Protein AF-0000000086875044 (afdb_homodimer)

Sequence (1776 aa):
MRNRLMDVLEGREHNYILPFLWQHGEEERVIREEMARVHEAGIGAVCVEARPHPDFLGPKWWTDMDIIMDEARKRGMKVWLLDDDHFPTGHAAGKVKEAPEELHRLFLGERYIDTIGPAQGASFLIDTLLMAGLRPTVSLNQNASSHNKLVAVVAVRRNPTDGTLLSEYIDITEFVNNGTLYWDVPDGYWRMFIISENREGGSKAQEEYLNPLVRESVQILLDTVYEAVYERYKEDFGKTFAGFFSDEPGFYNDKTTFDFNSKPGKQEVSLPWSNEVSVLLEQALGEDYRKHLYLLWQDVGGKSNIVRYTYMNIVSKLYADNFCNQIGTWCRARGIEYIGHVLEDNNVHARLGPGAGHFFRSLWGQDMSGIDVVLWQIVPGFDEMSFRTTFGETDSEFFHYGLAKLGVSLGHIDPKKQGRTMCELYGAYGWTEGLKLMKWLTDHMLVRGVNYFVPHAFTPKSFPDPDCPPHMYAGGKNPQYRYYRYLNQYMNRMSHLISGGRHVASAAVLYHAEAEWAGESMYFQKPVKALMQRQIDCDVLPIDVLLEGANVIEGRLHVHQEDYRCLIVPYSEALPAAMLQRLVQFVEQGLAVRFVDGLPARSSEGLEVSNELQRLASHMNVKVLSLDKLAQDLVADGHFDIQVDNFQPYLRNYHYIHDELDVFMFFNESPFDTVRTKVVLPVEGDVYAYDAFLNRLNSLSSRETDFKALSLVLKPYESIILIQGKGLECYAQNPLYIEKEKMKVMDFEAEWTVSTAVAEHYPYFVEWGKLNTLTNMSLPDYLPHFSGTFRYETEFEWNESVTQVHLDLGEVFETAEVWLNGEHVGVRICPPYRLEVSGLLNKGINNIAIEVTNTLVKDQRDFLSAFAQQEPSGLIGPVTFLTSFQTDMRNRLMDVLEGREHNYILPFLWQHGEEERVIREEMARVHEAGIGAVCVEARPHPDFLGPKWWTDMDIIMDEARKRGMKVWLLDDDHFPTGHAAGKVKEAPEELHRLFLGERYIDTIGPAQGASFLIDTLLMAGLRPTVSLNQNASSHNKLVAVVAVRRNPTDGTLLSEYIDITEFVNNGTLYWDVPDGYWRMFIISENREGGSKAQEEYLNPLVRESVQILLDTVYEAVYERYKEDFGKTFAGFFSDEPGFYNDKTTFDFNSKPGKQEVSLPWSNEVSVLLEQALGEDYRKHLYLLWQDVGGKSNIVRYTYMNIVSKLYADNFCNQIGTWCRARGIEYIGHVLEDNNVHARLGPGAGHFFRSLWGQDMSGIDVVLWQIVPGFDEMSFRTTFGETDSEFFHYGLAKLGVSLGHIDPKKQGRTMCELYGAYGWTEGLKLMKWLTDHMLVRGVNYFVPHAFTPKSFPDPDCPPHMYAGGKNPQYRYYRYLNQYMNRMSHLISGGRHVASAAVLYHAEAEWAGESMYFQKPVKALMQRQIDCDVLPIDVLLEGANVIEGRLHVHQEDYRCLIVPYSEALPAAMLQRLVQFVEQGLAVRFVDGLPARSSEGLEVSNELQRLASHMNVKVLSLDKLAQDLVADGHFDIQVDNFQPYLRNYHYIHDELDVFMFFNESPFDTVRTKVVLPVEGDVYAYDAFLNRLNSLSSRETDFKALSLVLKPYESIILIQGKGLECYAQNPLYIEKEKMKVMDFEAEWTVSTAVAEHYPYFVEWGKLNTLTNMSLPDYLPHFSGTFRYETEFEWNESVTQVHLDLGEVFETAEVWLNGEHVGVRICPPYRLEVSGLLNKGINNIAIEVTNTLVKDQRDFLSAFAQQEPSGLIGPVTFLTSFQTD

Secondary structure (DSSP, 8-state):
---HHHHHHTT-PPP-B--EEE-----HHHHHHHHHHHHHTT--EEEEE-TT-TTTTSHHHHHHHHHHHHHHHHHT-EEEEESSSSSSTTSGGGGGGGS-GGGB--EEEEEEEEEEEEETT-EE-HHHHTEES-BTTB-SGGG-SEEPEEEEEEEEEE-TTT--EEEEEEE-GGGEETTEEE--EEEEEEEEEEEEEES-SS-GGGTT-B-TT-HHHHHHHIIIIIHHHHHHHTTTBTTTEEEEEEE------SSSTT-TT-STTSTT--EE--HHHHHHHHHHH-TTGGGGGGGGT---SHHHHHHHHHHHHHHHHHIIIIIIIHHHHHHHTTT-EEEEE---GGGGGGSSTTS-S-HHHHHTT-SSEEEEEETT---TT-SSS--EETTEE--HHIIIIIHHHHHHHHHHH-GGGTT-EEEEEEES--TT--HHHHHHHHHHHHTTT--EEEES-B--SPSPP-SSS--SSGGGT-TTHHHHHHHHHHHHHHHHHTSSSEE--SEEEE--HHHHHHS-B--THHHHHHHHTTT--EEEE-HHHHHHTEEEETTEEEETTEEESEEEE--BSEE-HHHHHHHHHHHHTT-EEEEES----EETT----HHHHHHHHH-TTEEEE-GGGHHHHHHHTT--S-EESS--TTEEEEEEEETTEEEEEEEE--SS--EEEEEE-S--S-EEEEETTTTEEEEE----SSSSEEEEEE-TT-EEEEEEETT-GGGEEEEE-S-GGGSEEEE---PEEEEEE-GGGTT--EEEEEESS---TTSTTS-TT--SEEEEEEEEEE----S-EEEE--EEESEEEEEETTEEEEEESSSS-EEE-TT-PPSEEEEEEEEEE--GGGT---TGGGGSPBP--EEEE--EEEE-----/---HHHHHHTT-PPP-B--EEE-----HHHHHHHHHHHHHTT--EEEEE-TT-TTTTSHHHHHHHHHHHHHHHHHT-EEEEESSSSSSTTSGGGGGGGS-GGGB--EEEEEEEEEEEEETT-EE-HHHHTEES-BTTB-SGGG-SEEPEEEEEEEEEE-TTT--EEEEEEE-GGGEETTEEE--EEEEEEEEEEEEEES-SS-GGGTT-B-TT-HHHHHHHIIIIIHHHHHHHGGGBTTTEEEEEEE------SSSTT-TT-STTSTT--EE--HHHHHHHHHHH-TTGGGGGGGGT---SHHHHHHHHHHHHHHHHHIIIIIIIHHHHHHHTTT-EEEEE---GGGGGGSSTTS-S-HHHHHTT-SSEEEEEETT---TT-SSS--EETTEE--HHIIIIIHHHHHHHHHHH-GGGTT-EEEEEEES--TT--HHHHHHHHHHHHTTT--EEEES-B--SPSP--SSS--SSGGGT-TTHHHHHHHHHHHHHHHHHTSSSEE--SEEEE--HHHHHHS-B--THHHHHHHHTTT--EEEE-HHHHHHTEEEETTEEEETTEEESEEEE--BSEE-HHHHHHHHHHHHTT-EEEEES----EETT----HHHHHHHHH-TTEEEE-GGGHHHHHHHTT--S-EESS--TTEEEEEEEETTEEEEEEEE--SS--EEEEEE-S--S-EEEEETTTTEEEEE----SSSSEEEEEE-TT-EEEEEEETT-GGGEEEEE-S-GGGSEEEE---PEEEEEE-GGGTT--EEEEEESS---TTSTTS-TT--SEEEEEEEEEE----S-EEEE-BEEESEEEEEETTEEEEEESSSS-EEE-TT-PPSEEEEEEEEEE--GGGT---TGGGGSPBP--EEEE--EEEE-----

Structure (mmCIF, N/CA/C/O backbone):
data_AF-0000000086875044-model_v1
#
loop_
_entity.id
_entity.type
_entity.pdbx_description
1 polymer 'Glycosyl transferase family 2'
#
loop_
_atom_site.group_PDB
_atom_site.id
_atom_site.type_symbol
_atom_site.label_atom_id
_atom_site.label_alt_id
_atom_site.label_comp_id
_atom_site.label_asym_id
_atom_site.label_entity_id
_atom_site.label_seq_id
_atom_site.pdbx_PDB_ins_code
_atom_site.Cartn_x
_atom_site.Cartn_y
_atom_site.Cartn_z
_atom_site.occupancy
_atom_site.B_iso_or_equiv
_atom_site.auth_seq_id
_atom_site.auth_comp_id
_atom_site.auth_asym_id
_atom_site.auth_atom_id
_atom_site.pdbx_PDB_model_num
ATOM 1 N N . MET A 1 1 ? 19.688 -50.438 -32.562 1 43 1 MET A N 1
ATOM 2 C CA . MET A 1 1 ? 19.844 -49.531 -31.406 1 43 1 MET A CA 1
ATOM 3 C C . MET A 1 1 ? 18.5 -49.219 -30.766 1 43 1 MET A C 1
ATOM 5 O O . MET A 1 1 ? 17.531 -48.906 -31.453 1 43 1 MET A O 1
ATOM 9 N N . ARG A 1 2 ? 18.328 -49.656 -29.594 1 67.06 2 ARG A N 1
ATOM 10 C CA . ARG A 1 2 ? 17.047 -49.562 -28.891 1 67.06 2 ARG A CA 1
ATOM 11 C C . ARG A 1 2 ? 16.609 -48.094 -28.719 1 67.06 2 ARG A C 1
ATOM 13 O O . ARG A 1 2 ? 17.391 -47.281 -28.266 1 67.06 2 ARG A O 1
ATOM 20 N N . ASN A 1 3 ? 15.531 -47.781 -29.406 1 84.06 3 ASN A N 1
ATOM 21 C CA . ASN A 1 3 ? 15.117 -46.375 -29.312 1 84.06 3 ASN A CA 1
ATOM 22 C C . ASN A 1 3 ? 14.25 -46.125 -28.078 1 84.06 3 ASN A C 1
ATOM 24 O O . ASN A 1 3 ? 13.969 -47.062 -27.312 1 84.06 3 ASN A O 1
ATOM 28 N N . ARG A 1 4 ? 14.039 -44.969 -27.672 1 90.06 4 ARG A N 1
ATOM 29 C CA . ARG A 1 4 ? 13.344 -44.5 -26.484 1 90.06 4 ARG A CA 1
ATOM 30 C C . ARG A 1 4 ? 11.969 -45.156 -26.359 1 90.06 4 ARG A C 1
ATOM 32 O O . ARG A 1 4 ? 11.5 -45.438 -25.266 1 90.06 4 ARG A O 1
ATOM 39 N N . LEU A 1 5 ? 11.273 -45.375 -27.5 1 92 5 LEU A N 1
ATOM 40 C CA . LEU A 1 5 ? 9.961 -46 -27.484 1 92 5 LEU A CA 1
ATOM 41 C C . LEU A 1 5 ? 10.055 -47.469 -27.016 1 92 5 LEU A C 1
ATOM 43 O O . LEU A 1 5 ? 9.211 -47.906 -26.234 1 92 5 LEU A O 1
ATOM 47 N N . MET A 1 6 ? 11.047 -48.188 -27.406 1 91.62 6 MET A N 1
ATOM 48 C CA . MET A 1 6 ? 11.25 -49.562 -26.984 1 91.62 6 MET A CA 1
ATOM 49 C C . MET A 1 6 ? 11.508 -49.625 -25.469 1 91.62 6 MET A C 1
ATOM 51 O O . MET A 1 6 ? 11.039 -50.531 -24.797 1 91.62 6 MET A O 1
ATOM 55 N N . ASP A 1 7 ? 12.242 -48.656 -25.062 1 93.75 7 ASP A N 1
ATOM 56 C CA . ASP A 1 7 ? 12.492 -48.594 -23.625 1 93.75 7 ASP A CA 1
ATOM 57 C C . ASP A 1 7 ? 11.188 -48.531 -22.844 1 93.75 7 ASP A C 1
ATOM 59 O O . ASP A 1 7 ? 11 -49.281 -21.875 1 93.75 7 ASP A O 1
ATOM 63 N N . VAL A 1 8 ? 10.273 -47.656 -23.25 1 94.69 8 VAL A N 1
ATOM 64 C CA . VAL A 1 8 ? 9.031 -47.5 -22.5 1 94.69 8 VAL A CA 1
ATOM 65 C C . VAL A 1 8 ? 8.156 -48.75 -22.672 1 94.69 8 VAL A C 1
ATOM 67 O O . VAL A 1 8 ? 7.52 -49.188 -21.719 1 94.69 8 VAL A O 1
ATOM 70 N N . LEU A 1 9 ? 8.078 -49.312 -23.844 1 93.62 9 LEU A N 1
ATOM 71 C CA . LEU A 1 9 ? 7.246 -50.469 -24.094 1 93.62 9 LEU A CA 1
ATOM 72 C C . LEU A 1 9 ? 7.723 -51.656 -23.266 1 93.62 9 LEU A C 1
ATOM 74 O O . LEU A 1 9 ? 6.922 -52.531 -22.891 1 93.62 9 LEU A O 1
ATOM 78 N N . GLU A 1 10 ? 9.023 -51.656 -22.906 1 94 10 GLU A N 1
ATOM 79 C CA . GLU A 1 10 ? 9.594 -52.75 -22.141 1 94 10 GLU A CA 1
ATOM 80 C C . GLU A 1 10 ? 9.68 -52.406 -20.656 1 94 10 GLU A C 1
ATOM 82 O O . GLU A 1 10 ? 10.211 -53.188 -19.859 1 94 10 GLU A O 1
ATOM 87 N N . GLY A 1 11 ? 9.234 -51.281 -20.328 1 92.81 11 GLY A N 1
ATOM 88 C CA . GLY A 1 11 ? 9.227 -50.875 -18.922 1 92.81 11 GLY A CA 1
ATOM 89 C C . GLY A 1 11 ? 10.602 -50.469 -18.406 1 92.81 11 GLY A C 1
ATOM 90 O O . GLY A 1 11 ? 10.922 -50.719 -17.25 1 92.81 11 GLY A O 1
ATOM 91 N N . ARG A 1 12 ? 11.461 -49.969 -19.25 1 94.31 12 ARG A N 1
ATOM 92 C CA . ARG A 1 12 ? 12.836 -49.625 -18.875 1 94.31 12 ARG A CA 1
ATOM 93 C C . ARG A 1 12 ? 13.047 -48.125 -18.859 1 94.31 12 ARG A C 1
ATOM 95 O O . ARG A 1 12 ? 14.18 -47.656 -19.016 1 94.31 12 ARG A O 1
ATOM 102 N N . GLU A 1 13 ? 11.977 -47.375 -18.75 1 94 13 GLU A N 1
ATOM 103 C CA . GLU A 1 13 ? 12.125 -45.906 -18.656 1 94 13 GLU A CA 1
ATOM 104 C C . GLU A 1 13 ? 12.797 -45.5 -17.344 1 94 13 GLU A C 1
ATOM 106 O O . GLU A 1 13 ? 12.75 -46.25 -16.359 1 94 13 GLU A O 1
ATOM 111 N N . HIS A 1 14 ? 13.477 -44.344 -17.281 1 95.44 14 HIS A N 1
ATOM 112 C CA . HIS A 1 14 ? 14.109 -43.812 -16.094 1 95.44 14 HIS A CA 1
ATOM 113 C C . HIS A 1 14 ? 13.078 -43.188 -15.148 1 95.44 14 HIS A C 1
ATOM 115 O O . HIS A 1 14 ? 11.906 -43.062 -15.5 1 95.44 14 HIS A O 1
ATOM 121 N N . ASN A 1 15 ? 13.555 -42.875 -13.922 1 98 15 ASN A N 1
ATOM 122 C CA . ASN A 1 15 ? 12.758 -42.062 -12.992 1 98 15 ASN A CA 1
ATOM 123 C C . ASN A 1 15 ? 12.938 -40.562 -13.219 1 98 15 ASN A C 1
ATOM 125 O O . ASN A 1 15 ? 14.07 -40.094 -13.258 1 98 15 ASN A O 1
ATOM 129 N N . TYR A 1 16 ? 11.898 -39.844 -13.398 1 98.62 16 TYR A N 1
ATOM 130 C CA . TYR A 1 16 ? 11.93 -38.406 -13.633 1 98.62 16 TYR A CA 1
ATOM 131 C C . TYR A 1 16 ? 11.172 -37.656 -12.539 1 98.62 16 TYR A C 1
ATOM 133 O O . TYR A 1 16 ? 10.766 -36.5 -12.727 1 98.62 16 TYR A O 1
ATOM 141 N N . ILE A 1 17 ? 10.938 -38.344 -11.383 1 98.75 17 ILE A N 1
ATOM 142 C CA . ILE A 1 17 ? 10.102 -37.781 -10.312 1 98.75 17 ILE A CA 1
ATOM 143 C C . ILE A 1 17 ? 10.875 -37.812 -9 1 98.75 17 ILE A C 1
ATOM 145 O O . ILE A 1 17 ? 11.477 -38.812 -8.633 1 98.75 17 ILE A O 1
ATOM 149 N N . LEU A 1 18 ? 10.938 -36.719 -8.273 1 98.62 18 LEU A N 1
ATOM 150 C CA . LEU A 1 18 ? 11.625 -36.594 -6.992 1 98.62 18 LEU A CA 1
ATOM 151 C C . LEU A 1 18 ? 10.82 -35.719 -6.02 1 98.62 18 LEU A C 1
ATOM 153 O O . LEU A 1 18 ? 11.188 -34.594 -5.746 1 98.62 18 LEU A O 1
ATOM 157 N N . PRO A 1 19 ? 9.797 -36.219 -5.367 1 98.56 19 PRO A N 1
ATOM 158 C CA . PRO A 1 19 ? 8.898 -35.469 -4.508 1 98.56 19 PRO A CA 1
ATOM 159 C C . PRO A 1 19 ? 9.594 -34.938 -3.252 1 98.56 19 PRO A C 1
ATOM 161 O O . PRO A 1 19 ? 10.586 -35.5 -2.803 1 98.56 19 PRO A O 1
ATOM 164 N N . PHE A 1 20 ? 9.016 -33.844 -2.721 1 98 20 PHE A N 1
ATOM 165 C CA . PHE A 1 20 ? 9.438 -33.375 -1.408 1 98 20 PHE A CA 1
ATOM 166 C C . PHE A 1 20 ? 9.086 -34.375 -0.329 1 98 20 PHE A C 1
ATOM 168 O O . PHE A 1 20 ? 8.023 -35 -0.382 1 98 20 PHE A O 1
ATOM 175 N N . LEU A 1 21 ? 9.961 -34.594 0.556 1 98.12 21 LEU A N 1
ATOM 176 C CA . LEU A 1 21 ? 9.773 -35.375 1.766 1 98.12 21 LEU A CA 1
ATOM 177 C C . LEU A 1 21 ? 10.008 -34.531 3.012 1 98.12 21 LEU A C 1
ATOM 179 O O . LEU A 1 21 ? 11.156 -34.281 3.396 1 98.12 21 LEU A O 1
ATOM 183 N N . TRP A 1 22 ? 8.922 -34.188 3.67 1 95.81 22 TRP A N 1
ATOM 184 C CA . TRP A 1 22 ? 8.984 -33.25 4.789 1 95.81 22 TRP A CA 1
ATOM 185 C C . TRP A 1 22 ? 9.328 -33.969 6.086 1 95.81 22 TRP A C 1
ATOM 187 O O . TRP A 1 22 ? 8.609 -34.875 6.504 1 95.81 22 TRP A O 1
ATOM 197 N N . GLN A 1 23 ? 10.328 -33.469 6.75 1 96.12 23 GLN A N 1
ATOM 198 C CA . GLN A 1 23 ? 10.758 -34.125 7.977 1 96.12 23 GLN A CA 1
ATOM 199 C C . GLN A 1 23 ? 10.359 -33.312 9.211 1 96.12 23 GLN A C 1
ATOM 201 O O . GLN A 1 23 ? 10.602 -32.094 9.266 1 96.12 23 GLN A O 1
ATOM 206 N N . HIS A 1 24 ? 9.711 -34.031 10.156 1 95.31 24 HIS A N 1
ATOM 207 C CA . HIS A 1 24 ? 9.297 -33.406 11.398 1 95.31 24 HIS A CA 1
ATOM 208 C C . HIS A 1 24 ? 10.023 -34 12.594 1 95.31 24 HIS A C 1
ATOM 210 O O . HIS A 1 24 ? 9.727 -33.688 13.742 1 95.31 24 HIS A O 1
ATOM 216 N N . GLY A 1 25 ? 10.906 -34.938 12.289 1 96.44 25 GLY A N 1
ATOM 217 C CA . GLY A 1 25 ? 11.578 -35.625 13.367 1 96.44 25 GLY A CA 1
ATOM 218 C C . GLY A 1 25 ? 10.836 -36.875 13.836 1 96.44 25 GLY A C 1
ATOM 219 O O . GLY A 1 25 ? 10.859 -37.219 15.023 1 96.44 25 GLY A O 1
ATOM 220 N N . GLU A 1 26 ? 10.273 -37.594 12.953 1 96.44 26 GLU A N 1
ATOM 221 C CA . GLU A 1 26 ? 9.461 -38.75 13.289 1 96.44 26 GLU A CA 1
ATOM 222 C C . GLU A 1 26 ? 10.336 -39.938 13.672 1 96.44 26 GLU A C 1
ATOM 224 O O . GLU A 1 26 ? 11.547 -39.938 13.469 1 96.44 26 GLU A O 1
ATOM 229 N N . GLU A 1 27 ? 9.594 -41.031 14.188 1 96.88 27 GLU A N 1
ATOM 230 C CA . GLU A 1 27 ? 10.281 -42.281 14.539 1 96.88 27 GLU A CA 1
ATOM 231 C C . GLU A 1 27 ? 10.781 -43 13.289 1 96.88 27 GLU A C 1
ATOM 233 O O . GLU A 1 27 ? 10.211 -42.844 12.211 1 96.88 27 GLU A O 1
ATOM 238 N N . GLU A 1 28 ? 11.867 -43.75 13.469 1 97.88 28 GLU A N 1
ATOM 239 C CA . GLU A 1 28 ? 12.523 -44.469 12.367 1 97.88 28 GLU A CA 1
ATOM 240 C C . GLU A 1 28 ? 11.516 -45.25 11.547 1 97.88 28 GLU A C 1
ATOM 242 O O . GLU A 1 28 ? 11.531 -45.219 10.312 1 97.88 28 GLU A O 1
ATOM 247 N N . ARG A 1 29 ? 10.641 -45.969 12.219 1 97.75 29 ARG A N 1
ATOM 248 C CA . ARG A 1 29 ? 9.688 -46.812 11.523 1 97.75 29 ARG A CA 1
ATOM 249 C C . ARG A 1 29 ? 8.805 -46 10.578 1 97.75 29 ARG A C 1
ATOM 251 O O . ARG A 1 29 ? 8.492 -46.469 9.477 1 97.75 29 ARG A O 1
ATOM 258 N N . VAL A 1 30 ? 8.406 -44.875 11.023 1 97.88 30 VAL A N 1
ATOM 259 C CA . VAL A 1 30 ? 7.52 -44 10.25 1 97.88 30 VAL A CA 1
ATOM 260 C C . VAL A 1 30 ? 8.258 -43.469 9.031 1 97.88 30 VAL A C 1
ATOM 262 O O . VAL A 1 30 ? 7.699 -43.438 7.93 1 97.88 30 VAL A O 1
ATOM 265 N N . ILE A 1 31 ? 9.508 -43.062 9.188 1 98.12 31 ILE A N 1
ATOM 266 C CA . ILE A 1 31 ? 10.328 -42.562 8.094 1 98.12 31 ILE A CA 1
ATOM 267 C C . ILE A 1 31 ? 10.531 -43.656 7.047 1 98.12 31 ILE A C 1
ATOM 269 O O . ILE A 1 31 ? 10.375 -43.406 5.848 1 98.12 31 ILE A O 1
ATOM 273 N N . ARG A 1 32 ? 10.883 -44.875 7.469 1 98.12 32 ARG A N 1
ATOM 274 C CA . ARG A 1 32 ? 11.086 -46 6.559 1 98.12 32 ARG A CA 1
ATOM 275 C C . ARG A 1 32 ? 9.805 -46.344 5.809 1 98.12 32 ARG A C 1
ATOM 277 O O . ARG A 1 32 ? 9.844 -46.688 4.617 1 98.12 32 ARG A O 1
ATOM 284 N N . GLU A 1 33 ? 8.703 -46.25 6.535 1 97.69 33 GLU A N 1
ATOM 285 C CA . GLU A 1 33 ? 7.414 -46.5 5.898 1 97.69 33 GLU A CA 1
ATOM 286 C C . GLU A 1 33 ? 7.117 -45.469 4.805 1 97.69 33 GLU A C 1
ATOM 288 O O . GLU A 1 33 ? 6.645 -45.844 3.727 1 97.69 33 GLU A O 1
ATOM 293 N N . GLU A 1 34 ? 7.316 -44.25 5.129 1 98 34 GLU A N 1
ATOM 294 C CA . GLU A 1 34 ? 7.051 -43.188 4.141 1 98 34 GLU A CA 1
ATOM 295 C C . GLU A 1 34 ? 7.922 -43.375 2.9 1 98 34 GLU A C 1
ATOM 297 O O . GLU A 1 34 ? 7.453 -43.219 1.773 1 98 34 GLU A O 1
ATOM 302 N N . MET A 1 35 ? 9.219 -43.75 3.07 1 98.5 35 MET A N 1
ATOM 303 C CA . MET A 1 35 ? 10.109 -44.031 1.947 1 98.5 35 MET A CA 1
ATOM 304 C C . MET A 1 35 ? 9.578 -45.188 1.12 1 98.5 35 MET A C 1
ATOM 306 O O . MET A 1 35 ? 9.648 -45.156 -0.111 1 98.5 35 MET A O 1
ATOM 310 N N . ALA A 1 36 ? 9.07 -46.156 1.786 1 98.38 36 ALA A N 1
ATOM 311 C CA . ALA A 1 36 ? 8.492 -47.312 1.096 1 98.38 36 ALA A CA 1
ATOM 312 C C . ALA A 1 36 ? 7.297 -46.906 0.246 1 98.38 36 ALA A C 1
ATOM 314 O O . ALA A 1 36 ? 7.121 -47.375 -0.874 1 98.38 36 ALA A O 1
ATOM 315 N N . ARG A 1 37 ? 6.461 -46.062 0.817 1 98.25 37 ARG A N 1
ATOM 316 C CA . ARG A 1 37 ? 5.27 -45.594 0.104 1 98.25 37 ARG A CA 1
ATOM 317 C C . ARG A 1 37 ? 5.652 -44.781 -1.135 1 98.25 37 ARG A C 1
ATOM 319 O O . ARG A 1 37 ? 4.996 -44.875 -2.172 1 98.25 37 ARG A O 1
ATOM 326 N N . VAL A 1 38 ? 6.715 -43.938 -1.024 1 98.62 38 VAL A N 1
ATOM 327 C CA . VAL A 1 38 ? 7.207 -43.219 -2.189 1 98.62 38 VAL A CA 1
ATOM 328 C C . VAL A 1 38 ? 7.625 -44.188 -3.277 1 98.62 38 VAL A C 1
ATOM 330 O O . VAL A 1 38 ? 7.23 -44.062 -4.438 1 98.62 38 VAL A O 1
ATOM 333 N N . HIS A 1 39 ? 8.367 -45.219 -2.904 1 98.38 39 HIS A N 1
ATOM 334 C CA . HIS A 1 39 ? 8.867 -46.219 -3.848 1 98.38 39 HIS A CA 1
ATOM 335 C C . HIS A 1 39 ? 7.723 -47 -4.449 1 98.38 39 HIS A C 1
ATOM 337 O O . HIS A 1 39 ? 7.719 -47.281 -5.648 1 98.38 39 HIS A O 1
ATOM 343 N N . GLU A 1 40 ? 6.77 -47.375 -3.633 1 97.19 40 GLU A N 1
ATOM 344 C CA . GLU A 1 40 ? 5.621 -48.156 -4.07 1 97.19 40 GLU A CA 1
ATOM 345 C C . GLU A 1 40 ? 4.781 -47.375 -5.09 1 97.19 40 GLU A C 1
ATOM 347 O O . GLU A 1 40 ? 4.094 -47.969 -5.914 1 97.19 40 GLU A O 1
ATOM 352 N N . ALA A 1 41 ? 4.871 -46.125 -5.035 1 97.81 41 ALA A N 1
ATOM 353 C CA . ALA A 1 41 ? 4.125 -45.281 -5.965 1 97.81 41 ALA A CA 1
ATOM 354 C C . ALA A 1 41 ? 4.84 -45.188 -7.309 1 97.81 41 ALA A C 1
ATOM 356 O O . ALA A 1 41 ? 4.387 -44.469 -8.211 1 97.81 41 ALA A O 1
ATOM 357 N N . GLY A 1 42 ? 5.867 -45.844 -7.512 1 97.12 42 GLY A N 1
ATOM 358 C CA . GLY A 1 42 ? 6.602 -45.844 -8.766 1 97.12 42 GLY A CA 1
ATOM 359 C C . GLY A 1 42 ? 7.598 -44.719 -8.891 1 97.12 42 GLY A C 1
ATOM 360 O O . GLY A 1 42 ? 7.941 -44.312 -10 1 97.12 42 GLY A O 1
ATOM 361 N N . ILE A 1 43 ? 8.109 -44.219 -7.766 1 98.62 43 ILE A N 1
ATOM 362 C CA . ILE A 1 43 ? 9.016 -43.062 -7.766 1 98.62 43 ILE A CA 1
ATOM 363 C C . ILE A 1 43 ? 10.391 -43.5 -7.27 1 98.62 43 ILE A C 1
ATOM 365 O O . ILE A 1 43 ? 10.508 -44.188 -6.262 1 98.62 43 ILE A O 1
ATOM 369 N N . GLY A 1 44 ? 11.43 -43.031 -7.945 1 98.5 44 GLY A N 1
ATOM 370 C CA . GLY A 1 44 ? 12.766 -43.531 -7.668 1 98.5 44 GLY A CA 1
ATOM 371 C C . GLY A 1 44 ? 13.664 -42.469 -7.02 1 98.5 44 GLY A C 1
ATOM 372 O O . GLY A 1 44 ? 14.891 -42.656 -7 1 98.5 44 GLY A O 1
ATOM 373 N N . ALA A 1 45 ? 13.141 -41.438 -6.473 1 98.75 45 ALA A N 1
ATOM 374 C CA . ALA A 1 45 ? 13.938 -40.375 -5.82 1 98.75 45 ALA A CA 1
ATOM 375 C C . ALA A 1 45 ? 13.109 -39.625 -4.801 1 98.75 45 ALA A C 1
ATOM 377 O O . ALA A 1 45 ? 11.883 -39.75 -4.77 1 98.75 45 ALA A O 1
ATOM 378 N N . VAL A 1 46 ? 13.75 -38.875 -3.879 1 98.75 46 VAL A N 1
ATOM 379 C CA . VAL A 1 46 ? 13.094 -37.969 -2.955 1 98.75 46 VAL A CA 1
ATOM 380 C C . VAL A 1 46 ? 13.93 -36.688 -2.805 1 98.75 46 VAL A C 1
ATOM 382 O O . VAL A 1 46 ? 15.141 -36.719 -3.059 1 98.75 46 VAL A O 1
ATOM 385 N N . CYS A 1 47 ? 13.32 -35.594 -2.514 1 98.56 47 CYS A N 1
ATOM 386 C CA . CYS A 1 47 ? 13.961 -34.375 -2.09 1 98.56 47 CYS A CA 1
ATOM 387 C C . CYS A 1 47 ? 13.609 -34.031 -0.645 1 98.56 47 CYS A C 1
ATOM 389 O O . CYS A 1 47 ? 12.492 -33.594 -0.358 1 98.56 47 CYS A O 1
ATOM 391 N N . VAL A 1 48 ? 14.562 -34.188 0.23 1 98.5 48 VAL A N 1
ATOM 392 C CA . VAL A 1 48 ? 14.32 -34.062 1.664 1 98.5 48 VAL A CA 1
ATOM 393 C C . VAL A 1 48 ? 14.258 -32.594 2.061 1 98.5 48 VAL A C 1
ATOM 395 O O . VAL A 1 48 ? 15.109 -31.797 1.653 1 98.5 48 VAL A O 1
ATOM 398 N N . GLU A 1 49 ? 13.266 -32.219 2.812 1 96.5 49 GLU A N 1
ATOM 399 C CA . GLU A 1 49 ? 13.094 -30.828 3.246 1 96.5 49 GLU A CA 1
ATOM 400 C C . GLU A 1 49 ? 13.117 -30.719 4.77 1 96.5 49 GLU A C 1
ATOM 402 O O . GLU A 1 49 ? 12.406 -31.453 5.461 1 96.5 49 GLU A O 1
ATOM 407 N N . ALA A 1 50 ? 13.812 -29.75 5.289 1 95.62 50 ALA A N 1
ATOM 408 C CA . ALA A 1 50 ? 14.078 -29.609 6.719 1 95.62 50 ALA A CA 1
ATOM 409 C C . ALA A 1 50 ? 13.148 -28.578 7.355 1 95.62 50 ALA A C 1
ATOM 411 O O . ALA A 1 50 ? 13.078 -28.469 8.586 1 95.62 50 ALA A O 1
ATOM 412 N N . ARG A 1 51 ? 12.391 -27.781 6.637 1 93.12 51 ARG A N 1
ATOM 413 C CA . ARG A 1 51 ? 11.672 -26.594 7.102 1 93.12 51 ARG A CA 1
ATOM 414 C C . ARG A 1 51 ? 10.891 -26.906 8.375 1 93.12 51 ARG A C 1
ATOM 416 O O . ARG A 1 51 ? 10.984 -26.172 9.359 1 93.12 51 ARG A O 1
ATOM 423 N N . PRO A 1 52 ? 10.195 -28 8.547 1 93.12 52 PRO A N 1
ATOM 424 C CA . PRO A 1 52 ? 9.453 -28.266 9.781 1 93.12 52 PRO A CA 1
ATOM 425 C C . PRO A 1 52 ? 10.281 -29 10.828 1 93.12 52 PRO A C 1
ATOM 427 O O . PRO A 1 52 ? 9.789 -29.281 11.922 1 93.12 52 PRO A O 1
ATOM 430 N N . HIS A 1 53 ? 11.508 -29.484 10.5 1 96.12 53 HIS A N 1
ATOM 431 C CA . HIS A 1 53 ? 12.328 -30.266 11.414 1 96.12 53 HIS A CA 1
ATOM 432 C C . HIS A 1 53 ? 12.812 -29.422 12.586 1 96.12 53 HIS A C 1
ATOM 434 O O . HIS A 1 53 ? 13.258 -28.281 12.391 1 96.12 53 HIS A O 1
ATOM 440 N N . PRO A 1 54 ? 12.805 -29.875 13.781 1 95.25 54 PRO A N 1
ATOM 441 C CA . PRO A 1 54 ? 13.141 -29.047 14.945 1 95.25 54 PRO A CA 1
ATOM 442 C C . PRO A 1 54 ? 14.648 -28.938 15.164 1 95.25 54 PRO A C 1
ATOM 444 O O . PRO A 1 54 ? 15.102 -28.094 15.953 1 95.25 54 PRO A O 1
ATOM 447 N N . ASP A 1 55 ? 15.453 -29.75 14.508 1 97 55 ASP A N 1
ATOM 448 C CA . ASP A 1 55 ? 16.875 -29.859 14.844 1 97 55 ASP A CA 1
ATOM 449 C C . ASP A 1 55 ? 17.719 -29.953 13.578 1 97 55 ASP A C 1
ATOM 451 O O . ASP A 1 55 ? 18.531 -30.875 13.438 1 97 55 ASP A O 1
ATOM 455 N N . PHE A 1 56 ? 17.578 -29.047 12.641 1 97.69 56 PHE A N 1
ATOM 456 C CA . PHE A 1 56 ? 18.344 -29.078 11.398 1 97.69 56 PHE A CA 1
ATOM 457 C C . PHE A 1 56 ? 19.828 -28.969 11.664 1 97.69 56 PHE A C 1
ATOM 459 O O . PHE A 1 56 ? 20.281 -28.078 12.383 1 97.69 56 PHE A O 1
ATOM 466 N N . LEU A 1 57 ? 20.594 -29.891 11.125 1 97.5 57 LEU A N 1
ATOM 467 C CA . LEU A 1 57 ? 22.047 -30.047 11.25 1 97.5 57 LEU A CA 1
ATOM 468 C C . LEU A 1 57 ? 22.422 -30.484 12.664 1 97.5 57 LEU A C 1
ATOM 470 O O . LEU A 1 57 ? 23.609 -30.547 13 1 97.5 57 LEU A O 1
ATOM 474 N N . GLY A 1 58 ? 21.484 -30.812 13.516 1 97.69 58 GLY A N 1
ATOM 475 C CA . GLY A 1 58 ? 21.734 -31.391 14.828 1 97.69 58 GLY A CA 1
ATOM 476 C C . GLY A 1 58 ? 21.719 -32.906 14.82 1 97.69 58 GLY A C 1
ATOM 477 O O . GLY A 1 58 ? 21.578 -33.531 13.766 1 97.69 58 GLY A O 1
ATOM 478 N N . PRO A 1 59 ? 21.844 -33.5 16.016 1 97.81 59 PRO A N 1
ATOM 479 C CA . PRO A 1 59 ? 21.953 -34.969 16.094 1 97.81 59 PRO A CA 1
ATOM 480 C C . PRO A 1 59 ? 20.703 -35.656 15.547 1 97.81 59 PRO A C 1
ATOM 482 O O . PRO A 1 59 ? 20.828 -36.688 14.852 1 97.81 59 PRO A O 1
ATOM 485 N N . LYS A 1 60 ? 19.562 -35.125 15.875 1 98 60 LYS A N 1
ATOM 486 C CA . LYS A 1 60 ? 18.328 -35.781 15.422 1 98 60 LYS A CA 1
ATOM 487 C C . LYS A 1 60 ? 18.188 -35.688 13.906 1 98 60 LYS A C 1
ATOM 489 O O . LYS A 1 60 ? 17.734 -36.625 13.25 1 98 60 LYS A O 1
ATOM 494 N N . TRP A 1 61 ? 18.562 -34.594 13.359 1 98 61 TRP A N 1
ATOM 495 C CA . TRP A 1 61 ? 18.547 -34.406 11.906 1 98 61 TRP A CA 1
ATOM 496 C C . TRP A 1 61 ? 19.406 -35.469 11.227 1 98 61 TRP A C 1
ATOM 498 O O . TRP A 1 61 ? 18.953 -36.156 10.297 1 98 61 TRP A O 1
ATOM 508 N N . TRP A 1 62 ? 20.594 -35.656 11.727 1 98.25 62 TRP A N 1
ATOM 509 C CA . TRP A 1 62 ? 21.547 -36.562 11.094 1 98.25 62 TRP A CA 1
ATOM 510 C C . TRP A 1 62 ? 21.078 -38 11.234 1 98.25 62 TRP A C 1
ATOM 512 O O . TRP A 1 62 ? 21.25 -38.812 10.32 1 98.25 62 TRP A O 1
ATOM 522 N N . THR A 1 63 ? 20.5 -38.312 12.328 1 98.25 63 THR A N 1
ATOM 523 C CA . THR A 1 63 ? 19.953 -39.656 12.508 1 98.25 63 THR A CA 1
ATOM 524 C C . THR A 1 63 ? 18.844 -39.906 11.484 1 98.25 63 THR A C 1
ATOM 526 O O . THR A 1 63 ? 18.812 -40.969 10.859 1 98.25 63 THR A O 1
ATOM 529 N N . ASP A 1 64 ? 17.938 -39 11.375 1 98.5 64 ASP A N 1
ATOM 530 C CA . ASP A 1 64 ? 16.844 -39.156 10.422 1 98.5 64 ASP A CA 1
ATOM 531 C C . ASP A 1 64 ? 17.359 -39.25 8.992 1 98.5 64 ASP A C 1
ATOM 533 O O . ASP A 1 64 ? 16.875 -40.062 8.203 1 98.5 64 ASP A O 1
ATOM 537 N N . MET A 1 65 ? 18.375 -38.406 8.672 1 98.5 65 MET A N 1
ATOM 538 C CA . MET A 1 65 ? 18.969 -38.438 7.34 1 98.5 65 MET A CA 1
ATOM 539 C C . MET A 1 65 ? 19.641 -39.781 7.078 1 98.5 65 MET A C 1
ATOM 541 O O . MET A 1 65 ? 19.609 -40.312 5.957 1 98.5 65 MET A O 1
ATOM 545 N N . ASP A 1 66 ? 20.297 -40.344 8.102 1 98.62 66 ASP A N 1
ATOM 546 C CA . ASP A 1 66 ? 20.922 -41.656 7.969 1 98.62 66 ASP A CA 1
ATOM 547 C C . ASP A 1 66 ? 19.891 -42.719 7.598 1 98.62 66 ASP A C 1
ATOM 549 O O . ASP A 1 66 ? 20.172 -43.625 6.789 1 98.62 66 ASP A O 1
ATOM 553 N N . ILE A 1 67 ? 18.766 -42.656 8.25 1 98.69 67 ILE A N 1
ATOM 554 C CA . ILE A 1 67 ? 17.688 -43.594 7.996 1 98.69 67 ILE A CA 1
ATOM 555 C C . ILE A 1 67 ? 17.219 -43.469 6.547 1 98.69 67 ILE A C 1
ATOM 557 O O . ILE A 1 67 ? 17.062 -44.469 5.852 1 98.69 67 ILE A O 1
ATOM 561 N N . ILE A 1 68 ? 17.016 -42.281 6.078 1 98.81 68 ILE A N 1
ATOM 562 C CA . ILE A 1 68 ? 16.547 -42 4.723 1 98.81 68 ILE A CA 1
ATOM 563 C C . ILE A 1 68 ? 17.578 -42.5 3.717 1 98.81 68 ILE A C 1
ATOM 565 O O . ILE A 1 68 ? 17.25 -43.188 2.742 1 98.81 68 ILE A O 1
ATOM 569 N N . MET A 1 69 ? 18.891 -42.219 3.977 1 98.75 69 MET A N 1
ATOM 570 C CA . MET A 1 69 ? 19.969 -42.656 3.09 1 98.75 69 MET A CA 1
ATOM 571 C C . MET A 1 69 ? 20.062 -44.156 3.039 1 98.75 69 MET A C 1
ATOM 573 O O . MET A 1 69 ? 20.328 -44.75 1.979 1 98.75 69 MET A O 1
ATOM 577 N N . ASP A 1 70 ? 19.891 -44.75 4.148 1 98.62 70 ASP A N 1
ATOM 578 C CA . ASP A 1 70 ? 19.922 -46.219 4.203 1 98.62 70 ASP A CA 1
ATOM 579 C C . ASP A 1 70 ? 18.797 -46.812 3.357 1 98.62 70 ASP A C 1
ATOM 581 O O . ASP A 1 70 ? 19.047 -47.75 2.566 1 98.62 70 ASP A O 1
ATOM 585 N N . GLU A 1 71 ? 17.562 -46.344 3.512 1 98.5 71 GLU A N 1
ATOM 586 C CA . GLU A 1 71 ? 16.438 -46.812 2.729 1 98.5 71 GLU A CA 1
ATOM 587 C C . GLU A 1 71 ? 16.641 -46.562 1.241 1 98.5 71 GLU A C 1
ATOM 589 O O . GLU A 1 71 ? 16.281 -47.375 0.4 1 98.5 71 GLU A O 1
ATOM 594 N N . ALA A 1 72 ? 17.156 -45.438 0.953 1 98.75 72 ALA A N 1
ATOM 595 C CA . ALA A 1 72 ? 17.406 -45.094 -0.444 1 98.75 72 ALA A CA 1
ATOM 596 C C . ALA A 1 72 ? 18.406 -46.031 -1.08 1 98.75 72 ALA A C 1
ATOM 598 O O . ALA A 1 72 ? 18.219 -46.5 -2.213 1 98.75 72 ALA A O 1
ATOM 599 N N . ARG A 1 73 ? 19.5 -46.406 -0.369 1 98.31 73 ARG A N 1
ATOM 600 C CA . ARG A 1 73 ? 20.484 -47.375 -0.856 1 98.31 73 ARG A CA 1
ATOM 601 C C . ARG A 1 73 ? 19.828 -48.719 -1.122 1 98.31 73 ARG A C 1
ATOM 603 O O . ARG A 1 73 ? 20.047 -49.312 -2.18 1 98.31 73 ARG A O 1
ATOM 610 N N . LYS A 1 74 ? 19.031 -49.094 -0.202 1 98.19 74 LYS A N 1
ATOM 611 C CA . LYS A 1 74 ? 18.406 -50.438 -0.279 1 98.19 74 LYS A CA 1
ATOM 612 C C . LYS A 1 74 ? 17.438 -50.5 -1.455 1 98.19 74 LYS A C 1
ATOM 614 O O . LYS A 1 74 ? 17.297 -51.562 -2.082 1 98.19 74 LYS A O 1
ATOM 619 N N . ARG A 1 75 ? 16.812 -49.438 -1.771 1 97.81 75 ARG A N 1
ATOM 620 C CA . ARG A 1 75 ? 15.758 -49.406 -2.777 1 97.81 75 ARG A CA 1
ATOM 621 C C . ARG A 1 75 ? 16.281 -48.875 -4.109 1 97.81 75 ARG A C 1
ATOM 623 O O . ARG A 1 75 ? 15.523 -48.812 -5.082 1 97.81 75 ARG A O 1
ATOM 630 N N . GLY A 1 76 ? 17.5 -48.5 -4.18 1 97.62 76 GLY A N 1
ATOM 631 C CA . GLY A 1 76 ? 18.062 -47.969 -5.395 1 97.62 76 GLY A CA 1
ATOM 632 C C . GLY A 1 76 ? 17.5 -46.594 -5.742 1 97.62 76 GLY A C 1
ATOM 633 O O . GLY A 1 76 ? 17.344 -46.25 -6.922 1 97.62 76 GLY A O 1
ATOM 634 N N . MET A 1 77 ? 17.094 -45.781 -4.773 1 98.5 77 MET A N 1
ATOM 635 C CA . MET A 1 77 ? 16.531 -44.469 -4.965 1 98.5 77 MET A CA 1
ATOM 636 C C . MET A 1 77 ? 17.609 -43.406 -4.879 1 98.5 77 MET A C 1
ATOM 638 O O . MET A 1 77 ? 18.688 -43.656 -4.324 1 98.5 77 MET A O 1
ATOM 642 N N . LYS A 1 78 ? 17.391 -42.219 -5.484 1 98.69 78 LYS A N 1
ATOM 643 C CA . LYS A 1 78 ? 18.266 -41.062 -5.348 1 98.69 78 LYS A CA 1
ATOM 644 C C . LYS A 1 78 ? 17.719 -40.094 -4.297 1 98.69 78 LYS A C 1
ATOM 646 O O . LYS A 1 78 ? 16.516 -40.031 -4.066 1 98.69 78 LYS A O 1
ATOM 651 N N . VAL A 1 79 ? 18.656 -39.344 -3.646 1 98.81 79 VAL A N 1
ATOM 652 C CA . VAL A 1 79 ? 18.266 -38.406 -2.604 1 98.81 79 VAL A CA 1
ATOM 653 C C . VAL A 1 79 ? 18.766 -37 -2.955 1 98.81 79 VAL A C 1
ATOM 655 O O . VAL A 1 79 ? 19.953 -36.812 -3.24 1 98.81 79 VAL A O 1
ATOM 658 N N . TRP A 1 80 ? 17.891 -36.094 -3.041 1 98.69 80 TRP A N 1
ATOM 659 C CA . TRP A 1 80 ? 18.172 -34.656 -3.07 1 98.69 80 TRP A CA 1
ATOM 660 C C . TRP A 1 80 ? 17.875 -34.031 -1.715 1 98.69 80 TRP A C 1
ATOM 662 O O . TRP A 1 80 ? 17.125 -34.562 -0.908 1 98.69 80 TRP A O 1
ATOM 672 N N . LEU A 1 81 ? 18.484 -32.844 -1.438 1 98.5 81 LEU A N 1
ATOM 673 C CA . LEU A 1 81 ? 18.297 -32.188 -0.154 1 98.5 81 LEU A CA 1
ATOM 674 C C . LEU A 1 81 ? 18.047 -30.688 -0.348 1 98.5 81 LEU A C 1
ATOM 676 O O . LEU A 1 81 ? 18.812 -30.016 -1.025 1 98.5 81 LEU A O 1
ATOM 680 N N . LEU A 1 82 ? 16.922 -30.188 0.18 1 97.81 82 LEU A N 1
ATOM 681 C CA . LEU A 1 82 ? 16.781 -28.734 0.269 1 97.81 82 LEU A CA 1
ATOM 682 C C . LEU A 1 82 ? 17.906 -28.125 1.095 1 97.81 82 LEU A C 1
ATOM 684 O O . LEU A 1 82 ? 18.234 -28.641 2.168 1 97.81 82 LEU A O 1
ATOM 688 N N . ASP A 1 83 ? 18.406 -27.047 0.743 1 97.69 83 ASP A N 1
ATOM 689 C CA . ASP A 1 83 ? 19.766 -26.641 1.144 1 97.69 83 ASP A CA 1
ATOM 690 C C . ASP A 1 83 ? 19.719 -25.641 2.287 1 97.69 83 ASP A C 1
ATOM 692 O O . ASP A 1 83 ? 20.625 -24.812 2.432 1 97.69 83 ASP A O 1
ATOM 696 N N . ASP A 1 84 ? 18.547 -25.562 3.027 1 97.44 84 ASP A N 1
ATOM 697 C CA . ASP A 1 84 ? 18.484 -24.656 4.164 1 97.44 84 ASP A CA 1
ATOM 698 C C . ASP A 1 84 ? 17.438 -25.094 5.176 1 97.44 84 ASP A C 1
ATOM 700 O O . ASP A 1 84 ? 16.766 -26.109 4.977 1 97.44 84 ASP A O 1
ATOM 704 N N . ASP A 1 85 ? 17.344 -24.406 6.328 1 94.81 85 ASP A N 1
ATOM 705 C CA . ASP A 1 85 ? 16.422 -24.781 7.395 1 94.81 85 ASP A CA 1
ATOM 706 C C . ASP A 1 85 ? 15.039 -24.172 7.16 1 94.81 85 ASP A C 1
ATOM 708 O O . ASP A 1 85 ? 14.062 -24.594 7.777 1 94.81 85 ASP A O 1
ATOM 712 N N . HIS A 1 86 ? 15.016 -23.172 6.281 1 86.44 86 HIS A N 1
ATOM 713 C CA . HIS A 1 86 ? 13.766 -22.469 6.039 1 86.44 86 HIS A CA 1
ATOM 714 C C . HIS A 1 86 ? 13.617 -22.109 4.566 1 86.44 86 HIS A C 1
ATOM 716 O O . HIS A 1 86 ? 14.594 -22.125 3.814 1 86.44 86 HIS A O 1
ATOM 722 N N . PHE A 1 87 ? 12.305 -22 4.145 1 89.31 87 PHE A N 1
ATOM 723 C CA . PHE A 1 87 ? 12.016 -21.281 2.912 1 89.31 87 PHE A CA 1
ATOM 724 C C . PHE A 1 87 ? 12.008 -19.781 3.154 1 89.31 87 PHE A C 1
ATOM 726 O O . PHE A 1 87 ? 11.5 -19.312 4.172 1 89.31 87 PHE A O 1
ATOM 733 N N . PRO A 1 88 ? 12.633 -18.984 2.326 1 95.44 88 PRO A N 1
ATOM 734 C CA . PRO A 1 88 ? 13.445 -19.359 1.168 1 95.44 88 PRO A CA 1
ATOM 735 C C . PRO A 1 88 ? 14.898 -19.672 1.541 1 95.44 88 PRO A C 1
ATOM 737 O O . PRO A 1 88 ? 15.312 -19.406 2.672 1 95.44 88 PRO A O 1
ATOM 740 N N . THR A 1 89 ? 15.594 -20.203 0.613 1 97.69 89 THR A N 1
ATOM 741 C CA . THR A 1 89 ? 17.016 -20.438 0.798 1 97.69 89 THR A CA 1
ATOM 742 C C . THR A 1 89 ? 17.766 -19.125 1.043 1 97.69 89 THR A C 1
ATOM 744 O O . THR A 1 89 ? 17.5 -18.125 0.362 1 97.69 89 THR A O 1
ATOM 747 N N . GLY A 1 90 ? 18.609 -19.062 2.072 1 97.19 90 GLY A N 1
ATOM 748 C CA . GLY A 1 90 ? 19.438 -17.891 2.328 1 97.19 90 GLY A CA 1
ATOM 749 C C . GLY A 1 90 ? 19.641 -17.625 3.807 1 97.19 90 GLY A C 1
ATOM 750 O O . GLY A 1 90 ? 20.406 -16.734 4.176 1 97.19 90 GLY A O 1
ATOM 751 N N . HIS A 1 91 ? 19.016 -18.375 4.715 1 97.44 91 HIS A N 1
ATOM 752 C CA . HIS A 1 91 ? 19.125 -18.203 6.156 1 97.44 91 HIS A CA 1
ATOM 753 C C . HIS A 1 91 ? 20.391 -18.859 6.699 1 97.44 91 HIS A C 1
ATOM 755 O O . HIS A 1 91 ? 20.891 -18.469 7.758 1 97.44 91 HIS A O 1
ATOM 761 N N . ALA A 1 92 ? 20.891 -19.891 5.988 1 97.75 92 ALA A N 1
ATOM 762 C CA . ALA A 1 92 ? 22.109 -20.625 6.301 1 97.75 92 ALA A CA 1
ATOM 763 C C . ALA A 1 92 ? 22.062 -21.172 7.727 1 97.75 92 ALA A C 1
ATOM 765 O O . ALA A 1 92 ? 22.984 -20.953 8.508 1 97.75 92 ALA A O 1
ATOM 766 N N . ALA A 1 93 ? 20.938 -21.781 8.039 1 97.38 93 ALA A N 1
ATOM 767 C CA . ALA A 1 93 ? 20.734 -22.422 9.328 1 97.38 93 ALA A CA 1
ATOM 768 C C . ALA A 1 93 ? 20.953 -21.438 10.477 1 97.38 93 ALA A C 1
ATOM 770 O O . ALA A 1 93 ? 21.422 -21.828 11.547 1 97.38 93 ALA A O 1
ATOM 771 N N . GLY A 1 94 ? 20.797 -20.188 10.25 1 95.88 94 GLY A N 1
ATOM 772 C CA . GLY A 1 94 ? 20.875 -19.156 11.273 1 95.88 94 GLY A CA 1
ATOM 773 C C . GLY A 1 94 ? 22.281 -18.609 11.484 1 95.88 94 GLY A C 1
ATOM 774 O O . GLY A 1 94 ? 22.5 -17.75 12.336 1 95.88 94 GLY A O 1
ATOM 775 N N . LYS A 1 95 ? 23.203 -18.953 10.695 1 97.19 95 LYS A N 1
ATOM 776 C CA . LYS A 1 95 ? 24.609 -18.594 10.93 1 97.19 95 LYS A CA 1
ATOM 777 C C . LYS A 1 95 ? 24.922 -17.219 10.359 1 97.19 95 LYS A C 1
ATOM 779 O O . LYS A 1 95 ? 25.953 -16.625 10.688 1 97.19 95 LYS A O 1
ATOM 784 N N . VAL A 1 96 ? 24.062 -16.656 9.555 1 96.81 96 VAL A N 1
ATOM 785 C CA . VAL A 1 96 ? 24.312 -15.328 8.984 1 96.81 96 VAL A CA 1
ATOM 786 C C . VAL A 1 96 ? 24.328 -14.281 10.094 1 96.81 96 VAL A C 1
ATOM 788 O O . VAL A 1 96 ? 25.141 -13.352 10.062 1 96.81 96 VAL A O 1
ATOM 791 N N . LYS A 1 97 ? 23.484 -14.422 11.07 1 95.12 97 LYS A N 1
ATOM 792 C CA . LYS A 1 97 ? 23.359 -13.477 12.18 1 95.12 97 LYS A CA 1
ATOM 793 C C . LYS A 1 97 ? 24.688 -13.344 12.938 1 95.12 97 LYS A C 1
ATOM 795 O O . LYS A 1 97 ? 25 -12.273 13.445 1 95.12 97 LYS A O 1
ATOM 800 N N . GLU A 1 98 ? 25.484 -14.406 12.914 1 96.44 98 GLU A N 1
ATOM 801 C CA . GLU A 1 98 ? 26.734 -14.461 13.664 1 96.44 98 GLU A CA 1
ATOM 802 C C . GLU A 1 98 ? 27.906 -13.953 12.828 1 96.44 98 GLU A C 1
ATOM 804 O O . GLU A 1 98 ? 28.984 -13.711 13.352 1 96.44 98 GLU A O 1
ATOM 809 N N . ALA A 1 99 ? 27.672 -13.773 11.625 1 97 99 ALA A N 1
ATOM 810 C CA . ALA A 1 99 ? 28.734 -13.375 10.711 1 97 99 ALA A CA 1
ATOM 811 C C . ALA A 1 99 ? 29.078 -11.898 10.875 1 97 99 ALA A C 1
ATOM 813 O O . ALA A 1 99 ? 28.312 -11.141 11.477 1 97 99 ALA A O 1
ATOM 814 N N . PRO A 1 100 ? 30.297 -11.484 10.359 1 95.81 100 PRO A N 1
ATOM 815 C CA . PRO A 1 100 ? 30.625 -10.055 10.352 1 95.81 100 PRO A CA 1
ATOM 816 C C . PRO A 1 100 ? 29.578 -9.219 9.625 1 95.81 100 PRO A C 1
ATOM 818 O O . PRO A 1 100 ? 28.969 -9.688 8.656 1 95.81 100 PRO A O 1
ATOM 821 N N . GLU A 1 101 ? 29.391 -7.996 10.078 1 92.19 101 GLU A N 1
ATOM 822 C CA . GLU A 1 101 ? 28.344 -7.109 9.594 1 92.19 101 GLU A CA 1
ATOM 823 C C . GLU A 1 101 ? 28.453 -6.898 8.086 1 92.19 101 GLU A C 1
ATOM 825 O O . GLU A 1 101 ? 27.453 -6.715 7.398 1 92.19 101 GLU A O 1
ATOM 830 N N . GLU A 1 102 ? 29.641 -6.977 7.609 1 93.94 102 GLU A N 1
ATOM 831 C CA . GLU A 1 102 ? 29.875 -6.711 6.191 1 93.94 102 GLU A CA 1
ATOM 832 C C . GLU A 1 102 ? 29.266 -7.805 5.316 1 93.94 102 GLU A C 1
ATOM 834 O O . GLU A 1 102 ? 29.125 -7.629 4.105 1 93.94 102 GLU A O 1
ATOM 839 N N . LEU A 1 103 ? 28.906 -8.914 5.926 1 97 103 LEU A N 1
ATOM 840 C CA . LEU A 1 103 ? 28.375 -10.031 5.164 1 97 103 LEU A CA 1
ATOM 841 C C . LEU A 1 103 ? 26.859 -10.086 5.277 1 97 103 LEU A C 1
ATOM 843 O O . LEU A 1 103 ? 26.203 -10.93 4.652 1 97 103 LEU A O 1
ATOM 847 N N . HIS A 1 104 ? 26.281 -9.211 6.059 1 95.81 104 HIS A N 1
ATOM 848 C CA . HIS A 1 104 ? 24.828 -9.125 6.168 1 95.81 104 HIS A CA 1
ATOM 849 C C . HIS A 1 104 ? 24.219 -8.406 4.965 1 95.81 104 HIS A C 1
ATOM 851 O O . HIS A 1 104 ? 24.938 -7.738 4.211 1 95.81 104 HIS A O 1
ATOM 857 N N . ARG A 1 105 ? 22.922 -8.57 4.824 1 95.69 105 ARG A N 1
ATOM 858 C CA . ARG A 1 105 ? 22.203 -7.84 3.777 1 95.69 105 ARG A CA 1
ATOM 859 C C . ARG A 1 105 ? 22.406 -6.336 3.926 1 95.69 105 ARG A C 1
ATOM 861 O O . ARG A 1 105 ? 22.453 -5.816 5.043 1 95.69 105 ARG A O 1
ATOM 868 N N . LEU A 1 106 ? 22.578 -5.652 2.857 1 97.12 106 LEU A N 1
ATOM 869 C CA . LEU A 1 106 ? 22.766 -4.207 2.771 1 97.12 106 LEU A CA 1
ATOM 870 C C . LEU A 1 106 ? 21.875 -3.607 1.688 1 97.12 106 LEU A C 1
ATOM 872 O O . LEU A 1 106 ? 21.703 -4.207 0.625 1 97.12 106 LEU A O 1
ATOM 876 N N . PHE A 1 107 ? 21.328 -2.412 1.972 1 98.12 107 PHE A N 1
ATOM 877 C CA . PHE A 1 107 ? 20.438 -1.757 1.019 1 98.12 107 PHE A CA 1
ATOM 878 C C . PHE A 1 107 ? 20.875 -0.314 0.783 1 98.12 107 PHE A C 1
ATOM 880 O O . PHE A 1 107 ? 21.594 0.265 1.595 1 98.12 107 PHE A O 1
ATOM 887 N N . LEU A 1 108 ? 20.547 0.155 -0.345 1 98.31 108 LEU A N 1
ATOM 888 C CA . LEU A 1 108 ? 20.547 1.584 -0.636 1 98.31 108 LEU A CA 1
ATOM 889 C C . LEU A 1 108 ? 19.172 2.191 -0.434 1 98.31 108 LEU A C 1
ATOM 891 O O . LEU A 1 108 ? 18.172 1.635 -0.893 1 98.31 108 LEU A O 1
ATOM 895 N N . GLY A 1 109 ? 19.125 3.254 0.314 1 97.25 109 GLY A N 1
ATOM 896 C CA . GLY A 1 109 ? 17.844 3.906 0.575 1 97.25 109 GLY A CA 1
ATOM 897 C C . GLY A 1 109 ? 17.875 5.398 0.3 1 97.25 109 GLY A C 1
ATOM 898 O O . GLY A 1 109 ? 18.938 5.984 0.132 1 97.25 109 GLY A O 1
ATOM 899 N N . GLU A 1 110 ? 16.656 5.918 0.179 1 96.5 110 GLU A N 1
ATOM 900 C CA . GLU A 1 110 ? 16.469 7.34 -0.091 1 96.5 110 GLU A CA 1
ATOM 901 C C . GLU A 1 110 ? 15.547 7.977 0.942 1 96.5 110 GLU A C 1
ATOM 903 O O . GLU A 1 110 ? 14.555 7.371 1.352 1 96.5 110 GLU A O 1
ATOM 908 N N . ARG A 1 111 ? 15.945 9.086 1.37 1 95.88 111 ARG A N 1
ATOM 909 C CA . ARG A 1 111 ? 15.078 10.023 2.088 1 95.88 111 ARG A CA 1
ATOM 910 C C . ARG A 1 111 ? 15.18 11.422 1.492 1 95.88 111 ARG A C 1
ATOM 912 O O . ARG A 1 111 ? 16.203 11.797 0.927 1 95.88 111 ARG A O 1
ATOM 919 N N . TYR A 1 112 ? 14.125 12.18 1.551 1 96.69 112 TYR A N 1
ATOM 920 C CA . TYR A 1 112 ? 14.266 13.547 1.06 1 96.69 112 TYR A CA 1
ATOM 921 C C . TYR A 1 112 ? 13.516 14.523 1.959 1 96.69 112 TYR A C 1
ATOM 923 O O . TYR A 1 112 ? 12.656 14.125 2.742 1 96.69 112 TYR A O 1
ATOM 931 N N . ILE A 1 113 ? 13.93 15.711 1.928 1 96.38 113 ILE A N 1
ATOM 932 C CA . ILE A 1 113 ? 13.234 16.844 2.525 1 96.38 113 ILE A CA 1
ATOM 933 C C . ILE A 1 113 ? 13.07 17.953 1.485 1 96.38 113 ILE A C 1
ATOM 935 O O . ILE A 1 113 ? 13.82 18.016 0.512 1 96.38 113 ILE A O 1
ATOM 939 N N . ASP A 1 114 ? 12.133 18.766 1.676 1 97.5 114 ASP A N 1
ATOM 940 C CA . ASP A 1 114 ? 11.859 19.891 0.773 1 97.5 114 ASP A CA 1
ATOM 941 C C . ASP A 1 114 ? 12.203 21.219 1.429 1 97.5 114 ASP A C 1
ATOM 943 O O . ASP A 1 114 ? 11.992 21.406 2.629 1 97.5 114 ASP A O 1
ATOM 947 N N . THR A 1 115 ? 12.812 22.062 0.69 1 97.12 115 THR A N 1
ATOM 948 C CA . THR A 1 115 ? 13.227 23.375 1.198 1 97.12 115 THR A CA 1
ATOM 949 C C . THR A 1 115 ? 12.977 24.469 0.16 1 97.12 115 THR A C 1
ATOM 951 O O . THR A 1 115 ? 12.672 24.172 -0.996 1 97.12 115 THR A O 1
ATOM 954 N N . ILE A 1 116 ? 13 25.688 0.593 1 96.94 116 ILE A N 1
ATOM 955 C CA . ILE A 1 116 ? 12.719 26.828 -0.266 1 96.94 116 ILE A CA 1
ATOM 956 C C . ILE A 1 116 ? 13.734 27.938 -0.006 1 96.94 116 ILE A C 1
ATOM 958 O O . ILE A 1 116 ? 14.203 28.109 1.124 1 96.94 116 ILE A O 1
ATOM 962 N N . GLY A 1 117 ? 14.211 28.547 -1.025 1 96.19 117 GLY A N 1
ATOM 963 C CA . GLY A 1 117 ? 15.086 29.703 -0.929 1 96.19 117 GLY A CA 1
ATOM 964 C C . GLY A 1 117 ? 14.516 30.938 -1.585 1 96.19 117 GLY A C 1
ATOM 965 O O . GLY A 1 117 ? 13.406 30.906 -2.121 1 96.19 117 GLY A O 1
ATOM 966 N N . PRO A 1 118 ? 15.164 32.156 -1.558 1 96.25 118 PRO A N 1
ATOM 967 C CA . PRO A 1 118 ? 16.547 32.25 -1.069 1 96.25 118 PRO A CA 1
ATOM 968 C C . PRO A 1 118 ? 16.641 32.156 0.452 1 96.25 118 PRO A C 1
ATOM 970 O O . PRO A 1 118 ? 15.805 32.719 1.164 1 96.25 118 PRO A O 1
ATOM 973 N N . ALA A 1 119 ? 17.609 31.375 0.948 1 96.75 119 ALA A N 1
ATOM 974 C CA . ALA A 1 119 ? 17.875 31.234 2.379 1 96.75 119 ALA A CA 1
ATOM 975 C C . ALA A 1 119 ? 19.375 31.172 2.656 1 96.75 119 ALA A C 1
ATOM 977 O O . ALA A 1 119 ? 19.969 30.094 2.666 1 96.75 119 ALA A O 1
ATOM 978 N N . GLN A 1 120 ? 19.906 32.344 2.941 1 95.69 120 GLN A N 1
ATOM 979 C CA . GLN A 1 120 ? 21.328 32.438 3.256 1 95.69 120 GLN A CA 1
ATOM 980 C C . GLN A 1 120 ? 21.609 31.953 4.672 1 95.69 120 GLN A C 1
ATOM 982 O O . GLN A 1 120 ? 20.906 32.281 5.613 1 95.69 120 GLN A O 1
ATOM 987 N N . GLY A 1 121 ? 22.625 31.141 4.777 1 95.62 121 GLY A N 1
ATOM 988 C CA . GLY A 1 121 ? 23.047 30.641 6.078 1 95.62 121 GLY A CA 1
ATOM 989 C C . GLY A 1 121 ? 22.203 29.484 6.566 1 95.62 121 GLY A C 1
ATOM 990 O O . GLY A 1 121 ? 22.297 29.078 7.73 1 95.62 121 GLY A O 1
ATOM 991 N N . ALA A 1 122 ? 21.422 28.859 5.684 1 97.25 122 ALA A N 1
ATOM 992 C CA . ALA A 1 122 ? 20.578 27.719 6.051 1 97.25 122 ALA A CA 1
ATOM 993 C C . ALA A 1 122 ? 21.422 26.469 6.309 1 97.25 122 ALA A C 1
ATOM 995 O O . ALA A 1 122 ? 22.531 26.344 5.777 1 97.25 122 ALA A O 1
ATOM 996 N N . SER A 1 123 ? 20.953 25.625 7.172 1 98.19 123 SER A N 1
ATOM 997 C CA . SER A 1 123 ? 21.594 24.344 7.43 1 98.19 123 SER A CA 1
ATOM 998 C C . SER A 1 123 ? 20.562 23.234 7.617 1 98.19 123 SER A C 1
ATOM 1000 O O . SER A 1 123 ? 19.359 23.5 7.652 1 98.19 123 SER A O 1
ATOM 1002 N N . PHE A 1 124 ? 21 21.953 7.617 1 98.31 124 PHE A N 1
ATOM 1003 C CA . PHE A 1 124 ? 20.141 20.766 7.703 1 98.31 124 PHE A CA 1
ATOM 1004 C C . PHE A 1 124 ? 20.797 19.688 8.555 1 98.31 124 PHE A C 1
ATOM 1006 O O . PHE A 1 124 ? 22 19.484 8.477 1 98.31 124 PHE A O 1
ATOM 1013 N N . LEU A 1 125 ? 20.016 18.969 9.32 1 98.19 125 LEU A N 1
ATOM 1014 C CA . LEU A 1 125 ? 20.516 17.969 10.258 1 98.19 125 LEU A CA 1
ATOM 1015 C C . LEU A 1 125 ? 20.625 16.609 9.594 1 98.19 125 LEU A C 1
ATOM 1017 O O . LEU A 1 125 ? 19.844 15.695 9.906 1 98.19 125 LEU A O 1
ATOM 1021 N N . ILE A 1 126 ? 21.641 16.375 8.875 1 98.25 126 ILE A N 1
ATOM 1022 C CA . ILE A 1 126 ? 21.812 15.164 8.07 1 98.25 126 ILE A CA 1
ATOM 1023 C C . ILE A 1 126 ? 22.031 13.961 8.977 1 98.25 126 ILE A C 1
ATOM 1025 O O . ILE A 1 126 ? 21.516 12.875 8.719 1 98.25 126 ILE A O 1
ATOM 1029 N N . ASP A 1 127 ? 22.844 14.133 10.023 1 97.25 127 ASP A N 1
ATOM 1030 C CA . ASP A 1 127 ? 23.125 13.031 10.93 1 97.25 127 ASP A CA 1
ATOM 1031 C C . ASP A 1 127 ? 21.844 12.461 11.531 1 97.25 127 ASP A C 1
ATOM 1033 O O . ASP A 1 127 ? 21.688 11.242 11.633 1 97.25 127 ASP A O 1
ATOM 1037 N N . THR A 1 128 ? 20.922 13.375 11.922 1 97.5 128 THR A N 1
ATOM 1038 C CA . THR A 1 128 ? 19.656 12.93 12.508 1 97.5 128 THR A CA 1
ATOM 1039 C C . THR A 1 128 ? 18.797 12.234 11.461 1 97.5 128 THR A C 1
ATOM 1041 O O . THR A 1 128 ? 18.125 11.25 11.758 1 97.5 128 THR A O 1
ATOM 1044 N N . LEU A 1 129 ? 18.859 12.656 10.219 1 96.75 129 LEU A N 1
ATOM 1045 C CA . LEU A 1 129 ? 18.094 12.062 9.133 1 96.75 129 LEU A CA 1
ATOM 1046 C C . LEU A 1 129 ? 18.625 10.68 8.781 1 96.75 129 LEU A C 1
ATOM 1048 O O . LEU A 1 129 ? 17.922 9.891 8.141 1 96.75 129 LEU A O 1
ATOM 1052 N N . LEU A 1 130 ? 19.828 10.414 9.188 1 97.44 130 LEU A N 1
ATOM 1053 C CA . LEU A 1 130 ? 20.453 9.125 8.898 1 97.44 130 LEU A CA 1
ATOM 1054 C C . LEU A 1 130 ? 20.156 8.125 10.008 1 97.44 130 LEU A C 1
ATOM 1056 O O . LEU A 1 130 ? 20.484 6.941 9.883 1 97.44 130 LEU A O 1
ATOM 1060 N N . MET A 1 131 ? 19.5 8.586 11.078 1 96.5 131 MET A N 1
ATOM 1061 C CA . MET A 1 131 ? 19.172 7.699 12.188 1 96.5 131 MET A CA 1
ATOM 1062 C C . MET A 1 131 ? 17.859 6.945 11.922 1 96.5 131 MET A C 1
ATOM 1064 O O . MET A 1 131 ? 16.953 7.473 11.281 1 96.5 131 MET A O 1
ATOM 1068 N N . ALA A 1 132 ? 17.766 5.766 12.43 1 93.56 132 ALA A N 1
ATOM 1069 C CA . ALA A 1 132 ? 16.578 4.934 12.281 1 93.56 132 ALA A CA 1
ATOM 1070 C C . ALA A 1 132 ? 15.898 4.715 13.633 1 93.56 132 ALA A C 1
ATOM 1072 O O . ALA A 1 132 ? 16.531 4.863 14.68 1 93.56 132 ALA A O 1
ATOM 1073 N N . GLY A 1 133 ? 14.609 4.422 13.594 1 92.62 133 GLY A N 1
ATOM 1074 C CA . GLY A 1 133 ? 13.859 4.023 14.773 1 92.62 133 GLY A CA 1
ATOM 1075 C C . GLY A 1 133 ? 13.266 5.195 15.531 1 92.62 133 GLY A C 1
ATOM 1076 O O . GLY A 1 133 ? 12.578 5.012 16.531 1 92.62 133 GLY A O 1
ATOM 1077 N N . LEU A 1 134 ? 13.477 6.391 15.039 1 95 134 LEU A N 1
ATOM 1078 C CA . LEU A 1 134 ? 12.938 7.566 15.711 1 95 134 LEU A CA 1
ATOM 1079 C C . LEU A 1 134 ? 11.508 7.852 15.242 1 95 134 LEU A C 1
ATOM 1081 O O . LEU A 1 134 ? 11.141 7.504 14.125 1 95 134 LEU A O 1
ATOM 1085 N N . ARG A 1 135 ? 10.68 8.43 16.125 1 93.81 135 ARG A N 1
ATOM 1086 C CA . ARG A 1 135 ? 9.32 8.898 15.891 1 93.81 135 ARG A CA 1
ATOM 1087 C C . ARG A 1 135 ? 8.992 10.094 16.781 1 93.81 135 ARG A C 1
ATOM 1089 O O . ARG A 1 135 ? 9.781 10.453 17.656 1 93.81 135 ARG A O 1
ATOM 1096 N N . PRO A 1 136 ? 7.871 10.656 16.594 1 93.75 136 PRO A N 1
ATOM 1097 C CA . PRO A 1 136 ? 7.566 11.883 17.328 1 93.75 136 PRO A CA 1
ATOM 1098 C C . PRO A 1 136 ? 7.613 11.68 18.844 1 93.75 136 PRO A C 1
ATOM 1100 O O . PRO A 1 136 ? 8.094 12.547 19.578 1 93.75 136 PRO A O 1
ATOM 1103 N N . THR A 1 137 ? 7.219 10.555 19.359 1 93.06 137 THR A N 1
ATOM 1104 C CA . THR A 1 137 ? 7.152 10.328 20.797 1 93.06 137 THR A CA 1
ATOM 1105 C C . THR A 1 137 ? 8.508 9.867 21.344 1 93.06 137 THR A C 1
ATOM 1107 O O . THR A 1 137 ? 8.719 9.859 22.562 1 93.06 137 THR A O 1
ATOM 1110 N N . VAL A 1 138 ? 9.406 9.477 20.469 1 95 138 VAL A N 1
ATOM 1111 C CA . VAL A 1 138 ? 10.766 9.062 20.781 1 95 138 VAL A CA 1
ATOM 1112 C C . VAL A 1 138 ? 11.758 9.797 19.891 1 95 138 VAL A C 1
ATOM 1114 O O . VAL A 1 138 ? 12.5 9.172 19.125 1 95 138 VAL A O 1
ATOM 1117 N N . SER A 1 139 ? 11.891 11.047 20.078 1 95 139 SER A N 1
ATOM 1118 C CA . SER A 1 139 ? 12.461 11.922 19.062 1 95 139 SER A CA 1
ATOM 1119 C C . SER A 1 139 ? 13.938 12.188 19.328 1 95 139 SER A C 1
ATOM 1121 O O . SER A 1 139 ? 14.633 12.766 18.5 1 95 139 SER A O 1
ATOM 1123 N N . LEU A 1 140 ? 14.531 11.773 20.531 1 95.69 140 LEU A N 1
ATOM 1124 C CA . LEU A 1 140 ? 15.922 12.062 20.859 1 95.69 140 LEU A CA 1
ATOM 1125 C C . LEU A 1 140 ? 16.859 11.133 20.109 1 95.69 140 LEU A C 1
ATOM 1127 O O . LEU A 1 140 ? 16.578 9.945 19.953 1 95.69 140 LEU A O 1
ATOM 1131 N N . ASN A 1 141 ? 17.984 11.625 19.766 1 95.06 141 ASN A N 1
ATOM 1132 C CA . ASN A 1 141 ? 18.953 10.883 18.969 1 95.06 141 ASN A CA 1
ATOM 1133 C C . ASN A 1 141 ? 19.422 9.617 19.688 1 95.06 141 ASN A C 1
ATOM 1135 O O . ASN A 1 141 ? 19.703 8.602 19.047 1 95.06 141 ASN A O 1
ATOM 1139 N N . GLN A 1 142 ? 19.469 9.727 20.984 1 94.31 142 GLN A N 1
ATOM 1140 C CA . GLN A 1 142 ? 19.984 8.602 21.75 1 94.31 142 GLN A CA 1
ATOM 1141 C C . GLN A 1 142 ? 19.062 7.395 21.641 1 94.31 142 GLN A C 1
ATOM 1143 O O . GLN A 1 142 ? 19.469 6.27 21.938 1 94.31 142 GLN A O 1
ATOM 1148 N N . ASN A 1 143 ? 17.828 7.645 21.203 1 95.25 143 ASN A N 1
ATOM 1149 C CA . ASN A 1 143 ? 16.859 6.566 21.094 1 95.25 143 ASN A CA 1
ATOM 1150 C C . ASN A 1 143 ? 16.938 5.879 19.734 1 95.25 143 ASN A C 1
ATOM 1152 O O . ASN A 1 143 ? 16.203 4.914 19.484 1 95.25 143 ASN A O 1
ATOM 1156 N N . ALA A 1 144 ? 17.797 6.309 18.875 1 96 144 ALA A N 1
ATOM 1157 C CA . ALA A 1 144 ? 17.938 5.719 17.547 1 96 144 ALA A CA 1
ATOM 1158 C C . ALA A 1 144 ? 18.406 4.27 17.641 1 96 144 ALA A C 1
ATOM 1160 O O . ALA A 1 144 ? 19.25 3.932 18.469 1 96 144 ALA A O 1
ATOM 1161 N N . SER A 1 145 ? 17.859 3.461 16.828 1 93.19 145 SER A N 1
ATOM 1162 C CA . SER A 1 145 ? 18.234 2.051 16.797 1 93.19 145 SER A CA 1
ATOM 1163 C C . SER A 1 145 ? 19.516 1.835 15.977 1 93.19 145 SER A C 1
ATOM 1165 O O . SER A 1 145 ? 20.25 0.884 16.219 1 93.19 145 SER A O 1
ATOM 1167 N N . SER A 1 146 ? 19.688 2.643 15 1 91.81 146 SER A N 1
ATOM 1168 C CA . SER A 1 146 ? 20.875 2.531 14.148 1 91.81 146 SER A CA 1
ATOM 1169 C C . SER A 1 146 ? 21.172 3.85 13.445 1 91.81 146 SER A C 1
ATOM 1171 O O . SER A 1 146 ? 20.391 4.801 13.539 1 91.81 146 SER A O 1
ATOM 1173 N N . HIS A 1 147 ? 22.375 3.908 12.844 1 94.56 147 HIS A N 1
ATOM 1174 C CA . HIS A 1 147 ? 22.844 5.051 12.055 1 94.56 147 HIS A CA 1
ATOM 1175 C C . HIS A 1 147 ? 23.266 4.625 10.656 1 94.56 147 HIS A C 1
ATOM 1177 O O . HIS A 1 147 ? 24.203 3.842 10.5 1 94.56 147 HIS A O 1
ATOM 1183 N N . ASN A 1 148 ? 22.641 5.098 9.664 1 96.44 148 ASN A N 1
ATOM 1184 C CA . ASN A 1 148 ? 22.938 4.77 8.273 1 96.44 148 ASN A CA 1
ATOM 1185 C C . ASN A 1 148 ? 24.156 5.531 7.758 1 96.44 148 ASN A C 1
ATOM 1187 O O . ASN A 1 148 ? 24.5 6.59 8.289 1 96.44 148 ASN A O 1
ATOM 1191 N N . LYS A 1 149 ? 24.797 4.984 6.816 1 97.06 149 LYS A N 1
ATOM 1192 C CA . LYS A 1 149 ? 25.984 5.605 6.234 1 97.06 149 LYS A CA 1
ATOM 1193 C C . LYS A 1 149 ? 25.609 6.5 5.055 1 97.06 149 LYS A C 1
ATOM 1195 O O . LYS A 1 149 ? 24.969 6.047 4.102 1 97.06 149 LYS A O 1
ATOM 1200 N N . LEU A 1 150 ? 26.016 7.73 5.043 1 97.94 150 LEU A N 1
ATOM 1201 C CA . LEU A 1 150 ? 25.719 8.688 3.986 1 97.94 150 LEU A CA 1
ATOM 1202 C C . LEU A 1 150 ? 26.469 8.344 2.705 1 97.94 150 LEU A C 1
ATOM 1204 O O . LEU A 1 150 ? 27.672 8.078 2.742 1 97.94 150 LEU A O 1
ATOM 1208 N N . VAL A 1 151 ? 25.75 8.352 1.604 1 97.94 151 VAL A N 1
ATOM 1209 C CA . VAL A 1 151 ? 26.344 8.133 0.294 1 97.94 151 VAL A CA 1
ATOM 1210 C C . VAL A 1 151 ? 26.391 9.445 -0.485 1 97.94 151 VAL A C 1
ATOM 1212 O O . VAL A 1 151 ? 27.406 9.797 -1.068 1 97.94 151 VAL A O 1
ATOM 1215 N N . ALA A 1 152 ? 25.297 10.18 -0.491 1 98.19 152 ALA A N 1
ATOM 1216 C CA . ALA A 1 152 ? 25.234 11.438 -1.229 1 98.19 152 ALA A CA 1
ATOM 1217 C C . ALA A 1 152 ? 24.062 12.289 -0.753 1 98.19 152 ALA A C 1
ATOM 1219 O O . ALA A 1 152 ? 23.078 11.773 -0.218 1 98.19 152 ALA A O 1
ATOM 1220 N N . VAL A 1 153 ? 24.234 13.555 -0.845 1 98.62 153 VAL A N 1
ATOM 1221 C CA . VAL A 1 153 ? 23.141 14.516 -0.742 1 98.62 153 VAL A CA 1
ATOM 1222 C C . VAL A 1 153 ? 23.031 15.32 -2.035 1 98.62 153 VAL A C 1
ATOM 1224 O O . VAL A 1 153 ? 23.969 16.016 -2.42 1 98.62 153 VAL A O 1
ATOM 1227 N N . VAL A 1 154 ? 21.891 15.227 -2.684 1 98.5 154 VAL A N 1
ATOM 1228 C CA . VAL A 1 154 ? 21.703 15.891 -3.969 1 98.5 154 VAL A CA 1
ATOM 1229 C C . VAL A 1 154 ? 20.438 16.75 -3.922 1 98.5 154 VAL A C 1
ATOM 1231 O O . VAL A 1 154 ? 19.359 16.266 -3.586 1 98.5 154 VAL A O 1
ATOM 1234 N N . ALA A 1 155 ? 20.578 18.031 -4.238 1 98.44 155 ALA A N 1
ATOM 1235 C CA . ALA A 1 155 ? 19.438 18.953 -4.316 1 98.44 155 ALA A CA 1
ATOM 1236 C C . ALA A 1 155 ? 18.953 19.094 -5.758 1 98.44 155 ALA A C 1
ATOM 1238 O O . ALA A 1 155 ? 19.766 19.281 -6.676 1 98.44 155 ALA A O 1
ATOM 1239 N N . VAL A 1 156 ? 17.688 18.953 -5.93 1 98.06 156 VAL A N 1
ATOM 1240 C CA . VAL A 1 156 ? 17.078 19.062 -7.25 1 98.06 156 VAL A CA 1
ATOM 1241 C C . VAL A 1 156 ? 15.992 20.141 -7.23 1 98.06 156 VAL A C 1
ATOM 1243 O O . VAL A 1 156 ? 15.133 20.141 -6.348 1 98.06 156 VAL A O 1
ATOM 1246 N N . ARG A 1 157 ? 16.062 21.078 -8.172 1 97.69 157 ARG A N 1
ATOM 1247 C CA . ARG A 1 157 ? 15.062 22.141 -8.258 1 97.69 157 ARG A CA 1
ATOM 1248 C C . ARG A 1 157 ? 13.688 21.594 -8.617 1 97.69 157 ARG A C 1
ATOM 1250 O O . ARG A 1 157 ? 13.586 20.641 -9.406 1 97.69 157 ARG A O 1
ATOM 1257 N N . ARG A 1 158 ? 12.656 22.109 -8.047 1 97.44 158 ARG A N 1
ATOM 1258 C CA . ARG A 1 158 ? 11.289 21.688 -8.328 1 97.44 158 ARG A CA 1
ATOM 1259 C C . ARG A 1 158 ? 10.539 22.734 -9.141 1 97.44 158 ARG A C 1
ATOM 1261 O O . ARG A 1 158 ? 10.789 23.938 -8.992 1 97.44 158 ARG A O 1
ATOM 1268 N N . ASN A 1 159 ? 9.609 22.234 -9.938 1 96.19 159 ASN A N 1
ATOM 1269 C CA . ASN A 1 159 ? 8.688 23.125 -10.633 1 96.19 159 ASN A CA 1
ATOM 1270 C C . ASN A 1 159 ? 7.727 23.812 -9.656 1 96.19 159 ASN A C 1
ATOM 1272 O O . ASN A 1 159 ? 6.98 23.141 -8.938 1 96.19 159 ASN A O 1
ATOM 1276 N N . PRO A 1 160 ? 7.738 25.125 -9.594 1 93.06 160 PRO A N 1
ATOM 1277 C CA . PRO A 1 160 ? 6.918 25.844 -8.617 1 93.06 160 PRO A CA 1
ATOM 1278 C C . PRO A 1 160 ? 5.422 25.656 -8.852 1 93.06 160 PRO A C 1
ATOM 1280 O O . PRO A 1 160 ? 4.613 25.922 -7.957 1 93.06 160 PRO A O 1
ATOM 1283 N N . THR A 1 161 ? 5.035 25.188 -10.031 1 90.12 161 THR A N 1
ATOM 1284 C CA . THR A 1 161 ? 3.621 25.094 -10.375 1 90.12 161 THR A CA 1
ATOM 1285 C C . THR A 1 161 ? 3.07 23.719 -9.992 1 90.12 161 THR A C 1
ATOM 1287 O O . THR A 1 161 ? 1.982 23.625 -9.422 1 90.12 161 THR A O 1
ATOM 1290 N N . ASP A 1 162 ? 3.898 22.688 -10.266 1 90.94 162 ASP A N 1
ATOM 1291 C CA . ASP A 1 162 ? 3.295 21.375 -10.07 1 90.94 162 ASP A CA 1
ATOM 1292 C C . ASP A 1 162 ? 4.172 20.484 -9.188 1 90.94 162 ASP A C 1
ATOM 1294 O O . ASP A 1 162 ? 3.809 19.344 -8.883 1 90.94 162 ASP A O 1
ATOM 1298 N N . GLY A 1 163 ? 5.25 20.984 -8.836 1 94.25 163 GLY A N 1
ATOM 1299 C CA . GLY A 1 163 ? 6.082 20.297 -7.859 1 94.25 163 GLY A CA 1
ATOM 1300 C C . GLY A 1 163 ? 6.973 19.234 -8.477 1 94.25 163 GLY A C 1
ATOM 1301 O O . GLY A 1 163 ? 7.766 18.594 -7.777 1 94.25 163 GLY A O 1
ATOM 1302 N N . THR A 1 164 ? 6.934 19 -9.781 1 94.81 164 THR A N 1
ATOM 1303 C CA . THR A 1 164 ? 7.754 17.984 -10.445 1 94.81 164 THR A CA 1
ATOM 1304 C C . THR A 1 164 ? 9.234 18.375 -10.383 1 94.81 164 THR A C 1
ATOM 1306 O O . THR A 1 164 ? 9.562 19.547 -10.227 1 94.81 164 THR A O 1
ATOM 1309 N N . LEU A 1 165 ? 10.062 17.391 -10.414 1 96 165 LEU A N 1
ATOM 1310 C CA . LEU A 1 165 ? 11.5 17.641 -10.422 1 96 165 LEU A CA 1
ATOM 1311 C C . LEU A 1 165 ? 11.961 18.188 -11.766 1 96 165 LEU A C 1
ATOM 1313 O O . LEU A 1 165 ? 11.539 17.688 -12.812 1 96 165 LEU A O 1
ATOM 1317 N N . LEU A 1 166 ? 12.781 19.203 -11.766 1 94.5 166 LEU A N 1
ATOM 1318 C CA . LEU A 1 166 ? 13.375 19.781 -12.961 1 94.5 166 LEU A CA 1
ATOM 1319 C C . LEU A 1 166 ? 14.758 19.188 -13.227 1 94.5 166 LEU A C 1
ATOM 1321 O O . LEU A 1 166 ? 15.195 18.297 -12.5 1 94.5 166 LEU A O 1
ATOM 1325 N N . SER A 1 167 ? 15.469 19.594 -14.258 1 90.69 167 SER A N 1
ATOM 1326 C CA . SER A 1 167 ? 16.75 19.016 -14.672 1 90.69 167 SER A CA 1
ATOM 1327 C C . SER A 1 167 ? 17.906 19.594 -13.867 1 90.69 167 SER A C 1
ATOM 1329 O O . SER A 1 167 ? 19 19.031 -13.852 1 90.69 167 SER A O 1
ATOM 1331 N N . GLU A 1 168 ? 17.656 20.688 -13.227 1 93.44 168 GLU A N 1
ATOM 1332 C CA . GLU A 1 168 ? 18.703 21.328 -12.445 1 93.44 168 GLU A CA 1
ATOM 1333 C C . GLU A 1 168 ? 18.938 20.594 -11.133 1 93.44 168 GLU A C 1
ATOM 1335 O O . GLU A 1 168 ? 18.031 20.5 -10.297 1 93.44 168 GLU A O 1
ATOM 1340 N N . TYR A 1 169 ? 20.125 20.078 -10.953 1 95 169 TYR A N 1
ATOM 1341 C CA . TYR A 1 169 ? 20.516 19.391 -9.719 1 95 169 TYR A CA 1
ATOM 1342 C C . TYR A 1 169 ? 21.906 19.828 -9.281 1 95 169 TYR A C 1
ATOM 1344 O O . TYR A 1 169 ? 22.719 20.281 -10.102 1 95 169 TYR A O 1
ATOM 1352 N N . ILE A 1 170 ? 22.188 19.75 -7.969 1 96.75 170 ILE A N 1
ATOM 1353 C CA . ILE A 1 170 ? 23.484 20.094 -7.379 1 96.75 170 ILE A CA 1
ATOM 1354 C C . ILE A 1 170 ? 23.891 19.047 -6.352 1 96.75 170 ILE A C 1
ATOM 1356 O O . ILE A 1 170 ? 23.109 18.719 -5.449 1 96.75 170 ILE A O 1
ATOM 1360 N N . ASP A 1 171 ? 25.062 18.422 -6.531 1 97.5 171 ASP A N 1
ATOM 1361 C CA . ASP A 1 171 ? 25.625 17.594 -5.477 1 97.5 171 ASP A CA 1
ATOM 1362 C C . ASP A 1 171 ? 26.156 18.453 -4.328 1 97.5 171 ASP A C 1
ATOM 1364 O O . ASP A 1 171 ? 27.125 19.203 -4.5 1 97.5 171 ASP A O 1
ATOM 1368 N N . ILE A 1 172 ? 25.531 18.344 -3.225 1 98.12 172 ILE A N 1
ATOM 1369 C CA . ILE A 1 172 ? 25.922 19.203 -2.107 1 98.12 172 ILE A CA 1
ATOM 1370 C C . ILE A 1 172 ? 26.453 18.344 -0.961 1 98.12 172 ILE A C 1
ATOM 1372 O O . ILE A 1 172 ? 26.406 18.75 0.202 1 98.12 172 ILE A O 1
ATOM 1376 N N . THR A 1 173 ? 26.969 17.172 -1.228 1 97.88 173 THR A N 1
ATOM 1377 C CA . THR A 1 173 ? 27.484 16.234 -0.24 1 97.88 173 THR A CA 1
ATOM 1378 C C . THR A 1 173 ? 28.672 16.828 0.515 1 97.88 173 THR A C 1
ATOM 1380 O O . THR A 1 173 ? 28.812 16.625 1.722 1 97.88 173 THR A O 1
ATOM 1383 N N . GLU A 1 174 ? 29.5 17.562 -0.161 1 96.75 174 GLU A N 1
ATOM 1384 C CA . GLU A 1 174 ? 30.734 18.094 0.414 1 96.75 174 GLU A CA 1
ATOM 1385 C C . GLU A 1 174 ? 30.438 19.172 1.462 1 96.75 174 GLU A C 1
ATOM 1387 O O . GLU A 1 174 ? 31.328 19.531 2.242 1 96.75 174 GLU A O 1
ATOM 1392 N N . PHE A 1 175 ? 29.203 19.656 1.467 1 97.56 175 PHE A N 1
ATOM 1393 C CA . PHE A 1 175 ? 28.844 20.719 2.395 1 97.56 175 PHE A CA 1
ATOM 1394 C C . PHE A 1 175 ? 28.422 20.141 3.74 1 97.56 175 PHE A C 1
ATOM 1396 O O . PHE A 1 175 ? 28.062 20.891 4.652 1 97.56 175 PHE A O 1
ATOM 1403 N N . VAL A 1 176 ? 28.391 18.859 3.844 1 98 176 VAL A N 1
ATOM 1404 C CA . VAL A 1 176 ? 28.109 18.234 5.129 1 98 176 VAL A CA 1
ATOM 1405 C C . VAL A 1 176 ? 29.344 18.297 6.02 1 98 176 VAL A C 1
ATOM 1407 O O . VAL A 1 176 ? 30.438 17.875 5.617 1 98 176 VAL A O 1
ATOM 1410 N N . ASN A 1 177 ? 29.25 18.891 7.121 1 97.12 177 ASN A N 1
ATOM 1411 C CA . ASN A 1 177 ? 30.312 19.031 8.109 1 97.12 177 ASN A CA 1
ATOM 1412 C C . ASN A 1 177 ? 29.844 18.594 9.5 1 97.12 177 ASN A C 1
ATOM 1414 O O . ASN A 1 177 ? 28.969 19.234 10.094 1 97.12 177 ASN A O 1
ATOM 1418 N N . ASN A 1 178 ? 30.391 17.562 10.055 1 95.38 178 ASN A N 1
ATOM 1419 C CA . ASN A 1 178 ? 30.062 17.016 11.375 1 95.38 178 ASN A CA 1
ATOM 1420 C C . ASN A 1 178 ? 28.562 16.812 11.547 1 95.38 178 ASN A C 1
ATOM 1422 O O . ASN A 1 178 ? 27.969 17.297 12.508 1 95.38 178 ASN A O 1
ATOM 1426 N N . GLY A 1 179 ? 27.969 16.219 10.516 1 96.12 179 GLY A N 1
ATOM 1427 C CA . GLY A 1 179 ? 26.578 15.797 10.602 1 96.12 179 GLY A CA 1
ATOM 1428 C C . GLY A 1 179 ? 25.594 16.875 10.195 1 96.12 179 GLY A C 1
ATOM 1429 O O . GLY A 1 179 ? 24.391 16.625 10.109 1 96.12 179 GLY A O 1
ATOM 1430 N N . THR A 1 180 ? 26.031 18.078 9.953 1 98.06 180 THR A N 1
ATOM 1431 C CA . THR A 1 180 ? 25.188 19.188 9.539 1 98.06 180 THR A CA 1
ATOM 1432 C C . THR A 1 180 ? 25.562 19.656 8.133 1 98.06 180 THR A C 1
ATOM 1434 O O . THR A 1 180 ? 26.734 19.766 7.801 1 98.06 180 THR A O 1
ATOM 1437 N N . LEU A 1 181 ? 24.594 19.781 7.316 1 98.44 181 LEU A N 1
ATOM 1438 C CA . LEU A 1 181 ? 24.797 20.344 5.984 1 98.44 181 LEU A CA 1
ATOM 1439 C C . LEU A 1 181 ? 24.578 21.859 5.992 1 98.44 181 LEU A C 1
ATOM 1441 O O . LEU A 1 181 ? 23.531 22.328 6.418 1 98.44 181 LEU A O 1
ATOM 1445 N N . TYR A 1 182 ? 25.594 22.641 5.652 1 98.31 182 TYR A N 1
ATOM 1446 C CA . TYR A 1 182 ? 25.516 24.078 5.508 1 98.31 182 TYR A CA 1
ATOM 1447 C C . TYR A 1 182 ? 25.391 24.484 4.043 1 98.31 182 TYR A C 1
ATOM 1449 O O . TYR A 1 182 ? 26.297 24.234 3.246 1 98.31 182 TYR A O 1
ATOM 1457 N N . TRP A 1 183 ? 24.25 25.047 3.67 1 97.75 183 TRP A N 1
ATOM 1458 C CA . TRP A 1 183 ? 24 25.328 2.262 1 97.75 183 TRP A CA 1
ATOM 1459 C C . TRP A 1 183 ? 23.125 26.578 2.105 1 97.75 183 TRP A C 1
ATOM 1461 O O . TRP A 1 183 ? 22.047 26.656 2.686 1 97.75 183 TRP A O 1
ATOM 1471 N N . ASP A 1 184 ? 23.641 27.609 1.395 1 97.81 184 ASP A N 1
ATOM 1472 C CA . ASP A 1 184 ? 22.812 28.75 1.002 1 97.81 184 ASP A CA 1
ATOM 1473 C C . ASP A 1 184 ? 21.812 28.344 -0.072 1 97.81 184 ASP A C 1
ATOM 1475 O O . ASP A 1 184 ? 22.141 28.312 -1.26 1 97.81 184 ASP A O 1
ATOM 1479 N N . VAL A 1 185 ? 20.594 28.062 0.333 1 97.94 185 VAL A N 1
ATOM 1480 C CA . VAL A 1 185 ? 19.594 27.562 -0.596 1 97.94 185 VAL A CA 1
ATOM 1481 C C . VAL A 1 185 ? 19.281 28.625 -1.654 1 97.94 185 VAL A C 1
ATOM 1483 O O . VAL A 1 185 ? 18.906 29.75 -1.323 1 97.94 185 VAL A O 1
ATOM 1486 N N . PRO A 1 186 ? 19.438 28.328 -2.912 1 97.75 186 PRO A N 1
ATOM 1487 C CA . PRO A 1 186 ? 19.109 29.297 -3.971 1 97.75 186 PRO A CA 1
ATOM 1488 C C . PRO A 1 186 ? 17.609 29.578 -4.074 1 97.75 186 PRO A C 1
ATOM 1490 O O . PRO A 1 186 ? 16.797 28.844 -3.502 1 97.75 186 PRO A O 1
ATOM 1493 N N . ASP A 1 187 ? 17.297 30.609 -4.762 1 96.56 187 ASP A N 1
ATOM 1494 C CA . ASP A 1 187 ? 15.914 31.016 -4.969 1 96.56 187 ASP A CA 1
ATOM 1495 C C . ASP A 1 187 ? 15.102 29.875 -5.59 1 96.56 187 ASP A C 1
ATOM 1497 O O . ASP A 1 187 ? 15.578 29.203 -6.508 1 96.56 187 ASP A O 1
ATOM 1501 N N . GLY A 1 188 ? 13.945 29.672 -5.047 1 96.31 188 GLY A N 1
ATOM 1502 C CA . GLY A 1 188 ? 13.039 28.672 -5.59 1 96.31 188 GLY A CA 1
ATOM 1503 C C . GLY A 1 188 ? 12.844 27.484 -4.664 1 96.31 188 GLY A C 1
ATOM 1504 O O . GLY A 1 188 ? 13.273 27.516 -3.512 1 96.31 188 GLY A O 1
ATOM 1505 N N . TYR A 1 189 ? 12.055 26.438 -5.172 1 97.75 189 TYR A N 1
ATOM 1506 C CA . TYR A 1 189 ? 11.773 25.219 -4.426 1 97.75 189 TYR A CA 1
ATOM 1507 C C . TYR A 1 189 ? 12.766 24.125 -4.777 1 97.75 189 TYR A C 1
ATOM 1509 O O . TYR A 1 189 ? 13.117 23.938 -5.945 1 97.75 189 TYR A O 1
ATOM 1517 N N . TRP A 1 190 ? 13.281 23.469 -3.752 1 98.19 190 TRP A N 1
ATOM 1518 C CA . TRP A 1 190 ? 14.273 22.422 -3.939 1 98.19 190 TRP A CA 1
ATOM 1519 C C . TRP A 1 190 ? 13.898 21.172 -3.139 1 98.19 190 TRP A C 1
ATOM 1521 O O . TRP A 1 190 ? 13.32 21.281 -2.051 1 98.19 190 TRP A O 1
ATOM 1531 N N . ARG A 1 191 ? 14.133 20.125 -3.709 1 97.94 191 ARG A N 1
ATOM 1532 C CA . ARG A 1 191 ? 14.102 18.875 -2.98 1 97.94 191 ARG A CA 1
ATOM 1533 C C . ARG A 1 191 ? 15.508 18.312 -2.773 1 97.94 191 ARG A C 1
ATOM 1535 O O . ARG A 1 191 ? 16.266 18.156 -3.732 1 97.94 191 ARG A O 1
ATOM 1542 N N . MET A 1 192 ? 15.836 18 -1.552 1 98.12 192 MET A N 1
ATOM 1543 C CA . MET A 1 192 ? 17.156 17.453 -1.215 1 98.12 192 MET A CA 1
ATOM 1544 C C . MET A 1 192 ? 17.062 15.961 -0.918 1 98.12 192 MET A C 1
ATOM 1546 O O . MET A 1 192 ? 16.438 15.555 0.064 1 98.12 192 MET A O 1
ATOM 1550 N N . PHE A 1 193 ? 17.688 15.188 -1.732 1 98.19 193 PHE A N 1
ATOM 1551 C CA . PHE A 1 193 ? 17.703 13.734 -1.565 1 98.19 193 PHE A CA 1
ATOM 1552 C C . PHE A 1 193 ? 18.906 13.305 -0.728 1 98.19 193 PHE A C 1
ATOM 1554 O O . PHE A 1 193 ? 20.031 13.711 -0.994 1 98.19 193 PHE A O 1
ATOM 1561 N N . ILE A 1 194 ? 18.688 12.578 0.29 1 98.12 194 ILE A N 1
ATOM 1562 C CA . ILE A 1 194 ? 19.703 11.953 1.119 1 98.12 194 ILE A CA 1
ATOM 1563 C C . ILE A 1 194 ? 19.781 10.453 0.814 1 98.12 194 ILE A C 1
ATOM 1565 O O . ILE A 1 194 ? 18.875 9.703 1.177 1 98.12 194 ILE A O 1
ATOM 1569 N N . ILE A 1 195 ? 20.797 10.07 0.143 1 98.31 195 ILE A N 1
ATOM 1570 C CA . ILE A 1 195 ? 21.016 8.672 -0.223 1 98.31 195 ILE A CA 1
ATOM 1571 C C . ILE A 1 195 ? 21.922 8.008 0.809 1 98.31 195 ILE A C 1
ATOM 1573 O O . ILE A 1 195 ? 22.969 8.555 1.174 1 98.31 195 ILE A O 1
ATOM 1577 N N . SER A 1 196 ? 21.516 6.855 1.31 1 98.06 196 SER A N 1
ATOM 1578 C CA . SER A 1 196 ? 22.297 6.238 2.377 1 98.06 196 SER A CA 1
ATOM 1579 C C . SER A 1 196 ? 22.297 4.719 2.246 1 98.06 196 SER A C 1
ATOM 1581 O O . SER A 1 196 ? 21.406 4.137 1.631 1 98.06 196 SER A O 1
ATOM 1583 N N . GLU A 1 197 ? 23.328 4.098 2.754 1 97.38 197 GLU A N 1
ATOM 1584 C CA . GLU A 1 197 ? 23.391 2.656 2.965 1 97.38 197 GLU A CA 1
ATOM 1585 C C . GLU A 1 197 ? 22.75 2.262 4.293 1 97.38 197 GLU A C 1
ATOM 1587 O O . GLU A 1 197 ? 23 2.895 5.32 1 97.38 197 GLU A O 1
ATOM 1592 N N . ASN A 1 198 ? 21.906 1.323 4.195 1 95.19 198 ASN A N 1
ATOM 1593 C CA . ASN A 1 198 ? 21.234 0.909 5.426 1 95.19 198 ASN A CA 1
ATOM 1594 C C . ASN A 1 198 ? 20.906 -0.581 5.406 1 95.19 198 ASN A C 1
ATOM 1596 O O . ASN A 1 198 ? 21.156 -1.266 4.414 1 95.19 198 ASN A O 1
ATOM 1600 N N . ARG A 1 199 ? 20.359 -1.104 6.52 1 92.88 199 ARG A N 1
ATOM 1601 C CA . ARG A 1 199 ? 20.016 -2.518 6.648 1 92.88 199 ARG A CA 1
ATOM 1602 C C . ARG A 1 199 ? 18.531 -2.695 6.922 1 92.88 199 ARG A C 1
ATOM 1604 O O . ARG A 1 199 ? 18.109 -3.76 7.371 1 92.88 199 ARG A O 1
ATOM 1611 N N . GLU A 1 200 ? 17.859 -1.672 6.68 1 89.69 200 GLU A N 1
ATOM 1612 C CA . GLU A 1 200 ? 16.422 -1.69 6.953 1 89.69 200 GLU A CA 1
ATOM 1613 C C . GLU A 1 200 ? 15.617 -1.614 5.66 1 89.69 200 GLU A C 1
ATOM 1615 O O . GLU A 1 200 ? 16.172 -1.396 4.586 1 89.69 200 GLU A O 1
ATOM 1620 N N . GLY A 1 201 ? 14.336 -1.855 5.738 1 91.12 201 GLY A N 1
ATOM 1621 C CA . GLY A 1 201 ? 13.422 -1.641 4.629 1 91.12 201 GLY A CA 1
ATOM 1622 C C . GLY A 1 201 ? 13.156 -2.898 3.824 1 91.12 201 GLY A C 1
ATOM 1623 O O . GLY A 1 201 ? 12.281 -2.914 2.961 1 91.12 201 GLY A O 1
ATOM 1624 N N . GLY A 1 202 ? 13.93 -3.918 4.012 1 95.56 202 GLY A N 1
ATOM 1625 C CA . GLY A 1 202 ? 13.617 -5.195 3.395 1 95.56 202 GLY A CA 1
ATOM 1626 C C . GLY A 1 202 ? 12.547 -5.973 4.137 1 95.56 202 GLY A C 1
ATOM 1627 O O . GLY A 1 202 ? 11.969 -5.473 5.105 1 95.56 202 GLY A O 1
ATOM 1628 N N . SER A 1 203 ? 12.289 -7.121 3.592 1 96.31 203 SER A N 1
ATOM 1629 C CA . SER A 1 203 ? 11.32 -7.988 4.254 1 96.31 203 SER A CA 1
ATOM 1630 C C . SER A 1 203 ? 11.789 -8.383 5.652 1 96.31 203 SER A C 1
ATOM 1632 O O . SER A 1 203 ? 12.922 -8.836 5.824 1 96.31 203 SER A O 1
ATOM 1634 N N . LYS A 1 204 ? 10.977 -8.242 6.617 1 94.94 204 LYS A N 1
ATOM 1635 C CA . LYS A 1 204 ? 11.32 -8.516 8.008 1 94.94 204 LYS A CA 1
ATOM 1636 C C . LYS A 1 204 ? 11.578 -10.008 8.227 1 94.94 204 LYS A C 1
ATOM 1638 O O . LYS A 1 204 ? 12.461 -10.383 9 1 94.94 204 LYS A O 1
ATOM 1643 N N . ALA A 1 205 ? 10.828 -10.812 7.551 1 94.25 205 ALA A N 1
ATOM 1644 C CA . ALA A 1 205 ? 10.961 -12.258 7.684 1 94.25 205 ALA A CA 1
ATOM 1645 C C . ALA A 1 205 ? 12.352 -12.719 7.258 1 94.25 205 ALA A C 1
ATOM 1647 O O . ALA A 1 205 ? 12.844 -13.75 7.727 1 94.25 205 ALA A O 1
ATOM 1648 N N . GLN A 1 206 ? 12.992 -11.914 6.488 1 96.12 206 GLN A N 1
ATOM 1649 C CA . GLN A 1 206 ? 14.305 -12.281 5.973 1 96.12 206 GLN A CA 1
ATOM 1650 C C . GLN A 1 206 ? 15.383 -11.336 6.488 1 96.12 206 GLN A C 1
ATOM 1652 O O . GLN A 1 206 ? 16.391 -11.109 5.816 1 96.12 206 GLN A O 1
ATOM 1657 N N . GLU A 1 207 ? 15.188 -10.828 7.617 1 94.38 207 GLU A N 1
ATOM 1658 C CA . GLU A 1 207 ? 16.109 -9.859 8.188 1 94.38 207 GLU A CA 1
ATOM 1659 C C . GLU A 1 207 ? 17.484 -10.477 8.422 1 94.38 207 GLU A C 1
ATOM 1661 O O . GLU A 1 207 ? 18.516 -9.805 8.281 1 94.38 207 GLU A O 1
ATOM 1666 N N . GLU A 1 208 ? 17.609 -11.82 8.727 1 95.38 208 GLU A N 1
ATOM 1667 C CA . GLU A 1 208 ? 18.859 -12.492 9.047 1 95.38 208 GLU A CA 1
ATOM 1668 C C . GLU A 1 208 ? 19.312 -13.383 7.895 1 95.38 208 GLU A C 1
ATOM 1670 O O . GLU A 1 208 ? 19.797 -14.492 8.117 1 95.38 208 GLU A O 1
ATOM 1675 N N . TYR A 1 209 ? 19.156 -12.953 6.711 1 96.75 209 TYR A N 1
ATOM 1676 C CA . TYR A 1 209 ? 19.547 -13.703 5.52 1 96.75 209 TYR A CA 1
ATOM 1677 C C . TYR A 1 209 ? 20.859 -13.172 4.941 1 96.75 209 TYR A C 1
ATOM 1679 O O . TYR A 1 209 ? 21.266 -12.047 5.242 1 96.75 209 TYR A O 1
ATOM 1687 N N . LEU A 1 210 ? 21.469 -13.93 4.148 1 97.81 210 LEU A N 1
ATOM 1688 C CA . LEU A 1 210 ? 22.719 -13.562 3.512 1 97.81 210 LEU A CA 1
ATOM 1689 C C . LEU A 1 210 ? 22.5 -12.539 2.406 1 97.81 210 LEU A C 1
ATOM 1691 O O . LEU A 1 210 ? 21.359 -12.297 2.006 1 97.81 210 LEU A O 1
ATOM 1695 N N . ASN A 1 211 ? 23.531 -11.852 2.002 1 98.38 211 ASN A N 1
ATOM 1696 C CA . ASN A 1 211 ? 23.547 -10.953 0.848 1 98.38 211 ASN A CA 1
ATOM 1697 C C . ASN A 1 211 ? 23.984 -11.68 -0.42 1 98.38 211 ASN A C 1
ATOM 1699 O O . ASN A 1 211 ? 25.156 -11.984 -0.592 1 98.38 211 ASN A O 1
ATOM 1703 N N . PRO A 1 212 ? 23.062 -11.914 -1.341 1 98.5 212 PRO A N 1
ATOM 1704 C CA . PRO A 1 212 ? 23.422 -12.703 -2.518 1 98.5 212 PRO A CA 1
ATOM 1705 C C . PRO A 1 212 ? 24.406 -11.977 -3.443 1 98.5 212 PRO A C 1
ATOM 1707 O O . PRO A 1 212 ? 24.953 -12.586 -4.359 1 98.5 212 PRO A O 1
ATOM 1710 N N . LEU A 1 213 ? 24.641 -10.719 -3.221 1 98.62 213 LEU A N 1
ATOM 1711 C CA . LEU A 1 213 ? 25.531 -9.938 -4.07 1 98.62 213 LEU A CA 1
ATOM 1712 C C . LEU A 1 213 ? 26.984 -10.086 -3.621 1 98.62 213 LEU A C 1
ATOM 1714 O O . LEU A 1 213 ? 27.906 -9.664 -4.328 1 98.62 213 LEU A O 1
ATOM 1718 N N . VAL A 1 214 ? 27.156 -10.648 -2.508 1 98.69 214 VAL A N 1
ATOM 1719 C CA . VAL A 1 214 ? 28.484 -10.75 -1.909 1 98.69 214 VAL A CA 1
ATOM 1720 C C . VAL A 1 214 ? 28.922 -12.211 -1.841 1 98.69 214 VAL A C 1
ATOM 1722 O O . VAL A 1 214 ? 28.344 -13 -1.094 1 98.69 214 VAL A O 1
ATOM 1725 N N . ARG A 1 215 ? 30.016 -12.562 -2.514 1 98.5 215 ARG A N 1
ATOM 1726 C CA . ARG A 1 215 ? 30.5 -13.938 -2.652 1 98.5 215 ARG A CA 1
ATOM 1727 C C . ARG A 1 215 ? 30.766 -14.562 -1.286 1 98.5 215 ARG A C 1
ATOM 1729 O O . ARG A 1 215 ? 30.375 -15.695 -1.032 1 98.5 215 ARG A O 1
ATOM 1736 N N . GLU A 1 216 ? 31.406 -13.789 -0.409 1 98.5 216 GLU A N 1
ATOM 1737 C CA . GLU A 1 216 ? 31.766 -14.281 0.917 1 98.5 216 GLU A CA 1
ATOM 1738 C C . GLU A 1 216 ? 30.531 -14.508 1.779 1 98.5 216 GLU A C 1
ATOM 1740 O O . GLU A 1 216 ? 30.516 -15.383 2.648 1 98.5 216 GLU A O 1
ATOM 1745 N N . SER A 1 217 ? 29.547 -13.75 1.568 1 98.69 217 SER A N 1
ATOM 1746 C CA . SER A 1 217 ? 28.281 -13.938 2.295 1 98.69 217 SER A CA 1
ATOM 1747 C C . SER A 1 217 ? 27.641 -15.273 1.938 1 98.69 217 SER A C 1
ATOM 1749 O O . SER A 1 217 ? 27.188 -16 2.82 1 98.69 217 SER A O 1
ATOM 1751 N N . VAL A 1 218 ? 27.641 -15.625 0.691 1 98.62 218 VAL A N 1
ATOM 1752 C CA . VAL A 1 218 ? 27.062 -16.875 0.199 1 98.62 218 VAL A CA 1
ATOM 1753 C C . VAL A 1 218 ? 27.891 -18.062 0.689 1 98.62 218 VAL A C 1
ATOM 1755 O O . VAL A 1 218 ? 27.344 -19.125 0.957 1 98.62 218 VAL A O 1
ATOM 1758 N N . GLN A 1 219 ? 29.141 -17.828 0.873 1 98.56 219 GLN A N 1
ATOM 1759 C CA . GLN A 1 219 ? 30.047 -18.859 1.376 1 98.56 219 GLN A CA 1
ATOM 1760 C C . GLN A 1 219 ? 29.594 -19.375 2.74 1 98.56 219 GLN A C 1
ATOM 1762 O O . GLN A 1 219 ? 29.859 -20.516 3.098 1 98.56 219 GLN A O 1
ATOM 1767 N N . ILE A 1 220 ? 28.859 -18.547 3.502 1 98.62 220 ILE A N 1
ATOM 1768 C CA . ILE A 1 220 ? 28.344 -18.969 4.801 1 98.62 220 ILE A CA 1
ATOM 1769 C C . ILE A 1 220 ? 27.422 -20.172 4.633 1 98.62 220 ILE A C 1
ATOM 1771 O O . ILE A 1 220 ? 27.484 -21.125 5.406 1 98.62 220 ILE A O 1
ATOM 1775 N N . LEU A 1 221 ? 26.531 -20.109 3.643 1 98.5 221 LEU A N 1
ATOM 1776 C CA . LEU A 1 221 ? 25.625 -21.219 3.355 1 98.5 221 LEU A CA 1
ATOM 1777 C C . LEU A 1 221 ? 26.391 -22.469 2.979 1 98.5 221 LEU A C 1
ATOM 1779 O O . LEU A 1 221 ? 26.094 -23.562 3.477 1 98.5 221 LEU A O 1
ATOM 1783 N N . LEU A 1 222 ? 27.438 -22.375 2.1 1 98.75 222 LEU A N 1
ATOM 1784 C CA . LEU A 1 222 ? 28.234 -23.516 1.653 1 98.75 222 LEU A CA 1
ATOM 1785 C C . LEU A 1 222 ? 28.969 -24.156 2.826 1 98.75 222 LEU A C 1
ATOM 1787 O O . LEU A 1 222 ? 28.953 -25.375 2.977 1 98.75 222 LEU A O 1
ATOM 1791 N N . ASP A 1 223 ? 29.5 -23.297 3.646 1 98.5 223 ASP A N 1
ATOM 1792 C CA . ASP A 1 223 ? 30.297 -23.797 4.773 1 98.5 223 ASP A CA 1
ATOM 1793 C C . ASP A 1 223 ? 29.406 -24.469 5.816 1 98.5 223 ASP A C 1
ATOM 1795 O O . ASP A 1 223 ? 29.812 -25.422 6.465 1 98.5 223 ASP A O 1
ATOM 1799 N N . THR A 1 224 ? 28.25 -23.922 5.965 1 98.31 224 THR A N 1
ATOM 1800 C CA . THR A 1 224 ? 27.391 -24.359 7.059 1 98.31 224 THR A CA 1
ATOM 1801 C C . THR A 1 224 ? 26.594 -25.594 6.664 1 98.31 224 THR A C 1
ATOM 1803 O O . THR A 1 224 ? 26.516 -26.562 7.426 1 98.31 224 THR A O 1
ATOM 1806 N N . VAL A 1 225 ? 26.047 -25.641 5.488 1 98.44 225 VAL A N 1
ATOM 1807 C CA . VAL A 1 225 ? 25.109 -26.703 5.117 1 98.44 225 VAL A CA 1
ATOM 1808 C C . VAL A 1 225 ? 25.797 -27.672 4.152 1 98.44 225 VAL A C 1
ATOM 1810 O O . VAL A 1 225 ? 25.859 -28.875 4.418 1 98.44 225 VAL A O 1
ATOM 1813 N N . TYR A 1 226 ? 26.312 -27.219 3.062 1 98.69 226 TYR A N 1
ATOM 1814 C CA . TYR A 1 226 ? 26.844 -28.062 1.999 1 98.69 226 TYR A CA 1
ATOM 1815 C C . TYR A 1 226 ? 28.047 -28.875 2.492 1 98.69 226 TYR A C 1
ATOM 1817 O O . TYR A 1 226 ? 28.109 -30.078 2.273 1 98.69 226 TYR A O 1
ATOM 1825 N N . GLU A 1 227 ? 28.969 -28.203 3.125 1 98.62 227 GLU A N 1
ATOM 1826 C CA . GLU A 1 227 ? 30.156 -28.875 3.631 1 98.62 227 GLU A CA 1
ATOM 1827 C C . GLU A 1 227 ? 29.781 -29.922 4.688 1 98.62 227 GLU A C 1
ATOM 1829 O O . GLU A 1 227 ? 30.391 -30.984 4.746 1 98.62 227 GLU A O 1
ATOM 1834 N N . ALA A 1 228 ? 28.844 -29.547 5.539 1 98.5 228 ALA A N 1
ATOM 1835 C CA . ALA A 1 228 ? 28.406 -30.5 6.562 1 98.5 228 ALA A CA 1
ATOM 1836 C C . ALA A 1 228 ? 27.844 -31.766 5.934 1 98.5 228 ALA A C 1
ATOM 1838 O O . ALA A 1 228 ? 28.109 -32.875 6.406 1 98.5 228 ALA A O 1
ATOM 1839 N N . VAL A 1 229 ? 27.062 -31.672 4.914 1 98.62 229 VAL A N 1
ATOM 1840 C CA . VAL A 1 229 ? 26.469 -32.812 4.223 1 98.62 229 VAL A CA 1
ATOM 1841 C C . VAL A 1 229 ? 27.562 -33.625 3.512 1 98.62 229 VAL A C 1
ATOM 1843 O O . VAL A 1 229 ? 27.562 -34.844 3.537 1 98.62 229 VAL A O 1
ATOM 1846 N N . TYR A 1 230 ? 28.5 -32.906 2.875 1 98.56 230 TYR A N 1
ATOM 1847 C CA . TYR A 1 230 ? 29.609 -33.562 2.184 1 98.56 230 TYR A CA 1
ATOM 1848 C C . TYR A 1 230 ? 30.438 -34.375 3.154 1 98.56 230 TYR A C 1
ATOM 1850 O O . TYR A 1 230 ? 30.828 -35.531 2.842 1 98.56 230 TYR A O 1
ATOM 1858 N N . GLU A 1 231 ? 30.734 -33.844 4.258 1 98.12 231 GLU A N 1
ATOM 1859 C CA . GLU A 1 231 ? 31.547 -34.531 5.246 1 98.12 231 GLU A CA 1
ATOM 1860 C C . GLU A 1 231 ? 30.891 -35.844 5.691 1 98.12 231 GLU A C 1
ATOM 1862 O O . GLU A 1 231 ? 31.578 -36.844 5.918 1 98.12 231 GLU A O 1
ATOM 1867 N N . ARG A 1 232 ? 29.672 -35.844 5.766 1 97.44 232 ARG A N 1
ATOM 1868 C CA . ARG A 1 232 ? 28.969 -37 6.305 1 97.44 232 ARG A CA 1
ATOM 1869 C C . ARG A 1 232 ? 28.703 -38.031 5.219 1 97.44 232 ARG A C 1
ATOM 1871 O O . ARG A 1 232 ? 28.75 -39.25 5.473 1 97.44 232 ARG A O 1
ATOM 1878 N N . TYR A 1 233 ? 28.391 -37.625 4.004 1 98.31 233 TYR A N 1
ATOM 1879 C CA . TYR A 1 233 ? 27.891 -38.531 2.986 1 98.31 233 TYR A CA 1
ATOM 1880 C C . TYR A 1 233 ? 28.797 -38.531 1.753 1 98.31 233 TYR A C 1
ATOM 1882 O O . TYR A 1 233 ? 28.344 -38.844 0.649 1 98.31 233 TYR A O 1
ATOM 1890 N N . LYS A 1 234 ? 30 -38.156 1.788 1 96.81 234 LYS A N 1
ATOM 1891 C CA . LYS A 1 234 ? 30.922 -38 0.66 1 96.81 234 LYS A CA 1
ATOM 1892 C C . LYS A 1 234 ? 30.969 -39.281 -0.165 1 96.81 234 LYS A C 1
ATOM 1894 O O . LYS A 1 234 ? 31.109 -39.25 -1.39 1 96.81 234 LYS A O 1
ATOM 1899 N N . GLU A 1 235 ? 30.812 -40.438 0.443 1 97.38 235 GLU A N 1
ATOM 1900 C CA . GLU A 1 235 ? 30.875 -41.688 -0.268 1 97.38 235 GLU A CA 1
ATOM 1901 C C . GLU A 1 235 ? 29.641 -41.906 -1.131 1 97.38 235 GLU A C 1
ATOM 1903 O O . GLU A 1 235 ? 2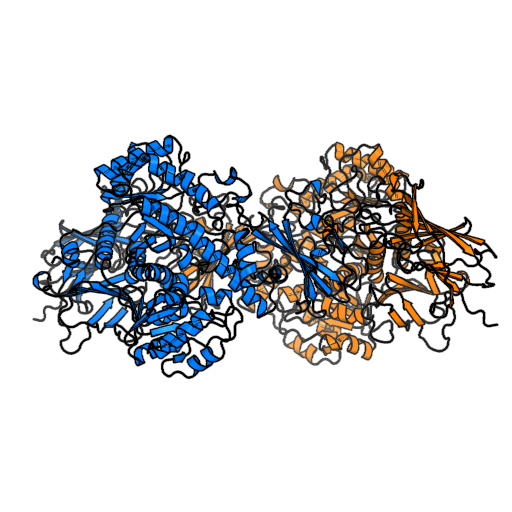9.672 -42.688 -2.082 1 97.38 235 GLU A O 1
ATOM 1908 N N . ASP A 1 236 ? 28.578 -41.25 -0.764 1 98.12 236 ASP A N 1
ATOM 1909 C CA . ASP A 1 236 ? 27.328 -41.406 -1.482 1 98.12 236 ASP A CA 1
ATOM 1910 C C . ASP A 1 236 ? 27.188 -40.344 -2.576 1 98.12 236 ASP A C 1
ATOM 1912 O O . ASP A 1 236 ? 26.328 -40.438 -3.447 1 98.12 236 ASP A O 1
ATOM 1916 N N . PHE A 1 237 ? 28.078 -39.344 -2.551 1 98.25 237 PHE A N 1
ATOM 1917 C CA . PHE A 1 237 ? 28 -38.25 -3.52 1 98.25 237 PHE A CA 1
ATOM 1918 C C . PHE A 1 237 ? 28.141 -38.781 -4.941 1 98.25 237 PHE A C 1
ATOM 1920 O O . PHE A 1 237 ? 29.094 -39.5 -5.238 1 98.25 237 PHE A O 1
ATOM 1927 N N . GLY A 1 238 ? 27.156 -38.438 -5.773 1 96.62 238 GLY A N 1
ATOM 1928 C CA . GLY A 1 238 ? 27.172 -38.875 -7.156 1 96.62 238 GLY A CA 1
ATOM 1929 C C . GLY A 1 238 ? 26.578 -40.25 -7.348 1 96.62 238 GLY A C 1
ATOM 1930 O O . GLY A 1 238 ? 26.484 -40.75 -8.477 1 96.62 238 GLY A O 1
ATOM 1931 N N . LYS A 1 239 ? 26.172 -40.875 -6.355 1 97.62 239 LYS A N 1
ATOM 1932 C CA . LYS A 1 239 ? 25.469 -42.156 -6.348 1 97.62 239 LYS A CA 1
ATOM 1933 C C . LYS A 1 239 ? 24.062 -42.031 -5.758 1 97.62 239 LYS A C 1
ATOM 1935 O O . LYS A 1 239 ? 23.188 -41.406 -6.371 1 97.62 239 LYS A O 1
ATOM 1940 N N . THR A 1 240 ? 23.969 -42.375 -4.488 1 98.44 240 THR A N 1
ATOM 1941 C CA . THR A 1 240 ? 22.672 -42.25 -3.846 1 98.44 240 THR A CA 1
ATOM 1942 C C . THR A 1 240 ? 22.312 -40.812 -3.594 1 98.44 240 THR A C 1
ATOM 1944 O O . THR A 1 240 ? 21.156 -40.406 -3.762 1 98.44 240 THR A O 1
ATOM 1947 N N . PHE A 1 241 ? 23.312 -40.062 -3.111 1 98.69 241 PHE A N 1
ATOM 1948 C CA . PHE A 1 241 ? 23.094 -38.625 -2.932 1 98.69 241 PHE A CA 1
ATOM 1949 C C . PHE A 1 241 ? 23.281 -37.875 -4.246 1 98.69 241 PHE A C 1
ATOM 1951 O O . PHE A 1 241 ? 24.391 -37.781 -4.754 1 98.69 241 PHE A O 1
ATOM 1958 N N . ALA A 1 242 ? 22.219 -37.312 -4.789 1 98.56 242 ALA A N 1
ATOM 1959 C CA . ALA A 1 242 ? 22.203 -36.75 -6.145 1 98.56 242 ALA A CA 1
ATOM 1960 C C . ALA A 1 242 ? 22.594 -35.281 -6.152 1 98.56 242 ALA A C 1
ATOM 1962 O O . ALA A 1 242 ? 23.219 -34.812 -7.109 1 98.56 242 ALA A O 1
ATOM 1963 N N . GLY A 1 243 ? 22.172 -34.5 -5.141 1 98.62 243 GLY A N 1
ATOM 1964 C CA . GLY A 1 243 ? 22.516 -33.094 -5.129 1 98.62 243 GLY A CA 1
ATOM 1965 C C . GLY A 1 243 ? 21.625 -32.281 -4.219 1 98.62 243 GLY A C 1
ATOM 1966 O O . GLY A 1 243 ? 20.969 -32.812 -3.334 1 98.62 243 GLY A O 1
ATOM 1967 N N . PHE A 1 244 ? 21.734 -30.922 -4.301 1 98.75 244 PHE A N 1
ATOM 1968 C CA . PHE A 1 244 ? 21.016 -29.969 -3.459 1 98.75 244 PHE A CA 1
ATOM 1969 C C . PHE A 1 244 ? 19.922 -29.281 -4.254 1 98.75 244 PHE A C 1
ATOM 1971 O O . PHE A 1 244 ? 20 -29.172 -5.48 1 98.75 244 PHE A O 1
ATOM 1978 N N . PHE A 1 245 ? 18.859 -28.859 -3.562 1 98.5 245 PHE A N 1
ATOM 1979 C CA . PHE A 1 245 ? 17.719 -28.141 -4.09 1 98.5 245 PHE A CA 1
ATOM 1980 C C . PHE A 1 245 ? 17.562 -26.797 -3.395 1 98.5 245 PHE A C 1
ATOM 1982 O O . PHE A 1 245 ? 17.359 -26.734 -2.18 1 98.5 245 PHE A O 1
ATOM 1989 N N . SER A 1 246 ? 17.672 -25.672 -4.148 1 97.62 246 SER A N 1
ATOM 1990 C CA . SER A 1 246 ? 17.406 -24.344 -3.594 1 97.62 246 SER A CA 1
ATOM 1991 C C . SER A 1 246 ? 15.961 -23.922 -3.822 1 97.62 246 SER A C 1
ATOM 1993 O O . SER A 1 246 ? 15.461 -23.969 -4.949 1 97.62 246 SER A O 1
ATOM 1995 N N . ASP A 1 247 ? 15.398 -23.438 -2.727 1 96.88 247 ASP A N 1
ATOM 1996 C CA . ASP A 1 247 ? 13.984 -23.078 -2.779 1 96.88 247 ASP A CA 1
ATOM 1997 C C . ASP A 1 247 ? 13.797 -21.562 -2.748 1 96.88 247 ASP A C 1
ATOM 1999 O O . ASP A 1 247 ? 13.898 -20.938 -1.689 1 96.88 247 ASP A O 1
ATOM 2003 N N . GLU A 1 248 ? 13.492 -20.922 -3.795 1 97.5 248 GLU A N 1
ATOM 2004 C CA . GLU A 1 248 ? 13.047 -19.562 -4.066 1 97.5 248 GLU A CA 1
ATOM 2005 C C . GLU A 1 248 ? 13.961 -18.531 -3.406 1 97.5 248 GLU A C 1
ATOM 2007 O O . GLU A 1 248 ? 13.492 -17.609 -2.74 1 97.5 248 GLU A O 1
ATOM 2012 N N . PRO A 1 249 ? 15.305 -18.734 -3.529 1 97.75 249 PRO A N 1
ATOM 2013 C CA . PRO A 1 249 ? 16.156 -17.625 -3.104 1 97.75 249 PRO A CA 1
ATOM 2014 C C . PRO A 1 249 ? 15.883 -16.344 -3.877 1 97.75 249 PRO A C 1
ATOM 2016 O O . PRO A 1 249 ? 15.453 -16.391 -5.031 1 97.75 249 PRO A O 1
ATOM 2019 N N . GLY A 1 250 ? 15.992 -15.188 -3.338 1 97.56 250 GLY A N 1
ATOM 2020 C CA . GLY A 1 250 ? 15.773 -13.883 -3.934 1 97.56 250 GLY A CA 1
ATOM 2021 C C . GLY A 1 250 ? 16.297 -12.742 -3.082 1 97.56 250 GLY A C 1
ATOM 2022 O O . GLY A 1 250 ? 17 -12.969 -2.094 1 97.56 250 GLY A O 1
ATOM 2023 N N . PHE A 1 251 ? 15.969 -11.523 -3.457 1 98.31 251 PHE A N 1
ATOM 2024 C CA . PHE A 1 251 ? 16.469 -10.359 -2.734 1 98.31 251 PHE A CA 1
ATOM 2025 C C . PHE A 1 251 ? 15.633 -10.086 -1.497 1 98.31 251 PHE A C 1
ATOM 2027 O O . PHE A 1 251 ? 16.156 -9.641 -0.47 1 98.31 251 PHE A O 1
ATOM 2034 N N . TYR A 1 252 ? 14.297 -10.234 -1.639 1 97.81 252 TYR A N 1
ATOM 2035 C CA . TYR A 1 252 ? 13.367 -9.945 -0.553 1 97.81 252 TYR A CA 1
ATOM 2036 C C . TYR A 1 252 ? 13.656 -8.578 0.065 1 97.81 252 TYR A C 1
ATOM 2038 O O . TYR A 1 252 ? 13.766 -8.461 1.288 1 97.81 252 TYR A O 1
ATOM 2046 N N . ASN A 1 253 ? 13.711 -7.582 -0.782 1 98.19 253 ASN A N 1
ATOM 2047 C CA . ASN A 1 253 ? 14.234 -6.277 -0.387 1 98.19 253 ASN A CA 1
ATOM 2048 C C . ASN A 1 253 ? 13.109 -5.277 -0.123 1 98.19 253 ASN A C 1
ATOM 2050 O O . ASN A 1 253 ? 13.359 -4.086 0.057 1 98.19 253 ASN A O 1
ATOM 2054 N N . ASP A 1 254 ? 11.906 -5.719 -0.138 1 97.56 254 ASP A N 1
ATOM 2055 C CA . ASP A 1 254 ? 10.758 -4.84 0.079 1 97.56 254 ASP A CA 1
ATOM 2056 C C . ASP A 1 254 ? 10.125 -5.086 1.446 1 97.56 254 ASP A C 1
ATOM 2058 O O . ASP A 1 254 ? 10.102 -6.223 1.926 1 97.56 254 ASP A O 1
ATOM 2062 N N . LYS A 1 255 ? 9.617 -4.051 2.027 1 94.06 255 LYS A N 1
ATOM 2063 C CA . LYS A 1 255 ? 8.906 -4.199 3.297 1 94.06 255 LYS A CA 1
ATOM 2064 C C . LYS A 1 255 ? 7.75 -5.184 3.168 1 94.06 255 LYS A C 1
ATOM 2066 O O . LYS A 1 255 ? 7.434 -5.906 4.113 1 94.06 255 LYS A O 1
ATOM 2071 N N . THR A 1 256 ? 7.055 -5.074 2.072 1 94.25 256 THR A N 1
ATOM 2072 C CA . THR A 1 256 ? 6.07 -6.094 1.735 1 94.25 256 THR A CA 1
ATOM 2073 C C . THR A 1 256 ? 6.742 -7.309 1.102 1 94.25 256 THR A C 1
ATOM 2075 O O . THR A 1 256 ? 7.172 -7.258 -0.053 1 94.25 256 THR A O 1
ATOM 2078 N N . THR A 1 257 ? 6.77 -8.367 1.743 1 95.75 257 THR A N 1
ATOM 2079 C CA . THR A 1 257 ? 7.574 -9.523 1.381 1 95.75 257 THR A CA 1
ATOM 2080 C C . THR A 1 257 ? 7.277 -9.961 -0.049 1 95.75 257 THR A C 1
ATOM 2082 O O . THR A 1 257 ? 8.195 -10.242 -0.823 1 95.75 257 THR A O 1
ATOM 2085 N N . PHE A 1 258 ? 5.969 -9.953 -0.385 1 95.69 258 PHE A N 1
ATOM 2086 C CA . PHE A 1 258 ? 5.598 -10.469 -1.696 1 95.69 258 PHE A CA 1
ATOM 2087 C C . PHE A 1 258 ? 4.965 -9.375 -2.549 1 95.69 258 PHE A C 1
ATOM 2089 O O . PHE A 1 258 ? 3.881 -9.57 -3.107 1 95.69 258 PHE A O 1
ATOM 2096 N N . ASP A 1 259 ? 5.672 -8.336 -2.619 1 95.19 259 ASP A N 1
ATOM 2097 C CA . ASP A 1 259 ? 5.309 -7.312 -3.596 1 95.19 259 ASP A CA 1
ATOM 2098 C C . ASP A 1 259 ? 5.918 -7.617 -4.961 1 95.19 259 ASP A C 1
ATOM 2100 O O . ASP A 1 259 ? 7.098 -7.355 -5.195 1 95.19 259 ASP A O 1
ATOM 2104 N N . PHE A 1 260 ? 5.07 -8 -5.852 1 96.44 260 PHE A N 1
ATOM 2105 C CA . PHE A 1 260 ? 5.551 -8.477 -7.141 1 96.44 260 PHE A CA 1
ATOM 2106 C C . PHE A 1 260 ? 5.844 -7.309 -8.078 1 96.44 260 PHE A C 1
ATOM 2108 O O . PHE A 1 260 ? 6.371 -7.5 -9.172 1 96.44 260 PHE A O 1
ATOM 2115 N N . ASN A 1 261 ? 5.652 -6.117 -7.621 1 95.56 261 ASN A N 1
ATOM 2116 C CA . ASN A 1 261 ? 5.926 -4.926 -8.422 1 95.56 261 ASN A CA 1
ATOM 2117 C C . ASN A 1 261 ? 7.086 -4.117 -7.844 1 95.56 261 ASN A C 1
ATOM 2119 O O . ASN A 1 261 ? 7.227 -2.932 -8.141 1 95.56 261 ASN A O 1
ATOM 2123 N N . SER A 1 262 ? 7.848 -4.719 -6.969 1 97.44 262 SER A N 1
ATOM 2124 C CA . SER A 1 262 ? 9.016 -4.078 -6.371 1 97.44 262 SER A CA 1
ATOM 2125 C C . SER A 1 262 ? 10.148 -3.93 -7.383 1 97.44 262 SER A C 1
ATOM 2127 O O . SER A 1 262 ? 10.641 -4.922 -7.918 1 97.44 262 SER A O 1
ATOM 2129 N N . LYS A 1 263 ? 10.523 -2.727 -7.699 1 97.56 263 LYS A N 1
ATOM 2130 C CA . LYS A 1 263 ? 11.547 -2.389 -8.688 1 97.56 263 LYS A CA 1
ATOM 2131 C C . LYS A 1 263 ? 12.008 -0.943 -8.523 1 97.56 263 LYS A C 1
ATOM 2133 O O . LYS A 1 263 ? 11.383 -0.16 -7.812 1 97.56 263 LYS A O 1
ATOM 2138 N N . PRO A 1 264 ? 13.188 -0.619 -9.094 1 98 264 PRO A N 1
ATOM 2139 C CA . PRO A 1 264 ? 13.516 0.809 -9.117 1 98 264 PRO A CA 1
ATOM 2140 C C . PRO A 1 264 ? 12.383 1.66 -9.688 1 98 264 PRO A C 1
ATOM 2142 O O . PRO A 1 264 ? 11.727 1.256 -10.648 1 98 264 PRO A O 1
ATOM 2145 N N . GLY A 1 265 ? 12.195 2.773 -9.156 1 97 265 GLY A N 1
ATOM 2146 C CA . GLY A 1 265 ? 11.07 3.627 -9.508 1 97 265 GLY A CA 1
ATOM 2147 C C . GLY A 1 265 ? 9.961 3.609 -8.477 1 97 265 GLY A C 1
ATOM 2148 O O . GLY A 1 265 ? 9.148 4.535 -8.414 1 97 265 GLY A O 1
ATOM 2149 N N . LYS A 1 266 ? 9.906 2.479 -7.738 1 96.56 266 LYS A N 1
ATOM 2150 C CA . LYS A 1 266 ? 8.938 2.428 -6.645 1 96.56 266 LYS A CA 1
ATOM 2151 C C . LYS A 1 266 ? 9.367 3.33 -5.492 1 96.56 266 LYS A C 1
ATOM 2153 O O . LYS A 1 266 ? 10.508 3.271 -5.039 1 96.56 266 LYS A O 1
ATOM 2158 N N . GLN A 1 267 ? 8.438 4.035 -5.008 1 92.94 267 GLN A N 1
ATOM 2159 C CA . GLN A 1 267 ? 8.742 4.996 -3.951 1 92.94 267 GLN A CA 1
ATOM 2160 C C . GLN A 1 267 ? 9.148 4.289 -2.662 1 92.94 267 GLN A C 1
ATOM 2162 O O . GLN A 1 267 ? 8.484 3.342 -2.234 1 92.94 267 GLN A O 1
ATOM 2167 N N . GLU A 1 268 ? 10.273 4.691 -2.113 1 91.19 268 GLU A N 1
ATOM 2168 C CA . GLU A 1 268 ? 10.766 4.332 -0.791 1 91.19 268 GLU A CA 1
ATOM 2169 C C . GLU A 1 268 ? 11.219 2.873 -0.75 1 91.19 268 GLU A C 1
ATOM 2171 O O . GLU A 1 268 ? 11.508 2.336 0.322 1 91.19 268 GLU A O 1
ATOM 2176 N N . VAL A 1 269 ? 11.289 2.223 -1.847 1 96.75 269 VAL A N 1
ATOM 2177 C CA . VAL A 1 269 ? 11.734 0.832 -1.854 1 96.75 269 VAL A CA 1
ATOM 2178 C C . VAL A 1 269 ? 13.219 0.758 -1.504 1 96.75 269 VAL A C 1
ATOM 2180 O O . VAL A 1 269 ? 14 1.626 -1.899 1 96.75 269 VAL A O 1
ATOM 2183 N N . SER A 1 270 ? 13.594 -0.254 -0.719 1 97.38 270 SER A N 1
ATOM 2184 C CA . SER A 1 270 ? 15 -0.538 -0.459 1 97.38 270 SER A CA 1
ATOM 2185 C C . SER A 1 270 ? 15.641 -1.278 -1.629 1 97.38 270 SER A C 1
ATOM 2187 O O . SER A 1 270 ? 15.055 -2.211 -2.178 1 97.38 270 SER A O 1
ATOM 2189 N N . LEU A 1 271 ? 16.781 -0.867 -1.995 1 98.62 271 LEU A N 1
ATOM 2190 C CA . LEU A 1 271 ? 17.422 -1.468 -3.16 1 98.62 271 LEU A CA 1
ATOM 2191 C C . LEU A 1 271 ? 18.656 -2.271 -2.75 1 98.62 271 LEU A C 1
ATOM 2193 O O . LEU A 1 271 ? 19.5 -1.782 -1.993 1 98.62 271 LEU A O 1
ATOM 2197 N N . PRO A 1 272 ? 18.797 -3.539 -3.186 1 98.62 272 PRO A N 1
ATOM 2198 C CA . PRO A 1 272 ? 19.969 -4.348 -2.861 1 98.62 272 PRO A CA 1
ATOM 2199 C C . PRO A 1 272 ? 21.281 -3.621 -3.152 1 98.62 272 PRO A C 1
ATOM 2201 O O . PRO A 1 272 ? 21.391 -2.928 -4.164 1 98.62 272 PRO A O 1
ATOM 2204 N N . TRP A 1 273 ? 22.266 -3.824 -2.26 1 98.56 273 TRP A N 1
ATOM 2205 C CA . TRP A 1 273 ? 23.484 -3.023 -2.354 1 98.56 273 TRP A CA 1
ATOM 2206 C C . TRP A 1 273 ? 24.688 -3.795 -1.824 1 98.56 273 TRP A C 1
ATOM 2208 O O . TRP A 1 273 ? 24.531 -4.836 -1.179 1 98.56 273 TRP A O 1
ATOM 2218 N N . SER A 1 274 ? 25.844 -3.475 -2.205 1 98 274 SER A N 1
ATOM 2219 C CA . SER A 1 274 ? 27.156 -3.941 -1.759 1 98 274 SER A CA 1
ATOM 2220 C C . SER A 1 274 ? 28.266 -3.004 -2.225 1 98 274 SER A C 1
ATOM 2222 O O . SER A 1 274 ? 28.031 -2.113 -3.043 1 98 274 SER A O 1
ATOM 2224 N N . ASN A 1 275 ? 29.438 -3.164 -1.656 1 96.94 275 ASN A N 1
ATOM 2225 C CA . ASN A 1 275 ? 30.578 -2.377 -2.096 1 96.94 275 ASN A CA 1
ATOM 2226 C C . ASN A 1 275 ? 30.859 -2.578 -3.582 1 96.94 275 ASN A C 1
ATOM 2228 O O . ASN A 1 275 ? 31.219 -1.631 -4.285 1 96.94 275 ASN A O 1
ATOM 2232 N N . GLU A 1 276 ? 30.672 -3.766 -4.031 1 97.81 276 GLU A N 1
ATOM 2233 C CA . GLU A 1 276 ? 30.938 -4.074 -5.434 1 97.81 276 GLU A CA 1
ATOM 2234 C C . GLU A 1 276 ? 29.969 -3.348 -6.355 1 97.81 276 GLU A C 1
ATOM 2236 O O . GLU A 1 276 ? 30.344 -2.924 -7.453 1 97.81 276 GLU A O 1
ATOM 2241 N N . VAL A 1 277 ? 28.734 -3.215 -5.945 1 98.5 277 VAL A N 1
ATOM 2242 C CA . VAL A 1 277 ? 27.75 -2.492 -6.742 1 98.5 277 VAL A CA 1
ATOM 2243 C C . VAL A 1 277 ? 28.203 -1.048 -6.938 1 98.5 277 VAL A C 1
ATOM 2245 O O . VAL A 1 277 ? 28.125 -0.512 -8.047 1 98.5 277 VAL A O 1
ATOM 2248 N N . SER A 1 278 ? 28.688 -0.434 -5.859 1 97.56 278 SER A N 1
ATOM 2249 C CA . SER A 1 278 ? 29.156 0.943 -5.918 1 97.56 278 SER A CA 1
ATOM 2250 C C . SER A 1 278 ? 30.297 1.089 -6.918 1 97.56 278 SER A C 1
ATOM 2252 O O . SER A 1 278 ? 30.312 2.018 -7.727 1 97.56 278 SER A O 1
ATOM 2254 N N . VAL A 1 279 ? 31.219 0.177 -6.93 1 98.19 279 VAL A N 1
ATOM 2255 C CA . VAL A 1 279 ? 32.375 0.206 -7.809 1 98.19 279 VAL A CA 1
ATOM 2256 C C . VAL A 1 279 ? 31.938 0.058 -9.266 1 98.19 279 VAL A C 1
ATOM 2258 O O . VAL A 1 279 ? 32.375 0.803 -10.133 1 98.19 279 VAL A O 1
ATOM 2261 N N . LEU A 1 280 ? 31.062 -0.832 -9.492 1 98.56 280 LEU A N 1
ATOM 2262 C CA . LEU A 1 280 ? 30.625 -1.106 -10.859 1 98.56 280 LEU A CA 1
ATOM 2263 C C . LEU A 1 280 ? 29.766 0.038 -11.391 1 98.56 280 LEU A C 1
ATOM 2265 O O . LEU A 1 280 ? 29.797 0.338 -12.586 1 98.56 280 LEU A O 1
ATOM 2269 N N . LEU A 1 281 ? 28.984 0.648 -10.539 1 98.44 281 LEU A N 1
ATOM 2270 C CA . LEU A 1 281 ? 28.203 1.815 -10.953 1 98.44 281 LEU A CA 1
ATOM 2271 C C . LEU A 1 281 ? 29.141 2.967 -11.336 1 98.44 281 LEU A C 1
ATOM 2273 O O . LEU A 1 281 ? 28.875 3.678 -12.312 1 98.44 281 LEU A O 1
ATOM 2277 N N . GLU A 1 282 ? 30.172 3.174 -10.508 1 98.12 282 GLU A N 1
ATOM 2278 C CA . GLU A 1 282 ? 31.141 4.207 -10.828 1 98.12 282 GLU A CA 1
ATOM 2279 C C . GLU A 1 282 ? 31.781 3.957 -12.195 1 98.12 282 GLU A C 1
ATOM 2281 O O . GLU A 1 282 ? 31.984 4.895 -12.969 1 98.12 282 GLU A O 1
ATOM 2286 N N . GLN A 1 283 ? 32.094 2.756 -12.477 1 98.06 283 GLN A N 1
ATOM 2287 C CA . GLN A 1 283 ? 32.688 2.395 -13.758 1 98.06 283 GLN A CA 1
ATOM 2288 C C . GLN A 1 283 ? 31.703 2.643 -14.906 1 98.06 283 GLN A C 1
ATOM 2290 O O . GLN A 1 283 ? 32.094 3.119 -15.969 1 98.06 283 GLN A O 1
ATOM 2295 N N . ALA A 1 284 ? 30.469 2.344 -14.703 1 97.44 284 ALA A N 1
ATOM 2296 C CA . ALA A 1 284 ? 29.484 2.383 -15.773 1 97.44 284 ALA A CA 1
ATOM 2297 C C . ALA A 1 284 ? 28.969 3.805 -16 1 97.44 284 ALA A C 1
ATOM 2299 O O . ALA A 1 284 ? 28.688 4.199 -17.125 1 97.44 284 ALA A O 1
ATOM 2300 N N . LEU A 1 285 ? 28.812 4.543 -14.914 1 96.81 285 LEU A N 1
ATOM 2301 C CA . LEU A 1 285 ? 28.141 5.836 -15.008 1 96.81 285 LEU A CA 1
ATOM 2302 C C . LEU A 1 285 ? 29.141 6.98 -14.828 1 96.81 285 LEU A C 1
ATOM 2304 O O . LEU A 1 285 ? 28.781 8.148 -15 1 96.81 285 LEU A O 1
ATOM 2308 N N . GLY A 1 286 ? 30.359 6.672 -14.445 1 96.38 286 GLY A N 1
ATOM 2309 C CA . GLY A 1 286 ? 31.375 7.68 -14.258 1 96.38 286 GLY A CA 1
ATOM 2310 C C . GLY A 1 286 ? 31.656 8 -12.797 1 96.38 286 GLY A C 1
ATOM 2311 O O . GLY A 1 286 ? 30.922 7.551 -11.914 1 96.38 286 GLY A O 1
ATOM 2312 N N . GLU A 1 287 ? 32.594 8.828 -12.523 1 94.25 287 GLU A N 1
ATOM 2313 C CA . GLU A 1 287 ? 33.062 9.133 -11.172 1 94.25 287 GLU A CA 1
ATOM 2314 C C . GLU A 1 287 ? 32 9.891 -10.383 1 94.25 287 GLU A C 1
ATOM 2316 O O . GLU A 1 287 ? 31.953 9.797 -9.148 1 94.25 287 GLU A O 1
ATOM 2321 N N . ASP A 1 288 ? 31.172 10.539 -11.031 1 93.56 288 ASP A N 1
ATOM 2322 C CA . ASP A 1 288 ? 30.156 11.352 -10.367 1 93.56 288 ASP A CA 1
ATOM 2323 C C . ASP A 1 288 ? 28.828 10.617 -10.289 1 93.56 288 ASP A C 1
ATOM 2325 O O . ASP A 1 288 ? 27.766 11.25 -10.227 1 93.56 288 ASP A O 1
ATOM 2329 N N . TYR A 1 289 ? 28.906 9.289 -10.297 1 96.38 289 TYR A N 1
ATOM 2330 C CA . TYR A 1 289 ? 27.688 8.492 -10.391 1 96.38 289 TYR A CA 1
ATOM 2331 C C . TYR A 1 289 ? 26.766 8.758 -9.203 1 96.38 289 TYR A C 1
ATOM 2333 O O . TYR A 1 289 ? 25.547 8.602 -9.305 1 96.38 289 TYR A O 1
ATOM 2341 N N . ARG A 1 290 ? 27.281 9.164 -8.047 1 95.94 290 ARG A N 1
ATOM 2342 C CA . ARG A 1 290 ? 26.516 9.32 -6.816 1 95.94 290 ARG A CA 1
ATOM 2343 C C . ARG A 1 290 ? 25.453 10.391 -6.969 1 95.94 290 ARG A C 1
ATOM 2345 O O . ARG A 1 290 ? 24.391 10.312 -6.348 1 95.94 290 ARG A O 1
ATOM 2352 N N . LYS A 1 291 ? 25.703 11.43 -7.773 1 95.38 291 LYS A N 1
ATOM 2353 C CA . LYS A 1 291 ? 24.766 12.523 -7.938 1 95.38 291 LYS A CA 1
ATOM 2354 C C . LYS A 1 291 ? 23.516 12.07 -8.703 1 95.38 291 LYS A C 1
ATOM 2356 O O . LYS A 1 291 ? 22.5 12.766 -8.711 1 95.38 291 LYS A O 1
ATOM 2361 N N . HIS A 1 292 ? 23.641 10.812 -9.312 1 96.62 292 HIS A N 1
ATOM 2362 C CA . HIS A 1 292 ? 22.531 10.305 -10.117 1 96.62 292 HIS A CA 1
ATOM 2363 C C . HIS A 1 292 ? 21.75 9.234 -9.375 1 96.62 292 HIS A C 1
ATOM 2365 O O . HIS A 1 292 ? 20.703 8.773 -9.852 1 96.62 292 HIS A O 1
ATOM 2371 N N . LEU A 1 293 ? 22.094 8.883 -8.203 1 98.12 293 LEU A N 1
ATOM 2372 C CA . LEU A 1 293 ? 21.531 7.73 -7.512 1 98.12 293 LEU A CA 1
ATOM 2373 C C . LEU A 1 293 ? 20.062 7.973 -7.156 1 98.12 293 LEU A C 1
ATOM 2375 O O . LEU A 1 293 ? 19.281 7.027 -7.066 1 98.12 293 LEU A O 1
ATOM 2379 N N . TYR A 1 294 ? 19.672 9.297 -6.953 1 97.69 294 TYR A N 1
ATOM 2380 C CA . TYR A 1 294 ? 18.281 9.57 -6.617 1 97.69 294 TYR A CA 1
ATOM 2381 C C . TYR A 1 294 ? 17.344 9.141 -7.742 1 97.69 294 TYR A C 1
ATOM 2383 O O . TYR A 1 294 ? 16.156 8.922 -7.523 1 97.69 294 TYR A O 1
ATOM 2391 N N . LEU A 1 295 ? 17.812 8.945 -8.945 1 97.81 295 LEU A N 1
ATOM 2392 C CA . LEU A 1 295 ? 17.047 8.586 -10.125 1 97.81 295 LEU A CA 1
ATOM 2393 C C . LEU A 1 295 ? 16.594 7.125 -10.062 1 97.81 295 LEU A C 1
ATOM 2395 O O . LEU A 1 295 ? 15.734 6.703 -10.836 1 97.81 295 LEU A O 1
ATOM 2399 N N . LEU A 1 296 ? 17.125 6.348 -9.141 1 98.38 296 LEU A N 1
ATOM 2400 C CA . LEU A 1 296 ? 16.656 4.984 -8.914 1 98.38 296 LEU A CA 1
ATOM 2401 C C . LEU A 1 296 ? 15.234 4.98 -8.383 1 98.38 296 LEU A C 1
ATOM 2403 O O . LEU A 1 296 ? 14.516 3.992 -8.531 1 98.38 296 LEU A O 1
ATOM 2407 N N . TRP A 1 297 ? 14.828 6.09 -7.766 1 97.75 297 TRP A N 1
ATOM 2408 C CA . TRP A 1 297 ? 13.477 6.211 -7.223 1 97.75 297 TRP A CA 1
ATOM 2409 C C . TRP A 1 297 ? 12.664 7.23 -8.016 1 97.75 297 TRP A C 1
ATOM 2411 O O . TRP A 1 297 ? 11.453 7.078 -8.172 1 97.75 297 TRP A O 1
ATOM 2421 N N . GLN A 1 298 ? 13.344 8.234 -8.508 1 96.69 298 GLN A N 1
ATOM 2422 C CA . GLN A 1 298 ? 12.648 9.383 -9.078 1 96.69 298 GLN A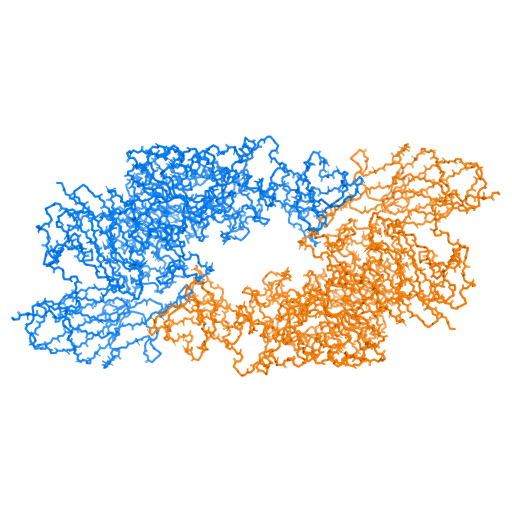 CA 1
ATOM 2423 C C . GLN A 1 298 ? 12.68 9.336 -10.602 1 96.69 298 GLN A C 1
ATOM 2425 O O . GLN A 1 298 ? 13.68 8.93 -11.203 1 96.69 298 GLN A O 1
ATOM 2430 N N . ASP A 1 299 ? 11.609 9.797 -11.219 1 92.88 299 ASP A N 1
ATOM 2431 C CA . ASP A 1 299 ? 11.5 9.734 -12.672 1 92.88 299 ASP A CA 1
ATOM 2432 C C . ASP A 1 299 ? 11.656 11.117 -13.305 1 92.88 299 ASP A C 1
ATOM 2434 O O . ASP A 1 299 ? 10.812 11.992 -13.109 1 92.88 299 ASP A O 1
ATOM 2438 N N . VAL A 1 300 ? 12.648 11.32 -14.016 1 89.62 300 VAL A N 1
ATOM 2439 C CA . VAL A 1 300 ? 12.859 12.57 -14.742 1 89.62 300 VAL A CA 1
ATOM 2440 C C . VAL A 1 300 ? 12.992 12.281 -16.234 1 89.62 300 VAL A C 1
ATOM 2442 O O . VAL A 1 300 ? 13.578 13.07 -16.984 1 89.62 300 VAL A O 1
ATOM 2445 N N . GLY A 1 301 ? 12.617 11.078 -16.688 1 85.88 301 GLY A N 1
ATOM 2446 C CA . GLY A 1 301 ? 12.656 10.719 -18.094 1 85.88 301 GLY A CA 1
ATOM 2447 C C . GLY A 1 301 ? 13.852 9.852 -18.453 1 85.88 301 GLY A C 1
ATOM 2448 O O . GLY A 1 301 ? 14.141 8.867 -17.766 1 85.88 301 GLY A O 1
ATOM 2449 N N . GLY A 1 302 ? 14.539 10.195 -19.5 1 89.69 302 GLY A N 1
ATOM 2450 C CA . GLY A 1 302 ? 15.578 9.375 -20.109 1 89.69 302 GLY A CA 1
ATOM 2451 C C . GLY A 1 302 ? 16.703 9.031 -19.156 1 89.69 302 GLY A C 1
ATOM 2452 O O . GLY A 1 302 ? 17.172 7.895 -19.125 1 89.69 302 GLY A O 1
ATOM 2453 N N . LYS A 1 303 ? 17.109 9.914 -18.359 1 93 303 LYS A N 1
ATOM 2454 C CA . LYS A 1 303 ? 18.219 9.68 -17.453 1 93 303 LYS A CA 1
ATOM 2455 C C . LYS A 1 303 ? 17.859 8.641 -16.406 1 93 303 LYS A C 1
ATOM 2457 O O . LYS A 1 303 ? 18.703 7.836 -16 1 93 303 LYS A O 1
ATOM 2462 N N . SER A 1 304 ? 16.672 8.719 -15.898 1 96.5 304 SER A N 1
ATOM 2463 C CA . SER A 1 304 ? 16.219 7.734 -14.922 1 96.5 304 SER A CA 1
ATOM 2464 C C . SER A 1 304 ? 16.281 6.32 -15.492 1 96.5 304 SER A C 1
ATOM 2466 O O . SER A 1 304 ? 16.703 5.387 -14.812 1 96.5 304 SER A O 1
ATOM 2468 N N . ASN A 1 305 ? 15.875 6.188 -16.734 1 97.31 305 ASN A N 1
ATOM 2469 C CA . ASN A 1 305 ? 15.875 4.887 -17.391 1 97.31 305 ASN A CA 1
ATOM 2470 C C . ASN A 1 305 ? 17.297 4.316 -17.5 1 97.31 305 ASN A C 1
ATOM 2472 O O . ASN A 1 305 ? 17.5 3.117 -17.297 1 97.31 305 ASN A O 1
ATOM 2476 N N . ILE A 1 306 ? 18.234 5.18 -17.844 1 97.69 306 ILE A N 1
ATOM 2477 C CA . ILE A 1 306 ? 19.625 4.762 -18 1 97.69 306 ILE A CA 1
ATOM 2478 C C . ILE A 1 306 ? 20.172 4.25 -16.672 1 97.69 306 ILE A C 1
ATOM 2480 O O . ILE A 1 306 ? 20.781 3.18 -16.609 1 97.69 306 ILE A O 1
ATOM 2484 N N . VAL A 1 307 ? 19.953 4.977 -15.586 1 98.19 307 VAL A N 1
ATOM 2485 C CA . VAL A 1 307 ? 20.469 4.633 -14.266 1 98.19 307 VAL A CA 1
ATOM 2486 C C . VAL A 1 307 ? 19.828 3.344 -13.773 1 98.19 307 VAL A C 1
ATOM 2488 O O . VAL A 1 307 ? 20.5 2.465 -13.234 1 98.19 307 VAL A O 1
ATOM 2491 N N . ARG A 1 308 ? 18.531 3.189 -13.969 1 98.56 308 ARG A N 1
ATOM 2492 C CA . ARG A 1 308 ? 17.797 2.018 -13.508 1 98.56 308 ARG A CA 1
ATOM 2493 C C . ARG A 1 308 ? 18.219 0.767 -14.266 1 98.56 308 ARG A C 1
ATOM 2495 O O . ARG A 1 308 ? 18.438 -0.289 -13.664 1 98.56 308 ARG A O 1
ATOM 2502 N N . TYR A 1 309 ? 18.406 0.923 -15.602 1 98.5 309 TYR A N 1
ATOM 2503 C CA . TYR A 1 309 ? 18.922 -0.192 -16.391 1 98.5 309 TYR A CA 1
ATOM 2504 C C . TYR A 1 309 ? 20.297 -0.613 -15.898 1 98.5 309 TYR A C 1
ATOM 2506 O O . TYR A 1 309 ? 20.562 -1.804 -15.703 1 98.5 309 TYR A O 1
ATOM 2514 N N . THR A 1 310 ? 21.141 0.361 -15.734 1 98.69 310 THR A N 1
ATOM 2515 C CA . THR A 1 310 ? 22.516 0.085 -15.328 1 98.69 310 THR A CA 1
ATOM 2516 C C . THR A 1 310 ? 22.562 -0.644 -13.992 1 98.69 310 THR A C 1
ATOM 2518 O O . THR A 1 310 ? 23.266 -1.642 -13.836 1 98.69 310 THR A O 1
ATOM 2521 N N . TYR A 1 311 ? 21.812 -0.136 -13.031 1 98.69 311 TYR A N 1
ATOM 2522 C CA . TYR A 1 311 ? 21.734 -0.732 -11.703 1 98.69 311 TYR A CA 1
ATOM 2523 C C . TYR A 1 311 ? 21.25 -2.174 -11.781 1 98.69 311 TYR A C 1
ATOM 2525 O O . TYR A 1 311 ? 21.875 -3.08 -11.234 1 98.69 311 TYR A O 1
ATOM 2533 N N . MET A 1 312 ? 20.125 -2.426 -12.461 1 98.88 312 MET A N 1
ATOM 2534 C CA . MET A 1 312 ? 19.547 -3.758 -12.547 1 98.88 312 MET A CA 1
ATOM 2535 C C . MET A 1 312 ? 20.484 -4.723 -13.266 1 98.88 312 MET A C 1
ATOM 2537 O O . MET A 1 312 ? 20.578 -5.895 -12.891 1 98.88 312 MET A O 1
ATOM 2541 N N . ASN A 1 313 ? 21.094 -4.223 -14.328 1 98.81 313 ASN A N 1
ATOM 2542 C CA . ASN A 1 313 ? 22.062 -5.055 -15.039 1 98.81 313 ASN A CA 1
ATOM 2543 C C . ASN A 1 313 ? 23.188 -5.52 -14.117 1 98.81 313 ASN A C 1
ATOM 2545 O O . ASN A 1 313 ? 23.594 -6.684 -14.164 1 98.81 313 ASN A O 1
ATOM 2549 N N . ILE A 1 314 ? 23.641 -4.637 -13.266 1 98.75 314 ILE A N 1
ATOM 2550 C CA . ILE A 1 314 ? 24.734 -4.93 -12.359 1 98.75 314 ILE A CA 1
ATOM 2551 C C . ILE A 1 314 ? 24.281 -5.918 -11.289 1 98.75 314 ILE A C 1
ATOM 2553 O O . ILE A 1 314 ? 24.922 -6.953 -11.078 1 98.75 314 ILE A O 1
ATOM 2557 N N . VAL A 1 315 ? 23.156 -5.652 -10.617 1 98.75 315 VAL A N 1
ATOM 2558 C CA . VAL A 1 315 ? 22.734 -6.461 -9.477 1 98.75 315 VAL A CA 1
ATOM 2559 C C . VAL A 1 315 ? 22.359 -7.859 -9.938 1 98.75 315 VAL A C 1
ATOM 2561 O O . VAL A 1 315 ? 22.609 -8.844 -9.25 1 98.75 315 VAL A O 1
ATOM 2564 N N . SER A 1 316 ? 21.75 -7.973 -11.102 1 98.75 316 SER A N 1
ATOM 2565 C CA . SER A 1 316 ? 21.359 -9.289 -11.602 1 98.75 316 SER A CA 1
ATOM 2566 C C . SER A 1 316 ? 22.578 -10.125 -11.977 1 98.75 316 SER A C 1
ATOM 2568 O O . SER A 1 316 ? 22.594 -11.336 -11.766 1 98.75 316 SER A O 1
ATOM 2570 N N . LYS A 1 317 ? 23.609 -9.531 -12.539 1 98.69 317 LYS A N 1
ATOM 2571 C CA . LYS A 1 317 ? 24.828 -10.25 -12.891 1 98.69 317 LYS A CA 1
ATOM 2572 C C . LYS A 1 317 ? 25.594 -10.68 -11.641 1 98.69 317 LYS A C 1
ATOM 2574 O O . LYS A 1 317 ? 26.141 -11.781 -11.594 1 98.69 317 LYS A O 1
ATOM 2579 N N . LEU A 1 318 ? 25.609 -9.789 -10.664 1 98.75 318 LEU A N 1
ATOM 2580 C CA . LEU A 1 318 ? 26.281 -10.141 -9.414 1 98.75 318 LEU A CA 1
ATOM 2581 C C . LEU A 1 318 ? 25.547 -11.297 -8.727 1 98.75 318 LEU A C 1
ATOM 2583 O O . LEU A 1 318 ? 26.188 -12.172 -8.141 1 98.75 318 LEU A O 1
ATOM 2587 N N . TYR A 1 319 ? 24.25 -11.266 -8.75 1 98.75 319 TYR A N 1
ATOM 2588 C CA . TYR A 1 319 ? 23.484 -12.375 -8.211 1 98.75 319 TYR A CA 1
ATOM 2589 C C . TYR A 1 319 ? 23.875 -13.688 -8.875 1 98.75 319 TYR A C 1
ATOM 2591 O O . TYR A 1 319 ? 24.078 -14.703 -8.195 1 98.75 319 TYR A O 1
ATOM 2599 N N . ALA A 1 320 ? 23.969 -13.703 -10.195 1 98.62 320 ALA A N 1
ATOM 2600 C CA . ALA A 1 320 ? 24.344 -14.891 -10.961 1 98.62 320 ALA A CA 1
ATOM 2601 C C . ALA A 1 320 ? 25.734 -15.383 -10.555 1 98.62 320 ALA A C 1
ATOM 2603 O O . ALA A 1 320 ? 25.922 -16.578 -10.281 1 98.62 320 ALA A O 1
ATOM 2604 N N . ASP A 1 321 ? 26.672 -14.5 -10.461 1 98.5 321 ASP A N 1
ATOM 2605 C CA . ASP A 1 321 ? 28.062 -14.859 -10.25 1 98.5 321 ASP A CA 1
ATOM 2606 C C . ASP A 1 321 ? 28.297 -15.297 -8.812 1 98.5 321 ASP A C 1
ATOM 2608 O O . ASP A 1 321 ? 28.922 -16.344 -8.57 1 98.5 321 ASP A O 1
ATOM 2612 N N . ASN A 1 322 ? 27.797 -14.461 -7.902 1 98.62 322 ASN A N 1
ATOM 2613 C CA . ASN A 1 322 ? 28.188 -14.625 -6.508 1 98.62 322 ASN A CA 1
ATOM 2614 C C . ASN A 1 322 ? 27.297 -15.633 -5.789 1 98.62 322 ASN A C 1
ATOM 2616 O O . ASN A 1 322 ? 27.719 -16.25 -4.809 1 98.62 322 ASN A O 1
ATOM 2620 N N . PHE A 1 323 ? 26.094 -15.805 -6.23 1 98.62 323 PHE A N 1
ATOM 2621 C CA . PHE A 1 323 ? 25.203 -16.734 -5.547 1 98.62 323 PHE A CA 1
ATOM 2622 C C . PHE A 1 323 ? 25.078 -18.031 -6.32 1 98.62 323 PHE A C 1
ATOM 2624 O O . PHE A 1 323 ? 25.734 -19.016 -5.988 1 98.62 323 PHE A O 1
ATOM 2631 N N . CYS A 1 324 ? 24.453 -18.062 -7.438 1 98.44 324 CYS A N 1
ATOM 2632 C CA . CYS A 1 324 ? 24.047 -19.281 -8.125 1 98.44 324 CYS A CA 1
ATOM 2633 C C . CYS A 1 324 ? 25.266 -20.016 -8.703 1 98.44 324 CYS A C 1
ATOM 2635 O O . CYS A 1 324 ? 25.422 -21.219 -8.523 1 98.44 324 CYS A O 1
ATOM 2637 N N . ASN A 1 325 ? 26.141 -19.297 -9.461 1 98.62 325 ASN A N 1
ATOM 2638 C CA . ASN A 1 325 ? 27.312 -19.922 -10.07 1 98.62 325 ASN A CA 1
ATOM 2639 C C . ASN A 1 325 ? 28.266 -20.484 -9.023 1 98.62 325 ASN A C 1
ATOM 2641 O O . ASN A 1 325 ? 28.859 -21.547 -9.227 1 98.62 325 ASN A O 1
ATOM 2645 N N . GLN A 1 326 ? 28.375 -19.734 -7.957 1 98.69 326 GLN A N 1
ATOM 2646 C CA . GLN A 1 326 ? 29.234 -20.203 -6.875 1 98.69 326 GLN A CA 1
ATOM 2647 C C . GLN A 1 326 ? 28.766 -21.531 -6.32 1 98.69 326 GLN A C 1
ATOM 2649 O O . GLN A 1 326 ? 29.562 -22.469 -6.148 1 98.69 326 GLN A O 1
ATOM 2654 N N . ILE A 1 327 ? 27.531 -21.672 -6.055 1 98.81 327 ILE A N 1
ATOM 2655 C CA . ILE A 1 327 ? 26.953 -22.891 -5.496 1 98.81 327 ILE A CA 1
ATOM 2656 C C . ILE A 1 327 ? 27.062 -24.031 -6.52 1 98.81 327 ILE A C 1
ATOM 2658 O O . ILE A 1 327 ? 27.469 -25.141 -6.184 1 98.81 327 ILE A O 1
ATOM 2662 N N . GLY A 1 328 ? 26.688 -23.75 -7.793 1 98.75 328 GLY A N 1
ATOM 2663 C CA . GLY A 1 328 ? 26.781 -24.75 -8.844 1 98.75 328 GLY A CA 1
ATOM 2664 C C . GLY A 1 328 ? 28.188 -25.281 -9.023 1 98.75 328 GLY A C 1
ATOM 2665 O O . GLY A 1 328 ? 28.375 -26.5 -9.203 1 98.75 328 GLY A O 1
ATOM 2666 N N . THR A 1 329 ? 29.156 -24.391 -8.961 1 98.62 329 THR A N 1
ATOM 2667 C CA . THR A 1 329 ? 30.547 -24.781 -9.102 1 98.62 329 THR A CA 1
ATOM 2668 C C . THR A 1 329 ? 30.969 -25.703 -7.961 1 98.62 329 THR A C 1
ATOM 2670 O O . THR A 1 329 ? 31.656 -26.703 -8.188 1 98.62 329 THR A O 1
ATOM 2673 N N . TRP A 1 330 ? 30.594 -25.344 -6.754 1 98.69 330 TRP A N 1
ATOM 2674 C CA . TRP A 1 330 ? 30.875 -26.188 -5.605 1 98.69 330 TRP A CA 1
ATOM 2675 C C . TRP A 1 330 ? 30.312 -27.594 -5.816 1 98.69 330 TRP A C 1
ATOM 2677 O O . TRP A 1 330 ? 31.016 -28.594 -5.574 1 98.69 330 TRP A O 1
ATOM 2687 N N . CYS A 1 331 ? 29.094 -27.766 -6.25 1 98.75 331 CYS A N 1
ATOM 2688 C CA . CYS A 1 331 ? 28.422 -29.047 -6.434 1 98.75 331 CYS A CA 1
ATOM 2689 C C . CYS A 1 331 ? 29.109 -29.875 -7.516 1 98.75 331 CYS A C 1
ATOM 2691 O O . CYS A 1 331 ? 29.469 -31.031 -7.281 1 98.75 331 CYS A O 1
ATOM 2693 N N . ARG A 1 332 ? 29.375 -29.312 -8.664 1 98.38 332 ARG A N 1
ATOM 2694 C CA . ARG A 1 332 ? 29.953 -30.031 -9.789 1 98.38 332 ARG A CA 1
ATOM 2695 C C . ARG A 1 332 ? 31.375 -30.5 -9.453 1 98.38 332 ARG A C 1
ATOM 2697 O O . ARG A 1 332 ? 31.797 -31.562 -9.906 1 98.38 332 ARG A O 1
ATOM 2704 N N . ALA A 1 333 ? 32.062 -29.734 -8.688 1 98.44 333 ALA A N 1
ATOM 2705 C CA . ALA A 1 333 ? 33.406 -30.109 -8.266 1 98.44 333 ALA A CA 1
ATOM 2706 C C . ALA A 1 333 ? 33.375 -31.375 -7.41 1 98.44 333 ALA A C 1
ATOM 2708 O O . ALA A 1 333 ? 34.375 -32.062 -7.273 1 98.44 333 ALA A O 1
ATOM 2709 N N . ARG A 1 334 ? 32.281 -31.75 -6.93 1 98.31 334 ARG A N 1
ATOM 2710 C CA . ARG A 1 334 ? 32.156 -32.875 -6.031 1 98.31 334 ARG A CA 1
ATOM 2711 C C . ARG A 1 334 ? 31.25 -33.938 -6.625 1 98.31 334 ARG A C 1
ATOM 2713 O O . ARG A 1 334 ? 30.797 -34.844 -5.922 1 98.31 334 ARG A O 1
ATOM 2720 N N . GLY A 1 335 ? 30.859 -33.75 -7.816 1 97.69 335 GLY A N 1
ATOM 2721 C CA . GLY A 1 335 ? 30.188 -34.781 -8.586 1 97.69 335 GLY A CA 1
ATOM 2722 C C . GLY A 1 335 ? 28.703 -34.875 -8.32 1 97.69 335 GLY A C 1
ATOM 2723 O O . GLY A 1 335 ? 28.078 -35.906 -8.484 1 97.69 335 GLY A O 1
ATOM 2724 N N . ILE A 1 336 ? 28.156 -33.875 -7.789 1 98.38 336 ILE A N 1
ATOM 2725 C CA . ILE A 1 336 ? 26.703 -33.844 -7.574 1 98.38 336 ILE A CA 1
ATOM 2726 C C . ILE A 1 336 ? 26.109 -32.656 -8.32 1 98.38 336 ILE A C 1
ATOM 2728 O O . ILE A 1 336 ? 26.828 -31.891 -8.953 1 98.38 336 ILE A O 1
ATOM 2732 N N . GLU A 1 337 ? 24.781 -32.531 -8.32 1 98.5 337 GLU A N 1
ATOM 2733 C CA . GLU A 1 337 ? 24.094 -31.516 -9.094 1 98.5 337 GLU A CA 1
ATOM 2734 C C . GLU A 1 337 ? 23.453 -30.469 -8.18 1 98.5 337 GLU A C 1
ATOM 2736 O O . GLU A 1 337 ? 23.203 -30.734 -7 1 98.5 337 GLU A O 1
ATOM 2741 N N . TYR A 1 338 ? 23.328 -29.25 -8.633 1 98.62 338 TYR A N 1
ATOM 2742 C CA . TYR A 1 338 ? 22.609 -28.141 -8.016 1 98.62 338 TYR A CA 1
ATOM 2743 C C . TYR A 1 338 ? 21.328 -27.812 -8.789 1 98.62 338 TYR A C 1
ATOM 2745 O O . TYR A 1 338 ? 21.391 -27.453 -9.969 1 98.62 338 TYR A O 1
ATOM 2753 N N . ILE A 1 339 ? 20.125 -28.031 -8.133 1 98.62 339 ILE A N 1
ATOM 2754 C CA . ILE A 1 339 ? 18.859 -27.766 -8.812 1 98.62 339 ILE A CA 1
ATOM 2755 C C . ILE A 1 339 ? 17.984 -26.875 -7.938 1 98.62 339 ILE A C 1
ATOM 2757 O O . ILE A 1 339 ? 18.375 -26.516 -6.824 1 98.62 339 ILE A O 1
ATOM 2761 N N . GLY A 1 340 ? 16.859 -26.438 -8.43 1 98.06 340 GLY A N 1
ATOM 2762 C CA . GLY A 1 340 ? 15.906 -25.594 -7.734 1 98.06 340 GLY A CA 1
ATOM 2763 C C . GLY A 1 340 ? 15.234 -24.578 -8.648 1 98.06 340 GLY A C 1
ATOM 2764 O O . GLY A 1 340 ? 15.094 -24.812 -9.844 1 98.06 340 GLY A O 1
ATOM 2765 N N . HIS A 1 341 ? 14.688 -23.562 -8.047 1 98.12 341 HIS A N 1
ATOM 2766 C CA . HIS A 1 341 ? 14.016 -22.516 -8.797 1 98.12 341 HIS A CA 1
ATOM 2767 C C . HIS A 1 341 ? 13.93 -21.219 -7.984 1 98.12 341 HIS A C 1
ATOM 2769 O O . HIS A 1 341 ? 14.227 -21.219 -6.785 1 98.12 341 HIS A O 1
ATOM 2775 N N . VAL A 1 342 ? 13.641 -20.109 -8.594 1 98.19 342 VAL A N 1
ATOM 2776 C CA . VAL A 1 342 ? 13.391 -18.828 -7.953 1 98.19 342 VAL A CA 1
ATOM 2777 C C . VAL A 1 342 ? 11.898 -18.5 -8.023 1 98.19 342 VAL A C 1
ATOM 2779 O O . VAL A 1 342 ? 11.094 -19.312 -8.484 1 98.19 342 VAL A O 1
ATOM 2782 N N . LEU A 1 343 ? 11.539 -17.344 -7.457 1 97.06 343 LEU A N 1
ATOM 2783 C CA . LEU A 1 343 ? 10.148 -16.906 -7.57 1 97.06 343 LEU A CA 1
ATOM 2784 C C . LEU A 1 343 ? 9.898 -16.234 -8.914 1 97.06 343 LEU A C 1
ATOM 2786 O O . LEU A 1 343 ? 10.602 -15.289 -9.273 1 97.06 343 LEU A O 1
ATOM 2790 N N . GLU A 1 344 ? 8.906 -16.734 -9.641 1 97.25 344 GLU A N 1
ATOM 2791 C CA . GLU A 1 344 ? 8.602 -16.219 -10.977 1 97.25 344 GLU A CA 1
ATOM 2792 C C . GLU A 1 344 ? 7.242 -15.531 -11.008 1 97.25 344 GLU A C 1
ATOM 2794 O O . GLU A 1 344 ? 6.918 -14.828 -11.969 1 97.25 344 GLU A O 1
ATOM 2799 N N . ASP A 1 345 ? 6.5 -15.508 -9.961 1 94.62 345 ASP A N 1
ATOM 2800 C CA . ASP A 1 345 ? 5.07 -15.219 -9.875 1 94.62 345 ASP A CA 1
ATOM 2801 C C . ASP A 1 345 ? 4.773 -13.789 -10.336 1 94.62 345 ASP A C 1
ATOM 2803 O O . ASP A 1 345 ? 5.488 -12.852 -9.984 1 94.62 345 ASP A O 1
ATOM 2807 N N . ASN A 1 346 ? 3.73 -13.711 -11.156 1 95.94 346 ASN A N 1
ATOM 2808 C CA . ASN A 1 346 ? 3.203 -12.414 -11.562 1 95.94 346 ASN A CA 1
ATOM 2809 C C . ASN A 1 346 ? 4.305 -11.5 -12.086 1 95.94 346 ASN A C 1
ATOM 2811 O O . ASN A 1 346 ? 4.402 -10.336 -11.688 1 95.94 346 ASN A O 1
ATOM 2815 N N . ASN A 1 347 ? 5.254 -12.094 -12.867 1 96.19 347 ASN A N 1
ATOM 2816 C CA . ASN A 1 347 ? 6.254 -11.391 -13.664 1 96.19 347 ASN A CA 1
ATOM 2817 C C . ASN A 1 347 ? 7.391 -10.859 -12.789 1 96.19 347 ASN A C 1
ATOM 2819 O O . ASN A 1 347 ? 8.188 -10.031 -13.242 1 96.19 347 ASN A O 1
ATOM 2823 N N . VAL A 1 348 ? 7.512 -11.32 -11.547 1 97.69 348 VAL A N 1
ATOM 2824 C CA . VAL A 1 348 ? 8.57 -10.836 -10.672 1 97.69 348 VAL A CA 1
ATOM 2825 C C . VAL A 1 348 ? 9.922 -11.375 -11.141 1 97.69 348 VAL A C 1
ATOM 2827 O O . VAL A 1 348 ? 10.977 -10.883 -10.727 1 97.69 348 VAL A O 1
ATOM 2830 N N . HIS A 1 349 ? 9.93 -12.32 -12.086 1 98.31 349 HIS A N 1
ATOM 2831 C CA . HIS A 1 349 ? 11.125 -12.984 -12.586 1 98.31 349 HIS A CA 1
ATOM 2832 C C . HIS A 1 349 ? 12.086 -11.984 -13.219 1 98.31 349 HIS A C 1
ATOM 2834 O O . HIS A 1 349 ? 13.258 -12.305 -13.453 1 98.31 349 HIS A O 1
ATOM 2840 N N . ALA A 1 350 ? 11.641 -10.75 -13.43 1 98.5 350 ALA A N 1
ATOM 2841 C CA . ALA A 1 350 ? 12.492 -9.711 -14.016 1 98.5 350 ALA A CA 1
ATOM 2842 C C . ALA A 1 350 ? 12.656 -8.531 -13.062 1 98.5 350 ALA A C 1
ATOM 2844 O O . ALA A 1 350 ? 13.125 -7.465 -13.453 1 98.5 350 ALA A O 1
ATOM 2845 N N . ARG A 1 351 ? 12.258 -8.742 -11.836 1 98.44 351 ARG A N 1
ATOM 2846 C CA . ARG A 1 351 ? 12.18 -7.621 -10.906 1 98.44 351 ARG A CA 1
ATOM 2847 C C . ARG A 1 351 ? 12.852 -7.961 -9.578 1 98.44 351 ARG A C 1
ATOM 2849 O O . ARG A 1 351 ? 13.531 -8.977 -9.461 1 98.44 351 ARG A O 1
ATOM 2856 N N . LEU A 1 352 ? 12.75 -7.004 -8.625 1 98.31 352 LEU A N 1
ATOM 2857 C CA . LEU A 1 352 ? 13.312 -7.176 -7.289 1 98.31 352 LEU A CA 1
ATOM 2858 C C . LEU A 1 352 ? 12.25 -7.645 -6.305 1 98.31 352 LEU A C 1
ATOM 2860 O O . LEU A 1 352 ? 11.516 -8.602 -6.582 1 98.31 352 LEU A O 1
ATOM 2864 N N . GLY A 1 353 ? 12.172 -7.027 -5.098 1 97.38 353 GLY A N 1
ATOM 2865 C CA . GLY A 1 353 ? 11.273 -7.613 -4.117 1 97.38 353 GLY A CA 1
ATOM 2866 C C . GLY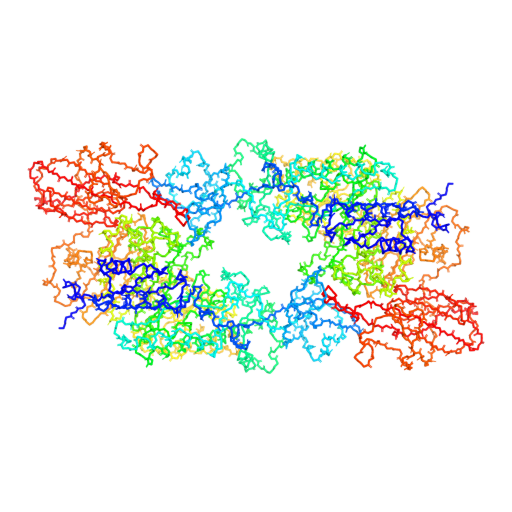 A 1 353 ? 11.633 -9.039 -3.748 1 97.38 353 GLY A C 1
ATOM 2867 O O . GLY A 1 353 ? 12.773 -9.32 -3.375 1 97.38 353 GLY A O 1
ATOM 2868 N N . PRO A 1 354 ? 10.641 -9.984 -3.865 1 97.5 354 PRO A N 1
ATOM 2869 C CA . PRO A 1 354 ? 11.016 -11.383 -3.613 1 97.5 354 PRO A CA 1
ATOM 2870 C C . PRO A 1 354 ? 11.797 -12 -4.77 1 97.5 354 PRO A C 1
ATOM 2872 O O . PRO A 1 354 ? 12.312 -13.109 -4.641 1 97.5 354 PRO A O 1
ATOM 2875 N N . GLY A 1 355 ? 11.891 -11.305 -5.832 1 97.5 355 GLY A N 1
ATOM 2876 C CA . GLY A 1 355 ? 12.523 -11.812 -7.035 1 97.5 355 GLY A CA 1
ATOM 2877 C C . GLY A 1 355 ? 14.039 -11.719 -7 1 97.5 355 GLY A C 1
ATOM 2878 O O . GLY A 1 355 ? 14.602 -11.07 -6.121 1 97.5 355 GLY A O 1
ATOM 2879 N N . ALA A 1 356 ? 14.664 -12.352 -8.031 1 97.88 356 ALA A N 1
ATOM 2880 C CA . ALA A 1 356 ? 16.125 -12.406 -8.133 1 97.88 356 ALA A CA 1
ATOM 2881 C C . ALA A 1 356 ? 16.625 -11.461 -9.227 1 97.88 356 ALA A C 1
ATOM 2883 O O . ALA A 1 356 ? 17.828 -11.445 -9.531 1 97.88 356 ALA A O 1
ATOM 2884 N N . GLY A 1 357 ? 15.75 -10.734 -9.82 1 98 357 GLY A N 1
ATOM 2885 C CA . GLY A 1 357 ? 16.125 -9.672 -10.734 1 98 357 GLY A CA 1
ATOM 2886 C C . GLY A 1 357 ? 16.094 -10.102 -12.195 1 98 357 GLY A C 1
ATOM 2887 O O . GLY A 1 357 ? 15.773 -9.297 -13.07 1 98 357 GLY A O 1
ATOM 2888 N N . HIS A 1 358 ? 16.5 -11.352 -12.484 1 98.75 358 HIS A N 1
ATOM 2889 C CA . HIS A 1 358 ? 16.594 -11.883 -13.844 1 98.75 358 HIS A CA 1
ATOM 2890 C C . HIS A 1 358 ? 16.516 -13.406 -13.844 1 98.75 358 HIS A C 1
ATOM 2892 O O . HIS A 1 358 ? 17.438 -14.078 -13.383 1 98.75 358 HIS A O 1
ATOM 2898 N N . PHE A 1 359 ? 15.516 -13.945 -14.484 1 98.69 359 PHE A N 1
ATOM 2899 C CA . PHE A 1 359 ? 15.25 -15.375 -14.383 1 98.69 359 PHE A CA 1
ATOM 2900 C C . PHE A 1 359 ? 16.438 -16.188 -14.859 1 98.69 359 PHE A C 1
ATOM 2902 O O . PHE A 1 359 ? 16.953 -17.031 -14.125 1 98.69 359 PHE A O 1
ATOM 2909 N N . PHE A 1 360 ? 16.938 -15.953 -16.031 1 98.75 360 PHE A N 1
ATOM 2910 C CA . PHE A 1 360 ? 17.984 -16.766 -16.656 1 98.75 360 PHE A CA 1
ATOM 2911 C C . PHE A 1 360 ? 19.297 -16.641 -15.875 1 98.75 360 PHE A C 1
ATOM 2913 O O . PHE A 1 360 ? 19.906 -17.641 -15.516 1 98.75 360 PHE A O 1
ATOM 2920 N N . ARG A 1 361 ? 19.625 -15.43 -15.5 1 98.62 361 ARG A N 1
ATOM 2921 C CA . ARG A 1 361 ? 20.875 -15.195 -14.766 1 98.62 361 ARG A CA 1
ATOM 2922 C C . ARG A 1 361 ? 20.828 -15.875 -13.406 1 98.62 361 ARG A C 1
ATOM 2924 O O . ARG A 1 361 ? 21.844 -16.406 -12.945 1 98.62 361 ARG A O 1
ATOM 2931 N N . SER A 1 362 ? 19.719 -15.891 -12.836 1 98.62 362 SER A N 1
ATOM 2932 C CA . SER A 1 362 ? 19.578 -16.406 -11.477 1 98.62 362 SER A CA 1
ATOM 2933 C C . SER A 1 362 ? 19.703 -17.922 -11.445 1 98.62 362 SER A C 1
ATOM 2935 O O . SER A 1 362 ? 19.906 -18.516 -10.383 1 98.62 362 SER A O 1
ATOM 2937 N N . LEU A 1 363 ? 19.609 -18.609 -12.609 1 98.5 363 LEU A N 1
ATOM 2938 C CA . LEU A 1 363 ? 19.609 -20.062 -12.625 1 98.5 363 LEU A CA 1
ATOM 2939 C C . LEU A 1 363 ? 20.797 -20.609 -13.422 1 98.5 363 LEU A C 1
ATOM 2941 O O . LEU A 1 363 ? 20.922 -21.812 -13.602 1 98.5 363 LEU A O 1
ATOM 2945 N N . TRP A 1 364 ? 21.719 -19.75 -13.852 1 97.69 364 TRP A N 1
ATOM 2946 C CA . TRP A 1 364 ? 22.828 -20.172 -14.695 1 97.69 364 TRP A CA 1
ATOM 2947 C C . TRP A 1 364 ? 23.641 -21.266 -14.023 1 97.69 364 TRP A C 1
ATOM 2949 O O . TRP A 1 364 ? 24.141 -22.188 -14.695 1 97.69 364 TRP A O 1
ATOM 2959 N N . GLY A 1 365 ? 23.719 -21.156 -12.734 1 98.38 365 GLY A N 1
ATOM 2960 C CA . GLY A 1 365 ? 24.578 -22.078 -12.016 1 98.38 365 GLY A CA 1
ATOM 2961 C C . GLY A 1 365 ? 23.906 -23.422 -11.734 1 98.38 365 GLY A C 1
ATOM 2962 O O . GLY A 1 365 ? 24.578 -24.375 -11.328 1 98.38 365 GLY A O 1
ATOM 2963 N N . GLN A 1 366 ? 22.703 -23.641 -12.031 1 98.56 366 GLN A N 1
ATOM 2964 C CA . GLN A 1 366 ? 21.969 -24.859 -11.727 1 98.56 366 GLN A CA 1
ATOM 2965 C C . GLN A 1 366 ? 22.109 -25.875 -12.859 1 98.56 366 GLN A C 1
ATOM 2967 O O . GLN A 1 366 ? 22.375 -25.516 -14.008 1 98.56 366 GLN A O 1
ATOM 2972 N N . ASP A 1 367 ? 21.922 -27.109 -12.531 1 98.69 367 ASP A N 1
ATOM 2973 C CA . ASP A 1 367 ? 22.141 -28.188 -13.484 1 98.69 367 ASP A CA 1
ATOM 2974 C C . ASP A 1 367 ? 20.828 -28.594 -14.164 1 98.69 367 ASP A C 1
ATOM 2976 O O . ASP A 1 367 ? 20.828 -29.312 -15.164 1 98.69 367 ASP A O 1
ATOM 2980 N N . MET A 1 368 ? 19.734 -28.203 -13.719 1 98.69 368 MET A N 1
ATOM 2981 C CA . MET A 1 368 ? 18.422 -28.188 -14.383 1 98.69 368 MET A CA 1
ATOM 2982 C C . MET A 1 368 ? 17.812 -26.781 -14.359 1 98.69 368 MET A C 1
ATOM 2984 O O . MET A 1 368 ? 18.172 -25.969 -13.523 1 98.69 368 MET A O 1
ATOM 2988 N N . SER A 1 369 ? 17 -26.5 -15.383 1 98.56 369 SER A N 1
ATOM 2989 C CA . SER A 1 369 ? 16.109 -25.344 -15.219 1 98.56 369 SER A CA 1
ATOM 2990 C C . SER A 1 369 ? 14.969 -25.672 -14.258 1 98.56 369 SER A C 1
ATOM 2992 O O . SER A 1 369 ? 14.586 -26.828 -14.102 1 98.56 369 SER A O 1
ATOM 2994 N N . GLY A 1 370 ? 14.484 -24.656 -13.508 1 98.56 370 GLY A N 1
ATOM 2995 C CA . GLY A 1 370 ? 13.445 -24.953 -12.531 1 98.56 370 GLY A CA 1
ATOM 2996 C C . GLY A 1 370 ? 12.359 -23.906 -12.477 1 98.56 370 GLY A C 1
ATOM 2997 O O . GLY A 1 370 ? 12.633 -22.719 -12.641 1 98.56 370 GLY A O 1
ATOM 2998 N N . ILE A 1 371 ? 11.094 -24.312 -12.281 1 98.44 371 ILE A N 1
ATOM 2999 C CA . ILE A 1 371 ? 9.938 -23.469 -12.023 1 98.44 371 ILE A CA 1
ATOM 3000 C C . ILE A 1 371 ? 9.039 -24.125 -10.984 1 98.44 371 ILE A C 1
ATOM 3002 O O . ILE A 1 371 ? 9.289 -25.25 -10.555 1 98.44 371 ILE A O 1
ATOM 3006 N N . ASP A 1 372 ? 8.086 -23.438 -10.531 1 96.38 372 ASP A N 1
ATOM 3007 C CA . ASP A 1 372 ? 7.113 -24.109 -9.664 1 96.38 372 ASP A CA 1
ATOM 3008 C C . ASP A 1 372 ? 5.688 -23.688 -10.023 1 96.38 372 ASP A C 1
ATOM 3010 O O . ASP A 1 372 ? 5.48 -22.672 -10.68 1 96.38 372 ASP A O 1
ATOM 3014 N N . VAL A 1 373 ? 4.773 -24.516 -9.789 1 97.31 373 VAL A N 1
ATOM 3015 C CA . VAL A 1 373 ? 3.33 -24.328 -9.891 1 97.31 373 VAL A CA 1
ATOM 3016 C C . VAL A 1 373 ? 2.668 -24.719 -8.57 1 97.31 373 VAL A C 1
ATOM 3018 O O . VAL A 1 373 ? 2.393 -25.891 -8.32 1 97.31 373 VAL A O 1
ATOM 3021 N N . VAL A 1 374 ? 2.373 -23.703 -7.766 1 95.62 374 VAL A N 1
ATOM 3022 C CA . VAL A 1 374 ? 1.801 -23.875 -6.438 1 95.62 374 VAL A CA 1
ATOM 3023 C C . VAL A 1 374 ? 0.686 -22.844 -6.219 1 95.62 374 VAL A C 1
ATOM 3025 O O . VAL A 1 374 ? 0.471 -21.969 -7.055 1 95.62 374 VAL A O 1
ATOM 3028 N N . LEU A 1 375 ? -0.14 -22.984 -5.168 1 95.56 375 LEU A N 1
ATOM 3029 C CA . LEU A 1 375 ? -1.067 -22 -4.637 1 95.56 375 LEU A CA 1
ATOM 3030 C C . LEU A 1 375 ? -2.076 -21.562 -5.699 1 95.56 375 LEU A C 1
ATOM 3032 O O . LEU A 1 375 ? -2.348 -20.375 -5.859 1 95.56 375 LEU A O 1
ATOM 3036 N N . TRP A 1 376 ? -2.496 -22.453 -6.52 1 96.19 376 TRP A N 1
ATOM 3037 C CA . TRP A 1 376 ? -3.555 -22.234 -7.5 1 96.19 376 TRP A CA 1
ATOM 3038 C C . TRP A 1 376 ? -3.1 -21.266 -8.586 1 96.19 376 TRP A C 1
ATOM 3040 O O . TRP A 1 376 ? -3.9 -20.5 -9.117 1 96.19 376 TRP A O 1
ATOM 3050 N N . GLN A 1 377 ? -1.834 -21.312 -8.93 1 96.31 377 GLN A N 1
ATOM 3051 C CA . GLN A 1 377 ? -1.287 -20.453 -9.977 1 96.31 377 GLN A CA 1
ATOM 3052 C C . GLN A 1 377 ? -1.922 -20.766 -11.328 1 96.31 377 GLN A C 1
ATOM 3054 O O . GLN A 1 377 ? -2.074 -19.875 -12.172 1 96.31 377 GLN A O 1
ATOM 3059 N N . ILE A 1 378 ? -2.229 -22.031 -11.531 1 97.25 378 ILE A N 1
ATOM 3060 C CA . ILE A 1 378 ? -2.783 -22.484 -12.805 1 97.25 378 ILE A CA 1
ATOM 3061 C C . ILE A 1 378 ? -4.102 -23.219 -12.562 1 97.25 378 ILE A C 1
ATOM 3063 O O . ILE A 1 378 ? -4.156 -24.172 -11.773 1 97.25 378 ILE A O 1
ATOM 3067 N N . VAL A 1 379 ? -5.137 -22.734 -13.164 1 96.44 379 VAL A N 1
ATOM 3068 C CA . VAL A 1 379 ? -6.473 -23.312 -13.094 1 96.44 379 VAL A CA 1
ATOM 3069 C C . VAL A 1 379 ? -7.047 -23.469 -14.508 1 96.44 379 VAL A C 1
ATOM 3071 O O . VAL A 1 379 ? -7.098 -22.5 -15.266 1 96.44 379 VAL A O 1
ATOM 3074 N N . PRO A 1 380 ? -7.453 -24.734 -14.938 1 96.44 380 PRO A N 1
ATOM 3075 C CA . PRO A 1 380 ? -8.07 -24.906 -16.25 1 96.44 380 PRO A CA 1
ATOM 3076 C C 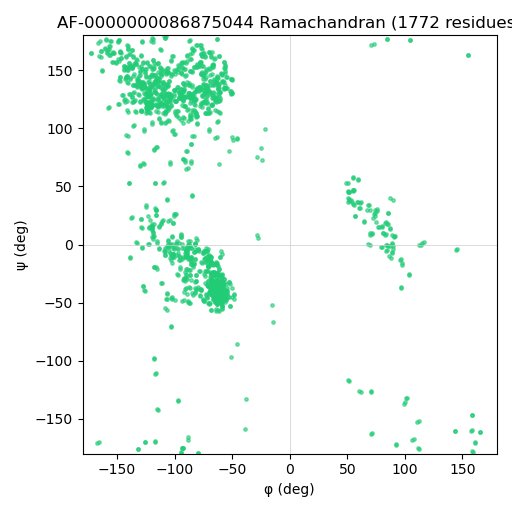. PRO A 1 380 ? -9.227 -23.938 -16.5 1 96.44 380 PRO A C 1
ATOM 3078 O O . PRO A 1 380 ? -10.117 -23.812 -15.648 1 96.44 380 PRO A O 1
ATOM 3081 N N . GLY A 1 381 ? -9.211 -23.312 -17.547 1 95.06 381 GLY A N 1
ATOM 3082 C CA . GLY A 1 381 ? -10.266 -22.375 -17.891 1 95.06 381 GLY A CA 1
ATOM 3083 C C . GLY A 1 381 ? -9.914 -20.938 -17.578 1 95.06 381 GLY A C 1
ATOM 3084 O O . GLY A 1 381 ? -10.57 -20 -18.062 1 95.06 381 GLY A O 1
ATOM 3085 N N . PHE A 1 382 ? -8.93 -20.688 -16.75 1 96.25 382 PHE A N 1
ATOM 3086 C CA . PHE A 1 382 ? -8.477 -19.359 -16.391 1 96.25 382 PHE A CA 1
ATOM 3087 C C . PHE A 1 382 ? -7.109 -19.062 -17 1 96.25 382 PHE A C 1
ATOM 3089 O O . PHE A 1 382 ? -6.184 -18.656 -16.297 1 96.25 382 PHE A O 1
ATOM 3096 N N . ASP A 1 383 ? -7.004 -19.219 -18.297 1 95.81 383 ASP A N 1
ATOM 3097 C CA . ASP A 1 383 ? -5.711 -19.078 -18.969 1 95.81 383 ASP A CA 1
ATOM 3098 C C . ASP A 1 383 ? -5.41 -17.625 -19.281 1 95.81 383 ASP A C 1
ATOM 3100 O O . ASP A 1 383 ? -4.262 -17.25 -19.531 1 95.81 383 ASP A O 1
ATOM 3104 N N . GLU A 1 384 ? -6.492 -16.781 -19.281 1 94.12 384 GLU A N 1
ATOM 3105 C CA . GLU A 1 384 ? -6.289 -15.359 -19.562 1 94.12 384 GLU A CA 1
ATOM 3106 C C . GLU A 1 384 ? -6.902 -14.492 -18.469 1 94.12 384 GLU A C 1
ATOM 3108 O O . GLU A 1 384 ? -6.297 -13.5 -18.047 1 94.12 384 GLU A O 1
ATOM 3113 N N . MET A 1 385 ? -8.023 -14.953 -17.938 1 94.44 385 MET A N 1
ATOM 3114 C CA . MET A 1 385 ? -8.766 -14.211 -16.922 1 94.44 385 MET A CA 1
ATOM 3115 C C . MET A 1 385 ? -8.031 -14.234 -15.586 1 94.44 385 MET A C 1
ATOM 3117 O O . MET A 1 385 ? -7.723 -15.305 -15.062 1 94.44 385 MET A O 1
ATOM 3121 N N . SER A 1 386 ? -7.723 -13.023 -15.078 1 95.56 386 SER A N 1
ATOM 3122 C CA . SER A 1 386 ? -7.199 -12.977 -13.719 1 95.56 386 SER A CA 1
ATOM 3123 C C . SER A 1 386 ? -8.219 -13.492 -12.711 1 95.56 386 SER A C 1
ATOM 3125 O O . SER A 1 386 ? -9.43 -13.312 -12.898 1 95.56 386 SER A O 1
ATOM 3127 N N . PHE A 1 387 ? -7.785 -14.148 -11.672 1 95.56 387 PHE A N 1
ATOM 3128 C CA . PHE A 1 387 ? -8.695 -14.648 -10.648 1 95.56 387 PHE A CA 1
ATOM 3129 C C . PHE A 1 387 ? -8.031 -14.633 -9.273 1 95.56 387 PHE A C 1
ATOM 3131 O O . PHE A 1 387 ? -6.812 -14.469 -9.172 1 95.56 387 PHE A O 1
ATOM 3138 N N . ARG A 1 388 ? -8.812 -14.781 -8.242 1 94.06 388 ARG A N 1
ATOM 3139 C CA . ARG A 1 388 ? -8.383 -14.68 -6.848 1 94.06 388 ARG A CA 1
ATOM 3140 C C . ARG A 1 388 ? -7.781 -15.992 -6.363 1 94.06 388 ARG A C 1
ATOM 3142 O O . ARG A 1 388 ? -8.344 -17.062 -6.59 1 94.06 388 ARG A O 1
ATOM 3149 N N . THR A 1 389 ? -6.645 -15.867 -5.754 1 92.69 389 THR A N 1
ATOM 3150 C CA . THR A 1 389 ? -6.039 -16.984 -5.031 1 92.69 389 THR A CA 1
ATOM 3151 C C . THR A 1 389 ? -5.914 -16.656 -3.545 1 92.69 389 THR A C 1
ATOM 3153 O O . THR A 1 389 ? -6.496 -15.688 -3.064 1 92.69 389 THR A O 1
ATOM 3156 N N . THR A 1 390 ? -5.184 -17.484 -2.807 1 87.5 390 THR A N 1
ATOM 3157 C CA . THR A 1 390 ? -4.961 -17.266 -1.381 1 87.5 390 THR A CA 1
ATOM 3158 C C . THR A 1 390 ? -4.035 -16.078 -1.149 1 87.5 390 THR A C 1
ATOM 3160 O O . THR A 1 390 ? -3.986 -15.531 -0.047 1 87.5 390 THR A O 1
ATOM 3163 N N . PHE A 1 391 ? -3.314 -15.719 -2.242 1 81.88 391 PHE A N 1
ATOM 3164 C CA . PHE A 1 391 ? -2.287 -14.695 -2.088 1 81.88 391 PHE A CA 1
ATOM 3165 C C . PHE A 1 391 ? -2.516 -13.547 -3.064 1 81.88 391 PHE A C 1
ATOM 3167 O O . PHE A 1 391 ? -1.558 -12.961 -3.572 1 81.88 391 PHE A O 1
ATOM 3174 N N . GLY A 1 392 ? -3.734 -13.266 -3.338 1 87.38 392 GLY A N 1
ATOM 3175 C CA . GLY A 1 392 ? -4.004 -12.164 -4.246 1 87.38 392 GLY A CA 1
ATOM 3176 C C . GLY A 1 392 ? -4.559 -12.609 -5.582 1 87.38 392 GLY A C 1
ATOM 3177 O O . GLY A 1 392 ? -5.223 -13.648 -5.672 1 87.38 392 GLY A O 1
ATOM 3178 N N . GLU A 1 393 ? -4.301 -11.781 -6.68 1 93.06 393 GLU A N 1
ATOM 3179 C CA . GLU A 1 393 ? -4.812 -12.086 -8.008 1 93.06 393 GLU A CA 1
ATOM 3180 C C . GLU A 1 393 ? -3.699 -12.578 -8.93 1 93.06 393 GLU A C 1
ATOM 3182 O O . GLU A 1 393 ? -2.57 -12.086 -8.867 1 93.06 393 GLU A O 1
ATOM 3187 N N . THR A 1 394 ? -4.02 -13.383 -9.797 1 94.94 394 THR A N 1
ATOM 3188 C CA . THR A 1 394 ? -3.033 -14.023 -10.664 1 94.94 394 THR A CA 1
ATOM 3189 C C . THR A 1 394 ? -2.875 -13.242 -11.961 1 94.94 394 THR A C 1
ATOM 3191 O O . THR A 1 394 ? -3.822 -12.609 -12.438 1 94.94 394 THR A O 1
ATOM 3194 N N . ASP A 1 395 ? -1.625 -13.25 -12.5 1 96.19 395 ASP A N 1
ATOM 3195 C CA . ASP A 1 395 ? -1.436 -13.031 -13.93 1 96.19 395 ASP A CA 1
ATOM 3196 C C . ASP A 1 395 ? -1.586 -14.336 -14.711 1 96.19 395 ASP A C 1
ATOM 3198 O O . ASP A 1 395 ? -0.592 -14.984 -15.047 1 96.19 395 ASP A O 1
ATOM 3202 N N . SER A 1 396 ? -2.805 -14.641 -15.047 1 97.06 396 SER A N 1
ATOM 3203 C CA . SER A 1 396 ? -3.129 -15.93 -15.648 1 97.06 396 SER A CA 1
ATOM 3204 C C . SER A 1 396 ? -2.391 -16.125 -16.969 1 97.06 396 SER A C 1
ATOM 3206 O O . SER A 1 396 ? -1.963 -17.234 -17.297 1 97.06 396 SER A O 1
ATOM 3208 N N . GLU A 1 397 ? -2.256 -15.047 -17.719 1 97.25 397 GLU A N 1
ATOM 3209 C CA . GLU A 1 397 ? -1.55 -15.133 -19 1 97.25 397 GLU A CA 1
ATOM 3210 C C . GLU A 1 397 ? -0.1 -15.562 -18.797 1 97.25 397 GLU A C 1
ATOM 3212 O O . GLU A 1 397 ? 0.409 -16.406 -19.531 1 97.25 397 GLU A O 1
ATOM 3217 N N . PHE A 1 398 ? 0.524 -15 -17.859 1 98.19 398 PHE A N 1
ATOM 3218 C CA . PHE A 1 398 ? 1.897 -15.398 -17.578 1 98.19 398 PHE A CA 1
ATOM 3219 C C . PHE A 1 398 ? 1.96 -16.859 -17.172 1 98.19 398 PHE A C 1
ATOM 3221 O O . PHE A 1 398 ? 2.791 -17.625 -17.672 1 98.19 398 PHE A O 1
ATOM 3228 N N . PHE A 1 399 ? 1.134 -17.281 -16.266 1 98.06 399 PHE A N 1
ATOM 3229 C CA . PHE A 1 399 ? 1.209 -18.609 -15.703 1 98.06 399 PHE A CA 1
ATOM 3230 C C . PHE A 1 399 ? 0.933 -19.672 -16.766 1 98.06 399 PHE A C 1
ATOM 3232 O O . PHE A 1 399 ? 1.527 -20.75 -16.75 1 98.06 399 PHE A O 1
ATOM 3239 N N . HIS A 1 400 ? 0.05 -19.344 -17.719 1 98.19 400 HIS A N 1
ATOM 3240 C CA . HIS A 1 400 ? -0.358 -20.359 -18.688 1 98.19 400 HIS A CA 1
ATOM 3241 C C . HIS A 1 400 ? 0.525 -20.328 -19.922 1 98.19 400 HIS A C 1
ATOM 3243 O O . HIS A 1 400 ? 0.731 -21.344 -20.578 1 98.19 400 HIS A O 1
ATOM 3249 N N . TYR A 1 401 ? 1.065 -19.141 -20.281 1 98.44 401 TYR A N 1
ATOM 3250 C CA . TYR A 1 401 ? 1.759 -19.031 -21.562 1 98.44 401 TYR A CA 1
ATOM 3251 C C . TYR A 1 401 ? 3.227 -18.672 -21.359 1 98.44 401 TYR A C 1
ATOM 3253 O O . TYR A 1 401 ? 4.051 -18.875 -22.25 1 98.44 401 TYR A O 1
ATOM 3261 N N . GLY A 1 402 ? 3.566 -18.141 -20.203 1 98.56 402 GLY A N 1
ATOM 3262 C CA . GLY A 1 402 ? 4.918 -17.656 -20 1 98.56 402 GLY A CA 1
ATOM 3263 C C . GLY A 1 402 ? 5.754 -18.547 -19.094 1 98.56 402 GLY A C 1
ATOM 3264 O O . GLY A 1 402 ? 6.902 -18.859 -19.422 1 98.56 402 GLY A O 1
ATOM 3265 N N . LEU A 1 403 ? 5.246 -19.078 -18 1 98.56 403 LEU A N 1
ATOM 3266 C CA . LEU A 1 403 ? 5.992 -19.703 -16.906 1 98.56 403 LEU A CA 1
ATOM 3267 C C . LEU A 1 403 ? 6.77 -20.906 -17.406 1 98.56 403 LEU A C 1
ATOM 3269 O O . LEU A 1 403 ? 8 -20.938 -17.312 1 98.56 403 LEU A O 1
ATOM 3273 N N . ALA A 1 404 ? 6.086 -21.859 -17.984 1 98.56 404 ALA A N 1
ATOM 3274 C CA . ALA A 1 404 ? 6.762 -23.078 -18.422 1 98.56 404 ALA A CA 1
ATOM 3275 C C . ALA A 1 404 ? 7.727 -22.781 -19.562 1 98.56 404 ALA A C 1
ATOM 3277 O O . ALA A 1 404 ? 8.789 -23.406 -19.672 1 98.56 404 ALA A O 1
ATOM 3278 N N . LYS A 1 405 ? 7.348 -21.828 -20.438 1 98.31 405 LYS A N 1
ATOM 3279 C CA . LYS A 1 405 ? 8.203 -21.484 -21.578 1 98.31 405 LYS A CA 1
ATOM 3280 C C . LYS A 1 405 ? 9.492 -20.812 -21.094 1 98.31 405 LYS A C 1
ATOM 3282 O O . LYS A 1 405 ? 10.555 -21 -21.703 1 98.31 405 LYS A O 1
ATOM 3287 N N . LEU A 1 406 ? 9.406 -20.125 -20 1 97.69 406 LEU A N 1
ATOM 3288 C CA . LEU A 1 406 ? 10.617 -19.594 -19.375 1 97.69 406 LEU A CA 1
ATOM 3289 C C . LEU A 1 406 ? 11.539 -20.734 -18.938 1 97.69 406 LEU A C 1
ATOM 3291 O O . LEU A 1 406 ? 12.727 -20.734 -19.281 1 97.69 406 LEU A O 1
ATOM 3295 N N . GLY A 1 407 ? 10.961 -21.641 -18.219 1 98.56 407 GLY A N 1
ATOM 3296 C CA . GLY A 1 407 ? 11.75 -22.75 -17.688 1 98.56 407 GLY A CA 1
ATOM 3297 C C . GLY A 1 407 ? 12.359 -23.625 -18.766 1 98.56 407 GLY A C 1
ATOM 3298 O O . GLY A 1 407 ? 13.57 -23.828 -18.797 1 98.56 407 GLY A O 1
ATOM 3299 N N . VAL A 1 408 ? 11.586 -24.047 -19.766 1 98.62 408 VAL A N 1
ATOM 3300 C CA . VAL A 1 408 ? 12.039 -25.031 -20.734 1 98.62 408 VAL A CA 1
ATOM 3301 C C . VAL A 1 408 ? 13.039 -24.391 -21.688 1 98.62 408 VAL A C 1
ATOM 3303 O O . VAL A 1 408 ? 13.977 -25.047 -22.156 1 98.62 408 VAL A O 1
ATOM 3306 N N . SER A 1 409 ? 12.844 -23.109 -21.969 1 98.75 409 SER A N 1
ATOM 3307 C CA . SER A 1 409 ? 13.805 -22.406 -22.828 1 98.75 409 SER A CA 1
ATOM 3308 C C . SER A 1 409 ? 15.211 -22.453 -22.234 1 98.75 409 SER A C 1
ATOM 3310 O O . SER A 1 409 ? 16.188 -22.703 -22.938 1 98.75 409 SER A O 1
ATOM 3312 N N . LEU A 1 410 ? 15.258 -22.203 -20.922 1 98.69 410 LEU A N 1
ATOM 3313 C CA . LEU A 1 410 ? 16.562 -22.281 -20.266 1 98.69 410 LEU A CA 1
ATOM 3314 C C . LEU A 1 410 ? 17.109 -23.703 -20.328 1 98.69 410 LEU A C 1
ATOM 3316 O O . LEU A 1 410 ? 18.312 -23.891 -20.484 1 98.69 410 LEU A O 1
ATOM 3320 N N . GLY A 1 411 ? 16.25 -24.703 -20.156 1 98.5 411 GLY A N 1
ATOM 3321 C CA . GLY A 1 411 ? 16.688 -26.078 -20.297 1 98.5 411 GLY A CA 1
ATOM 3322 C C . GLY A 1 411 ? 17.281 -26.375 -21.672 1 98.5 411 GLY A C 1
ATOM 3323 O O . GLY A 1 411 ? 18.234 -27.141 -21.781 1 98.5 411 GLY A O 1
ATOM 3324 N N . HIS A 1 412 ? 16.766 -25.734 -22.719 1 98.12 412 HIS A N 1
ATOM 3325 C CA . HIS A 1 412 ? 17.188 -25.984 -24.094 1 98.12 412 HIS A CA 1
ATOM 3326 C C . HIS A 1 412 ? 18.484 -25.266 -24.422 1 98.12 412 HIS A C 1
ATOM 3328 O O . HIS A 1 412 ? 19.344 -25.812 -25.109 1 98.12 412 HIS A O 1
ATOM 3334 N N . ILE A 1 413 ? 18.641 -24.109 -23.906 1 97.69 413 ILE A N 1
ATOM 3335 C CA . ILE A 1 413 ? 19.656 -23.234 -24.469 1 97.69 413 ILE A CA 1
ATOM 3336 C C . ILE A 1 413 ? 20.953 -23.375 -23.672 1 97.69 413 ILE A C 1
ATOM 3338 O O . ILE A 1 413 ? 22.016 -22.953 -24.125 1 97.69 413 ILE A O 1
ATOM 3342 N N . ASP A 1 414 ? 20.906 -23.828 -22.484 1 97 414 ASP A N 1
ATOM 3343 C CA . ASP A 1 414 ? 22.078 -24 -21.641 1 97 414 ASP A CA 1
ATOM 3344 C C . ASP A 1 414 ? 22.594 -25.438 -21.688 1 97 414 ASP A C 1
ATOM 3346 O O . ASP A 1 414 ? 21.938 -26.359 -21.203 1 97 414 ASP A O 1
ATOM 3350 N N . PRO A 1 415 ? 23.734 -25.625 -22.188 1 95.81 415 PRO A N 1
ATOM 3351 C CA . PRO A 1 415 ? 24.266 -26.984 -22.328 1 95.81 415 PRO A CA 1
ATOM 3352 C C . PRO A 1 415 ? 24.375 -27.719 -20.984 1 95.81 415 PRO A C 1
ATOM 3354 O O . PRO A 1 415 ? 24.234 -28.938 -20.938 1 95.81 415 PRO A O 1
ATOM 3357 N N . LYS A 1 416 ? 24.594 -26.984 -19.953 1 96.25 416 LYS A N 1
ATOM 3358 C CA . LYS A 1 416 ? 24.703 -27.594 -18.625 1 96.25 416 LYS A CA 1
ATOM 3359 C C . LYS A 1 416 ? 23.422 -28.312 -18.25 1 96.25 416 LYS A C 1
ATOM 3361 O O . LYS A 1 416 ? 23.453 -29.266 -17.453 1 96.25 416 LYS A O 1
ATOM 3366 N N . LYS A 1 417 ? 22.344 -27.953 -18.75 1 98 417 LYS A N 1
ATOM 3367 C CA . LYS A 1 417 ? 21.047 -28.484 -18.344 1 98 417 LYS A CA 1
ATOM 3368 C C . LYS A 1 417 ? 20.672 -29.703 -19.172 1 98 417 LYS A C 1
ATOM 3370 O O . LYS A 1 417 ? 19.797 -30.484 -18.766 1 98 417 LYS A O 1
ATOM 3375 N N . GLN A 1 418 ? 21.234 -29.875 -20.297 1 96.56 418 GLN A N 1
ATOM 3376 C CA . GLN A 1 418 ? 21.031 -31.047 -21.156 1 96.56 418 GLN A CA 1
ATOM 3377 C C . GLN A 1 418 ? 19.547 -31.234 -21.453 1 96.56 418 GLN A C 1
ATOM 3379 O O . GLN A 1 418 ? 19.047 -32.375 -21.422 1 96.56 418 GLN A O 1
ATOM 3384 N N . GLY A 1 419 ? 18.859 -30.172 -21.562 1 97.62 419 GLY A N 1
ATOM 3385 C CA . GLY A 1 419 ? 17.453 -30.219 -21.938 1 97.62 419 GLY A CA 1
ATOM 3386 C C . GLY A 1 419 ? 16.531 -30.547 -20.766 1 97.62 419 GLY A C 1
ATOM 3387 O O . GLY A 1 419 ? 15.344 -30.797 -20.953 1 97.62 419 GLY A O 1
ATOM 3388 N N . ARG A 1 420 ? 17.062 -30.547 -19.5 1 98.56 420 ARG A N 1
ATOM 3389 C CA . ARG A 1 420 ? 16.281 -30.922 -18.328 1 98.56 420 ARG A CA 1
ATOM 3390 C C . ARG A 1 420 ? 15.648 -29.703 -17.672 1 98.56 420 ARG A C 1
ATOM 3392 O O . ARG A 1 420 ? 16.344 -28.734 -17.375 1 98.56 420 ARG A O 1
ATOM 3399 N N . THR A 1 421 ? 14.359 -29.734 -17.547 1 98.75 421 THR A N 1
ATOM 3400 C CA . THR A 1 421 ? 13.578 -28.734 -16.828 1 98.75 421 THR A CA 1
ATOM 3401 C C . THR A 1 421 ? 12.711 -29.391 -15.758 1 98.75 421 THR A C 1
ATOM 3403 O O . THR A 1 421 ? 11.922 -30.281 -16.047 1 98.75 421 THR A O 1
ATOM 3406 N N . MET A 1 422 ? 12.891 -28.938 -14.523 1 98.38 422 MET A N 1
ATOM 3407 C CA . MET A 1 422 ? 12.102 -29.5 -13.422 1 98.38 422 MET A CA 1
ATOM 3408 C C . MET A 1 422 ? 11.023 -28.516 -12.984 1 98.38 422 MET A C 1
ATOM 3410 O O . MET A 1 422 ? 11.211 -27.312 -13.055 1 98.38 422 MET A O 1
ATOM 3414 N N . CYS A 1 423 ? 9.867 -28.984 -12.516 1 98.62 423 CYS A N 1
ATOM 3415 C CA . CYS A 1 423 ? 8.758 -28.203 -11.984 1 98.62 423 CYS A CA 1
ATOM 3416 C C . CYS A 1 423 ? 8.305 -28.734 -10.633 1 98.62 423 CYS A C 1
ATOM 3418 O O . CYS A 1 423 ? 7.922 -29.891 -10.516 1 98.62 423 CYS A O 1
ATOM 3420 N N . GLU A 1 424 ? 8.492 -27.875 -9.594 1 98.31 424 GLU A N 1
ATOM 3421 C CA . GLU A 1 424 ? 7.719 -28.172 -8.391 1 98.31 424 GLU A CA 1
ATOM 3422 C C . GLU A 1 424 ? 6.219 -28.078 -8.672 1 98.31 424 GLU A C 1
ATOM 3424 O O . GLU A 1 424 ? 5.727 -27.047 -9.117 1 98.31 424 GLU A O 1
ATOM 3429 N N . LEU A 1 425 ? 5.516 -29.125 -8.406 1 97.5 425 LEU A N 1
ATOM 3430 C CA . LEU A 1 425 ? 4.145 -29.234 -8.883 1 97.5 425 LEU A CA 1
ATOM 3431 C C . LEU A 1 425 ? 3.227 -29.781 -7.797 1 97.5 425 LEU A C 1
ATOM 3433 O O . LEU A 1 425 ? 3.688 -30.438 -6.867 1 97.5 425 LEU A O 1
ATOM 3437 N N . TYR A 1 426 ? 1.944 -29.438 -7.832 1 96.38 426 TYR A N 1
ATOM 3438 C CA . TYR A 1 426 ? 0.872 -29.906 -6.961 1 96.38 426 TYR A CA 1
ATOM 3439 C C . TYR A 1 426 ? 0.988 -29.297 -5.57 1 96.38 426 TYR A C 1
ATOM 3441 O O . TYR A 1 426 ? 0.596 -29.906 -4.578 1 96.38 426 TYR A O 1
ATOM 3449 N N . GLY A 1 427 ? 1.61 -28.125 -5.488 1 92.44 427 GLY A N 1
ATOM 3450 C CA . GLY A 1 427 ? 1.878 -27.578 -4.168 1 92.44 427 GLY A CA 1
ATOM 3451 C C . GLY A 1 427 ? 0.782 -26.641 -3.674 1 92.44 427 GLY A C 1
ATOM 3452 O O . GLY A 1 427 ? 0.394 -25.703 -4.371 1 92.44 427 GLY A O 1
ATOM 3453 N N . ALA A 1 428 ? 0.244 -26.938 -2.449 1 95.12 428 ALA A N 1
ATOM 3454 C CA . ALA A 1 428 ? -0.611 -26.016 -1.701 1 95.12 428 ALA A CA 1
ATOM 3455 C C . ALA A 1 428 ? -1.884 -25.688 -2.479 1 95.12 428 ALA A C 1
ATOM 3457 O O . ALA A 1 428 ? -2.334 -24.547 -2.5 1 95.12 428 ALA A O 1
ATOM 3458 N N . TYR A 1 429 ? -2.432 -26.578 -3.18 1 96.88 429 TYR A N 1
ATOM 3459 C CA . TYR A 1 429 ? -3.734 -26.453 -3.824 1 96.88 429 TYR A CA 1
ATOM 3460 C C . TYR A 1 429 ? -4.855 -26.875 -2.881 1 96.88 429 TYR A C 1
ATOM 3462 O O . TYR A 1 429 ? -6.027 -26.594 -3.135 1 96.88 429 TYR A O 1
ATOM 3470 N N . GLY A 1 430 ? -4.52 -27.5 -1.739 1 97.25 430 GLY A N 1
ATOM 3471 C CA . GLY A 1 430 ? -5.512 -28.031 -0.813 1 97.25 430 GLY A CA 1
ATOM 3472 C C . GLY A 1 430 ? -6.004 -29.422 -1.188 1 97.25 430 GLY A C 1
ATOM 3473 O O . GLY A 1 430 ? -5.605 -29.969 -2.217 1 97.25 430 GLY A O 1
ATOM 3474 N N . TRP A 1 431 ? -6.848 -29.984 -0.37 1 97.81 431 TRP A N 1
ATOM 3475 C CA . TRP A 1 431 ? -7.332 -31.359 -0.548 1 97.81 431 TRP A CA 1
ATOM 3476 C C . TRP A 1 431 ? -8.297 -31.438 -1.727 1 97.81 431 TRP A C 1
ATOM 3478 O O . TRP A 1 431 ? -8.688 -32.531 -2.141 1 97.81 431 TRP A O 1
ATOM 3488 N N . THR A 1 432 ? -8.609 -30.281 -2.285 1 97 432 THR A N 1
ATOM 3489 C CA . THR A 1 432 ? -9.43 -30.25 -3.492 1 97 432 THR A CA 1
ATOM 3490 C C . THR A 1 432 ? -8.68 -30.844 -4.68 1 97 432 THR A C 1
ATOM 3492 O O . THR A 1 432 ? -9.281 -31.422 -5.574 1 97 432 THR A O 1
ATOM 3495 N N . GLU A 1 433 ? -7.449 -30.719 -4.719 1 97.25 433 GLU A N 1
ATOM 3496 C CA . GLU A 1 433 ? -6.656 -31.219 -5.832 1 97.25 433 GLU A CA 1
ATOM 3497 C C . GLU A 1 433 ? -6.516 -32.75 -5.766 1 97.25 433 GLU A C 1
ATOM 3499 O O . GLU A 1 433 ? -6.062 -33.281 -4.758 1 97.25 433 GLU A O 1
ATOM 3504 N N . GLY A 1 434 ? -6.941 -33.406 -6.828 1 97.19 434 GLY A N 1
ATOM 3505 C CA . GLY A 1 434 ? -6.801 -34.844 -6.996 1 97.19 434 GLY A CA 1
ATOM 3506 C C . GLY A 1 434 ? -6.109 -35.25 -8.289 1 97.19 434 GLY A C 1
ATOM 3507 O O . GLY A 1 434 ? -5.527 -34.406 -8.969 1 97.19 434 GLY A O 1
ATOM 3508 N N . LEU A 1 435 ? -6.148 -36.5 -8.578 1 98.12 435 LEU A N 1
ATOM 3509 C CA . LEU A 1 435 ? -5.406 -37.062 -9.711 1 98.12 435 LEU A CA 1
ATOM 3510 C C . LEU A 1 435 ? -5.895 -36.469 -11.023 1 98.12 435 LEU A C 1
ATOM 3512 O O . LEU A 1 435 ? -5.109 -36.281 -11.961 1 98.12 435 LEU A O 1
ATOM 3516 N N . LYS A 1 436 ? -7.211 -36.156 -11.086 1 97.62 436 LYS A N 1
ATOM 3517 C CA . LYS A 1 436 ? -7.773 -35.562 -12.297 1 97.62 436 LYS A CA 1
ATOM 3518 C C . LYS A 1 436 ? -7.082 -34.25 -12.641 1 97.62 436 LYS A C 1
ATOM 3520 O O . LYS A 1 436 ? -6.578 -34.062 -13.758 1 97.62 436 LYS A O 1
ATOM 3525 N N . LEU A 1 437 ? -7.051 -33.312 -11.711 1 97.69 437 LEU A N 1
ATOM 3526 C CA . LEU A 1 437 ? -6.375 -32.031 -11.922 1 97.69 437 LEU A CA 1
ATOM 3527 C C . LEU A 1 437 ? -4.867 -32.219 -12.055 1 97.69 437 LEU A C 1
ATOM 3529 O O . LEU A 1 437 ? -4.219 -31.562 -12.859 1 97.69 437 LEU A O 1
ATOM 3533 N N . MET A 1 438 ? -4.285 -33.125 -11.289 1 98.38 438 MET A N 1
ATOM 3534 C CA . MET A 1 438 ? -2.855 -33.406 -11.367 1 98.38 438 MET A CA 1
ATOM 3535 C C . MET A 1 438 ? -2.467 -33.875 -12.773 1 98.38 438 MET A C 1
ATOM 3537 O O . MET A 1 438 ? -1.433 -33.438 -13.297 1 98.38 438 MET A O 1
ATOM 3541 N N . LYS A 1 439 ? -3.318 -34.688 -13.367 1 98.44 439 LYS A N 1
ATOM 3542 C CA . LYS A 1 439 ? -3.033 -35.125 -14.727 1 98.44 439 LYS A CA 1
ATOM 3543 C C . LYS A 1 439 ? -3.064 -33.969 -15.703 1 98.44 439 LYS A C 1
ATOM 3545 O O . LYS A 1 439 ? -2.199 -33.844 -16.578 1 98.44 439 LYS A O 1
ATOM 3550 N N . TRP A 1 440 ? -4.043 -33.125 -15.586 1 98.38 440 TRP A N 1
ATOM 3551 C CA . TRP A 1 440 ? -4.125 -31.953 -16.438 1 98.38 440 TRP A CA 1
ATOM 3552 C C . TRP A 1 440 ? -2.877 -31.078 -16.297 1 98.38 440 TRP A C 1
ATOM 3554 O O . TRP A 1 440 ? -2.27 -30.688 -17.297 1 98.38 440 TRP A O 1
ATOM 3564 N N . LEU A 1 441 ? -2.436 -30.812 -15.086 1 98.56 441 LEU A N 1
ATOM 3565 C CA . LEU A 1 441 ? -1.258 -30 -14.82 1 98.56 441 LEU A CA 1
ATOM 3566 C C . LEU A 1 441 ? -0 -30.656 -15.375 1 98.56 441 LEU A C 1
ATOM 3568 O O . LEU A 1 441 ? 0.886 -29.969 -15.891 1 98.56 441 LEU A O 1
ATOM 3572 N N . THR A 1 442 ? 0.058 -31.938 -15.211 1 98.62 442 THR A N 1
ATOM 3573 C CA . THR A 1 442 ? 1.188 -32.688 -15.75 1 98.62 442 THR A CA 1
ATOM 3574 C C . THR A 1 442 ? 1.274 -32.531 -17.266 1 98.62 442 THR A C 1
ATOM 3576 O O . THR A 1 442 ? 2.34 -32.188 -17.797 1 98.62 442 THR A O 1
ATOM 3579 N N . ASP A 1 443 ? 0.141 -32.719 -17.938 1 98.69 443 ASP A N 1
ATOM 3580 C CA . ASP A 1 443 ? 0.131 -32.594 -19.391 1 98.69 443 ASP A CA 1
ATOM 3581 C C . ASP A 1 443 ? 0.454 -31.156 -19.812 1 98.69 443 ASP A C 1
ATOM 3583 O O . ASP A 1 443 ? 1.108 -30.922 -20.828 1 98.69 443 ASP A O 1
ATOM 3587 N N . HIS A 1 444 ? -0.067 -30.219 -19 1 98.75 444 HIS A N 1
ATOM 3588 C CA . HIS A 1 444 ? 0.24 -28.812 -19.25 1 98.75 444 HIS A CA 1
ATOM 3589 C C . HIS A 1 444 ? 1.745 -28.562 -19.234 1 98.75 444 HIS A C 1
ATOM 3591 O O . HIS A 1 444 ? 2.26 -27.781 -20.031 1 98.75 444 HIS A O 1
ATOM 3597 N N . MET A 1 445 ? 2.461 -29.203 -18.359 1 98.75 445 MET A N 1
ATOM 3598 C CA . MET A 1 445 ? 3.912 -29.062 -18.25 1 98.75 445 MET A CA 1
ATOM 3599 C C . MET A 1 445 ? 4.617 -29.859 -19.344 1 98.75 445 MET A C 1
ATOM 3601 O O . MET A 1 445 ? 5.52 -29.344 -20.016 1 98.75 445 MET A O 1
ATOM 3605 N N . LEU A 1 446 ? 4.164 -31.109 -19.594 1 98.75 446 LEU A N 1
ATOM 3606 C CA . LEU A 1 446 ? 4.805 -32 -20.547 1 98.75 446 LEU A CA 1
ATOM 3607 C C . LEU A 1 446 ? 4.738 -31.422 -21.969 1 98.75 446 LEU A C 1
ATOM 3609 O O . LEU A 1 446 ? 5.73 -31.438 -22.688 1 98.75 446 LEU A O 1
ATOM 3613 N N . VAL A 1 447 ? 3.605 -30.922 -22.312 1 98.69 447 VAL A N 1
ATOM 3614 C CA . VAL A 1 447 ? 3.396 -30.469 -23.688 1 98.69 447 VAL A CA 1
ATOM 3615 C C . VAL A 1 447 ? 4.223 -29.203 -23.938 1 98.69 447 VAL A C 1
ATOM 3617 O O . VAL A 1 447 ? 4.434 -28.828 -25.094 1 98.69 447 VAL A O 1
ATOM 3620 N N . ARG A 1 448 ? 4.789 -28.656 -22.922 1 98.5 448 ARG A N 1
ATOM 3621 C CA . ARG A 1 448 ? 5.664 -27.5 -23.062 1 98.5 448 ARG A CA 1
ATOM 3622 C C . ARG A 1 448 ? 7.129 -27.891 -22.953 1 98.5 448 ARG A C 1
ATOM 3624 O O . ARG A 1 448 ? 8.023 -27.078 -23.172 1 98.5 448 ARG A O 1
ATOM 3631 N N . GLY A 1 449 ? 7.355 -29.062 -22.5 1 98.44 449 GLY A N 1
ATOM 3632 C CA . GLY A 1 449 ? 8.719 -29.562 -22.516 1 98.44 449 GLY A CA 1
ATOM 3633 C C . GLY A 1 449 ? 9.297 -29.797 -21.141 1 98.44 449 GLY A C 1
ATOM 3634 O O . GLY A 1 449 ? 10.453 -30.188 -21 1 98.44 449 GLY A O 1
ATOM 3635 N N . VAL A 1 450 ? 8.547 -29.562 -20.094 1 98.81 450 VAL A N 1
ATOM 3636 C CA . VAL A 1 450 ? 9 -29.922 -18.75 1 98.81 450 VAL A CA 1
ATOM 3637 C C . VAL A 1 450 ? 9.102 -31.438 -18.625 1 98.81 450 VAL A C 1
ATOM 3639 O O . VAL A 1 450 ? 8.172 -32.156 -19 1 98.81 450 VAL A O 1
ATOM 3642 N N . ASN A 1 451 ? 10.227 -31.938 -18.125 1 98.69 451 ASN A N 1
ATOM 3643 C CA . ASN A 1 451 ? 10.391 -33.406 -18.156 1 98.69 451 ASN A CA 1
ATOM 3644 C C . ASN A 1 451 ? 10.867 -33.938 -16.812 1 98.69 451 ASN A C 1
ATOM 3646 O O . ASN A 1 451 ? 11.125 -35.125 -16.688 1 98.69 451 ASN A O 1
ATOM 3650 N N . TYR A 1 452 ? 11.062 -33.156 -15.781 1 98.69 452 TYR A N 1
ATOM 3651 C CA . TYR A 1 452 ? 11.281 -33.562 -14.406 1 98.69 452 TYR A CA 1
ATOM 3652 C C . TYR A 1 452 ? 10.234 -32.969 -13.477 1 98.69 452 TYR A C 1
ATOM 3654 O O . TYR A 1 452 ? 9.797 -31.812 -13.68 1 98.69 452 TYR A O 1
ATOM 3662 N N . PHE A 1 453 ? 9.836 -33.719 -12.469 1 98.75 453 PHE A N 1
ATOM 3663 C CA . PHE A 1 453 ? 8.734 -33.25 -11.633 1 98.75 453 PHE A CA 1
ATOM 3664 C C . PHE A 1 453 ? 9.078 -33.438 -10.156 1 98.75 453 PHE A C 1
ATOM 3666 O O . PHE A 1 453 ? 9.664 -34.438 -9.758 1 98.75 453 PHE A O 1
ATOM 3673 N N . VAL A 1 454 ? 8.734 -32.375 -9.391 1 98.56 454 VAL A N 1
ATOM 3674 C CA . VAL A 1 454 ? 8.898 -32.375 -7.938 1 98.56 454 VAL A CA 1
ATOM 3675 C C . VAL A 1 454 ? 7.535 -32.219 -7.266 1 98.56 454 VAL A C 1
ATOM 3677 O O . VAL A 1 454 ? 7.188 -31.125 -6.801 1 98.56 454 VAL A O 1
ATOM 3680 N N . PRO A 1 455 ? 6.797 -33.344 -7.137 1 98.06 455 PRO A N 1
ATOM 3681 C CA . PRO A 1 455 ? 5.477 -33.25 -6.508 1 98.06 455 PRO A CA 1
ATOM 3682 C C . PRO A 1 455 ? 5.547 -32.781 -5.055 1 98.06 455 PRO A C 1
ATOM 3684 O O . PRO A 1 455 ? 6.406 -33.25 -4.297 1 98.06 455 PRO A O 1
ATOM 3687 N N . HIS A 1 456 ? 4.77 -31.891 -4.652 1 95.31 456 HIS A N 1
ATOM 3688 C CA . HIS A 1 456 ? 4.582 -31.328 -3.314 1 95.31 456 HIS A CA 1
ATOM 3689 C C . HIS A 1 456 ? 3.336 -31.906 -2.65 1 95.31 456 HIS A C 1
ATOM 3691 O O . HIS A 1 456 ? 2.223 -31.438 -2.891 1 95.31 456 HIS A O 1
ATOM 3697 N N . ALA A 1 457 ? 3.25 -33.031 -1.677 1 95.75 457 ALA A N 1
ATOM 3698 C CA . ALA A 1 457 ? 4.438 -33.594 -1.034 1 95.75 457 ALA A CA 1
ATOM 3699 C C . ALA A 1 457 ? 4.09 -34.844 -0.23 1 95.75 457 ALA A C 1
ATOM 3701 O O . ALA A 1 457 ? 2.924 -35.219 -0.149 1 95.75 457 ALA A O 1
ATOM 3702 N N . PHE A 1 458 ? 5.051 -35.594 0.136 1 98.06 458 PHE A N 1
ATOM 3703 C CA . PHE A 1 458 ? 4.918 -36.625 1.163 1 98.06 458 PHE A CA 1
ATOM 3704 C C . PHE A 1 458 ? 5.305 -36.062 2.531 1 98.06 458 PHE A C 1
ATOM 3706 O O . PHE A 1 458 ? 6.246 -35.281 2.646 1 98.06 458 PHE A O 1
ATOM 3713 N N . THR A 1 459 ? 4.578 -36.406 3.529 1 96.75 459 THR A N 1
ATOM 3714 C CA . THR A 1 459 ? 4.875 -36.031 4.906 1 96.75 459 THR A CA 1
ATOM 3715 C C . THR A 1 459 ? 4.668 -37.219 5.852 1 96.75 459 THR A C 1
ATOM 3717 O O . THR A 1 459 ? 3.596 -37.812 5.867 1 96.75 459 THR A O 1
ATOM 3720 N N . PRO A 1 460 ? 5.676 -37.531 6.652 1 96.31 460 PRO A N 1
ATOM 3721 C CA . PRO A 1 460 ? 5.5 -38.625 7.633 1 96.31 460 PRO A CA 1
ATOM 3722 C C . PRO A 1 460 ? 4.73 -38.156 8.875 1 96.31 460 PRO A C 1
ATOM 3724 O O . PRO A 1 460 ? 4.445 -38.969 9.75 1 96.31 460 PRO A O 1
ATOM 3727 N N . LYS A 1 461 ? 4.434 -36.906 8.953 1 96.19 461 LYS A N 1
ATOM 3728 C CA . LYS A 1 461 ? 3.682 -36.375 10.094 1 96.19 461 LYS A CA 1
ATOM 3729 C C . LYS A 1 461 ? 2.314 -37.062 10.195 1 96.19 461 LYS A C 1
ATOM 3731 O O . LYS A 1 461 ? 1.7 -37.375 9.18 1 96.19 461 LYS A O 1
ATOM 3736 N N . SER A 1 462 ? 1.898 -37.188 11.469 1 96 462 SER A N 1
ATOM 3737 C CA . SER A 1 462 ? 0.587 -37.781 11.688 1 96 462 SER A CA 1
ATOM 3738 C C . SER A 1 462 ? -0.52 -36.938 11.062 1 96 462 SER A C 1
ATOM 3740 O O . SER A 1 462 ? -0.474 -35.719 11.109 1 96 462 SER A O 1
ATOM 3742 N N . PHE A 1 463 ? -1.482 -37.594 10.438 1 95.88 463 PHE A N 1
ATOM 3743 C CA . PHE A 1 463 ? -2.623 -36.938 9.797 1 95.88 463 PHE A CA 1
ATOM 3744 C C . PHE A 1 463 ? -3.594 -36.406 10.836 1 95.88 463 PHE A C 1
ATOM 3746 O O . PHE A 1 463 ? -3.844 -37.031 11.852 1 95.88 463 PHE A O 1
ATOM 3753 N N . PRO A 1 464 ? -4.156 -35.25 10.75 1 95.25 464 PRO A N 1
ATOM 3754 C CA . PRO A 1 464 ? -3.984 -34.375 9.594 1 95.25 464 PRO A CA 1
ATOM 3755 C C . PRO A 1 464 ? -2.82 -33.406 9.758 1 95.25 464 PRO A C 1
ATOM 3757 O O . PRO A 1 464 ? -2.648 -32.812 10.828 1 95.25 464 PRO A O 1
ATOM 3760 N N . ASP A 1 465 ? -2.014 -33.281 8.812 1 95.5 465 ASP A N 1
ATOM 3761 C CA . ASP A 1 465 ? -0.97 -32.25 8.711 1 95.5 465 ASP A CA 1
ATOM 3762 C C . ASP A 1 465 ? -1.499 -30.984 8.055 1 95.5 465 ASP A C 1
ATOM 3764 O O . ASP A 1 465 ? -1.914 -31.016 6.895 1 95.5 465 ASP A O 1
ATOM 3768 N N . PRO A 1 466 ? -1.552 -29.828 8.734 1 95.81 466 PRO A N 1
ATOM 3769 C CA . PRO A 1 466 ? -2.111 -28.609 8.164 1 95.81 466 PRO A CA 1
ATOM 3770 C C . PRO A 1 466 ? -1.185 -27.953 7.137 1 95.81 466 PRO A C 1
ATOM 3772 O O . PRO A 1 466 ? -1.589 -27.031 6.438 1 95.81 466 PRO A O 1
ATOM 3775 N N . ASP A 1 467 ? -0.013 -28.438 6.957 1 96 467 ASP A N 1
ATOM 3776 C CA . ASP A 1 467 ? 1.033 -27.734 6.219 1 96 467 ASP A CA 1
ATOM 3777 C C . ASP A 1 467 ? 0.897 -27.984 4.715 1 96 467 ASP A C 1
ATOM 3779 O O . ASP A 1 467 ? 1.464 -28.938 4.18 1 96 467 ASP A O 1
ATOM 3783 N N . CYS A 1 468 ? 0.237 -27.156 3.988 1 96.06 468 CYS A N 1
ATOM 3784 C CA . CYS A 1 468 ? 0.181 -27.016 2.537 1 96.06 468 CYS A CA 1
ATOM 3785 C C . CYS A 1 468 ? -0.309 -28.312 1.888 1 96.06 468 CYS A C 1
ATOM 3787 O O . CYS A 1 468 ? 0.333 -28.828 0.975 1 96.06 468 CYS A O 1
ATOM 3789 N N . PRO A 1 469 ? -1.458 -28.812 2.242 1 96.75 469 PRO A N 1
ATOM 3790 C CA . PRO A 1 469 ? -1.974 -29.953 1.49 1 96.75 469 PRO A CA 1
ATOM 3791 C C . PRO A 1 469 ? -2.207 -29.641 0.015 1 96.75 469 PRO A C 1
ATOM 3793 O O . PRO A 1 469 ? -2.268 -28.469 -0.366 1 96.75 469 PRO A O 1
ATOM 3796 N N . PRO A 1 470 ? -2.316 -30.75 -0.782 1 96.75 470 PRO A N 1
ATOM 3797 C CA . PRO A 1 470 ? -2.508 -32.156 -0.412 1 96.75 470 PRO A CA 1
ATOM 3798 C C . PRO A 1 470 ? -1.19 -32.875 -0.133 1 96.75 470 PRO A C 1
ATOM 3800 O O . PRO A 1 470 ? -0.124 -32.406 -0.527 1 96.75 470 PRO A O 1
ATOM 3803 N N . HIS A 1 471 ? -1.329 -33.969 0.583 1 97.62 471 HIS A N 1
ATOM 3804 C CA . HIS A 1 471 ? -0.24 -34.906 0.78 1 97.62 471 HIS A CA 1
ATOM 3805 C C . HIS A 1 471 ? -0.538 -36.25 0.093 1 97.62 471 HIS A C 1
ATOM 3807 O O . HIS A 1 471 ? -1.648 -36.781 0.203 1 97.62 471 HIS A O 1
ATOM 3813 N N . MET A 1 472 ? 0.421 -36.812 -0.583 1 97.69 472 MET A N 1
ATOM 3814 C CA . MET A 1 472 ? 0.156 -37.906 -1.503 1 97.69 472 MET A CA 1
ATOM 3815 C C . MET A 1 472 ? -0.31 -39.156 -0.747 1 97.69 472 MET A C 1
ATOM 3817 O O . MET A 1 472 ? -1.272 -39.812 -1.152 1 97.69 472 MET A O 1
ATOM 3821 N N . TYR A 1 473 ? 0.296 -39.438 0.383 1 97.44 473 TYR A N 1
ATOM 3822 C CA . TYR A 1 473 ? -0.068 -40.625 1.154 1 97.44 473 TYR A CA 1
ATOM 3823 C C . TYR A 1 473 ? -0.938 -40.25 2.348 1 97.44 473 TYR A C 1
ATOM 3825 O O . TYR A 1 473 ? -1.953 -40.906 2.613 1 97.44 473 TYR A O 1
ATOM 3833 N N . ALA A 1 474 ? -0.589 -39.281 3.029 1 96.81 474 ALA A N 1
ATOM 3834 C CA . ALA A 1 474 ? -1.298 -38.719 4.172 1 96.81 474 ALA A CA 1
ATOM 3835 C C . ALA A 1 474 ? -1.574 -39.781 5.234 1 96.81 474 ALA A C 1
ATOM 3837 O O . ALA A 1 474 ? -2.705 -39.906 5.707 1 96.81 474 ALA A O 1
ATOM 3838 N N . GLY A 1 475 ? -0.602 -40.562 5.559 1 95 475 GLY A N 1
ATOM 3839 C CA . GLY A 1 475 ? -0.783 -41.594 6.578 1 95 475 GLY A CA 1
ATOM 3840 C C . GLY A 1 475 ? -1.787 -42.656 6.18 1 95 475 GLY A C 1
ATOM 3841 O O . GLY A 1 475 ? -2.42 -43.25 7.043 1 95 475 GLY A O 1
ATOM 3842 N N . GLY A 1 476 ? -2.021 -42.75 4.977 1 96.19 476 GLY A N 1
ATOM 3843 C CA . GLY A 1 476 ? -2.963 -43.719 4.461 1 96.19 476 GLY A CA 1
ATOM 3844 C C . GLY A 1 476 ? -4.379 -43.188 4.355 1 96.19 476 GLY A C 1
ATOM 3845 O O . GLY A 1 476 ? -5.297 -43.938 3.98 1 96.19 476 GLY A O 1
ATOM 3846 N N . LYS A 1 477 ? -4.492 -41.969 4.586 1 97.19 477 LYS A N 1
ATOM 3847 C CA . LYS A 1 477 ? -5.832 -41.375 4.625 1 97.19 477 LYS A CA 1
ATOM 3848 C C . LYS A 1 477 ? -6.25 -40.875 3.246 1 97.19 477 LYS A C 1
ATOM 3850 O O . LYS A 1 477 ? -7.438 -40.656 2.988 1 97.19 477 LYS A O 1
ATOM 3855 N N . ASN A 1 478 ? -5.355 -40.531 2.355 1 97.62 478 ASN A N 1
ATOM 3856 C CA . ASN A 1 478 ? -5.695 -40.125 1.003 1 97.62 478 ASN A CA 1
ATOM 3857 C C . ASN A 1 478 ? -6.234 -41.281 0.169 1 97.62 478 ASN A C 1
ATOM 3859 O O . ASN A 1 478 ? -5.484 -42.188 -0.206 1 97.62 478 ASN A O 1
ATOM 3863 N N . PRO A 1 479 ? -7.492 -41.188 -0.19 1 97.75 479 PRO A N 1
ATOM 3864 C CA . PRO A 1 479 ? -8.07 -42.344 -0.878 1 97.75 479 PRO A CA 1
ATOM 3865 C C . PRO A 1 479 ? -7.52 -42.531 -2.293 1 97.75 479 PRO A C 1
ATOM 3867 O O . PRO A 1 479 ? -7.621 -43.625 -2.865 1 97.75 479 PRO A O 1
ATOM 3870 N N . GLN A 1 480 ? -6.953 -41.562 -2.854 1 97.94 480 GLN A N 1
ATOM 3871 C CA . GLN A 1 480 ? -6.512 -41.625 -4.242 1 97.94 480 GLN A CA 1
ATOM 3872 C C . GLN A 1 480 ? -5.078 -42.156 -4.332 1 97.94 480 GLN A C 1
ATOM 3874 O O . GLN A 1 480 ? -4.574 -42.406 -5.426 1 97.94 480 GLN A O 1
ATOM 3879 N N . TYR A 1 481 ? -4.383 -42.344 -3.195 1 97.88 481 TYR A N 1
ATOM 3880 C CA . TYR A 1 481 ? -3.01 -42.844 -3.201 1 97.88 481 TYR A CA 1
ATOM 3881 C C . TYR A 1 481 ? -2.912 -44.156 -3.936 1 97.88 481 TYR A C 1
ATOM 3883 O O . TYR A 1 481 ? -1.93 -44.438 -4.633 1 97.88 481 TYR A O 1
ATOM 3891 N N . ARG A 1 482 ? -3.918 -45 -3.879 1 96.25 482 ARG A N 1
ATOM 3892 C CA . ARG A 1 482 ? -3.9 -46.312 -4.484 1 96.25 482 ARG A CA 1
ATOM 3893 C C . ARG A 1 482 ? -3.752 -46.25 -5.996 1 96.25 482 ARG A C 1
ATOM 3895 O O . ARG A 1 482 ? -3.314 -47.188 -6.641 1 96.25 482 ARG A O 1
ATOM 3902 N N . TYR A 1 483 ? -4.148 -45.094 -6.535 1 97.94 483 TYR A N 1
ATOM 3903 C CA . TYR A 1 483 ? -4.105 -44.938 -7.98 1 97.94 483 TYR A CA 1
ATOM 3904 C C . TYR A 1 483 ? -2.938 -44.031 -8.391 1 97.94 483 TYR A C 1
ATOM 3906 O O . TYR A 1 483 ? -2.701 -43.812 -9.578 1 97.94 483 TYR A O 1
ATOM 3914 N N . TYR A 1 484 ? -2.15 -43.531 -7.41 1 98 484 TYR A N 1
ATOM 3915 C CA . TYR A 1 484 ? -1.11 -42.531 -7.672 1 98 484 TYR A CA 1
ATOM 3916 C C . TYR A 1 484 ? -0.037 -43.094 -8.594 1 98 484 TYR A C 1
ATOM 3918 O O . TYR A 1 484 ? 0.545 -42.375 -9.398 1 98 484 TYR A O 1
ATOM 3926 N N . ARG A 1 485 ? 0.251 -44.344 -8.586 1 97.06 485 ARG A N 1
ATOM 3927 C CA . ARG A 1 485 ? 1.259 -45 -9.406 1 97.06 485 ARG A CA 1
ATOM 3928 C C . ARG A 1 485 ? 0.924 -44.906 -10.891 1 97.06 485 ARG A C 1
ATOM 3930 O O . ARG A 1 485 ? 1.823 -44.812 -11.734 1 97.06 485 ARG A O 1
ATOM 3937 N N . TYR A 1 486 ? -0.421 -44.875 -11.242 1 97.25 486 TYR A N 1
ATOM 3938 C CA . TYR A 1 486 ? -0.821 -44.75 -12.641 1 97.25 486 TYR A CA 1
ATOM 3939 C C . TYR A 1 486 ? -0.36 -43.406 -13.219 1 97.25 486 TYR A C 1
ATOM 3941 O O . TYR A 1 486 ? 0.138 -43.344 -14.352 1 97.25 486 TYR A O 1
ATOM 3949 N N . LEU A 1 487 ? -0.505 -42.375 -12.438 1 98.31 487 LEU A N 1
ATOM 3950 C CA . LEU A 1 487 ? -0.044 -41.062 -12.883 1 98.31 487 LEU A CA 1
ATOM 3951 C C . LEU A 1 487 ? 1.477 -41.031 -12.984 1 98.31 487 LEU A C 1
ATOM 3953 O O . LEU A 1 487 ? 2.023 -40.5 -13.953 1 98.31 487 LEU A O 1
ATOM 3957 N N . ASN A 1 488 ? 2.152 -41.594 -11.984 1 98.5 488 ASN A N 1
ATOM 3958 C CA . ASN A 1 488 ? 3.611 -41.562 -11.969 1 98.5 488 ASN A CA 1
ATOM 3959 C C . ASN A 1 488 ? 4.207 -42.375 -13.125 1 98.5 488 ASN A C 1
ATOM 3961 O O . ASN A 1 488 ? 5.211 -41.938 -13.711 1 98.5 488 ASN A O 1
ATOM 3965 N N . GLN A 1 489 ? 3.619 -43.469 -13.445 1 97.69 489 GLN A N 1
ATOM 3966 C CA . GLN A 1 489 ? 4.09 -44.25 -14.586 1 97.69 489 GLN A CA 1
ATOM 3967 C C . GLN A 1 489 ? 3.891 -43.469 -15.891 1 97.69 489 GLN A C 1
ATOM 3969 O O . GLN A 1 489 ? 4.773 -43.469 -16.75 1 97.69 489 GLN A O 1
ATOM 3974 N N . TYR A 1 490 ? 2.691 -42.938 -16 1 97.94 490 TYR A N 1
ATOM 3975 C CA . TYR A 1 490 ? 2.422 -42.062 -17.156 1 97.94 490 TYR A CA 1
ATOM 3976 C C . TYR A 1 490 ? 3.473 -40.969 -17.266 1 97.94 490 TYR A C 1
ATOM 3978 O O . TYR A 1 490 ? 4.043 -40.781 -18.344 1 97.94 490 TYR A O 1
ATOM 3986 N N . MET A 1 491 ? 3.803 -40.344 -16.172 1 98.25 491 MET A N 1
ATOM 3987 C CA . MET A 1 491 ? 4.762 -39.25 -16.109 1 98.25 491 MET A CA 1
ATOM 3988 C C . MET A 1 491 ? 6.152 -39.719 -16.516 1 98.25 491 MET A C 1
ATOM 3990 O O . MET A 1 491 ? 6.82 -39.062 -17.328 1 98.25 491 MET A O 1
ATOM 3994 N N . ASN A 1 492 ? 6.605 -40.75 -15.953 1 98.5 492 ASN A N 1
ATOM 3995 C CA . ASN A 1 492 ? 7.926 -41.281 -16.266 1 98.5 492 ASN A CA 1
ATOM 3996 C C . ASN A 1 492 ? 8.047 -41.688 -17.734 1 98.5 492 ASN A C 1
ATOM 3998 O O . ASN A 1 492 ? 9.055 -41.375 -18.375 1 98.5 492 ASN A O 1
ATOM 4002 N N . ARG A 1 493 ? 7.012 -42.344 -18.312 1 98.25 493 ARG A N 1
ATOM 4003 C CA . ARG A 1 493 ? 7.043 -42.75 -19.719 1 98.25 493 ARG A CA 1
ATOM 4004 C C . ARG A 1 493 ? 7.086 -41.531 -20.641 1 98.25 493 ARG A C 1
ATOM 4006 O O . ARG A 1 493 ? 7.895 -41.5 -21.562 1 98.25 493 ARG A O 1
ATOM 4013 N N . MET A 1 494 ? 6.215 -40.625 -20.359 1 98.31 494 MET A N 1
ATOM 4014 C CA . MET A 1 494 ? 6.164 -39.406 -21.203 1 98.31 494 MET A CA 1
ATOM 4015 C C . MET A 1 494 ? 7.469 -38.625 -21.094 1 98.31 494 MET A C 1
ATOM 4017 O O . MET A 1 494 ? 8.008 -38.188 -22.109 1 98.31 494 MET A O 1
ATOM 4021 N N . SER A 1 495 ? 7.965 -38.438 -19.844 1 98.56 495 SER A N 1
ATOM 4022 C CA . SER A 1 495 ? 9.227 -37.75 -19.641 1 98.56 495 SER A CA 1
ATOM 4023 C C . SER A 1 495 ? 10.367 -38.438 -20.375 1 98.56 495 SER A C 1
ATOM 4025 O O . SER A 1 495 ? 11.234 -37.781 -20.953 1 98.56 495 SER A O 1
ATOM 4027 N N . HIS A 1 496 ? 10.359 -39.719 -20.328 1 97.81 496 HIS A N 1
ATOM 4028 C CA . HIS A 1 496 ? 11.391 -40.5 -21 1 97.81 496 HIS A CA 1
ATOM 4029 C C . HIS A 1 496 ? 11.375 -40.25 -22.5 1 97.81 496 HIS A C 1
ATOM 4031 O O . HIS A 1 496 ? 12.438 -40.125 -23.125 1 97.81 496 HIS A O 1
ATOM 4037 N N . LEU A 1 497 ? 10.219 -40.125 -23.078 1 97.56 497 LEU A N 1
ATOM 4038 C CA . LEU A 1 497 ? 10.062 -39.938 -24.516 1 97.56 497 LEU A CA 1
ATOM 4039 C C . LEU A 1 497 ? 10.516 -38.562 -24.938 1 97.56 497 LEU A C 1
ATOM 4041 O O . LEU A 1 497 ? 10.859 -38.344 -26.109 1 97.56 497 LEU A O 1
ATOM 4045 N N . ILE A 1 498 ? 10.539 -37.594 -24.031 1 97.81 498 ILE A N 1
ATOM 4046 C CA . ILE A 1 498 ? 10.922 -36.25 -24.438 1 97.81 498 ILE A CA 1
ATOM 4047 C C . ILE A 1 498 ? 12.211 -35.844 -23.734 1 97.81 498 ILE A C 1
ATOM 4049 O O . ILE A 1 498 ? 12.367 -34.688 -23.312 1 97.81 498 ILE A O 1
ATOM 4053 N N . SER A 1 499 ? 13.078 -36.75 -23.406 1 97.12 499 SER A N 1
ATOM 4054 C CA . SER A 1 499 ? 14.391 -36.5 -22.828 1 97.12 499 SER A CA 1
ATOM 4055 C C . SER A 1 499 ? 15.492 -37.156 -23.672 1 97.12 499 SER A C 1
ATOM 4057 O O . SER A 1 499 ? 15.305 -38.25 -24.234 1 97.12 499 SER A O 1
ATOM 4059 N N . GLY A 1 500 ? 16.625 -36.5 -23.766 1 94.62 500 GLY A N 1
ATOM 4060 C CA . GLY A 1 500 ? 17.797 -37.062 -24.406 1 94.62 500 GLY A CA 1
ATOM 4061 C C . GLY A 1 500 ? 17.844 -36.75 -25.906 1 94.62 500 GLY A C 1
ATOM 4062 O O . GLY A 1 500 ? 18.781 -37.188 -26.594 1 94.62 500 GLY A O 1
ATOM 4063 N N . GLY A 1 501 ? 16.844 -36.062 -26.438 1 95.88 501 GLY A N 1
ATOM 4064 C CA . GLY A 1 501 ? 16.797 -35.656 -27.844 1 95.88 501 GLY A CA 1
ATOM 4065 C C . GLY A 1 501 ? 16.844 -34.156 -28.031 1 95.88 501 GLY A C 1
ATOM 4066 O O . GLY A 1 501 ? 17.594 -33.469 -27.359 1 95.88 501 GLY A O 1
ATOM 4067 N N . ARG A 1 502 ? 16.047 -33.781 -29.016 1 95.88 502 ARG A N 1
ATOM 4068 C CA . ARG A 1 502 ? 16.062 -32.344 -29.344 1 95.88 502 ARG A CA 1
ATOM 4069 C C . ARG A 1 502 ? 14.641 -31.828 -29.562 1 95.88 502 ARG A C 1
ATOM 4071 O O . ARG A 1 502 ? 13.852 -32.438 -30.281 1 95.88 502 ARG A O 1
ATOM 4078 N N . HIS A 1 503 ? 14.352 -30.766 -28.922 1 95.69 503 HIS A N 1
ATOM 4079 C CA . HIS A 1 503 ? 13.109 -30.031 -29.094 1 95.69 503 HIS A CA 1
ATOM 4080 C C . HIS A 1 503 ? 13.086 -29.281 -30.422 1 95.69 503 HIS A C 1
ATOM 4082 O O . HIS A 1 503 ? 14.117 -28.812 -30.891 1 95.69 503 HIS A O 1
ATOM 4088 N N . VAL A 1 504 ? 11.953 -29.172 -31.094 1 96.81 504 VAL A N 1
ATOM 4089 C CA . VAL A 1 504 ? 11.805 -28.438 -32.344 1 96.81 504 VAL A CA 1
ATOM 4090 C C . VAL A 1 504 ? 10.938 -27.203 -32.125 1 96.81 504 VAL A C 1
ATOM 4092 O O . VAL A 1 504 ? 9.789 -27.328 -31.672 1 96.81 504 VAL A O 1
ATOM 4095 N N . ALA A 1 505 ? 11.445 -26.078 -32.406 1 96.06 505 ALA A N 1
ATOM 4096 C CA . ALA A 1 505 ? 10.703 -24.828 -32.375 1 96.06 505 ALA A CA 1
ATOM 4097 C C . ALA A 1 505 ? 11.008 -23.953 -33.594 1 96.06 505 ALA A C 1
ATOM 4099 O O . ALA A 1 505 ? 12.148 -23.922 -34.062 1 96.06 505 ALA A O 1
ATOM 4100 N N . SER A 1 506 ? 10.016 -23.234 -34.062 1 96 506 SER A N 1
ATOM 4101 C CA . SER A 1 506 ? 10.148 -22.453 -35.281 1 96 506 SER A CA 1
ATOM 4102 C C . SER A 1 506 ? 10.648 -21.047 -34.969 1 96 506 SER A C 1
ATOM 4104 O O . SER A 1 506 ? 11.305 -20.422 -35.812 1 96 506 SER A O 1
ATOM 4106 N N . ALA A 1 507 ? 10.352 -20.562 -33.844 1 98.25 507 ALA A N 1
ATOM 4107 C CA . ALA A 1 507 ? 10.648 -19.156 -33.562 1 98.25 507 ALA A CA 1
ATOM 4108 C C . ALA A 1 507 ? 11.312 -19 -32.188 1 98.25 507 ALA A C 1
ATOM 4110 O O . ALA A 1 507 ? 11.219 -19.891 -31.344 1 98.25 507 ALA A O 1
ATOM 4111 N N . ALA A 1 508 ? 12.047 -17.938 -32.031 1 98.69 508 ALA A N 1
ATOM 4112 C CA . ALA A 1 508 ? 12.562 -17.469 -30.75 1 98.69 508 ALA A CA 1
ATOM 4113 C C . ALA A 1 508 ? 11.961 -16.109 -30.375 1 98.69 508 ALA A C 1
ATOM 4115 O O . ALA A 1 508 ? 11.719 -15.273 -31.25 1 98.69 508 ALA A O 1
ATOM 4116 N N . VAL A 1 509 ? 11.68 -15.891 -29.109 1 98.94 509 VAL A N 1
ATOM 4117 C CA . VAL A 1 509 ? 11.148 -14.633 -28.594 1 98.94 509 VAL A CA 1
ATOM 4118 C C . VAL A 1 509 ? 12.133 -14.023 -27.609 1 98.94 509 VAL A C 1
ATOM 4120 O O . VAL A 1 509 ? 12.617 -14.711 -26.703 1 98.94 509 VAL A O 1
ATOM 4123 N N . LEU A 1 510 ? 12.383 -12.742 -27.766 1 98.88 510 LEU A N 1
ATOM 4124 C CA . LEU A 1 510 ? 13.328 -12.055 -26.891 1 98.88 510 LEU A CA 1
ATOM 4125 C C . LEU A 1 510 ? 12.742 -11.867 -25.5 1 98.88 510 LEU A C 1
ATOM 4127 O O . LEU A 1 510 ? 11.617 -11.406 -25.344 1 98.88 510 LEU A O 1
ATOM 4131 N N . TYR A 1 511 ? 13.523 -12.305 -24.469 1 98.81 511 TYR A N 1
ATOM 4132 C CA . TYR A 1 511 ? 13.18 -12.062 -23.062 1 98.81 511 TYR A CA 1
ATOM 4133 C C . TYR A 1 511 ? 13.172 -10.57 -22.766 1 98.81 511 TYR A C 1
ATOM 4135 O O . TYR A 1 511 ? 14.086 -9.844 -23.156 1 98.81 511 TYR A O 1
ATOM 4143 N N . HIS A 1 512 ? 12.227 -10.055 -21.984 1 98.56 512 HIS A N 1
ATOM 4144 C CA . HIS A 1 512 ? 11.93 -8.625 -21.984 1 98.56 512 HIS A CA 1
ATOM 4145 C C . HIS A 1 512 ? 12.641 -7.902 -20.859 1 98.56 512 HIS A C 1
ATOM 4147 O O . HIS A 1 512 ? 12.516 -6.688 -20.703 1 98.56 512 HIS A O 1
ATOM 4153 N N . ALA A 1 513 ? 13.383 -8.531 -19.938 1 98.56 513 ALA A N 1
ATOM 4154 C CA . ALA A 1 513 ? 13.852 -7.977 -18.672 1 98.56 513 ALA A CA 1
ATOM 4155 C C . ALA A 1 513 ? 14.57 -6.652 -18.891 1 98.56 513 ALA A C 1
ATOM 4157 O O . ALA A 1 513 ? 14.211 -5.637 -18.297 1 98.56 513 ALA A O 1
ATOM 4158 N N . GLU A 1 514 ? 15.562 -6.648 -19.797 1 98.62 514 GLU A N 1
ATOM 4159 C CA . GLU A 1 514 ? 16.344 -5.438 -20.031 1 98.62 514 GLU A CA 1
ATOM 4160 C C . GLU A 1 514 ? 15.469 -4.312 -20.578 1 98.62 514 GLU A C 1
ATOM 4162 O O . GLU A 1 514 ? 15.672 -3.145 -20.25 1 98.62 514 GLU A O 1
ATOM 4167 N N . ALA A 1 515 ? 14.539 -4.656 -21.422 1 98.62 515 ALA A N 1
ATOM 4168 C CA . ALA A 1 515 ? 13.609 -3.66 -21.953 1 98.62 515 ALA A CA 1
ATOM 4169 C C . ALA A 1 515 ? 12.766 -3.049 -20.844 1 98.62 515 ALA A C 1
ATOM 4171 O O . ALA A 1 515 ? 12.555 -1.834 -20.797 1 98.62 515 ALA A O 1
ATOM 4172 N N . GLU A 1 516 ? 12.297 -3.895 -19.938 1 98.19 516 GLU A N 1
ATOM 4173 C CA . GLU A 1 516 ? 11.469 -3.43 -18.828 1 98.19 516 GLU A CA 1
ATOM 4174 C C . GLU A 1 516 ? 12.25 -2.494 -17.906 1 98.19 516 GLU A C 1
ATOM 4176 O O . GLU A 1 516 ? 11.688 -1.528 -17.375 1 98.19 516 GLU A O 1
ATOM 4181 N N . TRP A 1 517 ? 13.508 -2.762 -17.688 1 98.12 517 TRP A N 1
ATOM 4182 C CA . TRP A 1 517 ? 14.352 -1.947 -16.812 1 98.12 517 TRP A CA 1
ATOM 4183 C C . TRP A 1 517 ? 14.578 -0.564 -17.422 1 98.12 517 TRP A C 1
ATOM 4185 O O . TRP A 1 517 ? 14.898 0.386 -16.703 1 98.12 517 TRP A O 1
ATOM 4195 N N . ALA A 1 518 ? 14.461 -0.461 -18.766 1 97.75 518 ALA A N 1
ATOM 4196 C CA . ALA A 1 518 ? 14.945 0.721 -19.469 1 97.75 518 ALA A CA 1
ATOM 4197 C C . ALA A 1 518 ? 13.789 1.575 -19.969 1 97.75 518 ALA A C 1
ATOM 4199 O O . ALA A 1 518 ? 14 2.645 -20.547 1 97.75 518 ALA A O 1
ATOM 4200 N N . GLY A 1 519 ? 12.578 1.127 -19.844 1 96.69 519 GLY A N 1
ATOM 4201 C CA . GLY A 1 519 ? 11.445 1.904 -20.312 1 96.69 519 GLY A CA 1
ATOM 4202 C C . GLY A 1 519 ? 10.211 1.062 -20.578 1 96.69 519 GLY A C 1
ATOM 4203 O O . GLY A 1 519 ? 10.078 -0.033 -20.031 1 96.69 519 GLY A O 1
ATOM 4204 N N . GLU A 1 520 ? 9.281 1.627 -21.406 1 96.81 520 GLU A N 1
ATOM 4205 C CA . GLU A 1 520 ? 8.07 0.898 -21.781 1 96.81 520 GLU A CA 1
ATOM 4206 C C . GLU A 1 520 ? 8.414 -0.367 -22.562 1 96.81 520 GLU A C 1
ATOM 4208 O O . GLU A 1 520 ? 9.297 -0.355 -23.422 1 96.81 520 GLU A O 1
ATOM 4213 N N . SER A 1 521 ? 7.766 -1.406 -22.234 1 98.38 521 SER A N 1
ATOM 4214 C CA . SER A 1 521 ? 8.07 -2.682 -22.875 1 98.38 521 SER A CA 1
ATOM 4215 C C . SER A 1 521 ? 6.863 -3.611 -22.859 1 98.38 521 SER A C 1
ATOM 4217 O O . SER A 1 521 ? 5.93 -3.416 -22.078 1 98.38 521 SER A O 1
ATOM 4219 N N . MET A 1 522 ? 6.867 -4.547 -23.797 1 98.69 522 MET A N 1
ATOM 4220 C CA . MET A 1 522 ? 5.871 -5.613 -23.859 1 98.69 522 MET A CA 1
ATOM 4221 C C . MET A 1 522 ? 6.391 -6.887 -23.203 1 98.69 522 MET A C 1
ATOM 4223 O O . MET A 1 522 ? 7.547 -7.266 -23.406 1 98.69 522 MET A O 1
ATOM 4227 N N . TYR A 1 523 ? 5.578 -7.555 -22.391 1 98.62 523 TYR A N 1
ATOM 4228 C CA . TYR A 1 523 ? 5.945 -8.844 -21.812 1 98.62 523 TYR A CA 1
ATOM 4229 C C . TYR A 1 523 ? 6.145 -9.898 -22.891 1 98.62 523 TYR A C 1
ATOM 4231 O O . TYR A 1 523 ? 5.391 -9.945 -23.859 1 98.62 523 TYR A O 1
ATOM 4239 N N . PHE A 1 524 ? 7.078 -10.75 -22.703 1 98.75 524 PHE A N 1
ATOM 4240 C CA . PHE A 1 524 ? 7.398 -11.766 -23.703 1 98.75 524 PHE A CA 1
ATOM 4241 C C . PHE A 1 524 ? 6.23 -12.719 -23.891 1 98.75 524 PHE A C 1
ATOM 4243 O O . PHE A 1 524 ? 6.07 -13.305 -24.969 1 98.75 524 PHE A O 1
ATOM 4250 N N . GLN A 1 525 ? 5.398 -12.906 -22.844 1 98.62 525 GLN A N 1
ATOM 4251 C CA . GLN A 1 525 ? 4.344 -13.914 -22.906 1 98.62 525 GLN A CA 1
ATOM 4252 C C . GLN A 1 525 ? 3.238 -13.484 -23.875 1 98.62 525 GLN A C 1
ATOM 4254 O O . GLN A 1 525 ? 2.422 -14.305 -24.297 1 98.62 525 GLN A O 1
ATOM 4259 N N . LYS A 1 526 ? 3.191 -12.227 -24.281 1 98.62 526 LYS A N 1
ATOM 4260 C CA . LYS A 1 526 ? 2.17 -11.773 -25.219 1 98.62 526 LYS A CA 1
ATOM 4261 C C . LYS A 1 526 ? 2.379 -12.391 -26.594 1 98.62 526 LYS A C 1
ATOM 4263 O O . LYS A 1 526 ? 1.513 -13.102 -27.109 1 98.62 526 LYS A O 1
ATOM 4268 N N . PRO A 1 527 ? 3.547 -12.219 -27.219 1 98.81 527 PRO A N 1
ATOM 4269 C CA . PRO A 1 527 ? 3.748 -12.922 -28.5 1 98.81 527 PRO A CA 1
ATOM 4270 C C . PRO A 1 527 ? 3.781 -14.445 -28.328 1 98.81 527 PRO A C 1
ATOM 4272 O O . PRO A 1 527 ? 3.355 -15.172 -29.234 1 98.81 527 PRO A O 1
ATOM 4275 N N . VAL A 1 528 ? 4.281 -14.93 -27.203 1 98.81 528 VAL A N 1
ATOM 4276 C CA . VAL A 1 528 ? 4.309 -16.375 -26.969 1 98.81 528 VAL A CA 1
ATOM 4277 C C . VAL A 1 528 ? 2.891 -16.938 -27.016 1 98.81 528 VAL A C 1
ATOM 4279 O O . VAL A 1 528 ? 2.643 -17.969 -27.641 1 98.81 528 VAL A O 1
ATOM 4282 N N . LYS A 1 529 ? 1.978 -16.266 -26.328 1 98.56 529 LYS A N 1
ATOM 4283 C CA . LYS A 1 529 ? 0.576 -16.672 -26.359 1 98.56 529 LYS A CA 1
ATOM 4284 C C . LYS A 1 529 ? 0.026 -16.672 -27.781 1 98.56 529 LYS A C 1
ATOM 4286 O O . LYS A 1 529 ? -0.643 -17.625 -28.203 1 98.56 529 LYS A O 1
ATOM 4291 N N . ALA A 1 530 ? 0.357 -15.617 -28.516 1 98.38 530 ALA A N 1
ATOM 4292 C CA . ALA A 1 530 ? -0.121 -15.508 -29.906 1 98.38 530 ALA A CA 1
ATOM 4293 C C . ALA A 1 530 ? 0.363 -16.672 -30.75 1 98.38 530 ALA A C 1
ATOM 4295 O O . ALA A 1 530 ? -0.379 -17.188 -31.578 1 98.38 530 ALA A O 1
ATOM 4296 N N . LEU A 1 531 ? 1.528 -17.109 -30.547 1 98.44 531 LEU A N 1
ATOM 4297 C CA . LEU A 1 531 ? 2.107 -18.219 -31.297 1 98.44 531 LEU A CA 1
ATOM 4298 C C . LEU A 1 531 ? 1.524 -19.547 -30.844 1 98.44 531 LEU A C 1
ATOM 4300 O O . LEU A 1 531 ? 1.106 -20.359 -31.672 1 98.44 531 LEU A O 1
ATOM 4304 N N . MET A 1 532 ? 1.469 -19.75 -29.562 1 98.06 532 MET A N 1
ATOM 4305 C CA . MET A 1 532 ? 1.019 -21.031 -29 1 98.06 532 MET A CA 1
ATOM 4306 C C . MET A 1 532 ? -0.43 -21.312 -29.391 1 98.06 532 MET A C 1
ATOM 4308 O O . MET A 1 532 ? -0.804 -22.453 -29.625 1 98.06 532 MET A O 1
ATOM 4312 N N . GLN A 1 533 ? -1.236 -20.281 -29.484 1 97.69 533 GLN A N 1
ATOM 4313 C CA . GLN A 1 533 ? -2.645 -20.453 -29.828 1 97.69 533 GLN A CA 1
ATOM 4314 C C . GLN A 1 533 ? -2.816 -20.781 -31.312 1 97.69 533 GLN A C 1
ATOM 4316 O O . GLN A 1 533 ? -3.914 -21.141 -31.75 1 97.69 533 GLN A O 1
ATOM 4321 N N . ARG A 1 534 ? -1.722 -20.75 -32.094 1 97.19 534 ARG A N 1
ATOM 4322 C CA . ARG A 1 534 ? -1.71 -21.141 -33.5 1 97.19 534 ARG A CA 1
ATOM 4323 C C . ARG A 1 534 ? -0.748 -22.312 -33.75 1 97.19 534 ARG A C 1
ATOM 4325 O O . ARG A 1 534 ? -0.342 -22.562 -34.875 1 97.19 534 ARG A O 1
ATOM 4332 N N . GLN A 1 535 ? -0.37 -22.953 -32.594 1 97.56 535 GLN A N 1
ATOM 4333 C CA . GLN A 1 535 ? 0.449 -24.172 -32.594 1 97.56 535 GLN A CA 1
ATOM 4334 C C . GLN A 1 535 ? 1.808 -23.906 -33.25 1 97.56 535 GLN A C 1
ATOM 4336 O O . GLN A 1 535 ? 2.357 -24.797 -33.906 1 97.56 535 GLN A O 1
ATOM 4341 N N . ILE A 1 536 ? 2.297 -22.734 -33.125 1 98.06 536 ILE A N 1
ATOM 4342 C CA . ILE A 1 536 ? 3.686 -22.422 -33.469 1 98.06 536 ILE A CA 1
ATOM 4343 C C . ILE A 1 536 ? 4.527 -22.406 -32.188 1 98.06 536 ILE A C 1
ATOM 4345 O O . ILE A 1 536 ? 4.352 -21.547 -31.328 1 98.06 536 ILE A O 1
ATOM 4349 N N . ASP A 1 537 ? 5.367 -23.344 -32.062 1 97.94 537 ASP A N 1
ATOM 4350 C CA . ASP A 1 537 ? 6.184 -23.453 -30.859 1 97.94 537 ASP A CA 1
ATOM 4351 C C . ASP A 1 537 ? 7.371 -22.5 -30.922 1 97.94 537 ASP A C 1
ATOM 4353 O O . ASP A 1 537 ? 7.797 -22.094 -32 1 97.94 537 ASP A O 1
ATOM 4357 N N . CYS A 1 538 ? 7.855 -22.078 -29.75 1 98.56 538 CYS A N 1
ATOM 4358 C CA . CYS A 1 538 ? 8.945 -21.109 -29.656 1 98.56 538 CYS A CA 1
ATOM 4359 C C . CYS A 1 538 ? 9.711 -21.266 -28.344 1 98.56 538 CYS A C 1
ATOM 4361 O O . CYS A 1 538 ? 9.273 -22 -27.453 1 98.56 538 CYS A O 1
ATOM 4363 N N . ASP A 1 539 ? 10.867 -20.703 -28.25 1 98.62 539 ASP A N 1
ATOM 4364 C CA . ASP A 1 539 ? 11.633 -20.547 -27.016 1 98.62 539 ASP A CA 1
ATOM 4365 C C . ASP A 1 539 ? 11.859 -19.062 -26.719 1 98.62 539 ASP A C 1
ATOM 4367 O O . ASP A 1 539 ? 11.812 -18.219 -27.609 1 98.62 539 ASP A O 1
ATOM 4371 N N . VAL A 1 540 ? 12.008 -18.766 -25.484 1 98.88 540 VAL A N 1
ATOM 4372 C CA . VAL A 1 540 ? 12.352 -17.422 -25 1 98.88 540 VAL A CA 1
ATOM 4373 C C . VAL A 1 540 ? 13.859 -17.312 -24.781 1 98.88 540 VAL A C 1
ATOM 4375 O O . VAL A 1 540 ? 14.445 -18.125 -24.062 1 98.88 540 VAL A O 1
ATOM 4378 N N . LEU A 1 541 ? 14.492 -16.328 -25.375 1 98.75 541 LEU A N 1
ATOM 4379 C CA . LEU A 1 541 ? 15.945 -16.219 -25.297 1 98.75 541 LEU A CA 1
ATOM 4380 C C . LEU A 1 541 ? 16.359 -14.945 -24.594 1 98.75 541 LEU A C 1
ATOM 4382 O O . LEU A 1 541 ? 15.859 -13.859 -24.906 1 98.75 541 LEU A O 1
ATOM 4386 N N . PRO A 1 542 ? 17.281 -15.039 -23.609 1 98.69 542 PRO A N 1
ATOM 4387 C CA . PRO A 1 542 ? 17.844 -13.828 -23 1 98.69 542 PRO A CA 1
ATOM 4388 C C . PRO A 1 542 ? 18.891 -13.164 -23.875 1 98.69 542 PRO A C 1
ATOM 4390 O O . PRO A 1 542 ? 19.531 -13.828 -24.703 1 98.69 542 PRO A O 1
ATOM 4393 N N . ILE A 1 543 ? 19.094 -11.938 -23.672 1 98.69 543 ILE A N 1
ATOM 4394 C CA . ILE A 1 543 ? 20.047 -11.148 -24.438 1 98.69 543 ILE A CA 1
ATOM 4395 C C . ILE A 1 543 ? 21.453 -11.719 -24.25 1 98.69 543 ILE A C 1
ATOM 4397 O O . ILE A 1 543 ? 22.25 -11.766 -25.203 1 98.69 543 ILE A O 1
ATOM 4401 N N . ASP A 1 544 ? 21.781 -12.172 -23.078 1 98.44 544 ASP A N 1
ATOM 4402 C CA . ASP A 1 544 ? 23.109 -12.711 -22.781 1 98.44 544 ASP A CA 1
ATOM 4403 C C . ASP A 1 544 ? 23.469 -13.844 -23.734 1 98.44 544 ASP A C 1
ATOM 4405 O O . ASP A 1 544 ? 24.594 -13.938 -24.203 1 98.44 544 ASP A O 1
ATOM 4409 N N . VAL A 1 545 ? 22.547 -14.68 -24.078 1 98.25 545 VAL A N 1
ATOM 4410 C CA . VAL A 1 545 ? 22.766 -15.82 -24.953 1 98.25 545 VAL A CA 1
ATOM 4411 C C . VAL A 1 545 ? 22.844 -15.359 -26.406 1 98.25 545 VAL A C 1
ATOM 4413 O O . VAL A 1 545 ? 23.625 -15.883 -27.188 1 98.25 545 VAL A O 1
ATOM 4416 N N . LEU A 1 546 ? 22.031 -14.43 -26.781 1 98.5 546 LEU A N 1
ATOM 4417 C CA . LEU A 1 546 ? 22.031 -13.906 -28.141 1 98.5 546 LEU A CA 1
ATOM 4418 C C . LEU A 1 546 ? 23.344 -13.219 -28.453 1 98.5 546 LEU A C 1
ATOM 4420 O O . LEU A 1 546 ? 23.812 -13.25 -29.594 1 98.5 546 LEU A O 1
ATOM 4424 N N . LEU A 1 547 ? 23.938 -12.602 -27.469 1 98 547 LEU A N 1
ATOM 4425 C CA . LEU A 1 547 ? 25.203 -11.906 -27.656 1 98 547 LEU A CA 1
ATOM 4426 C C . LEU A 1 547 ? 26.375 -12.891 -27.719 1 98 547 LEU A C 1
ATOM 4428 O O . LEU A 1 547 ? 27.281 -12.742 -28.547 1 98 547 LEU A O 1
ATOM 4432 N N . GLU A 1 548 ? 26.344 -13.953 -26.906 1 94.06 548 GLU A N 1
ATOM 4433 C CA . GLU A 1 548 ? 27.547 -14.75 -26.734 1 94.06 548 GLU A CA 1
ATOM 4434 C C . GLU A 1 548 ? 27.359 -16.172 -27.266 1 94.06 548 GLU A C 1
ATOM 4436 O O . GLU A 1 548 ? 28.328 -16.844 -27.594 1 94.06 548 GLU A O 1
ATOM 4441 N N . GLY A 1 549 ? 26.203 -16.609 -27.391 1 91.31 549 GLY A N 1
ATOM 4442 C CA . GLY A 1 549 ? 26.016 -18.016 -27.641 1 91.31 549 GLY A CA 1
ATOM 4443 C C . GLY A 1 549 ? 25.25 -18.312 -28.922 1 91.31 549 GLY A C 1
ATOM 4444 O O . GLY A 1 549 ? 25.078 -19.469 -29.312 1 91.31 549 GLY A O 1
ATOM 4445 N N . ALA A 1 550 ? 24.844 -17.344 -29.672 1 96.94 550 ALA A N 1
ATOM 4446 C CA . ALA A 1 550 ? 23.984 -17.547 -30.828 1 96.94 550 ALA A CA 1
ATOM 4447 C C . ALA A 1 550 ? 24.734 -17.266 -32.125 1 96.94 550 ALA A C 1
ATOM 4449 O O . ALA A 1 550 ? 25.625 -16.422 -32.156 1 96.94 550 ALA A O 1
ATOM 4450 N N . ASN A 1 551 ? 24.375 -18.016 -33.156 1 97.25 551 ASN A N 1
ATOM 4451 C CA . ASN A 1 551 ? 24.906 -17.812 -34.5 1 97.25 551 ASN A CA 1
ATOM 4452 C C . ASN A 1 551 ? 23.828 -18 -35.562 1 97.25 551 ASN A C 1
ATOM 4454 O O . ASN A 1 551 ? 22.875 -18.734 -35.344 1 97.25 551 ASN A O 1
ATOM 4458 N N . VAL A 1 552 ? 23.969 -17.297 -36.656 1 98.19 552 VAL A N 1
ATOM 4459 C CA . VAL A 1 552 ? 23.062 -17.469 -37.781 1 98.19 552 VAL A CA 1
ATOM 4460 C C . VAL A 1 552 ? 23.734 -18.297 -38.875 1 98.19 552 VAL A C 1
ATOM 4462 O O . VAL A 1 552 ? 24.812 -17.922 -39.375 1 98.19 552 VAL A O 1
ATOM 4465 N N . ILE A 1 553 ? 23.172 -19.422 -39.188 1 97.12 553 ILE A N 1
ATOM 4466 C CA . ILE A 1 553 ? 23.641 -20.312 -40.25 1 97.12 553 ILE A CA 1
ATOM 4467 C C . ILE A 1 553 ? 22.516 -20.562 -41.219 1 97.12 553 ILE A C 1
ATOM 4469 O O . ILE A 1 553 ? 21.453 -21.094 -40.875 1 97.12 553 ILE A O 1
ATOM 4473 N N . GLU A 1 554 ? 22.703 -20.219 -42.5 1 95.5 554 GLU A N 1
ATOM 4474 C CA . GLU A 1 554 ? 21.734 -20.422 -43.562 1 95.5 554 GLU A CA 1
ATOM 4475 C C . GLU A 1 554 ? 20.391 -19.812 -43.219 1 95.5 554 GLU A C 1
ATOM 4477 O O . GLU A 1 554 ? 19.344 -20.469 -43.312 1 95.5 554 GLU A O 1
ATOM 4482 N N . GLY A 1 555 ? 20.453 -18.688 -42.562 1 95.81 555 GLY A N 1
ATOM 4483 C CA . GLY A 1 555 ? 19.266 -17.922 -42.281 1 95.81 555 GLY A CA 1
ATOM 4484 C C . GLY A 1 555 ? 18.531 -18.375 -41.062 1 95.81 555 GLY A C 1
ATOM 4485 O O . GLY A 1 555 ? 17.406 -17.922 -40.781 1 95.81 555 GLY A O 1
ATOM 4486 N N . ARG A 1 556 ? 19.125 -19.281 -40.281 1 97.62 556 ARG A N 1
ATOM 4487 C CA . ARG A 1 556 ? 18.5 -19.781 -39.062 1 97.62 556 ARG A CA 1
ATOM 4488 C C . ARG A 1 556 ? 19.344 -19.406 -37.844 1 97.62 556 ARG A C 1
ATOM 4490 O O . ARG A 1 556 ? 20.578 -19.391 -37.906 1 97.62 556 ARG A O 1
ATOM 4497 N N . LEU A 1 557 ? 18.672 -19.047 -36.781 1 98.44 557 LEU A N 1
ATOM 4498 C CA . LEU A 1 557 ? 19.344 -18.734 -35.531 1 98.44 557 LEU A CA 1
ATOM 4499 C C . LEU A 1 557 ? 19.672 -20 -34.719 1 98.44 557 LEU A C 1
ATOM 4501 O O . LEU A 1 557 ? 18.766 -20.688 -34.281 1 98.44 557 LEU A O 1
ATOM 4505 N N . HIS A 1 558 ? 20.922 -20.281 -34.531 1 98 558 HIS A N 1
ATOM 4506 C CA . HIS A 1 558 ? 21.359 -21.469 -33.844 1 98 558 HIS A CA 1
ATOM 4507 C C . HIS A 1 558 ? 21.828 -21.141 -32.406 1 98 558 HIS A C 1
ATOM 4509 O O . HIS A 1 558 ? 22.641 -20.25 -32.219 1 98 558 HIS A O 1
ATOM 4515 N N . VAL A 1 559 ? 21.297 -21.797 -31.453 1 97.62 559 VAL A N 1
ATOM 4516 C CA . VAL A 1 559 ? 21.703 -21.734 -30.047 1 97.62 559 VAL A CA 1
ATOM 4517 C C . VAL A 1 559 ? 21.812 -23.141 -29.469 1 97.62 559 VAL A C 1
ATOM 4519 O O . VAL A 1 559 ? 20.797 -23.812 -29.266 1 97.62 559 VAL A O 1
ATOM 4522 N N . HIS A 1 560 ? 23 -23.578 -29.109 1 95.62 560 HIS A N 1
ATOM 4523 C CA . HIS A 1 560 ? 23.219 -24.953 -28.656 1 95.62 560 HIS A CA 1
ATOM 4524 C C . HIS A 1 560 ? 22.641 -25.953 -29.656 1 95.62 560 HIS A C 1
ATOM 4526 O O . HIS A 1 560 ? 22.984 -25.906 -30.844 1 95.62 560 HIS A O 1
ATOM 4532 N N . GLN A 1 561 ? 21.656 -26.75 -29.219 1 93.19 561 GLN A N 1
ATOM 4533 C CA . GLN A 1 561 ? 21.125 -27.766 -30.125 1 93.19 561 GLN A CA 1
ATOM 4534 C C . GLN A 1 561 ? 19.859 -27.266 -30.828 1 93.19 561 GLN A C 1
ATOM 4536 O O . GLN A 1 561 ? 19.297 -27.953 -31.672 1 93.19 561 GLN A O 1
ATOM 4541 N N . GLU A 1 562 ? 19.484 -26.078 -30.562 1 95.75 562 GLU A N 1
ATOM 4542 C CA . GLU A 1 562 ? 18.266 -25.516 -31.109 1 95.75 562 GLU A CA 1
ATOM 4543 C C . GLU A 1 562 ? 18.547 -24.688 -32.375 1 95.75 562 GLU A C 1
ATOM 4545 O O . GLU A 1 562 ? 19.641 -24.156 -32.531 1 95.75 562 GLU A O 1
ATOM 4550 N N . ASP A 1 563 ? 17.656 -24.578 -33.188 1 96 563 ASP A N 1
ATOM 4551 C CA . ASP A 1 563 ? 17.688 -23.625 -34.312 1 96 563 ASP A CA 1
ATOM 4552 C C . ASP A 1 563 ? 16.297 -23.031 -34.562 1 96 563 ASP A C 1
ATOM 4554 O O . ASP A 1 563 ? 15.281 -23.719 -34.406 1 96 563 ASP A O 1
ATOM 4558 N N . TYR A 1 564 ? 16.203 -21.797 -34.938 1 98.12 564 TYR A N 1
ATOM 4559 C CA . TYR A 1 564 ? 14.961 -21.062 -35.094 1 98.12 564 TYR A CA 1
ATOM 4560 C C . TYR A 1 564 ? 14.953 -20.344 -36.469 1 98.12 564 TYR A C 1
ATOM 4562 O O . TYR A 1 564 ? 15.977 -19.828 -36.906 1 98.12 564 TYR A O 1
ATOM 4570 N N . ARG A 1 565 ? 13.828 -20.266 -37.062 1 97.44 565 ARG A N 1
ATOM 4571 C CA . ARG A 1 565 ? 13.688 -19.641 -38.375 1 97.44 565 ARG A CA 1
ATOM 4572 C C . ARG A 1 565 ? 13.477 -18.141 -38.25 1 97.44 565 ARG A C 1
ATOM 4574 O O . ARG A 1 565 ? 13.734 -17.391 -39.188 1 97.44 565 ARG A O 1
ATOM 4581 N N . CYS A 1 566 ? 13.039 -17.766 -37.125 1 97.81 566 CYS A N 1
ATOM 4582 C CA . CYS A 1 566 ? 12.641 -16.375 -36.906 1 97.81 566 CYS A CA 1
ATOM 4583 C C . CYS A 1 566 ? 12.891 -15.93 -35.5 1 97.81 566 CYS A C 1
ATOM 4585 O O . CYS A 1 566 ? 12.734 -16.719 -34.562 1 97.81 566 CYS A O 1
ATOM 4587 N N . LEU A 1 567 ? 13.367 -14.656 -35.344 1 98.81 567 LEU A N 1
ATOM 4588 C CA . LEU A 1 567 ? 13.477 -14.031 -34.031 1 98.81 567 LEU A CA 1
ATOM 4589 C C . LEU A 1 567 ? 12.438 -12.93 -33.875 1 98.81 567 LEU A C 1
ATOM 4591 O O . LEU A 1 567 ? 12.352 -12.016 -34.688 1 98.81 567 LEU A O 1
ATOM 4595 N N . ILE A 1 568 ? 11.633 -13.016 -32.812 1 98.94 568 ILE A N 1
ATOM 4596 C CA . ILE A 1 568 ? 10.586 -12.039 -32.5 1 98.94 568 ILE A CA 1
ATOM 4597 C C . ILE A 1 568 ? 11.039 -11.141 -31.359 1 98.94 568 ILE A C 1
ATOM 4599 O O . ILE A 1 568 ? 11.484 -11.625 -30.312 1 98.94 568 ILE A O 1
ATOM 4603 N N . VAL A 1 569 ? 10.945 -9.844 -31.516 1 98.94 569 VAL A N 1
ATOM 4604 C CA . VAL A 1 569 ? 11.281 -8.859 -30.5 1 98.94 569 VAL A CA 1
ATOM 4605 C C . VAL A 1 569 ? 10.008 -8.156 -30.016 1 98.94 569 VAL A C 1
ATOM 4607 O O . VAL A 1 569 ? 9.492 -7.266 -30.703 1 98.94 569 VAL A O 1
ATOM 4610 N N . PRO A 1 570 ? 9.508 -8.5 -28.781 1 98.88 570 PRO A N 1
ATOM 4611 C CA . PRO A 1 570 ? 8.383 -7.727 -28.25 1 98.88 570 PRO A CA 1
ATOM 4612 C C . PRO A 1 570 ? 8.688 -6.234 -28.141 1 98.88 570 PRO A C 1
ATOM 4614 O O . PRO A 1 570 ? 9.852 -5.844 -28.062 1 98.88 570 PRO A O 1
ATOM 4617 N N . TYR A 1 571 ? 7.66 -5.477 -28.141 1 98.81 571 TYR A N 1
ATOM 4618 C CA . TYR A 1 571 ? 7.906 -4.039 -28.094 1 98.81 571 TYR A CA 1
ATOM 4619 C C . TYR A 1 571 ? 8.875 -3.676 -26.984 1 98.81 571 TYR A C 1
ATOM 4621 O O . TYR A 1 571 ? 8.688 -4.086 -25.828 1 98.81 571 TYR A O 1
ATOM 4629 N N . SER A 1 572 ? 9.852 -2.938 -27.281 1 98.69 572 SER A N 1
ATOM 4630 C CA . SER A 1 572 ? 10.875 -2.428 -26.391 1 98.69 572 SER A CA 1
ATOM 4631 C C . SER A 1 572 ? 11.25 -0.989 -26.719 1 98.69 572 SER A C 1
ATOM 4633 O O . SER A 1 572 ? 11.922 -0.738 -27.734 1 98.69 572 SER A O 1
ATOM 4635 N N . GLU A 1 573 ? 10.961 -0.102 -25.828 1 98.31 573 GLU A N 1
ATOM 4636 C CA . GLU A 1 573 ? 11.336 1.29 -26.062 1 98.31 573 GLU A CA 1
ATOM 4637 C C . GLU A 1 573 ? 12.852 1.441 -26.188 1 98.31 573 GLU A C 1
ATOM 4639 O O . GLU A 1 573 ? 13.328 2.248 -27 1 98.31 573 GLU A O 1
ATOM 4644 N N . ALA A 1 574 ? 13.539 0.688 -25.438 1 98.5 574 ALA A N 1
ATOM 4645 C CA . ALA A 1 574 ? 15 0.701 -25.438 1 98.5 574 ALA A CA 1
ATOM 4646 C C . ALA A 1 574 ? 15.562 -0.709 -25.281 1 98.5 574 ALA A C 1
ATOM 4648 O O . ALA A 1 574 ? 14.969 -1.548 -24.594 1 98.5 574 ALA A O 1
ATOM 4649 N N . LEU A 1 575 ? 16.688 -0.939 -25.953 1 98.75 575 LEU A N 1
ATOM 4650 C CA . LEU A 1 575 ? 17.484 -2.154 -25.812 1 98.75 575 LEU A CA 1
ATOM 4651 C C . LEU A 1 575 ? 18.953 -1.818 -25.672 1 98.75 575 LEU A C 1
ATOM 4653 O O . LEU A 1 575 ? 19.391 -0.739 -26.078 1 98.75 575 LEU A O 1
ATOM 4657 N N . PRO A 1 576 ? 19.719 -2.723 -25.047 1 98.62 576 PRO A N 1
ATOM 4658 C CA . PRO A 1 576 ? 21.172 -2.467 -25 1 98.62 576 PRO A CA 1
ATOM 4659 C C . PRO A 1 576 ? 21.781 -2.248 -26.375 1 98.62 576 PRO A C 1
ATOM 4661 O O . PRO A 1 576 ? 21.406 -2.922 -27.344 1 98.62 576 PRO A O 1
ATOM 4664 N N . ALA A 1 577 ? 22.75 -1.364 -26.469 1 98.5 577 ALA A N 1
ATOM 4665 C CA . ALA A 1 577 ? 23.406 -1.042 -27.75 1 98.5 577 ALA A CA 1
ATOM 4666 C C . ALA A 1 577 ? 23.984 -2.293 -28.391 1 98.5 577 ALA A C 1
ATOM 4668 O O . ALA A 1 577 ? 23.875 -2.484 -29.609 1 98.5 577 ALA A O 1
ATOM 4669 N N . ALA A 1 578 ? 24.594 -3.111 -27.594 1 98.44 578 ALA A N 1
ATOM 4670 C CA . ALA A 1 578 ? 25.188 -4.34 -28.109 1 98.44 578 ALA A CA 1
ATOM 4671 C C . ALA A 1 578 ? 24.141 -5.246 -28.734 1 98.44 578 ALA A C 1
ATOM 4673 O O . ALA A 1 578 ? 24.406 -5.938 -29.719 1 98.44 578 ALA A O 1
ATOM 4674 N N . MET A 1 579 ? 22.969 -5.305 -28.172 1 98.69 579 MET A N 1
ATOM 4675 C CA . MET A 1 579 ? 21.891 -6.133 -28.703 1 98.69 579 MET A CA 1
ATOM 4676 C C . MET A 1 579 ? 21.391 -5.598 -30.047 1 98.69 579 MET A C 1
ATOM 4678 O O . MET A 1 579 ? 21.109 -6.371 -30.953 1 98.69 579 MET A O 1
ATOM 4682 N N . LEU A 1 580 ? 21.281 -4.289 -30.141 1 98.75 580 LEU A N 1
ATOM 4683 C CA . LEU A 1 580 ? 20.875 -3.676 -31.406 1 98.75 580 LEU A CA 1
ATOM 4684 C C . LEU A 1 580 ? 21.906 -3.965 -32.5 1 98.75 580 LEU A C 1
ATOM 4686 O O . LEU A 1 580 ? 21.531 -4.27 -33.625 1 98.75 580 LEU A O 1
ATOM 4690 N N . GLN A 1 581 ? 23.156 -3.867 -32.156 1 98.44 581 GLN A N 1
ATOM 4691 C CA . GLN A 1 581 ? 24.219 -4.203 -33.094 1 98.44 581 GLN A CA 1
ATOM 4692 C C . GLN A 1 581 ? 24.125 -5.668 -33.531 1 98.44 581 GLN A C 1
ATOM 4694 O O . GLN A 1 581 ? 24.297 -5.984 -34.719 1 98.44 581 GLN A O 1
ATOM 4699 N N . ARG A 1 582 ? 23.922 -6.477 -32.562 1 98.44 582 ARG A N 1
ATOM 4700 C CA . ARG A 1 582 ? 23.812 -7.906 -32.844 1 98.44 582 ARG A CA 1
ATOM 4701 C C . ARG A 1 582 ? 22.625 -8.211 -33.75 1 98.44 582 ARG A C 1
ATOM 4703 O O . ARG A 1 582 ? 22.703 -9.078 -34.625 1 98.44 582 ARG A O 1
ATOM 4710 N N . LEU A 1 583 ? 21.516 -7.551 -33.562 1 98.75 583 LEU A N 1
ATOM 4711 C CA . LEU A 1 583 ? 20.328 -7.727 -34.406 1 98.75 583 LEU A CA 1
ATOM 4712 C C . LEU A 1 583 ? 20.656 -7.375 -35.875 1 98.75 583 LEU A C 1
ATOM 4714 O O . LEU A 1 583 ? 20.219 -8.062 -36.781 1 98.75 583 LEU A O 1
ATOM 4718 N N . VAL A 1 584 ? 21.406 -6.285 -36.094 1 98.56 584 VAL A N 1
ATOM 4719 C CA . VAL A 1 584 ? 21.812 -5.902 -37.438 1 98.56 584 VAL A CA 1
ATOM 4720 C C . VAL A 1 584 ? 22.641 -7.035 -38.062 1 98.56 584 VAL A C 1
ATOM 4722 O O . VAL A 1 584 ? 22.422 -7.395 -39.219 1 98.56 584 VAL A O 1
ATOM 4725 N N . GLN A 1 585 ? 23.516 -7.605 -37.25 1 98.25 585 GLN A N 1
ATOM 4726 C CA . GLN A 1 585 ? 24.328 -8.719 -37.75 1 98.25 585 GLN A CA 1
ATOM 4727 C C . GLN A 1 585 ? 23.453 -9.906 -38.125 1 98.25 585 GLN A C 1
ATOM 4729 O O . GLN A 1 585 ? 23.672 -10.539 -39.156 1 98.25 585 GLN A O 1
ATOM 4734 N N . PHE A 1 586 ? 22.516 -10.203 -37.344 1 98.62 586 PHE A N 1
ATOM 4735 C CA . PHE A 1 586 ? 21.625 -11.344 -37.594 1 98.62 586 PHE A CA 1
ATOM 4736 C C . PHE A 1 586 ? 20.875 -11.172 -38.875 1 98.62 586 PHE A C 1
ATOM 4738 O O . PHE A 1 586 ? 20.797 -12.094 -39.688 1 98.62 586 PHE A O 1
ATOM 4745 N N . VAL A 1 587 ? 20.281 -10.008 -39.094 1 98.25 587 VAL A N 1
ATOM 4746 C CA . VAL A 1 587 ? 19.453 -9.789 -40.281 1 98.25 587 VAL A CA 1
ATOM 4747 C C . VAL A 1 587 ? 20.328 -9.789 -41.531 1 98.25 587 VAL A C 1
ATOM 4749 O O . VAL A 1 587 ? 19.906 -10.227 -42.594 1 98.25 587 VAL A O 1
ATOM 4752 N N . GLU A 1 588 ? 21.547 -9.266 -41.406 1 97.94 588 GLU A N 1
ATOM 4753 C CA . GLU A 1 588 ? 22.484 -9.266 -42.531 1 97.94 588 GLU A CA 1
ATOM 4754 C C . GLU A 1 588 ? 22.906 -10.688 -42.906 1 97.94 588 GLU A C 1
ATOM 4756 O O . GLU A 1 588 ? 23.234 -10.961 -44.062 1 97.94 588 GLU A O 1
ATOM 4761 N N . GLN A 1 589 ? 22.812 -11.531 -41.969 1 98.06 589 GLN A N 1
ATOM 4762 C CA . GLN A 1 589 ? 23.172 -12.93 -42.188 1 98.06 589 GLN A CA 1
ATOM 4763 C C . GLN A 1 589 ? 21.969 -13.75 -42.656 1 98.06 589 GLN A C 1
ATOM 4765 O O . GLN A 1 589 ? 22.062 -14.969 -42.812 1 98.06 589 GLN A O 1
ATOM 4770 N N . GLY A 1 590 ? 20.844 -13.117 -42.688 1 97.94 590 GLY A N 1
ATOM 4771 C CA . GLY A 1 590 ? 19.719 -13.742 -43.375 1 97.94 590 GLY A CA 1
ATOM 4772 C C . GLY A 1 590 ? 18.594 -14.117 -42.406 1 97.94 590 GLY A C 1
ATOM 4773 O O . GLY A 1 590 ? 17.562 -14.641 -42.844 1 97.94 590 GLY A O 1
ATOM 4774 N N . LEU A 1 591 ? 18.766 -13.859 -41.156 1 98.56 591 LEU A N 1
ATOM 4775 C CA . LEU A 1 591 ? 17.734 -14.227 -40.188 1 98.56 591 LEU A CA 1
ATOM 4776 C C . LEU A 1 591 ? 16.516 -13.32 -40.312 1 98.56 591 LEU A C 1
ATOM 4778 O O . LEU A 1 591 ? 16.656 -12.094 -40.438 1 98.56 591 LEU A O 1
ATOM 4782 N N . ALA A 1 592 ? 15.32 -13.891 -40.344 1 98.62 592 ALA A N 1
ATOM 4783 C CA . ALA A 1 592 ? 14.086 -13.109 -40.25 1 98.62 592 ALA A CA 1
ATOM 4784 C C . ALA A 1 592 ? 13.852 -12.578 -38.844 1 98.62 592 ALA A C 1
ATOM 4786 O O . ALA A 1 592 ? 13.898 -13.336 -37.875 1 98.62 592 ALA A O 1
ATOM 4787 N N . VAL A 1 593 ? 13.68 -11.281 -38.75 1 98.81 593 VAL A N 1
ATOM 4788 C CA . VAL A 1 593 ? 13.406 -10.656 -37.469 1 98.81 593 VAL A CA 1
ATOM 4789 C C . VAL A 1 593 ? 12.062 -9.938 -37.531 1 98.81 593 VAL A C 1
ATOM 4791 O O . VAL A 1 593 ? 11.781 -9.203 -38.469 1 98.81 593 VAL A O 1
ATOM 4794 N N . ARG A 1 594 ? 11.188 -10.156 -36.562 1 98.81 594 ARG A N 1
ATOM 4795 C CA . ARG A 1 594 ? 9.906 -9.469 -36.438 1 98.81 594 ARG A CA 1
ATOM 4796 C C . ARG A 1 594 ? 9.883 -8.586 -35.188 1 98.81 594 ARG A C 1
ATOM 4798 O O . ARG A 1 594 ? 10.047 -9.078 -34.062 1 98.81 594 ARG A O 1
ATOM 4805 N N . PHE A 1 595 ? 9.68 -7.32 -35.375 1 98.88 595 PHE A N 1
ATOM 4806 C CA . PHE A 1 595 ? 9.422 -6.398 -34.281 1 98.88 595 PHE A CA 1
ATOM 4807 C C . PHE A 1 595 ? 7.926 -6.223 -34.062 1 98.88 595 PHE A C 1
ATOM 4809 O O . PHE A 1 595 ? 7.184 -5.91 -35 1 98.88 595 PHE A O 1
ATOM 4816 N N . VAL A 1 596 ? 7.469 -6.461 -32.781 1 98.88 596 VAL A N 1
ATOM 4817 C CA . VAL A 1 596 ? 6.047 -6.336 -32.469 1 98.88 596 VAL A CA 1
ATOM 4818 C C . VAL A 1 596 ? 5.746 -4.926 -31.984 1 98.88 596 VAL A C 1
ATOM 4820 O O . VAL A 1 596 ? 6.367 -4.449 -31.031 1 98.88 596 VAL A O 1
ATOM 4823 N N . ASP A 1 597 ? 4.824 -4.207 -32.531 1 98.44 597 ASP A N 1
ATOM 4824 C CA . ASP A 1 597 ? 4.219 -2.93 -32.188 1 98.44 597 ASP A CA 1
ATOM 4825 C C . ASP A 1 597 ? 5.215 -1.785 -32.344 1 98.44 597 ASP A C 1
ATOM 4827 O O . ASP A 1 597 ? 4.918 -0.641 -31.984 1 98.44 597 ASP A O 1
ATOM 4831 N N . GLY A 1 598 ? 6.551 -2.004 -32.781 1 98.31 598 GLY A N 1
ATOM 4832 C CA . GLY A 1 598 ? 7.441 -0.895 -33.094 1 98.31 598 GLY A CA 1
ATOM 4833 C C . GLY A 1 598 ? 8.906 -1.249 -32.938 1 98.31 598 GLY A C 1
ATOM 4834 O O . GLY A 1 598 ? 9.242 -2.275 -32.344 1 98.31 598 GLY A O 1
ATOM 4835 N N . LEU A 1 599 ? 9.766 -0.472 -33.5 1 98.38 599 LEU A N 1
ATOM 4836 C CA . LEU A 1 599 ? 11.211 -0.567 -33.312 1 98.38 599 LEU A CA 1
ATOM 4837 C C . LEU A 1 599 ? 11.633 0.154 -32.031 1 98.38 599 LEU A C 1
ATOM 4839 O O . LEU A 1 599 ? 10.938 1.058 -31.578 1 98.38 599 LEU A O 1
ATOM 4843 N N . PRO A 1 600 ? 12.719 -0.246 -31.422 1 98.44 600 PRO A N 1
ATOM 4844 C CA . PRO A 1 600 ? 13.258 0.544 -30.297 1 98.44 600 PRO A CA 1
ATOM 4845 C C . PRO A 1 600 ? 13.547 1.992 -30.688 1 98.44 600 PRO A C 1
ATOM 4847 O O . PRO A 1 600 ? 13.844 2.271 -31.859 1 98.44 600 PRO A O 1
ATOM 4850 N N . ALA A 1 601 ? 13.461 2.879 -29.719 1 97.56 601 ALA A N 1
ATOM 4851 C CA . ALA A 1 601 ? 13.688 4.301 -29.969 1 97.56 601 ALA A CA 1
ATOM 4852 C C . ALA A 1 601 ? 15.117 4.703 -29.625 1 97.56 601 ALA A C 1
ATOM 4854 O O . ALA A 1 601 ? 15.641 5.672 -30.172 1 97.56 601 ALA A O 1
ATOM 4855 N N . ARG A 1 602 ? 15.758 3.994 -28.719 1 97.44 602 ARG A N 1
ATOM 4856 C CA . ARG A 1 602 ? 17.062 4.363 -28.203 1 97.44 602 ARG A CA 1
ATOM 4857 C C . ARG A 1 602 ? 17.766 3.16 -27.562 1 97.44 602 ARG A C 1
ATOM 4859 O O . ARG A 1 602 ? 17.172 2.082 -27.469 1 97.44 602 ARG A O 1
ATOM 4866 N N . SER A 1 603 ? 19.047 3.373 -27.281 1 98.31 603 SER A N 1
ATOM 4867 C CA . SER A 1 603 ? 19.75 2.348 -26.516 1 98.31 603 SER A CA 1
ATOM 4868 C C . SER A 1 603 ? 19.453 2.471 -25.031 1 98.31 603 SER A C 1
ATOM 4870 O O . SER A 1 603 ? 19.078 3.547 -24.547 1 98.31 603 SER A O 1
ATOM 4872 N N . SER A 1 604 ? 19.578 1.387 -24.297 1 98.12 604 SER A N 1
ATOM 4873 C CA . SER A 1 604 ? 19.328 1.354 -22.859 1 98.12 604 SER A CA 1
ATOM 4874 C C . SER A 1 604 ? 20.344 2.205 -22.109 1 98.12 604 SER A C 1
ATOM 4876 O O . SER A 1 604 ? 20.016 2.771 -21.062 1 98.12 604 SER A O 1
ATOM 4878 N N . GLU A 1 605 ? 21.516 2.381 -22.672 1 96.94 605 GLU A N 1
ATOM 4879 C CA . GLU A 1 605 ? 22.625 3.059 -22 1 96.94 605 GLU A CA 1
ATOM 4880 C C . GLU A 1 605 ? 22.688 4.531 -22.406 1 96.94 605 GLU A C 1
ATOM 4882 O O . GLU A 1 605 ? 23.484 5.293 -21.844 1 96.94 605 GLU A O 1
ATOM 4887 N N . GLY A 1 606 ? 21.953 4.898 -23.359 1 95 606 GLY A N 1
ATOM 4888 C CA . GLY A 1 606 ? 22.031 6.258 -23.875 1 95 606 GLY A CA 1
ATOM 4889 C C . GLY A 1 606 ? 23.094 6.438 -24.953 1 95 606 GLY A C 1
ATOM 4890 O O . GLY A 1 606 ? 23.391 7.566 -25.344 1 95 606 GLY A O 1
ATOM 4891 N N . LEU A 1 607 ? 23.609 5.414 -25.469 1 96.69 607 LEU A N 1
ATOM 4892 C CA . LEU A 1 607 ? 24.609 5.449 -26.531 1 96.69 607 LEU A CA 1
ATOM 4893 C C . LEU A 1 607 ? 23.953 5.727 -27.875 1 96.69 607 LEU A C 1
ATOM 4895 O O . LEU A 1 607 ? 22.766 5.43 -28.078 1 96.69 607 LEU A O 1
ATOM 4899 N N . GLU A 1 608 ? 24.719 6.23 -28.812 1 97.19 608 GLU A N 1
ATOM 4900 C CA . GLU A 1 608 ? 24.234 6.508 -30.156 1 97.19 608 GLU A CA 1
ATOM 4901 C C . GLU A 1 608 ? 24.062 5.223 -30.953 1 97.19 608 GLU A C 1
ATOM 4903 O O . GLU A 1 608 ? 25.016 4.453 -31.109 1 97.19 608 GLU A O 1
ATOM 4908 N N . VAL A 1 609 ? 22.828 5.008 -31.438 1 98.06 609 VAL A N 1
ATOM 4909 C CA . VAL A 1 609 ? 22.531 3.779 -32.188 1 98.06 609 VAL A CA 1
ATOM 4910 C C . VAL A 1 609 ? 21.672 4.094 -33.406 1 98.06 609 VAL A C 1
ATOM 4912 O O . VAL A 1 609 ? 20.938 3.229 -33.875 1 98.06 609 VAL A O 1
ATOM 4915 N N . SER A 1 610 ? 21.688 5.27 -33.875 1 97.62 610 SER A N 1
ATOM 4916 C CA . SER A 1 610 ? 20.859 5.703 -35 1 97.62 610 SER A CA 1
ATOM 4917 C C . SER A 1 610 ? 21.156 4.887 -36.25 1 97.62 610 SER A C 1
ATOM 4919 O O . SER A 1 610 ? 20.25 4.57 -37.031 1 97.62 610 SER A O 1
ATOM 4921 N N . ASN A 1 611 ? 22.422 4.602 -36.5 1 97.88 611 ASN A N 1
ATOM 4922 C CA . ASN A 1 611 ? 22.797 3.807 -37.656 1 97.88 611 ASN A CA 1
ATOM 4923 C C . ASN A 1 611 ? 22.203 2.402 -37.594 1 97.88 611 ASN A C 1
ATOM 4925 O O . ASN A 1 611 ? 21.703 1.892 -38.594 1 97.88 611 ASN A O 1
ATOM 4929 N N . GLU A 1 612 ? 22.297 1.814 -36.438 1 98.25 612 GLU A N 1
ATOM 4930 C CA . GLU A 1 612 ? 21.734 0.481 -36.25 1 98.25 612 GLU A CA 1
ATOM 4931 C C . GLU A 1 612 ? 20.219 0.485 -36.469 1 98.25 612 GLU A C 1
ATOM 4933 O O . GLU A 1 612 ? 19.688 -0.398 -37.125 1 98.25 612 GLU A O 1
ATOM 4938 N N . LEU A 1 613 ? 19.594 1.439 -35.938 1 98.31 613 LEU A N 1
ATOM 4939 C CA . LEU A 1 613 ? 18.141 1.526 -36.031 1 98.31 613 LEU A CA 1
ATOM 4940 C C . LEU A 1 613 ? 17.688 1.775 -37.469 1 98.31 613 LEU A C 1
ATOM 4942 O O . LEU A 1 613 ? 16.672 1.227 -37.906 1 98.31 613 LEU A O 1
ATOM 4946 N N . GLN A 1 614 ? 18.422 2.607 -38.188 1 97.94 614 GLN A N 1
ATOM 4947 C CA . GLN A 1 614 ? 18.125 2.867 -39.594 1 97.94 614 GLN A CA 1
ATOM 4948 C C . GLN A 1 614 ? 18.297 1.609 -40.438 1 97.94 614 GLN A C 1
ATOM 4950 O O . GLN A 1 614 ? 17.5 1.325 -41.312 1 97.94 614 GLN A O 1
ATOM 4955 N N . ARG A 1 615 ? 19.328 0.899 -40.156 1 98.12 615 ARG A N 1
ATOM 4956 C CA . ARG A 1 615 ? 19.594 -0.344 -40.875 1 98.12 615 ARG A CA 1
ATOM 4957 C C . ARG A 1 615 ? 18.484 -1.362 -40.625 1 98.12 615 ARG A C 1
ATOM 4959 O O . ARG A 1 615 ? 18.047 -2.045 -41.531 1 98.12 615 ARG A O 1
ATOM 4966 N N . LEU A 1 616 ? 18.094 -1.496 -39.406 1 98.56 616 LEU A N 1
ATOM 4967 C CA . LEU A 1 616 ? 17.016 -2.422 -39.062 1 98.56 616 LEU A CA 1
ATOM 4968 C C . LEU A 1 616 ? 15.719 -2 -39.719 1 98.56 616 LEU A C 1
ATOM 4970 O O . LEU A 1 616 ? 14.984 -2.84 -40.25 1 98.56 616 LEU A O 1
ATOM 4974 N N . ALA A 1 617 ? 15.453 -0.743 -39.75 1 97.94 617 ALA A N 1
ATOM 4975 C CA . ALA A 1 617 ? 14.195 -0.213 -40.281 1 97.94 617 ALA A CA 1
ATOM 4976 C C . ALA A 1 617 ? 14.086 -0.478 -41.781 1 97.94 617 ALA A C 1
ATOM 4978 O O . ALA A 1 617 ? 12.992 -0.697 -42.281 1 97.94 617 ALA A O 1
ATOM 4979 N N . SER A 1 618 ? 15.242 -0.502 -42.5 1 97.19 618 SER A N 1
ATOM 4980 C CA . SER A 1 618 ? 15.203 -0.549 -43.969 1 97.19 618 SER A CA 1
ATOM 4981 C C . SER A 1 618 ? 15.547 -1.941 -44.469 1 97.19 618 SER A C 1
ATOM 4983 O O . SER A 1 618 ? 15.461 -2.201 -45.688 1 97.19 618 SER A O 1
ATOM 4985 N N . HIS A 1 619 ? 15.922 -2.826 -43.625 1 97.81 619 HIS A N 1
ATOM 4986 C CA . HIS A 1 619 ? 16.422 -4.117 -44.094 1 97.81 619 HIS A CA 1
ATOM 4987 C C . HIS A 1 619 ? 15.266 -5.016 -44.531 1 97.81 619 HIS A C 1
ATOM 4989 O O . HIS A 1 619 ? 14.211 -5.035 -43.906 1 97.81 619 HIS A O 1
ATOM 4995 N N . MET A 1 620 ? 15.438 -5.859 -45.5 1 97.06 620 MET A N 1
ATOM 4996 C CA . MET A 1 620 ? 14.398 -6.676 -46.125 1 97.06 620 MET A CA 1
ATOM 4997 C C . MET A 1 620 ? 13.977 -7.812 -45.188 1 97.06 620 MET A C 1
ATOM 4999 O O . MET A 1 620 ? 12.852 -8.297 -45.281 1 97.06 620 MET A O 1
ATOM 5003 N N . ASN A 1 621 ? 14.836 -8.297 -44.281 1 98.06 621 ASN A N 1
ATOM 5004 C CA . ASN A 1 621 ? 14.547 -9.414 -43.375 1 98.06 621 ASN A CA 1
ATOM 5005 C C . ASN A 1 621 ? 13.859 -8.953 -42.094 1 98.06 621 ASN A C 1
ATOM 5007 O O . ASN A 1 621 ? 13.617 -9.758 -41.188 1 98.06 621 ASN A O 1
ATOM 5011 N N . VAL A 1 622 ? 13.586 -7.656 -42.031 1 98.62 622 VAL A N 1
ATOM 5012 C CA . VAL A 1 622 ? 12.93 -7.09 -40.875 1 98.62 622 VAL A CA 1
ATOM 5013 C C . VAL A 1 622 ? 11.5 -6.684 -41.219 1 98.62 622 VAL A C 1
ATOM 5015 O O . VAL A 1 622 ? 11.266 -6.059 -42.25 1 98.62 622 VAL A O 1
ATOM 5018 N N . LYS A 1 623 ? 10.516 -7.07 -40.375 1 98.44 623 LYS A N 1
ATOM 5019 C CA . LYS A 1 623 ? 9.141 -6.586 -40.438 1 98.44 623 LYS A CA 1
ATOM 5020 C C . LYS A 1 623 ? 8.672 -6.043 -39.094 1 98.44 623 LYS A C 1
ATOM 5022 O O . LYS A 1 623 ? 9.023 -6.586 -38.031 1 98.44 623 LYS A O 1
ATOM 5027 N N . VAL A 1 624 ? 7.977 -4.969 -39.094 1 98.44 624 VAL A N 1
ATOM 5028 C CA . VAL A 1 624 ? 7.281 -4.43 -37.906 1 98.44 624 VAL A CA 1
ATOM 5029 C C . VAL A 1 624 ? 5.781 -4.691 -38.031 1 98.44 624 VAL A C 1
ATOM 5031 O O . VAL A 1 624 ? 5.156 -4.297 -39.031 1 98.44 624 VAL A O 1
ATOM 5034 N N . LEU A 1 625 ? 5.211 -5.348 -37.094 1 97.94 625 LEU A N 1
ATOM 5035 C CA . LEU A 1 625 ? 3.797 -5.688 -37.188 1 97.94 625 LEU A CA 1
ATOM 5036 C C . LEU A 1 625 ? 3.115 -5.594 -35.844 1 97.94 625 LEU A C 1
ATOM 5038 O O . LEU A 1 625 ? 3.787 -5.559 -34.812 1 97.94 625 LEU A O 1
ATOM 5042 N N . SER A 1 626 ? 1.786 -5.504 -35.812 1 98.38 626 SER A N 1
ATOM 5043 C CA . SER A 1 626 ? 1.012 -5.547 -34.562 1 98.38 626 SER A CA 1
ATOM 5044 C C . SER A 1 626 ? 0.922 -6.965 -34.031 1 98.38 626 SER A C 1
ATOM 5046 O O . SER A 1 626 ? 1.033 -7.938 -34.781 1 98.38 626 SER A O 1
ATOM 5048 N N . LEU A 1 627 ? 0.753 -7.055 -32.75 1 98.56 627 LEU A N 1
ATOM 5049 C CA . LEU A 1 627 ? 0.723 -8.344 -32.062 1 98.56 627 LEU A CA 1
ATOM 5050 C C . LEU A 1 627 ? -0.315 -9.266 -32.688 1 98.56 627 LEU A C 1
ATOM 5052 O O . LEU A 1 627 ? -0.068 -10.461 -32.875 1 98.56 627 LEU A O 1
ATOM 5056 N N . ASP A 1 628 ? -1.476 -8.789 -33.125 1 97.38 628 ASP A N 1
ATOM 5057 C CA . ASP A 1 628 ? -2.596 -9.594 -33.594 1 97.38 628 ASP A CA 1
ATOM 5058 C C . ASP A 1 628 ? -2.293 -10.172 -35 1 97.38 628 ASP A C 1
ATOM 5060 O O . ASP A 1 628 ? -2.955 -11.117 -35.438 1 97.38 628 ASP A O 1
ATOM 5064 N N . LYS A 1 629 ? -1.249 -9.688 -35.656 1 98.19 629 LYS A N 1
ATOM 5065 C CA . LYS A 1 629 ? -0.908 -10.148 -37 1 98.19 629 LYS A CA 1
ATOM 5066 C C . LYS A 1 629 ? 0.327 -11.039 -37 1 98.19 629 LYS A C 1
ATOM 5068 O O . LYS A 1 629 ? 0.719 -11.594 -38.031 1 98.19 629 LYS A O 1
ATOM 5073 N N . LEU A 1 630 ? 0.911 -11.242 -35.875 1 98.5 630 LEU A N 1
ATOM 5074 C CA . LEU A 1 630 ? 2.209 -11.891 -35.75 1 98.5 630 LEU A CA 1
ATOM 5075 C C . LEU A 1 630 ? 2.139 -13.336 -36.219 1 98.5 630 LEU A C 1
ATOM 5077 O O . LEU A 1 630 ? 2.902 -13.742 -37.094 1 98.5 630 LEU A O 1
ATOM 5081 N N . ALA A 1 631 ? 1.23 -14.156 -35.656 1 97.56 631 ALA A N 1
ATOM 5082 C CA . ALA A 1 631 ? 1.139 -15.578 -36 1 97.56 631 ALA A CA 1
ATOM 5083 C C . ALA A 1 631 ? 0.808 -15.773 -37.469 1 97.56 631 ALA A C 1
ATOM 5085 O O . ALA A 1 631 ? 1.355 -16.672 -38.125 1 97.56 631 ALA A O 1
ATOM 5086 N N . GLN A 1 632 ? -0.058 -14.953 -37.969 1 96.69 632 GLN A N 1
ATOM 5087 C CA . GLN A 1 632 ? -0.437 -15.039 -39.375 1 96.69 632 GLN A CA 1
ATOM 5088 C C . GLN A 1 632 ? 0.755 -14.75 -40.281 1 96.69 632 GLN A C 1
ATOM 5090 O O . GLN A 1 632 ? 0.916 -15.383 -41.344 1 96.69 632 GLN A O 1
ATOM 5095 N N . ASP A 1 633 ? 1.492 -13.75 -39.906 1 98.06 633 ASP A N 1
ATOM 5096 C CA . ASP A 1 633 ? 2.688 -13.406 -40.688 1 98.06 633 ASP A CA 1
ATOM 5097 C C . ASP A 1 633 ? 3.67 -14.578 -40.719 1 98.06 633 ASP A C 1
ATOM 5099 O O . ASP A 1 633 ? 4.254 -14.875 -41.75 1 98.06 633 ASP A O 1
ATOM 5103 N N . LEU A 1 634 ? 3.924 -15.242 -39.625 1 98.06 634 LEU A N 1
ATOM 5104 C CA . LEU A 1 634 ? 4.848 -16.359 -39.562 1 98.06 634 LEU A CA 1
ATOM 5105 C C . LEU A 1 634 ? 4.371 -17.516 -40.469 1 98.06 634 LEU A C 1
ATOM 5107 O O . LEU A 1 634 ? 5.168 -18.125 -41.156 1 98.06 634 LEU A O 1
ATOM 5111 N N . VAL A 1 635 ? 3.08 -17.797 -40.406 1 96.5 635 VAL A N 1
ATOM 5112 C CA . VAL A 1 635 ? 2.514 -18.844 -41.25 1 96.5 635 VAL A CA 1
ATOM 5113 C C . VAL A 1 635 ? 2.709 -18.5 -42.719 1 96.5 635 VAL A C 1
ATOM 5115 O O . VAL A 1 635 ? 3.104 -19.359 -43.5 1 96.5 635 VAL A O 1
ATOM 5118 N N . ALA A 1 636 ? 2.463 -17.266 -43.062 1 97.06 636 ALA A N 1
ATOM 5119 C CA . ALA A 1 636 ? 2.592 -16.812 -44.438 1 97.06 636 ALA A CA 1
ATOM 5120 C C . ALA A 1 636 ? 4.027 -16.969 -44.938 1 97.06 636 ALA A C 1
ATOM 5122 O O . ALA A 1 636 ? 4.258 -17.266 -46.125 1 97.06 636 ALA A O 1
ATOM 5123 N N . ASP A 1 637 ? 4.969 -16.812 -44.062 1 97.12 637 ASP A N 1
ATOM 5124 C CA . ASP A 1 637 ? 6.379 -16.875 -44.438 1 97.12 637 ASP A CA 1
ATOM 5125 C C . ASP A 1 637 ? 6.941 -18.281 -44.25 1 97.12 637 ASP A C 1
ATOM 5127 O O . ASP A 1 637 ? 8.141 -18.5 -44.438 1 97.12 637 ASP A O 1
ATOM 5131 N N . GLY A 1 638 ? 6.133 -19.172 -43.812 1 95.69 638 GLY A N 1
ATOM 5132 C CA . GLY A 1 638 ? 6.535 -20.562 -43.688 1 95.69 638 GLY A CA 1
ATOM 5133 C C . GLY A 1 638 ? 7.301 -20.844 -42.406 1 95.69 638 GLY A C 1
ATOM 5134 O O . GLY A 1 638 ? 8.039 -21.828 -42.344 1 95.69 638 GLY A O 1
ATOM 5135 N N . HIS A 1 639 ? 7.188 -19.984 -41.438 1 96.69 639 HIS A N 1
ATOM 5136 C CA . HIS A 1 639 ? 7.867 -20.172 -40.188 1 96.69 639 HIS A CA 1
ATOM 5137 C C . HIS A 1 639 ? 6.996 -20.953 -39.188 1 96.69 639 HIS A C 1
ATOM 5139 O O . HIS A 1 639 ? 6.574 -20.422 -38.156 1 96.69 639 HIS A O 1
ATOM 5145 N N . PHE A 1 640 ? 6.68 -22.188 -39.438 1 95.69 640 PHE A N 1
ATOM 5146 C CA . PHE A 1 640 ? 5.918 -23.109 -38.594 1 95.69 640 PHE A CA 1
ATOM 5147 C C . PHE A 1 640 ? 6.391 -24.547 -38.812 1 95.69 640 PHE A C 1
ATOM 5149 O O . PHE A 1 640 ? 7.102 -24.844 -39.75 1 95.69 640 PHE A O 1
ATOM 5156 N N . ASP A 1 641 ? 6.113 -25.391 -37.812 1 95.62 641 ASP A N 1
ATOM 5157 C CA . ASP A 1 641 ? 6.508 -26.797 -37.844 1 95.62 641 ASP A CA 1
ATOM 5158 C C . ASP A 1 641 ? 5.332 -27.688 -38.25 1 95.62 641 ASP A C 1
ATOM 5160 O O . ASP A 1 641 ? 5.469 -28.578 -39.062 1 95.62 641 ASP A O 1
ATOM 5164 N N . ILE A 1 642 ? 4.152 -27.484 -37.625 1 94.94 642 ILE A N 1
ATOM 5165 C CA . ILE A 1 642 ? 2.928 -28.234 -37.906 1 94.94 642 ILE A CA 1
ATOM 5166 C C . ILE A 1 642 ? 1.847 -27.266 -38.406 1 94.94 642 ILE A C 1
ATOM 5168 O O . ILE A 1 642 ? 1.929 -26.062 -38.156 1 94.94 642 ILE A O 1
ATOM 5172 N N . GLN A 1 643 ? 0.902 -27.797 -39.062 1 92.94 643 GLN A N 1
ATOM 5173 C CA . GLN A 1 643 ? -0.237 -27 -39.531 1 92.94 643 GLN A CA 1
ATOM 5174 C C . GLN A 1 643 ? -1.546 -27.547 -38.969 1 92.94 643 GLN A C 1
ATOM 5176 O O . GLN A 1 643 ? -1.75 -28.766 -38.938 1 92.94 643 GLN A O 1
ATOM 5181 N N . VAL A 1 644 ? -2.242 -26.75 -38.438 1 94.31 644 VAL A N 1
ATOM 5182 C CA . VAL A 1 644 ? -3.545 -27.125 -37.875 1 94.31 644 VAL A CA 1
ATOM 5183 C C . VAL A 1 644 ? -4.645 -26.359 -38.625 1 94.31 644 VAL A C 1
ATOM 5185 O O . VAL A 1 644 ? -4.492 -25.172 -38.938 1 94.31 644 VAL A O 1
ATOM 5188 N N . ASP A 1 645 ? -5.746 -27.172 -38.844 1 90.81 645 ASP A N 1
ATOM 5189 C CA . ASP A 1 645 ? -6.891 -26.547 -39.5 1 90.81 645 ASP A CA 1
ATOM 5190 C C . ASP A 1 645 ? -7.637 -25.625 -38.531 1 90.81 645 ASP A C 1
ATOM 5192 O O . ASP A 1 645 ? -7.824 -25.969 -37.375 1 90.81 645 ASP A O 1
ATOM 5196 N N . ASN A 1 646 ? -7.938 -24.453 -38.844 1 89.88 646 ASN A N 1
ATOM 5197 C CA . ASN A 1 646 ? -8.742 -23.5 -38.094 1 89.88 646 ASN A CA 1
ATOM 5198 C C . ASN A 1 646 ? -7.992 -23 -36.844 1 89.88 646 ASN A C 1
ATOM 5200 O O . ASN A 1 646 ? -6.91 -23.5 -36.531 1 89.88 646 ASN A O 1
ATOM 5204 N N . PHE A 1 647 ? -8.516 -22.031 -36.188 1 94.88 647 PHE A N 1
ATOM 5205 C CA . PHE A 1 647 ? -7.969 -21.469 -34.969 1 94.88 647 PHE A CA 1
ATOM 5206 C C . PHE A 1 647 ? -8.344 -22.312 -33.781 1 94.88 647 PHE A C 1
ATOM 5208 O O . PHE A 1 647 ? -9.523 -22.422 -33.438 1 94.88 647 PHE A O 1
ATOM 5215 N N . GLN A 1 648 ? -7.379 -23.031 -33.156 1 96.56 648 GLN A N 1
ATOM 5216 C CA . GLN A 1 648 ? -7.574 -23.875 -31.984 1 96.56 648 GLN A CA 1
ATOM 5217 C C . GLN A 1 648 ? -6.812 -23.328 -30.781 1 96.56 648 GLN A C 1
ATOM 5219 O O . GLN A 1 648 ? -5.73 -23.812 -30.453 1 96.56 648 GLN A O 1
ATOM 5224 N N . PRO A 1 649 ? -7.422 -22.344 -30.047 1 96.19 649 PRO A N 1
ATOM 5225 C CA . PRO A 1 649 ? -6.684 -21.609 -29 1 96.19 649 PRO A CA 1
ATOM 5226 C C . PRO A 1 649 ? -6.324 -22.5 -27.812 1 96.19 649 PRO A C 1
ATOM 5228 O O . PRO A 1 649 ? -5.434 -22.141 -27.031 1 96.19 649 PRO A O 1
ATOM 5231 N N . TYR A 1 650 ? -6.941 -23.703 -27.641 1 97.44 650 TYR A N 1
ATOM 5232 C CA . TYR A 1 650 ? -6.691 -24.531 -26.469 1 97.44 650 TYR A CA 1
ATOM 5233 C C . TYR A 1 650 ? -5.871 -25.766 -26.844 1 97.44 650 TYR A C 1
ATOM 5235 O O . TYR A 1 650 ? -5.531 -26.578 -25.984 1 97.44 650 TYR A O 1
ATOM 5243 N N . LEU A 1 651 ? -5.582 -25.922 -28.141 1 98.19 651 LEU A N 1
ATOM 5244 C CA . LEU A 1 651 ? -4.727 -27.031 -28.562 1 98.19 651 LEU A CA 1
ATOM 5245 C C . LEU A 1 651 ? -3.256 -26.672 -28.406 1 98.19 651 LEU A C 1
ATOM 5247 O O . LEU A 1 651 ? -2.816 -25.625 -28.875 1 98.19 651 LEU A O 1
ATOM 5251 N N . ARG A 1 652 ? -2.545 -27.469 -27.703 1 98.38 652 ARG A N 1
ATOM 5252 C CA . ARG A 1 652 ? -1.103 -27.297 -27.562 1 98.38 652 ARG A CA 1
ATOM 5253 C C . ARG A 1 652 ? -0.348 -28.438 -28.234 1 98.38 652 ARG A C 1
ATOM 5255 O O . ARG A 1 652 ? -0.873 -29.547 -28.359 1 98.38 652 ARG A O 1
ATOM 5262 N N . ASN A 1 653 ? 0.818 -28.172 -28.656 1 98 653 ASN A N 1
ATOM 5263 C CA . ASN A 1 653 ? 1.631 -29.188 -29.328 1 98 653 ASN A CA 1
ATOM 5264 C C . ASN A 1 653 ? 3.09 -29.109 -28.875 1 98 653 ASN A C 1
ATOM 5266 O O . ASN A 1 653 ? 3.555 -28.062 -28.438 1 98 653 ASN A O 1
ATOM 5270 N N . TYR A 1 654 ? 3.771 -30.172 -28.938 1 98.31 654 TYR A N 1
ATOM 5271 C CA . TYR A 1 654 ? 5.199 -30.297 -28.656 1 98.31 654 TYR A CA 1
ATOM 5272 C C . TYR A 1 654 ? 5.844 -31.328 -29.594 1 98.31 654 TYR A C 1
ATOM 5274 O O . TYR A 1 654 ? 5.348 -32.438 -29.734 1 98.31 654 TYR A O 1
ATOM 5282 N N . HIS A 1 655 ? 6.855 -30.969 -30.312 1 98.31 655 HIS A N 1
ATOM 5283 C CA . HIS A 1 655 ? 7.586 -31.844 -31.234 1 98.31 655 HIS A CA 1
ATOM 5284 C C . HIS A 1 655 ? 9 -32.125 -30.719 1 98.31 655 HIS A C 1
ATOM 5286 O O . HIS A 1 655 ? 9.766 -31.188 -30.484 1 98.31 655 HIS A O 1
ATOM 5292 N N . TYR A 1 656 ? 9.352 -33.344 -30.516 1 97.88 656 TYR A N 1
ATOM 5293 C CA . TYR A 1 656 ? 10.633 -33.812 -30 1 97.88 656 TYR A CA 1
ATOM 5294 C C . TYR A 1 656 ? 11.234 -34.906 -30.875 1 97.88 656 TYR A C 1
ATOM 5296 O O . TYR A 1 656 ? 10.531 -35.812 -31.297 1 97.88 656 TYR A O 1
ATOM 5304 N N . ILE A 1 657 ? 12.547 -34.781 -31.125 1 96.38 657 ILE A N 1
ATOM 5305 C CA . ILE A 1 657 ? 13.148 -35.688 -32.094 1 96.38 657 ILE A CA 1
ATOM 5306 C C . ILE A 1 657 ? 14.289 -36.438 -31.453 1 96.38 657 ILE A C 1
ATOM 5308 O O . ILE A 1 657 ? 15.086 -35.875 -30.688 1 96.38 657 ILE A O 1
ATOM 5312 N N . HIS A 1 658 ? 14.266 -37.75 -31.656 1 94.88 658 HIS A N 1
ATOM 5313 C CA . HIS A 1 658 ? 15.383 -38.656 -31.406 1 94.88 658 HIS A CA 1
ATOM 5314 C C . HIS A 1 658 ? 16 -39.156 -32.719 1 94.88 658 HIS A C 1
ATOM 5316 O O . HIS A 1 658 ? 15.555 -38.781 -33.781 1 94.88 658 HIS A O 1
ATOM 5322 N N . ASP A 1 659 ? 17.125 -40 -32.469 1 89.75 659 ASP A N 1
ATOM 5323 C CA . ASP A 1 659 ? 17.672 -40.625 -33.656 1 89.75 659 ASP A CA 1
ATOM 5324 C C . ASP A 1 659 ? 16.641 -41.562 -34.312 1 89.75 659 ASP A C 1
ATOM 5326 O O . ASP A 1 659 ? 16.25 -42.562 -33.688 1 89.75 659 ASP A O 1
ATOM 5330 N N . GLU A 1 660 ? 16.016 -41.25 -35.406 1 87.25 660 GLU A N 1
ATOM 5331 C CA . GLU A 1 660 ? 15.078 -42.031 -36.219 1 87.25 660 GLU A CA 1
ATOM 5332 C C . GLU A 1 660 ? 13.711 -42.125 -35.562 1 87.25 660 GLU A C 1
ATOM 5334 O O . GLU A 1 660 ? 12.992 -43.094 -35.75 1 87.25 660 GLU A O 1
ATOM 5339 N N . LEU A 1 661 ? 13.438 -41.281 -34.688 1 93.06 661 LEU A N 1
ATOM 5340 C CA . LEU A 1 661 ? 12.156 -41.281 -34 1 93.06 661 LEU A CA 1
ATOM 5341 C C . LEU A 1 661 ? 11.664 -39.844 -33.781 1 93.06 661 LEU A C 1
ATOM 5343 O O . LEU A 1 661 ? 12.375 -39.031 -33.188 1 93.06 661 LEU A O 1
ATOM 5347 N N . ASP A 1 662 ? 10.469 -39.5 -34.25 1 95.5 662 ASP A N 1
ATOM 5348 C CA . ASP A 1 662 ? 9.781 -38.25 -33.969 1 95.5 662 ASP A CA 1
ATOM 5349 C C . ASP A 1 662 ? 8.609 -38.469 -33 1 95.5 662 ASP A C 1
ATOM 5351 O O . ASP A 1 662 ? 7.801 -39.375 -33.219 1 95.5 662 ASP A O 1
ATOM 5355 N N . VAL A 1 663 ? 8.594 -37.688 -32 1 97.19 663 VAL A N 1
ATOM 5356 C CA . VAL A 1 663 ? 7.516 -37.75 -31.016 1 97.19 663 VAL A CA 1
ATOM 5357 C C . VAL A 1 663 ? 6.707 -36.438 -31.078 1 97.19 663 VAL A C 1
ATOM 5359 O O . VAL A 1 663 ? 7.27 -35.344 -31 1 97.19 663 VAL A O 1
ATOM 5362 N N . PHE A 1 664 ? 5.363 -36.5 -31.297 1 97.31 664 PHE A N 1
ATOM 5363 C CA . PHE A 1 664 ? 4.445 -35.375 -31.266 1 97.31 664 PHE A CA 1
ATOM 5364 C C . PHE A 1 664 ? 3.424 -35.531 -30.156 1 97.31 664 PHE A C 1
ATOM 5366 O O . PHE A 1 664 ? 2.707 -36.531 -30.094 1 97.31 664 PHE A O 1
ATOM 5373 N N . MET A 1 665 ? 3.4 -34.625 -29.266 1 98.31 665 MET A N 1
ATOM 5374 C CA . MET A 1 665 ? 2.348 -34.594 -28.25 1 98.31 665 MET A CA 1
ATOM 5375 C C . MET A 1 665 ? 1.337 -33.5 -28.547 1 98.31 665 MET A C 1
ATOM 5377 O O . MET A 1 665 ? 1.715 -32.375 -28.906 1 98.31 665 MET A O 1
ATOM 5381 N N . PHE A 1 666 ? 0.084 -33.781 -28.547 1 97.94 666 PHE A N 1
ATOM 5382 C CA . PHE A 1 666 ? -1.012 -32.812 -28.594 1 97.94 666 PHE A CA 1
ATOM 5383 C C . PHE A 1 666 ? -1.866 -32.906 -27.328 1 97.94 666 PHE A C 1
ATOM 5385 O O . PHE A 1 666 ? -2.115 -34 -26.812 1 97.94 666 PHE A O 1
ATOM 5392 N N . PHE A 1 667 ? -2.289 -31.812 -26.797 1 98.38 667 PHE A N 1
ATOM 5393 C CA . PHE A 1 667 ? -3.07 -31.75 -25.578 1 98.38 667 PHE A CA 1
ATOM 5394 C C . PHE A 1 667 ? -4.188 -30.719 -25.688 1 98.38 667 PHE A C 1
ATOM 5396 O O . PHE A 1 667 ? -3.947 -29.578 -26.109 1 98.38 667 PHE A O 1
ATOM 5403 N N . ASN A 1 668 ? -5.434 -31.062 -25.375 1 98.31 668 ASN A N 1
ATOM 5404 C CA . ASN A 1 668 ? -6.555 -30.141 -25.234 1 98.31 668 ASN A CA 1
ATOM 5405 C C . ASN A 1 668 ? -6.633 -29.547 -23.844 1 98.31 668 ASN A C 1
ATOM 5407 O O . ASN A 1 668 ? -7.07 -30.219 -22.906 1 98.31 668 ASN A O 1
ATOM 5411 N N . GLU A 1 669 ? -6.348 -28.266 -23.719 1 97.88 669 GLU A N 1
ATOM 5412 C CA . GLU A 1 669 ? -6.285 -27.625 -22.406 1 97.88 669 GLU A CA 1
ATOM 5413 C C . GLU A 1 669 ? -7.648 -27.078 -21.984 1 97.88 669 GLU A C 1
ATOM 5415 O O . GLU A 1 669 ? -7.828 -26.625 -20.859 1 97.88 669 GLU A O 1
ATOM 5420 N N . SER A 1 670 ? -8.656 -27.156 -22.891 1 96.44 670 SER A N 1
ATOM 5421 C CA . SER A 1 670 ? -9.984 -26.656 -22.531 1 96.44 670 SER A CA 1
ATOM 5422 C C . SER A 1 670 ? -10.672 -27.578 -21.531 1 96.44 670 SER A C 1
ATOM 5424 O O . SER A 1 670 ? -10.68 -28.797 -21.719 1 96.44 670 SER A O 1
ATOM 5426 N N . PRO A 1 671 ? -11.203 -27.031 -20.516 1 93.25 671 PRO A N 1
ATOM 5427 C CA . PRO A 1 671 ? -11.969 -27.891 -19.609 1 93.25 671 PRO A CA 1
ATOM 5428 C C . PRO A 1 671 ? -13.375 -28.188 -20.125 1 93.25 671 PRO A C 1
ATOM 5430 O O . PRO A 1 671 ? -14.094 -29 -19.547 1 93.25 671 PRO A O 1
ATOM 5433 N N . PHE A 1 672 ? -13.766 -27.594 -21.266 1 92.38 672 PHE A N 1
ATOM 5434 C CA . PHE A 1 672 ? -15.164 -27.672 -21.672 1 92.38 672 PHE A CA 1
ATOM 5435 C C . PHE A 1 672 ? -15.281 -28.219 -23.094 1 92.38 672 PHE A C 1
ATOM 5437 O O . PHE A 1 672 ? -16.078 -29.109 -23.344 1 92.38 672 PHE A O 1
ATOM 5444 N N . ASP A 1 673 ? -14.383 -27.766 -23.891 1 94.44 673 ASP A N 1
ATOM 5445 C CA . ASP A 1 673 ? -14.641 -27.953 -25.312 1 94.44 673 ASP A CA 1
ATOM 5446 C C . ASP A 1 673 ? -13.773 -29.062 -25.891 1 94.44 673 ASP A C 1
ATOM 5448 O O . ASP A 1 673 ? -12.609 -29.219 -25.516 1 94.44 673 ASP A O 1
ATOM 5452 N N . THR A 1 674 ? -14.344 -29.812 -26.734 1 95.94 674 THR A N 1
ATOM 5453 C CA . THR A 1 674 ? -13.602 -30.781 -27.531 1 95.94 674 THR A CA 1
ATOM 5454 C C . THR A 1 674 ? -12.898 -30.109 -28.703 1 95.94 674 THR A C 1
ATOM 5456 O O . THR A 1 674 ? -13.484 -29.25 -29.375 1 95.94 674 THR A O 1
ATOM 5459 N N . VAL A 1 675 ? -11.672 -30.406 -28.922 1 96.75 675 VAL A N 1
ATOM 5460 C CA . VAL A 1 675 ? -10.922 -29.938 -30.078 1 96.75 675 VAL A CA 1
ATOM 5461 C C . VAL A 1 675 ? -11.164 -30.891 -31.25 1 96.75 675 VAL A C 1
ATOM 5463 O O . VAL A 1 675 ? -11.008 -32.094 -31.125 1 96.75 675 VAL A O 1
ATOM 5466 N N . ARG A 1 676 ? -11.633 -30.406 -32.344 1 95.19 676 ARG A N 1
ATOM 5467 C CA . ARG A 1 676 ? -11.789 -31.125 -33.625 1 95.19 676 ARG A CA 1
ATOM 5468 C C . ARG A 1 676 ? -11.07 -30.391 -34.75 1 95.19 676 ARG A C 1
ATOM 5470 O O . ARG A 1 676 ? -11.453 -29.266 -35.094 1 95.19 676 ARG A O 1
ATOM 5477 N N . THR A 1 677 ? -10.047 -31.078 -35.219 1 94.81 677 THR A N 1
ATOM 5478 C CA . THR A 1 677 ? -9.273 -30.391 -36.281 1 94.81 677 THR A CA 1
ATOM 5479 C C . THR A 1 677 ? -8.461 -31.391 -37.094 1 94.81 677 THR A C 1
ATOM 5481 O O . THR A 1 677 ? -8.57 -32.594 -36.875 1 94.81 677 THR A O 1
ATOM 5484 N N . LYS A 1 678 ? -7.805 -30.922 -38.094 1 93.31 678 LYS A N 1
ATOM 5485 C CA . LYS A 1 678 ? -6.84 -31.672 -38.875 1 93.31 678 LYS A CA 1
ATOM 5486 C C . LYS A 1 678 ? -5.426 -31.125 -38.688 1 93.31 678 LYS A C 1
ATOM 5488 O O . LYS A 1 678 ? -5.234 -29.922 -38.562 1 93.31 678 LYS A O 1
ATOM 5493 N N . VAL A 1 679 ? -4.508 -32.094 -38.594 1 93.56 679 VAL A N 1
ATOM 5494 C CA . VAL A 1 679 ? -3.119 -31.703 -38.406 1 93.56 679 VAL A CA 1
ATOM 5495 C C . VAL A 1 679 ? -2.234 -32.281 -39.5 1 93.56 679 VAL A C 1
ATOM 5497 O O . VAL A 1 679 ? -2.424 -33.438 -39.875 1 93.56 679 VAL A O 1
ATOM 5500 N N . VAL A 1 680 ? -1.377 -31.469 -40.031 1 93.88 680 VAL A N 1
ATOM 5501 C CA . VAL A 1 680 ? -0.334 -31.922 -40.969 1 93.88 680 VAL A CA 1
ATOM 5502 C C . VAL A 1 680 ? 1.016 -31.922 -40.25 1 93.88 680 VAL A C 1
ATOM 5504 O O . VAL A 1 680 ? 1.472 -30.875 -39.75 1 93.88 680 VAL A O 1
ATOM 5507 N N . LEU A 1 681 ? 1.623 -33.094 -40.125 1 94.25 681 LEU A N 1
ATOM 5508 C CA . LEU A 1 681 ? 2.924 -33.25 -39.469 1 94.25 681 LEU A CA 1
ATOM 5509 C C . LEU A 1 681 ? 4.051 -33.125 -40.5 1 94.25 681 LEU A C 1
ATOM 5511 O O . LEU A 1 681 ? 3.867 -33.469 -41.656 1 94.25 681 LEU A O 1
ATOM 5515 N N . PRO A 1 682 ? 5.215 -32.656 -40.062 1 93.38 682 PRO A N 1
ATOM 5516 C CA . PRO A 1 682 ? 6.355 -32.5 -40.969 1 93.38 682 PRO A CA 1
ATOM 5517 C C . PRO A 1 682 ? 7.156 -33.812 -41.125 1 93.38 682 PRO A C 1
ATOM 5519 O O . PRO A 1 682 ? 8.391 -33.781 -41.094 1 93.38 682 PRO A O 1
ATOM 5522 N N . VAL A 1 683 ? 6.523 -34.875 -41.25 1 92 683 VAL A N 1
ATOM 5523 C CA . VAL A 1 683 ? 7.188 -36.156 -41.406 1 92 683 VAL A CA 1
ATOM 5524 C C . VAL A 1 683 ? 6.547 -36.938 -42.531 1 92 683 VAL A C 1
ATOM 5526 O O . VAL A 1 683 ? 5.426 -36.656 -42.938 1 92 683 VAL A O 1
ATOM 5529 N N . GLU A 1 684 ? 7.363 -37.906 -43 1 86.94 684 GLU A N 1
ATOM 5530 C CA . GLU A 1 684 ? 6.883 -38.812 -44.031 1 86.94 684 GLU A CA 1
ATOM 5531 C C . GLU A 1 684 ? 6.758 -40.219 -43.5 1 86.94 684 GLU A C 1
ATOM 5533 O O . GLU A 1 684 ? 7.488 -40.625 -42.594 1 86.94 684 GLU A O 1
ATOM 5538 N N . GLY A 1 685 ? 5.773 -40.969 -43.906 1 84.38 685 GLY A N 1
ATOM 5539 C CA . GLY A 1 685 ? 5.602 -42.344 -43.5 1 84.38 685 GLY A CA 1
ATOM 5540 C C . GLY A 1 685 ? 4.453 -42.562 -42.531 1 84.38 685 GLY A C 1
ATOM 5541 O O . GLY A 1 685 ? 3.666 -41.625 -42.281 1 84.38 685 GLY A O 1
ATOM 5542 N N . ASP A 1 686 ? 4.484 -43.781 -41.969 1 84.94 686 ASP A N 1
ATOM 5543 C CA . ASP A 1 686 ? 3.375 -44.125 -41.094 1 84.94 686 ASP A CA 1
ATOM 5544 C C . ASP A 1 686 ? 3.539 -43.5 -39.719 1 84.94 686 ASP A C 1
ATOM 5546 O O . ASP A 1 686 ? 4.652 -43.406 -39.188 1 84.94 686 ASP A O 1
ATOM 5550 N N . VAL A 1 687 ? 2.482 -42.969 -39.25 1 90.94 687 VAL A N 1
ATOM 5551 C CA . VAL A 1 687 ? 2.414 -42.406 -37.906 1 90.94 687 VAL A CA 1
ATOM 5552 C C . VAL A 1 687 ? 1.593 -43.312 -37 1 90.94 687 VAL A C 1
ATOM 5554 O O . VAL A 1 687 ? 0.584 -43.875 -37.438 1 90.94 687 VAL A O 1
ATOM 5557 N N . TYR A 1 688 ? 2.043 -43.531 -35.75 1 91.75 688 TYR A N 1
ATOM 5558 C CA . TYR A 1 688 ? 1.393 -44.375 -34.75 1 91.75 688 TYR A CA 1
ATOM 5559 C C . TYR A 1 688 ? 0.978 -43.531 -33.531 1 91.75 688 TYR A C 1
ATOM 5561 O O . TYR A 1 688 ? 1.479 -42.438 -33.312 1 91.75 688 TYR A O 1
ATOM 5569 N N . ALA A 1 689 ? -0.004 -44.094 -32.875 1 92.75 689 ALA A N 1
ATOM 5570 C CA . ALA A 1 689 ? -0.446 -43.469 -31.641 1 92.75 689 ALA A CA 1
ATOM 5571 C C . ALA A 1 689 ? 0.014 -44.25 -30.422 1 92.75 689 ALA A C 1
ATOM 5573 O O . ALA A 1 689 ? -0.258 -45.469 -30.328 1 92.75 689 ALA A O 1
ATOM 5574 N N . TYR A 1 690 ? 0.724 -43.625 -29.531 1 94.69 690 TYR A N 1
ATOM 5575 C CA . TYR A 1 690 ? 1.2 -44.25 -28.312 1 94.69 690 TYR A CA 1
ATOM 5576 C C . TYR A 1 690 ? 0.306 -43.906 -27.125 1 94.69 690 TYR A C 1
ATOM 5578 O O . TYR A 1 690 ? 0.03 -42.719 -26.891 1 94.69 690 TYR A O 1
ATOM 5586 N N . ASP A 1 691 ? -0.235 -44.875 -26.438 1 93.38 691 ASP A N 1
ATOM 5587 C CA . ASP A 1 691 ? -0.987 -44.688 -25.203 1 93.38 691 ASP A CA 1
ATOM 5588 C C . ASP A 1 691 ? -0.091 -44.906 -23.984 1 93.38 691 ASP A C 1
ATOM 5590 O O . ASP A 1 691 ? 0.208 -46.031 -23.625 1 93.38 691 ASP A O 1
ATOM 5594 N N . ALA A 1 692 ? 0.228 -43.875 -23.297 1 95.5 692 ALA A N 1
ATOM 5595 C CA . ALA A 1 692 ? 1.202 -43.938 -22.219 1 95.5 692 ALA A CA 1
ATOM 5596 C C . ALA A 1 692 ? 0.582 -44.531 -20.953 1 95.5 692 ALA A C 1
ATOM 5598 O O . ALA A 1 692 ? 1.296 -45 -20.062 1 95.5 692 ALA A O 1
ATOM 5599 N N . PHE A 1 693 ? -0.752 -44.469 -20.812 1 94.19 693 PHE A N 1
ATOM 5600 C CA . PHE A 1 693 ? -1.398 -45.125 -19.672 1 94.19 693 PHE A CA 1
ATOM 5601 C C . PHE A 1 693 ? -1.379 -46.625 -19.828 1 94.19 693 PHE A C 1
ATOM 5603 O O . PHE A 1 693 ? -1.04 -47.344 -18.875 1 94.19 693 PHE A O 1
ATOM 5610 N N . LEU A 1 694 ? -1.72 -47.062 -21.031 1 91.81 694 LEU A N 1
ATOM 5611 C CA . LEU A 1 694 ? -1.793 -48.5 -21.266 1 91.81 694 LEU A CA 1
ATOM 5612 C C . LEU A 1 694 ? -0.447 -49.031 -21.734 1 91.81 694 LEU A C 1
ATOM 5614 O O . LEU A 1 694 ? -0.231 -50.25 -21.75 1 91.81 694 LEU A O 1
ATOM 5618 N N . ASN A 1 695 ? 0.492 -48.156 -22.062 1 94.31 695 ASN A N 1
ATOM 5619 C CA . ASN A 1 695 ? 1.814 -48.5 -22.594 1 94.31 695 ASN A CA 1
ATOM 5620 C C . ASN A 1 695 ? 1.724 -49.375 -23.828 1 94.31 695 ASN A C 1
ATOM 5622 O O . ASN A 1 695 ? 2.326 -50.438 -23.891 1 94.31 695 ASN A O 1
ATOM 5626 N N . ARG A 1 696 ? 1.052 -48.906 -24.812 1 93.19 696 ARG A N 1
ATOM 5627 C CA . ARG A 1 696 ? 0.893 -49.656 -26.062 1 93.19 696 ARG A CA 1
ATOM 5628 C C . ARG A 1 696 ? 0.896 -48.688 -27.266 1 93.19 696 ARG A C 1
ATOM 5630 O O . ARG A 1 696 ? 0.537 -47.531 -27.141 1 93.19 696 ARG A O 1
ATOM 5637 N N . LEU A 1 697 ? 1.337 -49.219 -28.344 1 92.62 697 LEU A N 1
ATOM 5638 C CA . LEU A 1 697 ? 1.371 -48.5 -29.625 1 92.62 697 LEU A CA 1
ATOM 5639 C C . LEU A 1 697 ? 0.248 -49 -30.531 1 92.62 697 LEU A C 1
ATOM 5641 O O . LEU A 1 697 ? 0.031 -50.188 -30.688 1 92.62 697 LEU A O 1
ATOM 5645 N N . ASN A 1 698 ? -0.529 -48.094 -31.031 1 89.88 698 ASN A N 1
ATOM 5646 C CA . ASN A 1 698 ? -1.646 -48.406 -31.906 1 89.88 698 ASN A CA 1
ATOM 5647 C C . ASN A 1 698 ? -1.438 -47.875 -33.312 1 89.88 698 ASN A C 1
ATOM 5649 O O . ASN A 1 698 ? -0.891 -46.781 -33.469 1 89.88 698 ASN A O 1
ATOM 5653 N N . SER A 1 699 ? -1.875 -48.656 -34.25 1 86.38 699 SER A N 1
ATOM 5654 C CA . SER A 1 699 ? -1.913 -48.125 -35.625 1 86.38 699 SER A CA 1
ATOM 5655 C C . SER A 1 699 ? -3.078 -47.156 -35.812 1 86.38 699 SER A C 1
ATOM 5657 O O . SER A 1 699 ? -4.082 -47.25 -35.094 1 86.38 699 SER A O 1
ATOM 5659 N N . LEU A 1 700 ? -2.836 -46.219 -36.5 1 79.94 700 LEU A N 1
ATOM 5660 C CA . LEU A 1 700 ? -3.916 -45.281 -36.812 1 79.94 700 LEU A CA 1
ATOM 5661 C C . LEU A 1 700 ? -4.668 -45.719 -38.062 1 79.94 700 LEU A C 1
ATOM 5663 O O . LEU A 1 700 ? -4.062 -46.188 -39.031 1 79.94 700 LEU A O 1
ATOM 5667 N N . SER A 1 701 ? -5.988 -46.281 -37.781 1 60.72 701 SER A N 1
ATOM 5668 C CA . SER A 1 701 ? -6.746 -46.719 -38.938 1 60.72 701 SER A CA 1
ATOM 5669 C C . SER A 1 701 ? -6.551 -45.75 -40.125 1 60.72 701 SER A C 1
ATOM 5671 O O . SER A 1 701 ? -6.055 -44.656 -39.938 1 60.72 701 SER A O 1
ATOM 5673 N N . SER A 1 702 ? -7.633 -45.844 -41.094 1 51.5 702 SER A N 1
ATOM 5674 C CA . SER A 1 702 ? -7.574 -45.281 -42.469 1 51.5 702 SER A CA 1
ATOM 5675 C C . SER A 1 702 ? -7.18 -43.812 -42.438 1 51.5 702 SER A C 1
ATOM 5677 O O . SER A 1 702 ? -7.816 -43 -41.75 1 51.5 702 SER A O 1
ATOM 5679 N N . ARG A 1 703 ? -5.871 -43.469 -42.312 1 50.22 703 ARG A N 1
ATOM 5680 C CA . ARG A 1 703 ? -5.613 -42.188 -42.938 1 50.22 703 ARG A CA 1
ATOM 5681 C C . ARG A 1 703 ? -6.641 -41.906 -44.031 1 50.22 703 ARG A C 1
ATOM 5683 O O . ARG A 1 703 ? -6.906 -42.75 -44.875 1 50.22 703 ARG A O 1
ATOM 5690 N N . GLU A 1 704 ? -7.715 -41.438 -43.688 1 42.62 704 GLU A N 1
ATOM 5691 C CA . GLU A 1 704 ? -8.219 -41 -45 1 42.62 704 GLU A CA 1
ATOM 5692 C C . GLU A 1 704 ? -7.086 -40.812 -46 1 42.62 704 GLU A C 1
ATOM 5694 O O . GLU A 1 704 ? -6.043 -40.25 -45.656 1 42.62 704 GLU A O 1
ATOM 5699 N N . THR A 1 705 ? -6.977 -41.844 -46.781 1 40.25 705 THR A N 1
ATOM 5700 C CA . THR A 1 705 ? -6.062 -42.062 -47.906 1 40.25 705 THR A CA 1
ATOM 5701 C C . THR A 1 705 ? -5.422 -40.75 -48.312 1 40.25 705 THR A C 1
ATOM 5703 O O . THR A 1 705 ? -4.438 -40.719 -49.062 1 40.25 705 THR A O 1
ATOM 5706 N N . ASP A 1 706 ? -6.367 -39.844 -48.844 1 44.75 706 ASP A N 1
ATOM 5707 C CA . ASP A 1 706 ? -5.645 -38.969 -49.75 1 44.75 706 ASP A CA 1
ATOM 5708 C C . ASP A 1 706 ? -4.406 -38.375 -49.094 1 44.75 706 ASP A C 1
ATOM 5710 O O . ASP A 1 706 ? -3.316 -38.406 -49.688 1 44.75 706 ASP A O 1
ATOM 5714 N N . PHE A 1 707 ? -4.539 -36.969 -48.5 1 49.44 707 PHE A N 1
ATOM 5715 C CA . PHE A 1 707 ? -3.521 -35.938 -48.344 1 49.44 707 PHE A CA 1
ATOM 5716 C C . PHE A 1 707 ? -2.857 -36.031 -47 1 49.44 707 PHE A C 1
ATOM 5718 O O . PHE A 1 707 ? -3.385 -36.656 -46.062 1 49.44 707 PHE A O 1
ATOM 5725 N N . LYS A 1 708 ? -1.615 -35.562 -46.625 1 65.5 708 LYS A N 1
ATOM 5726 C CA . LYS A 1 708 ? -0.613 -35.219 -45.625 1 65.5 708 LYS A CA 1
ATOM 5727 C C . LYS A 1 708 ? -1.271 -34.812 -44.281 1 65.5 708 LYS A C 1
ATOM 5729 O O . LYS A 1 708 ? -0.594 -34.656 -43.281 1 65.5 708 LYS A O 1
ATOM 5734 N N . ALA A 1 709 ? -2.678 -35 -44.156 1 84.38 709 ALA A N 1
ATOM 5735 C CA . ALA A 1 709 ? -3.305 -34.438 -42.938 1 84.38 709 ALA A CA 1
ATOM 5736 C C . ALA A 1 709 ? -3.918 -35.562 -42.094 1 84.38 709 ALA A C 1
ATOM 5738 O O . ALA A 1 709 ? -4.484 -36.5 -42.594 1 84.38 709 ALA A O 1
ATOM 5739 N N . LEU A 1 710 ? -3.807 -35.594 -40.719 1 87.31 710 LEU A N 1
ATOM 5740 C CA . LEU A 1 710 ? -4.371 -36.469 -39.688 1 87.31 710 LEU A CA 1
ATOM 5741 C C . LEU A 1 710 ? -5.527 -35.781 -38.969 1 87.31 710 LEU A C 1
ATOM 5743 O O . LEU A 1 710 ? -5.441 -34.594 -38.625 1 87.31 710 LEU A O 1
ATOM 5747 N N . SER A 1 711 ? -6.691 -36.5 -38.906 1 89.19 711 SER A N 1
ATOM 5748 C CA . SER A 1 711 ? -7.805 -35.969 -38.094 1 89.19 711 SER A CA 1
ATOM 5749 C C . SER A 1 711 ? -7.539 -36.125 -36.625 1 89.19 711 SER A C 1
ATOM 5751 O O . SER A 1 711 ? -7.203 -37.219 -36.156 1 89.19 711 SER A O 1
ATOM 5753 N N . LEU A 1 712 ? -7.719 -35.062 -35.875 1 91.75 712 LEU A N 1
ATOM 5754 C CA . LEU A 1 712 ? -7.477 -35.031 -34.438 1 91.75 712 LEU A CA 1
ATOM 5755 C C . LEU A 1 712 ? -8.742 -34.656 -33.688 1 91.75 712 LEU A C 1
ATOM 5757 O O . LEU A 1 712 ? -9.336 -33.625 -33.938 1 91.75 712 LEU A O 1
ATOM 5761 N N . VAL A 1 713 ? -9.258 -35.5 -32.844 1 93.44 713 VAL A N 1
ATOM 5762 C CA . VAL A 1 713 ? -10.359 -35.219 -31.938 1 93.44 713 VAL A CA 1
ATOM 5763 C C . VAL A 1 713 ? -9.906 -35.469 -30.484 1 93.44 713 VAL A C 1
ATOM 5765 O O . VAL A 1 713 ? -9.625 -36.594 -30.109 1 93.44 713 VAL A O 1
ATOM 5768 N N . LEU A 1 714 ? -9.836 -34.438 -29.688 1 95.75 714 LEU A N 1
ATOM 5769 C CA . LEU A 1 714 ? -9.398 -34.531 -28.297 1 95.75 714 LEU A CA 1
ATOM 5770 C C . LEU A 1 714 ? -10.445 -33.969 -27.359 1 95.75 714 LEU A C 1
ATOM 5772 O O . LEU A 1 714 ? -10.75 -32.781 -27.422 1 95.75 714 LEU A O 1
ATOM 5776 N N . LYS A 1 715 ? -11 -34.781 -26.516 1 95.25 715 LYS A N 1
ATOM 5777 C CA . LYS A 1 715 ? -11.914 -34.312 -25.469 1 95.25 715 LYS A CA 1
ATOM 5778 C C . LYS A 1 715 ? -11.172 -33.531 -24.391 1 95.25 715 LYS A C 1
ATOM 5780 O O . LYS A 1 715 ? -9.938 -33.531 -24.359 1 95.25 715 LYS A O 1
ATOM 5785 N N . PRO A 1 716 ? -11.945 -32.812 -23.547 1 94.88 716 PRO A N 1
ATOM 5786 C CA . PRO A 1 716 ? -11.281 -32.125 -22.438 1 94.88 716 PRO A CA 1
ATOM 5787 C C . PRO A 1 716 ? -10.375 -33.062 -21.625 1 94.88 716 PRO A C 1
ATOM 5789 O O . PRO A 1 716 ? -10.773 -34.188 -21.312 1 94.88 716 PRO A O 1
ATOM 5792 N N . TYR A 1 717 ? -9.117 -32.656 -21.328 1 94.5 717 TYR A N 1
ATOM 5793 C CA . TYR A 1 717 ? -8.141 -33.375 -20.5 1 94.5 717 TYR A CA 1
ATOM 5794 C C . TYR A 1 717 ? -7.387 -34.406 -21.328 1 94.5 717 TYR A C 1
ATOM 5796 O O . TYR A 1 717 ? -6.43 -35 -20.844 1 94.5 717 TYR A O 1
ATOM 5804 N N . GLU A 1 718 ? -7.77 -34.562 -22.578 1 95.88 718 GLU A N 1
ATOM 5805 C CA . GLU A 1 718 ? -7.191 -35.656 -23.375 1 95.88 718 GLU A CA 1
ATOM 5806 C C . GLU A 1 718 ? -5.914 -35.188 -24.078 1 95.88 718 GLU A C 1
ATOM 5808 O O . GLU A 1 718 ? -5.82 -34.062 -24.516 1 95.88 718 GLU A O 1
ATOM 5813 N N . SER A 1 719 ? -4.918 -36.125 -24.078 1 96.75 719 SER A N 1
ATOM 5814 C CA . SER A 1 719 ? -3.691 -35.969 -24.859 1 96.75 719 SER A CA 1
ATOM 5815 C C . SER A 1 719 ? -3.504 -37.125 -25.812 1 96.75 719 SER A C 1
ATOM 5817 O O . SER A 1 719 ? -4.055 -38.219 -25.609 1 96.75 719 SER A O 1
ATOM 5819 N N . ILE A 1 720 ? -2.818 -36.875 -26.875 1 95.31 720 ILE A N 1
ATOM 5820 C CA . ILE A 1 720 ? -2.424 -37.938 -27.797 1 95.31 720 ILE A CA 1
ATOM 5821 C C . ILE A 1 720 ? -0.944 -37.781 -28.141 1 95.31 720 ILE A C 1
ATOM 5823 O O . ILE A 1 720 ? -0.438 -36.688 -28.297 1 95.31 720 ILE A O 1
ATOM 5827 N N . ILE A 1 721 ? -0.232 -38.938 -28.141 1 97 721 ILE A N 1
ATOM 5828 C CA . ILE A 1 721 ? 1.176 -39 -28.516 1 97 721 ILE A CA 1
ATOM 5829 C C . ILE A 1 721 ? 1.318 -39.719 -29.859 1 97 721 ILE A C 1
ATOM 5831 O O . ILE A 1 721 ? 0.969 -40.906 -29.969 1 97 721 ILE A O 1
ATOM 5835 N N . LEU A 1 722 ? 1.734 -38.969 -30.844 1 95.19 722 LEU A N 1
ATOM 5836 C CA . LEU A 1 722 ? 1.969 -39.531 -32.188 1 95.19 722 LEU A CA 1
ATOM 5837 C C . LEU A 1 722 ? 3.455 -39.781 -32.406 1 95.19 722 LEU A C 1
ATOM 5839 O O . LEU A 1 722 ? 4.289 -38.938 -32.062 1 95.19 722 LEU A O 1
ATOM 5843 N N . ILE A 1 723 ? 3.75 -40.938 -32.906 1 94.62 723 ILE A N 1
ATOM 5844 C CA . ILE A 1 723 ? 5.133 -41.344 -33.094 1 94.62 723 ILE A CA 1
ATOM 5845 C C . ILE A 1 723 ? 5.363 -41.719 -34.562 1 94.62 723 ILE A C 1
ATOM 5847 O O . ILE A 1 723 ? 4.523 -42.375 -35.188 1 94.62 723 ILE A O 1
ATOM 5851 N N . GLN A 1 724 ? 6.367 -41.219 -35.156 1 92.56 724 GLN A N 1
ATOM 5852 C CA . GLN A 1 724 ? 6.855 -41.625 -36.469 1 92.56 724 GLN A CA 1
ATOM 5853 C C . GLN A 1 724 ? 8.281 -42.156 -36.375 1 92.56 724 GLN A C 1
ATOM 5855 O O . GLN A 1 724 ? 9.148 -41.531 -35.75 1 92.56 724 GLN A O 1
ATOM 5860 N N . GLY A 1 725 ? 8.5 -43.312 -36.812 1 88.62 725 GLY A N 1
ATOM 5861 C CA . GLY A 1 725 ? 9.82 -43.906 -36.812 1 88.62 725 GLY A CA 1
ATOM 5862 C C . GLY A 1 725 ? 9.93 -45.125 -37.688 1 88.62 725 GLY A C 1
ATOM 5863 O O . GLY A 1 725 ? 8.922 -45.594 -38.219 1 88.62 725 GLY A O 1
ATOM 5864 N N . LYS A 1 726 ? 11.125 -45.625 -37.781 1 83.56 726 LYS A N 1
ATOM 5865 C CA . LYS A 1 726 ? 11.391 -46.812 -38.625 1 83.56 726 LYS A CA 1
ATOM 5866 C C . LYS A 1 726 ? 11.094 -48.094 -37.875 1 83.56 726 LYS A C 1
ATOM 5868 O O . LYS A 1 726 ? 11.406 -48.219 -36.688 1 83.56 726 LYS A O 1
ATOM 5873 N N . GLY A 1 727 ? 10.43 -49.031 -38.5 1 81.06 727 GLY A N 1
ATOM 5874 C CA . GLY A 1 727 ? 10.258 -50.406 -38 1 81.06 727 GLY A CA 1
ATOM 5875 C C . GLY A 1 727 ? 9.266 -50.469 -36.844 1 81.06 727 GLY A C 1
ATOM 5876 O O . GLY A 1 727 ? 9.391 -51.344 -35.969 1 81.06 727 GLY A O 1
ATOM 5877 N N . LEU A 1 728 ? 8.32 -49.562 -36.844 1 86.06 728 LEU A N 1
ATOM 5878 C CA . LEU A 1 728 ? 7.398 -49.562 -35.719 1 86.06 728 LEU A CA 1
ATOM 5879 C C . LEU A 1 728 ? 6.207 -50.469 -35.969 1 86.06 728 LEU A C 1
ATOM 5881 O O . LEU A 1 728 ? 5.453 -50.781 -35.031 1 86.06 728 LEU A O 1
ATOM 5885 N N . GLU A 1 729 ? 6.066 -50.969 -37.125 1 82.06 729 GLU A N 1
ATOM 5886 C CA . GLU A 1 729 ? 4.922 -51.781 -37.531 1 82.06 729 GLU A CA 1
ATOM 5887 C C . GLU A 1 729 ? 4.828 -53.031 -36.688 1 82.06 729 GLU A C 1
ATOM 5889 O O . GLU A 1 729 ? 3.727 -53.5 -36.406 1 82.06 729 GLU A O 1
ATOM 5894 N N . CYS A 1 730 ? 5.879 -53.531 -36.281 1 80.88 730 CYS A N 1
ATOM 5895 C CA . CYS A 1 730 ? 5.906 -54.812 -35.562 1 80.88 730 CYS A CA 1
ATOM 5896 C C . CYS A 1 730 ? 5.449 -54.625 -34.125 1 80.88 730 CYS A C 1
ATOM 5898 O O . CYS A 1 730 ? 5.09 -55.625 -33.469 1 80.88 730 CYS A O 1
ATOM 5900 N N . TYR A 1 731 ? 5.426 -53.438 -33.719 1 82.56 731 TYR A N 1
ATOM 5901 C CA . TYR A 1 731 ? 5.062 -53.188 -32.344 1 82.56 731 TYR A CA 1
ATOM 5902 C C . TYR A 1 731 ? 3.627 -52.688 -32.219 1 82.56 731 TYR A C 1
ATOM 5904 O O . TYR A 1 731 ? 3.061 -52.625 -31.141 1 82.56 731 TYR A O 1
ATOM 5912 N N . ALA A 1 732 ? 2.98 -52.375 -33.312 1 83.25 732 ALA A N 1
ATOM 5913 C CA . ALA A 1 732 ? 1.674 -51.719 -33.312 1 83.25 732 ALA A CA 1
ATOM 5914 C C . ALA A 1 732 ? 0.548 -52.75 -33.25 1 83.25 732 ALA A C 1
ATOM 5916 O O . ALA A 1 732 ? 0.608 -53.781 -33.906 1 83.25 732 ALA A O 1
ATOM 5917 N N . GLN A 1 733 ? -0.333 -52.5 -32.344 1 76.5 733 GLN A N 1
ATOM 5918 C CA . GLN A 1 733 ? -1.529 -53.312 -32.188 1 76.5 733 GLN A CA 1
ATOM 5919 C C . GLN A 1 733 ? -2.666 -52.812 -33.062 1 76.5 733 GLN A C 1
ATOM 5921 O O . GLN A 1 733 ? -2.482 -51.844 -33.812 1 76.5 733 GLN A O 1
ATOM 5926 N N . ASN A 1 734 ? -3.939 -53.312 -32.844 1 65.19 734 ASN A N 1
ATOM 5927 C CA . ASN A 1 734 ? -5.133 -53 -33.625 1 65.19 734 ASN A CA 1
ATOM 5928 C C . ASN A 1 734 ? -5.414 -51.5 -33.688 1 65.19 734 ASN A C 1
ATOM 5930 O O . ASN A 1 734 ? -5.016 -50.781 -32.781 1 65.19 734 ASN A O 1
ATOM 5934 N N . PRO A 1 735 ? -6.098 -51.156 -34.75 1 62.34 735 PRO A N 1
ATOM 5935 C CA . PRO A 1 735 ? -6.258 -49.75 -35.094 1 62.34 735 PRO A CA 1
ATOM 5936 C C . PRO A 1 735 ? -7.051 -48.969 -34.062 1 62.34 735 PRO A C 1
ATOM 5938 O O . PRO A 1 735 ? -8.031 -49.5 -33.5 1 62.34 735 PRO A O 1
ATOM 5941 N N . LEU A 1 736 ? -6.488 -47.938 -33.562 1 59.47 736 LEU A N 1
ATOM 5942 C CA . LEU A 1 736 ? -7.164 -46.906 -32.781 1 59.47 736 LEU A CA 1
ATOM 5943 C C . LEU A 1 736 ? -8.086 -46.062 -33.656 1 59.47 736 LEU A C 1
ATOM 5945 O O . LEU A 1 736 ? -7.664 -45.562 -34.688 1 59.47 736 LEU A O 1
ATOM 5949 N N . TYR A 1 737 ? -9.5 -46.156 -33.438 1 50.09 737 TYR A N 1
ATOM 5950 C CA . TYR A 1 737 ? -10.422 -45.312 -34.156 1 50.09 737 TYR A CA 1
ATOM 5951 C C . TYR A 1 737 ? -10.492 -43.906 -33.5 1 50.09 737 TYR A C 1
ATOM 5953 O O . TYR A 1 737 ? -10.945 -43.781 -32.375 1 50.09 737 TYR A O 1
ATOM 5961 N N . ILE A 1 738 ? -9.867 -42.938 -34.094 1 51.22 738 ILE A N 1
ATOM 5962 C CA . ILE A 1 738 ? -9.859 -41.594 -33.562 1 51.22 738 ILE A CA 1
ATOM 5963 C C . ILE A 1 738 ? -11.273 -41.031 -33.531 1 51.22 738 ILE A C 1
ATOM 5965 O O . ILE A 1 738 ? -11.664 -40.344 -32.594 1 51.22 738 ILE A O 1
ATOM 5969 N N . GLU A 1 739 ? -12.102 -41.281 -34.719 1 54.28 739 GLU A N 1
ATOM 5970 C CA . GLU A 1 739 ? -13.445 -40.688 -34.781 1 54.28 739 GLU A CA 1
ATOM 5971 C C . GLU A 1 739 ? -14.469 -41.594 -34.094 1 54.28 739 GLU A C 1
ATOM 5973 O O . GLU A 1 739 ? -15.102 -42.438 -34.75 1 54.28 739 GLU A O 1
ATOM 5978 N N . LYS A 1 740 ? -14.445 -41.688 -32.75 1 54.94 740 LYS A N 1
ATOM 5979 C CA . LYS A 1 740 ? -15.359 -42.469 -31.922 1 54.94 740 LYS A CA 1
ATOM 5980 C C . LYS A 1 740 ? -16.812 -42.031 -32.125 1 54.94 740 LYS A C 1
ATOM 5982 O O . LYS A 1 740 ? -17.734 -42.656 -31.609 1 54.94 740 LYS A O 1
ATOM 5987 N N . GLU A 1 741 ? -16.953 -40.906 -32.875 1 53.44 741 GLU A N 1
ATOM 5988 C CA . GLU A 1 741 ? -18.297 -40.312 -32.969 1 53.44 741 GLU A CA 1
ATOM 5989 C C . GLU A 1 741 ? -19.219 -41.188 -33.812 1 53.44 741 GLU A C 1
ATOM 5991 O O . GLU A 1 741 ? -20.438 -41 -33.781 1 53.44 741 GLU A O 1
ATOM 5996 N N . LYS A 1 742 ? -18.516 -42.344 -34.375 1 61.91 742 LYS A N 1
ATOM 5997 C CA . LYS A 1 742 ? -19.406 -43.094 -35.25 1 61.91 742 LYS A CA 1
ATOM 5998 C C . LYS A 1 742 ? -19.906 -44.375 -34.594 1 61.91 742 LYS A C 1
ATOM 6000 O O . LYS A 1 742 ? -20.438 -45.25 -35.281 1 61.91 742 LYS A O 1
ATOM 6005 N N . MET A 1 743 ? -19.781 -44.25 -33.25 1 73.81 743 MET A N 1
ATOM 6006 C CA . MET A 1 743 ? -20.234 -45.469 -32.562 1 73.81 743 MET A CA 1
ATOM 6007 C C . MET A 1 743 ? -21.672 -45.312 -32.094 1 73.81 743 MET A C 1
ATOM 6009 O O . MET A 1 743 ? -22.156 -44.219 -31.859 1 73.81 743 MET A O 1
ATOM 6013 N N . LYS A 1 744 ? -22.344 -46.438 -32.094 1 83.12 744 LYS A N 1
ATOM 6014 C CA . LYS A 1 744 ? -23.719 -46.469 -31.594 1 83.12 744 LYS A CA 1
ATOM 6015 C C . LYS A 1 744 ? -23.75 -46.562 -30.078 1 83.12 744 LYS A C 1
ATOM 6017 O O . LYS A 1 744 ? -22.984 -47.312 -29.469 1 83.12 744 LYS A O 1
ATOM 6022 N N . VAL A 1 745 ? -24.594 -45.719 -29.484 1 87.81 745 VAL A N 1
ATOM 6023 C CA . VAL A 1 745 ? -24.766 -45.688 -28.031 1 87.81 745 VAL A CA 1
ATOM 6024 C C . VAL A 1 745 ? -25.844 -46.688 -27.609 1 87.81 745 VAL A C 1
ATOM 6026 O O . VAL A 1 745 ? -26.938 -46.688 -28.172 1 87.81 745 VAL A O 1
ATOM 6029 N N . MET A 1 746 ? -25.547 -47.562 -26.672 1 85.12 746 MET A N 1
ATOM 6030 C CA . MET A 1 746 ? -26.5 -48.469 -26.078 1 85.12 746 MET A CA 1
ATOM 6031 C C . MET A 1 746 ? -26.688 -48.188 -24.594 1 85.12 746 MET A C 1
ATOM 6033 O O . MET A 1 746 ? -25.766 -48.375 -23.797 1 85.12 746 MET A O 1
ATOM 6037 N N . ASP A 1 747 ? -27.906 -47.781 -24.344 1 85.94 747 ASP A N 1
ATOM 6038 C CA . ASP A 1 747 ? -28.25 -47.5 -22.938 1 85.94 747 ASP A CA 1
ATOM 6039 C C . ASP A 1 747 ? -28.875 -48.719 -22.266 1 85.94 747 ASP A C 1
ATOM 6041 O O . ASP A 1 747 ? -29.375 -49.625 -22.938 1 85.94 747 ASP A O 1
ATOM 6045 N N . PHE A 1 748 ? -28.641 -48.719 -20.953 1 81.88 748 PHE A N 1
ATOM 6046 C CA . PHE A 1 748 ? -29.359 -49.719 -20.188 1 81.88 748 PHE A CA 1
ATOM 6047 C C . PHE A 1 748 ? -29.844 -49.156 -18.859 1 81.88 748 PHE A C 1
ATOM 6049 O O . PHE A 1 748 ? -29.203 -48.281 -18.281 1 81.88 748 PHE A O 1
ATOM 6056 N N . GLU A 1 749 ? -31.047 -49.5 -18.484 1 79.44 749 GLU A N 1
ATOM 6057 C CA . GLU A 1 749 ? -31.609 -49.125 -17.188 1 79.44 749 GLU A CA 1
ATOM 6058 C C . GLU A 1 749 ? -31.234 -50.125 -16.109 1 79.44 749 GLU A C 1
ATOM 6060 O O . GLU A 1 749 ? -31.234 -51.344 -16.344 1 79.44 749 GLU A O 1
ATOM 6065 N N . ALA A 1 750 ? -30.703 -49.531 -15.086 1 86.19 750 ALA A N 1
ATOM 6066 C CA . ALA A 1 750 ? -30.344 -50.438 -13.992 1 86.19 750 ALA A CA 1
ATOM 6067 C C . ALA A 1 750 ? -30.5 -49.75 -12.641 1 86.19 750 ALA A C 1
ATOM 6069 O O . ALA A 1 750 ? -30.359 -48.531 -12.547 1 86.19 750 ALA A O 1
ATOM 6070 N N . GLU A 1 751 ? -30.938 -50.531 -11.617 1 93.81 751 GLU A N 1
ATOM 6071 C CA . GLU A 1 751 ? -30.828 -50.125 -10.219 1 93.81 751 GLU A CA 1
ATOM 6072 C C . GLU A 1 751 ? -29.438 -50.438 -9.664 1 93.81 751 GLU A C 1
ATOM 6074 O O . GLU A 1 751 ? -28.984 -51.562 -9.75 1 93.81 751 GLU A O 1
ATOM 6079 N N . TRP A 1 752 ? -28.844 -49.406 -9.164 1 97.62 752 TRP A N 1
ATOM 6080 C CA . TRP A 1 752 ? -27.469 -49.562 -8.688 1 97.62 752 TRP A CA 1
ATOM 6081 C C . TRP A 1 752 ? -27.438 -49.719 -7.172 1 97.62 752 TRP A C 1
ATOM 6083 O O . TRP A 1 752 ? -28.047 -48.938 -6.445 1 97.62 752 TRP A O 1
ATOM 6093 N N . THR A 1 753 ? -26.797 -50.719 -6.664 1 98.12 753 THR A N 1
ATOM 6094 C CA . THR A 1 753 ? -26.438 -50.781 -5.25 1 98.12 753 THR A CA 1
ATOM 6095 C C . THR A 1 753 ? -25.172 -50 -4.973 1 98.12 753 THR A C 1
ATOM 6097 O O . THR A 1 753 ? -24.141 -50.25 -5.613 1 98.12 753 THR A O 1
ATOM 6100 N N . VAL A 1 754 ? -25.281 -49.062 -4.031 1 98.5 754 VAL A N 1
ATOM 6101 C CA . VAL A 1 754 ? -24.141 -48.219 -3.725 1 98.5 754 VAL A CA 1
ATOM 6102 C C . VAL A 1 754 ? -23.594 -48.562 -2.342 1 98.5 754 VAL A C 1
ATOM 6104 O O . VAL A 1 754 ? -24.344 -48.625 -1.371 1 98.5 754 VAL A O 1
ATOM 6107 N N . SER A 1 755 ? -22.328 -48.812 -2.238 1 98.56 755 SER A N 1
ATOM 6108 C CA . SER A 1 755 ? -21.594 -49 -0.991 1 98.56 755 SER A CA 1
ATOM 6109 C C . SER A 1 755 ? -20.422 -48.031 -0.879 1 98.56 755 SER A C 1
ATOM 6111 O O . SER A 1 755 ? -19.969 -47.469 -1.881 1 98.56 755 SER A O 1
ATOM 6113 N N . THR A 1 756 ? -19.984 -47.75 0.337 1 98.56 756 THR A N 1
ATOM 6114 C CA . THR A 1 756 ? -18.906 -46.781 0.539 1 98.56 756 THR A CA 1
ATOM 6115 C C . THR A 1 756 ? -17.797 -47.375 1.408 1 98.56 756 THR A C 1
ATOM 6117 O O . THR A 1 756 ? -18.047 -48.281 2.203 1 98.56 756 THR A O 1
ATOM 6120 N N . ALA A 1 757 ? -16.562 -46.938 1.222 1 98.44 757 ALA A N 1
ATOM 6121 C CA . ALA A 1 757 ? -15.398 -47.25 2.055 1 98.44 757 ALA A CA 1
ATOM 6122 C C . ALA A 1 757 ? -14.438 -46.062 2.15 1 98.44 757 ALA A C 1
ATOM 6124 O O . ALA A 1 757 ? -14.062 -45.5 1.133 1 98.44 757 ALA A O 1
ATOM 6125 N N . VAL A 1 758 ? -14.07 -45.688 3.379 1 97.19 758 VAL A N 1
ATOM 6126 C CA . VAL A 1 758 ? -12.992 -44.719 3.543 1 97.19 758 VAL A CA 1
ATOM 6127 C C . VAL A 1 758 ? -11.648 -45.406 3.266 1 97.19 758 VAL A C 1
ATOM 6129 O O . VAL A 1 758 ? -11.555 -46.625 3.217 1 97.19 758 VAL A O 1
ATOM 6132 N N . ALA A 1 759 ? -10.641 -44.656 3.076 1 96.69 759 ALA A N 1
ATOM 6133 C CA . ALA A 1 759 ? -9.328 -45.156 2.662 1 96.69 759 ALA A CA 1
ATOM 6134 C C . ALA A 1 759 ? -8.805 -46.188 3.641 1 96.69 759 ALA A C 1
ATOM 6136 O O . ALA A 1 759 ? -8.32 -47.25 3.229 1 96.69 759 ALA A O 1
ATOM 6137 N N . GLU A 1 760 ? -8.945 -46 4.844 1 94 760 GLU A N 1
ATOM 6138 C CA . GLU A 1 760 ? -8.398 -46.844 5.887 1 94 760 GLU A CA 1
ATOM 6139 C C . GLU A 1 760 ? -9.086 -48.219 5.902 1 94 760 GLU A C 1
ATOM 6141 O O . GLU A 1 760 ? -8.5 -49.219 6.316 1 94 760 GLU A O 1
ATOM 6146 N N . HIS A 1 761 ? -10.289 -48.281 5.43 1 95.75 761 HIS A N 1
ATOM 6147 C CA . HIS A 1 761 ? -11.078 -49.5 5.527 1 95.75 761 HIS A CA 1
ATOM 6148 C C . HIS A 1 761 ? -11.125 -50.219 4.191 1 95.75 761 HIS A C 1
ATOM 6150 O O . HIS A 1 761 ? -11.625 -51.344 4.113 1 95.75 761 HIS A O 1
ATOM 6156 N N . TYR A 1 762 ? -10.719 -49.625 3.162 1 96.19 762 TYR A N 1
ATOM 6157 C CA . TYR A 1 762 ? -10.727 -50.281 1.86 1 96.19 762 TYR A CA 1
ATOM 6158 C C . TYR A 1 762 ? -9.945 -51.594 1.909 1 96.19 762 TYR A C 1
ATOM 6160 O O . TYR A 1 762 ? -8.867 -51.656 2.498 1 96.19 762 TYR A O 1
ATOM 6168 N N . PRO A 1 763 ? -10.398 -52.688 1.373 1 96.56 763 PRO A N 1
ATOM 6169 C CA . PRO A 1 763 ? -11.5 -52.781 0.408 1 96.56 763 PRO A CA 1
ATOM 6170 C C . PRO A 1 763 ? -12.812 -53.219 1.045 1 96.56 763 PRO A C 1
ATOM 6172 O O . PRO A 1 763 ? -13.648 -53.844 0.377 1 96.56 763 PRO A O 1
ATOM 6175 N N . TYR A 1 764 ? -12.969 -52.969 2.406 1 97.38 764 TYR A N 1
ATOM 6176 C CA . TYR A 1 764 ? -14.203 -53.375 3.076 1 97.38 764 TYR A CA 1
ATOM 6177 C C . TYR A 1 764 ? -15.273 -52.281 2.898 1 97.38 764 TYR A C 1
ATOM 6179 O O . TYR A 1 764 ? -15.156 -51.188 3.443 1 97.38 764 TYR A O 1
ATOM 6187 N N . PHE A 1 765 ? -16.344 -52.625 2.193 1 97.94 765 PHE A N 1
ATOM 6188 C CA . PHE A 1 765 ? -17.391 -51.656 1.859 1 97.94 765 PHE A CA 1
ATOM 6189 C C . PHE A 1 765 ? -18.594 -51.844 2.781 1 97.94 765 PHE A C 1
ATOM 6191 O O . PHE A 1 765 ? -18.875 -52.969 3.238 1 97.94 765 PHE A O 1
ATOM 6198 N N . VAL A 1 766 ? -19.266 -50.75 3.092 1 98.12 766 VAL A N 1
ATOM 6199 C CA . VAL A 1 766 ? -20.547 -50.719 3.805 1 98.12 766 VAL A CA 1
ATOM 6200 C C . VAL A 1 766 ? -21.656 -50.25 2.873 1 98.12 766 VAL A C 1
ATOM 6202 O O . VAL A 1 766 ? -21.547 -49.188 2.256 1 98.12 766 VAL A O 1
ATOM 6205 N N . GLU A 1 767 ? -22.734 -51.031 2.795 1 97.94 767 GLU A N 1
ATOM 6206 C CA . GLU A 1 767 ? -23.844 -50.656 1.906 1 97.94 767 GLU A CA 1
ATOM 6207 C C . GLU A 1 767 ? -24.516 -49.375 2.363 1 97.94 767 GLU A C 1
ATOM 6209 O O . GLU A 1 767 ? -24.859 -49.219 3.539 1 97.94 767 GLU A O 1
ATOM 6214 N N . TRP A 1 768 ? -24.625 -48.469 1.523 1 97.62 768 TRP A N 1
ATOM 6215 C CA . TRP A 1 768 ? -25.312 -47.219 1.78 1 97.62 768 TRP A CA 1
ATOM 6216 C C . TRP A 1 768 ? -26.781 -47.281 1.371 1 97.62 768 TRP A C 1
ATOM 6218 O O . TRP A 1 768 ? -27.672 -46.906 2.141 1 97.62 768 TRP A O 1
ATOM 6228 N N . GLY A 1 769 ? -26.969 -47.812 0.101 1 97.44 769 GLY A N 1
ATOM 6229 C CA . GLY A 1 769 ? -28.328 -47.906 -0.415 1 97.44 769 GLY A CA 1
ATOM 6230 C C . GLY A 1 769 ? -28.375 -48.156 -1.911 1 97.44 769 GLY A C 1
ATOM 6231 O O . GLY A 1 769 ? -27.438 -48.688 -2.49 1 97.44 769 GLY A O 1
ATOM 6232 N N . LYS A 1 770 ? -29.594 -47.844 -2.494 1 97.12 770 LYS A N 1
ATOM 6233 C CA . LYS A 1 770 ? -29.797 -48.062 -3.922 1 97.12 770 LYS A CA 1
ATOM 6234 C C . LYS A 1 770 ? -30.141 -46.75 -4.637 1 97.12 770 LYS A C 1
ATOM 6236 O O . LYS A 1 770 ? -30.672 -45.844 -4.027 1 97.12 770 LYS A O 1
ATOM 6241 N N . LEU A 1 771 ? -29.703 -46.688 -5.777 1 96.69 771 LEU A N 1
ATOM 6242 C CA . LEU A 1 771 ? -30 -45.531 -6.629 1 96.69 771 LEU A CA 1
ATOM 6243 C C . LEU A 1 771 ? -30.641 -45.969 -7.938 1 96.69 771 LEU A C 1
ATOM 6245 O O . LEU A 1 771 ? -30.078 -46.781 -8.664 1 96.69 771 LEU A O 1
ATOM 6249 N N . ASN A 1 772 ? -31.781 -45.375 -8.258 1 93.44 772 ASN A N 1
ATOM 6250 C CA . ASN A 1 772 ? -32.375 -45.594 -9.57 1 93.44 772 ASN A CA 1
ATOM 6251 C C . ASN A 1 772 ? -31.781 -44.625 -10.609 1 93.44 772 ASN A C 1
ATOM 6253 O O . ASN A 1 772 ? -31.797 -44.938 -11.805 1 93.44 772 ASN A O 1
ATOM 6257 N N . THR A 1 773 ? -31.438 -43.562 -10.109 1 93.69 773 THR A N 1
ATOM 6258 C CA . THR A 1 773 ? -30.781 -42.562 -10.945 1 93.69 773 THR A CA 1
ATOM 6259 C C . THR A 1 773 ? -29.438 -42.156 -10.336 1 93.69 773 THR A C 1
ATOM 6261 O O . THR A 1 773 ? -29.375 -41.688 -9.195 1 93.69 773 THR A O 1
ATOM 6264 N N . LEU A 1 774 ? -28.375 -42.438 -11.141 1 95.94 774 LEU A N 1
ATOM 6265 C CA . LEU A 1 774 ? -27.047 -42 -10.688 1 95.94 774 LEU A CA 1
ATOM 6266 C C . LEU A 1 774 ? -27.031 -40.5 -10.43 1 95.94 774 LEU A C 1
ATOM 6268 O O . LEU A 1 774 ? -27.594 -39.719 -11.203 1 95.94 774 LEU A O 1
ATOM 6272 N N . THR A 1 775 ? -26.453 -40.031 -9.297 1 95.38 775 THR A N 1
ATOM 6273 C CA . THR A 1 775 ? -26.547 -38.656 -8.875 1 95.38 775 THR A CA 1
ATOM 6274 C C . THR A 1 775 ? -25.281 -38.219 -8.133 1 95.38 775 THR A C 1
ATOM 6276 O O . THR A 1 775 ? -24.406 -39.062 -7.855 1 95.38 775 THR A O 1
ATOM 6279 N N . ASN A 1 776 ? -25.141 -36.906 -7.965 1 97.69 776 ASN A N 1
ATOM 6280 C CA . ASN A 1 776 ? -24.094 -36.312 -7.129 1 97.69 776 ASN A CA 1
ATOM 6281 C C . ASN A 1 776 ? -24.25 -36.719 -5.668 1 97.69 776 ASN A C 1
ATOM 6283 O O . ASN A 1 776 ? -25.203 -36.344 -5.008 1 97.69 776 ASN A O 1
ATOM 6287 N N . MET A 1 777 ? -23.328 -37.438 -5.172 1 98 777 MET A N 1
ATOM 6288 C CA . MET A 1 777 ? -23.422 -38.031 -3.84 1 98 777 MET A CA 1
ATOM 6289 C C . MET A 1 777 ? -23.016 -37.031 -2.768 1 98 777 MET A C 1
ATOM 6291 O O . MET A 1 777 ? -23.203 -37.281 -1.575 1 98 777 MET A O 1
ATOM 6295 N N . SER A 1 778 ? -22.531 -35.875 -3.152 1 97 778 SER A N 1
ATOM 6296 C CA . SER A 1 778 ? -22.094 -34.906 -2.18 1 97 778 SER A CA 1
ATOM 6297 C C . SER A 1 778 ? -23.203 -33.906 -1.87 1 97 778 SER A C 1
ATOM 6299 O O . SER A 1 778 ? -22.969 -32.906 -1.171 1 97 778 SER A O 1
ATOM 6301 N N . LEU A 1 779 ? -24.375 -34.062 -2.352 1 96.94 779 LEU A N 1
ATOM 6302 C CA . LEU A 1 779 ? -25.5 -33.188 -2.043 1 96.94 779 LEU A CA 1
ATOM 6303 C C . LEU A 1 779 ? -25.922 -33.344 -0.583 1 96.94 779 LEU A C 1
ATOM 6305 O O . LEU A 1 779 ? -25.625 -34.375 0.052 1 96.94 779 LEU A O 1
ATOM 6309 N N . PRO A 1 780 ? -26.672 -32.312 -0.115 1 95.69 780 PRO A N 1
ATOM 6310 C CA . PRO A 1 780 ? -27.031 -32.312 1.305 1 95.69 780 PRO A CA 1
ATOM 6311 C C . PRO A 1 780 ? -27.812 -33.531 1.738 1 95.69 780 PRO A C 1
ATOM 6313 O O . PRO A 1 780 ? -27.625 -34.031 2.855 1 95.69 780 PRO A O 1
ATOM 6316 N N . ASP A 1 781 ? -28.625 -34.094 0.954 1 94.69 781 ASP A N 1
ATOM 6317 C CA . ASP A 1 781 ? -29.5 -35.219 1.323 1 94.69 781 ASP A CA 1
ATOM 6318 C C . ASP A 1 781 ? -28.797 -36.562 1.16 1 94.69 781 ASP A C 1
ATOM 6320 O O . ASP A 1 781 ? -29.344 -37.594 1.502 1 94.69 781 ASP A O 1
ATOM 6324 N N . TYR A 1 782 ? -27.547 -36.594 0.712 1 96.88 782 TYR A N 1
ATOM 6325 C CA . TYR A 1 782 ? -26.781 -37.812 0.517 1 96.88 782 TYR A CA 1
ATOM 6326 C C . TYR A 1 782 ? -25.562 -37.844 1.447 1 96.88 782 TYR A C 1
ATOM 6328 O O . TYR A 1 782 ? -25.719 -37.906 2.67 1 96.88 782 TYR A O 1
ATOM 6336 N N . LEU A 1 783 ? -24.328 -37.719 0.865 1 97.44 783 LEU A N 1
ATOM 6337 C CA . LEU A 1 783 ? -23.141 -37.812 1.695 1 97.44 783 LEU A CA 1
ATOM 6338 C C . LEU A 1 783 ? -22.219 -36.594 1.476 1 97.44 783 LEU A C 1
ATOM 6340 O O . LEU A 1 783 ? -21.094 -36.75 0.996 1 97.44 783 LEU A O 1
ATOM 6344 N N . PRO A 1 784 ? -22.672 -35.438 1.938 1 96.94 784 PRO A N 1
ATOM 6345 C CA . PRO A 1 784 ? -21.938 -34.219 1.635 1 96.94 784 PRO A CA 1
ATOM 6346 C C . PRO A 1 784 ? -20.547 -34.188 2.244 1 96.94 784 PRO A C 1
ATOM 6348 O O . PRO A 1 784 ? -19.672 -33.438 1.791 1 96.94 784 PRO A O 1
ATOM 6351 N N . HIS A 1 785 ? -20.203 -35.062 3.229 1 97 785 HIS A N 1
ATOM 6352 C CA . HIS A 1 785 ? -18.938 -35 3.93 1 97 785 HIS A CA 1
ATOM 6353 C C . HIS A 1 785 ? -18.125 -36.25 3.727 1 97 785 HIS A C 1
ATOM 6355 O O . HIS A 1 785 ? -17.094 -36.469 4.387 1 97 785 HIS A O 1
ATOM 6361 N N . PHE A 1 786 ? -18.547 -37.062 2.844 1 97.94 786 PHE A N 1
ATOM 6362 C CA . PHE A 1 786 ? -17.859 -38.344 2.66 1 97.94 786 PHE A CA 1
ATOM 6363 C C . PHE A 1 786 ? -16.703 -38.188 1.678 1 97.94 786 PHE A C 1
ATOM 6365 O O . PHE A 1 786 ? -16.875 -37.656 0.58 1 97.94 786 PHE A O 1
ATOM 6372 N N . SER A 1 787 ? -15.555 -38.656 2.037 1 98.06 787 SER A N 1
ATOM 6373 C CA . SER A 1 787 ? -14.391 -38.844 1.181 1 98.06 787 SER A CA 1
ATOM 6374 C C . SER A 1 787 ? -13.922 -40.281 1.206 1 98.06 787 SER A C 1
ATOM 6376 O O . SER A 1 787 ? -13.734 -40.875 2.279 1 98.06 787 SER A O 1
ATOM 6378 N N . GLY A 1 788 ? -13.789 -40.812 0.13 1 98.44 788 GLY A N 1
ATOM 6379 C CA . GLY A 1 788 ? -13.445 -42.219 0.004 1 98.44 788 GLY A CA 1
ATOM 6380 C C . GLY A 1 788 ? -13.836 -42.812 -1.334 1 98.44 788 GLY A C 1
ATOM 6381 O O . GLY A 1 788 ? -13.734 -42.156 -2.369 1 98.44 788 GLY A O 1
ATOM 6382 N N . THR A 1 789 ? -14.211 -44.125 -1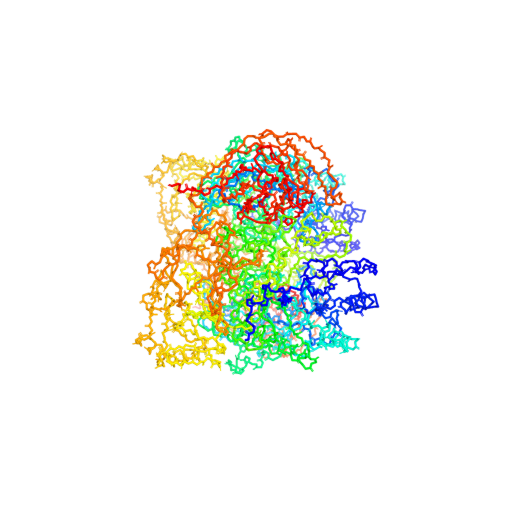.309 1 98.75 789 THR A N 1
ATOM 6383 C CA . THR A 1 789 ? -14.562 -44.844 -2.52 1 98.75 789 THR A CA 1
ATOM 6384 C C . THR A 1 789 ? -16.031 -45.25 -2.5 1 98.75 789 THR A C 1
ATOM 6386 O O . THR A 1 789 ? -16.516 -45.812 -1.514 1 98.75 789 THR A O 1
ATOM 6389 N N . PHE A 1 790 ? -16.766 -44.875 -3.551 1 98.75 790 PHE A N 1
ATOM 6390 C CA . PHE A 1 790 ? -18.125 -45.375 -3.814 1 98.75 790 PHE A CA 1
ATOM 6391 C C . PHE A 1 790 ? -18.078 -46.562 -4.746 1 98.75 790 PHE A C 1
ATOM 6393 O O . PHE A 1 790 ? -17.469 -46.5 -5.812 1 98.75 790 PHE A O 1
ATOM 6400 N N . ARG A 1 791 ? -18.688 -47.625 -4.387 1 98.62 791 ARG A N 1
ATOM 6401 C CA . ARG A 1 791 ? -18.812 -48.812 -5.262 1 98.62 791 ARG A CA 1
ATOM 6402 C C . ARG A 1 791 ? -20.25 -48.938 -5.773 1 98.62 791 ARG A C 1
ATOM 6404 O O . ARG A 1 791 ? -21.188 -49 -4.984 1 98.62 791 ARG A O 1
ATOM 6411 N N . TYR A 1 792 ? -20.422 -48.906 -7.016 1 98.5 792 TYR A N 1
ATOM 6412 C CA . TYR A 1 792 ? -21.688 -49.125 -7.695 1 98.5 792 TYR A CA 1
ATOM 6413 C C . TYR A 1 792 ? -21.766 -50.5 -8.328 1 98.5 792 TYR A C 1
ATOM 6415 O O . TYR A 1 792 ? -20.891 -50.875 -9.109 1 98.5 792 TYR A O 1
ATOM 6423 N N . GLU A 1 793 ? -22.781 -51.219 -8 1 97.94 793 GLU A N 1
ATOM 6424 C CA . GLU A 1 793 ? -22.953 -52.562 -8.57 1 97.94 793 GLU A CA 1
ATOM 6425 C C . GLU A 1 793 ? -24.344 -52.719 -9.156 1 97.94 793 GLU A C 1
ATOM 6427 O O . GLU A 1 793 ? -25.328 -52.25 -8.602 1 97.94 793 GLU A O 1
ATOM 6432 N N . THR A 1 794 ? -24.406 -53.344 -10.289 1 97.06 794 THR A N 1
ATOM 6433 C CA . THR A 1 794 ? -25.688 -53.688 -10.898 1 97.06 794 THR A CA 1
ATOM 6434 C C . THR A 1 794 ? -25.531 -54.844 -11.859 1 97.06 794 THR A C 1
ATOM 6436 O O . THR A 1 794 ? -24.422 -55.344 -12.078 1 97.06 794 THR A O 1
ATOM 6439 N N . GLU A 1 795 ? -26.656 -55.375 -12.344 1 95.12 795 GLU A N 1
ATOM 6440 C CA . GLU A 1 795 ? -26.75 -56.375 -13.398 1 95.12 795 GLU A CA 1
ATOM 6441 C C . GLU A 1 795 ? -27.531 -55.844 -14.602 1 95.12 795 GLU A C 1
ATOM 6443 O O . GLU A 1 795 ? -28.406 -55 -14.445 1 95.12 795 GLU A O 1
ATOM 6448 N N . PHE A 1 796 ? -27.094 -56.312 -15.75 1 92.88 796 PHE A N 1
ATOM 6449 C CA . PHE A 1 796 ? -27.812 -55.906 -16.969 1 92.88 796 PHE A CA 1
ATOM 6450 C C . PHE A 1 796 ? -27.797 -57.031 -17.984 1 92.88 796 PHE A C 1
ATOM 6452 O O . PHE A 1 796 ? -26.969 -57.938 -17.906 1 92.88 796 PHE A O 1
ATOM 6459 N N . GLU A 1 797 ? -28.719 -56.938 -18.906 1 91.75 797 GLU A N 1
ATOM 6460 C CA . GLU A 1 797 ? -28.797 -57.938 -19.969 1 91.75 797 GLU A CA 1
ATOM 6461 C C . GLU A 1 797 ? -28.125 -57.469 -21.25 1 91.75 797 GLU A C 1
ATOM 6463 O O . GLU A 1 797 ? -28.281 -56.281 -21.625 1 91.75 797 GLU A O 1
ATOM 6468 N N . TRP A 1 798 ? -27.328 -58.375 -21.781 1 90 798 TRP A N 1
ATOM 6469 C CA . TRP A 1 798 ? -26.641 -58.094 -23.047 1 90 798 TRP A CA 1
ATOM 6470 C C . TRP A 1 798 ? -26.969 -59.156 -24.094 1 90 798 TRP A C 1
ATOM 6472 O O . TRP A 1 798 ? -26.719 -60.344 -23.875 1 90 798 TRP A O 1
ATOM 6482 N N . ASN A 1 799 ? -27.531 -58.75 -25.266 1 85.88 799 ASN A N 1
ATOM 6483 C CA . ASN A 1 799 ? -27.906 -59.719 -26.297 1 85.88 799 ASN A CA 1
ATOM 6484 C C . ASN A 1 799 ? -27.328 -59.312 -27.656 1 85.88 799 ASN A C 1
ATOM 6486 O O . ASN A 1 799 ? -27.688 -59.906 -28.672 1 85.88 799 ASN A O 1
ATOM 6490 N N . GLU A 1 800 ? -26.453 -58.469 -27.641 1 82.75 800 GLU A N 1
ATOM 6491 C CA . GLU A 1 800 ? -25.906 -58 -28.922 1 82.75 800 GLU A CA 1
ATOM 6492 C C . GLU A 1 800 ? -24.703 -58.844 -29.344 1 82.75 800 GLU A C 1
ATOM 6494 O O . GLU A 1 800 ? -24 -59.375 -28.5 1 82.75 800 GLU A O 1
ATOM 6499 N N . SER A 1 801 ? -24.547 -59.062 -30.688 1 80.5 801 SER A N 1
ATOM 6500 C CA . SER A 1 801 ? -23.391 -59.75 -31.234 1 80.5 801 SER A CA 1
ATOM 6501 C C . SER A 1 801 ? -22.406 -58.75 -31.875 1 80.5 801 SER A C 1
ATOM 6503 O O . SER A 1 801 ? -22.438 -58.562 -33.094 1 80.5 801 SER A O 1
ATOM 6505 N N . VAL A 1 802 ? -21.766 -58 -31.016 1 78.44 802 VAL A N 1
ATOM 6506 C CA . VAL A 1 802 ? -20.844 -57 -31.531 1 78.44 802 VAL A CA 1
ATOM 6507 C C . VAL A 1 802 ? -19.422 -57.344 -31.125 1 78.44 802 VAL A C 1
ATOM 6509 O O . VAL A 1 802 ? -19.203 -58 -30.094 1 78.44 802 VAL A O 1
ATOM 6512 N N . THR A 1 803 ? -18.5 -56.938 -32.062 1 75.88 803 THR A N 1
ATOM 6513 C CA . THR A 1 803 ? -17.094 -57.312 -31.891 1 75.88 803 THR A CA 1
ATOM 6514 C C . THR A 1 803 ? -16.344 -56.25 -31.109 1 75.88 803 THR A C 1
ATOM 6516 O O . THR A 1 803 ? -15.328 -56.531 -30.469 1 75.88 803 THR A O 1
ATOM 6519 N N . GLN A 1 804 ? -16.734 -55.031 -31.25 1 83.56 804 GLN A N 1
ATOM 6520 C CA . GLN A 1 804 ? -16.016 -53.969 -30.547 1 83.56 804 GLN A CA 1
ATOM 6521 C C . GLN A 1 804 ? -16.969 -53.156 -29.672 1 83.56 804 GLN A C 1
ATOM 6523 O O . GLN A 1 804 ? -17.938 -52.562 -30.172 1 83.56 804 GLN A O 1
ATOM 6528 N N . VAL A 1 805 ? -16.703 -53.219 -28.344 1 89.25 805 VAL A N 1
ATOM 6529 C CA . VAL A 1 805 ? -17.578 -52.531 -27.391 1 89.25 805 VAL A CA 1
ATOM 6530 C C . VAL A 1 805 ? -16.719 -51.719 -26.422 1 89.25 805 VAL A C 1
ATOM 6532 O O . VAL A 1 805 ? -15.688 -52.188 -25.953 1 89.25 805 VAL A O 1
ATOM 6535 N N . HIS A 1 806 ? -17.109 -50.438 -26.297 1 92.12 806 HIS A N 1
ATOM 6536 C CA . HIS A 1 806 ? -16.531 -49.562 -25.266 1 92.12 806 HIS A CA 1
ATOM 6537 C C . HIS A 1 806 ? -17.578 -49.25 -24.188 1 92.12 806 HIS A C 1
ATOM 6539 O O . HIS A 1 806 ? -18.75 -49.062 -24.5 1 92.12 806 HIS A O 1
ATOM 6545 N N . LEU A 1 807 ? -17.125 -49.25 -22.953 1 94.88 807 LEU A N 1
ATOM 6546 C CA . LEU A 1 807 ? -17.922 -48.781 -21.844 1 94.88 807 LEU A CA 1
ATOM 6547 C C . LEU A 1 807 ? -17.641 -47.312 -21.562 1 94.88 807 LEU A C 1
ATOM 6549 O O . LEU A 1 807 ? -16.5 -46.906 -21.375 1 94.88 807 LEU A O 1
ATOM 6553 N N . ASP A 1 808 ? -18.609 -46.438 -21.641 1 95.88 808 ASP A N 1
ATOM 6554 C CA . ASP A 1 808 ? -18.531 -45.031 -21.312 1 95.88 808 ASP A CA 1
ATOM 6555 C C . ASP A 1 808 ? -19.25 -44.719 -20 1 95.88 808 ASP A C 1
ATOM 6557 O O . ASP A 1 808 ? -20.453 -44.875 -19.906 1 95.88 808 ASP A O 1
ATOM 6561 N N . LEU A 1 809 ? -18.531 -44.219 -19.016 1 97.38 809 LEU A N 1
ATOM 6562 C CA . LEU A 1 809 ? -19.094 -44.031 -17.688 1 97.38 809 LEU A CA 1
ATOM 6563 C C . LEU A 1 809 ? -19.734 -42.625 -17.578 1 97.38 809 LEU A C 1
ATOM 6565 O O . LEU A 1 809 ? -20.328 -42.312 -16.547 1 97.38 809 LEU A O 1
ATOM 6569 N N . GLY A 1 810 ? -19.656 -41.812 -18.594 1 95.75 810 GLY A N 1
ATOM 6570 C CA . GLY A 1 810 ? -20.188 -40.438 -18.531 1 95.75 810 GLY A CA 1
ATOM 6571 C C . GLY A 1 810 ? -19.375 -39.531 -17.625 1 95.75 810 GLY A C 1
ATOM 6572 O O . GLY A 1 810 ? -18.156 -39.438 -17.781 1 95.75 810 GLY A O 1
ATOM 6573 N N . GLU A 1 811 ? -20.094 -38.906 -16.672 1 95.56 811 GLU A N 1
ATOM 6574 C CA . GLU A 1 811 ? -19.406 -38 -15.742 1 95.56 811 GLU A CA 1
ATOM 6575 C C . GLU A 1 811 ? -19.062 -38.719 -14.445 1 95.56 811 GLU A C 1
ATOM 6577 O O . GLU A 1 811 ? -19.922 -39.375 -13.836 1 95.56 811 GLU A O 1
ATOM 6582 N N . VAL A 1 812 ? -17.844 -38.656 -14.078 1 97.38 812 VAL A N 1
ATOM 6583 C CA . VAL A 1 812 ? -17.328 -39.344 -12.898 1 97.38 812 VAL A CA 1
ATOM 6584 C C . VAL A 1 812 ? -16.516 -38.375 -12.055 1 97.38 812 VAL A C 1
ATOM 6586 O O . VAL A 1 812 ? -15.773 -37.531 -12.586 1 97.38 812 VAL A O 1
ATOM 6589 N N . PHE A 1 813 ? -16.625 -38.438 -10.719 1 96.62 813 PHE A N 1
ATOM 6590 C CA . PHE A 1 813 ? -15.852 -37.594 -9.82 1 96.62 813 PHE A CA 1
ATOM 6591 C C . PHE A 1 813 ? -15.305 -38.406 -8.656 1 96.62 813 PHE A C 1
ATOM 6593 O O . PHE A 1 813 ? -16 -38.656 -7.672 1 96.62 813 PHE A O 1
ATOM 6600 N N . GLU A 1 814 ? -13.828 -38.812 -8.719 1 94.25 814 GLU A N 1
ATOM 6601 C CA . GLU A 1 814 ? -13.227 -38.375 -9.969 1 94.25 814 GLU A CA 1
ATOM 6602 C C . GLU A 1 814 ? -12.305 -39.438 -10.555 1 94.25 814 GLU A C 1
ATOM 6604 O O . GLU A 1 814 ? -11.805 -39.281 -11.672 1 94.25 814 GLU A O 1
ATOM 6609 N N . THR A 1 815 ? -11.945 -40.531 -9.773 1 98.19 815 THR A N 1
ATOM 6610 C CA . THR A 1 815 ? -11.195 -41.656 -10.297 1 98.19 815 THR A CA 1
ATOM 6611 C C . THR A 1 815 ? -12.07 -42.906 -10.359 1 98.19 815 THR A C 1
ATOM 6613 O O . THR A 1 815 ? -12.766 -43.25 -9.398 1 98.19 815 THR A O 1
ATOM 6616 N N . ALA A 1 816 ? -12.023 -43.625 -11.516 1 98.56 816 ALA A N 1
ATOM 6617 C CA . ALA A 1 816 ? -12.914 -44.781 -11.688 1 98.56 816 ALA A CA 1
ATOM 6618 C C . ALA A 1 816 ? -12.117 -46.062 -11.938 1 98.56 816 ALA A C 1
ATOM 6620 O O . ALA A 1 816 ? -11.109 -46.031 -12.648 1 98.56 816 ALA A O 1
ATOM 6621 N N . GLU A 1 817 ? -12.492 -47.094 -11.359 1 98.56 817 GLU A N 1
ATOM 6622 C CA . GLU A 1 817 ? -12.016 -48.469 -11.586 1 98.56 817 GLU A CA 1
ATOM 6623 C C . GLU A 1 817 ? -13.172 -49.406 -11.844 1 98.56 817 GLU A C 1
ATOM 6625 O O . GLU A 1 817 ? -14.195 -49.375 -11.148 1 98.56 817 GLU A O 1
ATOM 6630 N N . VAL A 1 818 ? -13.062 -50.312 -12.875 1 98.5 818 VAL A N 1
ATOM 6631 C CA . VAL A 1 818 ? -14.227 -51.062 -13.336 1 98.5 818 VAL A CA 1
ATOM 6632 C C . VAL A 1 818 ? -13.898 -52.531 -13.367 1 98.5 818 VAL A C 1
ATOM 6634 O O . VAL A 1 818 ? -12.797 -52.938 -13.75 1 98.5 818 VAL A O 1
ATOM 6637 N N . TRP A 1 819 ? -14.891 -53.406 -12.938 1 98 819 TRP A N 1
ATOM 6638 C CA . TRP A 1 819 ? -14.898 -54.844 -13.109 1 98 819 TRP A CA 1
ATOM 6639 C C . TRP A 1 819 ? -16.141 -55.281 -13.867 1 98 819 TRP A C 1
ATOM 6641 O O . TRP A 1 819 ? -17.234 -54.781 -13.625 1 98 819 TRP A O 1
ATOM 6651 N N . LEU A 1 820 ? -16 -56.094 -14.828 1 97.5 820 LEU A N 1
ATOM 6652 C CA . LEU A 1 820 ? -17.094 -56.688 -15.594 1 97.5 820 LEU A CA 1
ATOM 6653 C C . LEU A 1 820 ? -17.062 -58.219 -15.492 1 97.5 820 LEU A C 1
ATOM 6655 O O . LEU A 1 820 ? -16.062 -58.844 -15.867 1 97.5 820 LEU A O 1
ATOM 6659 N N . ASN A 1 821 ? -18.141 -58.812 -14.984 1 96.88 821 ASN A N 1
ATOM 6660 C CA . ASN A 1 821 ? -18.219 -60.25 -14.758 1 96.88 821 ASN A CA 1
ATOM 6661 C C . ASN A 1 821 ? -17.031 -60.75 -13.961 1 96.88 821 ASN A C 1
ATOM 6663 O O . ASN A 1 821 ? -16.438 -61.781 -14.305 1 96.88 821 ASN A O 1
ATOM 6667 N N . GLY A 1 822 ? -16.562 -60 -13.008 1 94.88 822 GLY A N 1
ATOM 6668 C CA . GLY A 1 822 ? -15.484 -60.375 -12.109 1 94.88 822 GLY A CA 1
ATOM 6669 C C . GLY A 1 822 ? -14.102 -60.062 -12.656 1 94.88 822 GLY A C 1
ATOM 6670 O O . GLY A 1 822 ? -13.117 -60.094 -11.922 1 94.88 822 GLY A O 1
ATOM 6671 N N . GLU A 1 823 ? -14.039 -59.688 -13.906 1 96.38 823 GLU A N 1
ATOM 6672 C CA . GLU A 1 823 ? -12.758 -59.406 -14.531 1 96.38 823 GLU A CA 1
ATOM 6673 C C . GLU A 1 823 ? -12.445 -57.906 -14.445 1 96.38 823 GLU A C 1
ATOM 6675 O O . GLU A 1 823 ? -13.305 -57.062 -14.727 1 96.38 823 GLU A O 1
ATOM 6680 N N . HIS A 1 824 ? -11.203 -57.625 -14 1 96.75 824 HIS A N 1
ATOM 6681 C CA . HIS A 1 824 ? -10.766 -56.25 -13.938 1 96.75 824 HIS A CA 1
ATOM 6682 C C . HIS A 1 824 ? -10.617 -55.656 -15.328 1 96.75 824 HIS A C 1
ATOM 6684 O O . HIS A 1 824 ? -9.875 -56.188 -16.156 1 96.75 824 HIS A O 1
ATOM 6690 N N . VAL A 1 825 ? -11.336 -54.594 -15.648 1 96.75 825 VAL A N 1
ATOM 6691 C CA . VAL A 1 825 ? -11.328 -53.938 -16.969 1 96.75 825 VAL A CA 1
ATOM 6692 C C . VAL A 1 825 ? -10.227 -52.906 -17.016 1 96.75 825 VAL A C 1
ATOM 6694 O O . VAL A 1 825 ? -9.469 -52.812 -17.984 1 96.75 825 VAL A O 1
ATOM 6697 N N . GLY A 1 826 ? -10.188 -51.969 -15.922 1 96.75 826 GLY A N 1
ATOM 6698 C CA . GLY A 1 826 ? -9.141 -50.969 -15.906 1 96.75 826 GLY A CA 1
ATOM 6699 C C . GLY A 1 826 ? -9.484 -49.75 -15.039 1 96.75 826 GLY A C 1
ATOM 6700 O O . GLY A 1 826 ? -10.492 -49.781 -14.328 1 96.75 826 GLY A O 1
ATOM 6701 N N . VAL A 1 827 ? -8.539 -48.75 -15.023 1 97.56 827 VAL A N 1
ATOM 6702 C CA . VAL A 1 827 ? -8.641 -47.562 -14.211 1 97.56 827 VAL A CA 1
ATOM 6703 C C . VAL A 1 827 ? -8.602 -46.312 -15.117 1 97.56 827 VAL A C 1
ATOM 6705 O O . VAL A 1 827 ? -7.883 -46.312 -16.125 1 97.56 827 VAL A O 1
ATOM 6708 N N . ARG A 1 828 ? -9.5 -45.344 -14.883 1 97.25 828 ARG A N 1
ATOM 6709 C CA . ARG A 1 828 ? -9.43 -44 -15.477 1 97.25 828 ARG A CA 1
ATOM 6710 C C . ARG A 1 828 ? -9.344 -42.938 -14.398 1 97.25 828 ARG A C 1
ATOM 6712 O O . ARG A 1 828 ? -10.211 -42.844 -13.531 1 97.25 828 ARG A O 1
ATOM 6719 N N . ILE A 1 829 ? -8.289 -42.125 -14.461 1 97.25 829 ILE A N 1
ATOM 6720 C CA . ILE A 1 829 ? -8.102 -41.125 -13.406 1 97.25 829 ILE A CA 1
ATOM 6721 C C . ILE A 1 829 ? -8.562 -39.75 -13.906 1 97.25 829 ILE A C 1
ATOM 6723 O O . ILE A 1 829 ? -8.594 -38.781 -13.141 1 97.25 829 ILE A O 1
ATOM 6727 N N . CYS A 1 830 ? -8.883 -39.594 -15.188 1 95.38 830 CYS A N 1
ATOM 6728 C CA . CYS A 1 830 ? -9.375 -38.375 -15.781 1 95.38 830 CYS A CA 1
ATOM 6729 C C . CYS A 1 830 ? -10.242 -38.656 -17 1 95.38 830 CYS A C 1
ATOM 6731 O O . CYS A 1 830 ? -10.273 -39.781 -17.5 1 95.38 830 CYS A O 1
ATOM 6733 N N . PRO A 1 831 ? -11 -37.625 -17.438 1 94.19 831 PRO A N 1
ATOM 6734 C CA . PRO A 1 831 ? -11.789 -37.812 -18.656 1 94.19 831 PRO A CA 1
ATOM 6735 C C . PRO A 1 831 ? -10.922 -38.031 -19.891 1 94.19 831 PRO A C 1
ATOM 6737 O O . PRO A 1 831 ? -9.781 -37.562 -19.953 1 94.19 831 PRO A O 1
ATOM 6740 N N . PRO A 1 832 ? -11.555 -38.594 -20.906 1 94.31 832 PRO A N 1
ATOM 6741 C CA . PRO A 1 832 ? -12.859 -39.281 -20.891 1 94.31 832 PRO A CA 1
ATOM 6742 C C . PRO A 1 832 ? -12.844 -40.594 -20.109 1 94.31 832 PRO A C 1
ATOM 6744 O O . PRO A 1 832 ? -11.844 -41.312 -20.141 1 94.31 832 PRO A O 1
ATOM 6747 N N . TYR A 1 833 ? -13.938 -40.875 -19.5 1 96.31 833 TYR A N 1
ATOM 6748 C CA . TYR A 1 833 ? -14.062 -42.094 -18.703 1 96.31 833 TYR A CA 1
ATOM 6749 C C . TYR A 1 833 ? -14.617 -43.219 -19.547 1 96.31 833 TYR A C 1
ATOM 6751 O O . TYR A 1 833 ? -15.734 -43.688 -19.312 1 96.31 833 TYR A O 1
ATOM 6759 N N . ARG A 1 834 ? -13.719 -43.719 -20.422 1 94.12 834 ARG A N 1
ATOM 6760 C CA . ARG A 1 834 ? -14.078 -44.781 -21.359 1 94.12 834 ARG A CA 1
ATOM 6761 C C . ARG A 1 834 ? -13.102 -45.969 -21.25 1 94.12 834 ARG A C 1
ATOM 6763 O O . ARG A 1 834 ? -11.898 -45.75 -21.078 1 94.12 834 ARG A O 1
ATOM 6770 N N . LEU A 1 835 ? -13.641 -47.188 -21.281 1 94.62 835 LEU A N 1
ATOM 6771 C CA . LEU A 1 835 ? -12.852 -48.406 -21.203 1 94.62 835 LEU A CA 1
ATOM 6772 C C . LEU A 1 835 ? -13.258 -49.375 -22.281 1 94.62 835 LEU A C 1
ATOM 6774 O O . LEU A 1 835 ? -14.445 -49.531 -22.594 1 94.62 835 LEU A O 1
ATOM 6778 N N . GLU A 1 836 ? -12.297 -50.031 -22.859 1 90.06 836 GLU A N 1
ATOM 6779 C CA . GLU A 1 836 ? -12.586 -51.094 -23.812 1 90.06 836 GLU A CA 1
ATOM 6780 C C . GLU A 1 836 ? -13.031 -52.375 -23.109 1 90.06 836 GLU A C 1
ATOM 6782 O O . GLU A 1 836 ? -12.344 -52.875 -22.203 1 90.06 836 GLU A O 1
ATOM 6787 N N . VAL A 1 837 ? -14.172 -52.938 -23.531 1 93.12 837 VAL A N 1
ATOM 6788 C CA . VAL A 1 837 ? -14.672 -54.125 -22.859 1 93.12 837 VAL A CA 1
ATOM 6789 C C . VAL A 1 837 ? -14.984 -55.219 -23.891 1 93.12 837 VAL A C 1
ATOM 6791 O O . VAL A 1 837 ? -15.773 -56.125 -23.625 1 93.12 837 VAL A O 1
ATOM 6794 N N . SER A 1 838 ? -14.352 -55.062 -25 1 87.75 838 SER A N 1
ATOM 6795 C CA . SER A 1 838 ? -14.555 -56.062 -26.047 1 87.75 838 SER A CA 1
ATOM 6796 C C . SER A 1 838 ? -14.203 -57.438 -25.547 1 87.75 838 SER A C 1
ATOM 6798 O O . SER A 1 838 ? -13.125 -57.656 -24.984 1 87.75 838 SER A O 1
ATOM 6800 N N . GLY A 1 839 ? -15.094 -58.438 -25.844 1 87.94 839 GLY A N 1
ATOM 6801 C CA . GLY A 1 839 ? -14.836 -59.812 -25.5 1 87.94 839 GLY A CA 1
ATOM 6802 C C . GLY A 1 839 ? -15.117 -60.125 -24.031 1 87.94 839 GLY A C 1
ATOM 6803 O O . GLY A 1 839 ? -15.016 -61.281 -23.609 1 87.94 839 GLY A O 1
ATOM 6804 N N . LEU A 1 840 ? -15.5 -59.125 -23.281 1 93 840 LEU A N 1
ATOM 6805 C CA . LEU A 1 840 ? -15.695 -59.344 -21.844 1 93 840 LEU A CA 1
ATOM 6806 C C . LEU A 1 840 ? -17.172 -59.5 -21.516 1 93 840 LEU A C 1
ATOM 6808 O O . LEU A 1 840 ? -17.547 -59.844 -20.391 1 93 840 LEU A O 1
ATOM 6812 N N . LEU A 1 841 ? -18 -59.25 -22.484 1 92.81 841 LEU A N 1
ATOM 6813 C CA . LEU A 1 841 ? -19.453 -59.312 -22.281 1 92.81 841 LEU A CA 1
ATOM 6814 C C . LEU A 1 841 ? -19.984 -60.719 -22.594 1 92.81 841 LEU A C 1
ATOM 6816 O O . LEU A 1 841 ? -19.562 -61.344 -23.562 1 92.81 841 LEU A O 1
ATOM 6820 N N . ASN A 1 842 ? -20.891 -61.219 -21.75 1 92.12 842 ASN A N 1
ATOM 6821 C CA . ASN A 1 842 ? -21.578 -62.469 -21.969 1 92.12 842 ASN A CA 1
ATOM 6822 C C . ASN A 1 842 ? -22.984 -62.25 -22.531 1 92.12 842 ASN A C 1
ATOM 6824 O O . ASN A 1 842 ? -23.625 -61.219 -22.234 1 92.12 842 ASN A O 1
ATOM 6828 N N . LYS A 1 843 ? -23.297 -63.25 -23.281 1 92.06 843 LYS A N 1
ATOM 6829 C CA . LYS A 1 843 ? -24.719 -63.219 -23.656 1 92.06 843 LYS A CA 1
ATOM 6830 C C . LYS A 1 843 ? -25.609 -63.5 -22.469 1 92.06 843 LYS A C 1
ATOM 6832 O O . LYS A 1 843 ? -25.391 -64.438 -21.719 1 92.06 843 LYS A O 1
ATOM 6837 N N . GLY A 1 844 ? -26.578 -62.719 -22.25 1 92.56 844 GLY A N 1
ATOM 6838 C CA . GLY A 1 844 ? -27.438 -62.812 -21.078 1 92.56 844 GLY A CA 1
ATOM 6839 C C . GLY A 1 844 ? -27.078 -61.812 -19.984 1 92.56 844 GLY A C 1
ATOM 6840 O O . GLY A 1 844 ? -26.844 -60.656 -20.266 1 92.56 844 GLY A O 1
ATOM 6841 N N . ILE A 1 845 ? -27.078 -62.344 -18.844 1 94.06 845 ILE A N 1
ATOM 6842 C CA . ILE A 1 845 ? -26.922 -61.469 -17.688 1 94.06 845 ILE A CA 1
ATOM 6843 C C . ILE A 1 845 ? -25.438 -61.219 -17.422 1 94.06 845 ILE A C 1
ATOM 6845 O O . ILE A 1 845 ? -24.641 -62.125 -17.406 1 94.06 845 ILE A O 1
ATOM 6849 N N . ASN A 1 846 ? -25.047 -59.906 -17.328 1 95.56 846 ASN A N 1
ATOM 6850 C CA . ASN A 1 846 ? -23.703 -59.469 -16.969 1 95.56 846 ASN A CA 1
ATOM 6851 C C . ASN A 1 846 ? -23.719 -58.688 -15.664 1 95.56 846 ASN A C 1
ATOM 6853 O O . ASN A 1 846 ? -24.719 -58.031 -15.328 1 95.56 846 ASN A O 1
ATOM 6857 N N . ASN A 1 847 ? -22.672 -58.844 -14.93 1 96.44 847 ASN A N 1
ATOM 6858 C CA . ASN A 1 847 ? -22.484 -58.062 -13.719 1 96.44 847 ASN A CA 1
ATOM 6859 C C . ASN A 1 847 ? -21.391 -57 -13.883 1 96.44 847 ASN A C 1
ATOM 6861 O O . ASN A 1 847 ? -20.344 -57.312 -14.477 1 96.44 847 ASN A O 1
ATOM 6865 N N . ILE A 1 848 ? -21.641 -55.812 -13.438 1 97.19 848 ILE A N 1
ATOM 6866 C CA . ILE A 1 848 ? -20.625 -54.75 -13.516 1 97.19 848 ILE A CA 1
ATOM 6867 C C . ILE A 1 848 ? -20.453 -54.094 -12.148 1 97.19 848 ILE A C 1
ATOM 6869 O O . ILE A 1 848 ? -21.422 -53.938 -11.406 1 97.19 848 ILE A O 1
ATOM 6873 N N . ALA A 1 849 ? -19.234 -53.875 -11.719 1 98.19 849 ALA A N 1
ATOM 6874 C CA . ALA A 1 849 ? -18.875 -53.094 -10.539 1 98.19 849 ALA A CA 1
ATOM 6875 C C . ALA A 1 849 ? -17.984 -51.906 -10.914 1 98.19 849 ALA A C 1
ATOM 6877 O O . ALA A 1 849 ? -16.984 -52.062 -11.625 1 98.19 849 ALA A O 1
ATOM 6878 N N . ILE A 1 850 ? -18.406 -50.719 -10.531 1 98.5 850 ILE A N 1
ATOM 6879 C CA . ILE A 1 850 ? -17.641 -49.5 -10.781 1 98.5 850 ILE A CA 1
ATOM 6880 C C . ILE A 1 850 ? -17.297 -48.844 -9.453 1 98.5 850 ILE A C 1
ATOM 6882 O O . ILE A 1 850 ? -18.188 -48.5 -8.664 1 98.5 850 ILE A O 1
ATOM 6886 N N . GLU A 1 851 ? -16.031 -48.688 -9.156 1 98.69 851 GLU A N 1
ATOM 6887 C CA . GLU A 1 851 ? -15.578 -47.938 -7.992 1 98.69 851 GLU A CA 1
ATOM 6888 C C . GLU A 1 851 ? -15.156 -46.531 -8.391 1 98.69 851 GLU A C 1
ATOM 6890 O O . GLU A 1 851 ? -14.406 -46.344 -9.344 1 98.69 851 GLU A O 1
ATOM 6895 N N . VAL A 1 852 ? -15.781 -45.531 -7.754 1 98.75 852 VAL A N 1
ATOM 6896 C CA . VAL A 1 852 ? -15.438 -44.125 -7.961 1 98.75 852 VAL A CA 1
ATOM 6897 C C . VAL A 1 852 ? -14.852 -43.531 -6.676 1 98.75 852 VAL A C 1
ATOM 6899 O O . VAL A 1 852 ? -15.5 -43.562 -5.625 1 98.75 852 VAL A O 1
ATOM 6902 N N . THR A 1 853 ? -13.617 -43.031 -6.711 1 98.75 853 THR A N 1
ATOM 6903 C CA . THR A 1 853 ? -12.922 -42.5 -5.555 1 98.75 853 THR A CA 1
ATOM 6904 C C . THR A 1 853 ? -12.758 -40.969 -5.68 1 98.75 853 THR A C 1
ATOM 6906 O O . THR A 1 853 ? -12.203 -40.5 -6.664 1 98.75 853 THR A O 1
ATOM 6909 N N . ASN A 1 854 ? -13.367 -40.219 -4.688 1 98.25 854 ASN A N 1
ATOM 6910 C CA . ASN A 1 854 ? -13.234 -38.75 -4.707 1 98.25 854 ASN A CA 1
ATOM 6911 C C . ASN A 1 854 ? -12.055 -38.281 -3.871 1 98.25 854 ASN A C 1
ATOM 6913 O O . ASN A 1 854 ? -11.18 -39.062 -3.523 1 98.25 854 ASN A O 1
ATOM 6917 N N . THR A 1 855 ? -11.844 -36.938 -3.697 1 97.56 855 THR A N 1
ATOM 6918 C CA . THR A 1 855 ? -10.727 -36.344 -2.949 1 97.56 855 THR A CA 1
ATOM 6919 C C . THR A 1 855 ? -11.078 -36.219 -1.469 1 97.56 855 THR A C 1
ATOM 6921 O O . THR A 1 855 ? -12.227 -36.469 -1.074 1 97.56 855 THR A O 1
ATOM 6924 N N . LEU A 1 856 ? -10.117 -35.781 -0.663 1 97.38 856 LEU A N 1
ATOM 6925 C CA . LEU A 1 856 ? -10.297 -35.688 0.782 1 97.38 856 LEU A CA 1
ATOM 6926 C C . LEU A 1 856 ? -11.023 -34.406 1.161 1 97.38 856 LEU A C 1
ATOM 6928 O O . LEU A 1 856 ? -11.359 -34.188 2.33 1 97.38 856 LEU A O 1
ATOM 6932 N N . VAL A 1 857 ? -11.398 -33.594 0.292 1 97.44 857 VAL A N 1
ATOM 6933 C CA . VAL A 1 857 ? -11.836 -32.219 0.562 1 97.44 857 VAL A CA 1
ATOM 6934 C C . VAL A 1 857 ? -13.195 -32.25 1.258 1 97.44 857 VAL A C 1
ATOM 6936 O O . VAL A 1 857 ? -13.516 -31.344 2.041 1 97.44 857 VAL A O 1
ATOM 6939 N N . LYS A 1 858 ? -14.039 -33.25 0.966 1 97.31 858 LYS A N 1
ATOM 6940 C CA . LYS A 1 858 ? -15.352 -33.312 1.6 1 97.31 858 LYS A CA 1
ATOM 6941 C C . LYS A 1 858 ? -15.227 -33.531 3.104 1 97.31 858 LYS A C 1
ATOM 6943 O O . LYS A 1 858 ? -16.016 -33 3.885 1 97.31 858 LYS A O 1
ATOM 6948 N N . ASP A 1 859 ? -14.234 -34.281 3.422 1 96.25 859 ASP A N 1
ATOM 6949 C CA . ASP A 1 859 ? -13.961 -34.562 4.832 1 96.25 859 ASP A CA 1
ATOM 6950 C C . ASP A 1 859 ? -13.07 -33.469 5.434 1 96.25 859 ASP A C 1
ATOM 6952 O O . ASP A 1 859 ? -13.273 -33.062 6.578 1 96.25 859 ASP A O 1
ATOM 6956 N N . GLN A 1 860 ? -11.938 -33.156 4.734 1 96.25 860 GLN A N 1
ATOM 6957 C CA . GLN A 1 860 ? -10.984 -32.125 5.16 1 96.25 860 GLN A CA 1
ATOM 6958 C C . GLN A 1 860 ? -11.203 -30.828 4.406 1 96.25 860 GLN A C 1
ATOM 6960 O O . GLN A 1 860 ? -10.562 -30.578 3.383 1 96.25 860 GLN A O 1
ATOM 6965 N N . ARG A 1 861 ? -11.953 -29.938 5 1 96.69 861 ARG A N 1
ATOM 6966 C CA . ARG A 1 861 ? -12.328 -28.688 4.367 1 96.69 861 ARG A CA 1
ATOM 6967 C C . ARG A 1 861 ? -11.32 -27.594 4.691 1 96.69 861 ARG A C 1
ATOM 6969 O O . ARG A 1 861 ? -11.664 -26.594 5.328 1 96.69 861 ARG A O 1
ATOM 6976 N N . ASP A 1 862 ? -10.148 -27.641 4.125 1 97.12 862 ASP A N 1
ATOM 6977 C CA . ASP A 1 862 ? -9 -26.828 4.492 1 97.12 862 ASP A CA 1
ATOM 6978 C C . ASP A 1 862 ? -9.055 -25.453 3.809 1 97.12 862 ASP A C 1
ATOM 6980 O O . ASP A 1 862 ? -9.805 -25.266 2.848 1 97.12 862 ASP A O 1
ATOM 6984 N N . PHE A 1 863 ? -8.242 -24.531 4.227 1 97.44 863 PHE A N 1
ATOM 6985 C CA . PHE A 1 863 ? -8.172 -23.125 3.812 1 97.44 863 PHE A CA 1
ATOM 6986 C C . PHE A 1 863 ? -7.887 -23.016 2.318 1 97.44 863 PHE A C 1
ATOM 6988 O O . PHE A 1 863 ? -8.562 -22.266 1.606 1 97.44 863 PHE A O 1
ATOM 6995 N N . LEU A 1 864 ? -6.906 -23.734 1.869 1 97.44 864 LEU A N 1
ATOM 6996 C CA . LEU A 1 864 ? -6.5 -23.656 0.469 1 97.44 864 LEU A CA 1
ATOM 6997 C C . LEU A 1 864 ? -7.633 -24.109 -0.448 1 97.44 864 LEU A C 1
ATOM 6999 O O . LEU A 1 864 ? -7.871 -23.5 -1.492 1 97.44 864 LEU A O 1
ATOM 7003 N N . SER A 1 865 ? -8.367 -25.094 -0.054 1 97.62 865 SER A N 1
ATOM 7004 C CA . SER A 1 865 ? -9.461 -25.656 -0.84 1 97.62 865 SER A CA 1
ATOM 7005 C C . SER A 1 865 ? -10.617 -24.672 -0.969 1 97.62 865 SER A C 1
ATOM 7007 O O . SER A 1 865 ? -11.391 -24.734 -1.925 1 97.62 865 SER A O 1
ATOM 7009 N N . ALA A 1 866 ? -10.672 -23.812 -0.011 1 97.12 866 ALA A N 1
ATOM 7010 C CA . ALA A 1 866 ? -11.812 -22.891 0.05 1 97.12 866 ALA A CA 1
ATOM 7011 C C . ALA A 1 866 ? -11.781 -21.891 -1.104 1 97.12 866 ALA A C 1
ATOM 7013 O O . ALA A 1 866 ? -12.805 -21.297 -1.438 1 97.12 866 ALA A O 1
ATOM 7014 N N . PHE A 1 867 ? -10.75 -21.703 -1.773 1 95.69 867 PHE A N 1
ATOM 7015 C CA . PHE A 1 867 ? -10.625 -20.75 -2.863 1 95.69 867 PHE A CA 1
ATOM 7016 C C . PHE A 1 867 ? -10.883 -21.422 -4.207 1 95.69 867 PHE A C 1
ATOM 7018 O O . PHE A 1 867 ? -10.742 -20.797 -5.258 1 95.69 867 PHE A O 1
ATOM 7025 N N . ALA A 1 868 ? -11.328 -22.656 -4.125 1 95.5 868 ALA A N 1
ATOM 7026 C CA . ALA A 1 868 ? -11.578 -23.391 -5.359 1 95.5 868 ALA A CA 1
ATOM 7027 C C . ALA A 1 868 ? -13.047 -23.797 -5.465 1 95.5 868 ALA A C 1
ATOM 7029 O O . ALA A 1 868 ? -13.703 -24.031 -4.449 1 95.5 868 ALA A O 1
ATOM 7030 N N . GLN A 1 869 ? -13.477 -23.906 -6.699 1 95.62 869 GLN A N 1
ATOM 7031 C CA . GLN A 1 869 ? -14.75 -24.547 -7.016 1 95.62 869 GLN A CA 1
ATOM 7032 C C . GLN A 1 869 ? -14.703 -26.047 -6.711 1 95.62 869 GLN A C 1
ATOM 7034 O O . GLN A 1 869 ? -13.789 -26.75 -7.152 1 95.62 869 GLN A O 1
ATOM 7039 N N . GLN A 1 870 ? -15.664 -26.531 -5.906 1 97.19 870 GLN A N 1
ATOM 7040 C CA . GLN A 1 870 ? -15.711 -27.953 -5.574 1 97.19 870 GLN A CA 1
ATOM 7041 C C . GLN A 1 870 ? -16.5 -28.734 -6.617 1 97.19 870 GLN A C 1
ATOM 7043 O O . GLN A 1 870 ? -17.578 -28.312 -7.031 1 97.19 870 GLN A O 1
ATOM 7048 N N . GLU A 1 871 ? -15.984 -29.891 -6.988 1 96.31 871 GLU A N 1
ATOM 7049 C CA . GLU A 1 871 ? -16.672 -30.766 -7.922 1 96.31 871 GLU A CA 1
ATOM 7050 C C . GLU A 1 871 ? -17.609 -31.734 -7.184 1 96.31 871 GLU A C 1
ATOM 7052 O O . GLU A 1 871 ? -17.453 -31.953 -5.98 1 96.31 871 GLU A O 1
ATOM 7057 N N . PRO A 1 872 ? -18.578 -32.375 -7.91 1 97.12 872 PRO A N 1
ATOM 7058 C CA . PRO A 1 872 ? -19.422 -33.406 -7.324 1 97.12 872 PRO A CA 1
ATOM 7059 C C . PRO A 1 872 ? -18.609 -34.625 -6.875 1 97.12 872 PRO A C 1
ATOM 7061 O O . PRO A 1 872 ? -17.391 -34.625 -6.984 1 97.12 872 PRO A O 1
ATOM 7064 N N . SER A 1 873 ? -19.344 -35.562 -6.277 1 98 873 SER A N 1
ATOM 7065 C CA . SER A 1 873 ? -18.75 -36.844 -5.945 1 98 873 SER A CA 1
ATOM 7066 C C . SER A 1 873 ? -19.562 -38 -6.523 1 98 873 SER A C 1
ATOM 7068 O O . SER A 1 873 ? -20.781 -37.906 -6.652 1 98 873 SER A O 1
ATOM 7070 N N . GLY A 1 874 ? -18.844 -39.062 -6.855 1 98.25 874 GLY A N 1
ATOM 7071 C CA . GLY A 1 874 ? -19.5 -40.281 -7.262 1 98.25 874 GLY A CA 1
ATOM 7072 C C . GLY A 1 874 ? -19.703 -40.406 -8.758 1 98.25 874 GLY A C 1
ATOM 7073 O O . GLY A 1 874 ? -19.062 -39.688 -9.531 1 98.25 874 GLY A O 1
ATOM 7074 N N . LEU A 1 875 ? -20.469 -41.469 -9.156 1 98.12 875 LEU A N 1
ATOM 7075 C CA . LEU A 1 875 ? -20.828 -41.719 -10.547 1 98.12 875 LEU A CA 1
ATOM 7076 C C . LEU A 1 875 ? -22.094 -40.969 -10.922 1 98.12 875 LEU A C 1
ATOM 7078 O O . LEU A 1 875 ? -23.172 -41.25 -10.398 1 98.12 875 LEU A O 1
ATOM 7082 N N . ILE A 1 876 ? -21.938 -39.969 -11.805 1 96.5 876 ILE A N 1
ATOM 7083 C CA . ILE A 1 876 ? -23.094 -39.188 -12.227 1 96.5 876 ILE A CA 1
ATOM 7084 C C . ILE A 1 876 ? -23.734 -39.812 -13.461 1 96.5 876 ILE A C 1
ATOM 7086 O O . ILE A 1 876 ? -24.953 -39.781 -13.625 1 96.5 876 ILE A O 1
ATOM 7090 N N . GLY A 1 877 ? -22.844 -40.562 -14.266 1 93.88 877 GLY A N 1
ATOM 7091 C CA . GLY A 1 877 ? -23.344 -41.219 -15.461 1 93.88 877 GLY A CA 1
ATOM 7092 C C . GLY A 1 877 ? -23.719 -40.25 -16.578 1 93.88 877 GLY A C 1
ATOM 7093 O O . GLY A 1 877 ? -23.203 -39.125 -16.625 1 93.88 877 GLY A O 1
ATOM 7094 N N . PRO A 1 878 ? -24.484 -40.625 -17.578 1 94.25 878 PRO A N 1
ATOM 7095 C CA . PRO A 1 878 ? -25.016 -42 -17.672 1 94.25 878 PRO A CA 1
ATOM 7096 C C . PRO A 1 878 ? -23.953 -43 -18.109 1 94.25 878 PRO A C 1
ATOM 7098 O O . PRO A 1 878 ? -23.031 -42.656 -18.844 1 94.25 878 PRO A O 1
ATOM 7101 N N . VAL A 1 879 ? -24.047 -44.156 -17.609 1 96.12 879 VAL A N 1
ATOM 7102 C CA . VAL A 1 879 ? -23.203 -45.281 -18.031 1 96.12 879 VAL A CA 1
ATOM 7103 C C . VAL A 1 879 ? -23.797 -45.906 -19.297 1 96.12 879 VAL A C 1
ATOM 7105 O O . VAL A 1 879 ? -24.953 -46.344 -19.297 1 96.12 879 VAL A O 1
ATOM 7108 N N . THR A 1 880 ? -23 -45.906 -20.375 1 95.25 880 THR A N 1
ATOM 7109 C CA . THR A 1 880 ? -23.484 -46.438 -21.656 1 95.25 880 THR A CA 1
ATOM 7110 C C . THR A 1 880 ? -22.422 -47.312 -22.312 1 95.25 880 THR A C 1
ATOM 7112 O O . THR A 1 880 ? -21.25 -47.312 -21.906 1 95.25 880 THR A O 1
ATOM 7115 N N . PHE A 1 881 ? -22.875 -48.125 -23.25 1 92.75 881 PHE A N 1
ATOM 7116 C CA . PHE A 1 881 ? -21.969 -48.875 -24.109 1 92.75 881 PHE A CA 1
ATOM 7117 C C . PHE A 1 881 ? -21.922 -48.281 -25.5 1 92.75 881 PHE A C 1
ATOM 7119 O O . PHE A 1 881 ? -22.938 -47.844 -26.031 1 92.75 881 PHE A O 1
ATOM 7126 N N . LEU A 1 882 ? -20.75 -48.188 -26 1 90.69 882 LEU A N 1
ATOM 7127 C CA . LEU A 1 882 ? -20.516 -47.719 -27.359 1 90.69 882 LEU A CA 1
ATOM 7128 C C . LEU A 1 882 ? -20.094 -48.875 -28.266 1 90.69 882 LEU A C 1
ATOM 7130 O O . LEU A 1 882 ? -19.125 -49.594 -27.969 1 90.69 882 LEU A O 1
ATOM 7134 N N . THR A 1 883 ? -20.859 -49.125 -29.391 1 86.5 883 THR A N 1
ATOM 7135 C CA . THR A 1 883 ? -20.578 -50.25 -30.25 1 86.5 883 THR A CA 1
ATOM 7136 C C . THR A 1 883 ? -20.328 -49.812 -31.688 1 86.5 883 THR A C 1
ATOM 7138 O O . THR A 1 883 ? -20.828 -48.75 -32.094 1 86.5 883 THR A O 1
ATOM 7141 N N . SER A 1 884 ? -19.344 -50.438 -32.344 1 74.62 884 SER A N 1
ATOM 7142 C CA . SER A 1 884 ? -19.109 -50.188 -33.781 1 74.62 884 SER A CA 1
ATOM 7143 C C . SER A 1 884 ? -20.188 -50.844 -34.656 1 74.62 884 SER A C 1
ATOM 7145 O O . SER A 1 884 ? -20.766 -51.844 -34.25 1 74.62 884 SER A O 1
ATOM 7147 N N . PHE A 1 885 ? -20.797 -50.156 -35.719 1 58.34 885 PHE A N 1
ATOM 7148 C CA . PHE A 1 885 ? -21.719 -50.75 -36.656 1 58.34 885 PHE A CA 1
ATOM 7149 C C . PHE A 1 885 ? -21.047 -51.844 -37.469 1 58.34 885 PHE A C 1
ATOM 7151 O O . PHE A 1 885 ? -19.922 -51.656 -37.938 1 58.34 885 PHE A O 1
ATOM 7158 N N . GLN A 1 886 ? -21.078 -53.125 -37.094 1 46.75 886 GLN A N 1
ATOM 7159 C CA . GLN A 1 886 ? -20.734 -54.031 -38.188 1 46.75 886 GLN A CA 1
ATOM 7160 C C . GLN A 1 886 ? -21.531 -53.75 -39.438 1 46.75 886 GLN A C 1
ATOM 7162 O O . GLN A 1 886 ? -22.766 -53.625 -39.406 1 46.75 886 GLN A O 1
ATOM 7167 N N . THR A 1 887 ? -21.031 -52.906 -40.406 1 37.97 887 THR A N 1
ATOM 7168 C CA . THR A 1 887 ? -21.703 -53.031 -41.688 1 37.97 887 THR A CA 1
ATOM 7169 C C . THR A 1 887 ? -21.875 -54.531 -42.062 1 37.97 887 THR A C 1
ATOM 7171 O O . THR A 1 887 ? -20.891 -55.25 -42.094 1 37.97 887 THR A O 1
ATOM 7174 N N . ASP A 1 888 ? -22.938 -55.125 -41.719 1 34.09 888 ASP A N 1
ATOM 7175 C CA . ASP A 1 888 ? -23.188 -56.188 -42.719 1 34.09 888 ASP A CA 1
ATOM 7176 C C . ASP A 1 888 ? -22.953 -55.688 -44.125 1 34.09 888 ASP A C 1
ATOM 7178 O O . ASP A 1 888 ? -23.438 -54.625 -44.5 1 34.09 888 ASP A O 1
ATOM 7182 N N . MET B 1 1 ? -20.812 52.594 26.781 1 42.81 1 MET B N 1
ATOM 7183 C CA . MET B 1 1 ? -20.641 51.156 26.812 1 42.81 1 MET B CA 1
ATOM 7184 C C . MET B 1 1 ? -19.234 50.75 26.391 1 42.81 1 MET B C 1
ATOM 7186 O O . MET B 1 1 ? -18.734 51.219 25.375 1 42.81 1 MET B O 1
ATOM 7190 N N . ARG B 1 2 ? -18.516 50.219 27.281 1 67.56 2 ARG B N 1
ATOM 7191 C CA . ARG B 1 2 ? -17.109 49.906 27.047 1 67.56 2 ARG B CA 1
ATOM 7192 C C . ARG B 1 2 ? -16.938 48.906 25.906 1 67.56 2 ARG B C 1
ATOM 7194 O O . ARG B 1 2 ? -17.578 47.875 25.891 1 67.56 2 ARG B O 1
ATOM 7201 N N . ASN B 1 3 ? -16.328 49.375 24.844 1 84.19 3 ASN B N 1
ATOM 7202 C CA . ASN B 1 3 ? -16.203 48.469 23.703 1 84.19 3 ASN B CA 1
ATOM 7203 C C . ASN B 1 3 ? -14.969 47.594 23.812 1 84.19 3 ASN B C 1
ATOM 7205 O O . ASN B 1 3 ? -14.211 47.719 24.781 1 84.19 3 ASN B O 1
ATOM 7209 N N . ARG B 1 4 ? -14.844 46.562 23.094 1 90.19 4 ARG B N 1
ATOM 7210 C CA . ARG B 1 4 ? -13.812 45.531 23.125 1 90.19 4 ARG B CA 1
ATOM 7211 C C . ARG B 1 4 ? -12.422 46.156 23.062 1 90.19 4 ARG B C 1
ATOM 7213 O O . ARG B 1 4 ? -11.477 45.625 23.672 1 90.19 4 ARG B O 1
ATOM 7220 N N . LEU B 1 5 ? -12.25 47.281 22.328 1 92.06 5 LEU B N 1
ATOM 7221 C CA . LEU B 1 5 ? -10.961 47.938 22.219 1 92.06 5 LEU B CA 1
ATOM 7222 C C . LEU B 1 5 ? -10.547 48.531 23.562 1 92.06 5 LEU B C 1
ATOM 7224 O O . LEU B 1 5 ? -9.375 48.469 23.938 1 92.06 5 LEU B O 1
ATOM 7228 N N . MET B 1 6 ? -11.445 49.125 24.281 1 91.69 6 MET B N 1
ATOM 7229 C CA . MET B 1 6 ? -11.164 49.688 25.609 1 91.69 6 MET B CA 1
ATOM 7230 C C . MET B 1 6 ? -10.734 48.594 26.578 1 91.69 6 MET B C 1
ATOM 7232 O O . MET B 1 6 ? -9.852 48.812 27.406 1 91.69 6 MET B O 1
ATOM 7236 N N . ASP B 1 7 ? -11.398 47.469 26.422 1 93.88 7 ASP B N 1
ATOM 7237 C CA . ASP B 1 7 ? -11.016 46.344 27.266 1 93.88 7 ASP B CA 1
ATOM 7238 C C . ASP B 1 7 ? -9.531 46.031 27.094 1 93.88 7 ASP B C 1
ATOM 7240 O O . ASP B 1 7 ? -8.812 45.875 28.078 1 93.88 7 ASP B O 1
ATOM 7244 N N . VAL B 1 8 ? -9.078 45.906 25.844 1 94.81 8 VAL B N 1
ATOM 7245 C CA . VAL B 1 8 ? -7.695 45.531 25.594 1 94.81 8 VAL B CA 1
ATOM 7246 C C . VAL B 1 8 ? -6.75 46.656 26.016 1 94.81 8 VAL B C 1
ATOM 7248 O O . VAL B 1 8 ? -5.676 46.375 26.562 1 94.81 8 VAL B O 1
ATOM 7251 N N . LEU B 1 9 ? -7.074 47.875 25.766 1 93.81 9 LEU B N 1
ATOM 7252 C CA . LEU B 1 9 ? -6.215 49 26.109 1 93.81 9 LEU B CA 1
ATOM 7253 C C . LEU B 1 9 ? -6.039 49.094 27.625 1 93.81 9 LEU B C 1
ATOM 7255 O O . LEU B 1 9 ? -5 49.562 28.109 1 93.81 9 LEU B O 1
ATOM 7259 N N . GLU B 1 10 ? -7.039 48.562 28.375 1 94.12 10 GLU B N 1
ATOM 7260 C CA . GLU B 1 10 ? -6.988 48.625 29.828 1 94.12 10 GLU B CA 1
ATOM 7261 C C . GLU B 1 10 ? -6.488 47.312 30.422 1 94.12 10 GLU B C 1
ATOM 7263 O O . GLU B 1 10 ? -6.457 47.156 31.641 1 94.12 10 GLU B O 1
ATOM 7268 N N . GLY B 1 11 ? -6.188 46.406 29.594 1 93 11 GLY B N 1
ATOM 7269 C CA . GLY B 1 11 ? -5.656 45.125 30.047 1 93 11 GLY B CA 1
ATOM 7270 C C . GLY B 1 11 ? -6.719 44.219 30.641 1 93 11 GLY B C 1
ATOM 7271 O O . GLY B 1 11 ? -6.449 43.469 31.562 1 93 11 GLY B O 1
ATOM 7272 N N . ARG B 1 12 ? -7.941 44.312 30.188 1 94.44 12 ARG B N 1
ATOM 7273 C CA . ARG B 1 12 ? -9.055 43.562 30.734 1 94.44 12 ARG B CA 1
ATOM 7274 C C . ARG B 1 12 ? -9.547 42.5 29.75 1 94.44 12 ARG B C 1
ATOM 7276 O O . ARG B 1 12 ? -10.703 42.062 29.812 1 94.44 12 ARG B O 1
ATOM 7283 N N . GLU B 1 13 ? -8.711 42.125 28.797 1 94.25 13 GLU B N 1
ATOM 7284 C CA . GLU B 1 13 ? -9.094 41.062 27.875 1 94.25 13 GLU B CA 1
ATOM 7285 C C . GLU B 1 13 ? -9.211 39.719 28.578 1 94.25 13 GLU B C 1
ATOM 7287 O O . GLU B 1 13 ? -8.602 39.5 29.625 1 94.25 13 GLU B O 1
ATOM 7292 N N . HIS B 1 14 ? -10 38.781 28.078 1 95.5 14 HIS B N 1
ATOM 7293 C CA . HIS B 1 14 ? -10.164 37.406 28.594 1 95.5 14 HIS B CA 1
ATOM 7294 C C . HIS B 1 14 ? -8.977 36.531 28.219 1 95.5 14 HIS B C 1
ATOM 7296 O O . HIS B 1 14 ? -8.117 36.938 27.438 1 95.5 14 HIS B O 1
ATOM 7302 N N . ASN B 1 15 ? -8.938 35.344 28.859 1 98 15 ASN B N 1
ATOM 7303 C CA . ASN B 1 15 ? -7.988 34.312 28.453 1 98 15 ASN B CA 1
ATOM 7304 C C . ASN B 1 15 ? -8.547 33.438 27.328 1 98 15 ASN B C 1
ATOM 7306 O O . ASN B 1 15 ? -9.656 32.906 27.438 1 98 15 ASN B O 1
ATOM 7310 N N . TYR B 1 16 ? -7.863 33.312 26.266 1 98.62 16 TYR B N 1
ATOM 7311 C CA . TYR B 1 16 ? -8.273 32.5 25.109 1 98.62 16 TYR B CA 1
ATOM 7312 C C . TYR B 1 16 ? -7.281 31.375 24.844 1 98.62 16 TYR B C 1
ATOM 7314 O O . TYR B 1 16 ? -7.238 30.828 23.75 1 98.62 16 TYR B O 1
ATOM 7322 N N . ILE B 1 17 ? -6.441 31.047 25.859 1 98.75 17 ILE B N 1
ATOM 7323 C CA . ILE B 1 17 ? -5.355 30.094 25.688 1 98.75 17 ILE B CA 1
ATOM 7324 C C . ILE B 1 17 ? -5.469 28.984 26.75 1 98.75 17 ILE B C 1
ATOM 7326 O O . ILE B 1 17 ? -5.633 29.281 27.938 1 98.75 17 ILE B O 1
ATOM 7330 N N . LEU B 1 18 ? -5.426 27.734 26.375 1 98.62 18 LEU B N 1
ATOM 7331 C CA . LEU B 1 18 ? -5.508 26.594 27.281 1 98.62 18 LEU B CA 1
ATOM 7332 C C . LEU B 1 18 ? -4.555 25.484 26.844 1 98.62 18 LEU B C 1
ATOM 7334 O O . LEU B 1 18 ? -4.992 24.438 26.344 1 98.62 18 LEU B O 1
ATOM 7338 N N . PRO B 1 19 ? -3.277 25.547 27.109 1 98.56 19 PRO B N 1
ATOM 7339 C CA . PRO B 1 19 ? -2.275 24.594 26.641 1 98.56 19 PRO B CA 1
ATOM 7340 C C . PRO B 1 19 ? -2.453 23.203 27.25 1 98.56 19 PRO B C 1
ATOM 7342 O O . PRO B 1 19 ? -3.021 23.062 28.328 1 98.56 19 PRO B O 1
ATOM 7345 N N . PHE B 1 20 ? -1.932 22.203 26.5 1 98.06 20 PHE B N 1
ATOM 7346 C CA . PHE B 1 20 ? -1.834 20.875 27.062 1 98.06 20 PHE B CA 1
ATOM 7347 C C . PHE B 1 20 ? -0.854 20.844 28.219 1 98.06 20 PHE B C 1
ATOM 7349 O O . PHE B 1 20 ? 0.181 21.5 28.188 1 98.06 20 PHE B O 1
ATOM 7356 N N . LEU B 1 21 ? -1.207 20.172 29.234 1 98.12 21 LEU B N 1
ATOM 7357 C CA . LEU B 1 21 ? -0.362 19.859 30.391 1 98.12 21 LEU B CA 1
ATOM 7358 C C . LEU B 1 21 ? -0.202 18.344 30.562 1 98.12 21 LEU B C 1
ATOM 7360 O O . LEU B 1 21 ? -1.095 17.688 31.078 1 98.12 21 LEU B O 1
ATOM 7364 N N . TRP B 1 22 ? 0.957 17.844 30.172 1 95.88 22 TRP B N 1
ATOM 7365 C CA . TRP B 1 22 ? 1.193 16.406 30.141 1 95.88 22 TRP B CA 1
ATOM 7366 C C . TRP B 1 22 ? 1.598 15.875 31.516 1 95.88 22 TRP B C 1
ATOM 7368 O O . TRP B 1 22 ? 2.6 16.312 32.094 1 95.88 22 TRP B O 1
ATOM 7378 N N . GLN B 1 23 ? 0.905 14.875 31.938 1 96.12 23 GLN B N 1
ATOM 7379 C CA . GLN B 1 23 ? 1.184 14.344 33.281 1 96.12 23 GLN B CA 1
ATOM 7380 C C . GLN B 1 23 ? 1.902 13 33.188 1 96.12 23 GLN B C 1
ATOM 7382 O O . GLN B 1 23 ? 1.479 12.109 32.438 1 96.12 23 GLN B O 1
ATOM 7387 N N . HIS B 1 24 ? 3.021 12.93 33.938 1 95.31 24 HIS B N 1
ATOM 7388 C CA . HIS B 1 24 ? 3.797 11.695 34 1 95.31 24 HIS B CA 1
ATOM 7389 C C . HIS B 1 24 ? 3.791 11.094 35.406 1 95.31 24 HIS B C 1
ATOM 7391 O O . HIS B 1 24 ? 4.48 10.102 35.656 1 95.31 24 HIS B O 1
ATOM 7397 N N . GLY B 1 25 ? 3.061 11.742 36.281 1 96.5 25 GLY B N 1
ATOM 7398 C CA . GLY B 1 25 ? 3.066 11.305 37.656 1 96.5 25 GLY B CA 1
ATOM 7399 C C . GLY B 1 25 ? 4.18 11.93 38.469 1 96.5 25 GLY B C 1
ATOM 7400 O O . GLY B 1 25 ? 4.734 11.289 39.375 1 96.5 25 GLY B O 1
ATOM 7401 N N . GLU B 1 26 ? 4.445 13.148 38.281 1 96.44 26 GLU B N 1
ATOM 7402 C CA . GLU B 1 26 ? 5.543 13.836 38.938 1 96.44 26 GLU B CA 1
ATOM 7403 C C . GLU B 1 26 ? 5.18 14.18 40.375 1 96.44 26 GLU B C 1
ATOM 7405 O O . GLU B 1 26 ? 4.02 14.078 40.781 1 96.44 26 GLU B O 1
ATOM 7410 N N . GLU B 1 27 ? 6.266 14.68 41.125 1 96.88 27 GLU B N 1
ATOM 7411 C CA . GLU B 1 27 ? 6.059 15.109 42.5 1 96.88 27 GLU B CA 1
ATOM 7412 C C . GLU B 1 27 ? 5.23 16.391 42.562 1 96.88 27 GLU B C 1
ATOM 7414 O O . GLU B 1 27 ? 5.242 17.188 41.625 1 96.88 27 GLU B O 1
ATOM 7419 N N . GLU B 1 28 ? 4.496 16.547 43.688 1 97.88 28 GLU B N 1
ATOM 7420 C CA . GLU B 1 28 ? 3.586 17.672 43.875 1 97.88 28 GLU B CA 1
ATOM 7421 C C . GLU B 1 28 ? 4.277 19 43.562 1 97.88 28 GLU B C 1
ATOM 7423 O O . GLU B 1 28 ? 3.727 19.844 42.875 1 97.88 28 GLU B O 1
ATOM 7428 N N . ARG B 1 29 ? 5.484 19.141 44.062 1 97.75 29 ARG B N 1
ATOM 7429 C CA . ARG B 1 29 ? 6.199 20.406 43.906 1 97.75 29 ARG B CA 1
ATOM 7430 C C . ARG B 1 29 ? 6.41 20.734 42.406 1 97.75 29 ARG B C 1
ATOM 7432 O O . ARG B 1 29 ? 6.301 21.891 42 1 97.75 29 ARG B O 1
ATOM 7439 N N . VAL B 1 30 ? 6.727 19.75 41.688 1 97.88 30 VAL B N 1
ATOM 7440 C CA . VAL B 1 30 ? 7.004 19.906 40.25 1 97.88 30 VAL B CA 1
ATOM 7441 C C . VAL B 1 30 ? 5.719 20.281 39.531 1 97.88 30 VAL B C 1
ATOM 7443 O O . VAL B 1 30 ? 5.73 21.156 38.656 1 97.88 30 VAL B O 1
ATOM 7446 N N . ILE B 1 31 ? 4.605 19.641 39.844 1 98.12 31 ILE B N 1
ATOM 7447 C CA . ILE B 1 31 ? 3.312 19.938 39.219 1 98.12 31 ILE B CA 1
ATOM 7448 C C . ILE B 1 31 ? 2.902 21.375 39.531 1 98.12 31 ILE B C 1
ATOM 7450 O O . ILE B 1 31 ? 2.477 22.109 38.625 1 98.12 31 ILE B O 1
ATOM 7454 N N . ARG B 1 32 ? 3.02 21.828 40.812 1 98.12 32 ARG B N 1
ATOM 7455 C CA . ARG B 1 32 ? 2.672 23.188 41.219 1 98.12 32 ARG B CA 1
ATOM 7456 C C . ARG B 1 32 ? 3.547 24.203 40.5 1 98.12 32 ARG B C 1
ATOM 7458 O O . ARG B 1 32 ? 3.068 25.266 40.094 1 98.12 32 ARG B O 1
ATOM 7465 N N . GLU B 1 33 ? 4.812 23.828 40.344 1 97.62 33 GLU B N 1
ATOM 7466 C CA . GLU B 1 33 ? 5.73 24.719 39.625 1 97.62 33 GLU B CA 1
ATOM 7467 C C . GLU B 1 33 ? 5.316 24.875 38.156 1 97.62 33 GLU B C 1
ATOM 7469 O O . GLU B 1 33 ? 5.344 25.984 37.625 1 97.62 33 GLU B O 1
ATOM 7474 N N . GLU B 1 34 ? 5.027 23.781 37.531 1 98 34 GLU B N 1
ATOM 7475 C CA . GLU B 1 34 ? 4.629 23.859 36.125 1 98 34 GLU B CA 1
ATOM 7476 C C . GLU B 1 34 ? 3.367 24.703 35.969 1 98 34 GLU B C 1
ATOM 7478 O O . GLU B 1 34 ? 3.264 25.484 35.031 1 98 34 GLU B O 1
ATOM 7483 N N . MET B 1 35 ? 2.367 24.562 36.875 1 98.5 35 MET B N 1
ATOM 7484 C CA . MET B 1 35 ? 1.161 25.375 36.844 1 98.5 35 MET B CA 1
ATOM 7485 C C . MET B 1 35 ? 1.505 26.859 37 1 98.5 35 MET B C 1
ATOM 7487 O O . MET B 1 35 ? 0.913 27.703 36.344 1 98.5 35 MET B O 1
ATOM 7491 N N . ALA B 1 36 ? 2.439 27.125 37.844 1 98.38 36 ALA B N 1
ATOM 7492 C CA . ALA B 1 36 ? 2.885 28.5 38.062 1 98.38 36 ALA B CA 1
ATOM 7493 C C . ALA B 1 36 ? 3.49 29.078 36.781 1 98.38 36 ALA B C 1
ATOM 7495 O O . ALA B 1 36 ? 3.262 30.234 36.438 1 98.38 36 ALA B O 1
ATOM 7496 N N . ARG B 1 37 ? 4.293 28.266 36.125 1 98.25 37 ARG B N 1
ATOM 7497 C CA . ARG B 1 37 ? 4.941 28.703 34.875 1 98.25 37 ARG B CA 1
ATOM 7498 C C . ARG B 1 37 ? 3.908 29 33.781 1 98.25 37 ARG B C 1
ATOM 7500 O O . ARG B 1 37 ? 4.059 29.938 33.031 1 98.25 37 ARG B O 1
ATOM 7507 N N . VAL B 1 38 ? 2.85 28.141 33.688 1 98.62 38 VAL B N 1
ATOM 7508 C CA . VAL B 1 38 ? 1.771 28.391 32.75 1 98.62 38 VAL B CA 1
ATOM 7509 C C . VAL B 1 38 ? 1.132 29.75 33.062 1 98.62 38 VAL B C 1
ATOM 7511 O O . VAL B 1 38 ? 0.946 30.578 32.156 1 98.62 38 VAL B O 1
ATOM 7514 N N . HIS B 1 39 ? 0.847 30.016 34.312 1 98.44 39 HIS B N 1
ATOM 7515 C CA . HIS B 1 39 ? 0.204 31.25 34.719 1 98.44 39 HIS B CA 1
ATOM 7516 C C . HIS B 1 39 ? 1.114 32.469 34.5 1 98.44 39 HIS B C 1
ATOM 7518 O O . HIS B 1 39 ? 0.657 33.5 34.031 1 98.44 39 HIS B O 1
ATOM 7524 N N . GLU B 1 40 ? 2.371 32.281 34.781 1 97.19 40 GLU B N 1
ATOM 7525 C CA . GLU B 1 40 ? 3.352 33.375 34.625 1 97.19 40 GLU B CA 1
ATOM 7526 C C . GLU B 1 40 ? 3.494 33.75 33.156 1 97.19 40 GLU B C 1
ATOM 7528 O O . GLU B 1 40 ? 3.861 34.906 32.844 1 97.19 40 GLU B O 1
ATOM 7533 N N . ALA B 1 41 ? 3.18 32.844 32.312 1 97.81 41 ALA B N 1
ATOM 7534 C CA . ALA B 1 41 ? 3.268 33.125 30.875 1 97.81 41 ALA B CA 1
ATOM 7535 C C . ALA B 1 41 ? 2.039 33.875 30.375 1 97.81 41 ALA B C 1
ATOM 7537 O O . ALA B 1 41 ? 1.908 34.156 29.188 1 97.81 41 ALA B O 1
ATOM 7538 N N . GLY B 1 42 ? 1.183 34.25 31.188 1 97.12 42 GLY B N 1
ATOM 7539 C CA . GLY B 1 42 ? -0.001 35.031 30.828 1 97.12 42 GLY B CA 1
ATOM 7540 C C . GLY B 1 42 ? -1.161 34.156 30.375 1 97.12 42 GLY B C 1
ATOM 7541 O O . GLY B 1 42 ? -2.027 34.625 29.641 1 97.12 42 GLY B O 1
ATOM 7542 N N . ILE B 1 43 ? -1.224 32.906 30.844 1 98.62 43 ILE B N 1
ATOM 7543 C CA . ILE B 1 43 ? -2.248 31.953 30.406 1 98.62 43 ILE B CA 1
ATOM 7544 C C . ILE B 1 43 ? -3.16 31.609 31.578 1 98.62 43 ILE B C 1
ATOM 7546 O O . ILE B 1 43 ? -2.684 31.328 32.688 1 98.62 43 ILE B O 1
ATOM 7550 N N . GLY B 1 44 ? -4.457 31.578 31.312 1 98.5 44 GLY B N 1
ATOM 7551 C CA . GLY B 1 44 ? -5.41 31.438 32.406 1 98.5 44 GLY B CA 1
ATOM 7552 C C . GLY B 1 44 ? -6.133 30.094 32.375 1 98.5 44 GLY B C 1
ATOM 7553 O O . GLY B 1 44 ? -7.18 29.953 33.031 1 98.5 44 GLY B O 1
ATOM 7554 N N . ALA B 1 45 ? -5.645 29.109 31.703 1 98.75 45 ALA B N 1
ATOM 7555 C CA . ALA B 1 45 ? -6.277 27.797 31.656 1 98.75 45 ALA B CA 1
ATOM 7556 C C . ALA B 1 45 ? -5.266 26.719 31.297 1 98.75 45 ALA B C 1
ATOM 7558 O O . ALA B 1 45 ? -4.145 27.016 30.875 1 98.75 45 ALA B O 1
ATOM 7559 N N . VAL B 1 46 ? -5.582 25.438 31.547 1 98.75 46 VAL B N 1
ATOM 7560 C CA . VAL B 1 46 ? -4.797 24.297 31.094 1 98.75 46 VAL B CA 1
ATOM 7561 C C . VAL B 1 46 ? -5.727 23.188 30.625 1 98.75 46 VAL B C 1
ATOM 7563 O O . VAL B 1 46 ? -6.895 23.141 31.016 1 98.75 46 VAL B O 1
ATOM 7566 N N . CYS B 1 47 ? -5.277 22.375 29.734 1 98.56 47 CYS B N 1
ATOM 7567 C CA . CYS B 1 47 ? -5.91 21.109 29.359 1 98.56 47 CYS B CA 1
ATOM 7568 C C . CYS B 1 47 ? -5.047 19.922 29.75 1 98.56 47 CYS B C 1
ATOM 7570 O O . CYS B 1 47 ? -4.023 19.656 29.109 1 98.56 47 CYS B O 1
ATOM 7572 N N . VAL B 1 48 ? -5.477 19.188 30.734 1 98.5 48 VAL B N 1
ATOM 7573 C CA . VAL B 1 48 ? -4.672 18.125 31.328 1 98.5 48 VAL B CA 1
ATOM 7574 C C . VAL B 1 48 ? -4.75 16.875 30.453 1 98.5 48 VAL B C 1
ATOM 7576 O O . VAL B 1 48 ? -5.832 16.469 30.031 1 98.5 48 VAL B O 1
ATOM 7579 N N . GLU B 1 49 ? -3.629 16.281 30.172 1 96.56 49 GLU B N 1
ATOM 7580 C CA . GLU B 1 49 ? -3.566 15.094 29.328 1 96.56 49 GLU B CA 1
ATOM 7581 C C . GLU B 1 49 ? -2.959 13.914 30.094 1 96.56 49 GLU B C 1
ATOM 7583 O O . GLU B 1 49 ? -1.892 14.047 30.703 1 96.56 49 GLU B O 1
ATOM 7588 N N . ALA B 1 50 ? -3.533 12.75 29.969 1 95.75 50 ALA B N 1
ATOM 7589 C CA . ALA B 1 50 ? -3.184 11.578 30.766 1 95.75 50 ALA B CA 1
ATOM 7590 C C . ALA B 1 50 ? -2.295 10.625 29.969 1 95.75 50 ALA B C 1
ATOM 7592 O O . ALA B 1 50 ? -1.716 9.688 30.531 1 95.75 50 ALA B O 1
ATOM 7593 N N . ARG B 1 51 ? -2.092 10.758 28.672 1 93.12 51 ARG B N 1
ATOM 7594 C CA . ARG B 1 51 ? -1.49 9.789 27.766 1 93.12 51 ARG B CA 1
ATOM 7595 C C . ARG B 1 51 ? -0.192 9.234 28.344 1 93.12 51 ARG B C 1
ATOM 7597 O O . ARG B 1 51 ? 0.001 8.016 28.391 1 93.12 51 ARG B O 1
ATOM 7604 N N . PRO B 1 52 ? 0.712 9.984 28.938 1 93.06 52 PRO B N 1
ATOM 7605 C CA . PRO B 1 52 ? 1.952 9.422 29.469 1 93.06 52 PRO B CA 1
ATOM 7606 C C . PRO B 1 52 ? 1.82 8.992 30.938 1 93.06 52 PRO B C 1
ATOM 7608 O O . PRO B 1 52 ? 2.779 8.484 31.516 1 93.06 52 PRO B O 1
ATOM 7611 N N . HIS B 1 53 ? 0.691 9.289 31.625 1 96.12 53 HIS B N 1
ATOM 7612 C CA . HIS B 1 53 ? 0.518 8.992 33.062 1 96.12 53 HIS B CA 1
ATOM 7613 C C . HIS B 1 53 ? 0.421 7.484 33.281 1 96.12 53 HIS B C 1
ATOM 7615 O O . HIS B 1 53 ? -0.282 6.781 32.562 1 96.12 53 HIS B O 1
ATOM 7621 N N . PRO B 1 54 ? 1.028 6.922 34.25 1 95.25 54 PRO B N 1
ATOM 7622 C CA . PRO B 1 54 ? 1.062 5.469 34.438 1 95.25 54 PRO B CA 1
ATOM 7623 C C . PRO B 1 54 ? -0.191 4.934 35.125 1 95.25 54 PRO B C 1
ATOM 7625 O O . PRO B 1 54 ? -0.417 3.719 35.156 1 95.25 54 PRO B O 1
ATOM 7628 N N . ASP B 1 55 ? -1.024 5.789 35.688 1 97 55 ASP B N 1
ATOM 7629 C CA . ASP B 1 55 ? -2.107 5.344 36.562 1 97 55 ASP B CA 1
ATOM 7630 C C . ASP B 1 55 ? -3.381 6.148 36.312 1 97 55 ASP B C 1
ATOM 7632 O O . ASP B 1 55 ? -3.971 6.695 37.25 1 97 55 ASP B O 1
ATOM 7636 N N . PHE B 1 56 ? -3.844 6.246 35.094 1 97.69 56 PHE B N 1
ATOM 7637 C CA . PHE B 1 56 ? -5.035 7.016 34.781 1 97.69 56 PHE B CA 1
ATOM 7638 C C . PHE B 1 56 ? -6.262 6.453 35.469 1 97.69 56 PHE B C 1
ATOM 7640 O O . PHE B 1 56 ? -6.523 5.25 35.406 1 97.69 56 PHE B O 1
ATOM 7647 N N . LEU B 1 57 ? -6.977 7.297 36.188 1 97.56 57 LEU B N 1
ATOM 7648 C CA . LEU B 1 57 ? -8.164 7.027 37 1 97.56 57 LEU B CA 1
ATOM 7649 C C . LEU B 1 57 ? -7.809 6.219 38.219 1 97.56 57 LEU B C 1
ATOM 7651 O O . LEU B 1 57 ? -8.695 5.781 38.969 1 97.56 57 LEU B O 1
ATOM 7655 N N . GLY B 1 58 ? -6.551 6.016 38.531 1 97.69 58 GLY B N 1
ATOM 7656 C CA . GLY B 1 58 ? -6.094 5.402 39.781 1 97.69 58 GLY B CA 1
ATOM 7657 C C . GLY B 1 58 ? -5.773 6.418 40.844 1 97.69 58 GLY B C 1
ATOM 7658 O O . GLY B 1 58 ? -5.977 7.621 40.656 1 97.69 58 GLY B O 1
ATOM 7659 N N . PRO B 1 59 ? -5.254 5.93 41.969 1 97.88 59 PRO B N 1
ATOM 7660 C CA . PRO B 1 59 ? -5.02 6.82 43.094 1 97.88 59 PRO B CA 1
ATOM 7661 C C . PRO B 1 59 ? -4.02 7.934 42.781 1 97.88 59 PRO B C 1
ATOM 7663 O O . PRO B 1 59 ? -4.215 9.078 43.188 1 97.88 59 PRO B O 1
ATOM 7666 N N . LYS B 1 60 ? -2.957 7.559 42.094 1 98 60 LYS B N 1
ATOM 7667 C CA . LYS B 1 60 ? -1.947 8.57 41.781 1 98 60 LYS B CA 1
ATOM 7668 C C . LYS B 1 60 ? -2.494 9.617 40.812 1 98 60 LYS B C 1
ATOM 7670 O O . LYS B 1 60 ? -2.188 10.805 40.938 1 98 60 LYS B O 1
ATOM 7675 N N . TRP B 1 61 ? -3.285 9.203 39.906 1 98 61 TRP B N 1
ATOM 7676 C CA . TRP B 1 61 ? -3.92 10.141 38.969 1 98 61 TRP B CA 1
ATOM 7677 C C . TRP B 1 61 ? -4.766 11.164 39.719 1 98 61 TRP B C 1
ATOM 7679 O O . TRP B 1 61 ? -4.641 12.367 39.5 1 98 61 TRP B O 1
ATOM 7689 N N . TRP B 1 62 ? -5.57 10.68 40.656 1 98.25 62 TRP B N 1
ATOM 7690 C CA . TRP B 1 62 ? -6.492 11.562 41.375 1 98.25 62 TRP B CA 1
ATOM 7691 C C . TRP B 1 62 ? -5.73 12.508 42.281 1 98.25 62 TRP B C 1
ATOM 7693 O O . TRP B 1 62 ? -6.117 13.672 42.438 1 98.25 62 TRP B O 1
ATOM 7703 N N . THR B 1 63 ? -4.68 12.039 42.844 1 98.25 63 THR B N 1
ATOM 7704 C CA . THR B 1 63 ? -3.848 12.914 43.656 1 98.25 63 THR B CA 1
ATOM 7705 C C . THR B 1 63 ? -3.264 14.047 42.812 1 98.25 63 THR B C 1
ATOM 7707 O O . THR B 1 63 ? -3.283 15.203 43.25 1 98.25 63 THR B O 1
ATOM 7710 N N . ASP B 1 64 ? -2.705 13.695 41.719 1 98.5 64 ASP B N 1
ATOM 7711 C CA . ASP B 1 64 ? -2.115 14.695 40.844 1 98.5 64 ASP B CA 1
ATOM 7712 C C . ASP B 1 64 ? -3.17 15.688 40.344 1 98.5 64 ASP B C 1
ATOM 7714 O O . ASP B 1 64 ? -2.922 16.891 40.312 1 98.5 64 ASP B O 1
ATOM 7718 N N . MET B 1 65 ? -4.355 15.172 40.031 1 98.5 65 MET B N 1
ATOM 7719 C CA . MET B 1 65 ? -5.449 16.031 39.594 1 98.5 65 MET B CA 1
ATOM 7720 C C . MET B 1 65 ? -5.887 16.969 40.688 1 98.5 65 MET B C 1
ATOM 7722 O O . MET B 1 65 ? -6.234 18.125 40.438 1 98.5 65 MET B O 1
ATOM 7726 N N . ASP B 1 66 ? -5.918 16.469 41.938 1 98.62 66 ASP B N 1
ATOM 7727 C CA . ASP B 1 66 ? -6.258 17.312 43.062 1 98.62 66 ASP B CA 1
ATOM 7728 C C . ASP B 1 66 ? -5.289 18.5 43.188 1 98.62 66 ASP B C 1
ATOM 7730 O O . ASP B 1 66 ? -5.703 19.609 43.5 1 98.62 66 ASP B O 1
ATOM 7734 N N . ILE B 1 67 ? -4.031 18.203 43 1 98.69 67 ILE B N 1
ATOM 7735 C CA . ILE B 1 67 ? -2.998 19.219 43.094 1 98.69 67 ILE B CA 1
ATOM 7736 C C . ILE B 1 67 ? -3.242 20.281 42 1 98.69 67 ILE B C 1
ATOM 7738 O O . ILE B 1 67 ? -3.189 21.484 42.281 1 98.69 67 ILE B O 1
ATOM 7742 N N . ILE B 1 68 ? -3.494 19.859 40.812 1 98.81 68 ILE B N 1
ATOM 7743 C CA . ILE B 1 68 ? -3.727 20.75 39.688 1 98.81 68 ILE B CA 1
ATOM 7744 C C . ILE B 1 68 ? -4.973 21.594 39.938 1 98.81 68 ILE B C 1
ATOM 7746 O O . ILE B 1 68 ? -4.953 22.812 39.719 1 98.81 68 ILE B O 1
ATOM 7750 N N . MET B 1 69 ? -6.062 20.969 40.438 1 98.75 69 MET B N 1
ATOM 7751 C CA . MET B 1 69 ? -7.309 21.672 40.719 1 98.75 69 MET B CA 1
ATOM 7752 C C . MET B 1 69 ? -7.109 22.703 41.812 1 98.75 69 MET B C 1
ATOM 7754 O O . MET B 1 69 ? -7.676 23.797 41.781 1 98.75 69 MET B O 1
ATOM 7758 N N . ASP B 1 70 ? -6.359 22.328 42.781 1 98.62 70 ASP B N 1
ATOM 7759 C CA . ASP B 1 70 ? -6.07 23.25 43.875 1 98.62 70 ASP B CA 1
ATOM 7760 C C . ASP B 1 70 ? -5.332 24.484 43.375 1 98.62 70 ASP B C 1
ATOM 7762 O O . ASP B 1 70 ? -5.703 25.625 43.688 1 98.62 70 ASP B O 1
ATOM 7766 N N . GLU B 1 71 ? -4.27 24.297 42.594 1 98.5 71 GLU B N 1
ATOM 7767 C CA . GLU B 1 71 ? -3.514 25.422 42.031 1 98.5 71 GLU B CA 1
ATOM 7768 C C . GLU B 1 71 ? -4.383 26.266 41.094 1 98.5 71 GLU B C 1
ATOM 7770 O O . GLU B 1 71 ? -4.262 27.5 41.094 1 98.5 71 GLU B O 1
ATOM 7775 N N . ALA B 1 72 ? -5.191 25.625 40.344 1 98.75 72 ALA B N 1
ATOM 7776 C CA . ALA B 1 72 ? -6.078 26.344 39.438 1 98.75 72 ALA B CA 1
ATOM 7777 C C . ALA B 1 72 ? -7.039 27.25 40.219 1 98.75 72 ALA B C 1
ATOM 7779 O O . ALA B 1 72 ? -7.266 28.391 39.844 1 98.75 72 ALA B O 1
ATOM 7780 N N . ARG B 1 73 ? -7.621 26.766 41.344 1 98.38 73 ARG B N 1
ATOM 7781 C CA . ARG B 1 73 ? -8.5 27.562 42.188 1 98.38 73 ARG B CA 1
ATOM 7782 C C . ARG B 1 73 ? -7.77 28.781 42.75 1 98.38 73 ARG B C 1
ATOM 7784 O O . ARG B 1 73 ? -8.289 29.891 42.688 1 98.38 73 ARG B O 1
ATOM 7791 N N . LYS B 1 74 ? -6.586 28.516 43.156 1 98.19 74 LYS B N 1
ATOM 7792 C CA . LYS B 1 74 ? -5.801 29.578 43.812 1 98.19 74 LYS B CA 1
ATOM 7793 C C . LYS B 1 74 ? -5.441 30.672 42.812 1 98.19 74 LYS B C 1
ATOM 7795 O O . LYS B 1 74 ? -5.371 31.844 43.156 1 98.19 74 LYS B O 1
ATOM 7800 N N . ARG B 1 75 ? -5.254 30.312 41.594 1 97.81 75 ARG B N 1
ATOM 7801 C CA . ARG B 1 75 ? -4.758 31.234 40.594 1 97.81 75 ARG B CA 1
ATOM 7802 C C . ARG B 1 75 ? -5.891 31.734 39.688 1 97.81 75 ARG B C 1
ATOM 7804 O O . ARG B 1 75 ? -5.668 32.531 38.781 1 97.81 75 ARG B O 1
ATOM 7811 N N . GLY B 1 76 ? -7.07 31.297 39.938 1 97.62 76 GLY B N 1
ATOM 7812 C CA . GLY B 1 76 ? -8.203 31.688 39.094 1 97.62 76 GLY B CA 1
ATOM 7813 C C . GLY B 1 76 ? -8.125 31.141 37.688 1 97.62 76 GLY B C 1
ATOM 7814 O O . GLY B 1 76 ? -8.562 31.797 36.75 1 97.62 76 GLY B O 1
ATOM 7815 N N . MET B 1 77 ? -7.512 30 37.469 1 98.5 77 MET B N 1
ATOM 7816 C CA . MET B 1 77 ? -7.367 29.375 36.156 1 98.5 77 MET B CA 1
ATOM 7817 C C . MET B 1 77 ? -8.5 28.375 35.906 1 98.5 77 MET B C 1
ATOM 7819 O O . MET B 1 77 ? -9.148 27.922 36.844 1 98.5 77 MET B O 1
ATOM 7823 N N . LYS B 1 78 ? -8.812 28.078 34.625 1 98.69 78 LYS B N 1
ATOM 7824 C CA . LYS B 1 78 ? -9.75 27.031 34.25 1 98.69 78 LYS B CA 1
ATOM 7825 C C . LYS B 1 78 ? -9.016 25.75 33.906 1 98.69 78 LYS B C 1
ATOM 7827 O O . LYS B 1 78 ? -7.863 25.781 33.469 1 98.69 78 LYS B O 1
ATOM 7832 N N . VAL B 1 79 ? -9.695 24.594 34.125 1 98.81 79 VAL B N 1
ATOM 7833 C CA . VAL B 1 79 ? -9.102 23.297 33.844 1 98.81 79 VAL B CA 1
ATOM 7834 C C . VAL B 1 79 ? -9.969 22.531 32.844 1 98.81 79 VAL B C 1
ATOM 7836 O O . VAL B 1 79 ? -11.18 22.375 33.062 1 98.81 79 VAL B O 1
ATOM 7839 N N . TRP B 1 80 ? -9.422 22.156 31.766 1 98.69 80 TRP B N 1
ATOM 7840 C CA . TRP B 1 80 ? -9.977 21.172 30.844 1 98.69 80 TRP B CA 1
ATOM 7841 C C . TRP B 1 80 ? -9.273 19.828 30.984 1 98.69 80 TRP B C 1
ATOM 7843 O O . TRP B 1 80 ? -8.148 19.766 31.5 1 98.69 80 TRP B O 1
ATOM 7853 N N . LEU B 1 81 ? -9.922 18.734 30.562 1 98.5 81 LEU B N 1
ATOM 7854 C CA . LEU B 1 81 ? -9.336 17.406 30.703 1 98.5 81 LEU B CA 1
ATOM 7855 C C . LEU B 1 81 ? -9.5 16.609 29.406 1 98.5 81 LEU B C 1
ATOM 7857 O O . LEU B 1 81 ? -10.602 16.484 28.891 1 98.5 81 LEU B O 1
ATOM 7861 N N . LEU B 1 82 ? -8.391 16.125 28.859 1 97.81 82 LEU B N 1
ATOM 7862 C CA . LEU B 1 82 ? -8.516 15.125 27.797 1 97.81 82 LEU B CA 1
ATOM 7863 C C . LEU B 1 82 ? -9.273 13.898 28.281 1 97.81 82 LEU B C 1
ATOM 7865 O O . LEU B 1 82 ? -8.992 13.383 29.375 1 97.81 82 LEU B O 1
ATOM 7869 N N . ASP B 1 83 ? -10.086 13.336 27.547 1 97.69 83 ASP B N 1
ATOM 7870 C CA . ASP B 1 83 ? -11.18 12.508 28.047 1 97.69 83 ASP B CA 1
ATOM 7871 C C . ASP B 1 83 ? -10.844 11.023 27.922 1 97.69 83 ASP B C 1
ATOM 7873 O O . ASP B 1 83 ? -11.742 10.188 27.797 1 97.69 83 ASP B O 1
ATOM 7877 N N . ASP B 1 84 ? -9.508 10.68 27.766 1 97.44 84 ASP B N 1
ATOM 7878 C CA . ASP B 1 84 ? -9.148 9.266 27.703 1 97.44 84 ASP B CA 1
ATOM 7879 C C . ASP B 1 84 ? -7.695 9.047 28.125 1 97.44 84 ASP B C 1
ATOM 7881 O O . ASP B 1 84 ? -6.992 10 28.469 1 97.44 84 ASP B O 1
ATOM 7885 N N . ASP B 1 85 ? -7.258 7.773 28.219 1 94.75 85 ASP B N 1
ATOM 7886 C CA . ASP B 1 85 ? -5.91 7.438 28.672 1 94.75 85 ASP B CA 1
ATOM 7887 C C . ASP B 1 85 ? -4.918 7.484 27.516 1 94.75 85 ASP B C 1
ATOM 7889 O O . ASP B 1 85 ? -3.705 7.512 27.734 1 94.75 85 ASP B O 1
ATOM 7893 N N . HIS B 1 86 ? -5.477 7.457 26.312 1 86.38 86 HIS B N 1
ATOM 7894 C CA . HIS B 1 86 ? -4.625 7.402 25.125 1 86.38 86 HIS B CA 1
ATOM 7895 C C . HIS B 1 86 ? -5.199 8.25 24 1 86.38 86 HIS B C 1
ATOM 7897 O O . HIS B 1 86 ? -6.379 8.609 24.031 1 86.38 86 HIS B O 1
ATOM 7903 N N . PHE B 1 87 ? -4.254 8.742 23.125 1 89.38 87 PHE B N 1
ATOM 7904 C CA . PHE B 1 87 ? -4.688 9.211 21.812 1 89.38 87 PHE B CA 1
ATOM 7905 C C . PHE B 1 87 ? -4.879 8.039 20.859 1 89.38 87 PHE B C 1
ATOM 7907 O O . PHE B 1 87 ? -4.086 7.094 20.859 1 89.38 87 PHE B O 1
ATOM 7914 N N . PRO B 1 88 ? -5.93 7.984 20.109 1 95.38 88 PRO B N 1
ATOM 7915 C CA . PRO B 1 88 ? -7.07 8.906 20.094 1 95.38 88 PRO B CA 1
ATOM 7916 C C . PRO B 1 88 ? -8.125 8.555 21.141 1 95.38 88 PRO B C 1
ATOM 7918 O O . PRO B 1 88 ? -8.062 7.48 21.75 1 95.38 88 PRO B O 1
ATOM 7921 N N . THR B 1 89 ? -9.023 9.445 21.328 1 97.75 89 THR B N 1
ATOM 7922 C CA . THR B 1 89 ? -10.156 9.188 22.219 1 97.75 89 THR B CA 1
ATOM 7923 C C . THR B 1 89 ? -10.961 7.992 21.719 1 97.75 89 THR B C 1
ATOM 7925 O O . THR B 1 89 ? -11.234 7.871 20.516 1 97.75 89 THR B O 1
ATOM 7928 N N . GLY B 1 90 ? -11.281 7.039 22.609 1 97.25 90 GLY B N 1
ATOM 7929 C CA . GLY B 1 90 ? -12.133 5.91 22.25 1 97.25 90 GLY B CA 1
ATOM 7930 C C . GLY B 1 90 ? -11.727 4.621 22.953 1 97.25 90 GLY B C 1
ATOM 7931 O O . GLY B 1 90 ? -12.422 3.609 22.844 1 97.25 90 GLY B O 1
ATOM 7932 N N . HIS B 1 91 ? -10.633 4.598 23.719 1 97.5 91 HIS B N 1
ATOM 7933 C CA . HIS B 1 91 ? -10.141 3.422 24.438 1 97.5 91 HIS B CA 1
ATOM 7934 C C . HIS B 1 91 ? -10.891 3.213 25.75 1 97.5 91 HIS B C 1
ATOM 7936 O O . HIS B 1 91 ? -10.953 2.092 26.25 1 97.5 91 HIS B O 1
ATOM 7942 N N . ALA B 1 92 ? -11.422 4.316 26.297 1 97.75 92 ALA B N 1
ATOM 7943 C CA . ALA B 1 92 ? -12.219 4.336 27.531 1 97.75 92 ALA B CA 1
ATOM 7944 C C . ALA B 1 92 ? -11.461 3.682 28.688 1 97.75 92 ALA B C 1
ATOM 7946 O O . ALA B 1 92 ? -11.984 2.789 29.344 1 97.75 92 ALA B O 1
ATOM 7947 N N . ALA B 1 93 ? -10.227 4.078 28.797 1 97.38 93 ALA B N 1
ATOM 7948 C CA . ALA B 1 93 ? -9.352 3.617 29.875 1 97.38 93 ALA B CA 1
ATOM 7949 C C . ALA B 1 93 ? -9.25 2.096 29.891 1 97.38 93 ALA B C 1
ATOM 7951 O O . ALA B 1 93 ? -9.133 1.481 30.953 1 97.38 93 ALA B O 1
ATOM 7952 N N . GLY B 1 94 ? -9.469 1.454 28.797 1 95.88 94 GLY B N 1
ATOM 7953 C CA . GLY B 1 94 ? -9.289 0.019 28.641 1 95.88 94 GLY B CA 1
ATOM 7954 C C . GLY B 1 94 ? -10.547 -0.772 28.953 1 95.88 94 GLY B C 1
ATOM 7955 O O . GLY B 1 94 ? -10.547 -2.002 28.875 1 95.88 94 GLY B O 1
ATOM 7956 N N . LYS B 1 95 ? -11.633 -0.16 29.188 1 97.25 95 LYS B N 1
ATOM 7957 C CA . LYS B 1 95 ? -12.828 -0.847 29.656 1 97.25 95 LYS B CA 1
ATOM 7958 C C . LYS B 1 95 ? -13.641 -1.41 28.484 1 97.25 95 LYS B C 1
ATOM 7960 O O . LYS B 1 95 ? -14.516 -2.25 28.688 1 97.25 95 LYS B O 1
ATOM 7965 N N . VAL B 1 96 ? -13.352 -1.051 27.266 1 96.81 96 VAL B N 1
ATOM 7966 C CA . VAL B 1 96 ? -14.07 -1.565 26.109 1 96.81 96 VAL B CA 1
ATOM 7967 C C . VAL B 1 96 ? -13.82 -3.066 25.969 1 96.81 96 VAL B C 1
ATOM 7969 O O . VAL B 1 96 ? -14.734 -3.822 25.625 1 96.81 96 VAL B O 1
ATOM 7972 N N . LYS B 1 97 ? -12.617 -3.5 26.234 1 95.12 97 LYS B N 1
ATOM 7973 C CA . LYS B 1 97 ? -12.227 -4.898 26.094 1 95.12 97 LYS B CA 1
ATOM 7974 C C . LYS B 1 97 ? -13.086 -5.801 26.984 1 95.12 97 LYS B C 1
ATOM 7976 O O . LYS B 1 97 ? -13.367 -6.945 26.625 1 95.12 97 LYS B O 1
ATOM 7981 N N . GLU B 1 98 ? -13.578 -5.238 28.094 1 96.44 98 GLU B N 1
ATOM 7982 C CA . GLU B 1 98 ? -14.352 -6.004 29.062 1 96.44 98 GLU B CA 1
ATOM 7983 C C . GLU B 1 98 ? -15.844 -5.969 28.75 1 96.44 98 GLU B C 1
ATOM 7985 O O . GLU B 1 98 ? -16.625 -6.734 29.312 1 96.44 98 GLU B O 1
ATOM 7990 N N . ALA B 1 99 ? -16.188 -5.184 27.875 1 97 99 ALA B N 1
ATOM 7991 C CA . ALA B 1 99 ? -17.609 -5 27.547 1 97 99 ALA B CA 1
ATOM 7992 C C . ALA B 1 99 ? -18.125 -6.168 26.719 1 97 99 ALA B C 1
ATOM 7994 O O . ALA B 1 99 ? -17.344 -6.949 26.172 1 97 99 ALA B O 1
ATOM 7995 N N . PRO B 1 100 ? -19.516 -6.309 26.672 1 95.81 100 PRO B N 1
ATOM 7996 C CA . PRO B 1 100 ? -20.094 -7.32 25.781 1 95.81 100 PRO B CA 1
ATOM 7997 C C . PRO B 1 100 ? -19.656 -7.141 24.328 1 95.81 100 PRO B C 1
ATOM 7999 O O . PRO B 1 100 ? -19.453 -6.016 23.875 1 95.81 100 PRO B O 1
ATOM 8002 N N . GLU B 1 101 ? -19.562 -8.25 23.609 1 92.25 101 GLU B N 1
ATOM 8003 C CA . GLU B 1 101 ? -19.031 -8.281 22.25 1 92.25 101 GLU B CA 1
ATOM 8004 C C . GLU B 1 101 ? -19.812 -7.352 21.328 1 92.25 101 GLU B C 1
ATOM 8006 O O . GLU B 1 101 ? -19.25 -6.781 20.391 1 92.25 101 GLU B O 1
ATOM 8011 N N . GLU B 1 102 ? -21.031 -7.188 21.641 1 94 102 GLU B N 1
ATOM 8012 C CA . GLU B 1 102 ? -21.906 -6.391 20.781 1 94 102 GLU B CA 1
ATOM 8013 C C . GLU B 1 102 ? -21.531 -4.914 20.828 1 94 102 GLU B C 1
ATOM 8015 O O . GLU B 1 102 ? -21.969 -4.125 19.984 1 94 102 GLU B O 1
ATOM 8020 N N . LEU B 1 103 ? -20.734 -4.551 21.812 1 97 103 LEU B N 1
ATOM 8021 C CA . LEU B 1 103 ? -20.359 -3.148 21.969 1 97 103 LEU B CA 1
ATOM 8022 C C . LEU B 1 103 ? -18.953 -2.891 21.406 1 97 103 LEU B C 1
ATOM 8024 O O . LEU B 1 103 ? -18.5 -1.749 21.406 1 97 103 LEU B O 1
ATOM 8028 N N . HIS B 1 104 ? -18.281 -3.924 20.953 1 95.94 104 HIS B N 1
ATOM 8029 C CA . HIS B 1 104 ? -16.984 -3.768 20.328 1 95.94 104 HIS B CA 1
ATOM 8030 C C . HIS B 1 104 ? -17.109 -3.26 18.906 1 95.94 104 HIS B C 1
ATOM 8032 O O . HIS B 1 104 ? -18.203 -3.297 18.328 1 95.94 104 HIS B O 1
ATOM 8038 N N . ARG B 1 105 ? -16 -2.783 18.375 1 95.69 105 ARG B N 1
ATOM 8039 C CA . ARG B 1 105 ? -15.984 -2.369 16.984 1 95.69 105 ARG B CA 1
ATOM 8040 C C . ARG B 1 105 ? -16.391 -3.516 16.062 1 95.69 105 ARG B C 1
ATOM 8042 O O . ARG B 1 105 ? -16.047 -4.672 16.312 1 95.69 105 ARG B O 1
ATOM 8049 N N . LEU B 1 106 ? -17.141 -3.236 15.062 1 97.12 106 LEU B N 1
ATOM 8050 C CA . LEU B 1 106 ? -17.625 -4.172 14.055 1 97.12 106 LEU B CA 1
ATOM 8051 C C . LEU B 1 106 ? -17.422 -3.611 12.656 1 97.12 106 LEU B C 1
ATOM 8053 O O . LEU B 1 106 ? -17.594 -2.41 12.43 1 97.12 106 LEU B O 1
ATOM 8057 N N . PHE B 1 107 ? -17.078 -4.492 11.719 1 98.12 107 PHE B N 1
ATOM 8058 C CA . PHE B 1 107 ? -16.828 -4.062 10.344 1 98.12 107 PHE B CA 1
ATOM 8059 C C . PHE B 1 107 ? -17.594 -4.938 9.359 1 98.12 107 PHE B C 1
ATOM 8061 O O . PHE B 1 107 ? -18 -6.055 9.695 1 98.12 107 PHE B O 1
ATOM 8068 N N . LEU B 1 108 ? -17.891 -4.375 8.266 1 98.31 108 LEU B N 1
ATOM 8069 C CA . LEU B 1 108 ? -18.312 -5.117 7.082 1 98.31 108 LEU B CA 1
ATOM 8070 C C . LEU B 1 108 ? -17.125 -5.387 6.16 1 98.31 108 LEU B C 1
ATOM 8072 O O . LEU B 1 108 ? -16.328 -4.484 5.879 1 98.31 108 LEU B O 1
ATOM 8076 N N . GLY B 1 109 ? -16.969 -6.621 5.781 1 97.31 109 GLY B N 1
ATOM 8077 C CA . GLY B 1 109 ? -15.867 -6.984 4.906 1 97.31 109 GLY B CA 1
ATOM 8078 C C . GLY B 1 109 ? -16.312 -7.781 3.691 1 97.31 109 GLY B C 1
ATOM 8079 O O . GLY B 1 109 ? -17.438 -8.273 3.641 1 97.31 109 GLY B O 1
ATOM 8080 N N . GLU B 1 110 ? -15.398 -7.785 2.729 1 96.44 110 GLU B N 1
ATOM 8081 C CA . GLU B 1 110 ? -15.625 -8.492 1.475 1 96.44 110 GLU B CA 1
ATOM 8082 C C . GLU B 1 110 ? -14.492 -9.477 1.183 1 96.44 110 GLU B C 1
ATOM 8084 O O . GLU B 1 110 ? -13.32 -9.172 1.42 1 96.44 110 GLU B O 1
ATOM 8089 N N . ARG B 1 111 ? -14.875 -10.609 0.779 1 95.88 111 ARG B N 1
ATOM 8090 C CA . ARG B 1 111 ? -14 -11.57 0.125 1 95.88 111 ARG B CA 1
ATOM 8091 C C . ARG B 1 111 ? -14.625 -12.094 -1.166 1 95.88 111 ARG B C 1
ATOM 8093 O O . ARG B 1 111 ? -15.844 -12.141 -1.296 1 95.88 111 ARG B O 1
ATOM 8100 N N . TYR B 1 112 ? -13.82 -12.414 -2.125 1 96.69 112 TYR B N 1
ATOM 8101 C CA . TYR B 1 112 ? -14.422 -13 -3.318 1 96.69 112 TYR B CA 1
ATOM 8102 C C . TYR B 1 112 ? -13.57 -14.141 -3.857 1 96.69 112 TYR B C 1
ATOM 8104 O O . TYR B 1 112 ? -12.391 -14.258 -3.516 1 96.69 112 TYR B O 1
ATOM 8112 N N . ILE B 1 113 ? -14.18 -15 -4.555 1 96.5 113 ILE B N 1
ATOM 8113 C CA . ILE B 1 113 ? -13.531 -16.047 -5.348 1 96.5 113 ILE B CA 1
ATOM 8114 C C . ILE B 1 113 ? -14.062 -16 -6.777 1 96.5 113 ILE B C 1
ATOM 8116 O O . ILE B 1 113 ? -15.148 -15.484 -7.027 1 96.5 113 ILE B O 1
ATOM 8120 N N . ASP B 1 114 ? -13.336 -16.5 -7.672 1 97.44 114 ASP B N 1
ATOM 8121 C CA . ASP B 1 114 ? -13.711 -16.547 -9.086 1 97.44 114 ASP B CA 1
ATOM 8122 C C . ASP B 1 114 ? -14.008 -17.969 -9.539 1 97.44 114 ASP B C 1
ATOM 8124 O O . ASP B 1 114 ? -13.336 -18.906 -9.117 1 97.44 114 ASP B O 1
ATOM 8128 N N . THR B 1 115 ? -15.031 -18.109 -10.297 1 97.12 115 THR B N 1
ATOM 8129 C CA . THR B 1 115 ? -15.445 -19.422 -10.789 1 97.12 115 THR B CA 1
ATOM 8130 C C . THR B 1 115 ? -15.891 -19.344 -12.242 1 97.12 115 THR B C 1
ATOM 8132 O O . THR B 1 115 ? -16.047 -18.25 -12.789 1 97.12 115 THR B O 1
ATOM 8135 N N . ILE B 1 116 ? -15.969 -20.484 -12.883 1 96.94 116 ILE B N 1
ATOM 8136 C CA . ILE B 1 116 ? -16.328 -20.562 -14.297 1 96.94 116 ILE B CA 1
ATOM 8137 C C . ILE B 1 116 ? -17.328 -21.688 -14.523 1 96.94 116 ILE B C 1
ATOM 8139 O O . ILE B 1 116 ? -17.281 -22.703 -13.836 1 96.94 116 ILE B O 1
ATOM 8143 N N . GLY B 1 117 ? -18.312 -21.438 -15.305 1 96.19 117 GLY B N 1
ATOM 8144 C CA . GLY B 1 117 ? -19.281 -22.453 -15.711 1 96.19 117 GLY B CA 1
ATOM 8145 C C . GLY B 1 117 ? -19.297 -22.688 -17.203 1 96.19 117 GLY B C 1
ATOM 8146 O O . GLY B 1 117 ? -18.547 -22.062 -17.953 1 96.19 117 GLY B O 1
ATOM 8147 N N . PRO B 1 118 ? -20.094 -23.641 -17.781 1 96.25 118 PRO B N 1
ATOM 8148 C CA . PRO B 1 118 ? -21.109 -24.328 -16.984 1 96.25 118 PRO B CA 1
ATOM 8149 C C . PRO B 1 118 ? -20.516 -25.375 -16.047 1 96.25 118 PRO B C 1
ATOM 8151 O O . PRO B 1 118 ? -19.609 -26.109 -16.438 1 96.25 118 PRO B O 1
ATOM 8154 N N . ALA B 1 119 ? -21.016 -25.438 -14.82 1 96.75 119 ALA B N 1
ATOM 8155 C CA . ALA B 1 119 ? -20.609 -26.422 -13.828 1 96.75 119 ALA B CA 1
ATOM 8156 C C . ALA B 1 119 ? -21.797 -26.891 -12.984 1 96.75 119 ALA B C 1
ATOM 8158 O O . ALA B 1 119 ? -22.109 -26.281 -11.961 1 96.75 119 ALA B O 1
ATOM 8159 N N . GLN B 1 120 ? -22.359 -27.969 -13.43 1 95.69 120 GLN B N 1
ATOM 8160 C CA . GLN B 1 120 ? -23.5 -28.547 -12.719 1 95.69 120 GLN B CA 1
ATOM 8161 C C . GLN B 1 120 ? -23.047 -29.297 -11.469 1 95.69 120 GLN B C 1
ATOM 8163 O O . GLN B 1 120 ? -22.094 -30.062 -11.523 1 95.69 120 GLN B O 1
ATOM 8168 N N . GLY B 1 121 ? -23.734 -29.047 -10.398 1 95.62 121 GLY B N 1
ATOM 8169 C CA . GLY B 1 121 ? -23.438 -29.734 -9.148 1 95.62 121 GLY B CA 1
ATOM 8170 C C . GLY B 1 121 ? -22.25 -29.141 -8.414 1 95.62 121 GLY B C 1
ATOM 8171 O O . GLY B 1 121 ? -21.75 -29.734 -7.457 1 95.62 121 GLY B O 1
ATOM 8172 N N . ALA B 1 122 ? -21.828 -27.938 -8.766 1 97.25 122 ALA B N 1
ATOM 8173 C CA . ALA B 1 122 ? -20.688 -27.281 -8.117 1 97.25 122 ALA B CA 1
ATOM 8174 C C . ALA B 1 122 ? -21.078 -26.812 -6.715 1 97.25 122 ALA B C 1
ATOM 8176 O O . ALA B 1 122 ? -22.25 -26.562 -6.43 1 97.25 122 ALA B O 1
ATOM 8177 N N . SER B 1 123 ? -20.125 -26.766 -5.832 1 98.19 123 SER B N 1
ATOM 8178 C CA . SER B 1 123 ? -20.312 -26.234 -4.488 1 98.19 123 SER B CA 1
ATOM 8179 C C . SER B 1 123 ? -19.094 -25.422 -4.035 1 98.19 123 SER B C 1
ATOM 8181 O O . SER B 1 123 ? -18.078 -25.391 -4.727 1 98.19 123 SER B O 1
ATOM 8183 N N . PHE B 1 124 ? -19.219 -24.672 -2.928 1 98.31 124 PHE B N 1
ATOM 8184 C CA . PHE B 1 124 ? -18.203 -23.781 -2.402 1 98.31 124 PHE B CA 1
ATOM 8185 C C . PHE B 1 124 ? -18.188 -23.797 -0.878 1 98.31 124 PHE B C 1
ATOM 8187 O O . PHE B 1 124 ? -19.25 -23.844 -0.247 1 98.31 124 PHE B O 1
ATOM 8194 N N . LEU B 1 125 ? -17.031 -23.719 -0.277 1 98.19 125 LEU B N 1
ATOM 8195 C CA . LEU B 1 125 ? -16.859 -23.828 1.167 1 98.19 125 LEU B CA 1
ATOM 8196 C C . LEU B 1 125 ? -16.969 -22.469 1.838 1 98.19 125 LEU B C 1
ATOM 8198 O O . LEU B 1 125 ? -15.969 -21.938 2.328 1 98.19 125 LEU B O 1
ATOM 8202 N N . ILE B 1 126 ? -18.125 -22 2.057 1 98.25 126 ILE B N 1
ATOM 8203 C CA . ILE B 1 126 ? -18.375 -20.656 2.561 1 98.25 126 ILE B CA 1
ATOM 8204 C C . ILE B 1 126 ? -17.938 -20.562 4.02 1 98.25 126 ILE B C 1
ATOM 8206 O O . ILE B 1 126 ? -17.375 -19.547 4.438 1 98.25 126 ILE B 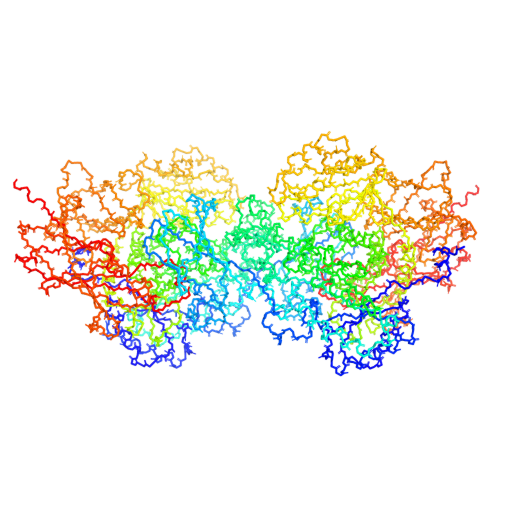O 1
ATOM 8210 N N . ASP B 1 127 ? -18.234 -21.594 4.812 1 97.31 127 ASP B N 1
ATOM 8211 C CA . ASP B 1 127 ? -17.875 -21.578 6.227 1 97.31 127 ASP B CA 1
ATOM 8212 C C . ASP B 1 127 ? -16.375 -21.359 6.406 1 97.31 127 ASP B C 1
ATOM 8214 O O . ASP B 1 127 ? -15.945 -20.594 7.273 1 97.31 127 ASP B O 1
ATOM 8218 N N . THR B 1 128 ? -15.57 -22.062 5.566 1 97.56 128 THR B N 1
ATOM 8219 C CA . THR B 1 128 ? -14.125 -21.938 5.656 1 97.56 128 THR B CA 1
ATOM 8220 C C . THR B 1 128 ? -13.68 -20.547 5.219 1 97.56 128 THR B C 1
ATOM 8222 O O . THR B 1 128 ? -12.758 -19.969 5.805 1 97.56 128 THR B O 1
ATOM 8225 N N . LEU B 1 129 ? -14.352 -19.938 4.27 1 96.81 129 LEU B N 1
ATOM 8226 C CA . LEU B 1 129 ? -14.023 -18.609 3.771 1 96.81 129 LEU B CA 1
ATOM 8227 C C . LEU B 1 129 ? -14.367 -17.547 4.805 1 96.81 129 LEU B C 1
ATOM 8229 O O . LEU B 1 129 ? -13.875 -16.422 4.727 1 96.81 129 LEU B O 1
ATOM 8233 N N . LEU B 1 130 ? -15.211 -17.906 5.738 1 97.5 130 LEU B N 1
ATOM 8234 C CA . LEU B 1 130 ? -15.617 -16.969 6.781 1 97.5 130 LEU B CA 1
ATOM 8235 C C . LEU B 1 130 ? -14.68 -17.047 7.977 1 97.5 130 LEU B C 1
ATOM 8237 O O . LEU B 1 130 ? -14.789 -16.234 8.906 1 97.5 130 LEU B O 1
ATOM 8241 N N . MET B 1 131 ? -13.727 -17.984 7.941 1 96.62 131 MET B N 1
ATOM 8242 C CA . MET B 1 131 ? -12.781 -18.125 9.047 1 96.62 131 MET B CA 1
ATOM 8243 C C . MET B 1 131 ? -11.602 -17.172 8.883 1 96.62 131 MET B C 1
ATOM 8245 O O . MET B 1 131 ? -11.188 -16.875 7.766 1 96.62 131 MET B O 1
ATOM 8249 N N . ALA B 1 132 ? -11.062 -16.75 9.961 1 93.69 132 ALA B N 1
ATOM 8250 C CA . ALA B 1 132 ? -9.914 -15.852 9.969 1 93.69 132 ALA B CA 1
ATOM 8251 C C . ALA B 1 132 ? -8.688 -16.547 10.57 1 93.69 132 ALA B C 1
ATOM 8253 O O . ALA B 1 132 ? -8.82 -17.516 11.305 1 93.69 132 ALA B O 1
ATOM 8254 N N . GLY B 1 133 ? -7.512 -16.062 10.203 1 92.75 133 GLY B N 1
ATOM 8255 C CA . GLY B 1 133 ? -6.262 -16.484 10.812 1 92.75 133 GLY B CA 1
ATOM 8256 C C . GLY B 1 133 ? -5.648 -17.688 10.117 1 92.75 133 GLY B C 1
ATOM 8257 O O . GLY B 1 133 ? -4.578 -18.156 10.508 1 92.75 133 GLY B O 1
ATOM 8258 N N . LEU B 1 134 ? -6.285 -18.172 9.086 1 95.06 134 LEU B N 1
ATOM 8259 C CA . LEU B 1 134 ? -5.758 -19.328 8.367 1 95.06 134 LEU B CA 1
ATOM 8260 C C . LEU B 1 134 ? -4.762 -18.906 7.297 1 95.06 134 LEU B C 1
ATOM 8262 O O . LEU B 1 134 ? -4.844 -17.781 6.777 1 95.06 134 LEU B O 1
ATOM 8266 N N . ARG B 1 135 ? -3.773 -19.75 7.008 1 93.94 135 ARG B N 1
ATOM 8267 C CA . ARG B 1 135 ? -2.773 -19.625 5.953 1 93.94 135 ARG B CA 1
ATOM 8268 C C . ARG B 1 135 ? -2.342 -20.984 5.438 1 93.94 135 ARG B C 1
ATOM 8270 O O . ARG B 1 135 ? -2.729 -22.016 5.996 1 93.94 135 ARG B O 1
ATOM 8277 N N . PRO B 1 136 ? -1.541 -21.016 4.441 1 93.88 136 PRO B N 1
ATOM 8278 C CA . PRO B 1 136 ? -1.202 -22.297 3.838 1 93.88 136 PRO B CA 1
ATOM 8279 C C . PRO B 1 136 ? -0.554 -23.266 4.828 1 93.88 136 PRO B C 1
ATOM 8281 O O . PRO B 1 136 ? -0.843 -24.469 4.809 1 93.88 136 PRO B O 1
ATOM 8284 N N . THR B 1 137 ? 0.232 -22.812 5.758 1 93.31 137 THR B N 1
ATOM 8285 C CA . THR B 1 137 ? 0.957 -23.688 6.676 1 93.31 137 THR B CA 1
ATOM 8286 C C . THR B 1 137 ? 0.088 -24.047 7.875 1 93.31 137 THR B C 1
ATOM 8288 O O . THR B 1 137 ? 0.422 -24.953 8.641 1 93.31 137 THR B O 1
ATOM 8291 N N . VAL B 1 138 ? -1.004 -23.344 8.078 1 95.25 138 VAL B N 1
ATOM 8292 C CA . VAL B 1 138 ? -1.983 -23.578 9.133 1 95.25 138 VAL B CA 1
ATOM 8293 C C . VAL B 1 138 ? -3.389 -23.609 8.531 1 95.25 138 VAL B C 1
ATOM 8295 O O . VAL B 1 138 ? -4.254 -22.828 8.914 1 95.25 138 VAL B O 1
ATOM 8298 N N . SER B 1 139 ? -3.656 -24.578 7.773 1 95.12 139 SER B N 1
ATOM 8299 C CA . SER B 1 139 ? -4.777 -24.531 6.84 1 95.12 139 SER B CA 1
ATOM 8300 C C . SER B 1 139 ? -6.012 -25.219 7.426 1 95.12 139 SER B C 1
ATOM 8302 O O . SER B 1 139 ? -7.102 -25.125 6.855 1 95.12 139 SER B O 1
ATOM 8304 N N . LEU B 1 140 ? -5.938 -25.922 8.617 1 95.81 140 LEU B N 1
ATOM 8305 C CA . LEU B 1 140 ? -7.074 -26.625 9.188 1 95.81 140 LEU B CA 1
ATOM 8306 C C . LEU B 1 140 ? -8.039 -25.656 9.867 1 95.81 140 LEU B C 1
ATOM 8308 O O . LEU B 1 140 ? -7.613 -24.703 10.508 1 95.81 140 LEU B O 1
ATOM 8312 N N . ASN B 1 141 ? -9.273 -25.969 9.812 1 95.19 141 ASN B N 1
ATOM 8313 C CA . ASN B 1 141 ? -10.32 -25.109 10.336 1 95.19 141 ASN B CA 1
ATOM 8314 C C . ASN B 1 141 ? -10.164 -24.875 11.836 1 95.19 141 ASN B C 1
ATOM 8316 O O . ASN B 1 141 ? -10.484 -23.797 12.336 1 95.19 141 ASN B O 1
ATOM 8320 N N . GLN B 1 142 ? -9.672 -25.875 12.484 1 94.44 142 GLN B N 1
ATOM 8321 C CA . GLN B 1 142 ? -9.562 -25.797 13.938 1 94.44 142 GLN B CA 1
ATOM 8322 C C . GLN B 1 142 ? -8.547 -24.734 14.344 1 94.44 142 GLN B C 1
ATOM 8324 O O . GLN B 1 142 ? -8.547 -24.281 15.492 1 94.44 142 GLN B O 1
ATOM 8329 N N . ASN B 1 143 ? -7.699 -24.328 13.398 1 95.56 143 ASN B N 1
ATOM 8330 C CA . ASN B 1 143 ? -6.672 -23.344 13.688 1 95.56 143 ASN B CA 1
ATOM 8331 C C . ASN B 1 143 ? -7.188 -21.922 13.484 1 95.56 143 ASN B C 1
ATOM 8333 O O . ASN B 1 143 ? -6.465 -20.953 13.727 1 95.56 143 ASN B O 1
ATOM 8337 N N . ALA B 1 144 ? -8.414 -21.766 13.094 1 96.06 144 ALA B N 1
ATOM 8338 C CA . ALA B 1 144 ? -8.984 -20.453 12.859 1 96.06 144 ALA B CA 1
ATOM 8339 C C . ALA B 1 144 ? -9.078 -19.641 14.148 1 96.06 144 ALA B C 1
ATOM 8341 O O . ALA B 1 144 ? -9.383 -20.203 15.211 1 96.06 144 ALA B O 1
ATOM 8342 N N . SER B 1 145 ? -8.789 -18.406 14.055 1 93.31 145 SER B N 1
ATOM 8343 C CA . SER B 1 145 ? -8.852 -17.531 15.219 1 93.31 145 SER B CA 1
ATOM 8344 C C . SER B 1 145 ? -10.273 -17.062 15.484 1 93.31 145 SER B C 1
ATOM 8346 O O . SER B 1 145 ? -10.633 -16.75 16.625 1 93.31 145 SER B O 1
ATOM 8348 N N . SER B 1 146 ? -11.016 -16.922 14.445 1 91.81 146 SER B N 1
ATOM 8349 C CA . SER B 1 146 ? -12.398 -16.469 14.57 1 91.81 146 SER B CA 1
ATOM 8350 C C . SER B 1 146 ? -13.227 -16.891 13.359 1 91.81 146 SER B C 1
ATOM 8352 O O . SER B 1 146 ? -12.695 -17.422 12.383 1 91.81 146 SER B O 1
ATOM 8354 N N . HIS B 1 147 ? -14.57 -16.75 13.516 1 94.62 147 HIS B N 1
ATOM 8355 C CA . HIS B 1 147 ? -15.539 -17.031 12.469 1 94.62 147 HIS B CA 1
ATOM 8356 C C . HIS B 1 147 ? -16.438 -15.82 12.195 1 94.62 147 HIS B C 1
ATOM 8358 O O . HIS B 1 147 ? -17.172 -15.383 13.086 1 94.62 147 HIS B O 1
ATOM 8364 N N . ASN B 1 148 ? -16.422 -15.289 11.047 1 96.56 148 ASN B N 1
ATOM 8365 C CA . ASN B 1 148 ? -17.219 -14.133 10.648 1 96.56 148 ASN B CA 1
ATOM 8366 C C . ASN B 1 148 ? -18.656 -14.516 10.344 1 96.56 148 ASN B C 1
ATOM 8368 O O . ASN B 1 148 ? -18.938 -15.664 10.016 1 96.56 148 ASN B O 1
ATOM 8372 N N . LYS B 1 149 ? -19.516 -13.594 10.508 1 97.12 149 LYS B N 1
ATOM 8373 C CA . LYS B 1 149 ? -20.922 -13.828 10.25 1 97.12 149 LYS B CA 1
ATOM 8374 C C . LYS B 1 149 ? -21.281 -13.492 8.805 1 97.12 149 LYS B C 1
ATOM 8376 O O . LYS B 1 149 ? -21.031 -12.383 8.336 1 97.12 149 LYS B O 1
ATOM 8381 N N . LEU B 1 150 ? -21.906 -14.391 8.086 1 97.94 150 LEU B N 1
ATOM 8382 C CA . LEU B 1 150 ? -22.281 -14.203 6.691 1 97.94 150 LEU B CA 1
ATOM 8383 C C . LEU B 1 150 ? -23.438 -13.203 6.566 1 97.94 150 LEU B C 1
ATOM 8385 O O . LEU B 1 150 ? -24.422 -13.297 7.297 1 97.94 150 LEU B O 1
ATOM 8389 N N . VAL B 1 151 ? -23.266 -12.266 5.648 1 97.94 151 VAL B N 1
ATOM 8390 C CA . VAL B 1 151 ? -24.312 -11.297 5.355 1 97.94 151 VAL B CA 1
ATOM 8391 C C . VAL B 1 151 ? -24.953 -11.617 4 1 97.94 151 VAL B C 1
ATOM 8393 O O . VAL B 1 151 ? -26.172 -11.641 3.865 1 97.94 151 VAL B O 1
ATOM 8396 N N . ALA B 1 152 ? -24.141 -11.875 3.006 1 98.19 152 ALA B N 1
ATOM 8397 C CA . ALA B 1 152 ? -24.656 -12.164 1.669 1 98.19 152 ALA B CA 1
ATOM 8398 C C . ALA B 1 152 ? -23.594 -12.836 0.807 1 98.19 152 ALA B C 1
ATOM 8400 O O . ALA B 1 152 ? -22.391 -12.688 1.056 1 98.19 152 ALA B O 1
ATOM 8401 N N . VAL B 1 153 ? -24.031 -13.648 -0.086 1 98.62 153 VAL B N 1
ATOM 8402 C CA . VAL B 1 153 ? -23.219 -14.133 -1.191 1 98.62 153 VAL B CA 1
ATOM 8403 C C . VAL B 1 153 ? -23.844 -13.719 -2.52 1 98.62 153 VAL B C 1
ATOM 8405 O O . VAL B 1 153 ? -24.984 -14.094 -2.824 1 98.62 153 VAL B O 1
ATOM 8408 N N . VAL B 1 154 ? -23.094 -12.953 -3.297 1 98.5 154 VAL B N 1
ATOM 8409 C CA . VAL B 1 154 ? -23.609 -12.43 -4.559 1 98.5 154 VAL B CA 1
ATOM 8410 C C . VAL B 1 154 ? -22.656 -12.789 -5.695 1 98.5 154 VAL B C 1
ATOM 8412 O O . VAL B 1 154 ? -21.469 -12.492 -5.629 1 98.5 154 VAL B O 1
ATOM 8415 N N . ALA B 1 155 ? -23.172 -13.438 -6.73 1 98.44 155 ALA B N 1
ATOM 8416 C CA . ALA B 1 155 ? -22.391 -13.758 -7.922 1 98.44 155 ALA B CA 1
ATOM 8417 C C . ALA B 1 155 ? -22.609 -12.719 -9.016 1 98.44 155 ALA B C 1
ATOM 8419 O O . ALA B 1 155 ? -23.75 -12.344 -9.305 1 98.44 155 ALA B O 1
ATOM 8420 N N . VAL B 1 156 ? -21.547 -12.242 -9.562 1 98.06 156 VAL B N 1
ATOM 8421 C CA . VAL B 1 156 ? -21.594 -11.242 -10.625 1 98.06 156 VAL B CA 1
ATOM 8422 C C . VAL B 1 156 ? -20.859 -11.75 -11.852 1 98.06 156 VAL B C 1
ATOM 8424 O O . VAL B 1 156 ? -19.719 -12.219 -11.742 1 98.06 156 VAL B O 1
ATOM 8427 N N . ARG B 1 157 ? -21.5 -11.703 -13.008 1 97.69 157 ARG B N 1
ATOM 8428 C CA . ARG B 1 157 ? -20.875 -12.148 -14.25 1 97.69 157 ARG B CA 1
ATOM 8429 C C . ARG B 1 157 ? -19.703 -11.242 -14.633 1 97.69 157 ARG B C 1
ATOM 8431 O O . ARG B 1 157 ? -19.766 -10.031 -14.43 1 97.69 157 ARG B O 1
ATOM 8438 N N . ARG B 1 158 ? -18.656 -11.797 -15.156 1 97.44 158 ARG B N 1
ATOM 8439 C CA . ARG B 1 158 ? -17.484 -11.031 -15.586 1 97.44 158 ARG B CA 1
ATOM 8440 C C . ARG B 1 158 ? -17.375 -11 -17.109 1 97.44 158 ARG B C 1
ATOM 8442 O O . ARG B 1 158 ? -17.766 -11.953 -17.781 1 97.44 158 ARG B O 1
ATOM 8449 N N . ASN B 1 159 ? -16.812 -9.891 -17.562 1 96.19 159 ASN B N 1
ATOM 8450 C CA . ASN B 1 159 ? -16.469 -9.797 -18.984 1 96.19 159 ASN B CA 1
ATOM 8451 C C . ASN B 1 159 ? -15.344 -10.758 -19.359 1 96.19 159 ASN B C 1
ATOM 8453 O O . ASN B 1 159 ? -14.25 -10.672 -18.812 1 96.19 159 ASN B O 1
ATOM 8457 N N . PRO B 1 160 ? -15.586 -11.68 -20.281 1 93.12 160 PRO B N 1
ATOM 8458 C CA . PRO B 1 160 ? -14.586 -12.688 -20.609 1 93.12 160 PRO B CA 1
ATOM 8459 C C . PRO B 1 160 ? -13.336 -12.086 -21.25 1 93.12 160 PRO B C 1
ATOM 8461 O O . PRO B 1 160 ? -12.289 -12.742 -21.297 1 93.12 160 PRO B O 1
ATOM 8464 N N . THR B 1 161 ? -13.422 -10.859 -21.734 1 90.19 161 THR B N 1
ATOM 8465 C CA . THR B 1 161 ? -12.312 -10.25 -22.453 1 90.19 161 THR B CA 1
ATOM 8466 C C . THR B 1 161 ? -11.383 -9.516 -21.484 1 90.19 161 THR B C 1
ATOM 8468 O O . THR B 1 161 ? -10.164 -9.641 -21.578 1 90.19 161 THR B O 1
ATOM 8471 N N . ASP B 1 162 ? -12.016 -8.797 -20.531 1 90.94 162 ASP B N 1
ATOM 8472 C CA . ASP B 1 162 ? -11.133 -7.953 -19.734 1 90.94 162 ASP B CA 1
ATOM 8473 C C . ASP B 1 162 ? -11.352 -8.18 -18.234 1 90.94 162 ASP B C 1
ATOM 8475 O O . ASP B 1 162 ? -10.672 -7.57 -17.406 1 90.94 162 ASP B O 1
ATOM 8479 N N . GLY B 1 163 ? -12.242 -8.977 -17.938 1 94.25 163 GLY B N 1
ATOM 8480 C CA . GLY B 1 163 ? -12.422 -9.391 -16.547 1 94.25 163 GLY B CA 1
ATOM 8481 C C . GLY B 1 163 ? -13.25 -8.422 -15.742 1 94.25 163 GLY B C 1
ATOM 8482 O O . GLY B 1 163 ? -13.531 -8.664 -14.562 1 94.25 163 GLY B O 1
ATOM 8483 N N . THR B 1 164 ? -13.727 -7.316 -16.297 1 94.88 164 THR B N 1
ATOM 8484 C CA . THR B 1 164 ? -14.539 -6.34 -15.578 1 94.88 164 THR B CA 1
ATOM 8485 C C . THR B 1 164 ? -15.891 -6.934 -15.195 1 94.88 164 THR B C 1
ATOM 8487 O O . THR B 1 164 ? -16.344 -7.902 -15.805 1 94.88 164 THR B O 1
ATOM 8490 N N . LEU B 1 165 ? -16.453 -6.434 -14.148 1 96.06 165 LEU B N 1
ATOM 8491 C CA . LEU B 1 165 ? -17.766 -6.883 -13.711 1 96.06 165 LEU B CA 1
ATOM 8492 C C . LEU B 1 165 ? -18.859 -6.359 -14.633 1 96.06 165 LEU B C 1
ATOM 8494 O O . LEU B 1 165 ? -18.828 -5.195 -15.039 1 96.06 165 LEU B O 1
ATOM 8498 N N . LEU B 1 166 ? -19.781 -7.211 -15.016 1 94.5 166 LEU B N 1
ATOM 8499 C CA . LEU B 1 166 ? -20.938 -6.844 -15.828 1 94.5 166 LEU B CA 1
ATOM 8500 C C . LEU B 1 166 ? -22.141 -6.539 -14.953 1 94.5 166 LEU B C 1
ATOM 8502 O O . LEU B 1 166 ? -22.047 -6.555 -13.719 1 94.5 166 LEU B O 1
ATOM 8506 N N . SER B 1 167 ? -23.297 -6.211 -15.5 1 90.69 167 SER B N 1
ATOM 8507 C CA . SER B 1 167 ? -24.484 -5.789 -14.758 1 90.69 167 SER B CA 1
ATOM 8508 C C . SER B 1 167 ? -25.281 -6.988 -14.242 1 90.69 167 SER B C 1
ATOM 8510 O O . SER B 1 167 ? -26.125 -6.848 -13.359 1 90.69 167 SER B O 1
ATOM 8512 N N . GLU B 1 168 ? -24.984 -8.117 -14.789 1 93.5 168 GLU B N 1
ATOM 8513 C CA . GLU B 1 168 ? -25.719 -9.312 -14.375 1 93.5 168 GLU B CA 1
ATOM 8514 C C . GLU B 1 168 ? -25.203 -9.828 -13.023 1 93.5 168 GLU B C 1
ATOM 8516 O O . GLU B 1 168 ? -24.031 -10.18 -12.891 1 93.5 168 GLU B O 1
ATOM 8521 N N . TYR B 1 169 ? -26.078 -9.867 -12.047 1 95 169 TYR B N 1
ATOM 8522 C CA . TYR B 1 169 ? -25.75 -10.383 -10.727 1 95 169 TYR B CA 1
ATOM 8523 C C . TYR B 1 169 ? -26.875 -11.266 -10.195 1 95 169 TYR B C 1
ATOM 8525 O O . TYR B 1 169 ? -28.031 -11.133 -10.617 1 95 169 TYR B O 1
ATOM 8533 N N . ILE B 1 170 ? -26.547 -12.211 -9.297 1 96.81 170 ILE B N 1
ATOM 8534 C CA . ILE B 1 170 ? -27.484 -13.125 -8.68 1 96.81 170 ILE B CA 1
ATOM 8535 C C . ILE B 1 170 ? -27.188 -13.25 -7.184 1 96.81 170 ILE B C 1
ATOM 8537 O O . ILE B 1 170 ? -26.062 -13.531 -6.793 1 96.81 170 ILE B O 1
ATOM 8541 N N . ASP B 1 171 ? -28.188 -12.953 -6.344 1 97.56 171 ASP B N 1
ATOM 8542 C CA . ASP B 1 171 ? -28.062 -13.281 -4.926 1 97.56 171 ASP B CA 1
ATOM 8543 C C . ASP B 1 171 ? -28.219 -14.781 -4.688 1 97.56 171 ASP B C 1
ATOM 8545 O O . ASP B 1 171 ? -29.297 -15.344 -4.898 1 97.56 171 ASP B O 1
ATOM 8549 N N . ILE B 1 172 ? -27.156 -15.367 -4.273 1 98.12 172 ILE B N 1
ATOM 8550 C CA . ILE B 1 172 ? -27.188 -16.812 -4.121 1 98.12 172 ILE B CA 1
ATOM 8551 C C . ILE B 1 172 ? -27 -17.188 -2.65 1 98.12 172 ILE B C 1
ATOM 8553 O O . ILE B 1 172 ? -26.531 -18.281 -2.332 1 98.12 172 ILE B O 1
ATOM 8557 N N . THR B 1 173 ? -27.328 -16.328 -1.725 1 97.88 173 THR B N 1
ATOM 8558 C CA . THR B 1 173 ? -27.172 -16.516 -0.287 1 97.88 173 THR B CA 1
ATOM 8559 C C . THR B 1 173 ? -28.016 -17.688 0.202 1 97.88 173 THR B C 1
ATOM 8561 O O . THR B 1 173 ? -27.578 -18.453 1.07 1 97.88 173 THR B O 1
ATOM 8564 N N . GLU B 1 174 ? -29.188 -17.859 -0.341 1 96.75 174 GLU B N 1
ATOM 8565 C CA . GLU B 1 174 ? -30.125 -18.875 0.122 1 96.75 174 GLU B CA 1
ATOM 8566 C C . GLU B 1 174 ? -29.625 -20.281 -0.206 1 96.75 174 GLU B C 1
ATOM 8568 O O . GLU B 1 174 ? -30.156 -21.266 0.326 1 96.75 174 GLU B O 1
ATOM 8573 N N . PHE B 1 175 ? -28.641 -20.359 -1.087 1 97.56 175 PHE B N 1
ATOM 8574 C CA . PHE B 1 175 ? -28.141 -21.656 -1.507 1 97.56 175 PHE B CA 1
ATOM 8575 C C . PHE B 1 175 ? -27.078 -22.156 -0.546 1 97.56 175 PHE B C 1
ATOM 8577 O O . PHE B 1 175 ? -26.516 -23.25 -0.744 1 97.56 175 PHE B O 1
ATOM 8584 N N . VAL B 1 176 ? -26.75 -21.375 0.423 1 98 176 VAL B N 1
ATOM 8585 C CA . VAL B 1 176 ? -25.812 -21.828 1.457 1 98 176 VAL B CA 1
ATOM 8586 C C . VAL B 1 176 ? -26.547 -22.766 2.422 1 98 176 VAL B C 1
ATOM 8588 O O . VAL B 1 176 ? -27.578 -22.422 2.973 1 98 176 VAL B O 1
ATOM 8591 N N . ASN B 1 177 ? -26.094 -23.938 2.549 1 97.12 177 ASN B N 1
ATOM 8592 C CA . ASN B 1 177 ? -26.625 -24.953 3.449 1 97.12 177 ASN B CA 1
ATOM 8593 C C . ASN B 1 177 ? -25.531 -25.578 4.312 1 97.12 177 ASN B C 1
ATOM 8595 O O . ASN B 1 177 ? -24.641 -26.266 3.799 1 97.12 177 ASN B O 1
ATOM 8599 N N . ASN B 1 178 ? -25.562 -25.391 5.602 1 95.44 178 ASN B N 1
ATOM 8600 C CA . ASN B 1 178 ? -24.609 -25.922 6.566 1 95.44 178 ASN B CA 1
ATOM 8601 C C . ASN B 1 178 ? -23.172 -25.609 6.168 1 95.44 178 ASN B C 1
ATOM 8603 O O . ASN B 1 178 ? -22.328 -26.5 6.09 1 95.44 178 ASN B O 1
ATOM 8607 N N . GLY B 1 179 ? -22.953 -24.359 5.77 1 96.12 179 GLY B N 1
ATOM 8608 C CA . GLY B 1 179 ? -21.609 -23.859 5.527 1 96.12 179 GLY B CA 1
ATOM 8609 C C . GLY B 1 179 ? -21.141 -24.094 4.102 1 96.12 179 GLY B C 1
ATOM 8610 O O . GLY B 1 179 ? -20.062 -23.625 3.721 1 96.12 179 GLY B O 1
ATOM 8611 N N . THR B 1 180 ? -21.875 -24.797 3.297 1 98.06 180 THR B N 1
ATOM 8612 C CA . THR B 1 180 ? -21.547 -25.078 1.905 1 98.06 180 THR B CA 1
ATOM 8613 C C . THR B 1 180 ? -22.562 -24.438 0.965 1 98.06 180 THR B C 1
ATOM 8615 O O . THR B 1 180 ? -23.766 -24.516 1.203 1 98.06 180 THR B O 1
ATOM 8618 N N . LEU B 1 181 ? -22.094 -23.734 0.015 1 98.5 181 LEU B N 1
ATOM 8619 C CA . LEU B 1 181 ? -22.953 -23.188 -1.022 1 98.5 181 LEU B CA 1
ATOM 8620 C C . LEU B 1 181 ? -23.062 -24.156 -2.201 1 98.5 181 LEU B C 1
ATOM 8622 O O . LEU B 1 181 ? -22.047 -24.562 -2.764 1 98.5 181 LEU B O 1
ATOM 8626 N N . TYR B 1 182 ? -24.25 -24.625 -2.51 1 98.31 182 TYR B N 1
ATOM 8627 C CA . TYR B 1 182 ? -24.531 -25.469 -3.67 1 98.31 182 TYR B CA 1
ATOM 8628 C C . TYR B 1 182 ? -25.125 -24.641 -4.809 1 98.31 182 TYR B C 1
ATOM 8630 O O . TYR B 1 182 ? -26.219 -24.094 -4.672 1 98.31 182 TYR B O 1
ATOM 8638 N N . TRP B 1 183 ? -24.422 -24.531 -5.902 1 97.75 183 TRP B N 1
ATOM 8639 C CA . TRP B 1 183 ? -24.859 -23.656 -6.984 1 97.75 183 TRP B CA 1
ATOM 8640 C C . TRP B 1 183 ? -24.406 -24.188 -8.336 1 97.75 183 TRP B C 1
ATOM 8642 O O . TRP B 1 183 ? -23.219 -24.453 -8.547 1 97.75 183 TRP B O 1
ATOM 8652 N N . ASP B 1 184 ? -25.375 -24.469 -9.25 1 97.81 184 ASP B N 1
ATOM 8653 C CA . ASP B 1 184 ? -25.047 -24.766 -10.641 1 97.81 184 ASP B CA 1
ATOM 8654 C C . ASP B 1 184 ? -24.547 -23.516 -11.359 1 97.81 184 ASP B C 1
ATOM 8656 O O . ASP B 1 184 ? -25.344 -22.703 -11.844 1 97.81 184 ASP B O 1
ATOM 8660 N N . VAL B 1 185 ? -23.25 -23.391 -11.477 1 97.94 185 VAL B N 1
ATOM 8661 C CA . VAL B 1 185 ? -22.656 -22.188 -12.047 1 97.94 185 VAL B CA 1
ATOM 8662 C C . VAL B 1 185 ? -23.062 -22.062 -13.516 1 97.94 185 VAL B C 1
ATOM 8664 O O . VAL B 1 185 ? -22.812 -22.969 -14.312 1 97.94 185 VAL B O 1
ATOM 8667 N N . PRO B 1 186 ? -23.672 -20.984 -13.93 1 97.81 186 PRO B N 1
ATOM 8668 C CA . PRO B 1 186 ? -24.047 -20.797 -15.336 1 97.81 186 PRO B CA 1
ATOM 8669 C C . PRO B 1 186 ? -22.828 -20.609 -16.234 1 97.81 186 PRO B C 1
ATOM 8671 O O . PRO B 1 186 ? -21.719 -20.375 -15.75 1 97.81 186 PRO B O 1
ATOM 8674 N N . ASP B 1 187 ? -23.047 -20.75 -17.5 1 96.56 187 ASP B N 1
ATOM 8675 C CA . ASP B 1 187 ? -22 -20.578 -18.5 1 96.56 187 ASP B CA 1
ATOM 8676 C C . ASP B 1 187 ? -21.328 -19.219 -18.359 1 96.56 187 ASP B C 1
ATOM 8678 O O . ASP B 1 187 ? -22 -18.203 -18.188 1 96.56 187 ASP B O 1
ATOM 8682 N N . GLY B 1 188 ? -20.031 -19.234 -18.422 1 96.31 188 GLY B N 1
ATOM 8683 C CA . GLY B 1 188 ? -19.266 -18 -18.391 1 96.31 188 GLY B CA 1
ATOM 8684 C C . GLY B 1 188 ? -18.453 -17.844 -17.109 1 96.31 188 GLY B C 1
ATOM 8685 O O . GLY B 1 188 ? -18.344 -18.766 -16.312 1 96.31 188 GLY B O 1
ATOM 8686 N N . TYR B 1 189 ? -17.766 -16.625 -16.969 1 97.75 189 TYR B N 1
ATOM 8687 C CA . TYR B 1 189 ? -16.953 -16.297 -15.805 1 97.75 189 TYR B CA 1
ATOM 8688 C C . TYR B 1 189 ? -17.75 -15.516 -14.773 1 97.75 189 TYR B C 1
ATOM 8690 O O . TYR B 1 189 ? -18.531 -14.625 -15.125 1 97.75 189 TYR B O 1
ATOM 8698 N N . TRP B 1 190 ? -17.625 -15.93 -13.523 1 98.12 190 TRP B N 1
ATOM 8699 C CA . TRP B 1 190 ? -18.375 -15.297 -12.438 1 98.12 190 TRP B CA 1
ATOM 8700 C C . TRP B 1 190 ? -17.453 -14.969 -11.266 1 98.12 190 TRP B C 1
ATOM 8702 O O . TRP B 1 190 ? -16.5 -15.711 -11 1 98.12 190 TRP B O 1
ATOM 8712 N N . ARG B 1 191 ? -17.688 -13.93 -10.734 1 97.94 191 ARG B N 1
ATOM 8713 C CA . ARG B 1 191 ? -17.094 -13.609 -9.438 1 97.94 191 ARG B CA 1
ATOM 8714 C C . ARG B 1 191 ? -18.125 -13.68 -8.328 1 97.94 191 ARG B C 1
ATOM 8716 O O . ARG B 1 191 ? -19.188 -13.039 -8.406 1 97.94 191 ARG B O 1
ATOM 8723 N N . MET B 1 192 ? -17.828 -14.391 -7.281 1 98.06 192 MET B N 1
ATOM 8724 C CA . MET B 1 192 ? -18.734 -14.539 -6.141 1 98.06 192 MET B CA 1
ATOM 8725 C C . MET B 1 192 ? -18.219 -13.742 -4.945 1 98.06 192 MET B C 1
ATOM 8727 O O . MET B 1 192 ? -17.172 -14.055 -4.387 1 98.06 192 MET B O 1
ATOM 8731 N N . PHE B 1 193 ? -18.969 -12.773 -4.559 1 98.19 193 PHE B N 1
ATOM 8732 C CA . PHE B 1 193 ? -18.625 -11.938 -3.414 1 98.19 193 PHE B CA 1
ATOM 8733 C C . PHE B 1 193 ? -19.234 -12.492 -2.133 1 98.19 193 PHE B C 1
ATOM 8735 O O . PHE B 1 193 ? -20.438 -12.797 -2.088 1 98.19 193 PHE B O 1
ATOM 8742 N N . ILE B 1 194 ? -18.453 -12.688 -1.151 1 98.19 194 ILE B N 1
ATOM 8743 C CA . ILE B 1 194 ? -18.875 -13.086 0.19 1 98.19 194 ILE B CA 1
ATOM 8744 C C . ILE B 1 194 ? -18.766 -11.891 1.134 1 98.19 194 ILE B C 1
ATOM 8746 O O . ILE B 1 194 ? -17.656 -11.469 1.491 1 98.19 194 ILE B O 1
ATOM 8750 N N . ILE B 1 195 ? -19.891 -11.359 1.489 1 98.31 195 ILE B N 1
ATOM 8751 C CA . ILE B 1 195 ? -19.953 -10.219 2.391 1 98.31 195 ILE B CA 1
ATOM 8752 C C . ILE B 1 195 ? -20.172 -10.703 3.822 1 98.31 195 ILE B C 1
ATOM 8754 O O . ILE B 1 195 ? -21.047 -11.539 4.074 1 98.31 195 ILE B O 1
ATOM 8758 N N . SER B 1 196 ? -19.359 -10.211 4.75 1 98.06 196 SER B N 1
ATOM 8759 C CA . SER B 1 196 ? -19.469 -10.727 6.109 1 98.06 196 SER B CA 1
ATOM 8760 C C . SER B 1 196 ? -19.234 -9.633 7.141 1 98.06 196 SER B C 1
ATOM 8762 O O . SER B 1 196 ? -18.594 -8.617 6.84 1 98.06 196 SER B O 1
ATOM 8764 N N . GLU B 1 197 ? -19.797 -9.797 8.305 1 97.38 197 GLU B N 1
ATOM 8765 C CA . GLU B 1 197 ? -19.484 -9 9.492 1 97.38 197 GLU B CA 1
ATOM 8766 C C . GLU B 1 197 ? -18.266 -9.57 10.219 1 97.38 197 GLU B C 1
ATOM 8768 O O . GLU B 1 197 ? -18.172 -10.781 10.43 1 97.38 197 GLU B O 1
ATOM 8773 N N . ASN B 1 198 ? -17.375 -8.703 10.484 1 95.19 198 ASN B N 1
ATOM 8774 C CA . ASN B 1 198 ? -16.172 -9.18 11.164 1 95.19 198 ASN B CA 1
ATOM 8775 C C . ASN B 1 198 ? -15.586 -8.109 12.086 1 95.19 198 ASN B C 1
ATOM 8777 O O . ASN B 1 198 ? -16.094 -6.988 12.141 1 95.19 198 ASN B O 1
ATOM 8781 N N . ARG B 1 199 ? -14.523 -8.445 12.836 1 92.94 199 ARG B N 1
ATOM 8782 C CA . ARG B 1 199 ? -13.875 -7.531 13.773 1 92.94 199 ARG B CA 1
ATOM 8783 C C . ARG B 1 199 ? -12.414 -7.309 13.398 1 92.94 199 ARG B C 1
ATOM 8785 O O . ARG B 1 199 ? -11.625 -6.832 14.219 1 92.94 199 ARG B O 1
ATOM 8792 N N . GLU B 1 200 ? -12.141 -7.695 12.234 1 89.75 200 GLU B N 1
ATOM 8793 C CA . GLU B 1 200 ? -10.758 -7.594 11.773 1 89.75 200 GLU B CA 1
ATOM 8794 C C . GLU B 1 200 ? -10.617 -6.551 10.672 1 89.75 200 GLU B C 1
ATOM 8796 O O . GLU B 1 200 ? -11.617 -6.035 10.164 1 89.75 200 GLU B O 1
ATOM 8801 N N . GLY B 1 201 ? -9.414 -6.184 10.344 1 91.25 201 GLY B N 1
ATOM 8802 C CA . GLY B 1 201 ? -9.125 -5.344 9.195 1 91.25 201 GLY B CA 1
ATOM 8803 C C . GLY B 1 201 ? -8.984 -3.875 9.555 1 91.25 201 GLY B C 1
ATOM 8804 O O . GLY B 1 201 ? -8.586 -3.062 8.711 1 91.25 201 GLY B O 1
ATOM 8805 N N . GLY B 1 202 ? -9.367 -3.49 10.719 1 95.62 202 GLY B N 1
ATOM 8806 C CA . GLY B 1 202 ? -9.102 -2.135 11.172 1 95.62 202 GLY B CA 1
ATOM 8807 C C . GLY B 1 202 ? -7.688 -1.938 11.672 1 95.62 202 GLY B C 1
ATOM 8808 O O . GLY B 1 202 ? -6.859 -2.852 11.586 1 95.62 202 GLY B O 1
ATOM 8809 N N . SER B 1 203 ? -7.465 -0.729 12.094 1 96.38 203 SER B N 1
ATOM 8810 C CA . SER B 1 203 ? -6.152 -0.433 12.664 1 96.38 203 SER B CA 1
ATOM 8811 C C . SER B 1 203 ? -5.887 -1.272 13.914 1 96.38 203 SER B C 1
ATOM 8813 O O . SER B 1 203 ? -6.711 -1.314 14.828 1 96.38 203 SER B O 1
ATOM 8815 N N . LYS B 1 204 ? -4.781 -1.901 13.984 1 94.94 204 LYS B N 1
ATOM 8816 C CA . LYS B 1 204 ? -4.43 -2.791 15.094 1 94.94 204 LYS B CA 1
ATOM 8817 C C . LYS B 1 204 ? -4.27 -2.012 16.391 1 94.94 204 LYS B C 1
ATOM 8819 O O . LYS B 1 204 ? -4.648 -2.494 17.469 1 94.94 204 LYS B O 1
ATOM 8824 N N . ALA B 1 205 ? -3.73 -0.843 16.281 1 94.25 205 ALA B N 1
ATOM 8825 C CA . ALA B 1 205 ? -3.5 -0.005 17.453 1 94.25 205 ALA B CA 1
ATOM 8826 C C . ALA B 1 205 ? -4.816 0.335 18.156 1 94.25 205 ALA B C 1
ATOM 8828 O O . ALA B 1 205 ? -4.836 0.591 19.359 1 94.25 205 ALA B O 1
ATOM 8829 N N . GLN B 1 206 ? -5.871 0.229 17.438 1 96.19 206 GLN B N 1
ATOM 8830 C CA . GLN B 1 206 ? -7.176 0.588 17.984 1 96.19 206 GLN B CA 1
ATOM 8831 C C . GLN B 1 206 ? -8.094 -0.625 18.047 1 96.19 206 GLN B C 1
ATOM 8833 O O . GLN B 1 206 ? -9.32 -0.489 17.953 1 96.19 206 GLN B O 1
ATOM 8838 N N . GLU B 1 207 ? -7.543 -1.736 18.203 1 94.44 207 GLU B N 1
ATOM 8839 C CA . GLU B 1 207 ? -8.32 -2.975 18.219 1 94.44 207 GLU B CA 1
ATOM 8840 C C . GLU B 1 207 ? -9.297 -3.006 19.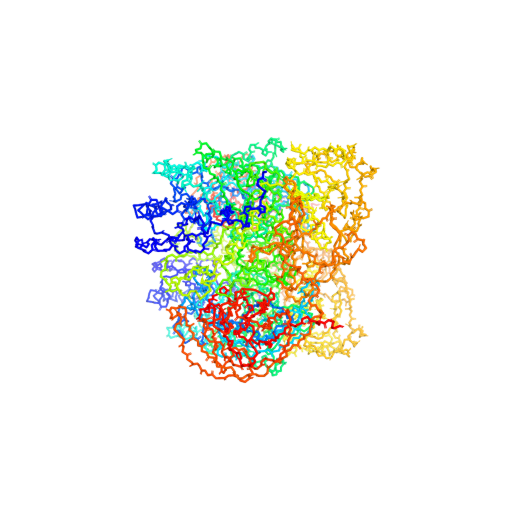375 1 94.44 207 GLU B C 1
ATOM 8842 O O . GLU B 1 207 ? -10.398 -3.555 19.266 1 94.44 207 GLU B O 1
ATOM 8847 N N . GLU B 1 208 ? -8.992 -2.354 20.562 1 95.44 208 GLU B N 1
ATOM 8848 C CA . GLU B 1 208 ? -9.82 -2.389 21.766 1 95.44 208 GLU B CA 1
ATOM 8849 C C . GLU B 1 208 ? -10.539 -1.06 21.984 1 95.44 208 GLU B C 1
ATOM 8851 O O . GLU B 1 208 ? -10.648 -0.586 23.125 1 95.44 208 GLU B O 1
ATOM 8856 N N . TYR B 1 209 ? -10.984 -0.446 20.969 1 96.81 209 TYR B N 1
ATOM 8857 C CA . TYR B 1 209 ? -11.688 0.833 21.031 1 96.81 209 TYR B CA 1
ATOM 8858 C C . TYR B 1 209 ? -13.188 0.64 20.891 1 96.81 209 TYR B C 1
ATOM 8860 O O . TYR B 1 209 ? -13.648 -0.405 20.406 1 96.81 209 TYR B O 1
ATOM 8868 N N . LEU B 1 210 ? -13.914 1.59 21.266 1 97.81 210 LEU B N 1
ATOM 8869 C CA . LEU B 1 210 ? -15.375 1.55 21.188 1 97.81 210 LEU B CA 1
ATOM 8870 C C . LEU B 1 210 ? -15.852 1.71 19.75 1 97.81 210 LEU B C 1
ATOM 8872 O O . LEU B 1 210 ? -15.07 2.066 18.875 1 97.81 210 LEU B O 1
ATOM 8876 N N . ASN B 1 211 ? -17.094 1.333 19.484 1 98.38 211 ASN B N 1
ATOM 8877 C CA . ASN B 1 211 ? -17.766 1.569 18.219 1 98.38 211 ASN B CA 1
ATOM 8878 C C . ASN B 1 211 ? -18.562 2.877 18.234 1 98.38 211 ASN B C 1
ATOM 8880 O O . ASN B 1 211 ? -19.609 2.961 18.859 1 98.38 211 ASN B O 1
ATOM 8884 N N . PRO B 1 212 ? -18.109 3.873 17.5 1 98.5 212 PRO B N 1
ATOM 8885 C CA . PRO B 1 212 ? -18.766 5.176 17.578 1 98.5 212 PRO B CA 1
ATOM 8886 C C . PRO B 1 212 ? -20.172 5.16 16.984 1 98.5 212 PRO B C 1
ATOM 8888 O O . PRO B 1 212 ? -20.938 6.113 17.156 1 98.5 212 PRO B O 1
ATOM 8891 N N . LEU B 1 213 ? -20.547 4.113 16.297 1 98.62 213 LEU B N 1
ATOM 8892 C CA . LEU B 1 213 ? -21.844 4.023 15.656 1 98.62 213 LEU B CA 1
ATOM 8893 C C . LEU B 1 213 ? -22.906 3.508 16.625 1 98.62 213 LEU B C 1
ATOM 8895 O O . LEU B 1 213 ? -24.094 3.549 16.344 1 98.62 213 LEU B O 1
ATOM 8899 N N . VAL B 1 214 ? -22.469 3.055 17.719 1 98.69 214 VAL B N 1
ATOM 8900 C CA . VAL B 1 214 ? -23.359 2.422 18.688 1 98.69 214 VAL B CA 1
ATOM 8901 C C . VAL B 1 214 ? -23.406 3.256 19.969 1 98.69 214 VAL B C 1
ATOM 8903 O O . VAL B 1 214 ? -22.422 3.359 20.688 1 98.69 214 VAL B O 1
ATOM 8906 N N . ARG B 1 215 ? -24.609 3.754 20.328 1 98.5 215 ARG B N 1
ATOM 8907 C CA . ARG B 1 215 ? -24.812 4.664 21.453 1 98.5 215 ARG B CA 1
ATOM 8908 C C . ARG B 1 215 ? -24.328 4.039 22.766 1 98.5 215 ARG B C 1
ATOM 8910 O O . ARG B 1 215 ? -23.641 4.688 23.547 1 98.5 215 ARG B O 1
ATOM 8917 N N . GLU B 1 216 ? -24.672 2.77 22.953 1 98.5 216 GLU B N 1
ATOM 8918 C CA . GLU B 1 216 ? -24.312 2.064 24.188 1 98.5 216 GLU B CA 1
ATOM 8919 C C . GLU B 1 216 ? -22.812 1.84 24.281 1 98.5 216 GLU B C 1
ATOM 8921 O O . GLU B 1 216 ? -22.25 1.79 25.375 1 98.5 216 GLU B O 1
ATOM 8926 N N . SER B 1 217 ? -22.188 1.682 23.188 1 98.69 217 SER B N 1
ATOM 8927 C CA . SER B 1 217 ? -20.734 1.537 23.188 1 98.69 217 SER B CA 1
ATOM 8928 C C . SER B 1 217 ? -20.047 2.811 23.672 1 98.69 217 SER B C 1
ATOM 8930 O O . SER B 1 217 ? -19.125 2.75 24.484 1 98.69 217 SER B O 1
ATOM 8932 N N . VAL B 1 218 ? -20.516 3.945 23.25 1 98.62 218 VAL B N 1
ATOM 8933 C CA . VAL B 1 218 ? -19.969 5.242 23.625 1 98.62 218 VAL B CA 1
ATOM 8934 C C . VAL B 1 218 ? -20.25 5.512 25.109 1 98.62 218 VAL B C 1
ATOM 8936 O O . VAL B 1 218 ? -19.438 6.141 25.797 1 98.62 218 VAL B O 1
ATOM 8939 N N . GLN B 1 219 ? -21.312 4.977 25.578 1 98.56 219 GLN B N 1
ATOM 8940 C CA . GLN B 1 219 ? -21.688 5.117 26.984 1 98.56 219 GLN B CA 1
ATOM 8941 C C . GLN B 1 219 ? -20.609 4.562 27.906 1 98.56 219 GLN B C 1
ATOM 8943 O O . GLN B 1 219 ? -20.453 5.016 29.031 1 98.56 219 GLN B O 1
ATOM 8948 N N . ILE B 1 220 ? -19.797 3.617 27.406 1 98.56 220 ILE B N 1
ATOM 8949 C CA . ILE B 1 220 ? -18.703 3.059 28.203 1 98.56 220 ILE B CA 1
ATOM 8950 C C . ILE B 1 220 ? -17.719 4.168 28.578 1 98.56 220 ILE B C 1
ATOM 8952 O O . ILE B 1 220 ? -17.25 4.23 29.719 1 98.56 220 ILE B O 1
ATOM 8956 N N . LEU B 1 221 ? -17.375 5.016 27.609 1 98.5 221 LEU B N 1
ATOM 8957 C CA . LEU B 1 221 ? -16.469 6.137 27.859 1 98.5 221 LEU B CA 1
ATOM 8958 C C . LEU B 1 221 ? -17.062 7.09 28.891 1 98.5 221 LEU B C 1
ATOM 8960 O O . LEU B 1 221 ? -16.375 7.512 29.812 1 98.5 221 LEU B O 1
ATOM 8964 N N . LEU B 1 222 ? -18.375 7.457 28.797 1 98.75 222 LEU B N 1
ATOM 8965 C CA . LEU B 1 222 ? -19.047 8.367 29.703 1 98.75 222 LEU B CA 1
ATOM 8966 C C . LEU B 1 222 ? -19.062 7.801 31.125 1 98.75 222 LEU B C 1
ATOM 8968 O O . LEU B 1 222 ? -18.75 8.508 32.094 1 98.75 222 LEU B O 1
ATOM 8972 N N . ASP B 1 223 ? -19.344 6.543 31.188 1 98.5 223 ASP B N 1
ATOM 8973 C CA . ASP B 1 223 ? -19.453 5.898 32.5 1 98.5 223 ASP B CA 1
ATOM 8974 C C . ASP B 1 223 ? -18.094 5.77 33.156 1 98.5 223 ASP B C 1
ATOM 8976 O O . ASP B 1 223 ? -17.984 5.859 34.375 1 98.5 223 ASP B O 1
ATOM 8980 N N . THR B 1 224 ? -17.125 5.531 32.344 1 98.31 224 THR B N 1
ATOM 8981 C CA . THR B 1 224 ? -15.805 5.203 32.906 1 98.31 224 THR B CA 1
ATOM 8982 C C . THR B 1 224 ? -15.031 6.473 33.219 1 98.31 224 THR B C 1
ATOM 8984 O O . THR B 1 224 ? -14.438 6.574 34.312 1 98.31 224 THR B O 1
ATOM 8987 N N . VAL B 1 225 ? -15.047 7.453 32.406 1 98.44 225 VAL B N 1
ATOM 8988 C CA . VAL B 1 225 ? -14.172 8.609 32.562 1 98.44 225 VAL B CA 1
ATOM 8989 C C . VAL B 1 225 ? -14.992 9.812 33 1 98.44 225 VAL B C 1
ATOM 8991 O O . VAL B 1 225 ? -14.695 10.406 34.062 1 98.44 225 VAL B O 1
ATOM 8994 N N . TYR B 1 226 ? -16.016 10.188 32.312 1 98.69 226 TYR B N 1
ATOM 8995 C CA . TYR B 1 226 ? -16.766 11.406 32.594 1 98.69 226 TYR B CA 1
ATOM 8996 C C . TYR B 1 226 ? -17.438 11.352 33.938 1 98.69 226 TYR B C 1
ATOM 8998 O O . TYR B 1 226 ? -17.359 12.305 34.719 1 98.69 226 TYR B O 1
ATOM 9006 N N . GLU B 1 227 ? -18.109 10.266 34.188 1 98.62 227 GLU B N 1
ATOM 9007 C CA . GLU B 1 227 ? -18.797 10.117 35.469 1 98.62 227 GLU B CA 1
ATOM 9008 C C . GLU B 1 227 ? -17.812 10.125 36.656 1 98.62 227 GLU B C 1
ATOM 9010 O O . GLU B 1 227 ? -18.109 10.672 37.719 1 98.62 227 GLU B O 1
ATOM 9015 N N . ALA B 1 228 ? -16.703 9.453 36.438 1 98.5 228 ALA B N 1
ATOM 9016 C CA . ALA B 1 228 ? -15.68 9.43 37.5 1 98.5 228 ALA B CA 1
ATOM 9017 C C . ALA B 1 228 ? -15.203 10.836 37.812 1 98.5 228 ALA B C 1
ATOM 9019 O O . ALA B 1 228 ? -15.016 11.18 39 1 98.5 228 ALA B O 1
ATOM 9020 N N . VAL B 1 229 ? -14.969 11.664 36.844 1 98.69 229 VAL B N 1
ATOM 9021 C CA . VAL B 1 229 ? -14.516 13.039 37.062 1 98.69 229 VAL B CA 1
ATOM 9022 C C . VAL B 1 229 ? -15.625 13.859 37.719 1 98.69 229 VAL B C 1
ATOM 9024 O O . VAL B 1 229 ? -15.367 14.664 38.625 1 98.69 229 VAL B O 1
ATOM 9027 N N . TYR B 1 230 ? -16.859 13.664 37.281 1 98.56 230 TYR B N 1
ATOM 9028 C CA . TYR B 1 230 ? -18 14.375 37.844 1 98.56 230 TYR B CA 1
ATOM 9029 C C . TYR B 1 230 ? -18.156 14.055 39.312 1 98.56 230 TYR B C 1
ATOM 9031 O O . TYR B 1 230 ? -18.406 14.953 40.125 1 98.56 230 TYR B O 1
ATOM 9039 N N . GLU B 1 231 ? -18.047 12.836 39.656 1 98.12 231 GLU B N 1
ATOM 9040 C CA . GLU B 1 231 ? -18.203 12.422 41.031 1 98.12 231 GLU B CA 1
ATOM 9041 C C . GLU B 1 231 ? -17.172 13.094 41.938 1 98.12 231 GLU B C 1
ATOM 9043 O O . GLU B 1 231 ? -17.469 13.453 43.062 1 98.12 231 GLU B O 1
ATOM 9048 N N . ARG B 1 232 ? -16.062 13.289 41.438 1 97.44 232 ARG B N 1
ATOM 9049 C CA . ARG B 1 232 ? -14.969 13.812 42.281 1 97.44 232 ARG B CA 1
ATOM 9050 C C . ARG B 1 232 ? -15 15.336 42.312 1 97.44 232 ARG B C 1
ATOM 9052 O O . ARG B 1 232 ? -14.695 15.938 43.344 1 97.44 232 ARG B O 1
ATOM 9059 N N . TYR B 1 233 ? -15.336 16 41.219 1 98.31 233 TYR B N 1
ATOM 9060 C CA . TYR B 1 233 ? -15.156 17.453 41.125 1 98.31 233 TYR B CA 1
ATOM 9061 C C . TYR B 1 233 ? -16.484 18.141 40.812 1 98.31 233 TYR B C 1
ATOM 9063 O O . TYR B 1 233 ? -16.5 19.25 40.25 1 98.31 233 TYR B O 1
ATOM 9071 N N . LYS B 1 234 ? -17.594 17.625 41.094 1 96.88 234 LYS B N 1
ATOM 9072 C CA . LYS B 1 234 ? -18.922 18.156 40.781 1 96.88 234 LYS B CA 1
ATOM 9073 C C . LYS B 1 234 ? -19.062 19.594 41.281 1 96.88 234 LYS B C 1
ATOM 9075 O O . LYS B 1 234 ? -19.719 20.422 40.625 1 96.88 234 LYS B O 1
ATOM 9080 N N . GLU B 1 235 ? -18.438 19.953 42.344 1 97.38 235 GLU B N 1
ATOM 9081 C CA . GLU B 1 235 ? -18.547 21.297 42.906 1 97.38 235 GLU B CA 1
ATOM 9082 C C . GLU B 1 235 ? -17.781 22.312 42.062 1 97.38 235 GLU B C 1
ATOM 9084 O O . GLU B 1 235 ? -18.062 23.5 42.094 1 97.38 235 GLU B O 1
ATOM 9089 N N . ASP B 1 236 ? -16.828 21.812 41.312 1 98.12 236 ASP B N 1
ATOM 9090 C CA . ASP B 1 236 ? -15.992 22.672 40.5 1 98.12 236 ASP B CA 1
ATOM 9091 C C . ASP B 1 236 ? -16.562 22.781 39.094 1 98.12 236 ASP B C 1
ATOM 9093 O O . ASP B 1 236 ? -16.156 23.656 38.312 1 98.12 236 ASP B O 1
ATOM 9097 N N . PHE B 1 237 ? -17.531 21.922 38.75 1 98.25 237 PHE B N 1
ATOM 9098 C CA . PHE B 1 237 ? -18.094 21.922 37.406 1 98.25 237 PHE B CA 1
ATOM 9099 C C . PHE B 1 237 ? -18.734 23.266 37.062 1 98.25 237 PHE B C 1
ATOM 9101 O O . PHE B 1 237 ? -19.531 23.781 37.844 1 98.25 237 PHE B O 1
ATOM 9108 N N . GLY B 1 238 ? -18.281 23.844 35.969 1 96.62 238 GLY B N 1
ATOM 9109 C CA . GLY B 1 238 ? -18.797 25.125 35.531 1 96.62 238 GLY B CA 1
ATOM 9110 C C . GLY B 1 238 ? -18.078 26.297 36.156 1 96.62 238 GLY B C 1
ATOM 9111 O O . GLY B 1 238 ? -18.375 27.453 35.875 1 96.62 238 GLY B O 1
ATOM 9112 N N . LYS B 1 239 ? -17.172 26.094 36.969 1 97.62 239 LYS B N 1
ATOM 9113 C CA . LYS B 1 239 ? -16.281 27.078 37.594 1 97.62 239 LYS B CA 1
ATOM 9114 C C . LYS B 1 239 ? -14.828 26.828 37.219 1 97.62 239 LYS B C 1
ATOM 9116 O O . LYS B 1 239 ? -14.445 27.031 36.062 1 97.62 239 LYS B O 1
ATOM 9121 N N . THR B 1 240 ? -14.133 26.172 38.125 1 98.44 240 THR B N 1
ATOM 9122 C CA . THR B 1 240 ? -12.734 25.891 37.812 1 98.44 240 THR B CA 1
ATOM 9123 C C . THR B 1 240 ? -12.609 24.812 36.75 1 98.44 240 THR B C 1
ATOM 9125 O O . THR B 1 240 ? -11.742 24.891 35.875 1 98.44 240 THR B O 1
ATOM 9128 N N . PHE B 1 241 ? -13.438 23.766 36.906 1 98.69 241 PHE B N 1
ATOM 9129 C CA . PHE B 1 241 ? -13.453 22.719 35.906 1 98.69 241 PHE B CA 1
ATOM 9130 C C . PHE B 1 241 ? -14.328 23.141 34.719 1 98.69 241 PHE B C 1
ATOM 9132 O O . PHE B 1 241 ? -15.555 23.219 34.844 1 98.69 241 PHE B O 1
ATOM 9139 N N . ALA B 1 242 ? -13.75 23.359 33.562 1 98.56 242 ALA B N 1
ATOM 9140 C CA . ALA B 1 242 ? -14.43 23.984 32.406 1 98.56 242 ALA B CA 1
ATOM 9141 C C . ALA B 1 242 ? -15.07 22.922 31.516 1 98.56 242 ALA B C 1
ATOM 9143 O O . ALA B 1 242 ? -16.125 23.172 30.922 1 98.56 242 ALA B O 1
ATOM 9144 N N . GLY B 1 243 ? -14.422 21.766 31.328 1 98.62 243 GLY B N 1
ATOM 9145 C CA . GLY B 1 243 ? -15.008 20.75 30.469 1 98.62 243 GLY B CA 1
ATOM 9146 C C . GLY B 1 243 ? -13.992 19.734 29.984 1 98.62 243 GLY B C 1
ATOM 9147 O O . GLY B 1 243 ? -12.922 19.594 30.578 1 98.62 243 GLY B O 1
ATOM 9148 N N . PHE B 1 244 ? -14.398 18.859 29.016 1 98.75 244 PHE B N 1
ATOM 9149 C CA . PHE B 1 244 ? -13.594 17.781 28.469 1 98.75 244 PHE B CA 1
ATOM 9150 C C . PHE B 1 244 ? -13.109 18.109 27.062 1 98.75 244 PHE B C 1
ATOM 9152 O O . PHE B 1 244 ? -13.727 18.906 26.375 1 98.75 244 PHE B O 1
ATOM 9159 N N . PHE B 1 245 ? -11.969 17.547 26.703 1 98.5 245 PHE B N 1
ATOM 9160 C CA . PHE B 1 245 ? -11.328 17.672 25.391 1 98.5 245 PHE B CA 1
ATOM 9161 C C . PHE B 1 245 ? -11.164 16.312 24.734 1 98.5 245 PHE B C 1
ATOM 9163 O O . PHE B 1 245 ? -10.477 15.438 25.266 1 98.5 245 PHE B O 1
ATOM 9170 N N . SER B 1 246 ? -11.797 16.078 23.562 1 97.69 246 SER B N 1
ATOM 9171 C CA . SER B 1 246 ? -11.594 14.859 22.797 1 97.69 246 SER B CA 1
ATOM 9172 C C . SER B 1 246 ? -10.5 15.031 21.75 1 97.69 246 SER B C 1
ATOM 9174 O O . SER B 1 246 ? -10.539 15.977 20.969 1 97.69 246 SER B O 1
ATOM 9176 N N . ASP B 1 247 ? -9.633 14.039 21.766 1 97 247 ASP B N 1
ATOM 9177 C CA . ASP B 1 247 ? -8.484 14.117 20.859 1 97 247 ASP B CA 1
ATOM 9178 C C . ASP B 1 247 ? -8.625 13.125 19.703 1 97 247 ASP B C 1
ATOM 9180 O O . ASP B 1 247 ? -8.398 11.93 19.891 1 97 247 ASP B O 1
ATOM 9184 N N . GLU B 1 248 ? -8.93 13.516 18.547 1 97.5 248 GLU B N 1
ATOM 9185 C CA . GLU B 1 248 ? -8.93 12.898 17.219 1 97.5 248 GLU B CA 1
ATOM 9186 C C . GLU B 1 248 ? -9.664 11.562 17.234 1 97.5 248 GLU B C 1
ATOM 9188 O O . GLU B 1 248 ? -9.164 10.562 16.719 1 97.5 248 GLU B O 1
ATOM 9193 N N . PRO B 1 249 ? -10.852 11.516 17.891 1 97.75 249 PRO B N 1
ATOM 9194 C CA . PRO B 1 249 ? -11.648 10.305 17.688 1 97.75 249 PRO B CA 1
ATOM 9195 C C . PRO B 1 249 ? -12 10.062 16.234 1 97.75 249 PRO B C 1
ATOM 9197 O O . PRO B 1 249 ? -12.109 11.016 15.453 1 97.75 249 PRO B O 1
ATOM 9200 N N . GLY B 1 250 ? -12.086 8.883 15.742 1 97.56 250 GLY B N 1
ATOM 9201 C CA . GLY B 1 250 ? -12.414 8.484 14.383 1 97.56 250 GLY B CA 1
ATOM 9202 C C . GLY B 1 250 ? -12.75 7.008 14.25 1 97.56 250 GLY B C 1
ATOM 9203 O O . GLY B 1 250 ? -12.906 6.312 15.258 1 97.56 250 GLY B O 1
ATOM 9204 N N . PHE B 1 251 ? -12.859 6.539 13.031 1 98.31 251 PHE B N 1
ATOM 9205 C CA . PHE B 1 251 ? -13.227 5.145 12.797 1 98.31 251 PHE B CA 1
ATOM 9206 C C . PHE B 1 251 ? -12.008 4.234 12.914 1 98.31 251 PHE B C 1
ATOM 9208 O O . PHE B 1 251 ? -12.117 3.1 13.375 1 98.31 251 PHE B O 1
ATOM 9215 N N . TYR B 1 252 ? -10.867 4.699 12.359 1 97.81 252 TYR B N 1
ATOM 9216 C CA . TYR B 1 252 ? -9.641 3.914 12.352 1 97.81 252 TYR B CA 1
ATOM 9217 C C . TYR B 1 252 ? -9.898 2.506 11.828 1 97.81 252 TYR B C 1
ATOM 9219 O O . TYR B 1 252 ? -9.492 1.521 12.445 1 97.81 252 TYR B O 1
ATOM 9227 N N . ASN B 1 253 ? -10.5 2.445 10.664 1 98.19 253 ASN B N 1
ATOM 9228 C CA . ASN B 1 253 ? -11.055 1.191 10.164 1 98.19 253 ASN B CA 1
ATOM 9229 C C . ASN B 1 253 ? -10.148 0.565 9.102 1 98.19 253 ASN B C 1
ATOM 9231 O O . ASN B 1 253 ? -10.531 -0.413 8.461 1 98.19 253 ASN B O 1
ATOM 9235 N N . ASP B 1 254 ? -9.023 1.114 8.883 1 97.62 254 ASP B N 1
ATOM 9236 C CA . ASP B 1 254 ? -8.094 0.6 7.879 1 97.62 254 ASP B CA 1
ATOM 9237 C C . ASP B 1 254 ? -6.902 -0.095 8.531 1 97.62 254 ASP B C 1
ATOM 9239 O O . ASP B 1 254 ? -6.445 0.317 9.602 1 97.62 254 ASP B O 1
ATOM 9243 N N . LYS B 1 255 ? -6.406 -1.088 7.879 1 94.12 255 LYS B N 1
ATOM 9244 C CA . LYS B 1 255 ? -5.211 -1.764 8.375 1 94.12 255 LYS B CA 1
ATOM 9245 C C . LYS B 1 255 ? -4.043 -0.789 8.516 1 94.12 255 LYS B C 1
ATOM 9247 O O . LYS B 1 255 ? -3.217 -0.929 9.414 1 94.12 255 LYS B O 1
ATOM 9252 N N . THR B 1 256 ? -3.922 0.068 7.543 1 94.31 256 THR B N 1
ATOM 9253 C CA . THR B 1 256 ? -2.994 1.186 7.672 1 94.31 256 THR B CA 1
ATOM 9254 C C . THR B 1 256 ? -3.613 2.312 8.492 1 94.31 256 THR B C 1
ATOM 9256 O O . THR B 1 256 ? -4.492 3.031 8.008 1 94.31 256 THR B O 1
ATOM 9259 N N . THR B 1 257 ? -3.15 2.539 9.609 1 95.81 257 THR B N 1
ATOM 9260 C CA . THR B 1 257 ? -3.781 3.41 10.594 1 95.81 257 THR B CA 1
ATOM 9261 C C . THR B 1 257 ? -4.043 4.793 10.008 1 95.81 257 THR B C 1
ATOM 9263 O O . THR B 1 257 ? -5.133 5.348 10.172 1 95.81 257 THR B O 1
ATOM 9266 N N . PHE B 1 258 ? -3.033 5.289 9.258 1 95.69 258 PHE B N 1
ATOM 9267 C CA . PHE B 1 258 ? -3.164 6.652 8.758 1 95.69 258 PHE B CA 1
ATOM 9268 C C . PHE B 1 258 ? -3.191 6.664 7.23 1 95.69 258 PHE B C 1
ATOM 9270 O O . PHE B 1 258 ? -2.438 7.406 6.598 1 95.69 258 PHE B O 1
ATOM 9277 N N . ASP B 1 259 ? -4.074 5.887 6.75 1 95.31 259 ASP B N 1
ATOM 9278 C CA . ASP B 1 259 ? -4.383 5.98 5.324 1 95.31 259 ASP B CA 1
ATOM 9279 C C . ASP B 1 259 ? -5.441 7.047 5.059 1 95.31 259 ASP B C 1
ATOM 9281 O O . ASP B 1 259 ? -6.633 6.809 5.266 1 95.31 259 ASP B O 1
ATOM 9285 N N . PHE B 1 260 ? -5 8.102 4.484 1 96.5 260 PHE B N 1
ATOM 9286 C CA . PHE B 1 260 ? -5.883 9.258 4.332 1 96.5 260 PHE B CA 1
ATOM 9287 C C . PHE B 1 260 ? -6.777 9.094 3.111 1 96.5 260 PHE B C 1
ATOM 9289 O O . PHE B 1 260 ? -7.676 9.906 2.877 1 96.5 260 PHE B O 1
ATOM 9296 N N . ASN B 1 261 ? -6.664 8.016 2.424 1 95.69 261 ASN B N 1
ATOM 9297 C CA . ASN B 1 261 ? -7.488 7.746 1.252 1 95.69 261 ASN B CA 1
ATOM 9298 C C . ASN B 1 261 ? -8.422 6.562 1.487 1 95.69 261 ASN B C 1
ATOM 9300 O O . ASN B 1 261 ? -8.922 5.957 0.535 1 95.69 261 ASN B O 1
ATOM 9304 N N . SER B 1 262 ? -8.586 6.176 2.719 1 97.5 262 SER B N 1
ATOM 9305 C CA . SER B 1 262 ? -9.484 5.086 3.092 1 97.5 262 SER B CA 1
ATOM 9306 C C . SER B 1 262 ? -10.945 5.496 2.922 1 97.5 262 SER B C 1
ATOM 9308 O O . SER B 1 262 ? -11.406 6.449 3.555 1 97.5 262 SER B O 1
ATOM 9310 N N . LYS B 1 263 ? -11.672 4.844 2.062 1 97.56 263 LYS B N 1
ATOM 9311 C CA . LYS B 1 263 ? -13.062 5.125 1.717 1 97.56 263 LYS B CA 1
ATOM 9312 C C . LYS B 1 263 ? -13.688 3.961 0.954 1 97.56 263 LYS B C 1
ATOM 9314 O O . LYS B 1 263 ? -12.977 3.055 0.506 1 97.56 263 LYS B O 1
ATOM 9319 N N . PRO B 1 264 ? -15.031 3.922 0.909 1 98 264 PRO B N 1
ATOM 9320 C CA . PRO B 1 264 ? -15.609 2.934 -0.002 1 98 264 PRO B CA 1
ATOM 9321 C C . PRO B 1 264 ? -15.031 3.012 -1.411 1 98 264 PRO B C 1
ATOM 9323 O O . PRO B 1 264 ? -14.773 4.109 -1.918 1 98 264 PRO B O 1
ATOM 9326 N N . GLY B 1 265 ? -14.852 1.932 -2.008 1 97.06 265 GLY B N 1
ATOM 9327 C CA . GLY B 1 265 ? -14.188 1.851 -3.295 1 97.06 265 GLY B CA 1
ATOM 9328 C C . GLY B 1 265 ? -12.758 1.343 -3.197 1 97.06 265 GLY B C 1
ATOM 9329 O O . GLY B 1 265 ? -12.203 0.847 -4.18 1 97.06 265 GLY B O 1
ATOM 9330 N N . LYS B 1 266 ? -12.172 1.57 -2.01 1 96.62 266 LYS B N 1
ATOM 9331 C CA . LYS B 1 266 ? -10.836 1.01 -1.795 1 96.62 266 LYS B CA 1
ATOM 9332 C C . LYS B 1 266 ? -10.898 -0.507 -1.639 1 96.62 266 LYS B C 1
ATOM 9334 O O . LYS B 1 266 ? -11.695 -1.024 -0.857 1 96.62 266 LYS B O 1
ATOM 9339 N N . GLN B 1 267 ? -10.023 -1.138 -2.279 1 93 267 GLN B N 1
ATOM 9340 C CA . GLN B 1 267 ? -10.031 -2.598 -2.27 1 93 267 GLN B CA 1
ATOM 9341 C C . GLN B 1 267 ? -9.688 -3.141 -0.884 1 93 267 GLN B C 1
ATOM 9343 O O . GLN B 1 267 ? -8.734 -2.686 -0.251 1 93 267 GLN B O 1
ATOM 9348 N N . GLU B 1 268 ? -10.523 -4.027 -0.395 1 91.25 268 GLU B N 1
ATOM 9349 C CA . GLU B 1 268 ? -10.32 -4.844 0.8 1 91.25 268 GLU B CA 1
ATOM 9350 C C . GLU B 1 268 ? -10.406 -3.998 2.066 1 91.25 268 GLU B C 1
ATOM 9352 O O . GLU B 1 268 ? -10.094 -4.473 3.16 1 91.25 268 GLU B O 1
ATOM 9357 N N . VAL B 1 269 ? -10.812 -2.795 1.972 1 96.81 269 VAL B N 1
ATOM 9358 C CA . VAL B 1 269 ? -10.922 -1.957 3.16 1 96.81 269 VAL B CA 1
ATOM 9359 C C . VAL B 1 269 ? -12.062 -2.461 4.043 1 96.81 269 VAL B C 1
ATOM 9361 O O . VAL B 1 269 ? -13.102 -2.904 3.539 1 96.81 269 VAL B O 1
ATOM 9364 N N . SER B 1 270 ? -11.844 -2.441 5.363 1 97.44 270 SER B N 1
ATOM 9365 C CA . SER B 1 270 ? -12.914 -2.725 6.316 1 97.44 270 SER B CA 1
ATOM 9366 C C . SER B 1 270 ? -13.828 -1.519 6.496 1 97.44 270 SER B C 1
ATOM 9368 O O . SER B 1 270 ? -13.359 -0.388 6.629 1 97.44 270 SER B O 1
ATOM 9370 N N . LEU B 1 271 ? -15.078 -1.759 6.488 1 98.62 271 LEU B N 1
ATOM 9371 C CA . LEU B 1 271 ? -16.016 -0.647 6.562 1 98.62 271 LEU B CA 1
ATOM 9372 C C . LEU B 1 271 ? -16.766 -0.656 7.895 1 98.62 271 LEU B C 1
ATOM 9374 O O . LEU B 1 271 ? -17.281 -1.694 8.312 1 98.62 271 LEU B O 1
ATOM 9378 N N . PRO B 1 272 ? -16.812 0.48 8.625 1 98.62 272 PRO B N 1
ATOM 9379 C CA . PRO B 1 272 ? -17.547 0.545 9.891 1 98.62 272 PRO B CA 1
ATOM 9380 C C . PRO B 1 272 ? -18.969 0.006 9.773 1 98.62 272 PRO B C 1
ATOM 9382 O O . PRO B 1 272 ? -19.656 0.25 8.766 1 98.62 272 PRO B O 1
ATOM 9385 N N . TRP B 1 273 ? -19.422 -0.698 10.836 1 98.56 273 TRP B N 1
ATOM 9386 C CA . TRP B 1 273 ? -20.688 -1.407 10.734 1 98.56 273 TRP B CA 1
ATOM 9387 C C . TRP B 1 273 ? -21.359 -1.516 12.094 1 98.56 273 TRP B C 1
ATOM 9389 O O . TRP B 1 273 ? -20.734 -1.265 13.133 1 98.56 273 TRP B O 1
ATOM 9399 N N . SER B 1 274 ? -22.609 -1.68 12.164 1 98.06 274 SER B N 1
ATOM 9400 C CA . SER B 1 274 ? -23.484 -1.955 13.305 1 98.06 274 SER B CA 1
ATOM 9401 C C . SER B 1 274 ? -24.844 -2.463 12.852 1 98.06 274 SER B C 1
ATOM 9403 O O . SER B 1 274 ? -25.172 -2.42 11.664 1 98.06 274 SER B O 1
ATOM 9405 N N . ASN B 1 275 ? -25.609 -2.996 13.781 1 96.94 275 ASN B N 1
ATOM 9406 C CA . ASN B 1 275 ? -26.969 -3.432 13.469 1 96.94 275 ASN B CA 1
ATOM 9407 C C . ASN B 1 275 ? -27.812 -2.285 12.922 1 96.94 275 ASN B C 1
ATOM 9409 O O . ASN B 1 275 ? -28.609 -2.48 12.016 1 96.94 275 ASN B O 1
ATOM 9413 N N . GLU B 1 276 ? -27.594 -1.138 13.453 1 97.81 276 GLU B N 1
ATOM 9414 C CA . GLU B 1 276 ? -28.375 0.023 13.023 1 97.81 276 GLU B CA 1
ATOM 9415 C C . GLU B 1 276 ? -28.062 0.399 11.578 1 97.81 276 GLU B C 1
ATOM 9417 O O . GLU B 1 276 ? -28.953 0.835 10.844 1 97.81 276 GLU B O 1
ATOM 9422 N N . VAL B 1 277 ? -26.828 0.264 11.188 1 98.5 277 VAL B N 1
ATOM 9423 C CA . VAL B 1 277 ? -26.453 0.557 9.805 1 98.5 277 VAL B CA 1
ATOM 9424 C C . VAL B 1 277 ? -27.219 -0.35 8.852 1 98.5 277 VAL B C 1
ATOM 9426 O O . VAL B 1 277 ? -27.734 0.109 7.828 1 98.5 277 VAL B O 1
ATOM 9429 N N . SER B 1 278 ? -27.297 -1.632 9.195 1 97.5 278 SER B N 1
ATOM 9430 C CA . SER B 1 278 ? -28.031 -2.598 8.375 1 97.5 278 SER B CA 1
ATOM 9431 C C . SER B 1 278 ? -29.484 -2.205 8.227 1 97.5 278 SER B C 1
ATOM 9433 O O . SER B 1 278 ? -30.031 -2.244 7.121 1 97.5 278 SER B O 1
ATOM 9435 N N . VAL B 1 279 ? -30.109 -1.774 9.273 1 98.19 279 VAL B N 1
ATOM 9436 C CA . VAL B 1 279 ? -31.516 -1.393 9.273 1 98.19 279 VAL B CA 1
ATOM 9437 C C . VAL B 1 279 ? -31.719 -0.158 8.398 1 98.19 279 VAL B C 1
ATOM 9439 O O . VAL B 1 279 ? -32.656 -0.112 7.586 1 98.19 279 VAL B O 1
ATOM 9442 N N . LEU B 1 280 ? -30.891 0.771 8.539 1 98.56 280 LEU B N 1
ATOM 9443 C CA . LEU B 1 280 ? -31.031 2.023 7.805 1 98.56 280 LEU B CA 1
ATOM 9444 C C . LEU B 1 280 ? -30.734 1.82 6.32 1 98.56 280 LEU B C 1
ATOM 9446 O O . LEU B 1 280 ? -31.344 2.475 5.469 1 98.56 280 LEU B O 1
ATOM 9450 N N . LEU B 1 281 ? -29.797 0.958 6.012 1 98.44 281 LEU B N 1
ATOM 9451 C CA . LEU B 1 281 ? -29.531 0.637 4.613 1 98.44 281 LEU B CA 1
ATOM 9452 C C . LEU B 1 281 ? -30.75 -0.031 3.973 1 98.44 281 LEU B C 1
ATOM 9454 O O . LEU B 1 281 ? -31.078 0.253 2.818 1 98.44 281 LEU B O 1
ATOM 9458 N N . GLU B 1 282 ? -31.344 -0.974 4.719 1 98.12 282 GLU B N 1
ATOM 9459 C CA . GLU B 1 282 ? -32.562 -1.624 4.223 1 98.12 282 GLU B CA 1
ATOM 9460 C C . GLU B 1 282 ? -33.656 -0.602 3.936 1 98.12 282 GLU B C 1
ATOM 9462 O O . GLU B 1 282 ? -34.344 -0.702 2.926 1 98.12 282 GLU B O 1
ATOM 9467 N N . GLN B 1 283 ? -33.781 0.34 4.777 1 98.06 283 GLN B N 1
ATOM 9468 C CA . GLN B 1 283 ? -34.781 1.387 4.594 1 98.06 283 GLN B CA 1
ATOM 9469 C C . GLN B 1 283 ? -34.469 2.242 3.373 1 98.06 283 GLN B C 1
ATOM 9471 O O . GLN B 1 283 ? -35.375 2.617 2.621 1 98.06 283 GLN B O 1
ATOM 9476 N N . ALA B 1 284 ? -33.25 2.541 3.172 1 97.44 284 ALA B N 1
ATOM 9477 C CA . ALA B 1 284 ? -32.844 3.482 2.133 1 97.44 284 ALA B CA 1
ATOM 9478 C C . ALA B 1 284 ? -32.781 2.801 0.77 1 97.44 284 ALA B C 1
ATOM 9480 O O . ALA B 1 284 ? -33.094 3.41 -0.252 1 97.44 284 ALA B O 1
ATOM 9481 N N . LEU B 1 285 ? -32.312 1.56 0.752 1 96.81 285 LEU B N 1
ATOM 9482 C CA . LEU B 1 285 ? -32.031 0.906 -0.52 1 96.81 285 LEU B CA 1
ATOM 9483 C C . LEU B 1 285 ? -33.062 -0.182 -0.816 1 96.81 285 LEU B C 1
ATOM 9485 O O . LEU B 1 285 ? -33.062 -0.767 -1.902 1 96.81 285 LEU B O 1
ATOM 9489 N N . GLY B 1 286 ? -33.906 -0.501 0.137 1 96.31 286 GLY B N 1
ATOM 9490 C CA . GLY B 1 286 ? -34.906 -1.513 -0.046 1 96.31 286 GLY B CA 1
ATOM 9491 C C . GLY B 1 286 ? -34.594 -2.828 0.636 1 96.31 286 GLY B C 1
ATOM 9492 O O . GLY B 1 286 ? -33.469 -3.018 1.128 1 96.31 286 GLY B O 1
ATOM 9493 N N . GLU B 1 287 ? -35.469 -3.764 0.594 1 94.19 287 GLU B N 1
ATOM 9494 C CA . GLU B 1 287 ? -35.375 -5.027 1.314 1 94.19 287 GLU B CA 1
ATOM 9495 C C . GLU B 1 287 ? -34.25 -5.898 0.746 1 94.19 287 GLU B C 1
ATOM 9497 O O . GLU B 1 287 ? -33.656 -6.711 1.464 1 94.19 287 GLU B O 1
ATOM 9502 N N . ASP B 1 288 ? -33.906 -5.711 -0.425 1 93.62 288 ASP B N 1
ATOM 9503 C CA . ASP B 1 288 ? -32.906 -6.527 -1.085 1 93.62 288 ASP B CA 1
ATOM 9504 C C . ASP B 1 288 ? -31.547 -5.824 -1.094 1 93.62 288 ASP B C 1
ATOM 9506 O O . ASP B 1 288 ? -30.719 -6.078 -1.97 1 93.62 288 ASP B O 1
ATOM 9510 N N . TYR B 1 289 ? -31.359 -4.953 -0.106 1 96.38 289 TYR B N 1
ATOM 9511 C CA . TYR B 1 289 ? -30.172 -4.109 -0.109 1 96.38 289 TYR B CA 1
ATOM 9512 C C . TYR B 1 289 ? -28.906 -4.953 -0.052 1 96.38 289 TYR B C 1
ATOM 9514 O O . TYR B 1 289 ? -27.859 -4.527 -0.527 1 96.38 289 TYR B O 1
ATOM 9522 N N . ARG B 1 290 ? -28.938 -6.152 0.501 1 95.88 290 ARG B N 1
ATOM 9523 C CA . ARG B 1 290 ? -27.766 -6.988 0.731 1 95.88 290 ARG B CA 1
ATOM 9524 C C . ARG B 1 290 ? -27.109 -7.383 -0.586 1 95.88 290 ARG B C 1
ATOM 9526 O O . ARG B 1 290 ? -25.891 -7.566 -0.648 1 95.88 290 ARG B O 1
ATOM 9533 N N . LYS B 1 291 ? -27.891 -7.551 -1.648 1 95.38 291 LYS B N 1
ATOM 9534 C CA . LYS B 1 291 ? -27.344 -7.977 -2.936 1 95.38 291 LYS B CA 1
ATOM 9535 C C . LYS B 1 291 ? -26.5 -6.875 -3.564 1 95.38 291 LYS B C 1
ATOM 9537 O O . LYS B 1 291 ? -25.734 -7.125 -4.508 1 95.38 291 LYS B O 1
ATOM 9542 N N . HIS B 1 292 ? -26.609 -5.613 -2.943 1 96.56 292 HIS B N 1
ATOM 9543 C CA . HIS B 1 292 ? -25.875 -4.477 -3.498 1 96.56 292 HIS B CA 1
ATOM 9544 C C . HIS B 1 292 ? -24.656 -4.141 -2.658 1 96.56 292 HIS B C 1
ATOM 9546 O O . HIS B 1 292 ? -23.859 -3.277 -3.033 1 96.56 292 HIS B O 1
ATOM 9552 N N . LEU B 1 293 ? -24.375 -4.82 -1.624 1 98.12 293 LEU B N 1
ATOM 9553 C CA . LEU B 1 293 ? -23.359 -4.438 -0.66 1 98.12 293 LEU B CA 1
ATOM 9554 C C . LEU B 1 293 ? -21.953 -4.559 -1.271 1 98.12 293 LEU B C 1
ATOM 9556 O O . LEU B 1 293 ? -21.047 -3.838 -0.875 1 98.12 293 LEU B O 1
ATOM 9560 N N . TYR B 1 294 ? -21.781 -5.5 -2.285 1 97.69 294 TYR B N 1
ATOM 9561 C CA . TYR B 1 294 ? -20.469 -5.645 -2.902 1 97.69 294 TYR B CA 1
ATOM 9562 C C . TYR B 1 294 ? -20.062 -4.363 -3.609 1 97.69 294 TYR B C 1
ATOM 9564 O O . TYR B 1 294 ? -18.875 -4.137 -3.85 1 97.69 294 TYR B O 1
ATOM 9572 N N . LEU B 1 295 ? -20.953 -3.459 -3.908 1 97.81 295 LEU B N 1
ATOM 9573 C CA . LEU B 1 295 ? -20.719 -2.209 -4.625 1 97.81 295 LEU B CA 1
ATOM 9574 C C . LEU B 1 295 ? -20 -1.199 -3.734 1 97.81 295 LEU B C 1
ATOM 9576 O O . LEU B 1 295 ? -19.484 -0.187 -4.219 1 97.81 295 LEU B O 1
ATOM 9580 N N . LEU B 1 296 ? -19.906 -1.462 -2.449 1 98.38 296 LEU B N 1
ATOM 9581 C CA . LEU B 1 296 ? -19.125 -0.623 -1.546 1 98.38 296 LEU B CA 1
ATOM 9582 C C . LEU B 1 296 ? -17.641 -0.713 -1.871 1 98.38 296 LEU B C 1
ATOM 9584 O O . LEU B 1 296 ? -16.875 0.2 -1.553 1 98.38 296 LEU B O 1
ATOM 9588 N N . TRP B 1 297 ? -17.234 -1.808 -2.504 1 97.69 297 TRP B N 1
ATOM 9589 C CA . TRP B 1 297 ? -15.844 -2.006 -2.881 1 97.69 297 TRP B CA 1
ATOM 9590 C C . TRP B 1 297 ? -15.68 -1.947 -4.395 1 97.69 297 TRP B C 1
ATOM 9592 O O . TRP B 1 297 ? -14.648 -1.482 -4.895 1 97.69 297 TRP B O 1
ATOM 9602 N N . GLN B 1 298 ? -16.688 -2.398 -5.09 1 96.69 298 GLN B N 1
ATOM 9603 C CA . GLN B 1 298 ? -16.547 -2.607 -6.527 1 96.69 298 GLN B CA 1
ATOM 9604 C C . GLN B 1 298 ? -17.219 -1.484 -7.312 1 96.69 298 GLN B C 1
ATOM 9606 O O . GLN B 1 298 ? -18.281 -0.987 -6.914 1 96.69 298 GLN B O 1
ATOM 9611 N N . ASP B 1 299 ? -16.641 -1.15 -8.453 1 92.88 299 ASP B N 1
ATOM 9612 C CA . ASP B 1 299 ? -17.156 -0.039 -9.242 1 92.88 299 ASP B CA 1
ATOM 9613 C C . ASP B 1 299 ? -17.844 -0.542 -10.508 1 92.88 299 ASP B C 1
ATOM 9615 O O . ASP B 1 299 ? -17.203 -1.096 -11.398 1 92.88 299 ASP B O 1
ATOM 9619 N N . VAL B 1 300 ? -19.078 -0.358 -10.617 1 89.56 300 VAL B N 1
ATOM 9620 C CA . VAL B 1 300 ? -19.828 -0.708 -11.812 1 89.56 300 VAL B CA 1
ATOM 9621 C C . VAL B 1 300 ? -20.547 0.53 -12.367 1 89.56 300 VAL B C 1
ATOM 9623 O O . VAL B 1 300 ? -21.547 0.419 -13.07 1 89.56 300 VAL B O 1
ATOM 9626 N N . GLY B 1 301 ? -20.156 1.722 -11.922 1 85.88 301 GLY B N 1
ATOM 9627 C CA . GLY B 1 301 ? -20.719 2.969 -12.406 1 85.88 301 GLY B CA 1
ATOM 9628 C C . GLY B 1 301 ? -21.75 3.568 -11.469 1 85.88 301 GLY B C 1
ATOM 9629 O O . GLY B 1 301 ? -21.5 3.676 -10.266 1 85.88 301 GLY B O 1
ATOM 9630 N N . GLY B 1 302 ? -22.891 3.969 -12 1 89.62 302 GLY B N 1
ATOM 9631 C CA . GLY B 1 302 ? -23.891 4.75 -11.289 1 89.62 302 GLY B CA 1
ATOM 9632 C C . GLY B 1 302 ? -24.406 4.066 -10.031 1 89.62 302 GLY B C 1
ATOM 9633 O O . GLY B 1 302 ? -24.578 4.707 -8.992 1 89.62 302 GLY B O 1
ATOM 9634 N N . LYS B 1 303 ? -24.641 2.836 -10.039 1 92.88 303 LYS B N 1
ATOM 9635 C CA . LYS B 1 303 ? -25.188 2.123 -8.891 1 92.88 303 LYS B CA 1
ATOM 9636 C C . LYS B 1 303 ? -24.203 2.119 -7.723 1 92.88 303 LYS B C 1
ATOM 9638 O O . LYS B 1 303 ? -24.609 2.199 -6.559 1 92.88 303 LYS B O 1
ATOM 9643 N N . SER B 1 304 ? -22.906 1.937 -8.016 1 96.56 304 SER B N 1
ATOM 9644 C CA . SER B 1 304 ? -21.891 1.98 -6.977 1 96.56 304 SER B CA 1
ATOM 9645 C C . SER B 1 304 ? -21.891 3.32 -6.246 1 96.56 304 SER B C 1
ATOM 9647 O O . SER B 1 304 ? -21.781 3.365 -5.02 1 96.56 304 SER B O 1
ATOM 9649 N N . ASN B 1 305 ? -22.047 4.379 -7.008 1 97.38 305 ASN B N 1
ATOM 9650 C CA . ASN B 1 305 ? -22.078 5.715 -6.426 1 97.38 305 ASN B CA 1
ATOM 9651 C C . ASN B 1 305 ? -23.25 5.891 -5.465 1 97.38 305 ASN B C 1
ATOM 9653 O O . ASN B 1 305 ? -23.109 6.5 -4.406 1 97.38 305 ASN B O 1
ATOM 9657 N N . ILE B 1 306 ? -24.406 5.363 -5.859 1 97.69 306 ILE B N 1
ATOM 9658 C CA . ILE B 1 306 ? -25.609 5.477 -5.043 1 97.69 306 ILE B CA 1
ATOM 9659 C C . ILE B 1 306 ? -25.406 4.746 -3.719 1 97.69 306 ILE B C 1
ATOM 9661 O O . ILE B 1 306 ? -25.703 5.293 -2.652 1 97.69 306 ILE B O 1
ATOM 9665 N N . VAL B 1 307 ? -24.891 3.537 -3.75 1 98.19 307 VAL B N 1
ATOM 9666 C CA . VAL B 1 307 ? -24.719 2.709 -2.561 1 98.19 307 VAL B CA 1
ATOM 9667 C C . VAL B 1 307 ? -23.672 3.342 -1.643 1 98.19 307 VAL B C 1
ATOM 9669 O O . VAL B 1 307 ? -23.859 3.404 -0.425 1 98.19 307 VAL B O 1
ATOM 9672 N N . ARG B 1 308 ? -22.594 3.846 -2.188 1 98.56 308 ARG B N 1
ATOM 9673 C CA . ARG B 1 308 ? -21.516 4.445 -1.416 1 98.56 308 ARG B CA 1
ATOM 9674 C C . ARG B 1 308 ? -21.969 5.734 -0.743 1 98.56 308 ARG B C 1
ATOM 9676 O O . ARG B 1 308 ? -21.688 5.961 0.435 1 98.56 308 ARG B O 1
ATOM 9683 N N . TYR B 1 309 ? -22.719 6.555 -1.507 1 98.56 309 TYR B N 1
ATOM 9684 C CA . TYR B 1 309 ? -23.297 7.758 -0.91 1 98.56 309 TYR B CA 1
ATOM 9685 C C . TYR B 1 309 ? -24.219 7.406 0.254 1 98.56 309 TYR B C 1
ATOM 9687 O O . TYR B 1 309 ? -24.125 8 1.329 1 98.56 309 TYR B O 1
ATOM 9695 N N . THR B 1 310 ? -25.078 6.465 0.016 1 98.69 310 THR B N 1
ATOM 9696 C CA . THR B 1 310 ? -26.062 6.082 1.024 1 98.69 310 THR B CA 1
ATOM 9697 C C . THR B 1 310 ? -25.375 5.59 2.293 1 98.69 310 THR B C 1
ATOM 9699 O O . THR B 1 310 ? -25.734 6 3.4 1 98.69 310 THR B O 1
ATOM 9702 N N . TYR B 1 311 ? -24.406 4.723 2.119 1 98.69 311 TYR B N 1
ATOM 9703 C CA . TYR B 1 311 ? -23.656 4.176 3.24 1 98.69 311 TYR B CA 1
ATOM 9704 C C . TYR B 1 311 ? -22.969 5.281 4.027 1 98.69 311 TYR B C 1
ATOM 9706 O O . TYR B 1 311 ? -23.109 5.363 5.25 1 98.69 311 TYR B O 1
ATOM 9714 N N . MET B 1 312 ? -22.234 6.164 3.357 1 98.88 312 MET B N 1
ATOM 9715 C CA . MET B 1 312 ? -21.484 7.23 4.016 1 98.88 312 MET B CA 1
ATOM 9716 C C . MET B 1 312 ? -22.422 8.195 4.73 1 98.88 312 MET B C 1
ATOM 9718 O O . MET B 1 312 ? -22.109 8.688 5.816 1 98.88 312 MET B O 1
ATOM 9722 N N . ASN B 1 313 ? -23.516 8.5 4.062 1 98.81 313 ASN B N 1
ATOM 9723 C CA . ASN B 1 313 ? -24.5 9.375 4.691 1 98.81 313 ASN B CA 1
ATOM 9724 C C . ASN B 1 313 ? -25 8.789 6.008 1 98.81 313 ASN B C 1
ATOM 9726 O O . ASN B 1 313 ? -25.141 9.516 7 1 98.81 313 ASN B O 1
ATOM 9730 N N . ILE B 1 314 ? -25.219 7.512 6.027 1 98.75 314 ILE B N 1
ATOM 9731 C CA . ILE B 1 314 ? -25.734 6.828 7.203 1 98.75 314 ILE B CA 1
ATOM 9732 C C . ILE B 1 314 ? -24.672 6.805 8.305 1 98.75 314 ILE B C 1
ATOM 9734 O O . ILE B 1 314 ? -24.938 7.211 9.438 1 98.75 314 ILE B O 1
ATOM 9738 N N . VAL B 1 315 ? -23.453 6.375 7.988 1 98.75 315 VAL B N 1
ATOM 9739 C CA . VAL B 1 315 ? -22.422 6.168 9.008 1 98.75 315 VAL B CA 1
ATOM 9740 C C . VAL B 1 315 ? -22 7.512 9.602 1 98.75 315 VAL B C 1
ATOM 9742 O O . VAL B 1 315 ? -21.734 7.613 10.797 1 98.75 315 VAL B O 1
ATOM 9745 N N . SER B 1 316 ? -21.938 8.547 8.789 1 98.75 316 SER B N 1
ATOM 9746 C CA . SER B 1 316 ? -21.547 9.859 9.297 1 98.75 316 SER B CA 1
ATOM 9747 C C . SER B 1 316 ? -22.625 10.438 10.227 1 98.75 316 SER B C 1
ATOM 9749 O O . SER B 1 316 ? -22.297 11.078 11.227 1 98.75 316 SER B O 1
ATOM 9751 N N . LYS B 1 317 ? -23.891 10.234 9.938 1 98.69 317 LYS B N 1
ATOM 9752 C CA . LYS B 1 317 ? -24.969 10.719 10.797 1 98.69 317 LYS B CA 1
ATOM 9753 C C . LYS B 1 317 ? -25.016 9.953 12.109 1 98.69 317 LYS B C 1
ATOM 9755 O O . LYS B 1 317 ? -25.25 10.539 13.172 1 98.69 317 LYS B O 1
ATOM 9760 N N . LEU B 1 318 ? -24.797 8.656 12.008 1 98.75 318 LEU B N 1
ATOM 9761 C CA . LEU B 1 318 ? -24.766 7.855 13.227 1 98.75 318 LEU B CA 1
ATOM 9762 C C . LEU B 1 318 ? -23.594 8.273 14.117 1 98.75 318 LEU B C 1
ATOM 9764 O O . LEU B 1 318 ? -23.734 8.305 15.344 1 98.75 318 LEU B O 1
ATOM 9768 N N . TYR B 1 319 ? -22.469 8.531 13.531 1 98.75 319 TYR B N 1
ATOM 9769 C CA . TYR B 1 319 ? -21.344 9.039 14.289 1 98.75 319 TYR B CA 1
ATOM 9770 C C . TYR B 1 319 ? -21.719 10.312 15.039 1 98.75 319 TYR B C 1
ATOM 9772 O O . TYR B 1 319 ? -21.391 10.453 16.219 1 98.75 319 TYR B O 1
ATOM 9780 N N . ALA B 1 320 ? -22.359 11.25 14.367 1 98.69 320 ALA B N 1
ATOM 9781 C CA . ALA B 1 320 ? -22.781 12.516 14.969 1 98.69 320 ALA B CA 1
ATOM 9782 C C . ALA B 1 320 ? -23.719 12.273 16.141 1 98.69 320 ALA B C 1
ATOM 9784 O O . ALA B 1 320 ? -23.531 12.836 17.234 1 98.69 320 ALA B O 1
ATOM 9785 N N . ASP B 1 321 ? -24.688 11.43 15.961 1 98.5 321 ASP B N 1
ATOM 9786 C CA . ASP B 1 321 ? -25.75 11.234 16.938 1 98.5 321 ASP B CA 1
ATOM 9787 C C . ASP B 1 321 ? -25.25 10.438 18.141 1 98.5 321 ASP B C 1
ATOM 9789 O O . ASP B 1 321 ? -25.469 10.836 19.297 1 98.5 321 ASP B O 1
ATOM 9793 N N . ASN B 1 322 ? -24.578 9.328 17.812 1 98.62 322 ASN B N 1
ATOM 9794 C CA . ASN B 1 322 ? -24.297 8.352 18.844 1 98.62 322 ASN B CA 1
ATOM 9795 C C . ASN B 1 322 ? -23 8.688 19.578 1 98.62 322 ASN B C 1
ATOM 9797 O O . ASN B 1 322 ? -22.812 8.305 20.75 1 98.62 322 ASN B O 1
ATOM 9801 N N . PHE B 1 323 ? -22.094 9.359 18.969 1 98.62 323 PHE B N 1
ATOM 9802 C CA . PHE B 1 323 ? -20.828 9.664 19.609 1 98.62 323 PHE B CA 1
ATOM 9803 C C . PHE B 1 323 ? -20.797 11.117 20.078 1 98.62 323 PHE B C 1
ATOM 9805 O O . PHE B 1 323 ? -21.047 11.398 21.25 1 98.62 323 PHE B O 1
ATOM 9812 N N . CYS B 1 324 ? -20.719 12.062 19.219 1 98.44 324 CYS B N 1
ATOM 9813 C CA . CYS B 1 324 ? -20.422 13.453 19.547 1 98.44 324 CYS B CA 1
ATOM 9814 C C . CYS B 1 324 ? -21.594 14.102 20.281 1 98.44 324 CYS B C 1
ATOM 9816 O O . CYS B 1 324 ? -21.406 14.75 21.312 1 98.44 324 CYS B O 1
ATOM 9818 N N . ASN B 1 325 ? -22.812 14 19.734 1 98.62 325 ASN B N 1
ATOM 9819 C CA . ASN B 1 325 ? -23.984 14.633 20.359 1 98.62 325 ASN B CA 1
ATOM 9820 C C . ASN B 1 325 ? -24.266 14.055 21.734 1 98.62 325 ASN B C 1
ATOM 9822 O O . ASN B 1 325 ? -24.672 14.781 22.641 1 98.62 325 ASN B O 1
ATOM 9826 N N . GLN B 1 326 ? -24.047 12.773 21.828 1 98.69 326 GLN B N 1
ATOM 9827 C CA . GLN B 1 326 ? -24.25 12.125 23.125 1 98.69 326 GLN B CA 1
ATOM 9828 C C . GLN B 1 326 ? -23.328 12.711 24.188 1 98.69 326 GLN B C 1
ATOM 9830 O O . GLN B 1 326 ? -23.766 13.039 25.281 1 98.69 326 GLN B O 1
ATOM 9835 N N . ILE B 1 327 ? -22.109 12.852 23.891 1 98.81 327 ILE B N 1
ATOM 9836 C CA . ILE B 1 327 ? -21.109 13.375 24.828 1 98.81 327 ILE B CA 1
ATOM 9837 C C . ILE B 1 327 ? -21.422 14.844 25.125 1 98.81 327 ILE B C 1
ATOM 9839 O O . ILE B 1 327 ? -21.406 15.258 26.281 1 98.81 327 ILE B O 1
ATOM 9843 N N . GLY B 1 328 ? -21.688 15.641 24.062 1 98.75 328 GLY B N 1
ATOM 9844 C CA . GLY B 1 328 ? -22.031 17.047 24.266 1 98.75 328 GLY B CA 1
ATOM 9845 C C . GLY B 1 328 ? -23.234 17.25 25.156 1 98.75 328 GLY B C 1
ATOM 9846 O O . GLY B 1 328 ? -23.234 18.141 26 1 98.75 328 GLY B O 1
ATOM 9847 N N . THR B 1 329 ? -24.234 16.406 24.953 1 98.62 329 THR B N 1
ATOM 9848 C CA . THR B 1 329 ? -25.453 16.5 25.766 1 98.62 329 THR B CA 1
ATOM 9849 C C . THR B 1 329 ? -25.141 16.203 27.234 1 98.62 329 THR B C 1
ATOM 9851 O O . THR B 1 329 ? -25.641 16.891 28.125 1 98.62 329 THR B O 1
ATOM 9854 N N . TRP B 1 330 ? -24.375 15.172 27.453 1 98.75 330 TRP B N 1
ATOM 9855 C CA . TRP B 1 330 ? -23.953 14.852 28.828 1 98.75 330 TRP B CA 1
ATOM 9856 C C . TRP B 1 330 ? -23.266 16.047 29.484 1 98.75 330 TRP B C 1
ATOM 9858 O O . TRP B 1 330 ? -23.578 16.391 30.625 1 98.75 330 TRP B O 1
ATOM 9868 N N . CYS B 1 331 ? -22.359 16.703 28.844 1 98.75 331 CYS B N 1
ATOM 9869 C CA . CYS B 1 331 ? -21.578 17.828 29.375 1 98.75 331 CYS B CA 1
ATOM 9870 C C . CYS B 1 331 ? -22.469 19.016 29.672 1 98.75 331 CYS B C 1
ATOM 9872 O O . CYS B 1 331 ? -22.469 19.547 30.797 1 98.75 331 CYS B O 1
ATOM 9874 N N . ARG B 1 332 ? -23.312 19.422 28.766 1 98.38 332 ARG B N 1
ATOM 9875 C CA . ARG B 1 332 ? -24.172 20.594 28.922 1 98.38 332 ARG B CA 1
ATOM 9876 C C . ARG B 1 332 ? -25.172 20.375 30.047 1 98.38 332 ARG B C 1
ATOM 9878 O O . ARG B 1 332 ? -25.531 21.328 30.766 1 98.38 332 ARG B O 1
ATOM 9885 N N . ALA B 1 333 ? -25.609 19.172 30.203 1 98.44 333 ALA B N 1
ATOM 9886 C CA . ALA B 1 333 ? -26.531 18.859 31.297 1 98.44 333 ALA B CA 1
ATOM 9887 C C . ALA B 1 333 ? -25.875 19.094 32.656 1 98.44 333 ALA B C 1
ATOM 9889 O O . ALA B 1 333 ? -26.578 19.25 33.656 1 98.44 333 ALA B O 1
ATOM 9890 N N . ARG B 1 334 ? -24.656 19.203 32.719 1 98.31 334 ARG B N 1
ATOM 9891 C CA . ARG B 1 334 ? -23.922 19.328 33.969 1 98.31 334 ARG B CA 1
ATOM 9892 C C . ARG B 1 334 ? -23.156 20.656 34.031 1 98.31 334 ARG B C 1
ATOM 9894 O O . ARG B 1 334 ? -22.281 20.844 34.875 1 98.31 334 ARG B O 1
ATOM 9901 N N . GLY B 1 335 ? -23.359 21.453 33.062 1 97.69 335 GLY B N 1
ATOM 9902 C CA . GLY B 1 335 ? -22.906 22.844 33.094 1 97.69 335 GLY B CA 1
ATOM 9903 C C . GLY B 1 335 ? -21.453 23 32.656 1 97.69 335 GLY B C 1
ATOM 9904 O O . GLY B 1 335 ? -20.781 23.938 33.062 1 97.69 335 GLY B O 1
ATOM 9905 N N . ILE B 1 336 ? -20.938 22.078 32.031 1 98.38 336 ILE B N 1
ATOM 9906 C CA . ILE B 1 336 ? -19.594 22.188 31.484 1 98.38 336 ILE B CA 1
ATOM 9907 C C . ILE B 1 336 ? -19.609 22.062 29.969 1 98.38 336 ILE B C 1
ATOM 9909 O O . ILE B 1 336 ? -20.672 21.859 29.375 1 98.38 336 ILE B O 1
ATOM 9913 N N . GLU B 1 337 ? -18.469 22.25 29.297 1 98.5 337 GLU B N 1
ATOM 9914 C CA . GLU B 1 337 ? -18.406 22.25 27.844 1 98.5 337 GLU B CA 1
ATOM 9915 C C . GLU B 1 337 ? -17.672 21.031 27.312 1 98.5 337 GLU B C 1
ATOM 9917 O O . GLU B 1 337 ? -16.891 20.406 28.047 1 98.5 337 GLU B O 1
ATOM 9922 N N . TYR B 1 338 ? -18 20.578 26.141 1 98.62 338 TYR B N 1
ATOM 9923 C CA . TYR B 1 338 ? -17.328 19.547 25.359 1 98.62 338 TYR B CA 1
ATOM 9924 C C . TYR B 1 338 ? -16.594 20.141 24.156 1 98.62 338 TYR B C 1
ATOM 9926 O O . TYR B 1 338 ? -17.234 20.734 23.281 1 98.62 338 TYR B O 1
ATOM 9934 N N . ILE B 1 339 ? -15.203 20.047 24.156 1 98.62 339 ILE B N 1
ATOM 9935 C CA . ILE B 1 339 ? -14.438 20.609 23.047 1 98.62 339 ILE B CA 1
ATOM 9936 C C . ILE B 1 339 ? -13.469 19.562 22.5 1 98.62 339 ILE B C 1
ATOM 9938 O O . ILE B 1 339 ? -13.406 18.438 23.016 1 98.62 339 ILE B O 1
ATOM 9942 N N . GLY B 1 340 ? -12.781 19.859 21.453 1 98.06 340 GLY B N 1
ATOM 9943 C CA . GLY B 1 340 ? -11.805 18.984 20.797 1 98.06 340 GLY B CA 1
ATOM 9944 C C . GLY B 1 340 ? -11.812 19.109 19.281 1 98.06 340 GLY B C 1
ATOM 9945 O O . GLY B 1 340 ? -12.164 20.156 18.75 1 98.06 340 GLY B O 1
ATOM 9946 N N . HIS B 1 341 ? -11.289 18.109 18.641 1 98.12 341 HIS B N 1
ATOM 9947 C CA . HIS B 1 341 ? -11.227 18.078 17.188 1 98.12 341 HIS B CA 1
ATOM 9948 C C . HIS B 1 341 ? -11.062 16.656 16.672 1 98.12 341 HIS B C 1
ATOM 9950 O O . HIS B 1 341 ? -10.828 15.727 17.453 1 98.12 341 HIS B O 1
ATOM 9956 N N . VAL B 1 342 ? -11.273 16.422 15.406 1 98.19 342 VAL B N 1
ATOM 9957 C CA . VAL B 1 342 ? -11.047 15.148 14.719 1 98.19 342 VAL B CA 1
ATOM 9958 C C . VAL B 1 342 ? -9.836 15.281 13.797 1 98.19 342 VAL B C 1
ATOM 9960 O O . VAL B 1 342 ? -9.164 16.312 13.781 1 98.19 342 VAL B O 1
ATOM 9963 N N . LEU B 1 343 ? -9.516 14.172 13.125 1 97.06 343 LEU B N 1
ATOM 9964 C CA . LEU B 1 343 ? -8.43 14.242 12.156 1 97.06 343 LEU B CA 1
ATOM 9965 C C . LEU B 1 343 ? -8.914 14.805 10.828 1 97.06 343 LEU B C 1
ATOM 9967 O O . LEU B 1 343 ? -9.875 14.297 10.242 1 97.06 343 LEU B O 1
ATOM 9971 N N . GLU B 1 344 ? -8.242 15.867 10.367 1 97.31 344 GLU B N 1
ATOM 9972 C CA . GLU B 1 344 ? -8.648 16.547 9.141 1 97.31 344 GLU B CA 1
ATOM 9973 C C . GLU B 1 344 ? -7.602 16.375 8.039 1 97.31 344 GLU B C 1
ATOM 9975 O O . GLU B 1 344 ? -7.867 16.672 6.875 1 97.31 344 GLU B O 1
ATOM 9980 N N . ASP B 1 345 ? -6.5 15.758 8.289 1 94.75 345 ASP B N 1
ATOM 9981 C CA . ASP B 1 345 ? -5.266 15.789 7.512 1 94.75 345 ASP B CA 1
ATOM 9982 C C . ASP B 1 345 ? -5.484 15.242 6.102 1 94.75 345 ASP B C 1
ATOM 9984 O O . ASP B 1 345 ? -6.152 14.219 5.926 1 94.75 345 ASP B O 1
ATOM 9988 N N . ASN B 1 346 ? -4.934 15.984 5.148 1 96.12 346 ASN B N 1
ATOM 9989 C CA . ASN B 1 346 ? -4.898 15.523 3.766 1 96.12 346 ASN B CA 1
ATOM 9990 C C . ASN B 1 346 ? -6.281 15.086 3.287 1 96.12 346 ASN B C 1
ATOM 9992 O O . ASN B 1 346 ? -6.426 14.008 2.703 1 96.12 346 ASN B O 1
ATOM 9996 N N . ASN B 1 347 ? -7.324 15.844 3.707 1 96.38 347 ASN B N 1
ATOM 9997 C CA . ASN B 1 347 ? -8.688 15.766 3.195 1 96.38 347 ASN B CA 1
ATOM 9998 C C . ASN B 1 347 ? -9.43 14.555 3.766 1 96.38 347 ASN B C 1
ATOM 10000 O O . ASN B 1 347 ? -10.484 14.172 3.262 1 96.38 347 ASN B O 1
ATOM 10004 N N . VAL B 1 348 ? -8.914 13.945 4.828 1 97.69 348 VAL B N 1
ATOM 10005 C CA . VAL B 1 348 ? -9.57 12.773 5.402 1 97.69 348 VAL B CA 1
ATOM 10006 C C . VAL B 1 348 ? -10.852 13.195 6.113 1 97.69 348 VAL B C 1
ATOM 10008 O O . VAL B 1 348 ? -11.703 12.359 6.43 1 97.69 348 VAL B O 1
ATOM 10011 N N . HIS B 1 349 ? -11.078 14.508 6.297 1 98.38 349 HIS B N 1
ATOM 10012 C CA . HIS B 1 349 ? -12.211 15.062 7.023 1 98.38 349 HIS B CA 1
ATOM 10013 C C . HIS B 1 349 ? -13.539 14.664 6.375 1 98.38 349 HIS B C 1
ATOM 10015 O O . HIS B 1 349 ? -14.602 14.797 6.988 1 98.38 349 HIS B O 1
ATOM 10021 N N . ALA B 1 350 ? -13.484 14.086 5.176 1 98.5 350 ALA B N 1
ATOM 10022 C CA . ALA B 1 350 ? -14.695 13.656 4.48 1 98.5 350 ALA B CA 1
ATOM 10023 C C . ALA B 1 350 ? -14.664 12.148 4.215 1 98.5 350 ALA B C 1
ATOM 10025 O O . ALA B 1 350 ? -15.469 11.633 3.432 1 98.5 350 ALA B O 1
ATOM 10026 N N . ARG B 1 351 ? -13.75 11.484 4.855 1 98.38 351 ARG B N 1
ATOM 10027 C CA . ARG B 1 351 ? -13.516 10.086 4.52 1 98.38 351 ARG B CA 1
ATOM 10028 C C . ARG B 1 351 ? -13.461 9.219 5.773 1 98.38 351 ARG B C 1
ATOM 10030 O O . ARG B 1 351 ? -13.805 9.68 6.867 1 98.38 351 ARG B O 1
ATOM 10037 N N . LEU B 1 352 ? -13.156 7.922 5.566 1 98.25 352 LEU B N 1
ATOM 10038 C CA . LEU B 1 352 ? -13.039 6.961 6.656 1 98.25 352 LEU B CA 1
ATOM 10039 C C . LEU B 1 352 ? -11.586 6.773 7.066 1 98.25 352 LEU B C 1
ATOM 10041 O O . LEU B 1 352 ? -10.859 7.754 7.27 1 98.25 352 LEU B O 1
ATOM 10045 N N . GLY B 1 353 ? -11.133 5.504 7.266 1 97.38 353 GLY B N 1
ATOM 10046 C CA . GLY B 1 353 ? -9.797 5.367 7.828 1 97.38 353 GLY B CA 1
ATOM 10047 C C . GLY B 1 353 ? -9.672 5.973 9.211 1 97.38 353 GLY B C 1
ATOM 10048 O O . GLY B 1 353 ? -10.453 5.656 10.109 1 97.38 353 GLY B O 1
ATOM 10049 N N . PRO B 1 354 ? -8.648 6.883 9.398 1 97.5 354 PRO B N 1
ATOM 10050 C CA . PRO B 1 354 ? -8.586 7.547 10.703 1 97.5 354 PRO B CA 1
ATOM 10051 C C . PRO B 1 354 ? -9.641 8.633 10.859 1 97.5 354 PRO B C 1
ATOM 10053 O O . PRO B 1 354 ? -9.82 9.18 11.953 1 97.5 354 PRO B O 1
ATOM 10056 N N . GLY B 1 355 ? -10.328 8.922 9.82 1 97.5 355 GLY B N 1
ATOM 10057 C CA . GLY B 1 355 ? -11.297 10 9.805 1 97.5 355 GLY B CA 1
ATOM 10058 C C . GLY B 1 355 ? -12.633 9.609 10.406 1 97.5 355 GLY B C 1
ATOM 10059 O O . GLY B 1 355 ? -12.891 8.43 10.648 1 97.5 355 GLY B O 1
ATOM 10060 N N . ALA B 1 356 ? -13.508 10.648 10.57 1 97.94 356 ALA B N 1
ATOM 10061 C CA . ALA B 1 356 ? -14.82 10.477 11.18 1 97.94 356 ALA B CA 1
ATOM 10062 C C . ALA B 1 356 ? -15.922 10.539 10.125 1 97.94 356 ALA B C 1
ATOM 10064 O O . ALA B 1 356 ? -17.109 10.508 10.453 1 97.94 356 ALA B O 1
ATOM 10065 N N . GLY B 1 357 ? -15.555 10.656 8.898 1 98 357 GLY B N 1
ATOM 10066 C CA . GLY B 1 357 ? -16.5 10.531 7.797 1 98 357 GLY B CA 1
ATOM 10067 C C . GLY B 1 357 ? -17.016 11.867 7.301 1 98 357 GLY B C 1
ATOM 10068 O O . GLY B 1 357 ? -17.281 12.031 6.113 1 98 357 GLY B O 1
ATOM 10069 N N . HIS B 1 358 ? -17.234 12.844 8.219 1 98.75 358 HIS B N 1
ATOM 10070 C CA . HIS B 1 358 ? -17.797 14.148 7.902 1 98.75 358 HIS B CA 1
ATOM 10071 C C . HIS B 1 358 ? -17.438 15.18 8.961 1 98.75 358 HIS B C 1
ATOM 10073 O O . HIS B 1 358 ? -17.922 15.109 10.094 1 98.75 358 HIS B O 1
ATOM 10079 N N . PHE B 1 359 ? -16.719 16.188 8.57 1 98.69 359 PHE B N 1
ATOM 10080 C CA . PHE B 1 359 ? -16.156 17.109 9.539 1 98.69 359 PHE B CA 1
ATOM 10081 C C . PHE B 1 359 ? -17.25 17.766 10.383 1 98.69 359 PHE B C 1
ATOM 10083 O O . PHE B 1 359 ? -17.203 17.688 11.609 1 98.69 359 PHE B O 1
ATOM 10090 N N . PHE B 1 360 ? -18.234 18.359 9.781 1 98.75 360 PHE B N 1
ATOM 10091 C CA . PHE B 1 360 ? -19.266 19.125 10.484 1 98.75 360 PHE B CA 1
ATOM 10092 C C . PHE B 1 360 ? -20.094 18.219 11.375 1 98.75 360 PHE B C 1
ATOM 10094 O O . PHE B 1 360 ? -20.281 18.5 12.562 1 98.75 360 PHE B O 1
ATOM 10101 N N . ARG B 1 361 ? -20.484 17.094 10.859 1 98.62 361 ARG B N 1
ATOM 10102 C CA . ARG B 1 361 ? -21.297 16.156 11.625 1 98.62 361 ARG B CA 1
ATOM 10103 C C . ARG B 1 361 ? -20.547 15.633 12.844 1 98.62 361 ARG B C 1
ATOM 10105 O O . ARG B 1 361 ? -21.141 15.453 13.914 1 98.62 361 ARG B O 1
ATOM 10112 N N . SER B 1 362 ? -19.312 15.453 12.68 1 98.62 362 SER B N 1
ATOM 10113 C CA . SER B 1 362 ? -18.516 14.836 13.727 1 98.62 362 SER B CA 1
ATOM 10114 C C . SER B 1 362 ? -18.297 15.797 14.891 1 98.62 362 SER B C 1
ATOM 10116 O O . SER B 1 362 ? -17.906 15.383 15.984 1 98.62 362 SER B O 1
ATOM 10118 N N . LEU B 1 363 ? -18.562 17.109 14.711 1 98.5 363 LEU B N 1
ATOM 10119 C CA . LEU B 1 363 ? -18.281 18.094 15.758 1 98.5 363 LEU B CA 1
ATOM 10120 C C . LEU B 1 363 ? -19.547 18.781 16.219 1 98.5 363 LEU B C 1
ATOM 10122 O O . LEU B 1 363 ? -19.5 19.703 17.047 1 98.5 363 LEU B O 1
ATOM 10126 N N . TRP B 1 364 ? -20.719 18.344 15.766 1 97.75 364 TRP B N 1
ATOM 10127 C CA . TRP B 1 364 ? -21.984 19.016 16.078 1 97.75 364 TRP B CA 1
ATOM 10128 C C . TRP B 1 364 ? -22.188 19.094 17.578 1 97.75 364 TRP B C 1
ATOM 10130 O O . TRP B 1 364 ? -22.719 20.094 18.094 1 97.75 364 TRP B O 1
ATOM 10140 N N . GLY B 1 365 ? -21.734 18.078 18.234 1 98.38 365 GLY B N 1
ATOM 10141 C CA . GLY B 1 365 ? -21.984 18 19.656 1 98.38 365 GLY B CA 1
ATOM 10142 C C . GLY B 1 365 ? -21.016 18.828 20.484 1 98.38 365 GLY B C 1
ATOM 10143 O O . GLY B 1 365 ? -21.234 19.031 21.688 1 98.38 365 GLY B O 1
ATOM 10144 N N . GLN B 1 366 ? -20.047 19.422 19.969 1 98.56 366 GLN B N 1
ATOM 10145 C CA . GLN B 1 366 ? -19.016 20.172 20.703 1 98.56 366 GLN B CA 1
ATOM 10146 C C . GLN B 1 366 ? -19.422 21.625 20.891 1 98.56 366 GLN B C 1
ATOM 10148 O O . GLN B 1 366 ? -20.219 22.156 20.109 1 98.56 366 GLN B O 1
ATOM 10153 N N . ASP B 1 367 ? -18.859 22.25 21.859 1 98.69 367 ASP B N 1
ATOM 10154 C CA . ASP B 1 367 ? -19.234 23.609 22.219 1 98.69 367 ASP B CA 1
ATOM 10155 C C . ASP B 1 367 ? -18.297 24.625 21.578 1 98.69 367 ASP B C 1
ATOM 10157 O O . ASP B 1 367 ? -18.594 25.828 21.547 1 98.69 367 ASP B O 1
ATOM 10161 N N . MET B 1 368 ? -17.219 24.25 21.062 1 98.69 368 MET B N 1
ATOM 10162 C CA . MET B 1 368 ? -16.359 24.984 20.141 1 98.69 368 MET B CA 1
ATOM 10163 C C . MET B 1 368 ? -16.094 24.156 18.875 1 98.69 368 MET B C 1
ATOM 10165 O O . MET B 1 368 ? -16.219 22.938 18.891 1 98.69 368 MET B O 1
ATOM 10169 N N . SER B 1 369 ? -15.875 24.859 17.75 1 98.56 369 SER B N 1
ATOM 10170 C CA . SER B 1 369 ? -15.25 24.156 16.641 1 98.56 369 SER B CA 1
ATOM 10171 C C . SER B 1 369 ? -13.766 23.906 16.891 1 98.56 369 SER B C 1
ATOM 10173 O O . SER B 1 369 ? -13.133 24.656 17.656 1 98.56 369 SER B O 1
ATOM 10175 N N . GLY B 1 370 ? -13.219 22.797 16.375 1 98.56 370 GLY B N 1
ATOM 10176 C CA . GLY B 1 370 ? -11.828 22.5 16.672 1 98.56 370 GLY B CA 1
ATOM 10177 C C . GLY B 1 370 ? -11.062 21.984 15.461 1 98.56 370 GLY B C 1
ATOM 10178 O O . GLY B 1 370 ? -11.617 21.25 14.633 1 98.56 370 GLY B O 1
ATOM 10179 N N . ILE B 1 371 ? -9.781 22.359 15.328 1 98.44 371 ILE B N 1
ATOM 10180 C CA . ILE B 1 371 ? -8.82 21.844 14.359 1 98.44 371 ILE B CA 1
ATOM 10181 C C . ILE B 1 371 ? -7.449 21.703 15.008 1 98.44 371 ILE B C 1
ATOM 10183 O O . ILE B 1 371 ? -7.262 22.109 16.156 1 98.44 371 ILE B O 1
ATOM 10187 N N . ASP B 1 372 ? -6.551 21.125 14.359 1 96.5 372 ASP B N 1
ATOM 10188 C CA . ASP B 1 372 ? -5.191 21.141 14.891 1 96.5 372 ASP B CA 1
ATOM 10189 C C . ASP B 1 372 ? -4.176 21.406 13.781 1 96.5 372 ASP B C 1
ATOM 10191 O O . ASP B 1 372 ? -4.48 21.234 12.594 1 96.5 372 ASP B O 1
ATOM 10195 N N . VAL B 1 373 ? -3.113 21.953 14.094 1 97.38 373 VAL B N 1
ATOM 10196 C CA . VAL B 1 373 ? -1.922 22.219 13.289 1 97.38 373 VAL B CA 1
ATOM 10197 C C . VAL B 1 373 ? -0.692 21.641 14 1 97.38 373 VAL B C 1
ATOM 10199 O O . VAL B 1 373 ? -0.11 22.312 14.867 1 97.38 373 VAL B O 1
ATOM 10202 N N . VAL B 1 374 ? -0.291 20.453 13.578 1 95.75 374 VAL B N 1
ATOM 10203 C CA . VAL B 1 374 ? 0.821 19.719 14.18 1 95.75 374 VAL B CA 1
ATOM 10204 C C . VAL B 1 374 ? 1.692 19.109 13.086 1 95.75 374 VAL B C 1
ATOM 10206 O O . VAL B 1 374 ? 1.347 19.172 11.906 1 95.75 374 VAL B O 1
ATOM 10209 N N . LEU B 1 375 ? 2.898 18.609 13.406 1 95.69 375 LEU B N 1
ATOM 10210 C CA . LEU B 1 375 ? 3.746 17.75 12.578 1 95.69 375 LEU B CA 1
ATOM 10211 C C . LEU B 1 375 ? 4.09 18.438 11.258 1 95.69 375 LEU B C 1
ATOM 10213 O O . LEU B 1 375 ? 4.016 17.828 10.195 1 95.69 375 LEU B O 1
ATOM 10217 N N . TRP B 1 376 ? 4.293 19.703 11.266 1 96.25 376 TRP B N 1
ATOM 10218 C CA . TRP B 1 376 ? 4.758 20.484 10.125 1 96.25 376 TRP B CA 1
ATOM 10219 C C . TRP B 1 376 ? 3.697 20.531 9.031 1 96.25 376 TRP B C 1
ATOM 10221 O O . TRP B 1 376 ? 4.023 20.562 7.844 1 96.25 376 TRP B O 1
ATOM 10231 N N . GLN B 1 377 ? 2.441 20.547 9.422 1 96.38 377 GLN B N 1
ATOM 10232 C CA . GLN B 1 377 ? 1.339 20.625 8.469 1 96.38 377 GLN B CA 1
ATOM 10233 C C . GLN B 1 377 ? 1.379 21.938 7.691 1 96.38 377 GLN B C 1
ATOM 10235 O O . GLN B 1 377 ? 0.976 21.984 6.527 1 96.38 377 GLN B O 1
ATOM 10240 N N . ILE B 1 378 ? 1.817 23 8.359 1 97.31 378 ILE B N 1
ATOM 10241 C CA . ILE B 1 378 ? 1.847 24.328 7.758 1 97.31 378 ILE B CA 1
ATOM 10242 C C . ILE B 1 378 ? 3.258 24.906 7.852 1 97.31 378 ILE B C 1
ATOM 10244 O O . ILE B 1 378 ? 3.834 24.969 8.938 1 97.31 378 ILE B O 1
ATOM 10248 N N . VAL B 1 379 ? 3.812 25.219 6.73 1 96.56 379 VAL B N 1
ATOM 10249 C CA . VAL B 1 379 ? 5.133 25.828 6.621 1 96.56 379 VAL B CA 1
ATOM 10250 C C . VAL B 1 379 ? 5.062 27.062 5.715 1 96.56 379 VAL B C 1
ATOM 10252 O O . VAL B 1 379 ? 4.586 26.969 4.582 1 96.56 379 VAL B O 1
ATOM 10255 N N . PRO B 1 380 ? 5.484 28.297 6.215 1 96.5 380 PRO B N 1
ATOM 10256 C CA . PRO B 1 380 ? 5.496 29.484 5.355 1 96.5 380 PRO B CA 1
ATOM 10257 C C . PRO B 1 380 ? 6.219 29.25 4.031 1 96.5 380 PRO B C 1
ATOM 10259 O O . PRO B 1 380 ? 7.336 28.734 4.016 1 96.5 380 PRO B O 1
ATOM 10262 N N . GLY B 1 381 ? 5.617 29.578 3.018 1 95.12 381 GLY B N 1
ATOM 10263 C CA . GLY B 1 381 ? 6.207 29.422 1.698 1 95.12 381 GLY B CA 1
ATOM 10264 C C . GLY B 1 381 ? 5.754 28.156 0.991 1 95.12 381 GLY B C 1
ATOM 10265 O O . GLY B 1 381 ? 5.93 28.016 -0.221 1 95.12 381 GLY B O 1
ATOM 10266 N N . PHE B 1 382 ? 5.18 27.219 1.685 1 96.25 382 PHE B N 1
ATOM 10267 C CA . PHE B 1 382 ? 4.668 25.969 1.116 1 96.25 382 PHE B CA 1
ATOM 10268 C C . PHE B 1 382 ? 3.145 25.938 1.155 1 96.25 382 PHE B C 1
ATOM 10270 O O . PHE B 1 382 ? 2.549 24.984 1.644 1 96.25 382 PHE B O 1
ATOM 10277 N N . ASP B 1 383 ? 2.531 26.969 0.615 1 95.81 383 ASP B N 1
ATOM 10278 C CA . ASP B 1 383 ? 1.081 27.094 0.71 1 95.81 383 ASP B CA 1
ATOM 10279 C C . ASP B 1 383 ? 0.387 26.297 -0.389 1 95.81 383 ASP B C 1
ATOM 10281 O O . ASP B 1 383 ? -0.807 26 -0.293 1 95.81 383 ASP B O 1
ATOM 10285 N N . GLU B 1 384 ? 1.169 25.938 -1.453 1 94.25 384 GLU B N 1
ATOM 10286 C CA . GLU B 1 384 ? 0.582 25.156 -2.539 1 94.25 384 GLU B CA 1
ATOM 10287 C C . GLU B 1 384 ? 1.412 23.906 -2.836 1 94.25 384 GLU B C 1
ATOM 10289 O O . GLU B 1 384 ? 0.863 22.828 -3.064 1 94.25 384 GLU B O 1
ATOM 10294 N N . MET B 1 385 ? 2.727 24.062 -2.709 1 94.62 385 MET B N 1
ATOM 10295 C CA . MET B 1 385 ? 3.662 22.984 -3.02 1 94.62 385 MET B CA 1
ATOM 10296 C C . MET B 1 385 ? 3.6 21.891 -1.962 1 94.62 385 MET B C 1
ATOM 10298 O O . MET B 1 385 ? 3.764 22.156 -0.771 1 94.62 385 MET B O 1
ATOM 10302 N N . SER B 1 386 ? 3.303 20.656 -2.43 1 95.62 386 SER B N 1
ATOM 10303 C CA . SER B 1 386 ? 3.42 19.531 -1.509 1 95.62 386 SER B CA 1
ATOM 10304 C C . SER B 1 386 ? 4.855 19.344 -1.03 1 95.62 386 SER B C 1
ATOM 10306 O O . SER B 1 386 ? 5.801 19.609 -1.779 1 95.62 386 SER B O 1
ATOM 10308 N N . PHE B 1 387 ? 5.051 18.953 0.206 1 95.69 387 PHE B N 1
ATOM 10309 C CA . PHE B 1 387 ? 6.395 18.75 0.734 1 95.69 387 PHE B CA 1
ATOM 10310 C C . PHE B 1 387 ? 6.395 17.609 1.756 1 95.69 387 PHE B C 1
ATOM 10312 O O . PHE B 1 387 ? 5.336 17.188 2.215 1 95.69 387 PHE B O 1
ATOM 10319 N N . ARG B 1 388 ? 7.562 17.109 2.092 1 94.25 388 ARG B N 1
ATOM 10320 C CA . ARG B 1 388 ? 7.77 15.961 2.963 1 94.25 388 ARG B CA 1
ATOM 10321 C C . ARG B 1 388 ? 7.711 16.359 4.43 1 94.25 388 ARG B C 1
ATOM 10323 O O . ARG B 1 388 ? 8.312 17.375 4.832 1 94.25 388 ARG B O 1
ATOM 10330 N N . THR B 1 389 ? 6.949 15.617 5.164 1 93 389 THR B N 1
ATOM 10331 C CA . THR B 1 389 ? 6.945 15.719 6.621 1 93 389 THR B CA 1
ATOM 10332 C C . THR B 1 389 ? 7.414 14.414 7.258 1 93 389 THR B C 1
ATOM 10334 O O . THR B 1 389 ? 7.934 13.539 6.574 1 93 389 THR B O 1
ATOM 10337 N N . THR B 1 390 ? 7.258 14.289 8.57 1 87.81 390 THR B N 1
ATOM 10338 C CA . THR B 1 390 ? 7.633 13.086 9.297 1 87.81 390 THR B CA 1
ATOM 10339 C C . THR B 1 390 ? 6.684 11.938 8.969 1 87.81 390 THR B C 1
ATOM 10341 O O . THR B 1 390 ? 7.004 10.773 9.211 1 87.81 390 THR B O 1
ATOM 10344 N N . PHE B 1 391 ? 5.504 12.328 8.414 1 82.19 391 PHE B N 1
ATOM 10345 C CA . PHE B 1 391 ? 4.469 11.32 8.211 1 82.19 391 PHE B CA 1
ATOM 10346 C C . PHE B 1 391 ? 4.023 11.297 6.75 1 82.19 391 PHE B C 1
ATOM 10348 O O . PHE B 1 391 ? 2.85 11.047 6.461 1 82.19 391 PHE B O 1
ATOM 10355 N N . GLY B 1 392 ? 4.922 11.586 5.875 1 87.5 392 GLY B N 1
ATOM 10356 C CA . GLY B 1 392 ? 4.551 11.547 4.469 1 87.5 392 GLY B CA 1
ATOM 10357 C C . GLY B 1 392 ? 4.551 12.914 3.816 1 87.5 392 GLY B C 1
ATOM 10358 O O . GLY B 1 392 ? 5.309 13.797 4.219 1 87.5 392 GLY B O 1
ATOM 10359 N N . GLU B 1 393 ? 3.676 13.109 2.736 1 93.25 393 GLU B N 1
ATOM 10360 C CA . GLU B 1 393 ? 3.611 14.367 2.006 1 93.25 393 GLU B CA 1
ATOM 10361 C C . GLU B 1 393 ? 2.33 15.133 2.334 1 93.25 393 GLU B C 1
ATOM 10363 O O . GLU B 1 393 ? 1.274 14.523 2.529 1 93.25 393 GLU B O 1
ATOM 10368 N N . THR B 1 394 ? 2.396 16.344 2.299 1 95 394 THR B N 1
ATOM 10369 C CA . THR B 1 394 ? 1.283 17.188 2.707 1 95 394 THR B CA 1
ATOM 10370 C C . THR B 1 394 ? 0.429 17.578 1.504 1 95 394 THR B C 1
ATOM 10372 O O . THR B 1 394 ? 0.935 17.688 0.385 1 95 394 THR B O 1
ATOM 10375 N N . ASP B 1 395 ? -0.9 17.734 1.753 1 96.25 395 ASP B N 1
ATOM 10376 C CA . ASP B 1 395 ? -1.723 18.578 0.899 1 96.25 395 ASP B CA 1
ATOM 10377 C C . ASP B 1 395 ? -1.666 20.047 1.356 1 96.25 395 ASP B C 1
ATOM 10379 O O . ASP B 1 395 ? -2.557 20.5 2.068 1 96.25 395 ASP B O 1
ATOM 10383 N N . SER B 1 396 ? -0.684 20.734 0.871 1 97.12 396 SER B N 1
ATOM 10384 C CA . SER B 1 396 ? -0.403 22.078 1.336 1 97.12 396 SER B CA 1
ATOM 10385 C C . SER B 1 396 ? -1.582 23.016 1.073 1 97.12 396 SER B C 1
ATOM 10387 O O . SER B 1 396 ? -1.875 23.906 1.881 1 97.12 396 SER B O 1
ATOM 10389 N N . GLU B 1 397 ? -2.238 22.812 -0.055 1 97.31 397 GLU B N 1
ATOM 10390 C CA . GLU B 1 397 ? -3.391 23.656 -0.38 1 97.31 397 GLU B CA 1
ATOM 10391 C C . GLU B 1 397 ? -4.492 23.5 0.666 1 97.31 397 GLU B C 1
ATOM 10393 O O . GLU B 1 397 ? -5.086 24.5 1.094 1 97.31 397 GLU B O 1
ATOM 10398 N N . PHE B 1 398 ? -4.754 22.328 1.036 1 98.25 398 PHE B N 1
ATOM 10399 C CA . PHE B 1 398 ? -5.758 22.109 2.07 1 98.25 398 PHE B CA 1
ATOM 10400 C C . PHE B 1 398 ? -5.34 22.781 3.379 1 98.25 398 PHE B C 1
ATOM 10402 O O . PHE B 1 398 ? -6.137 23.484 4.008 1 98.25 398 PHE B O 1
ATOM 10409 N N . PHE B 1 399 ? -4.145 22.562 3.807 1 98.12 399 PHE B N 1
ATOM 10410 C CA . PHE B 1 399 ? -3.697 23.031 5.113 1 98.12 399 PHE B CA 1
ATOM 10411 C C . PHE B 1 399 ? -3.701 24.562 5.172 1 98.12 399 PHE B C 1
ATOM 10413 O O . PHE B 1 399 ? -4 25.141 6.215 1 98.12 399 PHE B O 1
ATOM 10420 N N . HIS B 1 400 ? -3.393 25.203 4.051 1 98.25 400 HIS B N 1
ATOM 10421 C CA . HIS B 1 400 ? -3.248 26.656 4.078 1 98.25 400 HIS B CA 1
ATOM 10422 C C . HIS B 1 400 ? -4.57 27.344 3.752 1 98.25 400 HIS B C 1
ATOM 10424 O O . HIS B 1 400 ? -4.828 28.453 4.223 1 98.25 400 HIS B O 1
ATOM 10430 N N . TYR B 1 401 ? -5.43 26.703 2.939 1 98.5 401 TYR B N 1
ATOM 10431 C CA . TYR B 1 401 ? -6.613 27.422 2.467 1 98.5 401 TYR B CA 1
ATOM 10432 C C . TYR B 1 401 ? -7.887 26.734 2.951 1 98.5 401 TYR B C 1
ATOM 10434 O O . TYR B 1 401 ? -8.953 27.344 2.969 1 98.5 401 TYR B O 1
ATOM 10442 N N . GLY B 1 402 ? -7.801 25.484 3.342 1 98.62 402 GLY B N 1
ATOM 10443 C CA . GLY B 1 402 ? -9 24.734 3.678 1 98.62 402 GLY B CA 1
ATOM 10444 C C . GLY B 1 402 ? -9.172 24.516 5.172 1 98.62 402 GLY B C 1
ATOM 10445 O O . GLY B 1 402 ? -10.258 24.734 5.711 1 98.62 402 GLY B O 1
ATOM 10446 N N . LEU B 1 403 ? -8.148 24.188 5.93 1 98.56 403 LEU B N 1
ATOM 10447 C CA . LEU B 1 403 ? -8.211 23.656 7.293 1 98.56 403 LEU B CA 1
ATOM 10448 C C . LEU B 1 403 ? -8.859 24.672 8.234 1 98.56 403 LEU B C 1
ATOM 10450 O O . LEU B 1 403 ? -9.898 24.375 8.836 1 98.56 403 LEU B O 1
ATOM 10454 N N . ALA B 1 404 ? -8.32 25.844 8.305 1 98.62 404 ALA B N 1
ATOM 10455 C CA . ALA B 1 404 ? -8.859 26.844 9.234 1 98.62 404 ALA B CA 1
ATOM 10456 C C . ALA B 1 404 ? -10.258 27.281 8.82 1 98.62 404 ALA B C 1
ATOM 10458 O O . ALA B 1 404 ? -11.109 27.547 9.664 1 98.62 404 ALA B O 1
ATOM 10459 N N . LYS B 1 405 ? -10.492 27.359 7.5 1 98.38 405 LYS B N 1
ATOM 10460 C CA . LYS B 1 405 ? -11.805 27.766 7.004 1 98.38 405 LYS B CA 1
ATOM 10461 C C . LYS B 1 405 ? -12.867 26.719 7.332 1 98.38 405 LYS B C 1
ATOM 10463 O O . LYS B 1 405 ? -14.023 27.062 7.594 1 98.38 405 LYS B O 1
ATOM 10468 N N . LEU B 1 406 ? -12.453 25.484 7.398 1 97.69 406 LEU B N 1
ATOM 10469 C CA . LEU B 1 406 ? -13.359 24.453 7.871 1 97.69 406 LEU B CA 1
ATOM 10470 C C . LEU B 1 406 ? -13.758 24.688 9.32 1 97.69 406 LEU B C 1
ATOM 10472 O O . LEU B 1 406 ? -14.953 24.703 9.648 1 97.69 406 LEU B O 1
ATOM 10476 N N . GLY B 1 407 ? -12.758 24.906 10.133 1 98.62 407 GLY B N 1
ATOM 10477 C CA . GLY B 1 407 ? -13 25.094 11.547 1 98.62 407 GLY B CA 1
ATOM 10478 C C . GLY B 1 407 ? -13.828 26.328 11.852 1 98.62 407 GLY B C 1
ATOM 10479 O O . GLY B 1 407 ? -14.867 26.234 12.516 1 98.62 407 GLY B O 1
ATOM 10480 N N . VAL B 1 408 ? -13.484 27.484 11.289 1 98.69 408 VAL B N 1
ATOM 10481 C CA . VAL B 1 408 ? -14.109 28.75 11.656 1 98.69 408 VAL B CA 1
ATOM 10482 C C . VAL B 1 408 ? -15.531 28.797 11.109 1 98.69 408 VAL B C 1
ATOM 10484 O O . VAL B 1 408 ? -16.422 29.391 11.727 1 98.69 408 VAL B O 1
ATOM 10487 N N . SER B 1 409 ? -15.734 28.188 9.945 1 98.75 409 SER B N 1
ATOM 10488 C CA . SER B 1 409 ? -17.094 28.156 9.398 1 98.75 409 SER B CA 1
ATOM 10489 C C . SER B 1 409 ? -18.062 27.469 10.352 1 98.75 409 SER B C 1
ATOM 10491 O O . SER B 1 409 ? -19.172 27.953 10.562 1 98.75 409 SER B O 1
ATOM 10493 N N . LEU B 1 410 ? -17.594 26.359 10.906 1 98.69 410 LEU B N 1
ATOM 10494 C CA . LEU B 1 410 ? -18.438 25.672 11.883 1 98.69 410 LEU B CA 1
ATOM 10495 C C . LEU B 1 410 ? -18.656 26.547 13.109 1 98.69 410 LEU B C 1
ATOM 10497 O O . LEU B 1 410 ? -19.75 26.547 13.68 1 98.69 410 LEU B O 1
ATOM 10501 N N . GLY B 1 411 ? -17.625 27.266 13.547 1 98.56 411 GLY B N 1
ATOM 10502 C CA . GLY B 1 411 ? -17.797 28.188 14.648 1 98.56 411 GLY B CA 1
ATOM 10503 C C . GLY B 1 411 ? -18.844 29.25 14.375 1 98.56 411 GLY B C 1
ATOM 10504 O O . GLY B 1 411 ? -19.578 29.656 15.281 1 98.56 411 GLY B O 1
ATOM 10505 N N . HIS B 1 412 ? -18.984 29.688 13.125 1 98.12 412 HIS B N 1
ATOM 10506 C CA . HIS B 1 412 ? -19.875 30.766 12.734 1 98.12 412 HIS B CA 1
ATOM 10507 C C . HIS B 1 412 ? -21.312 30.25 12.602 1 98.12 412 HIS B C 1
ATOM 10509 O O . HIS B 1 412 ? -22.266 30.953 12.992 1 98.12 412 HIS B O 1
ATOM 10515 N N . ILE B 1 413 ? -21.469 29.078 12.102 1 97.62 413 ILE B N 1
ATOM 10516 C CA . ILE B 1 413 ? -22.797 28.719 11.617 1 97.62 413 ILE B CA 1
ATOM 10517 C C . ILE B 1 413 ? -23.562 27.969 12.711 1 97.62 413 ILE B C 1
ATOM 10519 O O . ILE B 1 413 ? -24.781 27.812 12.625 1 97.62 413 ILE B O 1
ATOM 10523 N N . ASP B 1 414 ? -22.906 27.438 13.664 1 97 414 ASP B N 1
ATOM 10524 C CA . ASP B 1 414 ? -23.547 26.703 14.75 1 97 414 ASP B CA 1
ATOM 10525 C C . ASP B 1 414 ? -23.734 27.578 15.977 1 97 414 ASP B C 1
ATOM 10527 O O . ASP B 1 414 ? -22.766 27.969 16.625 1 97 414 ASP B O 1
ATOM 10531 N N . PRO B 1 415 ? -24.906 27.828 16.328 1 95.81 415 PRO B N 1
ATOM 10532 C CA . PRO B 1 415 ? -25.172 28.719 17.453 1 95.81 415 PRO B CA 1
ATOM 10533 C C . PRO B 1 415 ? -24.531 28.234 18.766 1 95.81 415 PRO B C 1
ATOM 10535 O O . PRO B 1 415 ? -24.141 29.047 19.609 1 95.81 415 PRO B O 1
ATOM 10538 N N . LYS B 1 416 ? -24.438 26.969 18.891 1 96.31 416 LYS B N 1
ATOM 10539 C CA . LYS B 1 416 ? -23.828 26.391 20.094 1 96.31 416 LYS B CA 1
ATOM 10540 C C . LYS B 1 416 ? -22.391 26.859 20.266 1 96.31 416 LYS B C 1
ATOM 10542 O O . LYS B 1 416 ? -21.891 26.906 21.391 1 96.31 416 LYS B O 1
ATOM 10547 N N . LYS B 1 417 ? -21.75 27.188 19.266 1 98.06 417 LYS B N 1
ATOM 10548 C CA . LYS B 1 417 ? -20.328 27.5 19.312 1 98.06 417 LYS B CA 1
ATOM 10549 C C . LYS B 1 417 ? -20.094 28.984 19.594 1 98.06 417 LYS B C 1
ATOM 10551 O O . LYS B 1 417 ? -19 29.375 19.984 1 98.06 417 LYS B O 1
ATOM 10556 N N . GLN B 1 418 ? -21.047 29.797 19.344 1 96.56 418 GLN B N 1
ATOM 10557 C CA . GLN B 1 418 ? -21 31.234 19.625 1 96.56 418 GLN B CA 1
ATOM 10558 C C . GLN B 1 418 ? -19.781 31.875 18.969 1 96.56 418 GLN B C 1
ATOM 10560 O O . GLN B 1 418 ? -19.094 32.688 19.578 1 96.56 418 GLN B O 1
ATOM 10565 N N . GLY B 1 419 ? -19.422 31.391 17.844 1 97.62 419 GLY B N 1
ATOM 10566 C CA . GLY B 1 419 ? -18.344 31.953 17.062 1 97.62 419 GLY B CA 1
ATOM 10567 C C . GLY B 1 419 ? -16.969 31.516 17.531 1 97.62 419 GLY B C 1
ATOM 10568 O O . GLY B 1 419 ? -15.945 32.062 17.109 1 97.62 419 GLY B O 1
ATOM 10569 N N . ARG B 1 420 ? -16.891 30.516 18.453 1 98.62 420 ARG B N 1
ATOM 10570 C CA . ARG B 1 420 ? -15.625 30.078 19.031 1 98.62 420 ARG B CA 1
ATOM 10571 C C . ARG B 1 420 ? -15.031 28.922 18.234 1 98.62 420 ARG B C 1
ATOM 10573 O O . ARG B 1 420 ? -15.703 27.922 17.984 1 98.62 420 ARG B O 1
ATOM 10580 N N . THR B 1 421 ? -13.828 29.094 17.781 1 98.75 421 THR B N 1
ATOM 10581 C CA . THR B 1 421 ? -13.039 28.062 17.109 1 98.75 421 THR B CA 1
ATOM 10582 C C . THR B 1 421 ? -11.68 27.906 17.781 1 98.75 421 THR B C 1
ATOM 10584 O O . THR B 1 421 ? -10.938 28.875 17.938 1 98.75 421 THR B O 1
ATOM 10587 N N . MET B 1 422 ? -11.391 26.688 18.219 1 98.38 422 MET B N 1
ATOM 10588 C CA . MET B 1 422 ? -10.117 26.438 18.875 1 98.38 422 MET B CA 1
ATOM 10589 C C . MET B 1 422 ? -9.172 25.672 17.938 1 98.38 422 MET B C 1
ATOM 10591 O O . MET B 1 422 ? -9.609 24.891 17.109 1 98.38 422 MET B O 1
ATOM 10595 N N . CYS B 1 423 ? -7.863 25.875 18.031 1 98.62 423 CYS B N 1
ATOM 10596 C CA . CYS B 1 423 ? -6.82 25.188 17.281 1 98.62 423 CYS B CA 1
ATOM 10597 C C . CYS B 1 423 ? -5.734 24.656 18.203 1 98.62 423 CYS B C 1
ATOM 10599 O O . CYS B 1 423 ? -5.109 25.438 18.938 1 98.62 423 CYS B O 1
ATOM 10601 N N . GLU B 1 424 ? -5.621 23.328 18.234 1 98.31 424 GLU B N 1
ATOM 10602 C CA . GLU B 1 424 ? -4.359 22.797 18.766 1 98.31 424 GLU B CA 1
ATOM 10603 C C . GLU B 1 424 ? -3.18 23.25 17.906 1 98.31 424 GLU B C 1
ATOM 10605 O O . GLU B 1 424 ? -3.145 22.969 16.703 1 98.31 424 GLU B O 1
ATOM 10610 N N . LEU B 1 425 ? -2.234 23.891 18.5 1 97.5 425 LEU B N 1
ATOM 10611 C CA . LEU B 1 425 ? -1.211 24.578 17.719 1 97.5 425 LEU B CA 1
ATOM 10612 C C . LEU B 1 425 ? 0.174 24.344 18.312 1 97.5 425 LEU B C 1
ATOM 10614 O O . LEU B 1 425 ? 0.299 24.016 19.484 1 97.5 425 LEU B O 1
ATOM 10618 N N . TYR B 1 426 ? 1.226 24.391 17.5 1 96.44 426 TYR B N 1
ATOM 10619 C CA . TYR B 1 426 ? 2.637 24.297 17.859 1 96.44 426 TYR B CA 1
ATOM 10620 C C . TYR B 1 426 ? 3.01 22.859 18.219 1 96.44 426 TYR B C 1
ATOM 10622 O O . TYR B 1 426 ? 3.91 22.641 19.031 1 96.44 426 TYR B O 1
ATOM 10630 N N . GLY B 1 427 ? 2.254 21.891 17.703 1 92.69 427 GLY B N 1
ATOM 10631 C CA . GLY B 1 427 ? 2.479 20.531 18.141 1 92.69 427 GLY B CA 1
ATOM 10632 C C . GLY B 1 427 ? 3.467 19.781 17.266 1 92.69 427 GLY B C 1
ATOM 10633 O O . GLY B 1 427 ? 3.316 19.734 16.047 1 92.69 427 GLY B O 1
ATOM 10634 N N . ALA B 1 428 ? 4.527 19.188 17.891 1 95.31 428 ALA B N 1
ATOM 10635 C CA . ALA B 1 428 ? 5.41 18.203 17.266 1 95.31 428 ALA B CA 1
ATOM 10636 C C . ALA B 1 428 ? 6.133 18.812 16.062 1 95.31 428 ALA B C 1
ATOM 10638 O O . ALA B 1 428 ? 6.285 18.156 15.031 1 95.31 428 ALA B O 1
ATOM 10639 N N . TYR B 1 429 ? 6.5 20.016 16.094 1 96.94 429 TYR B N 1
ATOM 10640 C CA . TYR B 1 429 ? 7.34 20.672 15.094 1 96.94 429 TYR B CA 1
ATOM 10641 C C . TYR B 1 429 ? 8.812 20.5 15.43 1 96.94 429 TYR B C 1
ATOM 10643 O O . TYR B 1 429 ? 9.68 20.734 14.578 1 96.94 429 TYR B O 1
ATOM 10651 N N . GLY B 1 430 ? 9.141 20.031 16.656 1 97.31 430 GLY B N 1
ATOM 10652 C CA . GLY B 1 430 ? 10.516 19.906 17.109 1 97.31 430 GLY B CA 1
ATOM 10653 C C . GLY B 1 430 ? 11.07 21.203 17.688 1 97.31 430 GLY B C 1
ATOM 10654 O O . GLY B 1 430 ? 10.383 22.219 17.703 1 97.31 430 GLY B O 1
ATOM 10655 N N . TRP B 1 431 ? 12.273 21.156 18.172 1 97.81 431 TRP B N 1
ATOM 10656 C CA . TRP B 1 431 ? 12.898 22.297 18.859 1 97.81 431 TRP B CA 1
ATOM 10657 C C . TRP B 1 431 ? 13.258 23.391 17.859 1 97.81 431 TRP B C 1
ATOM 10659 O O . TRP B 1 431 ? 13.641 24.5 18.25 1 97.81 431 TRP B O 1
ATOM 10669 N N . THR B 1 432 ? 13.062 23.078 16.594 1 97.06 432 THR B N 1
ATOM 10670 C CA . THR B 1 432 ? 13.258 24.094 15.547 1 97.06 432 THR B CA 1
ATOM 10671 C C . THR B 1 432 ? 12.203 25.188 15.648 1 97.06 432 THR B C 1
ATOM 10673 O O . THR B 1 432 ? 12.477 26.344 15.328 1 97.06 432 THR B O 1
ATOM 10676 N N . GLU B 1 433 ? 11.086 24.891 16.078 1 97.31 433 GLU B N 1
ATOM 10677 C CA . GLU B 1 433 ? 10.008 25.859 16.188 1 97.31 433 GLU B CA 1
ATOM 10678 C C . GLU B 1 433 ? 10.219 26.797 17.375 1 97.31 433 GLU B C 1
ATOM 10680 O O . GLU B 1 433 ? 10.375 26.344 18.5 1 97.31 433 GLU B O 1
ATOM 10685 N N . GLY B 1 434 ? 10.266 28.109 17.094 1 97.25 434 GLY B N 1
ATOM 10686 C CA . GLY B 1 434 ? 10.367 29.156 18.094 1 97.25 434 GLY B CA 1
ATOM 10687 C C . GLY B 1 434 ? 9.273 30.203 17.984 1 97.25 434 GLY B C 1
ATOM 10688 O O . GLY B 1 434 ? 8.297 30 17.25 1 97.25 434 GLY B O 1
ATOM 10689 N N . LEU B 1 435 ? 9.422 31.25 18.703 1 98.12 435 LEU B N 1
ATOM 10690 C CA . LEU B 1 435 ? 8.398 32.281 18.812 1 98.12 435 LEU B CA 1
ATOM 10691 C C . LEU B 1 435 ? 8.141 32.938 17.453 1 98.12 435 LEU B C 1
ATOM 10693 O O . LEU B 1 435 ? 7.016 33.344 17.156 1 98.12 435 LEU B O 1
ATOM 10697 N N . LYS B 1 436 ? 9.219 33.031 16.641 1 97.69 436 LYS B N 1
ATOM 10698 C CA . LYS B 1 436 ? 9.07 33.625 15.312 1 97.69 436 LYS B CA 1
ATOM 10699 C C . LYS B 1 436 ? 8.047 32.875 14.477 1 97.69 436 LYS B C 1
ATOM 10701 O O . LYS B 1 436 ? 7.094 33.469 13.961 1 97.69 436 LYS B O 1
ATOM 10706 N N . LEU B 1 437 ? 8.234 31.562 14.328 1 97.69 437 LEU B N 1
ATOM 10707 C CA . LEU B 1 437 ? 7.293 30.734 13.578 1 97.69 437 LEU B CA 1
ATOM 10708 C C . LEU B 1 437 ? 5.949 30.672 14.297 1 97.69 437 LEU B C 1
ATOM 10710 O O . LEU B 1 437 ? 4.898 30.656 13.648 1 97.69 437 LEU B O 1
ATOM 10714 N N . MET B 1 438 ? 5.953 30.594 15.617 1 98.44 438 MET B N 1
ATOM 10715 C CA . MET B 1 438 ? 4.711 30.547 16.391 1 98.44 438 MET B CA 1
ATOM 10716 C C . MET B 1 438 ? 3.855 31.781 16.109 1 98.44 438 MET B C 1
ATOM 10718 O O . MET B 1 438 ? 2.637 31.672 15.977 1 98.44 438 MET B O 1
ATOM 10722 N N . LYS B 1 439 ? 4.52 32.938 16.016 1 98.44 439 LYS B N 1
ATOM 10723 C CA . LYS B 1 439 ? 3.773 34.156 15.727 1 98.44 439 LYS B CA 1
ATOM 10724 C C . LYS B 1 439 ? 3.145 34.094 14.336 1 98.44 439 LYS B C 1
ATOM 10726 O O . LYS B 1 439 ? 1.986 34.469 14.156 1 98.44 439 LYS B O 1
ATOM 10731 N N . TRP B 1 440 ? 3.885 33.625 13.375 1 98.44 440 TRP B N 1
ATOM 10732 C CA . TRP B 1 440 ? 3.354 33.469 12.023 1 98.44 440 TRP B CA 1
ATOM 10733 C C . TRP B 1 440 ? 2.143 32.562 12.008 1 98.44 440 TRP B C 1
ATOM 10735 O O . TRP B 1 440 ? 1.099 32.875 11.445 1 98.44 440 TRP B O 1
ATOM 10745 N N . LEU B 1 441 ? 2.223 31.406 12.672 1 98.56 441 LEU B N 1
ATOM 10746 C CA . LEU B 1 441 ? 1.135 30.438 12.734 1 98.56 441 LEU B CA 1
ATOM 10747 C C . LEU B 1 441 ? -0.079 31.031 13.445 1 98.56 441 LEU B C 1
ATOM 10749 O O . LEU B 1 441 ? -1.22 30.766 13.055 1 98.56 441 LEU B O 1
ATOM 10753 N N . THR B 1 442 ? 0.197 31.75 14.492 1 98.62 442 THR B N 1
ATOM 10754 C CA . THR B 1 442 ? -0.882 32.406 15.219 1 98.62 442 THR B CA 1
ATOM 10755 C C . THR B 1 442 ? -1.643 33.375 14.312 1 98.62 442 THR B C 1
ATOM 10757 O O . THR B 1 442 ? -2.873 33.344 14.258 1 98.62 442 THR B O 1
ATOM 10760 N N . ASP B 1 443 ? -0.891 34.219 13.609 1 98.69 443 ASP B N 1
ATOM 10761 C CA . ASP B 1 443 ? -1.536 35.188 12.711 1 98.69 443 ASP B CA 1
ATOM 10762 C C . ASP B 1 443 ? -2.285 34.469 11.594 1 98.69 443 ASP B C 1
ATOM 10764 O O . ASP B 1 443 ? -3.346 34.906 11.156 1 98.69 443 ASP B O 1
ATOM 10768 N N . HIS B 1 444 ? -1.668 33.375 11.125 1 98.75 444 HIS B N 1
ATOM 10769 C CA . HIS B 1 444 ? -2.322 32.531 10.117 1 98.75 444 HIS B CA 1
ATOM 10770 C C . HIS B 1 444 ? -3.689 32.062 10.594 1 98.75 444 HIS B C 1
ATOM 10772 O O . HIS B 1 444 ? -4.645 32.031 9.812 1 98.75 444 HIS B O 1
ATOM 10778 N N . MET B 1 445 ? -3.822 31.719 11.828 1 98.75 445 MET B N 1
ATOM 10779 C CA . MET B 1 445 ? -5.078 31.266 12.414 1 98.75 445 MET B CA 1
ATOM 10780 C C . MET B 1 445 ? -6.008 32.438 12.703 1 98.75 445 MET B C 1
ATOM 10782 O O . MET B 1 445 ? -7.191 32.406 12.359 1 98.75 445 MET B O 1
ATOM 10786 N N . LEU B 1 446 ? -5.469 33.531 13.273 1 98.75 446 LEU B N 1
ATOM 10787 C CA . LEU B 1 446 ? -6.266 34.688 13.672 1 98.75 446 LEU B CA 1
ATOM 10788 C C . LEU B 1 446 ? -6.926 35.344 12.469 1 98.75 446 LEU B C 1
ATOM 10790 O O . LEU B 1 446 ? -8.117 35.688 12.508 1 98.75 446 LEU B O 1
ATOM 10794 N N . VAL B 1 447 ? -6.188 35.5 11.422 1 98.69 447 VAL B N 1
ATOM 10795 C CA . VAL B 1 447 ? -6.684 36.219 10.258 1 98.69 447 VAL B CA 1
ATOM 10796 C C . VAL B 1 447 ? -7.773 35.406 9.562 1 98.69 447 VAL B C 1
ATOM 10798 O O . VAL B 1 447 ? -8.531 35.938 8.75 1 98.69 447 VAL B O 1
ATOM 10801 N N . ARG B 1 448 ? -7.945 34.188 9.961 1 98.5 448 ARG B N 1
ATOM 10802 C CA . ARG B 1 448 ? -9.008 33.344 9.43 1 98.5 448 ARG B CA 1
ATOM 10803 C C . ARG B 1 448 ? -10.172 33.25 10.406 1 98.5 448 ARG B C 1
ATOM 10805 O O . ARG B 1 448 ? -11.219 32.688 10.086 1 98.5 448 ARG B O 1
ATOM 10812 N N . GLY B 1 449 ? -9.945 33.625 11.594 1 98.44 449 GLY B N 1
ATOM 10813 C CA . GLY B 1 449 ? -11.055 33.719 12.531 1 98.44 449 GLY B CA 1
ATOM 10814 C C . GLY B 1 449 ? -10.914 32.75 13.703 1 98.44 449 GLY B C 1
ATOM 10815 O O . GLY B 1 449 ? -11.805 32.688 14.555 1 98.44 449 GLY B O 1
ATOM 10816 N N . VAL B 1 450 ? -9.852 32 13.773 1 98.81 450 VAL B N 1
ATOM 10817 C CA . VAL B 1 450 ? -9.609 31.172 14.953 1 98.81 450 VAL B CA 1
ATOM 10818 C C . VAL B 1 450 ? -9.336 32.062 16.156 1 98.81 450 VAL B C 1
ATOM 10820 O O . VAL B 1 450 ? -8.531 33 16.078 1 98.81 450 VAL B O 1
ATOM 10823 N N . ASN B 1 451 ? -10.008 31.812 17.281 1 98.69 451 ASN B N 1
ATOM 10824 C CA . ASN B 1 451 ? -9.875 32.781 18.375 1 98.69 451 ASN B CA 1
ATOM 10825 C C . ASN B 1 451 ? -9.609 32.062 19.703 1 98.69 451 ASN B C 1
ATOM 10827 O O . ASN B 1 451 ? -9.539 32.719 20.75 1 98.69 451 ASN B O 1
ATOM 10831 N N . TYR B 1 452 ? -9.484 30.766 19.781 1 98.69 452 TYR B N 1
ATOM 10832 C CA . TYR B 1 452 ? -9.008 29.984 20.922 1 98.69 452 TYR B CA 1
ATOM 10833 C C . TYR B 1 452 ? -7.801 29.141 20.531 1 98.69 452 TYR B C 1
ATOM 10835 O O . TYR B 1 452 ? -7.734 28.609 19.422 1 98.69 452 TYR B O 1
ATOM 10843 N N . PHE B 1 453 ? -6.863 29 21.469 1 98.75 453 PHE B N 1
ATOM 10844 C CA . PHE B 1 453 ? -5.633 28.312 21.109 1 98.75 453 PHE B CA 1
ATOM 10845 C C . PHE B 1 453 ? -5.258 27.281 22.188 1 98.75 453 PHE B C 1
ATOM 10847 O O . PHE B 1 453 ? -5.406 27.547 23.375 1 98.75 453 PHE B O 1
ATOM 10854 N N . VAL B 1 454 ? -4.836 26.109 21.703 1 98.56 454 VAL B N 1
ATOM 10855 C CA . VAL B 1 454 ? -4.359 25.031 22.547 1 98.56 454 VAL B CA 1
ATOM 10856 C C . VAL B 1 454 ? -2.9 24.719 22.219 1 98.56 454 VAL B C 1
ATOM 10858 O O . VAL B 1 454 ? -2.613 23.719 21.547 1 98.56 454 VAL B O 1
ATOM 10861 N N . PRO B 1 455 ? -1.967 25.516 22.781 1 98.06 455 PRO B N 1
ATOM 10862 C CA . PRO B 1 455 ? -0.552 25.266 22.484 1 98.06 455 PRO B CA 1
ATOM 10863 C C . PRO B 1 455 ? -0.085 23.891 22.969 1 98.06 455 PRO B C 1
ATOM 10865 O O . PRO B 1 455 ? -0.421 23.484 24.094 1 98.06 455 PRO B O 1
ATOM 10868 N N . HIS B 1 456 ? 0.586 23.172 22.203 1 95.31 456 HIS B N 1
ATOM 10869 C CA . HIS B 1 456 ? 1.215 21.875 22.453 1 95.31 456 HIS B CA 1
ATOM 10870 C C . HIS B 1 456 ? 2.711 22.031 22.703 1 95.31 456 HIS B C 1
ATOM 10872 O O . HIS B 1 456 ? 3.496 22.125 21.75 1 95.31 456 HIS B O 1
ATOM 10878 N N . ALA B 1 457 ? 3.424 22.078 24 1 95.75 457 ALA B N 1
ATOM 10879 C CA . ALA B 1 457 ? 2.771 21.75 25.266 1 95.75 457 ALA B CA 1
ATOM 10880 C C . ALA B 1 457 ? 3.674 22.062 26.453 1 95.75 457 ALA B C 1
ATOM 10882 O O . ALA B 1 457 ? 4.809 22.516 26.266 1 95.75 457 ALA B O 1
ATOM 10883 N N . PHE B 1 458 ? 3.131 22.109 27.609 1 98.06 458 PHE B N 1
ATOM 10884 C CA . PHE B 1 458 ? 3.896 22.078 28.859 1 98.06 458 PHE B CA 1
ATOM 10885 C C . PHE B 1 458 ? 4.035 20.641 29.359 1 98.06 458 PHE B C 1
ATOM 10887 O O . PHE B 1 458 ? 3.096 19.844 29.266 1 98.06 458 PHE B O 1
ATOM 10894 N N . THR B 1 459 ? 5.172 20.297 29.844 1 96.75 459 THR B N 1
ATOM 10895 C CA . THR B 1 459 ? 5.426 19 30.453 1 96.75 459 THR B CA 1
ATOM 10896 C C . THR B 1 459 ? 6.25 19.141 31.734 1 96.75 459 THR B C 1
ATOM 10898 O O . THR B 1 459 ? 7.32 19.75 31.719 1 96.75 459 THR B O 1
ATOM 10901 N N . PRO B 1 460 ? 5.773 18.578 32.844 1 96.31 460 PRO B N 1
ATOM 10902 C CA . PRO B 1 460 ? 6.566 18.625 34.062 1 96.31 460 PRO B CA 1
ATOM 10903 C C . PRO B 1 460 ? 7.688 17.594 34.094 1 96.31 460 PRO B C 1
ATOM 10905 O O . PRO B 1 460 ? 8.484 17.547 35.031 1 96.31 460 PRO B O 1
ATOM 10908 N N . LYS B 1 461 ? 7.727 16.734 33.094 1 96.19 461 LYS B N 1
ATOM 10909 C CA . LYS B 1 461 ? 8.781 15.734 33.031 1 96.19 461 LYS B CA 1
ATOM 10910 C C . LYS B 1 461 ? 10.156 16.375 32.969 1 96.19 461 LYS B C 1
ATOM 10912 O O . LYS B 1 461 ? 10.328 17.453 32.375 1 96.19 461 LYS B O 1
ATOM 10917 N N . SER B 1 462 ? 11.102 15.641 33.594 1 96 462 SER B N 1
ATOM 10918 C CA . SER B 1 462 ? 12.469 16.141 33.562 1 96 462 SER B CA 1
ATOM 10919 C C . SER B 1 462 ? 13.008 16.25 32.156 1 96 462 SER B C 1
ATOM 10921 O O . SER B 1 462 ? 12.742 15.383 31.312 1 96 462 SER B O 1
ATOM 10923 N N . PHE B 1 463 ? 13.711 17.312 31.859 1 95.88 463 PHE B N 1
ATOM 10924 C CA . PHE B 1 463 ? 14.312 17.578 30.547 1 95.88 463 PHE B CA 1
ATOM 10925 C C . PHE B 1 463 ? 15.5 16.656 30.312 1 95.88 463 PHE B C 1
ATOM 10927 O O . PHE B 1 463 ? 16.297 16.406 31.234 1 95.88 463 PHE B O 1
ATOM 10934 N N . PRO B 1 464 ? 15.734 16.062 29.203 1 95.19 464 PRO B N 1
ATOM 10935 C CA . PRO B 1 464 ? 14.914 16.281 28.016 1 95.19 464 PRO B CA 1
ATOM 10936 C C . PRO B 1 464 ? 13.766 15.281 27.906 1 95.19 464 PRO B C 1
ATOM 10938 O O . PRO B 1 464 ? 13.953 14.086 28.156 1 95.19 464 PRO B O 1
ATOM 10941 N N . ASP B 1 465 ? 12.625 15.719 27.625 1 95.44 465 ASP B N 1
ATOM 10942 C CA . ASP B 1 465 ? 11.461 14.906 27.281 1 95.44 465 ASP B CA 1
ATOM 10943 C C . ASP B 1 465 ? 11.383 14.648 25.781 1 95.44 465 ASP B C 1
ATOM 10945 O O . ASP B 1 465 ? 11.242 15.586 25 1 95.44 465 ASP B O 1
ATOM 10949 N N . PRO B 1 466 ? 11.492 13.406 25.297 1 95.69 466 PRO B N 1
ATOM 10950 C CA . PRO B 1 466 ? 11.492 13.117 23.859 1 95.69 466 PRO B CA 1
ATOM 10951 C C . PRO B 1 466 ? 10.102 13.25 23.234 1 95.69 466 PRO B C 1
ATOM 10953 O O . PRO B 1 466 ? 9.969 13.219 22.016 1 95.69 466 PRO B O 1
ATOM 10956 N N . ASP B 1 467 ? 9.094 13.453 23.984 1 95.94 467 ASP B N 1
ATOM 10957 C CA . ASP B 1 467 ? 7.715 13.32 23.531 1 95.94 467 ASP B CA 1
ATOM 10958 C C . ASP B 1 467 ? 7.242 14.594 22.828 1 95.94 467 ASP B C 1
ATOM 10960 O O . ASP B 1 467 ? 6.715 15.5 23.469 1 95.94 467 ASP B O 1
ATOM 10964 N N . CYS B 1 468 ? 7.34 14.703 21.547 1 96.06 468 CYS B N 1
ATOM 10965 C CA . CYS B 1 468 ? 6.734 15.672 20.641 1 96.06 468 CYS B CA 1
ATOM 10966 C C . CYS B 1 468 ? 7.148 17.094 21 1 96.06 468 CYS B C 1
ATOM 10968 O O . CYS B 1 468 ? 6.297 17.969 21.172 1 96.06 468 CYS B O 1
ATOM 10970 N N . PRO B 1 469 ? 8.414 17.406 21.062 1 96.81 469 PRO B N 1
ATOM 10971 C CA . PRO B 1 469 ? 8.781 18.812 21.266 1 96.81 469 PRO B CA 1
ATOM 10972 C C . PRO B 1 469 ? 8.289 19.703 20.125 1 96.81 469 PRO B C 1
ATOM 10974 O O . PRO B 1 469 ? 7.945 19.219 19.047 1 96.81 469 PRO B O 1
ATOM 10977 N N . PRO B 1 470 ? 8.273 21.031 20.453 1 96.75 470 PRO B N 1
ATOM 10978 C CA . PRO B 1 470 ? 8.883 21.75 21.578 1 96.75 470 PRO B CA 1
ATOM 10979 C C . PRO B 1 470 ? 7.984 21.75 22.828 1 96.75 470 PRO B C 1
ATOM 10981 O O . PRO B 1 470 ? 6.781 21.516 22.719 1 96.75 470 PRO B O 1
ATOM 10984 N N . HIS B 1 471 ? 8.625 21.984 23.938 1 97.62 471 HIS B N 1
ATOM 10985 C CA . HIS B 1 471 ? 7.945 22.25 25.203 1 97.62 471 HIS B CA 1
ATOM 10986 C C . HIS B 1 471 ? 8.172 23.688 25.656 1 97.62 471 HIS B C 1
ATOM 10988 O O . HIS B 1 471 ? 9.305 24.188 25.609 1 97.62 471 HIS B O 1
ATOM 10994 N N . MET B 1 472 ? 7.152 24.359 26.109 1 97.75 472 MET B N 1
ATOM 10995 C CA . MET B 1 472 ? 7.207 25.812 26.281 1 97.75 472 MET B CA 1
ATOM 10996 C C . MET B 1 472 ? 8.195 26.188 27.391 1 97.75 472 MET B C 1
ATOM 10998 O O . MET B 1 472 ? 8.992 27.109 27.234 1 97.75 472 MET B O 1
ATOM 11002 N N . TYR B 1 473 ? 8.203 25.438 28.469 1 97.44 473 TYR B N 1
ATOM 11003 C CA . TYR B 1 473 ? 9.094 25.75 29.578 1 97.44 473 TYR B CA 1
ATOM 11004 C C . TYR B 1 473 ? 10.297 24.812 29.578 1 97.44 473 TYR B C 1
ATOM 11006 O O . TYR B 1 473 ? 11.438 25.266 29.75 1 97.44 473 TYR B O 1
ATOM 11014 N N . ALA B 1 474 ? 10.094 23.594 29.422 1 96.81 474 ALA B N 1
ATOM 11015 C CA . ALA B 1 474 ? 11.102 22.547 29.328 1 96.81 474 ALA B CA 1
ATOM 11016 C C . ALA B 1 474 ? 12.016 22.547 30.547 1 96.81 474 ALA B C 1
ATOM 11018 O O . ALA B 1 474 ? 13.234 22.516 30.406 1 96.81 474 ALA B O 1
ATOM 11019 N N . GLY B 1 475 ? 11.453 22.625 31.703 1 95 475 GLY B N 1
ATOM 11020 C CA . GLY B 1 475 ? 12.258 22.609 32.906 1 95 475 GLY B CA 1
ATOM 11021 C C . GLY B 1 475 ? 13.18 23.812 33.031 1 95 475 GLY B C 1
ATOM 11022 O O . GLY B 1 475 ? 14.227 23.719 33.656 1 95 475 GLY B O 1
ATOM 11023 N N . GLY B 1 476 ? 12.883 24.781 32.344 1 96.19 476 GLY B N 1
ATOM 11024 C CA . GLY B 1 476 ? 13.688 26 32.375 1 96.19 476 GLY B CA 1
ATOM 11025 C C . GLY B 1 476 ? 14.781 26 31.312 1 96.19 476 GLY B C 1
ATOM 11026 O O . GLY B 1 476 ? 15.578 26.938 31.25 1 96.19 476 GLY B O 1
ATOM 11027 N N . LYS B 1 477 ? 14.727 25.031 30.5 1 97.19 477 LYS B N 1
ATOM 11028 C CA . LYS B 1 477 ? 15.805 24.891 29.531 1 97.19 477 LYS B CA 1
ATOM 11029 C C . LYS B 1 477 ? 15.477 25.641 28.234 1 97.19 477 LYS B C 1
ATOM 11031 O O . LYS B 1 477 ? 16.375 25.922 27.438 1 97.19 477 LYS B O 1
ATOM 11036 N N . ASN B 1 478 ? 14.242 25.891 27.906 1 97.62 478 ASN B N 1
ATOM 11037 C CA . ASN B 1 478 ? 13.875 26.641 26.719 1 97.62 478 ASN B CA 1
ATOM 11038 C C . ASN B 1 478 ? 14.227 28.125 26.859 1 97.62 478 ASN B C 1
ATOM 11040 O O . ASN B 1 478 ? 13.586 28.844 27.641 1 97.62 478 ASN B O 1
ATOM 11044 N N . PRO B 1 479 ? 15.164 28.578 26.062 1 97.75 479 PRO B N 1
ATOM 11045 C CA . PRO B 1 479 ? 15.602 29.953 26.281 1 97.75 479 PRO B CA 1
ATOM 11046 C C . PRO B 1 479 ? 14.547 30.984 25.875 1 97.75 479 PRO B C 1
ATOM 11048 O O . PRO B 1 479 ? 14.602 32.125 26.312 1 97.75 479 PRO B O 1
ATOM 11051 N N . GLN B 1 480 ? 13.617 30.625 25.109 1 97.94 480 GLN B N 1
ATOM 11052 C CA . GLN B 1 480 ? 12.648 31.594 24.609 1 97.94 480 GLN B CA 1
ATOM 11053 C C . GLN B 1 480 ? 11.453 31.703 25.547 1 97.94 480 GLN B C 1
ATOM 11055 O O . GLN B 1 480 ? 10.594 32.562 25.359 1 97.94 480 GLN B O 1
ATOM 11060 N N . TYR B 1 481 ? 11.375 30.875 26.594 1 97.88 481 TYR B N 1
ATOM 11061 C CA . TYR B 1 481 ? 10.266 30.938 27.531 1 97.88 481 TYR B CA 1
ATOM 11062 C C . TYR B 1 481 ? 10.133 32.312 28.141 1 97.88 481 TYR B C 1
ATOM 11064 O O . TYR B 1 481 ? 9.023 32.812 28.375 1 97.88 481 TYR B O 1
ATOM 11072 N N . ARG B 1 482 ? 11.203 33.031 28.328 1 96.25 482 ARG B N 1
ATOM 11073 C CA . ARG B 1 482 ? 11.203 34.344 28.969 1 96.25 482 ARG B CA 1
ATOM 11074 C C . ARG B 1 482 ? 10.398 35.344 28.156 1 96.25 482 ARG B C 1
ATOM 11076 O O . ARG B 1 482 ? 9.93 36.344 28.688 1 96.25 482 ARG B O 1
ATOM 11083 N N . TYR B 1 483 ? 10.281 35.062 26.875 1 97.94 483 TYR B N 1
ATOM 11084 C CA . TYR B 1 483 ? 9.586 36 25.984 1 97.94 483 TYR B CA 1
ATOM 11085 C C . TYR B 1 483 ? 8.203 35.469 25.625 1 97.94 483 TYR B C 1
ATOM 11087 O O . TYR B 1 483 ? 7.441 36.125 24.922 1 97.94 483 TYR B O 1
ATOM 11095 N N . TYR B 1 484 ? 7.828 34.25 26.109 1 98 484 TYR B N 1
ATOM 11096 C CA . TYR B 1 484 ? 6.598 33.562 25.719 1 98 484 TYR B CA 1
ATOM 11097 C C . TYR B 1 484 ? 5.375 34.406 26.078 1 98 484 TYR B C 1
ATOM 11099 O O . TYR B 1 484 ? 4.367 34.375 25.375 1 98 484 TYR B O 1
ATOM 11107 N N . ARG B 1 485 ? 5.371 35.156 27.109 1 97.12 485 ARG B N 1
ATOM 11108 C CA . ARG B 1 485 ? 4.266 36 27.578 1 97.12 485 ARG B CA 1
ATOM 11109 C C . ARG B 1 485 ? 3.898 37.062 26.547 1 97.12 485 ARG B C 1
ATOM 11111 O O . ARG B 1 485 ? 2.732 37.438 26.422 1 97.12 485 ARG B O 1
ATOM 11118 N N . TYR B 1 486 ? 4.934 37.562 25.75 1 97.25 486 TYR B N 1
ATOM 11119 C CA . TYR B 1 486 ? 4.66 38.562 24.734 1 97.25 486 TYR B CA 1
ATOM 11120 C C . TYR B 1 486 ? 3.732 38 23.656 1 97.25 486 TYR B C 1
ATOM 11122 O O . TYR B 1 486 ? 2.797 38.688 23.219 1 97.25 486 TYR B O 1
ATOM 11130 N N . LEU B 1 487 ? 3.984 36.781 23.281 1 98.31 487 LEU B N 1
ATOM 11131 C CA . LEU B 1 487 ? 3.123 36.156 22.297 1 98.31 487 LEU B CA 1
ATOM 11132 C C . LEU B 1 487 ? 1.734 35.906 22.859 1 98.31 487 LEU B C 1
ATOM 11134 O O . LEU B 1 487 ? 0.728 36.125 22.188 1 98.31 487 LEU B O 1
ATOM 11138 N N . ASN B 1 488 ? 1.685 35.406 24.109 1 98.5 488 ASN B N 1
ATOM 11139 C CA . ASN B 1 488 ? 0.404 35.094 24.719 1 98.5 488 ASN B CA 1
ATOM 11140 C C . ASN B 1 488 ? -0.464 36.312 24.922 1 98.5 488 ASN B C 1
ATOM 11142 O O . ASN B 1 488 ? -1.682 36.281 24.734 1 98.5 488 ASN B O 1
ATOM 11146 N N . GLN B 1 489 ? 0.141 37.406 25.281 1 97.75 489 GLN B N 1
ATOM 11147 C CA . GLN B 1 489 ? -0.607 38.656 25.422 1 97.75 489 GLN B CA 1
ATOM 11148 C C . GLN B 1 489 ? -1.147 39.125 24.078 1 97.75 489 GLN B C 1
ATOM 11150 O O . GLN B 1 489 ? -2.295 39.562 23.984 1 97.75 489 GLN B O 1
ATOM 11155 N N . TYR B 1 490 ? -0.255 39.094 23.109 1 97.94 490 TYR B N 1
ATOM 11156 C CA . TYR B 1 490 ? -0.682 39.406 21.75 1 97.94 490 TYR B CA 1
ATOM 11157 C C . TYR B 1 490 ? -1.878 38.531 21.344 1 97.94 490 TYR B C 1
ATOM 11159 O O . TYR B 1 490 ? -2.883 39.062 20.859 1 97.94 490 TYR B O 1
ATOM 11167 N N . MET B 1 491 ? -1.83 37.25 21.625 1 98.31 491 MET B N 1
ATOM 11168 C CA . MET B 1 491 ? -2.871 36.281 21.281 1 98.31 491 MET B CA 1
ATOM 11169 C C . MET B 1 491 ? -4.18 36.625 22 1 98.31 491 MET B C 1
ATOM 11171 O O . MET B 1 491 ? -5.242 36.656 21.375 1 98.31 491 MET B O 1
ATOM 11175 N N . ASN B 1 492 ? -4.109 36.812 23.266 1 98.5 492 ASN B N 1
ATOM 11176 C CA . ASN B 1 492 ? -5.301 37.125 24.047 1 98.5 492 ASN B CA 1
ATOM 11177 C C . ASN B 1 492 ? -5.961 38.406 23.562 1 98.5 492 ASN B C 1
ATOM 11179 O O . ASN B 1 492 ? -7.188 38.469 23.438 1 98.5 492 ASN B O 1
ATOM 11183 N N . ARG B 1 493 ? -5.168 39.5 23.297 1 98.31 493 ARG B N 1
ATOM 11184 C CA . ARG B 1 493 ? -5.711 40.75 22.844 1 98.31 493 ARG B CA 1
ATOM 11185 C C . ARG B 1 493 ? -6.391 40.625 21.484 1 98.31 493 ARG B C 1
ATOM 11187 O O . ARG B 1 493 ? -7.516 41.094 21.297 1 98.31 493 ARG B O 1
ATOM 11194 N N . MET B 1 494 ? -5.695 39.969 20.578 1 98.38 494 MET B N 1
ATOM 11195 C CA . MET B 1 494 ? -6.254 39.812 19.25 1 98.38 494 MET B CA 1
ATOM 11196 C C . MET B 1 494 ? -7.516 38.938 19.297 1 98.38 494 MET B C 1
ATOM 11198 O O . MET B 1 494 ? -8.516 39.25 18.656 1 98.38 494 MET B O 1
ATOM 11202 N N . SER B 1 495 ? -7.445 37.812 20.062 1 98.56 495 SER B N 1
ATOM 11203 C CA . SER B 1 495 ? -8.617 36.938 20.203 1 98.56 495 SER B CA 1
ATOM 11204 C C . SER B 1 495 ? -9.797 37.719 20.797 1 98.56 495 SER B C 1
ATOM 11206 O O . SER B 1 495 ? -10.938 37.5 20.375 1 98.56 495 SER B O 1
ATOM 11208 N N . HIS B 1 496 ? -9.508 38.531 21.75 1 97.94 496 HIS B N 1
ATOM 11209 C CA . HIS B 1 496 ? -10.547 39.344 22.391 1 97.94 496 HIS B CA 1
ATOM 11210 C C . HIS B 1 496 ? -11.234 40.25 21.391 1 97.94 496 HIS B C 1
ATOM 11212 O O . HIS B 1 496 ? -12.453 40.406 21.422 1 97.94 496 HIS B O 1
ATOM 11218 N N . LEU B 1 497 ? -10.477 40.812 20.484 1 97.69 497 LEU B N 1
ATOM 11219 C CA . LEU B 1 497 ? -11 41.781 19.5 1 97.69 497 LEU B CA 1
ATOM 11220 C C . LEU B 1 497 ? -11.867 41.062 18.469 1 97.69 497 LEU B C 1
ATOM 11222 O O . LEU B 1 497 ? -12.711 41.688 17.828 1 97.69 497 LEU B O 1
ATOM 11226 N N . ILE B 1 498 ? -11.688 39.75 18.281 1 97.81 498 ILE B N 1
ATOM 11227 C CA . ILE B 1 498 ? -12.469 39.094 17.25 1 97.81 498 ILE B CA 1
ATOM 11228 C C . ILE B 1 498 ? -13.383 38.031 17.891 1 97.81 498 ILE B C 1
ATOM 11230 O O . ILE B 1 498 ? -13.57 36.938 17.359 1 97.81 498 ILE B O 1
ATOM 11234 N N . SER B 1 499 ? -13.82 38.25 19.094 1 97.19 499 SER B N 1
ATOM 11235 C CA . SER B 1 499 ? -14.781 37.406 19.797 1 97.19 499 SER B CA 1
ATOM 11236 C C . SER B 1 499 ? -15.984 38.219 20.266 1 97.19 499 SER B C 1
ATOM 11238 O O . SER B 1 499 ? -15.836 39.375 20.672 1 97.19 499 SER B O 1
ATOM 11240 N N . GLY B 1 500 ? -17.156 37.594 20.234 1 94.69 500 GLY B N 1
ATOM 11241 C CA . GLY B 1 500 ? -18.344 38.219 20.797 1 94.69 500 GLY B CA 1
ATOM 11242 C C . GLY B 1 500 ? -19.094 39.062 19.797 1 94.69 500 GLY B C 1
ATOM 11243 O O . GLY B 1 500 ? -20.109 39.688 20.125 1 94.69 500 GLY B O 1
ATOM 11244 N N . GLY B 1 501 ? -18.594 39.219 18.562 1 95.94 501 GLY B N 1
ATOM 11245 C CA . GLY B 1 501 ? -19.219 39.969 17.5 1 95.94 501 GLY B CA 1
ATOM 11246 C C . GLY B 1 501 ? -19.641 39.094 16.328 1 95.94 501 GLY B C 1
ATOM 11247 O O . GLY B 1 501 ? -20.172 38 16.516 1 95.94 501 GLY B O 1
ATOM 11248 N N . ARG B 1 502 ? -19.453 39.719 15.18 1 95.94 502 ARG B N 1
ATOM 11249 C CA . ARG B 1 502 ? -19.875 39 13.977 1 95.94 502 ARG B CA 1
ATOM 11250 C C . ARG B 1 502 ? -18.828 39.094 12.875 1 95.94 502 ARG B C 1
ATOM 11252 O O . ARG B 1 502 ? -18.312 40.188 12.586 1 95.94 502 ARG B O 1
ATOM 11259 N N . HIS B 1 503 ? -18.516 38 12.328 1 95.69 503 HIS B N 1
ATOM 11260 C CA . HIS B 1 503 ? -17.641 37.875 11.172 1 95.69 503 HIS B CA 1
ATOM 11261 C C . HIS B 1 503 ? -18.344 38.344 9.898 1 95.69 503 HIS B C 1
ATOM 11263 O O . HIS B 1 503 ? -19.547 38.156 9.742 1 95.69 503 HIS B O 1
ATOM 11269 N N . VAL B 1 504 ? -17.672 39 8.977 1 96.88 504 VAL B N 1
ATOM 11270 C CA . VAL B 1 504 ? -18.219 39.438 7.699 1 96.88 504 VAL B CA 1
ATOM 11271 C C . VAL B 1 504 ? -17.609 38.625 6.559 1 96.88 504 VAL B C 1
ATOM 11273 O O . VAL B 1 504 ? -16.391 38.625 6.391 1 96.88 504 VAL B O 1
ATOM 11276 N N . ALA B 1 505 ? -18.406 37.969 5.82 1 96.12 505 ALA B N 1
ATOM 11277 C CA . ALA B 1 505 ? -17.984 37.25 4.625 1 96.12 505 ALA B CA 1
ATOM 11278 C C . ALA B 1 505 ? -18.953 37.5 3.469 1 96.12 505 ALA B C 1
ATOM 11280 O O . ALA B 1 505 ? -20.156 37.594 3.672 1 96.12 505 ALA B O 1
ATOM 11281 N N . SER B 1 506 ? -18.422 37.531 2.264 1 96.06 506 SER B N 1
ATOM 11282 C CA . SER B 1 506 ? -19.219 37.875 1.087 1 96.06 506 SER B CA 1
ATOM 11283 C C . SER B 1 506 ? -19.812 36.625 0.45 1 96.06 506 SER B C 1
ATOM 11285 O O . SER B 1 506 ? -20.875 36.688 -0.168 1 96.06 506 SER B O 1
ATOM 11287 N N . ALA B 1 507 ? -19.172 35.562 0.599 1 98.25 507 ALA B N 1
ATOM 11288 C CA . ALA B 1 507 ? -19.578 34.375 -0.133 1 98.25 507 ALA B CA 1
ATOM 11289 C C . ALA B 1 507 ? -19.609 33.156 0.781 1 98.25 507 ALA B C 1
ATOM 11291 O O . ALA B 1 507 ? -19 33.125 1.846 1 98.25 507 ALA B O 1
ATOM 11292 N N . ALA B 1 508 ? -20.406 32.156 0.406 1 98.69 508 ALA B N 1
ATOM 11293 C CA . ALA B 1 508 ? -20.406 30.828 0.99 1 98.69 508 ALA B CA 1
ATOM 11294 C C . ALA B 1 508 ? -20 29.781 -0.039 1 98.69 508 ALA B C 1
ATOM 11296 O O . ALA B 1 508 ? -20.328 29.906 -1.222 1 98.69 508 ALA B O 1
ATOM 11297 N N . VAL B 1 509 ? -19.234 28.781 0.364 1 98.94 509 VAL B N 1
ATOM 11298 C CA . VAL B 1 509 ? -18.797 27.688 -0.492 1 98.94 509 VAL B CA 1
ATOM 11299 C C . VAL B 1 509 ? -19.359 26.375 0.032 1 98.94 509 VAL B C 1
ATOM 11301 O O . VAL B 1 509 ? -19.266 26.078 1.226 1 98.94 509 VAL B O 1
ATOM 11304 N N . LEU B 1 510 ? -19.906 25.578 -0.873 1 98.88 510 LEU B N 1
ATOM 11305 C CA . LEU B 1 510 ? -20.5 24.297 -0.486 1 98.88 510 LEU B CA 1
ATOM 11306 C C . LEU B 1 510 ? -19.422 23.297 -0.105 1 98.88 510 LEU B C 1
ATOM 11308 O O . LEU B 1 510 ? -18.453 23.109 -0.844 1 98.88 510 LEU B O 1
ATOM 11312 N N . TYR B 1 511 ? -19.594 22.688 1.1 1 98.81 511 TYR B N 1
ATOM 11313 C CA . TYR B 1 511 ? -18.734 21.594 1.539 1 98.81 511 TYR B CA 1
ATOM 11314 C C . TYR B 1 511 ? -18.906 20.375 0.625 1 98.81 511 TYR B C 1
ATOM 11316 O O . TYR B 1 511 ? -20.016 20 0.28 1 98.81 511 TYR B O 1
ATOM 11324 N N . HIS B 1 512 ? -17.828 19.656 0.277 1 98.62 512 HIS B N 1
ATOM 11325 C CA . HIS B 1 512 ? -17.859 18.781 -0.888 1 98.62 512 HIS B CA 1
ATOM 11326 C C . HIS B 1 512 ? -18.141 17.344 -0.482 1 98.62 512 HIS B C 1
ATOM 11328 O O . HIS B 1 512 ? -18.203 16.453 -1.335 1 98.62 512 HIS B O 1
ATOM 11334 N N . ALA B 1 513 ? -18.266 16.953 0.782 1 98.56 513 ALA B N 1
ATOM 11335 C CA . ALA B 1 513 ? -18.25 15.578 1.271 1 98.56 513 ALA B CA 1
ATOM 11336 C C . ALA B 1 513 ? -19.25 14.711 0.505 1 98.56 513 ALA B C 1
ATOM 11338 O O . ALA B 1 513 ? -18.875 13.68 -0.061 1 98.56 513 ALA B O 1
ATOM 11339 N N . GLU B 1 514 ? -20.516 15.164 0.434 1 98.62 514 GLU B N 1
ATOM 11340 C CA . GLU B 1 514 ? -21.547 14.375 -0.231 1 98.62 514 GLU B CA 1
ATOM 11341 C C . GLU B 1 514 ? -21.234 14.203 -1.715 1 98.62 514 GLU B C 1
ATOM 11343 O O . GLU B 1 514 ? -21.516 13.148 -2.293 1 98.62 514 GLU B O 1
ATOM 11348 N N . ALA B 1 515 ? -20.703 15.227 -2.322 1 98.62 515 ALA B N 1
ATOM 11349 C CA . ALA B 1 515 ? -20.312 15.133 -3.727 1 98.62 515 ALA B CA 1
ATOM 11350 C C . ALA B 1 515 ? -19.203 14.094 -3.926 1 98.62 515 ALA B C 1
ATOM 11352 O O . ALA B 1 515 ? -19.266 13.305 -4.871 1 98.62 515 ALA B O 1
ATOM 11353 N N . GLU B 1 516 ? -18.25 14.094 -3.029 1 98.19 516 GLU B N 1
ATOM 11354 C CA . GLU B 1 516 ? -17.125 13.148 -3.121 1 98.19 516 GLU B CA 1
ATOM 11355 C C . GLU B 1 516 ? -17.609 11.711 -2.957 1 98.19 516 GLU B C 1
ATOM 11357 O O . GLU B 1 516 ? -17.094 10.805 -3.607 1 98.19 516 GLU B O 1
ATOM 11362 N N . TRP B 1 517 ? -18.578 11.484 -2.1 1 98.12 517 TRP B N 1
ATOM 11363 C CA . TRP B 1 517 ? -19.109 10.141 -1.851 1 98.12 517 TRP B CA 1
ATOM 11364 C C . TRP B 1 517 ? -19.844 9.609 -3.074 1 98.12 517 TRP B C 1
ATOM 11366 O O . TRP B 1 517 ? -20.016 8.398 -3.229 1 98.12 517 TRP B O 1
ATOM 11376 N N . ALA B 1 518 ? -20.328 10.539 -3.93 1 97.75 518 ALA B N 1
ATOM 11377 C CA . ALA B 1 518 ? -21.297 10.164 -4.957 1 97.75 518 ALA B CA 1
ATOM 11378 C C . ALA B 1 518 ? -20.672 10.195 -6.344 1 97.75 518 ALA B C 1
ATOM 11380 O O . ALA B 1 518 ? -21.328 9.875 -7.34 1 97.75 518 ALA B O 1
ATOM 11381 N N . GLY B 1 519 ? -19.453 10.633 -6.473 1 96.69 519 GLY B N 1
ATOM 11382 C CA . GLY B 1 519 ? -18.828 10.688 -7.781 1 96.69 519 GLY B CA 1
ATOM 11383 C C . GLY B 1 519 ? -17.688 11.688 -7.848 1 96.69 519 GLY B C 1
ATOM 11384 O O . GLY B 1 519 ? -17.109 12.055 -6.82 1 96.69 519 GLY B O 1
ATOM 11385 N N . GLU B 1 520 ? -17.328 12.094 -9.109 1 96.88 520 GLU B N 1
ATOM 11386 C CA . GLU B 1 520 ? -16.281 13.094 -9.312 1 96.88 520 GLU B CA 1
ATOM 11387 C C . GLU B 1 520 ? -16.672 14.43 -8.68 1 96.88 520 GLU B C 1
ATOM 11389 O O . GLU B 1 520 ? -17.812 14.859 -8.766 1 96.88 520 GLU B O 1
ATOM 11394 N N . SER B 1 521 ? -15.742 15.008 -8.023 1 98.44 521 SER B N 1
ATOM 11395 C CA . SER B 1 521 ? -16.031 16.25 -7.316 1 98.44 521 SER B CA 1
ATOM 11396 C C . SER B 1 521 ? -14.773 17.109 -7.164 1 98.44 521 SER B C 1
ATOM 11398 O O . SER B 1 521 ? -13.656 16.594 -7.285 1 98.44 521 SER B O 1
ATOM 11400 N N . MET B 1 522 ? -14.984 18.391 -6.984 1 98.69 522 MET B N 1
ATOM 11401 C CA . MET B 1 522 ? -13.922 19.344 -6.688 1 98.69 522 MET B CA 1
ATOM 11402 C C . MET B 1 522 ? -13.844 19.625 -5.188 1 98.69 522 MET B C 1
ATOM 11404 O O . MET B 1 522 ? -14.875 19.797 -4.527 1 98.69 522 MET B O 1
ATOM 11408 N N . TYR B 1 523 ? -12.656 19.641 -4.613 1 98.62 523 TYR B N 1
ATOM 11409 C CA . TYR B 1 523 ? -12.461 20 -3.211 1 98.62 523 TYR B CA 1
ATOM 11410 C C . TYR B 1 523 ? -12.891 21.438 -2.953 1 98.62 523 TYR B C 1
ATOM 11412 O O . TYR B 1 523 ? -12.641 22.328 -3.773 1 98.62 523 TYR B O 1
ATOM 11420 N N . PHE B 1 524 ? -13.461 21.688 -1.83 1 98.75 524 PHE B N 1
ATOM 11421 C CA . PHE B 1 524 ? -13.969 23.016 -1.506 1 98.75 524 PHE B CA 1
ATOM 11422 C C . PHE B 1 524 ? -12.828 24.031 -1.429 1 98.75 524 PHE B C 1
ATOM 11424 O O . PHE B 1 524 ? -13.039 25.219 -1.661 1 98.75 524 PHE B O 1
ATOM 11431 N N . GLN B 1 525 ? -11.609 23.547 -1.087 1 98.69 525 GLN B N 1
ATOM 11432 C CA . GLN B 1 525 ? -10.516 24.484 -0.851 1 98.69 525 GLN B CA 1
ATOM 11433 C C . GLN B 1 525 ? -10.039 25.109 -2.156 1 98.69 525 GLN B C 1
ATOM 11435 O O . GLN B 1 525 ? -9.336 26.125 -2.143 1 98.69 525 GLN B O 1
ATOM 11440 N N . LYS B 1 526 ? -10.422 24.578 -3.301 1 98.62 526 LYS B N 1
ATOM 11441 C CA . LYS B 1 526 ? -10.023 25.156 -4.578 1 98.62 526 LYS B CA 1
ATOM 11442 C C . LYS B 1 526 ? -10.68 26.516 -4.797 1 98.62 526 LYS B C 1
ATOM 11444 O O . LYS B 1 526 ? -9.992 27.531 -4.93 1 98.62 526 LYS B O 1
ATOM 11449 N N . PRO B 1 527 ? -12.008 26.625 -4.75 1 98.81 527 PRO B N 1
ATOM 11450 C CA . PRO B 1 527 ? -12.586 27.969 -4.844 1 98.81 527 PRO B CA 1
ATOM 11451 C C . PRO B 1 527 ? -12.234 28.859 -3.648 1 98.81 527 PRO B C 1
ATOM 11453 O O . PRO B 1 527 ? -12.109 30.078 -3.793 1 98.81 527 PRO B O 1
ATOM 11456 N N . VAL B 1 528 ? -12.094 28.266 -2.471 1 98.81 528 VAL B N 1
ATOM 11457 C CA . VAL B 1 528 ? -11.727 29.047 -1.293 1 98.81 528 VAL B CA 1
ATOM 11458 C C . VAL B 1 528 ? -10.391 29.734 -1.527 1 98.81 528 VAL B C 1
ATOM 11460 O O . VAL B 1 528 ? -10.234 30.922 -1.228 1 98.81 528 VAL B O 1
ATOM 11463 N N . LYS B 1 529 ? -9.43 28.984 -2.025 1 98.56 529 LYS B N 1
ATOM 11464 C CA . LYS B 1 529 ? -8.125 29.562 -2.348 1 98.56 529 LYS B CA 1
ATOM 11465 C C . LYS B 1 529 ? -8.258 30.688 -3.363 1 98.56 529 LYS B C 1
ATOM 11467 O O . LYS B 1 529 ? -7.656 31.75 -3.197 1 98.56 529 LYS B O 1
ATOM 11472 N N . ALA B 1 530 ? -9.086 30.453 -4.379 1 98.38 530 ALA B N 1
ATOM 11473 C CA . ALA B 1 530 ? -9.273 31.469 -5.418 1 98.38 530 ALA B CA 1
ATOM 11474 C C . ALA B 1 530 ? -9.828 32.75 -4.824 1 98.38 530 ALA B C 1
ATOM 11476 O O . ALA B 1 530 ? -9.438 33.875 -5.234 1 98.38 530 ALA B O 1
ATOM 11477 N N . LEU B 1 531 ? -10.68 32.656 -3.908 1 98.44 531 LEU B N 1
ATOM 11478 C CA . LEU B 1 531 ? -11.297 33.844 -3.273 1 98.44 531 LEU B CA 1
ATOM 11479 C C . LEU B 1 531 ? -10.32 34.5 -2.318 1 98.44 531 LEU B C 1
ATOM 11481 O O . LEU B 1 531 ? -10.141 35.719 -2.365 1 98.44 531 LEU B O 1
ATOM 11485 N N . MET B 1 532 ? -9.672 33.719 -1.49 1 98.06 532 MET B N 1
ATOM 11486 C CA . MET B 1 532 ? -8.781 34.281 -0.464 1 98.06 532 MET B CA 1
ATOM 11487 C C . MET B 1 532 ? -7.617 35.031 -1.094 1 98.06 532 MET B C 1
ATOM 11489 O O . MET B 1 532 ? -7.156 36.031 -0.551 1 98.06 532 MET B O 1
ATOM 11493 N N . GLN B 1 533 ? -7.156 34.562 -2.234 1 97.69 533 GLN B N 1
ATOM 11494 C CA . GLN B 1 533 ? -6.027 35.219 -2.902 1 97.69 533 GLN B CA 1
ATOM 11495 C C . GLN B 1 533 ? -6.438 36.531 -3.535 1 97.69 533 GLN B C 1
ATOM 11497 O O . GLN B 1 533 ? -5.59 37.312 -3.994 1 97.69 533 GLN B O 1
ATOM 11502 N N . ARG B 1 534 ? -7.75 36.875 -3.512 1 97.19 534 ARG B N 1
ATOM 11503 C CA . ARG B 1 534 ? -8.281 38.156 -3.984 1 97.19 534 ARG B CA 1
ATOM 11504 C C . ARG B 1 534 ? -8.992 38.906 -2.861 1 97.19 534 ARG B C 1
ATOM 11506 O O . ARG B 1 534 ? -9.781 39.812 -3.117 1 97.19 534 ARG B O 1
ATOM 11513 N N . GLN B 1 535 ? -8.711 38.438 -1.62 1 97.56 535 GLN B N 1
ATOM 11514 C CA . GLN B 1 535 ? -9.188 39.062 -0.394 1 97.56 535 GLN B CA 1
ATOM 11515 C C . GLN B 1 535 ? -10.711 39.094 -0.342 1 97.56 535 GLN B C 1
ATOM 11517 O O . GLN B 1 535 ? -11.305 40.031 0.171 1 97.56 535 GLN B O 1
ATOM 11522 N N . ILE B 1 536 ? -11.336 38.125 -0.929 1 98.06 536 ILE B N 1
ATOM 11523 C CA . ILE B 1 536 ? -12.766 37.875 -0.733 1 98.06 536 ILE B CA 1
ATOM 11524 C C . ILE B 1 536 ? -12.953 36.781 0.315 1 98.06 536 ILE B C 1
ATOM 11526 O O . ILE B 1 536 ? -12.602 35.625 0.085 1 98.06 536 ILE B O 1
ATOM 11530 N N . ASP B 1 537 ? -13.445 37.125 1.421 1 97.94 537 ASP B N 1
ATOM 11531 C CA . ASP B 1 537 ? -13.625 36.156 2.5 1 97.94 537 ASP B CA 1
ATOM 11532 C C . ASP B 1 537 ? -14.891 35.344 2.291 1 97.94 537 ASP B C 1
ATOM 11534 O O . ASP B 1 537 ? -15.82 35.75 1.598 1 97.94 537 ASP B O 1
ATOM 11538 N N . CYS B 1 538 ? -14.898 34.094 2.834 1 98.56 538 CYS B N 1
ATOM 11539 C CA . CYS B 1 538 ? -16.016 33.188 2.662 1 98.56 538 CYS B CA 1
ATOM 11540 C C . CYS B 1 538 ? -16.094 32.188 3.82 1 98.56 538 CYS B C 1
ATOM 11542 O O . CYS B 1 538 ? -15.18 32.125 4.641 1 98.56 538 CYS B O 1
ATOM 11544 N N . ASP B 1 539 ? -17.188 31.531 3.957 1 98.62 539 ASP B N 1
ATOM 11545 C CA . ASP B 1 539 ? -17.375 30.375 4.836 1 98.62 539 ASP B CA 1
ATOM 11546 C C . ASP B 1 539 ? -17.734 29.125 4.035 1 98.62 539 ASP B C 1
ATOM 11548 O O . ASP B 1 539 ? -18.25 29.234 2.918 1 98.62 539 ASP B O 1
ATOM 11552 N N . VAL B 1 540 ? -17.391 28 4.551 1 98.88 540 VAL B N 1
ATOM 11553 C CA . VAL B 1 540 ? -17.75 26.703 3.992 1 98.88 540 VAL B CA 1
ATOM 11554 C C . VAL B 1 540 ? -19 26.172 4.684 1 98.88 540 VAL B C 1
ATOM 11556 O O . VAL B 1 540 ? -19.047 26.078 5.91 1 98.88 540 VAL B O 1
ATOM 11559 N N . LEU B 1 541 ? -20.016 25.828 3.922 1 98.75 541 LEU B N 1
ATOM 11560 C CA . LEU B 1 541 ? -21.281 25.422 4.512 1 98.75 541 LEU B CA 1
ATOM 11561 C C . LEU B 1 541 ? -21.609 23.969 4.156 1 98.75 541 LEU B C 1
ATOM 11563 O O . LEU B 1 541 ? -21.516 23.578 2.988 1 98.75 541 LEU B O 1
ATOM 11567 N N . PRO B 1 542 ? -21.984 23.141 5.152 1 98.69 542 PRO B N 1
ATOM 11568 C CA . PRO B 1 542 ? -22.453 21.781 4.855 1 98.69 542 PRO B CA 1
ATOM 11569 C C . PRO B 1 542 ? -23.891 21.75 4.348 1 98.69 542 PRO B C 1
ATOM 11571 O O . PRO B 1 542 ? -24.672 22.656 4.656 1 98.69 542 PRO B O 1
ATOM 11574 N N . ILE B 1 543 ? -24.219 20.766 3.668 1 98.69 543 ILE B N 1
ATOM 11575 C CA . ILE B 1 543 ? -25.547 20.609 3.09 1 98.69 543 ILE B CA 1
ATOM 11576 C C . ILE B 1 543 ? -26.594 20.562 4.203 1 98.69 543 ILE B C 1
ATOM 11578 O O . ILE B 1 543 ? -27.688 21.125 4.059 1 98.69 543 ILE B O 1
ATOM 11582 N N . ASP B 1 544 ? -26.297 19.938 5.309 1 98.5 544 ASP B N 1
ATOM 11583 C CA . ASP B 1 544 ? -27.219 19.828 6.422 1 98.5 544 ASP B CA 1
ATOM 11584 C C . ASP B 1 544 ? -27.719 21.188 6.871 1 98.5 544 ASP B C 1
ATOM 11586 O O . ASP B 1 544 ? -28.906 21.359 7.172 1 98.5 544 ASP B O 1
ATOM 11590 N N . VAL B 1 545 ? -26.891 22.156 6.902 1 98.25 545 VAL B N 1
ATOM 11591 C CA . VAL B 1 545 ? -27.234 23.5 7.348 1 98.25 545 VAL B CA 1
ATOM 11592 C C . VAL B 1 545 ? -28.016 24.234 6.254 1 98.25 545 VAL B C 1
ATOM 11594 O O . VAL B 1 545 ? -28.938 25 6.543 1 98.25 545 VAL B O 1
ATOM 11597 N N . LEU B 1 546 ? -27.641 24.047 5.027 1 98.5 546 LEU B N 1
ATOM 11598 C CA . LEU B 1 546 ? -28.328 24.688 3.906 1 98.5 546 LEU B CA 1
ATOM 11599 C C . LEU B 1 546 ? -29.766 24.188 3.805 1 98.5 546 LEU B C 1
ATOM 11601 O O . LEU B 1 546 ? -30.656 24.938 3.398 1 98.5 546 LEU B O 1
ATOM 11605 N N . LEU B 1 547 ? -29.984 22.953 4.16 1 98 547 LEU B N 1
ATOM 11606 C CA . LEU B 1 547 ? -31.328 22.375 4.09 1 98 547 LEU B CA 1
ATOM 11607 C C . LEU B 1 547 ? -32.188 22.844 5.266 1 98 547 LEU B C 1
ATOM 11609 O O . LEU B 1 547 ? -33.375 23.156 5.098 1 98 547 LEU B O 1
ATOM 11613 N N . GLU B 1 548 ? -31.594 22.969 6.461 1 93.94 548 GLU B N 1
ATOM 11614 C CA . GLU B 1 548 ? -32.438 23.125 7.652 1 93.94 548 GLU B CA 1
ATOM 11615 C C . GLU B 1 548 ? -32.188 24.484 8.297 1 93.94 548 GLU B C 1
ATOM 11617 O O . GLU B 1 548 ? -33.062 25 9.016 1 93.94 548 GLU B O 1
ATOM 11622 N N . GLY B 1 549 ? -31.156 25.109 8.055 1 91.06 549 GLY B N 1
ATOM 11623 C CA . GLY B 1 549 ? -30.797 26.266 8.852 1 91.06 549 GLY B CA 1
ATOM 11624 C C . GLY B 1 549 ? -30.609 27.531 8.031 1 91.06 549 GLY B C 1
ATOM 11625 O O . GLY B 1 549 ? -30.406 28.609 8.578 1 91.06 549 GLY B O 1
ATOM 11626 N N . ALA B 1 550 ? -30.781 27.5 6.762 1 96.88 550 ALA B N 1
ATOM 11627 C CA . ALA B 1 550 ? -30.484 28.656 5.91 1 96.88 550 ALA B CA 1
ATOM 11628 C C . ALA B 1 550 ? -31.75 29.25 5.32 1 96.88 550 ALA B C 1
ATOM 11630 O O . ALA B 1 550 ? -32.719 28.531 5.059 1 96.88 550 ALA B O 1
ATOM 11631 N N . ASN B 1 551 ? -31.734 30.562 5.148 1 97.19 551 ASN B N 1
ATOM 11632 C CA . ASN B 1 551 ? -32.812 31.281 4.496 1 97.19 551 ASN B CA 1
ATOM 11633 C C . ASN B 1 551 ? -32.281 32.406 3.596 1 97.19 551 ASN B C 1
ATOM 11635 O O . ASN B 1 551 ? -31.203 32.938 3.834 1 97.19 551 ASN B O 1
ATOM 11639 N N . VAL B 1 552 ? -33.031 32.688 2.557 1 98.19 552 VAL B N 1
ATOM 11640 C CA . VAL B 1 552 ? -32.656 33.812 1.682 1 98.19 552 VAL B CA 1
ATOM 11641 C C . VAL B 1 552 ? -33.562 35 1.979 1 98.19 552 VAL B C 1
ATOM 11643 O O . VAL B 1 552 ? -34.781 34.906 1.911 1 98.19 552 VAL B O 1
ATOM 11646 N N . ILE B 1 553 ? -32.969 36.062 2.371 1 97.12 553 ILE B N 1
ATOM 11647 C CA . ILE B 1 553 ? -33.656 37.344 2.643 1 97.12 553 ILE B CA 1
ATOM 11648 C C . ILE B 1 553 ? -33.031 38.438 1.799 1 97.12 553 ILE B C 1
ATOM 11650 O O . ILE B 1 553 ? -31.859 38.75 1.928 1 97.12 553 ILE B O 1
ATOM 11654 N N . GLU B 1 554 ? -33.812 39.094 0.958 1 95.44 554 GLU B N 1
ATOM 11655 C CA . GLU B 1 554 ? -33.375 40.188 0.099 1 95.44 554 GLU B CA 1
ATOM 11656 C C . GLU B 1 554 ? -32.156 39.781 -0.732 1 95.44 554 GLU B C 1
ATOM 11658 O O . GLU B 1 554 ? -31.172 40.531 -0.773 1 95.44 554 GLU B O 1
ATOM 11663 N N . GLY B 1 555 ? -32.188 38.562 -1.167 1 95.81 555 GLY B N 1
ATOM 11664 C CA . GLY B 1 555 ? -31.172 38.094 -2.092 1 95.81 555 GLY B CA 1
ATOM 11665 C C . GLY B 1 555 ? -29.891 37.656 -1.4 1 95.81 555 GLY B C 1
ATOM 11666 O O . GLY B 1 555 ? -28.891 37.375 -2.059 1 95.81 555 GLY B O 1
ATOM 11667 N N . ARG B 1 556 ? -29.922 37.594 -0.073 1 97.69 556 ARG B N 1
ATOM 11668 C CA . ARG B 1 556 ? -28.75 37.156 0.687 1 97.69 556 ARG B CA 1
ATOM 11669 C C . ARG B 1 556 ? -29.047 35.844 1.438 1 97.69 556 ARG B C 1
ATOM 11671 O O . ARG B 1 556 ? -30.156 35.656 1.927 1 97.69 556 ARG B O 1
ATOM 11678 N N . LEU B 1 557 ? -28.062 35 1.478 1 98.5 557 LEU B N 1
ATOM 11679 C CA . LEU B 1 557 ? -28.172 33.75 2.215 1 98.5 557 LEU B CA 1
ATOM 11680 C C . LEU B 1 557 ? -27.875 33.969 3.693 1 98.5 557 LEU B C 1
ATOM 11682 O O . LEU B 1 557 ? -26.734 34.281 4.059 1 98.5 557 LEU B O 1
ATOM 11686 N N . HIS B 1 558 ? -28.844 33.75 4.543 1 98 558 HIS B N 1
ATOM 11687 C CA . HIS B 1 558 ? -28.688 33.938 5.977 1 98 558 HIS B CA 1
ATOM 11688 C C . HIS B 1 558 ? -28.547 32.625 6.707 1 98 558 HIS B C 1
ATOM 11690 O O . HIS B 1 558 ? -29.359 31.719 6.52 1 98 558 HIS B O 1
ATOM 11696 N N . VAL B 1 559 ? -27.531 32.469 7.484 1 97.56 559 VAL B N 1
ATOM 11697 C CA . VAL B 1 559 ? -27.297 31.328 8.375 1 97.56 559 VAL B CA 1
ATOM 11698 C C . VAL B 1 559 ? -26.859 31.828 9.742 1 97.56 559 VAL B C 1
ATOM 11700 O O . VAL B 1 559 ? -25.734 32.312 9.906 1 97.56 559 VAL B O 1
ATOM 11703 N N . HIS B 1 560 ? -27.672 31.594 10.781 1 95.56 560 HIS B N 1
ATOM 11704 C CA . HIS B 1 560 ? -27.391 32.156 12.102 1 95.56 560 HIS B CA 1
ATOM 11705 C C . HIS B 1 560 ? -27.125 33.656 12.039 1 95.56 560 HIS B C 1
ATOM 11707 O O . HIS B 1 560 ? -27.953 34.406 11.531 1 95.56 560 HIS B O 1
ATOM 11713 N N . GLN B 1 561 ? -25.891 34.062 12.414 1 93.19 561 GLN B N 1
ATOM 11714 C CA . GLN B 1 561 ? -25.609 35.5 12.422 1 93.19 561 GLN B CA 1
ATOM 11715 C C . GLN B 1 561 ? -24.891 35.906 11.148 1 93.19 561 GLN B C 1
ATOM 11717 O O . GLN B 1 561 ? -24.609 37.094 10.953 1 93.19 561 GLN B O 1
ATOM 11722 N N . GLU B 1 562 ? -24.703 35 10.273 1 95.75 562 GLU B N 1
ATOM 11723 C CA . GLU B 1 562 ? -23.969 35.281 9.047 1 95.75 562 GLU B CA 1
ATOM 11724 C C . GLU B 1 562 ? -24.922 35.594 7.891 1 95.75 562 GLU B C 1
ATOM 11726 O O . GLU B 1 562 ? -26.062 35.125 7.879 1 95.75 562 GLU B O 1
ATOM 11731 N N . ASP B 1 563 ? -24.516 36.281 6.969 1 96.06 563 ASP B N 1
ATOM 11732 C CA . ASP B 1 563 ? -25.203 36.438 5.695 1 96.06 563 ASP B CA 1
ATOM 11733 C C . ASP B 1 563 ? -24.219 36.5 4.535 1 96.06 563 ASP B C 1
ATOM 11735 O O . ASP B 1 563 ? -23.109 37.031 4.684 1 96.06 563 ASP B O 1
ATOM 11739 N N . TYR B 1 564 ? -24.531 35.969 3.404 1 98.12 564 TYR B N 1
ATOM 11740 C CA . TYR B 1 564 ? -23.672 35.875 2.232 1 98.12 564 TYR B CA 1
ATOM 11741 C C . TYR B 1 564 ? -24.375 36.375 0.981 1 98.12 564 TYR B C 1
ATOM 11743 O O . TYR B 1 564 ? -25.578 36.125 0.802 1 98.12 564 TYR B O 1
ATOM 11751 N N . ARG B 1 565 ? -23.656 36.969 0.116 1 97.44 565 ARG B N 1
ATOM 11752 C CA . ARG B 1 565 ? -24.219 37.562 -1.104 1 97.44 565 ARG B CA 1
ATOM 11753 C C . ARG B 1 565 ? -24.281 36.5 -2.217 1 97.44 565 ARG B C 1
ATOM 11755 O O . ARG B 1 565 ? -25.062 36.656 -3.164 1 97.44 565 ARG B O 1
ATOM 11762 N N . CYS B 1 566 ? -23.484 35.531 -2.049 1 97.81 566 CYS B N 1
ATOM 11763 C CA . CYS B 1 566 ? -23.344 34.531 -3.117 1 97.81 566 CYS B CA 1
ATOM 11764 C C . CYS B 1 566 ? -23.031 33.156 -2.551 1 97.81 566 CYS B C 1
ATOM 11766 O O . CYS B 1 566 ? -22.328 33.031 -1.546 1 97.81 566 CYS B O 1
ATOM 11768 N N . LEU B 1 567 ? -23.656 32.125 -3.195 1 98.81 567 LEU B N 1
ATOM 11769 C CA . LEU B 1 567 ? -23.312 30.734 -2.877 1 98.81 567 LEU B CA 1
ATOM 11770 C C . LEU B 1 567 ? -22.547 30.094 -4.023 1 98.81 567 LEU B C 1
ATOM 11772 O O . LEU B 1 567 ? -23.016 30.094 -5.168 1 98.81 567 LEU B O 1
ATOM 11776 N N . ILE B 1 568 ? -21.359 29.547 -3.74 1 98.94 568 ILE B N 1
ATOM 11777 C CA . ILE B 1 568 ? -20.516 28.891 -4.727 1 98.94 568 ILE B CA 1
ATOM 11778 C C . ILE B 1 568 ? -20.594 27.375 -4.555 1 98.94 568 ILE B C 1
ATOM 11780 O O . ILE B 1 568 ? -20.438 26.859 -3.447 1 98.94 568 ILE B O 1
ATOM 11784 N N . VAL B 1 569 ? -20.844 26.656 -5.613 1 98.94 569 VAL B N 1
ATOM 11785 C CA . VAL B 1 569 ? -20.891 25.203 -5.625 1 98.94 569 VAL B CA 1
ATOM 11786 C C . VAL B 1 569 ? -19.719 24.641 -6.422 1 98.94 569 VAL B C 1
ATOM 11788 O O . VAL B 1 569 ? -19.734 24.656 -7.656 1 98.94 569 VAL B O 1
ATOM 11791 N N . PRO B 1 570 ? -18.672 24.078 -5.719 1 98.88 570 PRO B N 1
ATOM 11792 C CA . PRO B 1 570 ? -17.609 23.406 -6.473 1 98.88 570 PRO B CA 1
ATOM 11793 C C . PRO B 1 570 ? -18.125 22.281 -7.359 1 98.88 570 PRO B C 1
ATOM 11795 O O . PRO B 1 570 ? -19.203 21.719 -7.094 1 98.88 570 PRO B O 1
ATOM 11798 N N . TYR B 1 571 ? -17.375 21.984 -8.344 1 98.81 571 TYR B N 1
ATOM 11799 C CA . TYR B 1 571 ? -17.859 20.953 -9.25 1 98.81 571 TYR B CA 1
ATOM 11800 C C . TYR B 1 571 ? -18.312 19.719 -8.492 1 98.81 571 TYR B C 1
ATOM 11802 O O . TYR B 1 571 ? -17.578 19.203 -7.645 1 98.81 571 TYR B O 1
ATOM 11810 N N . SER B 1 572 ? -19.453 19.25 -8.773 1 98.69 572 SER B N 1
ATOM 11811 C CA . SER B 1 572 ? -20.062 18.047 -8.211 1 98.69 572 SER B CA 1
ATOM 11812 C C . SER B 1 572 ? -20.828 17.266 -9.273 1 98.69 572 SER B C 1
ATOM 11814 O O . SER B 1 572 ? -21.891 17.703 -9.719 1 98.69 572 SER B O 1
ATOM 11816 N N . GLU B 1 573 ? -20.359 16.078 -9.531 1 98.31 573 GLU B N 1
ATOM 11817 C CA . GLU B 1 573 ? -21.078 15.258 -10.5 1 98.31 573 GLU B CA 1
ATOM 11818 C C . GLU B 1 573 ? -22.5 14.945 -10.031 1 98.31 573 GLU B C 1
ATOM 11820 O O . GLU B 1 573 ? -23.422 14.891 -10.844 1 98.31 573 GLU B O 1
ATOM 11825 N N . ALA B 1 574 ? -22.625 14.766 -8.789 1 98.5 574 ALA B N 1
ATOM 11826 C CA . ALA B 1 574 ? -23.922 14.461 -8.172 1 98.5 574 ALA B CA 1
ATOM 11827 C C . ALA B 1 574 ? -24.062 15.18 -6.832 1 98.5 574 ALA B C 1
ATOM 11829 O O . ALA B 1 574 ? -23.078 15.367 -6.109 1 98.5 574 ALA B O 1
ATOM 11830 N N . LEU B 1 575 ? -25.297 15.586 -6.551 1 98.75 575 LEU B N 1
ATOM 11831 C CA . LEU B 1 575 ? -25.688 16.125 -5.258 1 98.75 575 LEU B CA 1
ATOM 11832 C C . LEU B 1 575 ? -27 15.508 -4.789 1 98.75 575 LEU B C 1
ATOM 11834 O O . LEU B 1 575 ? -27.781 14.992 -5.598 1 98.75 575 LEU B O 1
ATOM 11838 N N . PRO B 1 576 ? -27.234 15.508 -3.473 1 98.62 576 PRO B N 1
ATOM 11839 C CA . PRO B 1 576 ? -28.531 15.016 -3.01 1 98.62 576 PRO B CA 1
ATOM 11840 C C . PRO B 1 576 ? -29.703 15.742 -3.656 1 98.62 576 PRO B C 1
ATOM 11842 O O . PRO B 1 576 ? -29.641 16.953 -3.855 1 98.62 576 PRO B O 1
ATOM 11845 N N . ALA B 1 577 ? -30.781 15.023 -3.916 1 98.5 577 ALA B N 1
ATOM 11846 C CA . ALA B 1 577 ? -31.953 15.594 -4.562 1 98.5 577 ALA B CA 1
ATOM 11847 C C . ALA B 1 577 ? -32.5 16.781 -3.764 1 98.5 577 ALA B C 1
ATOM 11849 O O . ALA B 1 577 ? -32.875 17.797 -4.336 1 98.5 577 ALA B O 1
ATOM 11850 N N . ALA B 1 578 ? -32.531 16.625 -2.484 1 98.44 578 ALA B N 1
ATOM 11851 C CA . ALA B 1 578 ? -33.031 17.688 -1.62 1 98.44 578 ALA B CA 1
ATOM 11852 C C . ALA B 1 578 ? -32.188 18.953 -1.758 1 98.44 578 ALA B C 1
ATOM 11854 O O . ALA B 1 578 ? -32.719 20.078 -1.682 1 98.44 578 ALA B O 1
ATOM 11855 N N . MET B 1 579 ? -30.906 18.812 -1.911 1 98.69 579 MET B N 1
ATOM 11856 C CA . MET B 1 579 ? -30.016 19.969 -2.066 1 98.69 579 MET B CA 1
ATOM 11857 C C . MET B 1 579 ? -30.266 20.672 -3.393 1 98.69 579 MET B C 1
ATOM 11859 O O . MET B 1 579 ? -30.25 21.906 -3.453 1 98.69 579 MET B O 1
ATOM 11863 N N . LEU B 1 580 ? -30.469 19.906 -4.438 1 98.75 580 LEU B N 1
ATOM 11864 C CA . LEU B 1 580 ? -30.781 20.484 -5.738 1 98.75 580 LEU B CA 1
ATOM 11865 C C . LEU B 1 580 ? -32.094 21.266 -5.688 1 98.75 580 LEU B C 1
ATOM 11867 O O . LEU B 1 580 ? -32.188 22.359 -6.242 1 98.75 580 LEU B O 1
ATOM 11871 N N . GLN B 1 581 ? -33.062 20.719 -5.035 1 98.44 581 GLN B N 1
ATOM 11872 C CA . GLN B 1 581 ? -34.344 21.406 -4.852 1 98.44 581 GLN B CA 1
ATOM 11873 C C . GLN B 1 581 ? -34.156 22.703 -4.066 1 98.44 581 GLN B C 1
ATOM 11875 O O . GLN B 1 581 ? -34.75 23.734 -4.402 1 98.44 581 GLN B O 1
ATOM 11880 N N . ARG B 1 582 ? -33.406 22.578 -3.051 1 98.44 582 ARG B N 1
ATOM 11881 C CA . ARG B 1 582 ? -33.125 23.75 -2.209 1 98.44 582 ARG B CA 1
ATOM 11882 C C . ARG B 1 582 ? -32.406 24.828 -2.996 1 98.44 582 ARG B C 1
ATOM 11884 O O . ARG B 1 582 ? -32.688 26.016 -2.812 1 98.44 582 ARG B O 1
ATOM 11891 N N . LEU B 1 583 ? -31.484 24.5 -3.852 1 98.75 583 LEU B N 1
ATOM 11892 C CA . LEU B 1 583 ? -30.781 25.453 -4.691 1 98.75 583 LEU B CA 1
ATOM 11893 C C . LEU B 1 583 ? -31.766 26.203 -5.594 1 98.75 583 LEU B C 1
ATOM 11895 O O . LEU B 1 583 ? -31.625 27.406 -5.793 1 98.75 583 LEU B O 1
ATOM 11899 N N . VAL B 1 584 ? -32.719 25.5 -6.184 1 98.5 584 VAL B N 1
ATOM 11900 C CA . VAL B 1 584 ? -33.75 26.125 -7.008 1 98.5 584 VAL B CA 1
ATOM 11901 C C . VAL B 1 584 ? -34.5 27.172 -6.188 1 98.5 584 VAL B C 1
ATOM 11903 O O . VAL B 1 584 ? -34.75 28.281 -6.652 1 98.5 584 VAL B O 1
ATOM 11906 N N . GLN B 1 585 ? -34.812 26.797 -4.957 1 98.25 585 GLN B N 1
ATOM 11907 C CA . GLN B 1 585 ? -35.531 27.719 -4.078 1 98.25 585 GLN B CA 1
ATOM 11908 C C . GLN B 1 585 ? -34.688 28.969 -3.805 1 98.25 585 GLN B C 1
ATOM 11910 O O . GLN B 1 585 ? -35.188 30.078 -3.814 1 98.25 585 GLN B O 1
ATOM 11915 N N . PHE B 1 586 ? -33.469 28.766 -3.561 1 98.69 586 PHE B N 1
ATOM 11916 C CA . PHE B 1 586 ? -32.562 29.875 -3.252 1 98.69 586 PHE B CA 1
ATOM 11917 C C . PHE B 1 586 ? -32.469 30.844 -4.414 1 98.69 586 PHE B C 1
ATOM 11919 O O . PHE B 1 586 ? -32.594 32.062 -4.223 1 98.69 586 PHE B O 1
ATOM 11926 N N . VAL B 1 587 ? -32.281 30.359 -5.617 1 98.25 587 VAL B N 1
ATOM 11927 C CA . VAL B 1 587 ? -32.094 31.234 -6.773 1 98.25 587 VAL B CA 1
ATOM 11928 C C . VAL B 1 587 ? -33.406 31.953 -7.074 1 98.25 587 VAL B C 1
ATOM 11930 O O . VAL B 1 587 ? -33.406 33.094 -7.535 1 98.25 587 VAL B O 1
ATOM 11933 N N . GLU B 1 588 ? -34.531 31.281 -6.875 1 97.94 588 GLU B N 1
ATOM 11934 C CA . GLU B 1 588 ? -35.844 31.906 -7.078 1 97.94 588 GLU B CA 1
ATOM 11935 C C . GLU B 1 588 ? -36.094 33.031 -6.074 1 97.94 588 GLU B C 1
ATOM 11937 O O . GLU B 1 588 ? -36.812 33.969 -6.363 1 97.94 588 GLU B O 1
ATOM 11942 N N . GLN B 1 589 ? -35.438 32.938 -4.996 1 98.06 589 GLN B N 1
ATOM 11943 C CA . GLN B 1 589 ? -35.594 33.938 -3.953 1 98.06 589 GLN B CA 1
ATOM 11944 C C . GLN B 1 589 ? -34.562 35.062 -4.129 1 98.06 589 GLN B C 1
ATOM 11946 O O . GLN B 1 589 ? -34.469 35.969 -3.293 1 98.06 589 GLN B O 1
ATOM 11951 N N . GLY B 1 590 ? -33.719 34.906 -5.098 1 97.94 590 GLY B N 1
ATOM 11952 C CA . GLY B 1 590 ? -32.875 36.031 -5.492 1 97.94 590 GLY B CA 1
ATOM 11953 C C . GLY B 1 590 ? -31.406 35.812 -5.184 1 97.94 590 GLY B C 1
ATOM 11954 O O . GLY B 1 590 ? -30.562 36.656 -5.48 1 97.94 590 GLY B O 1
ATOM 11955 N N . LEU B 1 591 ? -31.062 34.688 -4.605 1 98.56 591 LEU B N 1
ATOM 11956 C CA . LEU B 1 591 ? -29.672 34.438 -4.254 1 98.56 591 LEU B CA 1
ATOM 11957 C C . LEU B 1 591 ? -28.828 34.188 -5.504 1 98.56 591 LEU B C 1
ATOM 11959 O O . LEU B 1 591 ? -29.25 33.438 -6.391 1 98.56 591 LEU B O 1
ATOM 11963 N N . ALA B 1 592 ? -27.672 34.812 -5.617 1 98.62 592 ALA B N 1
ATOM 11964 C CA . ALA B 1 592 ? -26.703 34.5 -6.672 1 98.62 592 ALA B CA 1
ATOM 11965 C C . ALA B 1 592 ? -26 33.156 -6.391 1 98.62 592 ALA B C 1
ATOM 11967 O O . ALA B 1 592 ? -25.469 32.969 -5.301 1 98.62 592 ALA B O 1
ATOM 11968 N N . VAL B 1 593 ? -26.078 32.281 -7.34 1 98.81 593 VAL B N 1
ATOM 11969 C CA . VAL B 1 593 ? -25.406 30.984 -7.203 1 98.81 593 VAL B CA 1
ATOM 11970 C C . VAL B 1 593 ? -24.391 30.812 -8.328 1 98.81 593 VAL B C 1
ATOM 11972 O O . VAL B 1 593 ? -24.703 31.062 -9.5 1 98.81 593 VAL B O 1
ATOM 11975 N N . ARG B 1 594 ? -23.156 30.453 -8.031 1 98.81 594 ARG B N 1
ATOM 11976 C CA . ARG B 1 594 ? -22.109 30.156 -9 1 98.81 594 ARG B CA 1
ATOM 11977 C C . ARG B 1 594 ? -21.734 28.688 -8.969 1 98.81 594 ARG B C 1
ATOM 11979 O O . ARG B 1 594 ? -21.312 28.172 -7.934 1 98.81 594 ARG B O 1
ATOM 11986 N N . PHE B 1 595 ? -21.891 28.016 -10.078 1 98.88 595 PHE B N 1
ATOM 11987 C CA . PHE B 1 595 ? -21.375 26.672 -10.258 1 98.88 595 PHE B CA 1
ATOM 11988 C C . PHE B 1 595 ? -20 26.688 -10.898 1 98.88 595 PHE B C 1
ATOM 11990 O O . PHE B 1 595 ? -19.812 27.312 -11.945 1 98.88 595 PHE B O 1
ATOM 11997 N N . VAL B 1 596 ? -19 26.031 -10.234 1 98.88 596 VAL B N 1
ATOM 11998 C CA . VAL B 1 596 ? -17.641 26.016 -10.766 1 98.88 596 VAL B CA 1
ATOM 11999 C C . VAL B 1 596 ? -17.438 24.781 -11.641 1 98.88 596 VAL B C 1
ATOM 12001 O O . VAL B 1 596 ? -17.672 23.656 -11.203 1 98.88 596 VAL B O 1
ATOM 12004 N N . ASP B 1 597 ? -17.016 24.891 -12.867 1 98.5 597 ASP B N 1
ATOM 12005 C CA . ASP B 1 597 ? -16.578 23.906 -13.852 1 98.5 597 ASP B CA 1
ATOM 12006 C C . ASP B 1 597 ? -17.766 23.062 -14.336 1 98.5 597 ASP B C 1
ATOM 12008 O O . ASP B 1 597 ? -17.578 22.141 -15.133 1 98.5 597 ASP B O 1
ATOM 12012 N N . GLY B 1 598 ? -19.078 23.25 -13.844 1 98.38 598 GLY B N 1
ATOM 12013 C CA . GLY B 1 598 ? -20.219 22.562 -14.422 1 98.38 598 GLY B CA 1
ATOM 12014 C C . GLY B 1 598 ? -21.375 22.391 -13.453 1 98.38 598 GLY B C 1
ATOM 12015 O O . GLY B 1 598 ? -21.219 22.578 -12.242 1 98.38 598 GLY B O 1
ATOM 12016 N N . LEU B 1 599 ? -22.531 22.109 -13.969 1 98.38 599 LEU B N 1
ATOM 12017 C CA . LEU B 1 599 ? -23.703 21.75 -13.18 1 98.38 599 LEU B CA 1
ATOM 12018 C C . LEU B 1 599 ? -23.672 20.266 -12.82 1 98.38 599 LEU B C 1
ATOM 12020 O O . LEU B 1 599 ? -23.047 19.469 -13.516 1 98.38 599 LEU B O 1
ATOM 12024 N N . PRO B 1 600 ? -24.281 19.859 -11.727 1 98.44 600 PRO B N 1
ATOM 12025 C CA . PRO B 1 600 ? -24.438 18.438 -11.461 1 98.44 600 PRO B CA 1
ATOM 12026 C C . PRO B 1 600 ? -25.156 17.703 -12.594 1 98.44 600 PRO B C 1
ATOM 12028 O O . PRO B 1 600 ? -25.969 18.297 -13.305 1 98.44 600 PRO B O 1
ATOM 12031 N N . ALA B 1 601 ? -24.844 16.422 -12.734 1 97.56 601 ALA B N 1
ATOM 12032 C CA . ALA B 1 601 ? -25.422 15.617 -13.805 1 97.56 601 ALA B CA 1
ATOM 12033 C C . ALA B 1 601 ? -26.609 14.805 -13.289 1 97.56 601 ALA B C 1
ATOM 12035 O O . ALA B 1 601 ? -27.516 14.453 -14.055 1 97.56 601 ALA B O 1
ATOM 12036 N N . ARG B 1 602 ? -26.656 14.5 -12.016 1 97.44 602 ARG B N 1
ATOM 12037 C CA . ARG B 1 602 ? -27.641 13.609 -11.43 1 97.44 602 ARG B CA 1
ATOM 12038 C C . ARG B 1 602 ? -27.75 13.812 -9.922 1 97.44 602 ARG B C 1
ATOM 12040 O O . ARG B 1 602 ? -26.984 14.578 -9.344 1 97.44 602 ARG B O 1
ATOM 12047 N N . SER B 1 603 ? -28.797 13.211 -9.375 1 98.31 603 SER B N 1
ATOM 12048 C CA . SER B 1 603 ? -28.891 13.203 -7.918 1 98.31 603 SER B CA 1
ATOM 12049 C C . SER B 1 603 ? -28.016 12.102 -7.32 1 98.31 603 SER B C 1
ATOM 12051 O O . SER B 1 603 ? -27.703 11.117 -7.988 1 98.31 603 SER B O 1
ATOM 12053 N N . SER B 1 604 ? -27.594 12.273 -6.082 1 98.12 604 SER B N 1
ATOM 12054 C CA . SER B 1 604 ? -26.75 11.305 -5.383 1 98.12 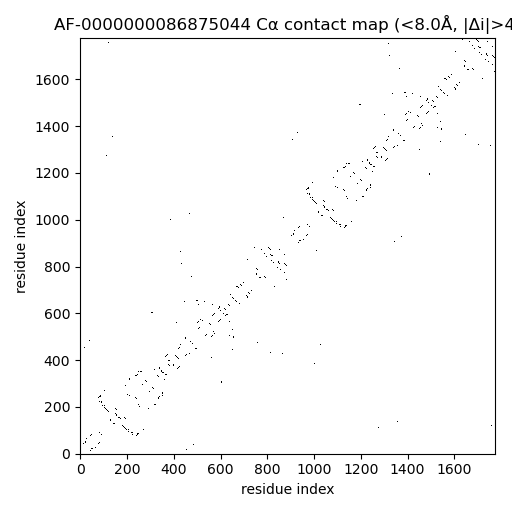604 SER B CA 1
ATOM 12055 C C . SER B 1 604 ? -27.484 9.992 -5.148 1 98.12 604 SER B C 1
ATOM 12057 O O . SER B 1 604 ? -26.875 8.93 -5.121 1 98.12 604 SER B O 1
ATOM 12059 N N . GLU B 1 605 ? -28.812 10.055 -5.074 1 96.94 605 GLU B N 1
ATOM 12060 C CA . GLU B 1 605 ? -29.641 8.898 -4.727 1 96.94 605 GLU B CA 1
ATOM 12061 C C . GLU B 1 605 ? -30.156 8.195 -5.973 1 96.94 605 GLU B C 1
ATOM 12063 O O . GLU B 1 605 ? -30.781 7.137 -5.879 1 96.94 605 GLU B O 1
ATOM 12068 N N . GLY B 1 606 ? -30 8.789 -7.082 1 95 606 GLY B N 1
ATOM 12069 C CA . GLY B 1 606 ? -30.547 8.25 -8.312 1 95 606 GLY B CA 1
ATOM 12070 C C . GLY B 1 606 ? -31.984 8.688 -8.562 1 95 606 GLY B C 1
ATOM 12071 O O . GLY B 1 606 ? -32.656 8.172 -9.461 1 95 606 GLY B O 1
ATOM 12072 N N . LEU B 1 607 ? -32.469 9.633 -7.891 1 96.62 607 LEU B N 1
ATOM 12073 C CA . LEU B 1 607 ? -33.812 10.172 -8.07 1 96.62 607 LEU B CA 1
ATOM 12074 C C . LEU B 1 607 ? -33.875 11.094 -9.281 1 96.62 607 LEU B C 1
ATOM 12076 O O . LEU B 1 607 ? -32.844 11.672 -9.68 1 96.62 607 LEU B O 1
ATOM 12080 N N . GLU B 1 608 ? -35.031 11.281 -9.828 1 97.19 608 GLU B N 1
ATOM 12081 C CA . GLU B 1 608 ? -35.25 12.172 -10.969 1 97.19 608 GLU B CA 1
ATOM 12082 C C . GLU B 1 608 ? -35.188 13.633 -10.547 1 97.19 608 GLU B C 1
ATOM 12084 O O . GLU B 1 608 ? -35.938 14.062 -9.672 1 97.19 608 GLU B O 1
ATOM 12089 N N . VAL B 1 609 ? -34.25 14.367 -11.195 1 98.06 609 VAL B N 1
ATOM 12090 C CA . VAL B 1 609 ? -34.062 15.773 -10.828 1 98.06 609 VAL B CA 1
ATOM 12091 C C . VAL B 1 609 ? -33.906 16.609 -12.086 1 98.06 609 VAL B C 1
ATOM 12093 O O . VAL B 1 609 ? -33.281 17.688 -12.047 1 98.06 609 VAL B O 1
ATOM 12096 N N . SER B 1 610 ? -34.375 16.188 -13.195 1 97.62 610 SER B N 1
ATOM 12097 C CA . SER B 1 610 ? -34.188 16.875 -14.477 1 97.62 610 SER B CA 1
ATOM 12098 C C . SER B 1 610 ? -34.844 18.266 -14.438 1 97.62 610 SER B C 1
ATOM 12100 O O . SER B 1 610 ? -34.312 19.219 -15.023 1 97.62 610 SER B O 1
ATOM 12102 N N . ASN B 1 611 ? -35.969 18.375 -13.828 1 97.88 611 ASN B N 1
ATOM 12103 C CA . ASN B 1 611 ? -36.656 19.656 -13.727 1 97.88 611 ASN B CA 1
ATOM 12104 C C . ASN B 1 611 ? -35.812 20.656 -12.93 1 97.88 611 ASN B C 1
ATOM 12106 O O . ASN B 1 611 ? -35.688 21.828 -13.32 1 97.88 611 ASN B O 1
ATOM 12110 N N . GLU B 1 612 ? -35.312 20.203 -11.836 1 98.25 612 GLU B N 1
ATOM 12111 C CA . GLU B 1 612 ? -34.469 21.062 -11.016 1 98.25 612 GLU B CA 1
ATOM 12112 C C . GLU B 1 612 ? -33.219 21.516 -11.781 1 98.25 612 GLU B C 1
ATOM 12114 O O . GLU B 1 612 ? -32.844 22.688 -11.742 1 98.25 612 GLU B O 1
ATOM 12119 N N . LEU B 1 613 ? -32.625 20.625 -12.453 1 98.31 613 LEU B N 1
ATOM 12120 C CA . LEU B 1 613 ? -31.391 20.922 -13.18 1 98.31 613 LEU B CA 1
ATOM 12121 C C . LEU B 1 613 ? -31.672 21.875 -14.336 1 98.31 613 LEU B C 1
ATOM 12123 O O . LEU B 1 613 ? -30.859 22.766 -14.617 1 98.31 613 LEU B O 1
ATOM 12127 N N . GLN B 1 614 ? -32.781 21.703 -15 1 97.94 614 GLN B N 1
ATOM 12128 C CA . GLN B 1 614 ? -33.156 22.594 -16.078 1 97.94 614 GLN B CA 1
ATOM 12129 C C . GLN B 1 614 ? -33.438 24 -15.562 1 97.94 614 GLN B C 1
ATOM 12131 O O . GLN B 1 614 ? -33.031 25 -16.188 1 97.94 614 GLN B O 1
ATOM 12136 N N . ARG B 1 615 ? -34.094 24.062 -14.461 1 98.12 615 ARG B N 1
ATOM 12137 C CA . ARG B 1 615 ? -34.375 25.359 -13.844 1 98.12 615 ARG B CA 1
ATOM 12138 C C . ARG B 1 615 ? -33.094 26.078 -13.445 1 98.12 615 ARG B C 1
ATOM 12140 O O . ARG B 1 615 ? -32.969 27.281 -13.648 1 98.12 615 ARG B O 1
ATOM 12147 N N . LEU B 1 616 ? -32.219 25.359 -12.859 1 98.56 616 LEU B N 1
ATOM 12148 C CA . LEU B 1 616 ? -30.922 25.938 -12.469 1 98.56 616 LEU B CA 1
ATOM 12149 C C . LEU B 1 616 ? -30.141 26.391 -13.695 1 98.56 616 LEU B C 1
ATOM 12151 O O . LEU B 1 616 ? -29.562 27.484 -13.688 1 98.56 616 LEU B O 1
ATOM 12155 N N . ALA B 1 617 ? -30.156 25.641 -14.719 1 97.94 617 ALA B N 1
ATOM 12156 C CA . ALA B 1 617 ? -29.391 25.922 -15.93 1 97.94 617 ALA B CA 1
ATOM 12157 C C . ALA B 1 617 ? -29.891 27.203 -16.594 1 97.94 617 ALA B C 1
ATOM 12159 O O . ALA B 1 617 ? -29.094 27.938 -17.188 1 97.94 617 ALA B O 1
ATOM 12160 N N . SER B 1 618 ? -31.203 27.5 -16.484 1 97.25 618 SER B N 1
ATOM 12161 C CA . SER B 1 618 ? -31.797 28.594 -17.266 1 97.25 618 SER B CA 1
ATOM 12162 C C . SER B 1 618 ? -32.031 29.828 -16.391 1 97.25 618 SER B C 1
ATOM 12164 O O . SER B 1 618 ? -32.438 30.875 -16.891 1 97.25 618 SER B O 1
ATOM 12166 N N . HIS B 1 619 ? -31.828 29.719 -15.133 1 97.75 619 HIS B N 1
ATOM 12167 C CA . HIS B 1 619 ? -32.219 30.812 -14.242 1 97.75 619 HIS B CA 1
ATOM 12168 C C . HIS B 1 619 ? -31.219 31.969 -14.336 1 97.75 619 HIS B C 1
ATOM 12170 O O . HIS B 1 619 ? -30 31.734 -14.43 1 97.75 619 HIS B O 1
ATOM 12176 N N . MET B 1 620 ? -31.594 33.188 -14.172 1 97.06 620 MET B N 1
ATOM 12177 C CA . MET B 1 620 ? -30.797 34.375 -14.367 1 97.06 620 MET B CA 1
ATOM 12178 C C . MET B 1 620 ? -29.797 34.562 -13.227 1 97.06 620 MET B C 1
ATOM 12180 O O . MET B 1 620 ? -28.734 35.156 -13.406 1 97.06 620 MET B O 1
ATOM 12184 N N . ASN B 1 621 ? -30.062 34.031 -12.016 1 98.12 621 ASN B N 1
ATOM 12185 C CA . ASN B 1 621 ? -29.203 34.188 -10.844 1 98.12 621 ASN B CA 1
ATOM 12186 C C . ASN B 1 621 ? -28.141 33.094 -10.773 1 98.12 621 ASN B C 1
ATOM 12188 O O . ASN B 1 621 ? -27.375 33.031 -9.805 1 98.12 621 ASN B O 1
ATOM 12192 N N . VAL B 1 622 ? -28.125 32.25 -11.789 1 98.62 622 VAL B N 1
ATOM 12193 C CA . VAL B 1 622 ? -27.156 31.172 -11.836 1 98.62 622 VAL B CA 1
ATOM 12194 C C . VAL B 1 622 ? -26.125 31.438 -12.938 1 98.62 622 VAL B C 1
ATOM 12196 O O . VAL B 1 622 ? -26.5 31.812 -14.055 1 98.62 622 VAL B O 1
ATOM 12199 N N . LYS B 1 623 ? -24.812 31.281 -12.609 1 98.5 623 LYS B N 1
ATOM 12200 C CA . LYS B 1 623 ? -23.734 31.281 -13.594 1 98.5 623 LYS B CA 1
ATOM 12201 C C . LYS B 1 623 ? -22.844 30.047 -13.453 1 98.5 623 LYS B C 1
ATOM 12203 O O . LYS B 1 623 ? -22.609 29.578 -12.336 1 98.5 623 LYS B O 1
ATOM 12208 N N . VAL B 1 624 ? -22.453 29.469 -14.516 1 98.44 624 VAL B N 1
ATOM 12209 C CA . VAL B 1 624 ? -21.453 28.406 -14.57 1 98.44 624 VAL B CA 1
ATOM 12210 C C . VAL B 1 624 ? -20.125 28.969 -15.094 1 98.44 624 VAL B C 1
ATOM 12212 O O . VAL B 1 624 ? -20.078 29.531 -16.188 1 98.44 624 VAL B O 1
ATOM 12215 N N . LEU B 1 625 ? -19.078 28.844 -14.352 1 97.94 625 LEU B N 1
ATOM 12216 C CA . LEU B 1 625 ? -17.812 29.422 -14.773 1 97.94 625 LEU B CA 1
ATOM 12217 C C . LEU B 1 625 ? -16.656 28.516 -14.398 1 97.94 625 LEU B C 1
ATOM 12219 O O . LEU B 1 625 ? -16.797 27.625 -13.562 1 97.94 625 LEU B O 1
ATOM 12223 N N . SER B 1 626 ? -15.492 28.703 -15.016 1 98.38 626 SER B N 1
ATOM 12224 C CA . SER B 1 626 ? -14.266 28 -14.648 1 98.38 626 SER B CA 1
ATOM 12225 C C . SER B 1 626 ? -13.664 28.562 -13.367 1 98.38 626 SER B C 1
ATOM 12227 O O . SER B 1 626 ? -13.898 29.719 -13.031 1 98.38 626 SER B O 1
ATOM 12229 N N . LEU B 1 627 ? -12.953 27.766 -12.695 1 98.56 627 LEU B N 1
ATOM 12230 C CA . LEU B 1 627 ? -12.375 28.125 -11.406 1 98.56 627 LEU B CA 1
ATOM 12231 C C . LEU B 1 627 ? -11.547 29.406 -11.523 1 98.56 627 LEU B C 1
ATOM 12233 O O . LEU B 1 627 ? -11.602 30.266 -10.648 1 98.56 627 LEU B O 1
ATOM 12237 N N . ASP B 1 628 ? -10.789 29.609 -12.586 1 97.44 628 ASP B N 1
ATOM 12238 C CA . ASP B 1 628 ? -9.859 30.719 -12.758 1 97.44 628 ASP B CA 1
ATOM 12239 C C . ASP B 1 628 ? -10.602 32.031 -12.961 1 97.44 628 ASP B C 1
ATOM 12241 O O . ASP B 1 628 ? -10.023 33.125 -12.805 1 97.44 628 ASP B O 1
ATOM 12245 N N . LYS B 1 629 ? -11.914 32 -13.234 1 98.19 629 LYS B N 1
ATOM 12246 C CA . LYS B 1 629 ? -12.703 33.188 -13.484 1 98.19 629 LYS B CA 1
ATOM 12247 C C . LYS B 1 629 ? -13.602 33.531 -12.297 1 98.19 629 LYS B C 1
ATOM 12249 O O . LYS B 1 629 ? -14.273 34.562 -12.289 1 98.19 629 LYS B O 1
ATOM 12254 N N . LEU B 1 630 ? -13.586 32.75 -11.289 1 98.5 630 LEU B N 1
ATOM 12255 C CA . LEU B 1 630 ? -14.547 32.812 -10.188 1 98.5 630 LEU B CA 1
ATOM 12256 C C . LEU B 1 630 ? -14.406 34.156 -9.445 1 98.5 630 LEU B C 1
ATOM 12258 O O . LEU B 1 630 ? -15.375 34.875 -9.305 1 98.5 630 LEU B O 1
ATOM 12262 N N . ALA B 1 631 ? -13.195 34.469 -8.93 1 97.56 631 ALA B N 1
ATOM 12263 C CA . ALA B 1 631 ? -12.977 35.656 -8.133 1 97.56 631 ALA B CA 1
ATOM 12264 C C . ALA B 1 631 ? -13.281 36.906 -8.938 1 97.56 631 ALA B C 1
ATOM 12266 O O . ALA B 1 631 ? -13.859 37.875 -8.414 1 97.56 631 ALA B O 1
ATOM 12267 N N . GLN B 1 632 ? -12.898 36.906 -10.18 1 96.69 632 GLN B N 1
ATOM 12268 C CA . GLN B 1 632 ? -13.156 38.031 -11.047 1 96.69 632 GLN B CA 1
ATOM 12269 C C . GLN B 1 632 ? -14.648 38.281 -11.234 1 96.69 632 GLN B C 1
ATOM 12271 O O . GLN B 1 632 ? -15.109 39.406 -11.281 1 96.69 632 GLN B O 1
ATOM 12276 N N . ASP B 1 633 ? -15.344 37.188 -11.43 1 98.12 633 ASP B N 1
ATOM 12277 C CA . ASP B 1 633 ? -16.797 37.281 -11.578 1 98.12 633 ASP B CA 1
ATOM 12278 C C . ASP B 1 633 ? -17.438 37.906 -10.336 1 98.12 633 ASP B C 1
ATOM 12280 O O . ASP B 1 633 ? -18.344 38.719 -10.438 1 98.12 633 ASP B O 1
ATOM 12284 N N . LEU B 1 634 ? -17.062 37.5 -9.156 1 98.12 634 LEU B N 1
ATOM 12285 C CA . LEU B 1 634 ? -17.625 38 -7.918 1 98.12 634 LEU B CA 1
ATOM 12286 C C . LEU B 1 634 ? -17.359 39.5 -7.777 1 98.12 634 LEU B C 1
ATOM 12288 O O . LEU B 1 634 ? -18.234 40.281 -7.379 1 98.12 634 LEU B O 1
ATOM 12292 N N . VAL B 1 635 ? -16.141 39.906 -8.109 1 96.5 635 VAL B N 1
ATOM 12293 C CA . VAL B 1 635 ? -15.781 41.344 -8.047 1 96.5 635 VAL B CA 1
ATOM 12294 C C . VAL B 1 635 ? -16.656 42.125 -9.008 1 96.5 635 VAL B C 1
ATOM 12296 O O . VAL B 1 635 ? -17.172 43.188 -8.656 1 96.5 635 VAL B O 1
ATOM 12299 N N . ALA B 1 636 ? -16.828 41.625 -10.188 1 97.06 636 ALA B N 1
ATOM 12300 C CA . ALA B 1 636 ? -17.625 42.281 -11.211 1 97.06 636 ALA B CA 1
ATOM 12301 C C . ALA B 1 636 ? -19.078 42.438 -10.758 1 97.06 636 ALA B C 1
ATOM 12303 O O . ALA B 1 636 ? -19.719 43.438 -11.078 1 97.06 636 ALA B O 1
ATOM 12304 N N . ASP B 1 637 ? -19.562 41.531 -9.984 1 97.19 637 ASP B N 1
ATOM 12305 C CA . ASP B 1 637 ? -20.953 41.531 -9.547 1 97.19 637 ASP B CA 1
ATOM 12306 C C . ASP B 1 637 ? -21.094 42.25 -8.195 1 97.19 637 ASP B C 1
ATOM 12308 O O . ASP B 1 637 ? -22.188 42.281 -7.613 1 97.19 637 ASP B O 1
ATOM 12312 N N . GLY B 1 638 ? -20.016 42.656 -7.656 1 95.75 638 GLY B N 1
ATOM 12313 C CA . GLY B 1 638 ? -20.047 43.438 -6.414 1 95.75 638 GLY B CA 1
ATOM 12314 C C . GLY B 1 638 ? -20.109 42.531 -5.18 1 95.75 638 GLY B C 1
ATOM 12315 O O . GLY B 1 638 ? -20.531 43 -4.113 1 95.75 638 GLY B O 1
ATOM 12316 N N . HIS B 1 639 ? -19.781 41.312 -5.336 1 96.75 639 HIS B N 1
ATOM 12317 C CA . HIS B 1 639 ? -19.781 40.375 -4.211 1 96.75 639 HIS B CA 1
ATOM 12318 C C . HIS B 1 639 ? -18.438 40.375 -3.492 1 96.75 639 HIS B C 1
ATOM 12320 O O . HIS B 1 639 ? -17.734 39.344 -3.498 1 96.75 639 HIS B O 1
ATOM 12326 N N . PHE B 1 640 ? -18.016 41.406 -2.859 1 95.81 640 PHE B N 1
ATOM 12327 C CA . PHE B 1 640 ? -16.797 41.562 -2.068 1 95.81 640 PHE B CA 1
ATOM 12328 C C . PHE B 1 640 ? -17.016 42.562 -0.943 1 95.81 640 PHE B C 1
ATOM 12330 O O . PHE B 1 640 ? -18 43.312 -0.952 1 95.81 640 PHE B O 1
ATOM 12337 N N . ASP B 1 641 ? -16.188 42.5 0.077 1 95.62 641 ASP B N 1
ATOM 12338 C CA . ASP B 1 641 ? -16.266 43.375 1.242 1 95.62 641 ASP B CA 1
ATOM 12339 C C . ASP B 1 641 ? -15.211 44.469 1.176 1 95.62 641 ASP B C 1
ATOM 12341 O O . ASP B 1 641 ? -15.508 45.656 1.422 1 95.62 641 ASP B O 1
ATOM 12345 N N . ILE B 1 642 ? -13.945 44.125 0.857 1 94.94 642 ILE B N 1
ATOM 12346 C CA . ILE B 1 642 ? -12.836 45.062 0.708 1 94.94 642 ILE B CA 1
ATOM 12347 C C . ILE B 1 642 ? -12.281 45 -0.712 1 94.94 642 ILE B C 1
ATOM 12349 O O . ILE B 1 642 ? -12.492 44 -1.415 1 94.94 642 ILE B O 1
ATOM 12353 N N . GLN B 1 643 ? -11.641 46 -1.099 1 92.94 643 GLN B N 1
ATOM 12354 C CA . GLN B 1 643 ? -10.992 46.031 -2.406 1 92.94 643 GLN B CA 1
ATOM 12355 C C . GLN B 1 643 ? -9.492 46.281 -2.275 1 92.94 643 GLN B C 1
ATOM 12357 O O . GLN B 1 643 ? -9.055 47.094 -1.471 1 92.94 643 GLN B O 1
ATOM 12362 N N . VAL B 1 644 ? -8.805 45.5 -2.852 1 94.19 644 VAL B N 1
ATOM 12363 C CA . VAL B 1 644 ? -7.348 45.594 -2.863 1 94.19 644 VAL B CA 1
ATOM 12364 C C . VAL B 1 644 ? -6.859 45.875 -4.285 1 94.19 644 VAL B C 1
ATOM 12366 O O . VAL B 1 644 ? -7.371 45.281 -5.242 1 94.19 644 VAL B O 1
ATOM 12369 N N . ASP B 1 645 ? -5.809 46.781 -4.285 1 90.5 645 ASP B N 1
ATOM 12370 C CA . ASP B 1 645 ? -5.215 47.094 -5.586 1 90.5 645 ASP B CA 1
ATOM 12371 C C . ASP B 1 645 ? -4.332 45.938 -6.059 1 90.5 645 ASP B C 1
ATOM 12373 O O . ASP B 1 645 ? -3.607 45.344 -5.266 1 90.5 645 ASP B O 1
ATOM 12377 N N . ASN B 1 646 ? -4.473 45.406 -7.215 1 90 646 ASN B N 1
ATOM 12378 C CA . ASN B 1 646 ? -3.633 44.375 -7.836 1 90 646 ASN B CA 1
ATOM 12379 C C . ASN B 1 646 ? -3.855 43.031 -7.199 1 90 646 ASN B C 1
ATOM 12381 O O . ASN B 1 646 ? -4.547 42.906 -6.188 1 90 646 ASN B O 1
ATOM 12385 N N . PHE B 1 647 ? -3.283 42.031 -7.754 1 94.75 647 PHE B N 1
ATOM 12386 C CA . PHE B 1 647 ? -3.355 40.656 -7.262 1 94.75 647 PHE B CA 1
ATOM 12387 C C . PHE B 1 647 ? -2.334 40.438 -6.156 1 94.75 647 PHE B C 1
ATOM 12389 O O . PHE B 1 647 ? -1.127 40.5 -6.395 1 94.75 647 PHE B O 1
ATOM 12396 N N . GLN B 1 648 ? -2.779 40.25 -4.895 1 96.5 648 GLN B N 1
ATOM 12397 C CA . GLN B 1 648 ? -1.932 40.031 -3.73 1 96.5 648 GLN B CA 1
ATOM 12398 C C . GLN B 1 648 ? -2.197 38.625 -3.141 1 96.5 648 GLN B C 1
ATOM 12400 O O . GLN B 1 648 ? -2.904 38.5 -2.141 1 96.5 648 GLN B O 1
ATOM 12405 N N . PRO B 1 649 ? -1.534 37.562 -3.703 1 96.12 649 PRO B N 1
ATOM 12406 C CA . PRO B 1 649 ? -1.886 36.188 -3.344 1 96.12 649 PRO B CA 1
ATOM 12407 C C . PRO B 1 649 ? -1.509 35.844 -1.905 1 96.12 649 PRO B C 1
ATOM 12409 O O . PRO B 1 649 ? -2.025 34.875 -1.346 1 96.12 649 PRO B O 1
ATOM 12412 N N . TYR B 1 650 ? -0.65 36.656 -1.213 1 97.44 650 TYR B N 1
ATOM 12413 C CA . TYR B 1 650 ? -0.197 36.312 0.131 1 97.44 650 TYR B CA 1
ATOM 12414 C C . TYR B 1 650 ? -0.831 37.219 1.168 1 97.44 650 TYR B C 1
ATOM 12416 O O . TYR B 1 650 ? -0.604 37.062 2.369 1 97.44 650 TYR B O 1
ATOM 12424 N N . LEU B 1 651 ? -1.604 38.219 0.702 1 98.19 651 LEU B N 1
ATOM 12425 C CA . LEU B 1 651 ? -2.318 39.094 1.638 1 98.19 651 LEU B CA 1
ATOM 12426 C C . LEU B 1 651 ? -3.619 38.438 2.096 1 98.19 651 LEU B C 1
ATOM 12428 O O . LEU B 1 651 ? -4.422 38 1.271 1 98.19 651 LEU B O 1
ATOM 12432 N N . ARG B 1 652 ? -3.781 38.312 3.354 1 98.31 652 ARG B N 1
ATOM 12433 C CA . ARG B 1 652 ? -5.02 37.812 3.936 1 98.31 652 ARG B CA 1
ATOM 12434 C C . ARG B 1 652 ? -5.746 38.906 4.715 1 98.31 652 ARG B C 1
ATOM 12436 O O . ARG B 1 652 ? -5.117 39.844 5.215 1 98.31 652 ARG B O 1
ATOM 12443 N N . ASN B 1 653 ? -7.016 38.781 4.777 1 98 653 ASN B N 1
ATOM 12444 C CA . ASN B 1 653 ? -7.812 39.781 5.496 1 98 653 ASN B CA 1
ATOM 12445 C C . ASN B 1 653 ? -8.914 39.125 6.316 1 98 653 ASN B C 1
ATOM 12447 O O . ASN B 1 653 ? -9.344 38 6.012 1 98 653 ASN B O 1
ATOM 12451 N N . TYR B 1 654 ? -9.328 39.719 7.348 1 98.31 654 TYR B N 1
ATOM 12452 C CA . TYR B 1 654 ? -10.438 39.344 8.211 1 98.31 654 TYR B CA 1
ATOM 12453 C C . TYR B 1 654 ? -11.195 40.562 8.711 1 98.31 654 TYR B C 1
ATOM 12455 O O . TYR B 1 654 ? -10.594 41.5 9.234 1 98.31 654 TYR B O 1
ATOM 12463 N N . HIS B 1 655 ? -12.469 40.625 8.5 1 98.31 655 HIS B N 1
ATOM 12464 C CA . HIS B 1 655 ? -13.336 41.719 8.938 1 98.31 655 HIS B CA 1
ATOM 12465 C C . HIS B 1 655 ? -14.305 41.25 10.016 1 98.31 655 HIS B C 1
ATOM 12467 O O . HIS B 1 655 ? -15.062 40.312 9.805 1 98.31 655 HIS B O 1
ATOM 12473 N N . TYR B 1 656 ? -14.281 41.844 11.172 1 97.94 656 TYR B N 1
ATOM 12474 C CA . TYR B 1 656 ? -15.102 41.531 12.336 1 97.94 656 TYR B CA 1
ATOM 12475 C C . TYR B 1 656 ? -15.781 42.75 12.898 1 97.94 656 TYR B C 1
ATOM 12477 O O . TYR B 1 656 ? -15.156 43.812 13.031 1 97.94 656 TYR B O 1
ATOM 12485 N N . ILE B 1 657 ? -17.062 42.594 13.242 1 96.44 657 ILE B N 1
ATOM 12486 C CA . ILE B 1 657 ? -17.828 43.781 13.625 1 96.44 657 ILE B CA 1
ATOM 12487 C C . ILE B 1 657 ? -18.391 43.594 15.031 1 96.44 657 ILE B C 1
ATOM 12489 O O . ILE B 1 657 ? -18.891 42.5 15.375 1 96.44 657 ILE B O 1
ATOM 12493 N N . HIS B 1 658 ? -18.203 44.594 15.844 1 95 658 HIS B N 1
ATOM 12494 C CA . HIS B 1 658 ? -18.906 44.781 17.109 1 95 658 HIS B CA 1
ATOM 12495 C C . HIS B 1 658 ? -19.906 45.938 17.016 1 95 658 HIS B C 1
ATOM 12497 O O . HIS B 1 658 ? -20.047 46.562 15.969 1 95 658 HIS B O 1
ATOM 12503 N N . ASP B 1 659 ? -20.641 46.094 18.234 1 90 659 ASP B N 1
ATOM 12504 C CA . ASP B 1 659 ? -21.5 47.281 18.281 1 90 659 ASP B CA 1
ATOM 12505 C C . ASP B 1 659 ? -20.672 48.562 18.172 1 90 659 ASP B C 1
ATOM 12507 O O . ASP B 1 659 ? -19.859 48.875 19.047 1 90 659 ASP B O 1
ATOM 12511 N N . GLU B 1 660 ? -20.656 49.281 17.094 1 87.44 660 GLU B N 1
ATOM 12512 C CA . GLU B 1 660 ? -20.031 50.562 16.781 1 87.44 660 GLU B CA 1
ATOM 12513 C C . GLU B 1 660 ? -18.516 50.406 16.641 1 87.44 660 GLU B C 1
ATOM 12515 O O . GLU B 1 660 ? -17.766 51.344 16.953 1 87.44 660 GLU B O 1
ATOM 12520 N N . LEU B 1 661 ? -18.078 49.281 16.375 1 93.25 661 LEU B N 1
ATOM 12521 C CA . LEU B 1 661 ? -16.656 49.062 16.203 1 93.25 661 LEU B CA 1
ATOM 12522 C C . LEU B 1 661 ? -16.391 48.031 15.094 1 93.25 661 LEU B C 1
ATOM 12524 O O . LEU B 1 661 ? -16.938 46.938 15.133 1 93.25 661 LEU B O 1
ATOM 12528 N N . ASP B 1 662 ? -15.633 48.406 14.078 1 95.56 662 ASP B N 1
ATOM 12529 C CA . ASP B 1 662 ? -15.156 47.5 13.031 1 95.56 662 ASP B CA 1
ATOM 12530 C C . ASP B 1 662 ? -13.672 47.188 13.203 1 95.56 662 ASP B C 1
ATOM 12532 O O . ASP B 1 662 ? -12.859 48.094 13.406 1 95.56 662 ASP B O 1
ATOM 12536 N N . VAL B 1 663 ? -13.383 45.969 13.188 1 97.25 663 VAL B N 1
ATOM 12537 C CA . VAL B 1 663 ? -12 45.5 13.289 1 97.25 663 VAL B CA 1
ATOM 12538 C C . VAL B 1 663 ? -11.578 44.844 11.969 1 97.25 663 VAL B C 1
ATOM 12540 O O . VAL B 1 663 ? -12.258 43.938 11.477 1 97.25 663 VAL B O 1
ATOM 12543 N N . PHE B 1 664 ? -10.492 45.312 11.312 1 97.25 664 PHE B N 1
ATOM 12544 C CA . PHE B 1 664 ? -9.898 44.719 10.117 1 97.25 664 PHE B CA 1
ATOM 12545 C C . PHE B 1 664 ? -8.484 44.219 10.398 1 97.25 664 PHE B C 1
ATOM 12547 O O . PHE B 1 664 ? -7.625 45 10.836 1 97.25 664 PHE B O 1
ATOM 12554 N N . MET B 1 665 ? -8.258 42.969 10.211 1 98.31 665 MET B N 1
ATOM 12555 C CA . MET B 1 665 ? -6.902 42.438 10.297 1 98.31 665 MET B CA 1
ATOM 12556 C C . MET B 1 665 ? -6.359 42.125 8.906 1 98.31 665 MET B C 1
ATOM 12558 O O . MET B 1 665 ? -7.07 41.562 8.07 1 98.31 665 MET B O 1
ATOM 12562 N N . PHE B 1 666 ? -5.195 42.562 8.57 1 97.94 666 PHE B N 1
ATOM 12563 C CA . PHE B 1 666 ? -4.445 42.188 7.383 1 97.94 666 PHE B CA 1
ATOM 12564 C C . PHE B 1 666 ? -3.137 41.5 7.762 1 97.94 666 PHE B C 1
ATOM 12566 O O . PHE B 1 666 ? -2.479 41.906 8.727 1 97.94 666 PHE B O 1
ATOM 12573 N N . PHE B 1 667 ? -2.754 40.5 7.082 1 98.44 667 PHE B N 1
ATOM 12574 C CA . PHE B 1 667 ? -1.551 39.719 7.371 1 98.44 667 PHE B CA 1
ATOM 12575 C C . PHE B 1 667 ? -0.826 39.344 6.082 1 98.44 667 PHE B C 1
ATOM 12577 O O . PHE B 1 667 ? -1.444 38.844 5.137 1 98.44 667 PHE B O 1
ATOM 12584 N N . ASN B 1 668 ? 0.483 39.594 5.977 1 98.31 668 ASN B N 1
ATOM 12585 C CA . ASN B 1 668 ? 1.338 39.125 4.898 1 98.31 668 ASN B CA 1
ATOM 12586 C C . ASN B 1 668 ? 1.895 37.719 5.199 1 98.31 668 ASN B C 1
ATOM 12588 O O . ASN B 1 668 ? 2.816 37.594 6.004 1 98.31 668 ASN B O 1
ATOM 12592 N N . GLU B 1 669 ? 1.437 36.719 4.469 1 97.88 669 GLU B N 1
ATOM 12593 C CA . GLU B 1 669 ? 1.813 35.344 4.742 1 97.88 669 GLU B CA 1
ATOM 12594 C C . GLU B 1 669 ? 3.082 34.969 3.984 1 97.88 669 GLU B C 1
ATOM 12596 O O . GLU B 1 669 ? 3.639 33.875 4.203 1 97.88 669 GLU B O 1
ATOM 12601 N N . SER B 1 670 ? 3.604 35.875 3.131 1 96.44 670 SER B N 1
ATOM 12602 C CA . SER B 1 670 ? 4.82 35.531 2.395 1 96.44 670 SER B CA 1
ATOM 12603 C C . SER B 1 670 ? 6.047 35.594 3.305 1 96.44 670 SER B C 1
ATOM 12605 O O . SER B 1 670 ? 6.215 36.531 4.086 1 96.44 670 SER B O 1
ATOM 12607 N N . PRO B 1 671 ? 6.84 34.594 3.234 1 93.25 671 PRO B N 1
ATOM 12608 C CA . PRO B 1 671 ? 8.078 34.656 4.012 1 93.25 671 PRO B CA 1
ATOM 12609 C C . PRO B 1 671 ? 9.156 35.5 3.334 1 93.25 671 PRO B C 1
ATOM 12611 O O . PRO B 1 671 ? 10.195 35.781 3.932 1 93.25 671 PRO B O 1
ATOM 12614 N N . PHE B 1 672 ? 8.891 36 2.129 1 92.44 672 PHE B N 1
ATOM 12615 C CA . PHE B 1 672 ? 9.961 36.656 1.36 1 92.44 672 PHE B CA 1
ATOM 12616 C C . PHE B 1 672 ? 9.562 38.031 0.921 1 92.44 672 PHE B C 1
ATOM 12618 O O . PHE B 1 672 ? 10.328 39 1.081 1 92.44 672 PHE B O 1
ATOM 12625 N N . ASP B 1 673 ? 8.336 38.125 0.553 1 94.38 673 ASP B N 1
ATOM 12626 C CA . ASP B 1 673 ? 7.98 39.344 -0.205 1 94.38 673 ASP B CA 1
ATOM 12627 C C . ASP B 1 673 ? 7.199 40.312 0.66 1 94.38 673 ASP B C 1
ATOM 12629 O O . ASP B 1 673 ? 6.367 39.906 1.478 1 94.38 673 ASP B O 1
ATOM 12633 N N . THR B 1 674 ? 7.484 41.531 0.49 1 95.94 674 THR B N 1
ATOM 12634 C CA . THR B 1 674 ? 6.691 42.594 1.081 1 95.94 674 THR B CA 1
ATOM 12635 C C . THR B 1 674 ? 5.434 42.844 0.258 1 95.94 674 THR B C 1
ATOM 12637 O O . THR B 1 674 ? 5.488 42.906 -0.973 1 95.94 674 THR B O 1
ATOM 12640 N N . VAL B 1 675 ? 4.32 42.969 0.879 1 96.75 675 VAL B N 1
ATOM 12641 C CA . VAL B 1 675 ? 3.066 43.344 0.237 1 96.75 675 VAL B CA 1
ATOM 12642 C C . VAL B 1 675 ? 2.959 44.875 0.175 1 96.75 675 VAL B C 1
ATOM 12644 O O . VAL B 1 675 ? 3.127 45.531 1.189 1 96.75 675 VAL B O 1
ATOM 12647 N N . ARG B 1 676 ? 2.818 45.438 -0.964 1 95.25 676 ARG B N 1
ATOM 12648 C CA . ARG B 1 676 ? 2.547 46.844 -1.204 1 95.25 676 ARG B CA 1
ATOM 12649 C C . ARG B 1 676 ? 1.283 47.031 -2.039 1 95.25 676 ARG B C 1
ATOM 12651 O O . ARG B 1 676 ? 1.238 46.625 -3.201 1 95.25 676 ARG B O 1
ATOM 12658 N N . THR B 1 677 ? 0.3 47.625 -1.368 1 94.75 677 THR B N 1
ATOM 12659 C CA . THR B 1 677 ? -0.96 47.781 -2.09 1 94.75 677 THR B CA 1
ATOM 12660 C C . THR B 1 677 ? -1.824 48.875 -1.462 1 94.75 677 THR B C 1
ATOM 12662 O O . THR B 1 677 ? -1.398 49.531 -0.52 1 94.75 677 THR B O 1
ATOM 12665 N N . LYS B 1 678 ? -2.932 49.125 -2.07 1 93.31 678 LYS B N 1
ATOM 12666 C CA . LYS B 1 678 ? -3.969 50 -1.535 1 93.31 678 LYS B CA 1
ATOM 12667 C C . LYS B 1 678 ? -5.238 49.219 -1.214 1 93.31 678 LYS B C 1
ATOM 12669 O O . LYS B 1 678 ? -5.602 48.312 -1.939 1 93.31 678 LYS B O 1
ATOM 12674 N N . VAL B 1 679 ? -5.816 49.625 -0.075 1 93.62 679 VAL B N 1
ATOM 12675 C CA . VAL B 1 679 ? -7.023 48.938 0.356 1 93.62 679 VAL B CA 1
ATOM 12676 C C . VAL B 1 679 ? -8.156 49.938 0.568 1 93.62 679 VAL B C 1
ATOM 12678 O O . VAL B 1 679 ? -7.93 51.031 1.095 1 93.62 679 VAL B O 1
ATOM 12681 N N . VAL B 1 680 ? -9.312 49.594 0.038 1 93.88 680 VAL B N 1
ATOM 12682 C CA . VAL B 1 680 ? -10.539 50.344 0.31 1 93.88 680 VAL B CA 1
ATOM 12683 C C . VAL B 1 680 ? -11.422 49.562 1.278 1 93.88 680 VAL B C 1
ATOM 12685 O O . VAL B 1 680 ? -11.82 48.438 0.987 1 93.88 680 VAL B O 1
ATOM 12688 N N . LEU B 1 681 ? -11.664 50.156 2.453 1 94.19 681 LEU B N 1
ATOM 12689 C CA . LEU B 1 681 ? -12.5 49.531 3.471 1 94.19 681 LEU B CA 1
ATOM 12690 C C . LEU B 1 681 ? -13.953 49.969 3.326 1 94.19 681 LEU B C 1
ATOM 12692 O O . LEU B 1 681 ? -14.227 51.062 2.85 1 94.19 681 LEU B O 1
ATOM 12696 N N . PRO B 1 682 ? -14.883 49.094 3.73 1 93.31 682 PRO B N 1
ATOM 12697 C CA . PRO B 1 682 ? -16.312 49.438 3.619 1 93.31 682 PRO B CA 1
ATOM 12698 C C . PRO B 1 682 ? -16.828 50.25 4.801 1 93.31 682 PRO B C 1
ATOM 12700 O O . PRO B 1 682 ? -17.906 49.938 5.336 1 93.31 682 PRO B O 1
ATOM 12703 N N . VAL B 1 683 ? -16.109 51.156 5.234 1 91.94 683 VAL B N 1
ATOM 12704 C CA . VAL B 1 683 ? -16.5 52 6.371 1 91.94 683 VAL B CA 1
ATOM 12705 C C . VAL B 1 683 ? -16.266 53.469 6.043 1 91.94 683 VAL B C 1
ATOM 12707 O O . VAL B 1 683 ? -15.508 53.781 5.121 1 91.94 683 VAL B O 1
ATOM 12710 N N . GLU B 1 684 ? -17 54.281 6.812 1 86.75 684 GLU B N 1
ATOM 12711 C CA . GLU B 1 684 ? -16.828 55.719 6.703 1 86.75 684 GLU B CA 1
ATOM 12712 C C . GLU B 1 684 ? -16.203 56.281 7.969 1 86.75 684 GLU B C 1
ATOM 12714 O O . GLU B 1 684 ? -16.375 55.75 9.062 1 86.75 684 GLU B O 1
ATOM 12719 N N . GLY B 1 685 ? -15.367 57.281 7.855 1 84.25 685 GLY B N 1
ATOM 12720 C CA . GLY B 1 685 ? -14.758 57.938 9 1 84.25 685 GLY B CA 1
ATOM 12721 C C . GLY B 1 685 ? -13.289 57.594 9.18 1 84.25 685 GLY B C 1
ATOM 12722 O O . GLY B 1 685 ? -12.688 56.938 8.305 1 84.25 685 GLY B O 1
ATOM 12723 N N . ASP B 1 686 ? -12.828 58 10.367 1 84.94 686 ASP B N 1
ATOM 12724 C CA . ASP B 1 686 ? -11.398 57.812 10.625 1 84.94 686 ASP B CA 1
ATOM 12725 C C . ASP B 1 686 ? -11.078 56.375 10.977 1 84.94 686 ASP B C 1
ATOM 12727 O O . ASP B 1 686 ? -11.852 55.719 11.68 1 84.94 686 ASP B O 1
ATOM 12731 N N . VAL B 1 687 ? -10.055 55.875 10.406 1 91 687 VAL B N 1
ATOM 12732 C CA . VAL B 1 687 ? -9.531 54.562 10.703 1 91 687 VAL B CA 1
ATOM 12733 C C . VAL B 1 687 ? -8.234 54.688 11.5 1 91 687 VAL B C 1
ATOM 12735 O O . VAL B 1 687 ? -7.418 55.562 11.242 1 91 687 VAL B O 1
ATOM 12738 N N . TYR B 1 688 ? -8.055 53.844 12.523 1 91.75 688 TYR B N 1
ATOM 12739 C CA . TYR B 1 688 ? -6.883 53.781 13.398 1 91.75 688 TYR B CA 1
ATOM 12740 C C . TYR B 1 688 ? -6.16 52.469 13.281 1 91.75 688 TYR B C 1
ATOM 12742 O O . TYR B 1 688 ? -6.734 51.469 12.82 1 91.75 688 TYR B O 1
ATOM 12750 N N . ALA B 1 689 ? -4.906 52.562 13.609 1 92.81 689 ALA B N 1
ATOM 12751 C CA . ALA B 1 689 ? -4.109 51.344 13.641 1 92.81 689 ALA B CA 1
ATOM 12752 C C . ALA B 1 689 ? -3.83 50.906 15.078 1 92.81 689 ALA B C 1
ATOM 12754 O O . ALA B 1 689 ? -3.314 51.688 15.883 1 92.81 689 ALA B O 1
ATOM 12755 N N . TYR B 1 690 ? -4.199 49.688 15.406 1 94.75 690 TYR B N 1
ATOM 12756 C CA . TYR B 1 690 ? -3.963 49.125 16.734 1 94.75 690 TYR B CA 1
ATOM 12757 C C . TYR B 1 690 ? -2.742 48.219 16.734 1 94.75 690 TYR B C 1
ATOM 12759 O O . TYR B 1 690 ? -2.631 47.312 15.891 1 94.75 690 TYR B O 1
ATOM 12767 N N . ASP B 1 691 ? -1.783 48.469 17.562 1 93.38 691 ASP B N 1
ATOM 12768 C CA . ASP B 1 691 ? -0.623 47.625 17.797 1 93.38 691 ASP B CA 1
ATOM 12769 C C . ASP B 1 691 ? -0.845 46.688 19 1 93.38 691 ASP B C 1
ATOM 12771 O O . ASP B 1 691 ? -0.717 47.125 20.141 1 93.38 691 ASP B O 1
ATOM 12775 N N . ALA B 1 692 ? -1.034 45.469 18.766 1 95.5 692 ALA B N 1
ATOM 12776 C CA . ALA B 1 692 ? -1.413 44.531 19.812 1 95.5 692 ALA B CA 1
ATOM 12777 C C . ALA B 1 692 ? -0.205 44.125 20.656 1 95.5 692 ALA B C 1
ATOM 12779 O O . ALA B 1 692 ? -0.356 43.656 21.797 1 95.5 692 ALA B O 1
ATOM 12780 N N . PHE B 1 693 ? 1.014 44.25 20.125 1 94.19 693 PHE B N 1
ATOM 12781 C CA . PHE B 1 693 ? 2.201 44 20.922 1 94.19 693 PHE B CA 1
ATOM 12782 C C . PHE B 1 693 ? 2.428 45.094 21.938 1 94.19 693 PHE B C 1
ATOM 12784 O O . PHE B 1 693 ? 2.684 44.844 23.109 1 94.19 693 PHE B O 1
ATOM 12791 N N . LEU B 1 694 ? 2.307 46.344 21.453 1 91.81 694 LEU B N 1
ATOM 12792 C CA . LEU B 1 694 ? 2.555 47.469 22.328 1 91.81 694 LEU B CA 1
ATOM 12793 C C . LEU B 1 694 ? 1.276 47.906 23.047 1 91.81 694 LEU B C 1
ATOM 12795 O O . LEU B 1 694 ? 1.325 48.688 24 1 91.81 694 LEU B O 1
ATOM 12799 N N . ASN B 1 695 ? 0.134 47.375 22.641 1 94.38 695 ASN B N 1
ATOM 12800 C CA . ASN B 1 695 ? -1.192 47.688 23.156 1 94.38 695 ASN B CA 1
ATOM 12801 C C . ASN B 1 695 ? -1.469 49.188 23.078 1 94.38 695 ASN B C 1
ATOM 12803 O O . ASN B 1 695 ? -1.804 49.812 24.078 1 94.38 695 ASN B O 1
ATOM 12807 N N . ARG B 1 696 ? -1.393 49.719 21.906 1 93.25 696 ARG B N 1
ATOM 12808 C CA . ARG B 1 696 ? -1.635 51.156 21.688 1 93.25 696 ARG B CA 1
ATOM 12809 C C . ARG B 1 696 ? -2.344 51.375 20.359 1 93.25 696 ARG B C 1
ATOM 12811 O O . ARG B 1 696 ? -2.211 50.594 19.438 1 93.25 696 ARG B O 1
ATOM 12818 N N . LEU B 1 697 ? -3.102 52.406 20.328 1 92.62 697 LEU B N 1
ATOM 12819 C CA . LEU B 1 697 ? -3.824 52.875 19.156 1 92.62 697 LEU B CA 1
ATOM 12820 C C . LEU B 1 697 ? -3.131 54.062 18.516 1 92.62 697 LEU B C 1
ATOM 12822 O O . LEU B 1 697 ? -2.766 55.031 19.203 1 92.62 697 LEU B O 1
ATOM 12826 N N . ASN B 1 698 ? -2.842 53.969 17.266 1 89.88 698 ASN B N 1
ATOM 12827 C CA . ASN B 1 698 ? -2.172 55.062 16.547 1 89.88 698 ASN B CA 1
ATOM 12828 C C . ASN B 1 698 ? -3.07 55.656 15.469 1 89.88 698 ASN B C 1
ATOM 12830 O O . ASN B 1 698 ? -3.842 54.938 14.828 1 89.88 698 ASN B O 1
ATOM 12834 N N . SER B 1 699 ? -2.926 56.969 15.336 1 86.19 699 SER B N 1
ATOM 12835 C CA . SER B 1 699 ? -3.58 57.594 14.203 1 86.19 699 SER B CA 1
ATOM 12836 C C . SER B 1 699 ? -2.828 57.312 12.906 1 86.19 699 SER B C 1
ATOM 12838 O O . SER B 1 699 ? -1.624 57.062 12.922 1 86.19 699 SER B O 1
ATOM 12840 N N . LEU B 1 700 ? -3.514 57.188 11.945 1 79.81 700 LEU B N 1
ATOM 12841 C CA . LEU B 1 700 ? -2.877 56.969 10.648 1 79.81 700 LEU B CA 1
ATOM 12842 C C . LEU B 1 700 ? -2.666 58.312 9.93 1 79.81 700 LEU B C 1
ATOM 12844 O O . LEU B 1 700 ? -3.516 59.188 10 1 79.81 700 LEU B O 1
ATOM 12848 N N . SER B 1 701 ? -1.264 58.75 9.961 1 60.62 701 SER B N 1
ATOM 12849 C CA . SER B 1 701 ? -1.01 60.031 9.328 1 60.62 701 SER B CA 1
ATOM 12850 C C . SER B 1 701 ? -1.86 60.219 8.07 1 60.62 701 SER B C 1
ATOM 12852 O O . SER B 1 701 ? -2.553 59.281 7.652 1 60.62 701 SER B O 1
ATOM 12854 N N . SER B 1 702 ? -1.049 60.719 6.898 1 51.44 702 SER B N 1
ATOM 12855 C CA . SER B 1 702 ? -1.641 61.312 5.703 1 51.44 702 SER B CA 1
ATOM 12856 C C . SER B 1 702 ? -2.561 60.312 4.996 1 51.44 702 SER B C 1
ATOM 12858 O O . SER B 1 702 ? -2.113 59.25 4.535 1 51.44 702 SER B O 1
ATOM 12860 N N . ARG B 1 703 ? -3.709 59.938 5.555 1 49.22 703 ARG B N 1
ATOM 12861 C CA . ARG B 1 703 ? -4.582 59.594 4.438 1 49.22 703 ARG B CA 1
ATOM 12862 C C . ARG B 1 703 ? -4.219 60.375 3.188 1 49.22 703 ARG B C 1
ATOM 12864 O O . ARG B 1 703 ? -4.098 61.625 3.24 1 49.22 703 ARG B O 1
ATOM 12871 N N . GLU B 1 704 ? -3.238 60.062 2.564 1 41.69 704 GLU B N 1
ATOM 12872 C CA . GLU B 1 704 ? -3.6 60.75 1.33 1 41.69 704 GLU B CA 1
ATOM 12873 C C . GLU B 1 704 ? -5.109 60.938 1.217 1 41.69 704 GLU B C 1
ATOM 12875 O O . GLU B 1 704 ? -5.859 59.969 1.248 1 41.69 704 GLU B O 1
ATOM 12880 N N . THR B 1 705 ? -5.484 61.844 2.035 1 40.56 705 THR B N 1
ATOM 12881 C CA . THR B 1 705 ? -6.824 62.406 2.188 1 40.56 705 THR B CA 1
ATOM 12882 C C . THR B 1 705 ? -7.703 62.062 0.997 1 40.56 705 THR B C 1
ATOM 12884 O O . THR B 1 705 ? -8.891 62.375 0.972 1 40.56 705 THR B O 1
ATOM 12887 N N . ASP B 1 706 ? -7.145 62.375 -0.194 1 44.5 706 ASP B N 1
ATOM 12888 C CA . ASP B 1 706 ? -8.32 62.5 -1.048 1 44.5 706 ASP B CA 1
ATOM 12889 C C . ASP B 1 706 ? -9.281 61.344 -0.829 1 44.5 706 ASP B C 1
ATOM 12891 O O . ASP B 1 706 ? -10.492 61.531 -0.716 1 44.5 706 ASP B O 1
ATOM 12895 N N . PHE B 1 707 ? -9.016 60.062 -1.641 1 49.44 707 PHE B N 1
ATOM 12896 C CA . PHE B 1 707 ? -10.039 59.094 -1.991 1 49.44 707 PHE B CA 1
ATOM 12897 C C . PHE B 1 707 ? -10.078 57.969 -0.968 1 49.44 707 PHE B C 1
ATOM 12899 O O . PHE B 1 707 ? -9.141 57.781 -0.191 1 49.44 707 PHE B O 1
ATOM 12906 N N . LYS B 1 708 ? -11.133 57.125 -0.669 1 65.81 708 LYS B N 1
ATOM 12907 C CA . LYS B 1 708 ? -11.68 55.938 -0.015 1 65.81 708 LYS B CA 1
ATOM 12908 C C . LYS B 1 708 ? -10.609 54.875 0.144 1 65.81 708 LYS B C 1
ATOM 12910 O O . LYS B 1 708 ? -10.812 53.875 0.862 1 65.81 708 LYS B O 1
ATOM 12915 N N . ALA B 1 709 ? -9.25 55.156 -0.218 1 84.62 709 ALA B N 1
ATOM 12916 C CA . ALA B 1 709 ? -8.289 54.062 -0.237 1 84.62 709 ALA B CA 1
ATOM 12917 C C . ALA B 1 709 ? -7.164 54.312 0.76 1 84.62 709 ALA B C 1
ATOM 12919 O O . ALA B 1 709 ? -6.699 55.438 0.927 1 84.62 709 ALA B O 1
ATOM 12920 N N . LEU B 1 710 ? -6.652 53.312 1.584 1 87.31 710 LEU B N 1
ATOM 12921 C CA . LEU B 1 710 ? -5.539 53.281 2.527 1 87.31 710 LEU B CA 1
ATOM 12922 C C . LEU B 1 710 ? -4.344 52.531 1.936 1 87.31 710 LEU B C 1
ATOM 12924 O O . LEU B 1 710 ? -4.512 51.5 1.303 1 87.31 710 LEU B O 1
ATOM 12928 N N . SER B 1 711 ? -3.143 53.188 1.987 1 89.19 711 SER B N 1
ATOM 12929 C CA . SER B 1 711 ? -1.928 52.5 1.566 1 89.19 711 SER B CA 1
ATOM 12930 C C . SER B 1 711 ? -1.485 51.469 2.605 1 89.19 711 SER B C 1
ATOM 12932 O O . SER B 1 711 ? -1.363 51.812 3.789 1 89.19 711 SER B O 1
ATOM 12934 N N . LEU B 1 712 ? -1.226 50.281 2.146 1 91.75 712 LEU B N 1
ATOM 12935 C CA . LEU B 1 712 ? -0.825 49.188 3.025 1 91.75 712 LEU B CA 1
ATOM 12936 C C . LEU B 1 712 ? 0.539 48.625 2.619 1 91.75 712 LEU B C 1
ATOM 12938 O O . LEU B 1 712 ? 0.739 48.25 1.466 1 91.75 712 LEU B O 1
ATOM 12942 N N . VAL B 1 713 ? 1.52 48.688 3.453 1 93.5 713 VAL B N 1
ATOM 12943 C CA . VAL B 1 713 ? 2.828 48.062 3.281 1 93.5 713 VAL B CA 1
ATOM 12944 C C . VAL B 1 713 ? 3.102 47.094 4.438 1 93.5 713 VAL B C 1
ATOM 12946 O O . VAL B 1 713 ? 3.236 47.531 5.586 1 93.5 713 VAL B O 1
ATOM 12949 N N . LEU B 1 714 ? 3.168 45.844 4.16 1 95.81 714 LEU B N 1
ATOM 12950 C CA . LEU B 1 714 ? 3.404 44.812 5.176 1 95.81 714 LEU B CA 1
ATOM 12951 C C . LEU B 1 714 ? 4.617 43.969 4.816 1 95.81 714 LEU B C 1
ATOM 12953 O O . LEU B 1 714 ? 4.617 43.281 3.787 1 95.81 714 LEU B O 1
ATOM 12957 N N . LYS B 1 715 ? 5.641 44 5.625 1 95.38 715 LYS B N 1
ATOM 12958 C CA . LYS B 1 715 ? 6.805 43.125 5.477 1 95.38 715 LYS B CA 1
ATOM 12959 C C . LYS B 1 715 ? 6.457 41.688 5.816 1 95.38 715 LYS B C 1
ATOM 12961 O O . LYS B 1 715 ? 5.379 41.406 6.348 1 95.38 715 LYS B O 1
ATOM 12966 N N . PRO B 1 716 ? 7.355 40.75 5.422 1 95 716 PRO B N 1
ATOM 12967 C CA . PRO B 1 716 ? 7.113 39.375 5.824 1 95 716 PRO B CA 1
ATOM 12968 C C . PRO B 1 716 ? 6.852 39.219 7.32 1 95 716 PRO B C 1
ATOM 12970 O O . PRO B 1 716 ? 7.559 39.812 8.133 1 95 716 PRO B O 1
ATOM 12973 N N . TYR B 1 717 ? 5.781 38.469 7.73 1 94.75 717 TYR B N 1
ATOM 12974 C CA . TYR B 1 717 ? 5.418 38.156 9.102 1 94.75 717 TYR B CA 1
ATOM 12975 C C . TYR B 1 717 ? 4.602 39.281 9.727 1 94.75 717 TYR B C 1
ATOM 12977 O O . TYR B 1 717 ? 4.09 39.125 10.844 1 94.75 717 TYR B O 1
ATOM 12985 N N . GLU B 1 718 ? 4.445 40.375 9.016 1 95.94 718 GLU B N 1
ATOM 12986 C CA . GLU B 1 718 ? 3.811 41.562 9.609 1 95.94 718 GLU B CA 1
ATOM 12987 C C . GLU B 1 718 ? 2.293 41.5 9.445 1 95.94 718 GLU B C 1
ATOM 12989 O O . GLU B 1 718 ? 1.787 41.031 8.43 1 95.94 718 GLU B O 1
ATOM 12994 N N . SER B 1 719 ? 1.591 41.906 10.531 1 96.81 719 SER B N 1
ATOM 12995 C CA . SER B 1 719 ? 0.148 42.125 10.523 1 96.81 719 SER B CA 1
ATOM 12996 C C . SER B 1 719 ? -0.195 43.562 10.922 1 96.81 719 SER B C 1
ATOM 12998 O O . SER B 1 719 ? 0.603 44.25 11.578 1 96.81 719 SER B O 1
ATOM 13000 N N . ILE B 1 720 ? -1.307 44 10.453 1 95.25 720 ILE B N 1
ATOM 13001 C CA . ILE B 1 720 ? -1.832 45.281 10.891 1 95.25 720 ILE B CA 1
ATOM 13002 C C . ILE B 1 720 ? -3.312 45.156 11.242 1 95.25 720 ILE B C 1
ATOM 13004 O O . ILE B 1 720 ? -4.047 44.406 10.578 1 95.25 720 ILE B O 1
ATOM 13008 N N . ILE B 1 721 ? -3.703 45.75 12.367 1 97.06 721 ILE B N 1
ATOM 13009 C CA . ILE B 1 721 ? -5.09 45.781 12.82 1 97.06 721 ILE B CA 1
ATOM 13010 C C . ILE B 1 721 ? -5.648 47.188 12.672 1 97.06 721 ILE B C 1
ATOM 13012 O O . ILE B 1 721 ? -5.152 48.125 13.305 1 97.06 721 ILE B O 1
ATOM 13016 N N . LEU B 1 722 ? -6.594 47.344 11.766 1 95.12 722 LEU B N 1
ATOM 13017 C CA . LEU B 1 722 ? -7.258 48.625 11.547 1 95.12 722 LEU B CA 1
ATOM 13018 C C . LEU B 1 722 ? -8.617 48.656 12.242 1 95.12 722 LEU B C 1
ATOM 13020 O O . LEU B 1 722 ? -9.367 47.688 12.195 1 95.12 722 LEU B O 1
ATOM 13024 N N . ILE B 1 723 ? -8.859 49.719 12.93 1 94.62 723 ILE B N 1
ATOM 13025 C CA . ILE B 1 723 ? -10.07 49.844 13.727 1 94.62 723 ILE B CA 1
ATOM 13026 C C . ILE B 1 723 ? -10.828 51.125 13.312 1 94.62 723 ILE B C 1
ATOM 13028 O O . ILE B 1 723 ? -10.219 52.156 13.078 1 94.62 723 ILE B O 1
ATOM 13032 N N . GLN B 1 724 ? -12.062 51 13.07 1 92.62 724 GLN B N 1
ATOM 13033 C CA . GLN B 1 724 ? -12.977 52.125 12.867 1 92.62 724 GLN B CA 1
ATOM 13034 C C . GLN B 1 724 ? -14.086 52.125 13.914 1 92.62 724 GLN B C 1
ATOM 13036 O O . GLN B 1 724 ? -14.719 51.094 14.156 1 92.62 724 GLN B O 1
ATOM 13041 N N . GLY B 1 725 ? -14.242 53.156 14.57 1 88.62 725 GLY B N 1
ATOM 13042 C CA . GLY B 1 725 ? -15.281 53.281 15.586 1 88.62 725 GLY B CA 1
ATOM 13043 C C . GLY B 1 725 ? -15.508 54.719 16.031 1 88.62 725 GLY B C 1
ATOM 13044 O O . GLY B 1 725 ? -14.75 55.625 15.664 1 88.62 725 GLY B O 1
ATOM 13045 N N . LYS B 1 726 ? -16.516 54.875 16.844 1 83.5 726 LYS B N 1
ATOM 13046 C CA . LYS B 1 726 ? -16.859 56.219 17.344 1 83.5 726 LYS B CA 1
ATOM 13047 C C . LYS B 1 726 ? -16.016 56.562 18.562 1 83.5 726 LYS B C 1
ATOM 13049 O O . LYS B 1 726 ? -15.766 55.75 19.422 1 83.5 726 LYS B O 1
ATOM 13054 N N . GLY B 1 727 ? -15.516 57.812 18.609 1 81.06 727 GLY B N 1
ATOM 13055 C CA . GLY B 1 727 ? -14.883 58.344 19.797 1 81.06 727 GLY B CA 1
ATOM 13056 C C . GLY B 1 727 ? -13.492 57.781 20.047 1 81.06 727 GLY B C 1
ATOM 13057 O O . GLY B 1 727 ? -13.047 57.719 21.188 1 81.06 727 GLY B O 1
ATOM 13058 N N . LEU B 1 728 ? -12.836 57.375 19 1 86 728 LEU B N 1
ATOM 13059 C CA . LEU B 1 728 ? -11.539 56.719 19.188 1 86 728 LEU B CA 1
ATOM 13060 C C . LEU B 1 728 ? -10.414 57.75 19.203 1 86 728 LEU B C 1
ATOM 13062 O O . LEU B 1 728 ? -9.289 57.438 19.609 1 86 728 LEU B O 1
ATOM 13066 N N . GLU B 1 729 ? -10.703 58.969 18.859 1 81.88 729 GLU B N 1
ATOM 13067 C CA . GLU B 1 729 ? -9.703 60 18.734 1 81.88 729 GLU B CA 1
ATOM 13068 C C . GLU B 1 729 ? -9.008 60.281 20.062 1 81.88 729 GLU B C 1
ATOM 13070 O O . GLU B 1 729 ? -7.816 60.594 20.094 1 81.88 729 GLU B O 1
ATOM 13075 N N . CYS B 1 730 ? -9.656 60.094 21.109 1 80.69 730 CYS B N 1
ATOM 13076 C CA . CYS B 1 730 ? -9.117 60.406 22.422 1 80.69 730 CYS B CA 1
ATOM 13077 C C . CYS B 1 730 ? -8.125 59.375 22.891 1 80.69 730 CYS B C 1
ATOM 13079 O O . CYS B 1 730 ? -7.332 59.594 23.797 1 80.69 730 CYS B O 1
ATOM 13081 N N . TYR B 1 731 ? -8.172 58.281 22.219 1 82.44 731 TYR B N 1
ATOM 13082 C CA . TYR B 1 731 ? -7.301 57.188 22.641 1 82.44 731 TYR B CA 1
ATOM 13083 C C . TYR B 1 731 ? -6.094 57.062 21.719 1 82.44 731 TYR B C 1
ATOM 13085 O O . TYR B 1 731 ? -5.137 56.344 22.016 1 82.44 731 TYR B O 1
ATOM 13093 N N . ALA B 1 732 ? -6.062 57.781 20.609 1 82.88 732 ALA B N 1
ATOM 13094 C CA . ALA B 1 732 ? -5.039 57.594 19.578 1 82.88 732 ALA B CA 1
ATOM 13095 C C . ALA B 1 732 ? -3.812 58.438 19.875 1 82.88 732 ALA B C 1
ATOM 13097 O O . ALA B 1 732 ? -3.938 59.594 20.312 1 82.88 732 ALA B O 1
ATOM 13098 N N . GLN B 1 733 ? -2.68 57.812 19.828 1 76.06 733 GLN B N 1
ATOM 13099 C CA . GLN B 1 733 ? -1.404 58.5 19.984 1 76.06 733 GLN B CA 1
ATOM 13100 C C . GLN B 1 733 ? -0.885 59 18.656 1 76.06 733 GLN B C 1
ATOM 13102 O O . GLN B 1 733 ? -1.565 58.875 17.625 1 76.06 733 GLN B O 1
ATOM 13107 N N . ASN B 1 734 ? 0.432 59.406 18.578 1 65.25 734 ASN B N 1
ATOM 13108 C CA . ASN B 1 734 ? 1.09 60 17.422 1 65.25 734 ASN B CA 1
ATOM 13109 C C . ASN B 1 734 ? 1.002 59.125 16.188 1 65.25 734 ASN B C 1
ATOM 13111 O O . ASN B 1 734 ? 0.888 57.906 16.312 1 65.25 734 ASN B O 1
ATOM 13115 N N . PRO B 1 735 ? 1.067 59.812 15.094 1 61.75 735 PRO B N 1
ATOM 13116 C CA . PRO B 1 735 ? 0.78 59.156 13.812 1 61.75 735 PRO B CA 1
ATOM 13117 C C . PRO B 1 735 ? 1.772 58.062 13.484 1 61.75 735 PRO B C 1
ATOM 13119 O O . PRO B 1 735 ? 2.973 58.188 13.727 1 61.75 735 PRO B O 1
ATOM 13122 N N . LEU B 1 736 ? 1.273 56.906 13.227 1 59.31 736 LEU B N 1
ATOM 13123 C CA . LEU B 1 736 ? 2.01 55.781 12.633 1 59.31 736 LEU B CA 1
ATOM 13124 C C . LEU B 1 736 ? 2.285 56.031 11.156 1 59.31 736 LEU B C 1
ATOM 13126 O O . LEU B 1 736 ? 1.366 56.344 10.391 1 59.31 736 LEU B O 1
ATOM 13130 N N . TYR B 1 737 ? 3.639 56.219 10.742 1 49.72 737 TYR B N 1
ATOM 13131 C CA . TYR B 1 737 ? 3.969 56.375 9.328 1 49.72 737 TYR B CA 1
ATOM 13132 C C . TYR B 1 737 ? 4.027 55 8.656 1 49.72 737 TYR B C 1
ATOM 13134 O O . TYR B 1 737 ? 4.887 54.156 8.984 1 49.72 737 TYR B O 1
ATOM 13142 N N . ILE B 1 738 ? 3.02 54.656 7.887 1 51.41 738 ILE B N 1
ATOM 13143 C CA . ILE B 1 738 ? 2.965 53.375 7.203 1 51.41 738 ILE B CA 1
ATOM 13144 C C . ILE B 1 738 ? 4.109 53.281 6.195 1 51.41 738 ILE B C 1
ATOM 13146 O O . ILE B 1 738 ? 4.719 52.219 6.047 1 51.41 738 ILE B O 1
ATOM 13150 N N . GLU B 1 739 ? 4.391 54.469 5.402 1 54.19 739 GLU B N 1
ATOM 13151 C CA . GLU B 1 739 ? 5.414 54.406 4.363 1 54.19 739 GLU B CA 1
ATOM 13152 C C . GLU B 1 739 ? 6.797 54.688 4.934 1 54.19 739 GLU B C 1
ATOM 13154 O O . GLU B 1 739 ? 7.258 55.844 4.906 1 54.19 739 GLU B O 1
ATOM 13159 N N . LYS B 1 740 ? 7.352 53.781 5.727 1 54.84 740 LYS B N 1
ATOM 13160 C CA . LYS B 1 740 ? 8.664 53.875 6.355 1 54.84 740 LYS B CA 1
ATOM 13161 C C . LYS B 1 740 ? 9.766 54 5.305 1 54.84 740 LYS B C 1
ATOM 13163 O O . LYS B 1 740 ? 10.93 54.219 5.648 1 54.84 740 LYS B O 1
ATOM 13168 N N . GLU B 1 741 ? 9.352 53.875 4.02 1 53.59 741 GLU B N 1
ATOM 13169 C CA . GLU B 1 741 ? 10.367 53.812 2.98 1 53.59 741 GLU B CA 1
ATOM 13170 C C . GLU B 1 741 ? 11.016 55.156 2.742 1 53.59 741 GLU B C 1
ATOM 13172 O O . GLU B 1 741 ? 12.047 55.25 2.082 1 53.59 741 GLU B O 1
ATOM 13177 N N . LYS B 1 742 ? 10.445 56.25 3.555 1 63.16 742 LYS B N 1
ATOM 13178 C CA . LYS B 1 742 ? 11 57.562 3.227 1 63.16 742 LYS B CA 1
ATOM 13179 C C . LYS B 1 742 ? 11.961 58.031 4.309 1 63.16 742 LYS B C 1
ATOM 13181 O O . LYS B 1 742 ? 12.281 59.219 4.387 1 63.16 742 LYS B O 1
ATOM 13186 N N . MET B 1 743 ? 12.383 56.906 5.035 1 73.56 743 MET B N 1
ATOM 13187 C CA . MET B 1 743 ? 13.312 57.312 6.09 1 73.56 743 MET B CA 1
ATOM 13188 C C . MET B 1 743 ? 14.758 57.188 5.613 1 73.56 743 MET B C 1
ATOM 13190 O O . MET B 1 743 ? 15.055 56.344 4.742 1 73.56 743 MET B O 1
ATOM 13194 N N . LYS B 1 744 ? 15.578 58.031 6.121 1 82.94 744 LYS B N 1
ATOM 13195 C CA . LYS B 1 744 ? 17 58 5.832 1 82.94 744 LYS B CA 1
ATOM 13196 C C . LYS B 1 744 ? 17.703 56.938 6.707 1 82.94 744 LYS B C 1
ATOM 13198 O O . LYS B 1 744 ? 17.438 56.875 7.91 1 82.94 744 LYS B O 1
ATOM 13203 N N . VAL B 1 745 ? 18.531 56.125 6.066 1 87.88 745 VAL B N 1
ATOM 13204 C CA . VAL B 1 745 ? 19.297 55.094 6.77 1 87.88 745 VAL B CA 1
ATOM 13205 C C . VAL B 1 745 ? 20.625 55.656 7.254 1 87.88 745 VAL B C 1
ATOM 13207 O O . VAL B 1 745 ? 21.359 56.281 6.48 1 87.88 745 VAL B O 1
ATOM 13210 N N . MET B 1 746 ? 20.938 55.531 8.492 1 84.88 746 MET B N 1
ATOM 13211 C CA . MET B 1 746 ? 22.219 55.906 9.078 1 84.88 746 MET B CA 1
ATOM 13212 C C . MET B 1 746 ? 22.969 54.688 9.594 1 84.88 746 MET B C 1
ATOM 13214 O O . MET B 1 746 ? 22.531 54.062 10.57 1 84.88 746 MET B O 1
ATOM 13218 N N . ASP B 1 747 ? 24.078 54.469 8.922 1 85.81 747 ASP B N 1
ATOM 13219 C CA . ASP B 1 747 ? 24.922 53.344 9.328 1 85.81 747 ASP B CA 1
ATOM 13220 C C . ASP B 1 747 ? 26 53.781 10.312 1 85.81 747 ASP B C 1
ATOM 13222 O O . ASP B 1 747 ? 26.328 54.969 10.383 1 85.81 747 ASP B O 1
ATOM 13226 N N . PHE B 1 748 ? 26.359 52.781 11.109 1 81.81 748 PHE B N 1
ATOM 13227 C CA . PHE B 1 748 ? 27.516 53.062 11.945 1 81.81 748 PHE B CA 1
ATOM 13228 C C . PHE B 1 748 ? 28.406 51.812 12.055 1 81.81 748 PHE B C 1
ATOM 13230 O O . PHE B 1 748 ? 27.922 50.688 12.008 1 81.81 748 PHE B O 1
ATOM 13237 N N . GLU B 1 749 ? 29.703 52.031 12.008 1 79.38 749 GLU B N 1
ATOM 13238 C CA . GLU B 1 749 ? 30.672 50.938 12.188 1 79.38 749 GLU B CA 1
ATOM 13239 C C . GLU B 1 749 ? 31 50.75 13.664 1 79.38 749 GLU B C 1
ATOM 13241 O O . GLU B 1 749 ? 31.141 51.719 14.406 1 79.38 749 GLU B O 1
ATOM 13246 N N . ALA B 1 750 ? 30.844 49.531 14 1 86.12 750 ALA B N 1
ATOM 13247 C CA . ALA B 1 750 ? 31.188 49.25 15.398 1 86.12 750 ALA B CA 1
ATOM 13248 C C . ALA B 1 750 ? 31.766 47.844 15.57 1 86.12 750 ALA B C 1
ATOM 13250 O O . ALA B 1 750 ? 31.438 46.938 14.805 1 86.12 750 ALA B O 1
ATOM 13251 N N . GLU B 1 751 ? 32.75 47.719 16.5 1 93.81 751 GLU B N 1
ATOM 13252 C CA . GLU B 1 751 ? 33.156 46.438 17.016 1 93.81 751 GLU B CA 1
ATOM 13253 C C . GLU B 1 751 ? 32.25 45.969 18.141 1 93.81 751 GLU B C 1
ATOM 13255 O O . GLU B 1 751 ? 32.031 46.688 19.109 1 93.81 751 GLU B O 1
ATOM 13260 N N . TRP B 1 752 ? 31.719 44.781 17.922 1 97.62 752 TRP B N 1
ATOM 13261 C CA . TRP B 1 752 ? 30.766 44.281 18.891 1 97.62 752 TRP B CA 1
ATOM 13262 C C . TRP B 1 752 ? 31.422 43.281 19.844 1 97.62 752 TRP B C 1
ATOM 13264 O O . TRP B 1 752 ? 32.094 42.375 19.422 1 97.62 752 TRP B O 1
ATOM 13274 N N . THR B 1 753 ? 31.266 43.438 21.125 1 98.06 753 THR B N 1
ATOM 13275 C CA . THR B 1 753 ? 31.578 42.406 22.109 1 98.06 753 THR B CA 1
ATOM 13276 C C . THR B 1 753 ? 30.422 41.438 22.234 1 98.06 753 THR B C 1
ATOM 13278 O O . THR B 1 753 ? 29.281 41.844 22.5 1 98.06 753 THR B O 1
ATOM 13281 N N . VAL B 1 754 ? 30.734 40.156 22.016 1 98.5 754 VAL B N 1
ATOM 13282 C CA . VAL B 1 754 ? 29.688 39.125 22.047 1 98.5 754 VAL B CA 1
ATOM 13283 C C . VAL B 1 754 ? 29.875 38.25 23.281 1 98.5 754 VAL B C 1
ATOM 13285 O O . VAL B 1 754 ? 30.969 37.75 23.547 1 98.5 754 VAL B O 1
ATOM 13288 N N . SER B 1 755 ? 28.859 38.094 24.078 1 98.56 755 SER B N 1
ATOM 13289 C CA . SER B 1 755 ? 28.797 37.156 25.203 1 98.56 755 SER B CA 1
ATOM 13290 C C . SER B 1 755 ? 27.609 36.219 25.078 1 98.56 755 SER B C 1
ATOM 13292 O O . SER B 1 755 ? 26.672 36.469 24.312 1 98.56 755 SER B O 1
ATOM 13294 N N . THR B 1 756 ? 27.688 35.062 25.719 1 98.56 756 THR B N 1
ATOM 13295 C CA . THR B 1 756 ? 26.641 34.062 25.594 1 98.56 756 THR B CA 1
ATOM 13296 C C . THR B 1 756 ? 26.156 33.594 26.969 1 98.56 756 THR B C 1
ATOM 13298 O O . THR B 1 756 ? 26.906 33.688 27.953 1 98.56 756 THR B O 1
ATOM 13301 N N . ALA B 1 757 ? 24.906 33.188 27.078 1 98.44 757 ALA B N 1
ATOM 13302 C CA . ALA B 1 757 ? 24.312 32.562 28.25 1 98.44 757 ALA B CA 1
ATOM 13303 C C . ALA B 1 757 ? 23.266 31.531 27.875 1 98.44 757 ALA B C 1
ATOM 13305 O O . ALA B 1 757 ? 22.375 31.797 27.062 1 98.44 757 ALA B O 1
ATOM 13306 N N . VAL B 1 758 ? 23.391 30.328 28.422 1 97.25 758 VAL B N 1
ATOM 13307 C CA . VAL B 1 758 ? 22.312 29.344 28.281 1 97.25 758 VAL B CA 1
ATOM 13308 C C . VAL B 1 758 ? 21.156 29.719 29.188 1 97.25 758 VAL B C 1
ATOM 13310 O O . VAL B 1 758 ? 21.297 30.547 30.094 1 97.25 758 VAL B O 1
ATOM 13313 N N . ALA B 1 759 ? 20.031 29.156 28.984 1 96.75 759 ALA B N 1
ATOM 13314 C CA . ALA B 1 759 ? 18.812 29.516 29.688 1 96.75 759 ALA B CA 1
ATOM 13315 C C . ALA B 1 759 ? 18.984 29.406 31.203 1 96.75 759 ALA B C 1
ATOM 13317 O O . ALA B 1 759 ? 18.594 30.297 31.953 1 96.75 759 ALA B O 1
ATOM 13318 N N . GLU B 1 760 ? 19.578 28.422 31.641 1 94.06 760 GLU B N 1
ATOM 13319 C CA . GLU B 1 760 ? 19.719 28.141 33.062 1 94.06 760 GLU B CA 1
ATOM 13320 C C . GLU B 1 760 ? 20.609 29.172 33.75 1 94.06 760 GLU B C 1
ATOM 13322 O O . GLU B 1 760 ? 20.469 29.406 34.969 1 94.06 760 GLU B O 1
ATOM 13327 N N . HIS B 1 761 ? 21.484 29.781 33.031 1 95.75 761 HIS B N 1
ATOM 13328 C CA . HIS B 1 761 ? 22.453 30.688 33.625 1 95.75 761 HIS B CA 1
ATOM 13329 C C . HIS B 1 761 ? 22.078 32.156 33.406 1 95.75 761 HIS B C 1
ATOM 13331 O O . HIS B 1 761 ? 22.703 33.031 33.969 1 95.75 761 HIS B O 1
ATOM 13337 N N . TYR B 1 762 ? 21.141 32.406 32.594 1 96.25 762 TYR B N 1
ATOM 13338 C CA . TYR B 1 762 ? 20.719 33.781 32.344 1 96.25 762 TYR B CA 1
ATOM 13339 C C . TYR B 1 762 ? 20.328 34.438 33.656 1 96.25 762 TYR B C 1
ATOM 13341 O O . TYR B 1 762 ? 19.641 33.844 34.5 1 96.25 762 TYR B O 1
ATOM 13349 N N . PRO B 1 763 ? 20.688 35.656 33.938 1 96.56 763 PRO B N 1
ATOM 13350 C CA . PRO B 1 763 ? 21.266 36.625 33 1 96.56 763 PRO B CA 1
ATOM 13351 C C . PRO B 1 763 ? 22.781 36.75 33.125 1 96.56 763 PRO B C 1
ATOM 13353 O O . PRO B 1 763 ? 23.344 37.812 32.844 1 96.56 763 PRO B O 1
ATOM 13356 N N . TYR B 1 764 ? 23.469 35.625 33.625 1 97.44 764 TYR B N 1
ATOM 13357 C CA . TYR B 1 764 ? 24.922 35.656 33.719 1 97.44 764 TYR B CA 1
ATOM 13358 C C . TYR B 1 764 ? 25.578 35.281 32.406 1 97.44 764 TYR B C 1
ATOM 13360 O O . TYR B 1 764 ? 25.5 34.125 31.953 1 97.44 764 TYR B O 1
ATOM 13368 N N . PHE B 1 765 ? 26.266 36.219 31.781 1 98 765 PHE B N 1
ATOM 13369 C CA . PHE B 1 765 ? 26.859 36.031 30.469 1 98 765 PHE B CA 1
ATOM 13370 C C . PHE B 1 765 ? 28.344 35.719 30.578 1 98 765 PHE B C 1
ATOM 13372 O O . PHE B 1 765 ? 29.016 36.188 31.516 1 98 765 PHE B O 1
ATOM 13379 N N . VAL B 1 766 ? 28.844 34.906 29.672 1 98.19 766 VAL B N 1
ATOM 13380 C CA . VAL B 1 766 ? 30.266 34.656 29.5 1 98.19 766 VAL B CA 1
ATOM 13381 C C . VAL B 1 766 ? 30.75 35.219 28.172 1 98.19 766 VAL B C 1
ATOM 13383 O O . VAL B 1 766 ? 30.172 34.938 27.125 1 98.19 766 VAL B O 1
ATOM 13386 N N . GLU B 1 767 ? 31.828 36.031 28.219 1 98 767 GLU B N 1
ATOM 13387 C CA . GLU B 1 767 ? 32.344 36.656 27.016 1 98 767 GLU B CA 1
ATOM 13388 C C . GLU B 1 767 ? 32.875 35.594 26.031 1 98 767 GLU B C 1
ATOM 13390 O O . GLU B 1 767 ? 33.656 34.719 26.422 1 98 767 GLU B O 1
ATOM 13395 N N . TRP B 1 768 ? 32.438 35.625 24.875 1 97.62 768 TRP B N 1
ATOM 13396 C CA . TRP B 1 768 ? 32.906 34.719 23.812 1 97.62 768 TRP B CA 1
ATOM 13397 C C . TRP B 1 768 ? 34.031 35.375 23.016 1 97.62 768 TRP B C 1
ATOM 13399 O O . TRP B 1 768 ? 35.062 34.75 22.781 1 97.62 768 TRP B O 1
ATOM 13409 N N . GLY B 1 769 ? 33.75 36.656 22.625 1 97.44 769 GLY B N 1
ATOM 13410 C CA . GLY B 1 769 ? 34.75 37.375 21.828 1 97.44 769 GLY B CA 1
ATOM 13411 C C . GLY B 1 769 ? 34.188 38.625 21.172 1 97.44 769 GLY B C 1
ATOM 13412 O O . GLY B 1 769 ? 33.219 39.219 21.656 1 97.44 769 GLY B O 1
ATOM 13413 N N . LYS B 1 770 ? 34.938 39.094 20.125 1 97.06 770 LYS B N 1
ATOM 13414 C CA . LYS B 1 770 ? 34.562 40.312 19.406 1 97.06 770 LYS B CA 1
ATOM 13415 C C . LYS B 1 770 ? 34.281 40.031 17.938 1 97.06 770 LYS B C 1
ATOM 13417 O O . LYS B 1 770 ? 34.844 39.094 17.359 1 97.06 770 LYS B O 1
ATOM 13422 N N . LEU B 1 771 ? 33.375 40.719 17.438 1 96.69 771 LEU B N 1
ATOM 13423 C CA . LEU B 1 771 ? 33.062 40.625 16.016 1 96.69 771 LEU B CA 1
ATOM 13424 C C . LEU B 1 771 ? 33.125 42 15.344 1 96.69 771 LEU B C 1
ATOM 13426 O O . LEU B 1 771 ? 32.5 42.938 15.797 1 96.69 771 LEU B O 1
ATOM 13430 N N . ASN B 1 772 ? 33.906 42.062 14.258 1 93.44 772 ASN B N 1
ATOM 13431 C CA . ASN B 1 772 ? 33.906 43.281 13.438 1 93.44 772 ASN B CA 1
ATOM 13432 C C . ASN B 1 772 ? 32.719 43.281 12.445 1 93.44 772 ASN B C 1
ATOM 13434 O O . ASN B 1 772 ? 32.281 44.344 12.008 1 93.44 772 ASN B O 1
ATOM 13438 N N . THR B 1 773 ? 32.438 42.125 12.086 1 93.69 773 THR B N 1
ATOM 13439 C CA . THR B 1 773 ? 31.281 41.938 11.203 1 93.69 773 THR B CA 1
ATOM 13440 C C . THR B 1 773 ? 30.281 40.969 11.82 1 93.69 773 THR B C 1
ATOM 13442 O O . THR B 1 773 ? 30.641 39.812 12.133 1 93.69 773 THR B O 1
ATOM 13445 N N . LEU B 1 774 ? 29.062 41.5 12.031 1 95.88 774 LEU B N 1
ATOM 13446 C CA . LEU B 1 774 ? 28.016 40.625 12.531 1 95.88 774 LEU B CA 1
ATOM 13447 C C . LEU B 1 774 ? 27.812 39.438 11.602 1 95.88 774 LEU B C 1
ATOM 13449 O O . LEU B 1 774 ? 27.812 39.594 10.375 1 95.88 774 LEU B O 1
ATOM 13453 N N . THR B 1 775 ? 27.703 38.219 12.148 1 95.31 775 THR B N 1
ATOM 13454 C CA . THR B 1 775 ? 27.688 37 11.328 1 95.31 775 THR B CA 1
ATOM 13455 C C . THR B 1 775 ? 26.812 35.938 11.969 1 95.31 775 THR B C 1
ATOM 13457 O O . THR B 1 775 ? 26.344 36.094 13.094 1 95.31 775 THR B O 1
ATOM 13460 N N . ASN B 1 776 ? 26.5 34.875 11.156 1 97.69 776 ASN B N 1
ATOM 13461 C CA . ASN B 1 776 ? 25.812 33.688 11.641 1 97.69 776 ASN B CA 1
ATOM 13462 C C . ASN B 1 776 ? 26.672 32.938 12.664 1 97.69 776 ASN B C 1
ATOM 13464 O O . ASN B 1 776 ? 27.719 32.406 12.328 1 97.69 776 ASN B O 1
ATOM 13468 N N . MET B 1 777 ? 26.203 32.875 13.859 1 98 777 MET B N 1
ATOM 13469 C CA . MET B 1 777 ? 26.984 32.344 14.961 1 98 777 MET B CA 1
ATOM 13470 C C . MET B 1 777 ? 26.891 30.812 14.992 1 98 777 MET B C 1
ATOM 13472 O O . MET B 1 777 ? 27.609 30.156 15.75 1 98 777 MET B O 1
ATOM 13476 N N . SER B 1 778 ? 26.062 30.219 14.156 1 97 778 SER B N 1
ATOM 13477 C CA . SER B 1 778 ? 25.891 28.766 14.156 1 97 778 SER B CA 1
ATOM 13478 C C . SER B 1 778 ? 26.797 28.109 13.133 1 97 778 SER B C 1
ATOM 13480 O O . SER B 1 778 ? 26.719 26.906 12.906 1 97 778 SER B O 1
ATOM 13482 N N . LEU B 1 779 ? 27.656 28.812 12.5 1 97 779 LEU B N 1
ATOM 13483 C CA . LEU B 1 779 ? 28.609 28.234 11.555 1 97 779 LEU B CA 1
ATOM 13484 C C . LEU B 1 779 ? 29.641 27.359 12.273 1 97 779 LEU B C 1
ATOM 13486 O O . LEU B 1 779 ? 29.859 27.531 13.477 1 97 779 LEU B O 1
ATOM 13490 N N . PRO B 1 780 ? 30.297 26.5 11.461 1 95.75 780 PRO B N 1
ATOM 13491 C CA . PRO B 1 780 ? 31.219 25.531 12.062 1 95.75 780 PRO B CA 1
ATOM 13492 C C . PRO B 1 780 ? 32.344 26.203 12.859 1 95.75 780 PRO B C 1
ATOM 13494 O O . PRO B 1 780 ? 32.75 25.688 13.898 1 95.75 780 PRO B O 1
ATOM 13497 N N . ASP B 1 781 ? 32.844 27.312 12.5 1 94.62 781 ASP B N 1
ATOM 13498 C CA . ASP B 1 781 ? 34 27.953 13.117 1 94.62 781 ASP B CA 1
ATOM 13499 C C . ASP B 1 781 ? 33.562 28.828 14.305 1 94.62 781 ASP B C 1
ATOM 13501 O O . ASP B 1 781 ? 34.406 29.375 15.008 1 94.62 781 ASP B O 1
ATOM 13505 N N . TYR B 1 782 ? 32.281 28.891 14.609 1 96.88 782 TYR B N 1
ATOM 13506 C CA . TYR B 1 782 ? 31.766 29.688 15.719 1 96.88 782 TYR B CA 1
ATOM 13507 C C . TYR B 1 782 ? 31.109 28.797 16.766 1 96.88 782 TYR B C 1
ATOM 13509 O O . TYR B 1 782 ? 31.781 27.984 17.406 1 96.88 782 TYR B O 1
ATOM 13517 N N . LEU B 1 783 ? 29.75 28.906 16.891 1 97.44 783 LEU B N 1
ATOM 13518 C CA . LEU B 1 783 ? 29.062 28.125 17.922 1 97.44 783 LEU B CA 1
ATOM 13519 C C . LEU B 1 783 ? 27.938 27.312 17.328 1 97.44 783 LEU B C 1
ATOM 13521 O O . LEU B 1 783 ? 26.766 27.531 17.656 1 97.44 783 LEU B O 1
ATOM 13525 N N . PRO B 1 784 ? 28.281 26.297 16.547 1 97 784 PRO B N 1
ATOM 13526 C CA . PRO B 1 784 ? 27.266 25.547 15.812 1 97 784 PRO B CA 1
ATOM 13527 C C . PRO B 1 784 ? 26.297 24.812 16.734 1 97 784 PRO B C 1
ATOM 13529 O O . PRO B 1 784 ? 25.188 24.469 16.312 1 97 784 PRO B O 1
ATOM 13532 N N . HIS B 1 785 ? 26.594 24.609 18.031 1 97 785 HIS B N 1
ATOM 13533 C CA . HIS B 1 785 ? 25.766 23.797 18.906 1 97 785 HIS B CA 1
ATOM 13534 C C . HIS B 1 785 ? 25.219 24.625 20.062 1 97 785 HIS B C 1
ATOM 13536 O O . HIS B 1 785 ? 24.656 24.078 21.016 1 97 785 HIS B O 1
ATOM 13542 N N . PHE B 1 786 ? 25.375 25.891 19.984 1 97.94 786 PHE B N 1
ATOM 13543 C CA . PHE B 1 786 ? 24.938 26.719 21.094 1 97.94 786 PHE B CA 1
ATOM 13544 C C . PHE B 1 786 ? 23.469 27.094 20.953 1 97.94 786 PHE B C 1
ATOM 13546 O O . PHE B 1 786 ? 23.047 27.578 19.891 1 97.94 786 PHE B O 1
ATOM 13553 N N . SER B 1 787 ? 22.703 26.906 21.969 1 98.06 787 SER B N 1
ATOM 13554 C CA . SER B 1 787 ? 21.344 27.406 22.141 1 98.06 787 SER B CA 1
ATOM 13555 C C . SER B 1 787 ? 21.234 28.266 23.406 1 98.06 787 SER B C 1
ATOM 13557 O O . SER B 1 787 ? 21.656 27.828 24.484 1 98.06 787 SER B O 1
ATOM 13559 N N . GLY B 1 788 ? 20.766 29.359 23.25 1 98.44 788 GLY B N 1
ATOM 13560 C CA . GLY B 1 788 ? 20.688 30.312 24.344 1 98.44 788 GLY B CA 1
ATOM 13561 C C . GLY B 1 788 ? 20.578 31.75 23.891 1 98.44 788 GLY B C 1
ATOM 13562 O O . GLY B 1 788 ? 19.906 32.031 22.891 1 98.44 788 GLY B O 1
ATOM 13563 N N . THR B 1 789 ? 21.172 32.656 24.672 1 98.75 789 THR B N 1
ATOM 13564 C CA . THR B 1 789 ? 21.109 34.094 24.391 1 98.75 789 THR B CA 1
ATOM 13565 C C . THR B 1 789 ? 22.5 34.656 24.062 1 98.75 789 THR B C 1
ATOM 13567 O O . THR B 1 789 ? 23.453 34.406 24.797 1 98.75 789 THR B O 1
ATOM 13570 N N . PHE B 1 790 ? 22.609 35.312 22.906 1 98.75 790 PHE B N 1
ATOM 13571 C CA . PHE B 1 790 ? 23.781 36.094 22.531 1 98.75 790 PHE B CA 1
ATOM 13572 C C . PHE B 1 790 ? 23.594 37.562 22.922 1 98.75 790 PHE B C 1
ATOM 13574 O O . PHE B 1 790 ? 22.578 38.156 22.562 1 98.75 790 PHE B O 1
ATOM 13581 N N . ARG B 1 791 ? 24.5 38.125 23.625 1 98.62 791 ARG B N 1
ATOM 13582 C CA . ARG B 1 791 ? 24.469 39.562 23.922 1 98.62 791 ARG B CA 1
ATOM 13583 C C . ARG B 1 791 ? 25.531 40.312 23.141 1 98.62 791 ARG B C 1
ATOM 13585 O O . ARG B 1 791 ? 26.719 39.969 23.188 1 98.62 791 ARG B O 1
ATOM 13592 N N . TYR B 1 792 ? 25.141 41.219 22.375 1 98.5 792 TYR B N 1
ATOM 13593 C CA . TYR B 1 792 ? 26.016 42.094 21.609 1 98.5 792 TYR B CA 1
ATOM 13594 C C . TYR B 1 792 ? 26.078 43.5 22.234 1 98.5 792 TYR B C 1
ATOM 13596 O O . TYR B 1 792 ? 25.047 44.125 22.453 1 98.5 792 TYR B O 1
ATOM 13604 N N . GLU B 1 793 ? 27.25 43.938 22.484 1 97.94 793 GLU B N 1
ATOM 13605 C CA . GLU B 1 793 ? 27.422 45.25 23.062 1 97.94 793 GLU B CA 1
ATOM 13606 C C . GLU B 1 793 ? 28.438 46.094 22.266 1 97.94 793 GLU B C 1
ATOM 13608 O O . GLU B 1 793 ? 29.438 45.562 21.797 1 97.94 793 GLU B O 1
ATOM 13613 N N . THR B 1 794 ? 28.125 47.312 22.078 1 97.06 794 THR B N 1
ATOM 13614 C CA . THR B 1 794 ? 29.047 48.25 21.438 1 97.06 794 THR B CA 1
ATOM 13615 C C . THR B 1 794 ? 28.75 49.688 21.828 1 97.06 794 THR B C 1
ATOM 13617 O O . THR B 1 794 ? 27.781 49.938 22.547 1 97.06 794 THR B O 1
ATOM 13620 N N . GLU B 1 795 ? 29.625 50.594 21.453 1 95.19 795 GLU B N 1
ATOM 13621 C CA . GLU B 1 795 ? 29.453 52.031 21.562 1 95.19 795 GLU B CA 1
ATOM 13622 C C . GLU B 1 795 ? 29.516 52.719 20.188 1 95.19 795 GLU B C 1
ATOM 13624 O O . GLU B 1 795 ? 30.188 52.219 19.281 1 95.19 795 GLU B O 1
ATOM 13629 N N . PHE B 1 796 ? 28.75 53.75 20.094 1 92.81 796 PHE B N 1
ATOM 13630 C CA . PHE B 1 796 ? 28.766 54.5 18.844 1 92.81 796 PHE B CA 1
ATOM 13631 C C . PHE B 1 796 ? 28.547 56 19.109 1 92.81 796 PHE B C 1
ATOM 13633 O O . PHE B 1 796 ? 28.031 56.375 20.156 1 92.81 796 PHE B O 1
ATOM 13640 N N . GLU B 1 797 ? 28.938 56.781 18.125 1 91.75 797 GLU B N 1
ATOM 13641 C CA . GLU B 1 797 ? 28.75 58.219 18.25 1 91.75 797 GLU B CA 1
ATOM 13642 C C . GLU B 1 797 ? 27.5 58.688 17.484 1 91.75 797 GLU B C 1
ATOM 13644 O O . GLU B 1 797 ? 27.25 58.219 16.375 1 91.75 797 GLU B O 1
ATOM 13649 N N . TRP B 1 798 ? 26.75 59.5 18.219 1 89.88 798 TRP B N 1
ATOM 13650 C CA . TRP B 1 798 ? 25.562 60.094 17.609 1 89.88 798 TRP B CA 1
ATOM 13651 C C . TRP B 1 798 ? 25.609 61.625 17.672 1 89.88 798 TRP B C 1
ATOM 13653 O O . TRP B 1 798 ? 25.719 62.188 18.75 1 89.88 798 TRP B O 1
ATOM 13663 N N . ASN B 1 799 ? 25.531 62.312 16.5 1 85.81 799 ASN B N 1
ATOM 13664 C CA . ASN B 1 799 ? 25.609 63.75 16.469 1 85.81 799 ASN B CA 1
ATOM 13665 C C . ASN B 1 799 ? 24.453 64.375 15.695 1 85.81 799 ASN B C 1
ATOM 13667 O O . ASN B 1 799 ? 24.453 65.562 15.406 1 85.81 799 ASN B O 1
ATOM 13671 N N . GLU B 1 800 ? 23.5 63.625 15.461 1 82.69 800 GLU B N 1
ATOM 13672 C CA . GLU B 1 800 ? 22.375 64.125 14.664 1 82.69 800 GLU B CA 1
ATOM 13673 C C . GLU B 1 800 ? 21.312 64.75 15.547 1 82.69 800 GLU B C 1
ATOM 13675 O O . GLU B 1 800 ? 21.156 64.375 16.703 1 82.69 800 GLU B O 1
ATOM 13680 N N . SER B 1 801 ? 20.641 65.812 15.047 1 80.44 801 SER B N 1
ATOM 13681 C CA . SER B 1 801 ? 19.516 66.438 15.742 1 80.44 801 SER B CA 1
ATOM 13682 C C . SER B 1 801 ? 18.188 66.062 15.117 1 80.44 801 SER B C 1
ATOM 13684 O O . SER B 1 801 ? 17.625 66.812 14.305 1 80.44 801 SER B O 1
ATOM 13686 N N . VAL B 1 802 ? 17.844 64.812 15.289 1 78.31 802 VAL B N 1
ATOM 13687 C CA . VAL B 1 802 ? 16.609 64.312 14.688 1 78.31 802 VAL B CA 1
ATOM 13688 C C . VAL B 1 802 ? 15.609 63.969 15.781 1 78.31 802 VAL B C 1
ATOM 13690 O O . VAL B 1 802 ? 15.984 63.594 16.891 1 78.31 802 VAL B O 1
ATOM 13693 N N . THR B 1 803 ? 14.289 64.188 15.359 1 75.75 803 THR B N 1
ATOM 13694 C CA . THR B 1 803 ? 13.211 64.062 16.328 1 75.75 803 THR B CA 1
ATOM 13695 C C . THR B 1 803 ? 12.656 62.625 16.297 1 75.75 803 THR B C 1
ATOM 13697 O O . THR B 1 803 ? 12.102 62.156 17.297 1 75.75 803 THR B O 1
ATOM 13700 N N . GLN B 1 804 ? 12.703 62 15.195 1 83.56 804 GLN B N 1
ATOM 13701 C CA . GLN B 1 804 ? 12.164 60.625 15.109 1 83.56 804 GLN B CA 1
ATOM 13702 C C . GLN B 1 804 ? 13.219 59.656 14.594 1 83.56 804 GLN B C 1
ATOM 13704 O O . GLN B 1 804 ? 13.734 59.812 13.484 1 83.56 804 GLN B O 1
ATOM 13709 N N . VAL B 1 805 ? 13.57 58.688 15.461 1 89.25 805 VAL B N 1
ATOM 13710 C CA . VAL B 1 805 ? 14.602 57.719 15.117 1 89.25 805 VAL B CA 1
ATOM 13711 C C . VAL B 1 805 ? 14.109 56.312 15.414 1 89.25 805 VAL B C 1
ATOM 13713 O O . VAL B 1 805 ? 13.484 56.062 16.453 1 89.25 805 VAL B O 1
ATOM 13716 N N . HIS B 1 806 ? 14.234 55.438 14.398 1 92.19 806 HIS B N 1
ATOM 13717 C CA . HIS B 1 806 ? 14.008 54.031 14.594 1 92.19 806 HIS B CA 1
ATOM 13718 C C . HIS B 1 806 ? 15.312 53.25 14.492 1 92.19 806 HIS B C 1
ATOM 13720 O O . HIS B 1 806 ? 16.188 53.562 13.695 1 92.19 806 HIS B O 1
ATOM 13726 N N . LEU B 1 807 ? 15.453 52.281 15.367 1 94.94 807 LEU B N 1
ATOM 13727 C CA . LEU B 1 807 ? 16.547 51.312 15.297 1 94.94 807 LEU B CA 1
ATOM 13728 C C . LEU B 1 807 ? 16.125 50.062 14.492 1 94.94 807 LEU B C 1
ATOM 13730 O O . LEU B 1 807 ? 15.109 49.438 14.805 1 94.94 807 LEU B O 1
ATOM 13734 N N . ASP B 1 808 ? 16.766 49.75 13.414 1 95.94 808 ASP B N 1
ATOM 13735 C CA . ASP B 1 808 ? 16.547 48.562 12.602 1 95.94 808 ASP B CA 1
ATOM 13736 C C . ASP B 1 808 ? 17.688 47.562 12.789 1 95.94 808 ASP B C 1
ATOM 13738 O O . ASP B 1 808 ? 18.828 47.844 12.445 1 95.94 808 ASP B O 1
ATOM 13742 N N . LEU B 1 809 ? 17.391 46.375 13.273 1 97.44 809 LEU B N 1
ATOM 13743 C CA . LEU B 1 809 ? 18.406 45.406 13.617 1 97.44 809 LEU B CA 1
ATOM 13744 C C . LEU B 1 809 ? 18.75 44.531 12.406 1 97.44 809 LEU B C 1
ATOM 13746 O O . LEU B 1 809 ? 19.641 43.688 12.469 1 97.44 809 LEU B O 1
ATOM 13750 N N . GLY B 1 810 ? 18.062 44.719 11.281 1 95.81 810 GLY B N 1
ATOM 13751 C CA . GLY B 1 810 ? 18.281 43.875 10.117 1 95.81 810 GLY B CA 1
ATOM 13752 C C . GLY B 1 810 ? 17.766 42.438 10.297 1 95.81 810 GLY B C 1
ATOM 13753 O O . GLY B 1 810 ? 16.609 42.25 10.672 1 95.81 810 GLY B O 1
ATOM 13754 N N . GLU B 1 811 ? 18.688 41.469 10.047 1 95.56 811 GLU B N 1
ATOM 13755 C CA . GLU B 1 811 ? 18.312 40.062 10.195 1 95.56 811 GLU B CA 1
ATOM 13756 C C . GLU B 1 811 ? 18.703 39.531 11.578 1 95.56 811 GLU B C 1
ATOM 13758 O O . GLU B 1 811 ? 19.844 39.719 12.008 1 95.56 811 GLU B O 1
ATOM 13763 N N . VAL B 1 812 ? 17.781 39 12.25 1 97.44 812 VAL B N 1
ATOM 13764 C CA . VAL B 1 812 ? 17.969 38.5 13.609 1 97.44 812 VAL B CA 1
ATOM 13765 C C . VAL B 1 812 ? 17.422 37.062 13.711 1 97.44 812 VAL B C 1
ATOM 13767 O O . VAL B 1 812 ? 16.375 36.75 13.148 1 97.44 812 VAL B O 1
ATOM 13770 N N . PHE B 1 813 ? 18.125 36.188 14.43 1 96.69 813 PHE B N 1
ATOM 13771 C CA . PHE B 1 813 ? 17.656 34.812 14.656 1 96.69 813 PHE B CA 1
ATOM 13772 C C . PHE B 1 813 ? 17.844 34.406 16.109 1 96.69 813 PHE B C 1
ATOM 13774 O O . PHE B 1 813 ? 18.938 34 16.516 1 96.69 813 PHE B O 1
ATOM 13781 N N . GLU B 1 814 ? 16.578 34.406 17.016 1 94.31 814 GLU B N 1
ATOM 13782 C CA . GLU B 1 814 ? 15.43 34.906 16.25 1 94.31 814 GLU B CA 1
ATOM 13783 C C . GLU B 1 814 ? 14.578 35.844 17.094 1 94.31 814 GLU B C 1
ATOM 13785 O O . GLU B 1 814 ? 13.625 36.438 16.594 1 94.31 814 GLU B O 1
ATOM 13790 N N . THR B 1 815 ? 14.82 35.938 18.469 1 98.25 815 THR B N 1
ATOM 13791 C CA . THR B 1 815 ? 14.164 36.906 19.328 1 98.25 815 THR B CA 1
ATOM 13792 C C . THR B 1 815 ? 15.164 37.969 19.812 1 98.25 815 THR B C 1
ATOM 13794 O O . THR B 1 815 ? 16.25 37.625 20.281 1 98.25 815 THR B O 1
ATOM 13797 N N . ALA B 1 816 ? 14.766 39.281 19.734 1 98.56 816 ALA B N 1
ATOM 13798 C CA . ALA B 1 816 ? 15.703 40.344 20.078 1 98.56 816 ALA B CA 1
ATOM 13799 C C . ALA B 1 816 ? 15.156 41.188 21.203 1 98.56 816 ALA B C 1
ATOM 13801 O O . ALA B 1 816 ? 13.953 41.5 21.234 1 98.56 816 ALA B O 1
ATOM 13802 N N . GLU B 1 817 ? 15.945 41.531 22.109 1 98.56 817 GLU B N 1
ATOM 13803 C CA . GLU B 1 817 ? 15.695 42.5 23.172 1 98.56 817 GLU B CA 1
ATOM 13804 C C . GLU B 1 817 ? 16.797 43.562 23.234 1 98.56 817 GLU B C 1
ATOM 13806 O O . GLU B 1 817 ? 17.984 43.25 23.125 1 98.56 817 GLU B O 1
ATOM 13811 N N . VAL B 1 818 ? 16.438 44.875 23.359 1 98.44 818 VAL B N 1
ATOM 13812 C CA . VAL B 1 818 ? 17.406 45.938 23.156 1 98.44 818 VAL B CA 1
ATOM 13813 C C . VAL B 1 818 ? 17.406 46.875 24.344 1 98.44 818 VAL B C 1
ATOM 13815 O O . VAL B 1 818 ? 16.344 47.188 24.891 1 98.44 818 VAL B O 1
ATOM 13818 N N . TRP B 1 819 ? 18.625 47.344 24.766 1 98 819 TRP B N 1
ATOM 13819 C CA . TRP B 1 819 ? 18.859 48.438 25.703 1 98 819 TRP B CA 1
ATOM 13820 C C . TRP B 1 819 ? 19.719 49.531 25.078 1 98 819 TRP B C 1
ATOM 13822 O O . TRP B 1 819 ? 20.672 49.219 24.375 1 98 819 TRP B O 1
ATOM 13832 N N . LEU B 1 820 ? 19.344 50.719 25.203 1 97.44 820 LEU B N 1
ATOM 13833 C CA . LEU B 1 820 ? 20.094 51.875 24.75 1 97.44 820 LEU B CA 1
ATOM 13834 C C . LEU B 1 820 ? 20.406 52.812 25.922 1 97.44 820 LEU B C 1
ATOM 13836 O O . LEU B 1 820 ? 19.5 53.312 26.594 1 97.44 820 LEU B O 1
ATOM 13840 N N . ASN B 1 821 ? 21.703 53.062 26.141 1 96.88 821 ASN B N 1
ATOM 13841 C CA . ASN B 1 821 ? 22.156 53.875 27.266 1 96.88 821 ASN B CA 1
ATOM 13842 C C . ASN B 1 821 ? 21.547 53.406 28.594 1 96.88 821 ASN B C 1
ATOM 13844 O O . ASN B 1 821 ? 21.094 54.219 29.391 1 96.88 821 ASN B O 1
ATOM 13848 N N . GLY B 1 822 ? 21.391 52.094 28.75 1 94.81 822 GLY B N 1
ATOM 13849 C CA . GLY B 1 822 ? 20.906 51.5 29.984 1 94.81 822 GLY B CA 1
ATOM 13850 C C . GLY B 1 822 ? 19.406 51.406 30.047 1 94.81 822 GLY B C 1
ATOM 13851 O O . GLY B 1 822 ? 18.859 50.688 30.891 1 94.81 822 GLY B O 1
ATOM 13852 N N . GLU B 1 823 ? 18.734 52.062 29.141 1 96.38 823 GLU B N 1
ATOM 13853 C CA . GLU B 1 823 ? 17.266 52.031 29.125 1 96.38 823 GLU B CA 1
ATOM 13854 C C . GLU B 1 823 ? 16.734 50.938 28.234 1 96.38 823 GLU B C 1
ATOM 13856 O O . GLU B 1 823 ? 17.203 50.75 27.109 1 96.38 823 GLU B O 1
ATOM 13861 N N . HIS B 1 824 ? 15.789 50.188 28.812 1 96.75 824 HIS B N 1
ATOM 13862 C CA . HIS B 1 824 ? 15.148 49.125 28.031 1 96.75 824 HIS B CA 1
ATOM 13863 C C . HIS B 1 824 ? 14.305 49.688 26.906 1 96.75 824 HIS B C 1
ATOM 13865 O O . HIS B 1 824 ? 13.398 50.5 27.156 1 96.75 824 HIS B O 1
ATOM 13871 N N . VAL B 1 825 ? 14.586 49.375 25.672 1 96.75 825 VAL B N 1
ATOM 13872 C CA . VAL B 1 825 ? 13.883 49.906 24.5 1 96.75 825 VAL B CA 1
ATOM 13873 C C . VAL B 1 825 ? 12.68 49 24.188 1 96.75 825 VAL B C 1
ATOM 13875 O O . VAL B 1 825 ? 11.586 49.5 23.922 1 96.75 825 VAL B O 1
ATOM 13878 N N . GLY B 1 826 ? 12.922 47.625 24.125 1 96.75 826 GLY B N 1
ATOM 13879 C CA . GLY B 1 826 ? 11.805 46.719 23.844 1 96.75 826 GLY B CA 1
ATOM 13880 C C . GLY B 1 826 ? 12.25 45.375 23.312 1 96.75 826 GLY B C 1
ATOM 13881 O O . GLY B 1 826 ? 13.445 45.062 23.281 1 96.75 826 GLY B O 1
ATOM 13882 N N . VAL B 1 827 ? 11.219 44.5 23 1 97.62 827 VAL B N 1
ATOM 13883 C CA . VAL B 1 827 ? 11.414 43.125 22.531 1 97.62 827 VAL B CA 1
ATOM 13884 C C . VAL B 1 827 ? 10.742 42.969 21.172 1 97.62 827 VAL B C 1
ATOM 13886 O O . VAL B 1 827 ? 9.68 43.531 20.922 1 97.62 827 VAL B O 1
ATOM 13889 N N . ARG B 1 828 ? 11.438 42.312 20.203 1 97.31 828 ARG B N 1
ATOM 13890 C CA . ARG B 1 828 ? 10.852 41.844 18.953 1 97.31 828 ARG B CA 1
ATOM 13891 C C . ARG B 1 828 ? 11.023 40.344 18.797 1 97.31 828 ARG B C 1
ATOM 13893 O O . ARG B 1 828 ? 12.141 39.844 18.844 1 97.31 828 ARG B O 1
ATOM 13900 N N . ILE B 1 829 ? 9.914 39.656 18.641 1 97.31 829 ILE B N 1
ATOM 13901 C CA . ILE B 1 829 ? 10.008 38.188 18.578 1 97.31 829 ILE B CA 1
ATOM 13902 C C . ILE B 1 829 ? 9.922 37.719 17.125 1 97.31 829 ILE B C 1
ATOM 13904 O O . ILE B 1 829 ? 10.078 36.531 16.828 1 97.31 829 ILE B O 1
ATOM 13908 N N . CYS B 1 830 ? 9.617 38.625 16.172 1 95.5 830 CYS B N 1
ATOM 13909 C CA . CYS B 1 830 ? 9.547 38.312 14.742 1 95.5 830 CYS B CA 1
ATOM 13910 C C . CYS B 1 830 ? 9.844 39.562 13.914 1 95.5 830 CYS B C 1
ATOM 13912 O O . CYS B 1 830 ? 9.875 40.688 14.445 1 95.5 830 CYS B O 1
ATOM 13914 N N . PRO B 1 831 ? 10.102 39.344 12.602 1 94.19 831 PRO B N 1
ATOM 13915 C CA . PRO B 1 831 ? 10.312 40.5 11.742 1 94.19 831 PRO B CA 1
ATOM 13916 C C . PRO B 1 831 ? 9.055 41.375 11.594 1 94.19 831 PRO B C 1
ATOM 13918 O O . PRO B 1 831 ? 7.941 40.875 11.711 1 94.19 831 PRO B O 1
ATOM 13921 N N . PRO B 1 832 ? 9.305 42.594 11.203 1 94.38 832 PRO B N 1
ATOM 13922 C CA . PRO B 1 832 ? 10.586 43.312 11.125 1 94.38 832 PRO B CA 1
ATOM 13923 C C . PRO B 1 832 ? 11.172 43.625 12.508 1 94.38 832 PRO B C 1
ATOM 13925 O O . PRO B 1 832 ? 10.43 43.906 13.445 1 94.38 832 PRO B O 1
ATOM 13928 N N . TYR B 1 833 ? 12.453 43.594 12.57 1 96.31 833 TYR B N 1
ATOM 13929 C CA . TYR B 1 833 ? 13.148 43.844 13.828 1 96.31 833 TYR B CA 1
ATOM 13930 C C . TYR B 1 833 ? 13.508 45.312 13.961 1 96.31 833 TYR B C 1
ATOM 13932 O O . TYR B 1 833 ? 14.688 45.688 13.945 1 96.31 833 TYR B O 1
ATOM 13940 N N . ARG B 1 834 ? 12.445 46.094 14.227 1 94.31 834 ARG B N 1
ATOM 13941 C CA . ARG B 1 834 ? 12.57 47.531 14.328 1 94.31 834 ARG B CA 1
ATOM 13942 C C . ARG B 1 834 ? 11.992 48.031 15.648 1 94.31 834 ARG B C 1
ATOM 13944 O O . ARG B 1 834 ? 10.969 47.531 16.109 1 94.31 834 ARG B O 1
ATOM 13951 N N . LEU B 1 835 ? 12.695 48.969 16.266 1 94.69 835 LEU B N 1
ATOM 13952 C CA . LEU B 1 835 ? 12.281 49.562 17.547 1 94.69 835 LEU B CA 1
ATOM 13953 C C . LEU B 1 835 ? 12.375 51.094 17.5 1 94.69 835 LEU B C 1
ATOM 13955 O O . LEU B 1 835 ? 13.305 51.625 16.922 1 94.69 835 LEU B O 1
ATOM 13959 N N . GLU B 1 836 ? 11.414 51.75 18.062 1 90.06 836 GLU B N 1
ATOM 13960 C CA . GLU B 1 836 ? 11.461 53.188 18.188 1 90.06 836 GLU B CA 1
ATOM 13961 C C . GLU B 1 836 ? 12.406 53.625 19.297 1 90.06 836 GLU B C 1
ATOM 13963 O O . GLU B 1 836 ? 12.297 53.156 20.438 1 90.06 836 GLU B O 1
ATOM 13968 N N . VAL B 1 837 ? 13.336 54.531 18.984 1 93.12 837 VAL B N 1
ATOM 13969 C CA . VAL B 1 837 ? 14.312 54.938 19.984 1 93.12 837 VAL B CA 1
ATOM 13970 C C . VAL B 1 837 ? 14.359 56.469 20.062 1 93.12 837 VAL B C 1
ATOM 13972 O O . VAL B 1 837 ? 15.344 57.031 20.547 1 93.12 837 VAL B O 1
ATOM 13975 N N . SER B 1 838 ? 13.297 57.031 19.625 1 87.62 838 SER B N 1
ATOM 13976 C CA . SER B 1 838 ? 13.227 58.469 19.688 1 87.62 838 SER B CA 1
ATOM 13977 C C . SER B 1 838 ? 13.414 58.969 21.125 1 87.62 838 SER B C 1
ATOM 13979 O O . SER B 1 838 ? 12.742 58.5 22.047 1 87.62 838 SER B O 1
ATOM 13981 N N . GLY B 1 839 ? 14.273 60 21.281 1 87.81 839 GLY B N 1
ATOM 13982 C CA . GLY B 1 839 ? 14.469 60.625 22.578 1 87.81 839 GLY B CA 1
ATOM 13983 C C . GLY B 1 839 ? 15.406 59.844 23.484 1 87.81 839 GLY B C 1
ATOM 13984 O O . GLY B 1 839 ? 15.727 60.281 24.578 1 87.81 839 GLY B O 1
ATOM 13985 N N . LEU B 1 840 ? 15.867 58.719 23.016 1 92.94 840 LEU B N 1
ATOM 13986 C CA . LEU B 1 840 ? 16.703 57.875 23.859 1 92.94 840 LEU B CA 1
ATOM 13987 C C . LEU B 1 840 ? 18.172 58.031 23.5 1 92.94 840 LEU B C 1
ATOM 13989 O O . LEU B 1 840 ? 19.047 57.5 24.203 1 92.94 840 LEU B O 1
ATOM 13993 N N . LEU B 1 841 ? 18.438 58.719 22.453 1 92.81 841 LEU B N 1
ATOM 13994 C CA . LEU B 1 841 ? 19.812 58.906 21.984 1 92.81 841 LEU B CA 1
ATOM 13995 C C . LEU B 1 841 ? 20.422 60.188 22.594 1 92.81 841 LEU B C 1
ATOM 13997 O O . LEU B 1 841 ? 19.75 61.219 22.719 1 92.81 841 LEU B O 1
ATOM 14001 N N . ASN B 1 842 ? 21.672 60.062 23.016 1 92.06 842 ASN B N 1
ATOM 14002 C CA . ASN B 1 842 ? 22.438 61.219 23.5 1 92.06 842 ASN B CA 1
ATOM 14003 C C . ASN B 1 842 ? 23.391 61.75 22.438 1 92.06 842 ASN B C 1
ATOM 14005 O O . ASN B 1 842 ? 23.891 61 21.609 1 92.06 842 ASN B O 1
ATOM 14009 N N . LYS B 1 843 ? 23.547 63 22.609 1 92.06 843 LYS B N 1
ATOM 14010 C CA . LYS B 1 843 ? 24.625 63.562 21.781 1 92.06 843 LYS B CA 1
ATOM 14011 C C . LYS B 1 843 ? 25.984 63.062 22.266 1 92.06 843 LYS B C 1
ATOM 14013 O O . LYS B 1 843 ? 26.297 63.094 23.453 1 92.06 843 LYS B O 1
ATOM 14018 N N . GLY B 1 844 ? 26.766 62.594 21.391 1 92.5 844 GLY B N 1
ATOM 14019 C CA . GLY B 1 844 ? 28.047 61.969 21.734 1 92.5 844 GLY B CA 1
ATOM 14020 C C . GLY B 1 844 ? 28 60.469 21.766 1 92.5 844 GLY B C 1
ATOM 14021 O O . GLY B 1 844 ? 27.438 59.844 20.859 1 92.5 844 GLY B O 1
ATOM 14022 N N . ILE B 1 845 ? 28.609 59.969 22.75 1 94.06 845 ILE B N 1
ATOM 14023 C CA . ILE B 1 845 ? 28.797 58.531 22.812 1 94.06 845 ILE B CA 1
ATOM 14024 C C . ILE B 1 845 ? 27.547 57.875 23.406 1 94.06 845 ILE B C 1
ATOM 14026 O O . ILE B 1 845 ? 27.031 58.312 24.438 1 94.06 845 ILE B O 1
ATOM 14030 N N . ASN B 1 846 ? 26.984 56.875 22.703 1 95.56 846 ASN B N 1
ATOM 14031 C CA . ASN B 1 846 ? 25.875 56.031 23.156 1 95.56 846 ASN B CA 1
ATOM 14032 C C . ASN B 1 846 ? 26.281 54.594 23.281 1 95.56 846 ASN B C 1
ATOM 14034 O O . ASN B 1 846 ? 27.188 54.125 22.578 1 95.56 846 ASN B O 1
ATOM 14038 N N . ASN B 1 847 ? 25.703 53.969 24.25 1 96.44 847 ASN B N 1
ATOM 14039 C CA . ASN B 1 847 ? 25.906 52.531 24.422 1 96.44 847 ASN B CA 1
ATOM 14040 C C . ASN B 1 847 ? 24.656 51.719 24.062 1 96.44 847 ASN B C 1
ATOM 14042 O O . ASN B 1 847 ? 23.531 52.125 24.391 1 96.44 847 ASN B O 1
ATOM 14046 N N . ILE B 1 848 ? 24.828 50.656 23.328 1 97.19 848 ILE B N 1
ATOM 14047 C CA . ILE B 1 848 ? 23.703 49.812 22.953 1 97.19 848 ILE B CA 1
ATOM 14048 C C . ILE B 1 848 ? 24 48.344 23.297 1 97.19 848 ILE B C 1
ATOM 14050 O O . ILE B 1 848 ? 25.141 47.906 23.172 1 97.19 848 ILE B O 1
ATOM 14054 N N . ALA B 1 849 ? 23.062 47.656 23.906 1 98.19 849 ALA B N 1
ATOM 14055 C CA . ALA B 1 849 ? 23.094 46.219 24.141 1 98.19 849 ALA B CA 1
ATOM 14056 C C . ALA B 1 849 ? 21.922 45.531 23.453 1 98.19 849 ALA B C 1
ATOM 14058 O O . ALA B 1 849 ? 20.766 45.938 23.609 1 98.19 849 ALA B O 1
ATOM 14059 N N . ILE B 1 850 ? 22.219 44.531 22.625 1 98.5 850 ILE B N 1
ATOM 14060 C CA . ILE B 1 850 ? 21.203 43.75 21.938 1 98.5 850 ILE B CA 1
ATOM 14061 C C . ILE B 1 850 ? 21.328 42.281 22.328 1 98.5 850 ILE B C 1
ATOM 14063 O O . ILE B 1 850 ? 22.391 41.688 22.141 1 98.5 850 ILE B O 1
ATOM 14067 N N . GLU B 1 851 ? 20.312 41.719 22.938 1 98.69 851 GLU B N 1
ATOM 14068 C CA . GLU B 1 851 ? 20.266 40.281 23.219 1 98.69 851 GLU B CA 1
ATOM 14069 C C . GLU B 1 851 ? 19.438 39.562 22.172 1 98.69 851 GLU B C 1
ATOM 14071 O O . GLU B 1 851 ? 18.328 39.969 21.844 1 98.69 851 GLU B O 1
ATOM 14076 N N . VAL B 1 852 ? 20.062 38.562 21.516 1 98.75 852 VAL B N 1
ATOM 14077 C CA . VAL B 1 852 ? 19.391 37.719 20.547 1 98.75 852 VAL B CA 1
ATOM 14078 C C . VAL B 1 852 ? 19.312 36.281 21.062 1 98.75 852 VAL B C 1
ATOM 14080 O O . VAL B 1 852 ? 20.344 35.688 21.391 1 98.75 852 VAL B O 1
ATOM 14083 N N . THR B 1 853 ? 18.125 35.75 21.234 1 98.75 853 THR B N 1
ATOM 14084 C CA . THR B 1 853 ? 17.891 34.406 21.766 1 98.75 853 THR B CA 1
ATOM 14085 C C . THR B 1 853 ? 17.391 33.469 20.672 1 98.75 853 THR B C 1
ATOM 14087 O O . THR B 1 853 ? 16.375 33.719 20.031 1 98.75 853 THR B O 1
ATOM 14090 N N . ASN B 1 854 ? 18.203 32.344 20.391 1 98.25 854 ASN B N 1
ATOM 14091 C CA . ASN B 1 854 ? 17.781 31.375 19.375 1 98.25 854 ASN B CA 1
ATOM 14092 C C . ASN B 1 854 ? 17.016 30.219 20 1 98.25 854 ASN B C 1
ATOM 14094 O O . ASN B 1 854 ? 16.547 30.312 21.141 1 98.25 854 ASN B O 1
ATOM 14098 N N . THR B 1 855 ? 16.625 29.156 19.203 1 97.56 855 THR B N 1
ATOM 14099 C CA . THR B 1 855 ? 15.852 28.016 19.672 1 97.56 855 THR B CA 1
ATOM 14100 C C . THR B 1 855 ? 16.766 26.938 20.234 1 97.56 855 THR B C 1
ATOM 14102 O O . THR B 1 855 ? 18 27.047 20.141 1 97.56 855 THR B O 1
ATOM 14105 N N . LEU B 1 856 ? 16.188 25.875 20.781 1 97.38 856 LEU B N 1
ATOM 14106 C CA . LEU B 1 856 ? 16.938 24.812 21.438 1 97.38 856 LEU B CA 1
ATOM 14107 C C . LEU B 1 856 ? 17.484 23.828 20.406 1 97.38 856 LEU B C 1
ATOM 14109 O O . LEU B 1 856 ? 18.234 22.922 20.75 1 97.38 856 LEU B O 1
ATOM 14113 N N . VAL B 1 857 ? 17.281 23.984 19.172 1 97.44 857 VAL B N 1
ATOM 14114 C CA . VAL B 1 857 ? 17.516 22.969 18.156 1 97.44 857 VAL B CA 1
ATOM 14115 C C . VAL B 1 857 ? 19.016 22.75 17.969 1 97.44 857 VAL B C 1
ATOM 14117 O O . VAL B 1 857 ? 19.453 21.656 17.609 1 97.44 857 VAL B O 1
ATOM 14120 N N . LYS B 1 858 ? 19.828 23.812 18.172 1 97.38 858 LYS B N 1
ATOM 14121 C CA . LYS B 1 858 ? 21.266 23.656 17.984 1 97.38 858 LYS B CA 1
ATOM 14122 C C . LYS B 1 858 ? 21.859 22.688 19.016 1 97.38 858 LYS B C 1
ATOM 14124 O O . LYS B 1 858 ? 22.766 21.922 18.719 1 97.38 858 LYS B O 1
ATOM 14129 N N . ASP B 1 859 ? 21.266 22.75 20.156 1 96.31 859 ASP B N 1
ATOM 14130 C CA . ASP B 1 859 ? 21.688 21.859 21.234 1 96.31 859 ASP B CA 1
ATOM 14131 C C . ASP B 1 859 ? 20.938 20.531 21.172 1 96.31 859 ASP B C 1
ATOM 14133 O O . ASP B 1 859 ? 21.531 19.469 21.422 1 96.31 859 ASP B O 1
ATOM 14137 N N . GLN B 1 860 ? 19.578 20.609 21.031 1 96.25 860 GLN B N 1
ATOM 14138 C CA . GLN B 1 860 ? 18.719 19.438 20.938 1 96.25 860 GLN B CA 1
ATOM 14139 C C . GLN B 1 860 ? 18.328 19.156 19.5 1 96.25 860 GLN B C 1
ATOM 14141 O O . GLN B 1 860 ? 17.266 19.578 19.047 1 96.25 860 GLN B O 1
ATOM 14146 N N . ARG B 1 861 ? 19.062 18.297 18.859 1 96.62 861 ARG B N 1
ATOM 14147 C CA . ARG B 1 861 ? 18.875 17.984 17.453 1 96.62 861 ARG B CA 1
ATOM 14148 C C . ARG B 1 861 ? 17.906 16.812 17.266 1 96.62 861 ARG B C 1
ATOM 14150 O O . ARG B 1 861 ? 18.281 15.766 16.75 1 96.62 861 ARG B O 1
ATOM 14157 N N . ASP B 1 862 ? 16.641 17.031 17.516 1 97.12 862 ASP B N 1
ATOM 14158 C CA . ASP B 1 862 ? 15.625 15.992 17.625 1 97.12 862 ASP B CA 1
ATOM 14159 C C . ASP B 1 862 ? 15.109 15.594 16.234 1 97.12 862 ASP B C 1
ATOM 14161 O O . ASP B 1 862 ? 15.312 16.312 15.258 1 97.12 862 ASP B O 1
ATOM 14165 N N . PHE B 1 863 ? 14.383 14.492 16.141 1 97.44 863 PHE B N 1
ATOM 14166 C CA . PHE B 1 863 ? 13.859 13.852 14.938 1 97.44 863 PHE B CA 1
ATOM 14167 C C . PHE B 1 863 ? 12.953 14.805 14.172 1 97.44 863 PHE B C 1
ATOM 14169 O O . PHE B 1 863 ? 13.086 14.961 12.953 1 97.44 863 PHE B O 1
ATOM 14176 N N . LEU B 1 864 ? 12.039 15.406 14.867 1 97.5 864 LEU B N 1
ATOM 14177 C CA . LEU B 1 864 ? 11.062 16.281 14.219 1 97.5 864 LEU B CA 1
ATOM 14178 C C . LEU B 1 864 ? 11.75 17.469 13.562 1 97.5 864 LEU B C 1
ATOM 14180 O O . LEU B 1 864 ? 11.391 17.875 12.453 1 97.5 864 LEU B O 1
ATOM 14184 N N . SER B 1 865 ? 12.773 17.984 14.172 1 97.69 865 SER B N 1
ATOM 14185 C CA . SER B 1 865 ? 13.508 19.141 13.672 1 97.69 865 SER B CA 1
ATOM 14186 C C . SER B 1 865 ? 14.266 18.812 12.391 1 97.69 865 SER B C 1
ATOM 14188 O O . SER B 1 865 ? 14.547 19.703 11.586 1 97.69 865 SER B O 1
ATOM 14190 N N . ALA B 1 866 ? 14.555 17.562 12.273 1 97.12 866 ALA B N 1
ATOM 14191 C CA . ALA B 1 866 ? 15.398 17.141 11.156 1 97.12 866 ALA B CA 1
ATOM 14192 C C . ALA B 1 866 ? 14.672 17.312 9.828 1 97.12 866 ALA B C 1
ATOM 14194 O O . ALA B 1 866 ? 15.305 17.359 8.766 1 97.12 866 ALA B O 1
ATOM 14195 N N . PHE B 1 867 ? 13.43 17.453 9.773 1 95.75 867 PHE B N 1
ATOM 14196 C CA . PHE B 1 867 ? 12.664 17.578 8.547 1 95.75 867 PHE B CA 1
ATOM 14197 C C . PHE B 1 867 ? 12.438 19.047 8.188 1 95.75 867 PHE B C 1
ATOM 14199 O O . PHE B 1 867 ? 11.727 19.359 7.234 1 95.75 867 PHE B O 1
ATOM 14206 N N . ALA B 1 868 ? 13.109 19.891 8.922 1 95.62 868 ALA B N 1
ATOM 14207 C CA . ALA B 1 868 ? 12.953 21.328 8.672 1 95.62 868 ALA B CA 1
ATOM 14208 C C . ALA B 1 868 ? 14.281 21.969 8.281 1 95.62 868 ALA B C 1
ATOM 14210 O O . ALA B 1 868 ? 15.344 21.516 8.711 1 95.62 868 ALA B O 1
ATOM 14211 N N . GLN B 1 869 ? 14.156 23.016 7.496 1 95.75 869 GLN B N 1
ATOM 14212 C CA . GLN B 1 869 ? 15.266 23.922 7.238 1 95.75 869 GLN B CA 1
ATOM 14213 C C . GLN B 1 869 ? 15.664 24.672 8.5 1 95.75 869 GLN B C 1
ATOM 14215 O O . GLN B 1 869 ? 14.812 25.266 9.172 1 95.75 869 GLN B O 1
ATOM 14220 N N . GLN B 1 870 ? 16.953 24.609 8.883 1 97.25 870 GLN B N 1
ATOM 14221 C CA . GLN B 1 870 ? 17.422 25.328 10.062 1 97.25 870 GLN B CA 1
ATOM 14222 C C . GLN B 1 870 ? 17.828 26.75 9.719 1 97.25 870 GLN B C 1
ATOM 14224 O O . GLN B 1 870 ? 18.516 26.984 8.719 1 97.25 870 GLN B O 1
ATOM 14229 N N . GLU B 1 871 ? 17.453 27.672 10.562 1 96.38 871 GLU B N 1
ATOM 14230 C CA . GLU B 1 871 ? 17.828 29.078 10.398 1 96.38 871 GLU B CA 1
ATOM 14231 C C . GLU B 1 871 ? 19.156 29.375 11.086 1 96.38 871 GLU B C 1
ATOM 14233 O O . GLU B 1 871 ? 19.594 28.625 11.969 1 96.38 871 GLU B O 1
ATOM 14238 N N . PRO B 1 872 ? 19.828 30.516 10.734 1 97.12 872 PRO B N 1
ATOM 14239 C CA . PRO B 1 872 ? 21.031 30.953 11.445 1 97.12 872 PRO B CA 1
ATOM 14240 C C . PRO B 1 872 ? 20.766 31.281 12.914 1 97.12 872 PRO B C 1
ATOM 14242 O O . PRO B 1 872 ? 19.641 31.109 13.391 1 97.12 872 PRO B O 1
ATOM 14245 N N . SER B 1 873 ? 21.844 31.609 13.609 1 98 873 SER B N 1
ATOM 14246 C CA . SER B 1 873 ? 21.719 32.094 14.977 1 98 873 SER B CA 1
ATOM 14247 C C . SER B 1 873 ? 22.422 33.438 15.141 1 98 873 SER B C 1
ATOM 14249 O O . SER B 1 873 ? 23.422 33.719 14.469 1 98 873 SER B O 1
ATOM 14251 N N . GLY B 1 874 ? 21.859 34.25 16.031 1 98.25 874 GLY B N 1
ATOM 14252 C CA . GLY B 1 874 ? 22.5 35.5 16.422 1 98.25 874 GLY B CA 1
ATOM 14253 C C . GLY B 1 874 ? 22.062 36.688 15.594 1 98.25 874 GLY B C 1
ATOM 14254 O O . GLY B 1 874 ? 21.016 36.625 14.938 1 98.25 874 GLY B O 1
ATOM 14255 N N . LEU B 1 875 ? 22.766 37.812 15.812 1 98.12 875 LEU B N 1
ATOM 14256 C CA . LEU B 1 875 ? 22.547 39.062 15.094 1 98.12 875 LEU B CA 1
ATOM 14257 C C . LEU B 1 875 ? 23.344 39.094 13.797 1 98.12 875 LEU B C 1
ATOM 14259 O O . LEU B 1 875 ? 24.578 39.125 13.82 1 98.12 875 LEU B O 1
ATOM 14263 N N . ILE B 1 876 ? 22.641 39.031 12.68 1 96.5 876 ILE B N 1
ATOM 14264 C CA . ILE B 1 876 ? 23.297 39.062 11.375 1 96.5 876 ILE B CA 1
ATOM 14265 C C . ILE B 1 876 ? 23.453 40.5 10.891 1 96.5 876 ILE B C 1
ATOM 14267 O O . ILE B 1 876 ? 24.453 40.844 10.25 1 96.5 876 ILE B O 1
ATOM 14271 N N . GLY B 1 877 ? 22.469 41.406 11.344 1 93.88 877 GLY B N 1
ATOM 14272 C CA . GLY B 1 877 ? 22.531 42.781 10.969 1 93.88 877 GLY B CA 1
ATOM 14273 C C . GLY B 1 877 ? 22.188 43.031 9.508 1 93.88 877 GLY B C 1
ATOM 14274 O O . GLY B 1 877 ? 21.5 42.219 8.891 1 93.88 877 GLY B O 1
ATOM 14275 N N . PRO B 1 878 ? 22.516 44.156 8.898 1 94.19 878 PRO B N 1
ATOM 14276 C CA . PRO B 1 878 ? 23.219 45.219 9.609 1 94.19 878 PRO B CA 1
ATOM 14277 C C . PRO B 1 878 ? 22.297 46 10.562 1 94.19 878 PRO B C 1
ATOM 14279 O O . PRO B 1 878 ? 21.094 46.094 10.305 1 94.19 878 PRO B O 1
ATOM 14282 N N . VAL B 1 879 ? 22.828 46.438 11.625 1 96.12 879 VAL B N 1
ATOM 14283 C CA . VAL B 1 879 ? 22.125 47.312 12.555 1 96.12 879 VAL B CA 1
ATOM 14284 C C . VAL B 1 879 ? 22.219 48.75 12.078 1 96.12 879 VAL B C 1
ATOM 14286 O O . VAL B 1 879 ? 23.328 49.281 11.883 1 96.12 879 VAL B O 1
ATOM 14289 N N . THR B 1 880 ? 21.062 49.375 11.836 1 95.25 880 THR B N 1
ATOM 14290 C CA . THR B 1 880 ? 21.047 50.75 11.312 1 95.25 880 THR B CA 1
ATOM 14291 C C . THR B 1 880 ? 20 51.594 12.039 1 95.25 880 THR B C 1
ATOM 14293 O O . THR B 1 880 ? 19.156 51.062 12.75 1 95.25 880 THR B O 1
ATOM 14296 N N . PHE B 1 881 ? 20.172 52.875 11.906 1 92.75 881 PHE B N 1
ATOM 14297 C CA . PHE B 1 881 ? 19.156 53.812 12.375 1 92.75 881 PHE B CA 1
ATOM 14298 C C . PHE B 1 881 ? 18.391 54.406 11.203 1 92.75 881 PHE B C 1
ATOM 14300 O O . PHE B 1 881 ? 18.969 54.719 10.164 1 92.75 881 PHE B O 1
ATOM 14307 N N . LEU B 1 882 ? 17.141 54.469 11.391 1 90.81 882 LEU B N 1
ATOM 14308 C CA . LEU B 1 882 ? 16.25 55.094 10.406 1 90.81 882 LEU B CA 1
ATOM 14309 C C . LEU B 1 882 ? 15.719 56.438 10.922 1 90.81 882 LEU B C 1
ATOM 14311 O O . LEU B 1 882 ? 15.133 56.5 12.008 1 90.81 882 LEU B O 1
ATOM 14315 N N . THR B 1 883 ? 15.961 57.562 10.18 1 86.5 883 THR B N 1
ATOM 14316 C CA . THR B 1 883 ? 15.562 58.906 10.641 1 86.5 883 THR B CA 1
ATOM 14317 C C . THR B 1 883 ? 14.641 59.562 9.633 1 86.5 883 THR B C 1
ATOM 14319 O O . THR B 1 883 ? 14.695 59.281 8.438 1 86.5 883 THR B O 1
ATOM 14322 N N . SER B 1 884 ? 13.594 60.281 10.156 1 74.88 884 SER B N 1
ATOM 14323 C CA . SER B 1 884 ? 12.727 61.062 9.297 1 74.88 884 SER B CA 1
ATOM 14324 C C . SER B 1 884 ? 13.43 62.344 8.812 1 74.88 884 SER B C 1
ATOM 14326 O O . SER B 1 884 ? 14.328 62.844 9.484 1 74.88 884 SER B O 1
ATOM 14328 N N . PHE B 1 885 ? 13.32 62.812 7.469 1 58.84 885 PHE B N 1
ATOM 14329 C CA . PHE B 1 885 ? 13.844 64.062 6.961 1 58.84 885 PHE B CA 1
ATOM 14330 C C . PHE B 1 885 ? 13.141 65.25 7.629 1 58.84 885 PHE B C 1
ATOM 14332 O O . PHE B 1 885 ? 11.914 65.25 7.723 1 58.84 885 PHE B O 1
ATOM 14339 N N . GLN B 1 886 ? 13.641 65.75 8.688 1 46.97 886 GLN B N 1
ATOM 14340 C CA . GLN B 1 886 ? 13.078 67.125 8.938 1 46.97 886 GLN B CA 1
ATOM 14341 C C . GLN B 1 886 ? 13.148 68 7.688 1 46.97 886 GLN B C 1
ATOM 14343 O O . GLN B 1 886 ? 14.203 68.125 7.066 1 46.97 886 GLN B O 1
ATOM 14348 N N . THR B 1 887 ? 12.094 68 6.82 1 38.03 887 THR B N 1
ATOM 14349 C CA . THR B 1 887 ? 12.148 69.188 5.934 1 38.03 887 THR B CA 1
ATOM 14350 C C . THR B 1 887 ? 12.43 70.438 6.723 1 38.03 887 THR B C 1
ATOM 14352 O O . THR B 1 887 ? 11.719 70.75 7.676 1 38.03 887 THR B O 1
ATOM 14355 N N . ASP B 1 888 ? 13.641 70.812 6.898 1 33.94 888 ASP B N 1
ATOM 14356 C CA . ASP B 1 888 ? 13.664 72.25 7.008 1 33.94 888 ASP B CA 1
ATOM 14357 C C . ASP B 1 888 ? 12.797 72.875 5.93 1 33.94 888 ASP B C 1
ATOM 14359 O O . ASP B 1 888 ? 12.883 72.562 4.758 1 33.94 888 ASP B O 1
#

InterPro domains:
  IPR008979 Galactose-binding-like domain superfamily [SSF49785] (775-882)
  IPR029062 Class I glutamine amidotransferase-like [G3DSA:3.40.50.880] (502-652)
  IPR033400 Alpha-L-rhamnosidase RhaM [PF17132] (431-628)
  IPR053161 Ulvan-degrading glycoside hydrolase [PTHR36848] (21-617)

Foldseek 3Di:
DQDLLNCLLVPNFDAQEAAEEEDQLDDLVLLLVLLVLCVVLVHQHYEYAQQNYPAVLHPSNVVSVVSNLVSSVVSQHAYAYALENHPAPFCLPVCLQVDPPQFFWKWKWKDKDKDADQDAFDKDQQQLVQFADADPVRHDRVRTPDGWAWLWKKKFAADPPPGATDPDMDTQRVQDDPRMRTDRDDHHMIMIMTMTMDLDAFAPVCSRGGQLLAQVSQVSSCVRGVVSVCVVCLVCQQGRHAYYAGEAAASRQHNPQDDLPAAQQAPGTIHTDHPVLVVQQCVQVHVVSSNLVCLSHGDPDQSSLQSLLSSLVSQLLSSLVRHQQSRLVVSVVSNHFYYYAHDCFPNSCCHHNSHHNHRLSNHLSGQAFEEEDAQPQEDQPCQCPWDDTPVGIGRSLCSQQNGLLQRQLSCAQRVSNQSAGEYEYPWLLPLLDDPAVVLLVLLSNLQQRHQHYHYHHAYSDAPPDQHTDDHLCNVLQWQRNVVSSLSSLLSSSSSSNFGPFHWAAAEEEEQCSSLVSNDDWDHRSLLSLVCQQQQHGYHYDYLVCLLPAWDADPQWIDRRPYIYQEYEYTDGQEEALSSLVSVLVSVVSRHAYEYEPDDHDAYSNRDDNVVSSVSLVPGPSYYYYHSNCVNVVCVVVVRGFKGKPDRRSQWGWIWTDDDQKIKIKIARSHQADKDWIKMAGPDDDFKWKADSSVSAIAGAPDPVPDDRIDIAIADHSGMIMIMGGPPCVVRHDYHDDRPLVQWDKAADFWKKWKWWDGSVGPPDTHTDGIDRAAAQQLDPVHNVQDFHKIKIKTKDADADDAQWKKKFLDQAAAKKWKDKQNHTFDIDGYPRPMTTCGPVDDHTMMMMMMMGGHTNCSNVVHDSNVSDDRDTHGRNDDIIMIGHPPPD/DDDLLNCLLVPNFDAQEAAEEEDALDDLVLLLVLLVLCVVLVHQHYEYAQQNYPAVLDPSNVVSVVSNLVSSVVSQHAYAYALENHPAPFCLPVCLQVDPPQFFWKWKWKDKDKDADQDAFDKDQQQLVQFADADPVRHDRVRTPDGWAWLWKKKFAADPPPGATDPDMDTQRVQDDPRMRTDRDDHHMIMIMTMTMDLDAFAPVCSRGGQLLAQVSLVSSCVRGVVSVCVVCLVCQQGRHAYYAGEAAASRQHNPQPDLPAAQQAPGTIHTDHPVLVVQQCVQVHVVSSNLVCLSHGDPDQSSLQSLLSSLVSQLLSSLVRHQQSRLVVSVVSNHFYYYAHDCFPNSCCHHNSHHNHRLSNHLSGQAFEEEDAQPQEDQPCQCPWDDTPVGIGRSLCSQQNGLLQRQLSCAQRVSNQSAGEYAYPWLLPLLDDPAVVLLVLLSNLQQRHQHYHYHHAYSDAPPDQHTDDHLCRVLQWQCNVVSSLSSLLSSSSSSNFGPFHWAAAEEEEQCSSLVSNDDWDHRSLLSLVQQQQQHGYHYDYLVCLLPAWDADPQWIDRRPYIYQEYEYTDGQEEALSSLVSVLVSVVSRHQYEYEPDDHDAYSNRDDNVVSSVSLVPGPSYDYYHSNCVNVVCVVVVRGFKGKDDRRSQWGWIWTDDDFKIKIKIARSHQADKDWIKMAGPDDDFKWKADSSVSAIAGAPPPVPPDRIDIAIADHSGMIMIMGGPPCVVRHDYHDDRPLVQWDKAADFWKKFKWWDGSVGPPDTDTDGIDRAAAQQLDPVHNVQDFHKIKIKTKDADADDAQWKKKFLDQAAAKKWKDKQNHTFDIDGYPRPMTTCGPVDDHTMMMMMMMGGHTNCSNVVHDSNVSDDRDTHGRNDDIIMIGHPPPD

Organism: NCBI:txid248903

pLDDT: mean 95.12, std 7.93, range [33.94, 98.94]

Solvent-accessible surface area (backbone atoms only — not comparable to full-atom values): 88766 Å² total; per-residue (Å²): 132,89,47,63,66,54,30,42,64,69,69,62,48,62,73,39,42,34,29,36,37,46,36,65,74,71,56,68,68,48,52,54,46,47,54,46,51,46,44,70,32,63,37,42,34,35,24,39,34,35,56,69,29,87,38,72,90,35,72,67,36,50,51,54,50,50,52,52,51,50,53,25,61,76,68,68,22,35,35,31,32,42,68,32,43,43,88,43,36,48,34,33,74,60,51,40,69,76,44,62,74,88,37,38,50,38,19,38,38,70,46,65,37,48,50,68,28,72,29,77,62,21,32,38,39,50,50,52,65,34,40,34,79,58,45,59,66,42,14,42,68,87,58,36,75,45,74,42,45,80,70,34,31,30,37,29,35,32,37,86,86,80,53,48,73,52,89,56,66,45,74,51,46,85,40,48,53,96,46,30,31,57,48,65,39,58,73,46,42,32,36,37,36,41,33,27,40,36,77,60,52,32,15,70,93,55,65,53,20,41,20,49,66,36,48,72,24,40,45,48,37,44,60,57,45,52,46,51,50,42,73,73,42,53,88,33,45,54,57,39,36,40,33,39,29,41,47,39,40,48,62,32,23,19,62,53,48,83,34,55,78,33,41,79,51,41,78,81,51,28,36,84,49,52,73,66,54,54,54,52,42,30,71,74,64,32,91,68,33,63,68,52,55,64,32,38,41,40,84,74,55,70,66,19,21,27,53,31,26,51,51,50,55,49,55,22,51,34,28,17,54,26,32,30,31,46,53,19,50,59,27,51,76,58,50,26,39,29,36,40,33,53,42,51,61,67,66,9,24,45,21,34,12,36,8,49,35,28,58,67,45,49,43,64,23,29,40,31,24,32,39,69,47,43,51,62,56,74,50,82,77,34,50,63,48,60,41,48,45,95,86,47,71,48,47,13,40,42,52,68,40,25,50,58,43,53,24,26,23,48,2,51,53,36,75,74,18,66,51,33,12,34,33,39,30,63,26,34,40,11,30,60,59,38,64,40,56,49,48,45,53,48,49,62,38,43,39,56,46,39,38,30,38,26,42,33,30,40,47,63,56,69,66,82,62,37,60,34,28,31,43,55,42,38,76,51,56,33,47,54,41,84,56,45,30,58,56,37,47,28,47,21,40,54,24,41,65,60,50,89,56,42,70,62,35,27,30,34,34,39,51,34,47,66,16,51,44,25,39,62,52,37,63,44,34,57,61,43,39,48,22,36,27,65,44,31,45,61,37,49,41,50,64,71,45,59,73,73,52,45,45,64,57,95,24,22,44,32,33,76,84,36,54,21,50,30,42,34,37,48,28,24,42,11,40,48,57,68,57,48,52,48,50,47,52,38,38,75,49,49,22,35,36,37,26,27,73,39,74,56,77,45,28,27,74,69,54,92,48,66,69,47,51,52,48,48,73,69,35,87,44,44,47,72,42,48,69,92,48,46,50,59,50,32,55,74,71,61,47,50,65,48,45,65,55,72,88,44,70,43,42,42,54,33,46,33,36,48,94,69,32,39,40,35,35,37,37,27,58,31,74,78,52,63,47,75,39,39,36,30,64,84,70,84,78,70,59,31,39,44,38,60,82,79,52,48,39,22,31,56,47,80,55,67,72,84,65,81,52,45,78,43,66,29,47,32,61,25,68,50,36,37,37,36,52,76,82,51,69,85,62,41,46,74,59,46,72,70,74,62,82,71,40,46,78,44,77,69,85,52,62,28,42,33,24,39,25,41,38,80,48,53,91,55,66,45,80,74,49,74,35,77,62,64,45,59,36,41,38,86,92,62,40,48,51,62,38,20,34,36,36,38,35,39,60,45,78,36,85,76,94,69,80,48,37,32,40,32,42,51,42,64,22,40,28,39,38,36,28,42,68,85,40,79,65,52,76,36,48,42,52,72,43,62,46,73,44,50,86,60,70,47,82,39,76,38,40,42,39,39,37,22,32,29,45,46,28,46,60,48,62,28,49,50,27,36,53,41,78,36,73,50,26,31,54,40,31,68,56,34,34,35,30,60,73,74,78,124,129,87,47,61,66,56,31,42,65,68,68,63,48,61,74,39,40,35,28,36,37,46,36,64,74,72,57,69,69,49,51,56,48,47,53,48,52,47,42,71,32,64,36,43,32,35,24,39,34,36,56,70,28,87,39,72,90,35,72,66,37,50,51,53,49,50,53,52,53,51,52,25,60,76,68,68,21,34,35,30,32,43,69,29,42,43,88,45,34,47,35,31,73,60,51,41,68,74,44,63,76,88,38,37,48,39,20,38,38,69,46,64,37,48,48,68,28,72,31,79,62,22,32,37,39,50,49,52,65,35,40,35,76,58,44,60,68,44,15,42,68,87,58,36,74,46,74,41,46,83,71,34,32,31,36,29,35,33,36,85,86,77,54,47,73,52,90,54,66,45,72,52,46,84,39,48,54,95,44,31,31,57,47,63,40,58,73,45,42,32,37,38,37,40,32,27,41,36,75,61,51,31,13,69,94,55,66,52,22,42,22,48,65,35,48,72,24,39,45,48,36,45,60,57,46,53,46,51,51,42,72,75,42,53,87,32,44,54,57,39,36,39,33,40,29,42,48,40,40,48,62,33,23,20,62,54,48,82,34,55,77,32,42,79,50,40,79,81,52,28,35,83,48,52,74,65,54,54,53,51,42,32,70,74,65,31,90,68,34,62,68,52,55,63,32,38,43,40,84,74,54,71,66,19,22,27,52,32,27,52,50,51,55,49,54,22,50,33,28,16,54,25,32,31,32,46,52,21,50,58,28,52,76,59,51,24,40,27,35,42,32,54,42,52,62,67,66,9,26,46,22,33,13,36,8,48,34,29,57,67,45,49,42,65,24,29,40,31,23,34,39,69,46,42,53,62,55,74,51,82,77,36,51,62,48,61,43,46,44,94,86,47,71,47,47,12,40,42,51,66,41,24,49,59,42,52,24,27,23,48,3,50,53,35,76,74,18,66,51,34,10,34,32,37,30,63,25,33,40,11,28,60,57,40,63,41,58,50,51,44,53,48,49,61,38,42,40,58,46,38,37,31,37,26,42,32,29,40,47,64,55,68,66,83,62,39,60,34,27,31,45,56,42,37,76,50,57,34,47,53,40,85,54,46,31,58,56,38,47,28,47,21,41,54,23,42,64,64,49,90,58,41,70,61,37,26,30,33,33,39,51,36,45,68,17,53,43,24,40,62,53,39,63,44,34,58,61,45,38,48,24,36,28,65,44,31,46,60,37,50,41,51,65,71,45,58,74,73,53,45,46,65,57,95,23,22,43,31,32,75,85,36,54,18,49,30,42,35,37,47,29,25,42,12,40,49,57,68,56,49,51,48,51,47,53,39,39,74,51,49,23,34,36,38,26,28,73,39,74,57,79,46,28,27,75,71,53,93,49,65,67,49,52,50,50,47,72,69,34,88,43,43,48,73,41,48,68,92,49,46,49,59,51,32,54,75,72,61,49,51,67,48,45,63,54,72,88,44,71,43,40,41,52,33,45,32,36,50,95,69,33,39,39,35,36,38,36,28,57,30,73,77,51,64,48,75,39,37,36,31,63,85,70,84,79,71,59,30,38,46,39,59,82,80,53,45,39,20,31,55,46,80,54,65,63,83,63,81,50,45,79,43,65,30,47,32,60,25,68,48,35,37,37,35,51,76,84,52,72,84,63,38,47,71,61,47,73,67,74,62,82,71,41,47,79,44,79,69,84,51,62,29,42,34,24,38,23,41,38,80,48,54,92,54,65,46,80,74,47,74,36,78,63,64,45,60,37,40,38,87,92,63,40,47,51,63,36,20,34,37,36,37,34,40,60,45,79,36,84,77,93,69,81,47,36,31,41,33,42,49,42,64,22,41,29,39,38,38,29,42,68,84,39,78,65,52,74,38,48,42,52,70,43,62,46,72,45,52,87,60,73,48,81,41,74,36,42,42,38,40,35,23,34,29,44,46,28,46,59,48,62,28,49,50,27,36,55,40,80,37,74,49,26,31,54,40,30,68,58,34,34,35,29,61,73,73,78,123

Radius of gyration: 40.71 Å; Cα contacts (8 Å, |Δi|>4): 4390; chains: 2; bounding box: 71×136×94 Å

Nearest PDB structures (foldseek):
  6q2f-assembly1_A  TM=7.172E-01  e=1.273E-42  Novosphingobium sp. PP1Y
  5mqn-assembly1_A  TM=6.539E-01  e=1.203E-39  Bacteroides thetaiotaomicron
  5mwk-assembly1_A  TM=6.594E-01  e=8.914E-39  Bacteroides thetaiotaomicron
  6bjw-assembly1_A  TM=6.327E-01  e=2.579E-05  Lachnospira eligens ATCC 27750
  6mvf-assembly2_E  TM=6.367E-01  e=9.630E-05  Faecalibacterium prausnitzii L2-6